Protein 5J67 (pdb70)

Organism: Homo sapiens (NCBI:txid9606)

Structure (mmCIF, N/CA/C/O backbone):
data_5J67
#
_entry.id   5J67
#
_cell.length_a   101.240
_cell.length_b   108.190
_cell.length_c   111.360
_cell.angle_alpha   87.18
_cell.angle_beta   84.50
_cell.angle_gamma   65.67
#
_symmetry.space_group_name_H-M   'P 1'
#
loop_
_entity.id
_entity.type
_entity.pdbx_description
1 polymer Astrotactin-2
2 branched alpha-D-mannopyranose-(1-2)-alpha-D-mannopyranose-(1-3)-[alpha-D-mannopyranose-(1-2)-alpha-D-mannopyranose-(1-6)]alpha-D-mannopyranose-(1-6)-[alpha-D-mannopyranose-(1-2)-alpha-D-mannopyranose-(1-3)]beta-D-mannopyranose-(1-4)-2-acetamido-2-deoxy-beta-D-glucopyranose-(1-4)-2-acetamido-2-deoxy-beta-D-glucopyranose
3 non-polymer 2-acetamido-2-deoxy-beta-D-glucopyranose
4 non-polymer D-MYO-INOSITOL-1,4,5-TRIPHOSPHATE
#
loop_
_atom_site.group_PDB
_atom_site.id
_atom_site.type_symbol
_atom_site.label_atom_id
_atom_site.label_alt_id
_atom_site.label_comp_id
_atom_site.label_asym_id
_atom_site.label_entity_id
_atom_site.label_seq_id
_atom_site.pdbx_PDB_ins_code
_atom_site.Cartn_x
_atom_site.Cartn_y
_atom_site.Cartn_z
_atom_site.occupancy
_atom_site.B_iso_or_equiv
_atom_site.auth_seq_id
_atom_site.auth_comp_id
_atom_site.auth_asym_id
_atom_site.auth_atom_id
_atom_site.pdbx_PDB_model_num
ATOM 1 N N . LYS A 1 1 ? 8.391 45.762 19.775 1.00 158.77 717 LYS A N 1
ATOM 2 C CA . LYS A 1 1 ? 7.903 47.168 19.975 1.00 156.93 717 LYS A CA 1
ATOM 3 C C . LYS A 1 1 ? 8.872 48.003 20.811 1.00 150.83 717 LYS A C 1
ATOM 4 O O . LYS A 1 1 ? 9.786 47.467 21.436 1.00 147.81 717 LYS A O 1
ATOM 10 N N . PHE A 1 2 ? 8.657 49.318 20.799 1.00 145.79 718 PHE A N 1
ATOM 11 C CA . PHE A 1 2 ? 9.477 50.282 21.548 1.00 140.04 718 PHE A CA 1
ATOM 12 C C . PHE A 1 2 ? 8.885 50.493 22.947 1.00 136.56 718 PHE A C 1
ATOM 13 O O . PHE A 1 2 ? 7.773 51.014 23.082 1.00 132.88 718 PHE A O 1
ATOM 21 N N . ASN A 1 3 ? 9.629 50.084 23.974 1.00 133.34 719 ASN A N 1
ATOM 22 C CA . ASN A 1 3 ? 9.231 50.288 25.372 1.00 131.43 719 ASN A CA 1
ATOM 23 C C . ASN A 1 3 ? 9.534 51.721 25.817 1.00 126.49 719 ASN A C 1
ATOM 24 O O . ASN A 1 3 ? 10.689 52.043 26.100 1.00 124.62 719 ASN A O 1
ATOM 29 N N . ASP A 1 4 ? 8.511 52.574 25.892 1.00 120.88 720 ASP A N 1
ATOM 30 C CA . ASP A 1 4 ? 8.708 53.966 26.314 1.00 117.24 720 ASP A CA 1
ATOM 31 C C . ASP A 1 4 ? 8.0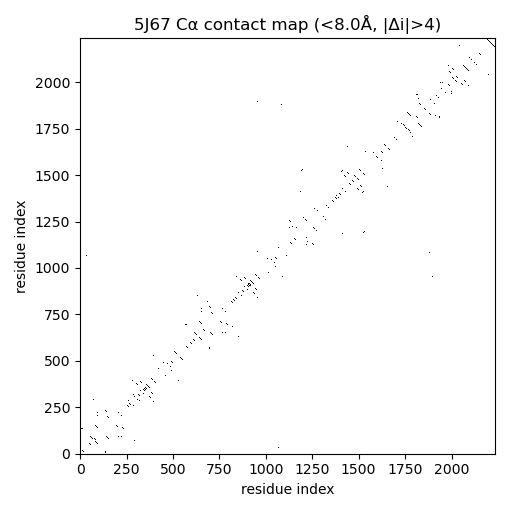53 54.231 27.677 1.00 112.92 720 ASP A C 1
ATOM 32 O O . ASP A 1 4 ? 6.942 53.774 27.942 1.00 115.38 720 ASP A O 1
ATOM 37 N N . THR A 1 5 ? 8.786 54.932 28.541 1.00 108.52 721 THR A N 1
ATOM 38 C CA . THR A 1 5 ? 8.308 55.351 29.859 1.00 105.74 721 THR A CA 1
ATOM 39 C C . THR A 1 5 ? 8.915 56.716 30.171 1.00 104.77 721 THR A C 1
ATOM 40 O O . THR A 1 5 ? 9.712 57.229 29.391 1.00 108.22 721 THR A O 1
ATOM 44 N N . LEU A 1 6 ? 8.525 57.309 31.294 1.00 102.68 722 LEU A N 1
ATOM 45 C CA . LEU A 1 6 ? 9.080 58.593 31.712 1.00 99.65 722 LEU A CA 1
ATOM 46 C C . LEU A 1 6 ? 10.444 58.363 32.358 1.00 101.57 722 LEU A C 1
ATOM 47 O O . LEU A 1 6 ? 10.598 57.428 33.152 1.00 108.22 722 LEU A O 1
ATOM 52 N N . PHE A 1 7 ? 11.421 59.201 32.000 1.00 99.59 723 PHE A N 1
ATOM 53 C CA . PHE A 1 7 ? 12.801 59.134 32.516 1.00 101.56 723 PHE A CA 1
ATOM 54 C C . PHE A 1 7 ? 13.609 57.836 32.271 1.00 106.25 723 PHE A C 1
ATOM 55 O O . PHE A 1 7 ? 14.505 57.553 33.068 1.00 116.05 723 PHE A O 1
ATOM 63 N N . GLY A 1 8 ? 13.393 57.026 31.236 1.00 107.28 724 GLY A N 1
ATOM 64 C CA . GLY A 1 8 ? 12.756 57.346 29.988 1.00 108.41 724 GLY A CA 1
ATOM 65 C C . GLY A 1 8 ? 13.835 57.015 28.977 1.00 111.58 724 GLY A C 1
ATOM 66 O O . GLY A 1 8 ? 13.867 55.923 28.396 1.00 110.88 724 GLY A O 1
ATOM 67 N N . GLU A 1 9 ? 14.744 57.969 28.823 1.00 113.76 725 GLU A N 1
ATOM 68 C CA . GLU A 1 9 ? 15.919 57.837 27.975 1.00 113.47 725 GLU A CA 1
ATOM 69 C C . GLU A 1 9 ? 17.086 57.221 28.748 1.00 112.32 725 GLU A C 1
ATOM 70 O O . GLU A 1 9 ? 18.094 56.845 28.142 1.00 117.10 725 GLU A O 1
ATOM 76 N N . MET A 1 10 ? 16.945 57.116 30.072 1.00 108.78 726 MET A N 1
ATOM 77 C CA . MET A 1 10 ? 18.023 56.658 30.951 1.00 109.56 726 MET A CA 1
ATOM 78 C C . MET A 1 10 ? 18.326 55.177 30.748 1.00 110.14 726 MET A C 1
ATOM 79 O O . MET A 1 10 ? 19.470 54.742 30.915 1.00 107.74 726 MET A O 1
ATOM 84 N N . LEU A 1 11 ? 17.296 54.417 30.382 1.00 110.86 727 LEU A N 1
ATOM 85 C CA . LEU A 1 11 ? 17.388 52.963 30.263 1.00 112.77 727 LEU A CA 1
ATOM 86 C C . LEU A 1 11 ? 17.743 52.482 28.858 1.00 112.88 727 LEU A C 1
ATOM 87 O O . LEU A 1 11 ? 17.903 51.275 28.656 1.00 111.27 727 LEU A O 1
ATOM 92 N N . HIS A 1 12 ? 17.887 53.402 27.900 1.00 114.48 728 HIS A N 1
ATOM 93 C CA . HIS A 1 12 ? 18.021 53.027 26.488 1.00 117.00 728 HIS A CA 1
ATOM 94 C C . HIS A 1 12 ? 19.417 53.105 25.870 1.00 115.25 728 HIS A C 1
ATOM 95 O O . HIS A 1 12 ? 19.716 52.335 24.960 1.00 120.40 728 HIS A O 1
ATOM 102 N N . GLY A 1 13 ? 20.262 54.013 26.340 1.00 111.24 729 GLY A N 1
ATOM 103 C CA . GLY A 1 13 ? 21.616 54.117 25.801 1.00 113.13 729 GLY A CA 1
ATOM 104 C C . GLY A 1 13 ? 21.736 55.224 24.773 1.00 114.70 729 GLY A C 1
ATOM 105 O O . GLY A 1 13 ? 20.792 55.527 24.040 1.00 111.76 729 GLY A O 1
ATOM 106 N N . TYR A 1 14 ? 22.936 55.796 24.718 1.00 115.82 730 TYR A N 1
ATOM 107 C CA . TYR A 1 14 ? 23.190 57.112 24.148 1.00 111.40 730 TYR A CA 1
ATOM 108 C C . TYR A 1 14 ? 24.427 57.046 23.266 1.00 112.90 730 TYR A C 1
ATOM 109 O O . TYR A 1 14 ? 25.426 56.428 23.640 1.00 114.24 730 TYR A O 1
ATOM 118 N N . ASN A 1 15 ? 24.358 57.679 22.098 1.00 114.23 731 ASN A N 1
ATOM 119 C CA . ASN A 1 15 ? 25.514 57.810 21.210 1.00 115.27 731 ASN A CA 1
ATOM 120 C C . ASN A 1 15 ? 26.199 59.152 21.453 1.00 113.50 731 ASN A C 1
ATOM 121 O O . ASN A 1 15 ? 25.533 60.176 21.582 1.00 111.79 731 ASN A O 1
ATOM 126 N N . ASN A 1 16 ? 27.530 59.135 21.500 1.00 113.79 732 ASN A N 1
ATOM 127 C CA . ASN A 1 16 ? 28.312 60.337 21.783 1.00 110.62 732 ASN A CA 1
ATOM 128 C C . ASN A 1 16 ? 28.476 61.183 20.532 1.00 109.06 732 ASN A C 1
ATOM 129 O O . ASN A 1 16 ? 28.307 62.395 20.575 1.00 103.34 732 ASN A O 1
ATOM 134 N N . ARG A 1 17 ? 28.814 60.530 19.425 1.00 112.59 733 ARG A N 1
ATOM 135 C CA . ARG A 1 17 ? 29.087 61.208 18.159 1.00 113.65 733 ARG A CA 1
ATOM 136 C C . ARG A 1 17 ? 27.822 61.857 17.604 1.00 110.76 733 ARG A C 1
ATOM 137 O O . ARG A 1 17 ? 27.753 63.080 17.491 1.00 110.02 733 ARG A O 1
ATOM 145 N N . THR A 1 18 ? 26.824 61.038 17.279 1.00 110.67 734 THR A N 1
ATOM 146 C CA . THR A 1 18 ? 25.581 61.537 16.683 1.00 111.31 734 THR A CA 1
ATOM 147 C C . THR A 1 18 ? 24.657 62.218 17.710 1.00 108.73 734 THR A C 1
ATOM 148 O O . THR A 1 18 ? 23.689 62.878 17.331 1.00 103.39 734 THR A O 1
ATOM 152 N N . GLN A 1 19 ? 24.946 62.030 19.000 1.00 109.43 735 GLN A N 1
ATOM 153 C CA . GLN A 1 19 ? 24.273 62.747 20.089 1.00 107.47 735 GLN A CA 1
ATOM 154 C C . GLN A 1 19 ? 22.789 62.345 20.271 1.00 108.31 735 GLN A C 1
ATOM 155 O O . GLN A 1 19 ? 22.012 63.089 20.858 1.00 106.05 735 GLN A O 1
ATOM 161 N N . HIS A 1 20 ? 22.429 61.140 19.816 1.00 111.57 736 HIS A N 1
ATOM 162 C CA . HIS A 1 20 ? 21.052 60.635 19.862 1.00 109.79 736 HIS A CA 1
ATOM 163 C C . HIS A 1 20 ? 20.795 59.770 21.096 1.00 110.40 736 HIS A C 1
ATOM 164 O O . HIS A 1 20 ? 21.580 58.871 21.404 1.00 110.66 736 HIS A O 1
ATOM 171 N N . VAL A 1 21 ? 19.684 60.049 21.783 1.00 109.96 737 VAL A N 1
ATOM 172 C CA . VAL A 1 21 ? 19.171 59.192 22.863 1.00 107.19 737 VAL A CA 1
ATOM 173 C C . VAL A 1 21 ? 18.277 58.095 22.274 1.00 106.74 737 VAL A C 1
ATOM 174 O O . VAL A 1 21 ? 18.047 58.067 21.064 1.00 106.37 737 VAL A O 1
ATOM 178 N N . ASN A 1 22 ? 17.787 57.200 23.133 1.00 107.37 738 ASN A N 1
ATOM 179 C CA . ASN A 1 22 ? 16.889 56.102 22.732 1.00 108.85 738 ASN A CA 1
ATOM 180 C C . ASN A 1 22 ? 17.504 55.146 21.691 1.00 112.63 738 ASN A C 1
ATOM 181 O O . ASN A 1 22 ? 16.833 54.709 20.756 1.00 108.32 738 ASN A O 1
ATOM 186 N N . GLN A 1 23 ? 18.782 54.828 21.882 1.00 122.31 739 GLN A N 1
ATOM 187 C CA . GLN A 1 23 ? 19.524 53.947 20.980 1.00 130.73 739 GLN A CA 1
ATOM 188 C C . GLN A 1 23 ? 19.515 52.527 21.539 1.00 135.99 739 GLN A C 1
ATOM 189 O O . GLN A 1 23 ? 20.377 52.172 22.339 1.00 146.41 739 GLN A O 1
ATOM 195 N N . GLY A 1 24 ? 18.546 51.717 21.115 1.00 132.72 740 GLY A N 1
ATOM 196 C CA . GLY A 1 24 ? 18.411 50.349 21.621 1.00 131.69 740 GLY A CA 1
ATOM 197 C C . GLY A 1 24 ? 17.920 50.386 23.052 1.00 129.38 740 GLY A C 1
ATOM 198 O O . GLY A 1 24 ? 17.482 51.439 23.511 1.00 136.43 740 GLY A O 1
ATOM 199 N N . GLN A 1 25 ? 17.963 49.249 23.748 1.00 123.00 741 GLN A N 1
ATOM 200 C CA . GLN A 1 25 ? 17.588 49.202 25.162 1.00 119.50 741 GLN A CA 1
ATOM 201 C C . GLN A 1 25 ? 18.642 48.469 25.974 1.00 119.58 741 GLN A C 1
ATOM 202 O O . GLN A 1 25 ? 18.799 47.256 25.856 1.00 119.14 741 GLN A O 1
ATOM 208 N N . VAL A 1 26 ? 19.351 49.225 26.805 1.00 120.10 742 VAL A N 1
ATOM 209 C CA . VAL A 1 26 ? 20.493 48.719 27.563 1.00 122.82 742 VAL A CA 1
ATOM 210 C C . VAL A 1 26 ? 20.049 48.012 28.840 1.00 125.35 742 VAL A C 1
ATOM 211 O O . VAL A 1 26 ? 20.454 46.876 29.090 1.00 131.19 742 VAL A O 1
ATOM 215 N N . PHE A 1 27 ? 19.240 48.694 29.647 1.00 124.92 743 PHE A N 1
ATOM 216 C CA . PHE A 1 27 ? 18.738 48.155 30.920 1.00 125.10 743 PHE A CA 1
ATOM 217 C C . PHE A 1 27 ? 17.259 47.783 30.818 1.00 125.34 743 PHE A C 1
ATOM 218 O O . PHE A 1 27 ? 16.527 48.363 30.012 1.00 124.80 743 PHE A O 1
ATOM 226 N N . GLN A 1 28 ? 16.825 46.821 31.634 1.00 127.17 744 GLN A N 1
ATOM 227 C CA . GLN A 1 28 ? 15.415 46.399 31.646 1.00 128.50 744 GLN A CA 1
ATOM 228 C C . GLN A 1 28 ? 14.565 47.370 32.454 1.00 126.12 744 GLN A C 1
ATOM 229 O O . GLN A 1 28 ? 15.018 47.895 33.476 1.00 124.13 744 GLN A O 1
ATOM 235 N N . MET A 1 29 ? 13.340 47.605 31.984 1.00 125.20 745 MET A 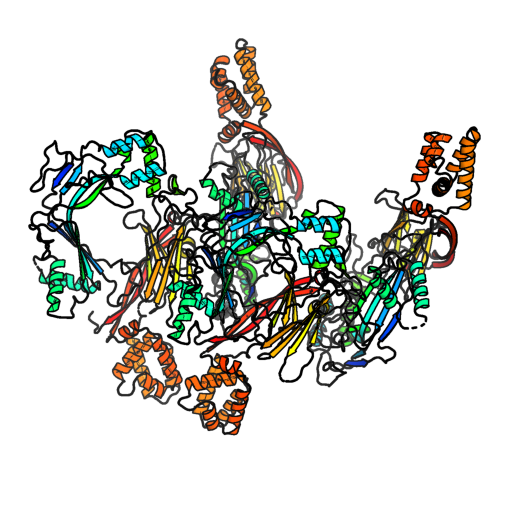N 1
ATOM 236 C CA . MET A 1 29 ? 12.355 48.374 32.743 1.00 125.64 745 MET A CA 1
ATOM 237 C C . MET A 1 29 ? 11.334 47.410 33.333 1.00 126.60 745 MET A C 1
ATOM 238 O O . MET A 1 29 ? 10.732 46.606 32.617 1.00 131.31 745 MET A O 1
ATOM 243 N N . THR A 1 30 ? 11.192 47.476 34.653 1.00 122.51 746 THR A N 1
ATOM 244 C CA . THR A 1 30 ? 10.269 46.643 35.407 1.00 120.19 746 THR A CA 1
ATOM 245 C C . THR A 1 30 ? 9.508 47.539 36.379 1.00 120.06 746 THR A C 1
ATOM 246 O O . THR A 1 30 ? 9.824 48.719 36.512 1.00 116.54 746 THR A O 1
ATOM 250 N N . PHE A 1 31 ? 8.496 46.978 37.035 1.00 123.67 747 PHE A N 1
ATOM 251 C CA . PHE A 1 31 ? 7.641 47.738 37.949 1.00 122.80 747 PHE A CA 1
ATOM 252 C C . PHE A 1 31 ? 7.322 46.953 39.222 1.00 126.33 747 PHE A C 1
ATOM 253 O O . PHE A 1 31 ? 6.188 46.963 39.708 1.00 127.95 747 PHE A O 1
ATOM 261 N N . ARG A 1 32 ? 8.332 46.262 39.752 1.00 131.13 748 ARG A N 1
ATOM 262 C CA . ARG A 1 32 ? 8.177 45.467 40.972 1.00 136.18 748 ARG A CA 1
ATOM 263 C C . ARG A 1 32 ? 8.267 46.375 42.190 1.00 133.36 748 ARG A C 1
ATOM 264 O O . ARG A 1 32 ? 7.351 46.400 43.014 1.00 136.37 748 ARG A O 1
ATOM 272 N N . GLU A 1 33 ? 9.367 47.113 42.295 1.00 131.84 749 GLU A N 1
ATOM 273 C CA . GLU A 1 33 ? 9.499 48.173 43.302 1.00 132.07 749 GLU A CA 1
ATOM 274 C C . GLU A 1 33 ? 8.548 49.303 42.940 1.00 128.32 749 GLU A C 1
ATOM 275 O O . GLU A 1 33 ? 8.283 49.536 41.756 1.00 136.05 749 GLU A O 1
ATOM 281 N N . ASN A 1 34 ? 8.053 50.011 43.949 1.00 121.86 750 ASN A N 1
ATOM 282 C CA . ASN A 1 34 ? 6.955 50.962 43.756 1.00 121.08 750 ASN A CA 1
ATOM 283 C C . ASN A 1 34 ? 7.386 52.427 43.839 1.00 125.13 750 ASN A C 1
ATOM 284 O O . ASN A 1 34 ? 7.235 53.058 44.881 1.00 129.29 750 ASN A O 1
ATOM 289 N N . ASN A 1 35 ? 7.920 52.958 42.736 1.00 124.93 751 ASN A N 1
ATOM 290 C CA . ASN A 1 35 ? 8.414 54.340 42.679 1.00 123.25 751 ASN A CA 1
ATOM 291 C C . ASN A 1 35 ? 7.386 55.279 42.060 1.00 119.94 751 ASN A C 1
ATOM 292 O O . ASN A 1 35 ? 7.073 55.166 40.876 1.00 116.40 751 ASN A O 1
ATOM 297 N N . PHE A 1 36 ? 6.876 56.206 42.867 1.00 121.08 752 PHE A N 1
ATOM 298 C CA . PHE A 1 36 ? 5.938 57.248 42.425 1.00 120.96 752 PHE A CA 1
ATOM 299 C C . PHE A 1 36 ? 6.553 58.624 42.703 1.00 120.20 752 PHE A C 1
ATOM 300 O O . PHE A 1 36 ? 7.562 58.728 43.408 1.00 118.26 752 PHE A O 1
ATOM 308 N N . ILE A 1 37 ? 5.933 59.670 42.157 1.00 122.44 753 ILE A N 1
ATOM 309 C CA . ILE A 1 37 ? 6.365 61.051 42.388 1.00 126.07 753 ILE A CA 1
ATOM 310 C C . ILE A 1 37 ? 5.184 61.919 42.833 1.00 129.80 753 ILE A C 1
ATOM 311 O O . ILE A 1 37 ? 5.018 62.163 44.039 1.00 138.09 753 ILE A O 1
ATOM 316 N N . LYS A 1 38 ? 4.358 62.357 41.884 1.00 128.64 754 LYS A N 1
ATOM 317 C CA . LYS A 1 38 ? 3.279 63.299 42.163 1.00 134.63 754 LYS A CA 1
ATOM 318 C C . LYS A 1 38 ? 2.034 62.860 41.393 1.00 136.39 754 LYS A C 1
ATOM 319 O O . LYS A 1 38 ? 1.290 62.011 41.879 1.00 142.91 754 LYS A O 1
ATOM 325 N N . ASP A 1 39 ? 1.808 63.428 40.208 1.00 139.59 755 ASP A N 1
ATOM 326 C CA . ASP A 1 39 ? 0.710 63.022 39.335 1.00 143.11 755 ASP A CA 1
ATOM 327 C C . ASP A 1 39 ? 1.196 62.055 38.260 1.00 137.47 755 ASP A C 1
ATOM 328 O O . ASP A 1 39 ? 0.380 61.532 37.496 1.00 142.74 755 ASP A O 1
ATOM 333 N N . PHE A 1 40 ? 2.507 61.811 38.196 1.00 128.51 756 PHE A N 1
ATOM 334 C CA . PHE A 1 40 ? 3.067 60.960 37.148 1.00 124.48 756 PHE A CA 1
ATOM 335 C C . PHE A 1 40 ? 2.762 59.506 37.490 1.00 121.90 756 PHE A C 1
ATOM 336 O O . PHE A 1 40 ? 2.570 59.182 38.669 1.00 120.19 756 PHE A O 1
ATOM 344 N N . PRO A 1 41 ? 2.715 58.624 36.471 1.00 117.11 757 PRO A N 1
ATOM 345 C CA . PRO A 1 41 ? 2.504 57.203 36.745 1.00 115.98 757 PRO A CA 1
ATOM 346 C C . PRO A 1 41 ? 3.649 56.544 37.519 1.00 113.98 757 PRO A C 1
ATOM 347 O O . PRO A 1 41 ? 4.537 57.226 38.043 1.00 114.34 757 PRO A O 1
ATOM 351 N N . GLN A 1 42 ? 3.601 55.220 37.610 1.00 111.54 758 GLN A N 1
ATOM 352 C CA . GLN A 1 42 ? 4.641 54.472 38.293 1.00 112.07 758 GLN A CA 1
ATOM 353 C C . GLN A 1 42 ? 5.929 54.557 37.491 1.00 107.78 758 GLN A C 1
ATOM 354 O O . GLN A 1 42 ? 5.925 54.291 36.293 1.00 110.06 758 GLN A O 1
ATOM 360 N N . LEU A 1 43 ? 7.020 54.925 38.158 1.00 103.42 759 LEU A N 1
ATOM 361 C CA . LEU A 1 43 ? 8.334 54.968 37.528 1.00 102.70 759 LEU A CA 1
ATOM 362 C C . LEU A 1 43 ? 8.889 53.568 37.377 1.00 106.41 759 LEU A C 1
ATOM 363 O O . LEU A 1 43 ? 8.494 52.645 38.096 1.00 113.97 759 LEU A O 1
ATOM 368 N N . ALA A 1 44 ? 9.821 53.420 36.444 1.00 107.47 760 ALA A N 1
ATOM 369 C CA . ALA A 1 44 ? 10.561 52.179 36.285 1.00 107.31 760 ALA A CA 1
ATOM 370 C C . ALA A 1 44 ? 11.503 52.000 37.470 1.00 108.56 760 ALA A C 1
ATOM 371 O O . ALA A 1 44 ? 11.806 52.951 38.193 1.00 104.50 760 ALA A O 1
ATOM 373 N N . ASP A 1 45 ? 11.945 50.765 37.668 1.00 114.86 761 ASP A N 1
ATOM 374 C CA . ASP A 1 45 ? 12.697 50.404 38.864 1.00 119.58 761 ASP A CA 1
ATOM 375 C C . ASP A 1 45 ? 14.130 50.907 38.796 1.00 120.40 761 ASP A C 1
ATOM 376 O O . ASP A 1 45 ? 14.712 51.023 37.718 1.00 114.70 761 ASP A O 1
ATOM 381 N N . GLY A 1 46 ? 14.678 51.219 39.968 1.00 126.22 762 GLY A N 1
ATOM 382 C CA . GLY A 1 46 ? 16.090 51.557 40.115 1.00 127.65 762 GLY A CA 1
ATOM 383 C C . GLY A 1 46 ? 16.539 52.917 39.614 1.00 125.38 762 GLY A C 1
ATOM 384 O O . GLY A 1 46 ? 17.745 53.159 39.539 1.00 127.54 762 GLY A O 1
ATOM 385 N N . LEU A 1 47 ? 15.597 53.804 39.274 1.00 121.92 763 LEU A N 1
ATOM 386 C CA . LEU A 1 47 ? 15.940 55.177 38.886 1.00 117.13 763 LEU A CA 1
ATOM 387 C C . LEU A 1 47 ? 15.424 56.157 39.936 1.00 113.80 763 LEU A C 1
ATOM 388 O O . LEU A 1 47 ? 14.265 56.081 40.363 1.00 109.90 763 LEU A O 1
ATOM 393 N N . LEU A 1 48 ? 16.316 57.059 40.350 1.00 112.21 764 LEU A N 1
ATOM 394 C CA . LEU A 1 48 ? 16.113 57.941 41.494 1.00 114.26 764 LEU A CA 1
ATOM 395 C C . LEU A 1 48 ? 15.851 59.375 41.027 1.00 115.29 764 LEU A C 1
ATOM 396 O O . LEU A 1 48 ? 16.765 60.059 40.549 1.00 119.56 764 LEU A O 1
ATOM 401 N N . VAL A 1 49 ? 14.602 59.817 41.176 1.00 113.25 765 VAL A N 1
ATOM 402 C CA . VAL A 1 49 ? 14.162 61.145 40.755 1.00 111.95 765 VAL A CA 1
ATOM 403 C C . VAL A 1 49 ? 14.123 62.068 41.977 1.00 115.00 765 VAL A C 1
ATOM 404 O O . VAL A 1 49 ? 13.370 61.825 42.919 1.00 119.42 765 VAL A O 1
ATOM 408 N N . ILE A 1 50 ? 14.923 63.131 41.936 1.00 116.36 766 ILE A N 1
ATOM 409 C CA . ILE A 1 50 ? 15.076 64.073 43.043 1.00 116.23 766 ILE A CA 1
ATOM 410 C C . ILE A 1 50 ? 14.729 65.473 42.519 1.00 111.92 766 ILE A C 1
ATOM 411 O O . ILE A 1 50 ? 15.510 66.032 41.745 1.00 112.79 766 ILE A O 1
ATOM 416 N N . PRO A 1 51 ? 13.562 66.038 42.914 1.00 106.18 767 PRO A N 1
ATOM 417 C CA . PRO A 1 51 ? 13.257 67.404 42.461 1.00 104.61 767 PRO A CA 1
ATOM 418 C C . PRO A 1 51 ? 14.247 68.424 43.004 1.00 106.32 767 PRO A C 1
ATOM 419 O O . PRO A 1 51 ? 14.595 68.364 44.187 1.00 116.31 767 PRO A O 1
ATOM 423 N N . LEU A 1 52 ? 14.703 69.335 42.146 1.00 101.84 768 LEU A N 1
ATOM 424 C CA . LEU A 1 52 ? 15.672 70.359 42.545 1.00 101.84 768 LEU A CA 1
ATOM 425 C C . LEU A 1 52 ? 15.048 71.329 43.551 1.00 103.65 768 LEU A C 1
ATOM 426 O O . LEU A 1 52 ? 13.820 71.440 43.621 1.00 104.16 768 LEU A O 1
ATOM 431 N N . PRO A 1 53 ? 15.889 72.012 44.356 1.00 104.93 769 PRO A N 1
ATOM 432 C CA . PRO A 1 53 ? 15.347 72.884 45.408 1.00 106.36 769 PRO A CA 1
ATOM 433 C C . PRO A 1 53 ? 14.579 74.098 44.874 1.00 103.26 769 PRO A C 1
ATOM 434 O O . PRO A 1 53 ? 14.822 74.539 43.759 1.00 97.20 769 PRO A O 1
ATOM 438 N N . VAL A 1 54 ? 13.688 74.634 45.707 1.00 106.28 770 VAL A N 1
ATOM 439 C CA . VAL A 1 54 ? 12.816 75.767 45.355 1.00 108.42 770 VAL A CA 1
ATOM 440 C C . VAL A 1 54 ? 13.556 77.018 44.827 1.00 108.09 770 VAL A C 1
ATOM 441 O O . VAL A 1 54 ? 12.968 77.834 44.119 1.00 103.81 770 VAL A O 1
ATOM 445 N N . GLU A 1 55 ? 14.831 77.166 45.180 1.00 113.05 771 GLU A N 1
ATOM 446 C CA . GLU A 1 55 ? 15.667 78.256 44.659 1.00 118.38 771 GLU A CA 1
ATOM 447 C C . GLU A 1 55 ? 15.891 78.107 43.148 1.00 115.62 771 GLU A C 1
ATOM 448 O O . GLU A 1 55 ? 15.888 79.099 42.422 1.00 116.31 771 GLU A O 1
ATOM 454 N N . GLU A 1 56 ? 16.093 76.870 42.697 1.00 111.96 772 GLU A N 1
ATOM 455 C CA . GLU A 1 56 ? 16.319 76.567 41.280 1.00 109.53 772 GLU A CA 1
ATOM 456 C C . GLU A 1 56 ? 15.040 76.532 40.425 1.00 105.79 772 GLU A C 1
ATOM 457 O O . GLU A 1 56 ? 15.112 76.728 39.213 1.00 106.64 772 GLU A O 1
ATOM 463 N N . GLN A 1 57 ? 13.887 76.281 41.043 1.00 103.35 773 GLN A N 1
ATOM 464 C CA . GLN A 1 57 ? 12.620 76.158 40.315 1.00 101.73 773 GLN A CA 1
ATOM 465 C C . GLN A 1 57 ? 12.073 77.531 39.955 1.00 102.95 773 GLN A C 1
ATOM 466 O O . GLN A 1 57 ? 11.993 78.415 40.806 1.00 106.56 773 GLN A O 1
ATOM 472 N N . CYS A 1 58 ? 11.705 77.691 38.687 1.00 105.28 774 CYS A N 1
ATOM 473 C CA . CYS A 1 58 ? 11.132 78.925 38.144 1.00 106.36 774 CYS A CA 1
ATOM 474 C C . CYS A 1 58 ? 12.050 80.131 38.387 1.00 105.24 774 CYS A C 1
ATOM 475 O O . CYS A 1 58 ? 11.625 81.162 38.913 1.00 109.13 774 CYS A O 1
ATOM 478 N N . ARG A 1 59 ? 13.317 79.969 38.014 1.00 101.16 775 ARG A N 1
ATOM 479 C CA . ARG A 1 59 ? 14.289 81.043 38.051 1.00 104.26 775 ARG A CA 1
ATOM 480 C C . ARG A 1 59 ? 14.678 81.358 36.620 1.00 99.20 775 ARG A C 1
ATOM 481 O O . ARG A 1 59 ? 14.885 80.448 35.819 1.00 96.49 775 ARG A O 1
ATOM 489 N N . GLY A 1 60 ? 14.759 82.648 36.300 1.00 95.47 776 GLY A N 1
ATOM 490 C CA . GLY A 1 60 ? 15.149 83.104 34.966 1.00 92.06 776 GLY A CA 1
ATOM 491 C C . GLY A 1 60 ? 16.509 83.771 34.994 1.00 88.35 776 GLY A C 1
ATOM 492 O O . GLY A 1 60 ? 16.839 84.429 35.976 1.00 95.20 776 GLY A O 1
ATOM 493 N N . VAL A 1 61 ? 17.297 83.609 33.930 1.00 82.43 777 VAL A N 1
ATOM 494 C CA . VAL A 1 61 ? 18.599 84.290 33.804 1.00 82.17 777 VAL A CA 1
ATOM 495 C C . VAL A 1 61 ? 18.723 85.035 32.479 1.00 81.05 777 VAL A C 1
ATOM 496 O O . VAL A 1 61 ? 18.515 84.457 31.409 1.00 82.64 777 VAL A O 1
ATOM 500 N N . LEU A 1 62 ? 19.028 86.329 32.561 1.00 79.39 778 LEU A N 1
ATOM 501 C CA . LEU A 1 62 ? 19.282 87.145 31.379 1.00 78.34 778 LEU A CA 1
ATOM 502 C C . LEU A 1 62 ? 20.788 87.228 31.165 1.00 80.97 778 LEU A C 1
ATOM 503 O O . LEU A 1 62 ? 21.507 87.727 32.021 1.00 83.60 778 LEU A O 1
ATOM 508 N N . SER A 1 63 ? 21.260 86.732 30.027 1.00 84.58 779 SER A N 1
ATOM 509 C CA . SER A 1 63 ? 22.676 86.793 29.678 1.00 88.00 779 SER A CA 1
ATOM 510 C C . SER A 1 63 ? 23.078 88.195 29.275 1.00 88.67 779 SER A C 1
ATOM 511 O O . SER A 1 63 ? 22.228 89.033 28.978 1.00 82.17 779 SER A O 1
ATOM 514 N N . GLU A 1 64 ? 24.388 88.433 29.257 1.00 92.30 780 GLU A N 1
ATOM 515 C CA . GLU A 1 64 ? 24.932 89.703 28.794 1.00 93.43 780 GLU A CA 1
ATOM 516 C C . GLU A 1 64 ? 24.812 89.763 27.278 1.00 87.65 780 GLU A C 1
ATOM 517 O O . GLU A 1 64 ? 24.897 88.737 26.616 1.00 89.71 780 GLU A O 1
ATOM 523 N N . PRO A 1 65 ? 24.592 90.961 26.725 1.00 82.99 781 PRO A N 1
ATOM 524 C CA . PRO A 1 65 ? 24.480 91.070 25.286 1.00 82.91 781 PRO A CA 1
ATOM 525 C C . PRO A 1 65 ? 25.799 90.858 24.560 1.00 87.49 781 PRO A C 1
ATOM 526 O O . PRO A 1 65 ? 26.848 91.314 25.026 1.00 93.80 781 PRO A O 1
ATOM 530 N N . LEU A 1 66 ? 25.726 90.192 23.416 1.00 86.68 782 LEU A N 1
ATOM 531 C CA . LEU A 1 66 ? 26.883 89.922 22.588 1.00 86.56 782 LEU A CA 1
ATOM 532 C C . LEU A 1 66 ? 26.473 90.064 21.139 1.00 82.23 782 LEU A C 1
ATOM 533 O O . LEU A 1 66 ? 25.298 89.973 20.818 1.00 78.47 782 LEU A O 1
ATOM 538 N N . PRO A 1 67 ? 27.443 90.275 20.249 1.00 81.69 783 PRO A N 1
ATOM 539 C CA . PRO A 1 67 ? 27.088 90.278 18.843 1.00 82.33 783 PRO A CA 1
ATOM 540 C C . PRO A 1 67 ? 26.556 88.923 18.375 1.00 84.00 783 PRO A C 1
ATOM 541 O O . PRO A 1 67 ? 26.947 87.872 18.900 1.00 88.26 783 PRO A O 1
ATOM 545 N N . ASP A 1 68 ? 25.663 88.970 17.393 1.00 86.47 784 ASP A N 1
ATOM 546 C CA . ASP A 1 68 ? 25.114 87.772 16.780 1.00 86.60 784 ASP A CA 1
ATOM 547 C C . ASP A 1 68 ? 26.201 87.113 15.924 1.00 88.97 784 ASP A C 1
ATOM 548 O O . ASP A 1 68 ? 26.514 87.580 14.826 1.00 92.40 784 ASP A O 1
ATOM 553 N N . LEU A 1 69 ? 26.770 86.020 16.430 1.00 92.20 785 LEU A N 1
ATOM 554 C CA . LEU A 1 69 ? 27.887 85.338 15.756 1.00 93.24 785 LEU A CA 1
ATOM 555 C C . LEU A 1 69 ? 27.472 84.729 14.428 1.00 94.56 785 LEU A C 1
ATOM 556 O O . LEU A 1 69 ? 28.298 84.644 13.502 1.00 97.98 785 LEU A O 1
ATOM 561 N N . GLN A 1 70 ? 26.200 84.327 14.339 1.00 94.92 786 GLN A N 1
ATOM 562 C CA . GLN A 1 70 ? 25.632 83.787 13.096 1.00 98.91 786 GLN A CA 1
ATOM 563 C C . GLN A 1 70 ? 25.743 84.782 11.950 1.00 93.91 786 GLN A C 1
ATOM 564 O O . GLN A 1 70 ? 25.960 84.386 10.803 1.00 94.64 786 GLN A O 1
ATOM 570 N N . LEU A 1 71 ? 25.598 86.069 12.271 1.00 89.29 787 LEU A N 1
ATOM 571 C CA . LEU A 1 71 ? 25.676 87.141 11.285 1.00 85.34 787 LEU A CA 1
ATOM 572 C C . LEU A 1 71 ? 27.081 87.724 11.099 1.00 84.73 787 LEU A C 1
ATOM 573 O O . LEU A 1 71 ? 27.205 88.823 10.592 1.00 81.71 787 LEU A O 1
ATOM 578 N N . LEU A 1 72 ? 28.129 86.997 11.487 1.00 85.88 788 LEU A N 1
ATOM 579 C CA . LEU A 1 72 ? 29.507 87.428 11.246 1.00 85.59 788 LEU A CA 1
ATOM 580 C C . LEU A 1 72 ? 30.304 86.409 10.415 1.00 87.39 788 LEU A C 1
ATOM 581 O O . LEU A 1 72 ? 31.535 86.510 10.342 1.00 86.57 788 LEU A O 1
ATOM 586 N N . THR A 1 73 ? 29.607 85.485 9.739 1.00 90.08 789 THR A N 1
ATOM 587 C CA . THR A 1 73 ? 30.253 84.332 9.077 1.00 95.58 789 THR A CA 1
ATOM 588 C C . THR A 1 73 ? 30.176 84.289 7.550 1.00 94.00 789 THR A C 1
ATOM 589 O O . THR A 1 73 ? 31.069 83.718 6.917 1.00 102.83 789 THR A O 1
ATOM 593 N N . GLY A 1 74 ? 29.123 84.825 6.952 1.00 87.56 790 GLY A N 1
ATOM 594 C CA . GLY A 1 74 ? 28.923 84.634 5.519 1.00 91.25 790 GLY A CA 1
ATOM 595 C C . GLY A 1 74 ? 29.158 85.902 4.730 1.00 93.44 790 GLY A C 1
ATOM 596 O O . GLY A 1 74 ? 30.240 86.473 4.774 1.00 92.36 790 GLY A O 1
ATOM 597 N N . ASP A 1 75 ? 28.135 86.316 3.983 1.00 95.57 791 ASP A N 1
ATOM 598 C CA . ASP A 1 75 ? 28.083 87.642 3.395 1.00 93.38 791 ASP A CA 1
ATOM 599 C C . ASP A 1 75 ? 27.627 88.573 4.506 1.00 88.82 791 ASP A C 1
ATOM 600 O O . ASP A 1 75 ? 26.479 88.509 4.942 1.00 89.86 791 ASP A O 1
ATOM 605 N N . ILE A 1 76 ? 28.539 89.419 4.974 1.00 86.90 792 ILE A N 1
ATOM 606 C CA . ILE A 1 76 ? 28.318 90.217 6.175 1.00 87.01 792 ILE A CA 1
ATOM 607 C C . ILE A 1 76 ? 27.776 91.571 5.773 1.00 87.95 792 ILE A C 1
ATOM 608 O O . ILE A 1 76 ? 28.526 92.417 5.285 1.00 91.82 792 ILE A O 1
ATOM 613 N N . ARG A 1 77 ? 26.473 91.764 5.962 1.00 88.31 793 ARG A N 1
ATOM 614 C CA . ARG A 1 77 ? 25.823 93.044 5.706 1.00 90.60 793 ARG A CA 1
ATOM 615 C C . ARG A 1 77 ? 25.228 93.581 7.002 1.00 88.56 793 ARG A C 1
ATOM 616 O O . ARG A 1 77 ? 24.508 92.882 7.702 1.00 94.05 793 ARG A O 1
ATOM 624 N N . TYR A 1 78 ? 25.585 94.809 7.340 1.00 87.90 794 TYR A N 1
ATOM 625 C CA . TYR A 1 78 ? 25.052 95.487 8.514 1.00 89.88 794 TYR A CA 1
ATOM 626 C C . TYR A 1 78 ? 25.263 96.985 8.314 1.00 95.85 794 TYR A C 1
ATOM 627 O O . TYR A 1 78 ? 26.227 97.377 7.638 1.00 102.85 794 TYR A O 1
ATOM 636 N N . ASP A 1 79 ? 24.388 97.813 8.890 1.00 95.73 795 ASP A N 1
ATOM 637 C CA . ASP A 1 79 ? 24.515 99.264 8.763 1.00 98.71 795 ASP A CA 1
ATOM 638 C C . ASP A 1 79 ? 25.737 99.743 9.558 1.00 100.57 795 ASP A C 1
ATOM 639 O O . ASP A 1 79 ? 25.840 99.506 10.759 1.00 104.52 795 ASP A O 1
ATOM 644 N N . GLU A 1 80 ? 26.657 100.417 8.875 1.00 98.59 796 GLU A N 1
ATOM 645 C CA . GLU A 1 80 ? 27.877 100.932 9.500 1.00 97.58 796 GLU A CA 1
ATOM 646 C C . GLU A 1 80 ? 27.599 101.849 10.696 1.00 100.19 796 GLU A C 1
ATOM 647 O O . GLU A 1 80 ? 28.340 101.830 11.694 1.00 101.02 796 GLU A O 1
ATOM 653 N N . ALA A 1 81 ? 26.550 102.664 10.579 1.00 104.79 797 ALA A N 1
ATOM 654 C CA . ALA A 1 81 ? 26.128 103.562 11.658 1.00 108.99 797 ALA A CA 1
ATOM 655 C C . ALA A 1 81 ? 25.633 102.783 12.874 1.00 112.10 797 ALA A C 1
ATOM 656 O O . ALA A 1 81 ? 25.913 103.167 14.010 1.00 117.43 797 ALA A O 1
ATOM 658 N N . MET A 1 82 ? 24.928 101.681 12.627 1.00 112.30 798 MET A N 1
ATOM 659 C CA . MET A 1 82 ? 24.402 100.833 13.698 1.00 113.83 798 MET A CA 1
ATOM 660 C C . MET A 1 82 ? 25.486 100.064 14.451 1.00 110.20 798 MET A C 1
ATOM 661 O O . MET A 1 82 ? 25.558 100.116 15.685 1.00 119.02 798 MET A O 1
ATOM 666 N N . GLY A 1 83 ? 26.320 99.354 13.707 1.00 102.75 799 GLY A N 1
ATOM 667 C CA . GLY A 1 83 ? 27.307 98.437 14.285 1.00 103.20 799 GLY A CA 1
ATOM 668 C C . GLY A 1 83 ? 26.847 97.004 14.113 1.00 102.25 799 GLY A C 1
ATOM 669 O O . GLY A 1 83 ? 25.944 96.738 13.309 1.00 100.54 799 GLY A O 1
ATOM 670 N N . TYR A 1 84 ? 27.450 96.083 14.872 1.00 98.85 800 TYR A N 1
ATOM 671 C CA . TYR A 1 84 ? 27.091 94.673 14.782 1.00 92.38 800 TYR A CA 1
ATOM 672 C C . TYR A 1 84 ? 25.701 94.503 15.354 1.00 89.61 800 TYR A C 1
ATOM 673 O O . TYR A 1 84 ? 25.372 95.135 16.373 1.00 88.96 800 TYR A O 1
ATOM 682 N N . PRO A 1 85 ? 24.886 93.648 14.719 1.00 88.86 801 PRO A N 1
ATOM 683 C CA . PRO A 1 85 ? 23.647 93.229 15.358 1.00 88.91 801 PRO A CA 1
ATOM 684 C C . PRO A 1 85 ? 23.934 92.427 16.619 1.00 89.73 801 PRO A C 1
ATOM 685 O O . PRO A 1 85 ? 24.848 91.588 16.630 1.00 93.19 801 PRO A O 1
ATOM 689 N N . MET A 1 86 ? 23.149 92.686 17.659 1.00 88.59 802 MET A N 1
ATOM 690 C CA . MET A 1 86 ? 23.355 92.088 18.971 1.00 87.26 802 MET A CA 1
ATOM 691 C C . MET A 1 86 ? 22.270 91.073 19.295 1.00 83.72 802 MET A C 1
ATOM 692 O O . MET A 1 86 ? 21.167 91.129 18.749 1.00 82.19 802 MET A O 1
ATOM 697 N N . VAL A 1 87 ? 22.616 90.143 20.177 1.00 79.06 803 VAL A N 1
ATOM 698 C CA . VAL A 1 87 ? 21.670 89.195 20.708 1.00 77.64 803 VAL A CA 1
ATOM 699 C C . VAL A 1 87 ? 21.840 89.095 22.211 1.00 78.83 803 VAL A C 1
ATOM 700 O O . VAL A 1 87 ? 22.935 89.291 22.735 1.00 83.56 803 VAL A O 1
ATOM 704 N N . GLN A 1 88 ? 20.754 88.756 22.892 1.00 75.35 804 GLN A N 1
ATOM 705 C CA . GLN A 1 88 ? 20.760 88.597 24.333 1.00 72.49 804 GLN A CA 1
ATOM 706 C C . GLN A 1 88 ? 19.815 87.488 24.686 1.00 72.79 804 GLN A C 1
ATOM 707 O O . GLN A 1 88 ? 18.684 87.475 24.202 1.00 74.39 804 GLN A O 1
ATOM 713 N N . GLN A 1 89 ? 20.286 86.542 25.495 1.00 73.11 805 GLN A N 1
ATOM 714 C CA . GLN A 1 89 ? 19.510 85.352 25.794 1.00 72.75 805 GLN A CA 1
ATOM 715 C C . GLN A 1 89 ? 18.774 85.466 27.121 1.00 73.98 805 GLN A C 1
ATOM 716 O O . GLN A 1 89 ? 19.352 85.863 28.118 1.00 75.45 805 GLN A O 1
ATOM 722 N N . TRP A 1 90 ? 17.507 85.061 27.110 1.00 76.11 806 TRP A N 1
ATOM 723 C CA . TRP A 1 90 ? 16.671 84.918 28.298 1.00 76.17 806 TRP A CA 1
ATOM 724 C C . TRP A 1 90 ? 16.312 83.431 28.430 1.00 79.36 806 TRP A C 1
ATOM 725 O O . TRP A 1 90 ? 15.931 82.795 27.443 1.00 79.86 806 TRP A O 1
ATOM 736 N N . ARG A 1 91 ? 16.456 82.875 29.632 1.00 81.68 807 ARG A N 1
ATOM 737 C CA . ARG A 1 91 ? 16.213 81.450 29.851 1.00 84.89 807 ARG A CA 1
ATOM 738 C C . ARG A 1 91 ? 15.581 81.201 31.201 1.00 86.60 807 ARG A C 1
ATOM 739 O O . ARG A 1 91 ? 16.100 81.671 32.207 1.00 94.39 807 ARG A O 1
ATOM 747 N N . VAL A 1 92 ? 14.492 80.429 31.217 1.00 85.16 808 VAL A N 1
ATOM 748 C CA . VAL A 1 92 ? 13.693 80.178 32.417 1.00 83.41 808 VAL A CA 1
ATOM 749 C C . VAL A 1 92 ? 13.446 78.681 32.563 1.00 83.87 808 VAL A C 1
ATOM 750 O O . VAL A 1 92 ? 12.879 78.062 31.680 1.00 85.42 808 VAL A O 1
ATOM 754 N N . ARG A 1 93 ? 13.866 78.112 33.684 1.00 86.07 809 ARG A N 1
ATOM 755 C CA . ARG A 1 93 ? 13.709 76.679 33.955 1.00 86.41 809 ARG A CA 1
ATOM 756 C C . ARG A 1 93 ? 12.726 76.480 35.095 1.00 91.49 809 ARG A C 1
ATOM 757 O O . ARG A 1 93 ? 12.783 77.205 36.083 1.00 93.00 809 ARG A O 1
ATOM 765 N N . SER A 1 94 ? 11.860 75.473 34.979 1.00 98.66 810 SER A N 1
ATOM 766 C CA . SER A 1 94 ? 10.604 75.463 35.743 1.00 102.83 810 SER A CA 1
ATOM 767 C C . SER A 1 94 ? 10.129 74.158 36.405 1.00 103.65 810 SER A C 1
ATOM 768 O O . SER A 1 94 ? 9.485 74.224 37.462 1.00 112.96 810 SER A O 1
ATOM 771 N N . ASN A 1 95 ? 10.433 72.998 35.835 1.00 96.19 811 ASN A N 1
ATOM 772 C CA . ASN A 1 95 ? 9.811 71.751 36.291 1.00 96.73 811 ASN A CA 1
ATOM 773 C C . ASN A 1 95 ? 10.898 70.723 36.573 1.00 93.50 811 ASN A C 1
ATOM 774 O O . ASN A 1 95 ? 10.790 69.557 36.210 1.00 90.52 811 ASN A O 1
ATOM 779 N N . LEU A 1 96 ? 11.943 71.171 37.257 1.00 91.70 812 LEU A N 1
ATOM 780 C CA . LEU A 1 96 ? 13.234 70.477 37.245 1.00 89.99 812 LEU A CA 1
ATOM 781 C C . LEU A 1 96 ? 13.305 69.255 38.143 1.00 88.65 812 LEU A C 1
ATOM 782 O O . LEU A 1 96 ? 12.845 69.287 39.279 1.00 92.45 812 LEU A O 1
ATOM 787 N N . TYR A 1 97 ? 13.870 68.178 37.609 1.00 88.52 813 TYR A N 1
ATOM 788 C CA . TYR A 1 97 ? 14.155 66.966 38.368 1.00 89.99 813 TYR A CA 1
ATOM 789 C C . TYR A 1 97 ? 15.517 66.444 37.938 1.00 92.25 813 TYR A C 1
ATOM 790 O O . TYR A 1 97 ? 15.803 66.364 36.739 1.00 88.49 813 TYR A O 1
ATOM 799 N N . ARG A 1 98 ? 16.349 66.090 38.914 1.00 97.89 814 ARG A N 1
ATOM 800 C CA . ARG A 1 98 ? 17.640 65.449 38.660 1.00 103.19 814 ARG A CA 1
ATOM 801 C C . ARG A 1 98 ? 17.414 63.944 38.715 1.00 103.97 814 ARG A C 1
ATOM 802 O O . ARG A 1 98 ? 16.894 63.434 39.705 1.00 106.27 814 ARG A O 1
ATOM 810 N N . VAL A 1 99 ? 17.817 63.248 37.656 1.00 104.71 815 VAL A N 1
ATOM 811 C CA . VAL A 1 99 ? 17.528 61.831 37.493 1.00 108.28 815 VAL A CA 1
ATOM 812 C C . VAL A 1 99 ? 18.831 61.050 37.373 1.00 112.32 815 VAL A C 1
ATOM 813 O O . VAL A 1 99 ? 19.598 61.262 36.431 1.00 109.97 815 VAL A O 1
ATOM 817 N N . LYS A 1 100 ? 19.071 60.163 38.339 1.00 117.37 816 LYS A N 1
ATOM 818 C CA . LYS A 1 100 ? 20.172 59.200 38.289 1.00 120.07 816 LYS A CA 1
ATOM 819 C C . LYS A 1 100 ? 19.577 57.809 38.304 1.00 122.74 816 LYS A C 1
ATOM 820 O O . LYS A 1 100 ? 18.456 57.614 38.784 1.00 125.09 816 LYS A O 1
ATOM 826 N N . LEU A 1 101 ? 20.328 56.841 37.786 1.00 125.01 817 LEU A N 1
ATOM 827 C CA . LEU A 1 101 ? 19.904 55.439 37.801 1.00 129.18 817 LEU A CA 1
ATOM 828 C C . LEU A 1 101 ? 20.903 54.601 38.598 1.00 134.94 817 LEU A C 1
ATOM 829 O O . LEU A 1 101 ? 22.091 54.574 38.284 1.00 137.50 817 LEU A O 1
ATOM 834 N N . SER A 1 102 ? 20.415 53.953 39.656 1.00 141.72 818 SER A N 1
ATOM 835 C CA . SER A 1 102 ? 21.219 53.034 40.462 1.00 147.45 818 SER A CA 1
ATOM 836 C C . SER A 1 102 ? 20.288 52.235 41.386 1.00 146.32 818 SER A C 1
ATOM 837 O O . SER A 1 102 ? 19.552 52.852 42.153 1.00 145.74 818 SER A O 1
ATOM 840 N N . THR A 1 103 ? 20.271 50.899 41.348 1.00 147.40 819 THR A N 1
ATOM 841 C CA . THR A 1 103 ? 21.077 50.033 40.474 1.00 145.70 819 THR A CA 1
ATOM 842 C C . THR A 1 103 ? 20.119 49.159 39.668 1.00 144.27 819 THR A C 1
ATOM 843 O O . THR A 1 103 ? 19.126 48.662 40.208 1.00 149.58 819 THR A O 1
ATOM 847 N N . ILE A 1 104 ? 20.413 48.984 38.380 1.00 139.77 820 ILE A N 1
ATOM 848 C CA . ILE A 1 104 ? 19.510 48.282 37.458 1.00 138.19 820 ILE A CA 1
ATOM 849 C C . ILE A 1 104 ? 20.238 47.131 36.762 1.00 134.40 820 ILE A C 1
ATOM 850 O O . ILE A 1 104 ? 21.379 47.277 36.318 1.00 134.09 820 ILE A O 1
ATOM 855 N N . THR A 1 105 ? 19.557 45.991 36.669 1.00 131.54 821 THR A N 1
ATOM 856 C CA . THR A 1 105 ? 20.061 44.825 35.946 1.00 128.52 821 THR A CA 1
ATOM 857 C C . THR A 1 105 ? 19.931 45.057 34.442 1.00 124.75 821 THR A C 1
ATOM 858 O O . THR A 1 105 ? 19.080 45.829 33.996 1.00 124.03 821 THR A O 1
ATOM 862 N N . LEU A 1 106 ? 20.765 44.375 33.668 1.00 122.24 822 LEU A N 1
ATOM 863 C CA . LEU A 1 106 ? 20.811 44.577 32.214 1.00 121.84 822 LEU A CA 1
ATOM 864 C C . LEU A 1 106 ? 19.568 44.024 31.517 1.00 120.71 822 LEU A C 1
ATOM 865 O O . LEU A 1 106 ? 18.855 43.188 32.068 1.00 123.19 822 LEU A O 1
ATOM 870 N N . ALA A 1 107 ? 19.319 44.504 30.304 1.00 122.37 823 ALA A N 1
ATOM 871 C CA . ALA A 1 107 ? 18.153 44.091 29.519 1.00 125.01 823 ALA A CA 1
ATOM 872 C C . ALA A 1 107 ? 18.325 42.683 28.990 1.00 129.53 823 ALA A C 1
ATOM 873 O O . ALA A 1 107 ? 19.446 42.179 28.882 1.00 132.06 823 ALA A O 1
ATOM 875 N N . ALA A 1 108 ? 17.199 42.056 28.663 1.00 133.56 824 ALA A N 1
ATOM 876 C CA . ALA A 1 108 ? 17.194 40.703 28.115 1.00 135.34 824 ALA A CA 1
ATOM 877 C C . ALA A 1 108 ? 17.866 40.692 26.746 1.00 134.27 824 ALA A C 1
ATOM 878 O O . ALA A 1 108 ? 18.867 40.000 26.548 1.00 133.29 824 ALA A O 1
ATOM 880 N N . GLY A 1 109 ? 17.316 41.482 25.823 1.00 133.42 825 GLY A N 1
ATOM 881 C CA . GLY A 1 109 ? 17.818 41.573 24.452 1.00 133.56 825 GLY A CA 1
ATOM 882 C C . GLY A 1 109 ? 19.244 42.084 24.331 1.00 133.65 825 GLY A C 1
ATOM 883 O O . GLY A 1 109 ? 19.960 41.696 23.405 1.00 132.44 825 GLY A O 1
ATOM 884 N N . PHE A 1 110 ? 19.650 42.955 25.258 1.00 134.43 826 PHE A N 1
ATOM 885 C CA . PHE A 1 110 ? 21.022 43.475 25.309 1.00 136.45 826 PHE A CA 1
ATOM 886 C C . PHE A 1 110 ? 22.016 42.365 25.636 1.00 139.06 826 PHE A C 1
ATOM 887 O O . PHE A 1 110 ? 23.020 42.221 24.945 1.00 141.64 826 PHE A O 1
ATOM 895 N N . THR A 1 111 ? 21.729 41.586 26.679 1.00 140.40 827 THR A N 1
ATOM 896 C CA . THR A 1 111 ? 22.622 40.501 27.107 1.00 141.26 827 THR A CA 1
ATOM 897 C C . THR A 1 111 ? 22.674 39.339 26.101 1.00 141.73 827 THR A C 1
ATOM 898 O O . THR A 1 111 ? 23.705 38.678 25.991 1.00 138.75 827 THR A O 1
ATOM 902 N N . ASN A 1 112 ? 21.577 39.103 25.375 1.00 144.54 828 ASN A N 1
ATOM 903 C CA . ASN A 1 112 ? 21.538 38.084 24.310 1.00 148.51 828 ASN A CA 1
ATOM 904 C C . ASN A 1 112 ? 22.557 38.362 23.209 1.00 150.05 828 ASN A C 1
ATOM 905 O O . ASN A 1 112 ? 23.357 37.489 22.873 1.00 154.69 828 ASN A O 1
ATOM 910 N N . VAL A 1 113 ? 22.506 39.567 22.643 1.00 149.71 829 VAL A N 1
ATOM 911 C CA . VAL A 1 113 ? 23.479 39.988 21.616 1.00 149.44 829 VAL A CA 1
ATOM 912 C C . VAL A 1 113 ? 24.887 40.211 22.187 1.00 145.14 829 VAL A C 1
ATOM 913 O O . VAL A 1 113 ? 25.868 40.090 21.462 1.00 143.75 829 VAL A O 1
ATOM 917 N N . LEU A 1 114 ? 24.971 40.559 23.470 1.00 144.86 830 LEU A N 1
ATOM 918 C CA . LEU A 1 114 ? 26.255 40.697 24.173 1.00 147.42 830 LEU A CA 1
ATOM 919 C C . LEU A 1 114 ? 26.923 39.341 24.440 1.00 149.28 830 LEU A C 1
ATOM 920 O O . LEU A 1 114 ? 28.149 39.259 24.499 1.00 146.98 830 LEU A O 1
ATOM 925 N N . LYS A 1 115 ? 26.117 38.293 24.622 1.00 154.81 831 LYS A N 1
ATOM 926 C CA . LYS A 1 115 ? 26.636 36.918 24.772 1.00 159.40 831 LYS A CA 1
ATOM 927 C C . LYS A 1 115 ? 27.217 36.345 23.472 1.00 160.31 831 LYS A C 1
ATOM 928 O O . LYS A 1 115 ? 28.225 35.648 23.517 1.00 160.68 831 LYS A O 1
ATOM 934 N N . ILE A 1 116 ? 26.571 36.608 22.332 1.00 161.64 832 ILE A N 1
ATOM 935 C CA . ILE A 1 116 ? 27.025 36.052 21.039 1.00 164.14 832 ILE A CA 1
ATOM 936 C C . ILE A 1 116 ? 28.234 36.801 20.457 1.00 166.74 832 ILE A C 1
ATOM 937 O O . ILE A 1 116 ? 29.141 36.175 19.906 1.00 170.25 832 ILE A O 1
ATOM 942 N N . LEU A 1 117 ? 28.248 38.127 20.590 1.00 169.00 833 LEU A N 1
ATOM 943 C CA . LEU A 1 117 ? 29.364 38.947 20.092 1.00 171.94 833 LEU A CA 1
ATOM 944 C C . LEU A 1 117 ? 30.662 38.790 20.902 1.00 176.70 833 LEU A C 1
ATOM 945 O O . LEU A 1 117 ? 31.743 39.019 20.355 1.00 176.74 833 LEU A O 1
ATOM 950 N N . THR A 1 118 ? 30.564 38.414 22.184 1.00 182.69 834 THR A N 1
ATOM 951 C CA . THR A 1 118 ? 31.738 38.387 23.082 1.00 188.10 834 THR A CA 1
ATOM 952 C C . THR A 1 118 ? 32.882 37.501 22.558 1.00 194.15 834 THR A C 1
ATOM 953 O O . THR A 1 118 ? 34.045 37.915 22.566 1.00 191.47 834 THR A O 1
ATOM 957 N N . LYS A 1 119 ? 32.536 36.313 22.065 1.00 200.13 835 LYS A N 1
ATOM 958 C CA . LYS A 1 119 ? 33.509 35.394 21.464 1.00 202.56 835 LYS A CA 1
ATOM 959 C C . LYS A 1 119 ? 33.876 35.866 20.052 1.00 203.46 835 LYS A C 1
ATOM 960 O O . LYS A 1 119 ? 35.052 35.875 19.679 1.00 205.69 835 LYS A O 1
ATOM 966 N N . GLU A 1 120 ? 32.857 36.262 19.285 1.00 200.44 836 GLU A N 1
ATOM 967 C CA . GLU A 1 120 ? 33.011 36.672 17.884 1.00 194.24 836 GLU A CA 1
ATOM 968 C C . GLU A 1 120 ? 33.710 38.037 17.753 1.00 183.02 836 GLU A C 1
ATOM 969 O O . GLU A 1 120 ? 33.061 39.071 17.569 1.00 169.65 836 GLU A O 1
ATOM 975 N N . SER A 1 121 ? 35.040 38.014 17.849 1.00 175.31 837 SER A N 1
ATOM 976 C CA . SER A 1 121 ? 35.862 39.210 17.661 1.00 168.29 837 SER A CA 1
ATOM 977 C C . SER A 1 121 ? 35.862 39.606 16.180 1.00 166.73 837 SER A C 1
ATOM 978 O O . SER A 1 121 ? 36.624 39.053 15.385 1.00 170.67 837 SER A O 1
ATOM 981 N N . SER A 1 122 ? 34.986 40.551 15.826 1.00 160.09 838 SER A N 1
ATOM 982 C CA . SER A 1 122 ? 34.805 41.021 14.444 1.00 157.66 838 SER A CA 1
ATOM 983 C C . SER A 1 122 ? 34.580 42.543 14.410 1.00 160.67 838 SER A C 1
ATOM 984 O O . SER A 1 122 ? 33.880 43.081 15.268 1.00 165.31 838 SER A O 1
ATOM 987 N N . ARG A 1 123 ? 35.156 43.227 13.418 1.00 160.96 839 ARG A N 1
ATOM 988 C CA . ARG A 1 123 ? 35.071 44.699 13.330 1.00 158.77 839 ARG A CA 1
ATOM 989 C C . ARG A 1 123 ? 33.724 45.174 12.774 1.00 157.11 839 ARG A C 1
ATOM 990 O O . ARG A 1 123 ? 33.032 45.958 13.423 1.00 155.80 839 ARG A O 1
ATOM 998 N N . GLU A 1 124 ? 33.364 44.697 11.583 1.00 157.26 840 GLU A N 1
ATOM 999 C CA . GLU A 1 124 ? 32.084 45.052 10.932 1.00 155.43 840 GLU A CA 1
ATOM 1000 C C . GLU A 1 124 ? 30.877 44.747 11.831 1.00 151.28 840 GLU A C 1
ATOM 1001 O O . GLU A 1 124 ? 29.868 45.450 11.796 1.00 143.09 840 GLU A O 1
ATOM 1007 N N . GLU A 1 125 ? 31.003 43.682 12.621 1.00 153.87 841 GLU A N 1
ATOM 1008 C CA . GLU A 1 125 ? 29.973 43.237 13.554 1.00 154.30 841 GLU A CA 1
ATOM 1009 C C . GLU A 1 125 ? 29.860 44.161 14.767 1.00 149.64 841 GLU A C 1
ATOM 1010 O O . GLU A 1 125 ? 28.755 44.551 15.147 1.00 151.46 841 GLU A O 1
ATOM 1016 N N . LEU A 1 126 ? 31.000 44.496 15.372 1.00 145.08 842 LEU A N 1
ATOM 1017 C CA . LEU A 1 126 ? 31.046 45.433 16.515 1.00 143.76 842 LEU A CA 1
ATOM 1018 C C . LEU A 1 126 ? 30.541 46.858 16.202 1.00 143.23 842 LEU A C 1
ATOM 1019 O O . LEU A 1 126 ? 30.084 47.560 17.107 1.00 139.47 842 LEU A O 1
ATOM 1024 N N . LEU A 1 127 ? 30.659 47.287 14.942 1.00 144.02 843 LEU A N 1
ATOM 1025 C CA . LEU A 1 127 ? 30.129 48.585 14.497 1.00 140.71 843 LEU A CA 1
ATOM 1026 C C . LEU A 1 127 ? 28.607 48.556 14.370 1.00 141.48 843 LEU A C 1
ATOM 1027 O O . LEU A 1 127 ? 27.945 49.527 14.737 1.00 147.47 843 LEU A O 1
ATOM 1032 N N . SER A 1 128 ? 28.064 47.457 13.841 1.00 141.62 844 SER A N 1
ATOM 1033 C CA . SER A 1 128 ? 26.605 47.249 13.780 1.00 141.05 844 SER A CA 1
ATOM 1034 C C . SER A 1 128 ? 25.948 47.253 15.161 1.00 135.97 844 SER A C 1
ATOM 1035 O O . SER A 1 128 ? 24.781 47.634 15.294 1.00 134.62 844 SER A O 1
ATOM 1038 N N . PHE A 1 129 ? 26.693 46.811 16.172 1.00 133.11 845 PHE A N 1
ATOM 1039 C CA . PHE A 1 129 ? 26.259 46.897 17.567 1.00 133.95 845 PHE A CA 1
ATOM 1040 C C . PHE A 1 129 ? 26.131 48.351 18.014 1.00 129.55 845 PHE A C 1
ATOM 1041 O O . PHE A 1 129 ? 25.117 48.737 18.596 1.00 129.13 845 PHE A O 1
ATOM 1049 N N . ILE A 1 130 ? 27.164 49.144 17.737 1.00 126.91 846 ILE A N 1
ATOM 1050 C CA . ILE A 1 130 ? 27.203 50.551 18.147 1.00 120.72 846 ILE A CA 1
ATOM 1051 C C . ILE A 1 130 ? 26.120 51.356 17.428 1.00 116.99 846 ILE A C 1
ATOM 1052 O O . ILE A 1 130 ? 25.490 52.213 18.045 1.00 115.84 846 ILE A O 1
ATOM 1057 N N . GLN A 1 131 ? 25.895 51.074 16.145 1.00 116.50 847 GLN A N 1
ATOM 1058 C CA . GLN A 1 131 ? 24.791 51.693 15.400 1.00 120.54 847 GLN A CA 1
ATOM 1059 C C . GLN A 1 131 ? 23.463 51.541 16.124 1.00 120.66 847 GLN A C 1
ATOM 1060 O O . GLN A 1 131 ? 22.699 52.505 16.248 1.00 121.48 847 GLN A O 1
ATOM 1066 N N . HIS A 1 132 ? 23.209 50.327 16.604 1.00 121.59 848 HIS A N 1
ATOM 1067 C CA . HIS A 1 132 ? 21.947 49.991 17.252 1.00 123.01 848 HIS A CA 1
ATOM 1068 C C . HIS A 1 132 ? 21.887 50.435 18.721 1.00 119.43 848 HIS A C 1
ATOM 1069 O O . HIS A 1 132 ? 20.915 51.079 19.128 1.00 118.07 848 HIS A O 1
ATOM 1076 N N . TYR A 1 133 ? 22.913 50.093 19.501 1.00 115.96 849 TYR A N 1
ATOM 1077 C CA . TYR A 1 133 ? 22.922 50.338 20.954 1.00 116.81 849 TYR A CA 1
ATOM 1078 C C . TYR A 1 133 ? 23.645 51.607 21.409 1.00 112.97 849 TYR A C 1
ATOM 1079 O O . TYR A 1 133 ? 23.618 51.941 22.594 1.00 110.83 849 TYR A O 1
ATOM 1088 N N . GLY A 1 134 ? 24.276 52.322 20.484 1.00 113.03 850 GLY A N 1
ATOM 1089 C CA . GLY A 1 134 ? 25.041 53.513 20.832 1.00 111.39 850 GLY A CA 1
ATOM 1090 C C . GLY A 1 134 ? 26.362 53.177 21.494 1.00 111.33 850 GLY A C 1
ATOM 1091 O O . GLY A 1 134 ? 26.866 52.061 21.382 1.00 111.26 850 GLY A O 1
ATOM 1092 N N . SER A 1 135 ? 26.909 54.167 22.192 1.00 113.71 851 SER A N 1
ATOM 1093 C CA . SER A 1 135 ? 28.258 54.111 22.764 1.00 113.25 851 SER A CA 1
ATOM 1094 C C . SER A 1 135 ? 28.295 54.139 24.288 1.00 109.66 851 SER A C 1
ATOM 1095 O O . SER A 1 135 ? 29.182 53.532 24.885 1.00 109.03 851 SER A O 1
ATOM 1098 N N . HIS A 1 136 ? 27.368 54.880 24.901 1.00 106.75 852 HIS A N 1
ATOM 1099 C CA . HIS A 1 136 ? 27.300 55.052 26.354 1.00 107.34 852 HIS A CA 1
ATOM 1100 C C . HIS A 1 136 ? 25.896 54.770 26.869 1.00 107.86 852 HIS A C 1
ATOM 1101 O O . HIS A 1 136 ? 24.972 54.523 26.086 1.00 107.38 852 HIS A O 1
ATOM 1108 N N . TYR A 1 137 ? 25.753 54.795 28.191 1.00 108.11 853 TYR A N 1
ATOM 1109 C CA . TYR A 1 137 ? 24.446 54.905 28.837 1.00 109.09 853 TYR A CA 1
ATOM 1110 C C . TYR A 1 137 ? 24.462 56.161 29.693 1.00 108.87 853 TYR A C 1
ATOM 1111 O O . TYR A 1 137 ? 25.517 56.565 30.188 1.00 108.27 853 TYR A O 1
ATOM 1120 N N . ILE A 1 138 ? 23.296 56.784 29.852 1.00 108.92 854 ILE A N 1
ATOM 1121 C CA . ILE A 1 138 ? 23.191 58.031 30.610 1.00 107.53 854 ILE A CA 1
ATOM 1122 C C . ILE A 1 138 ? 23.127 57.680 32.091 1.00 106.75 854 ILE A C 1
ATOM 1123 O O . ILE A 1 138 ? 22.290 56.881 32.498 1.00 109.82 854 ILE A O 1
ATOM 1128 N N . ALA A 1 139 ? 24.019 58.282 32.875 1.00 105.54 855 ALA A N 1
ATOM 1129 C CA . ALA A 1 139 ? 24.145 58.013 34.306 1.00 105.46 855 ALA A CA 1
ATOM 1130 C C . ALA A 1 139 ? 23.400 59.039 35.144 1.00 105.22 855 ALA A C 1
ATOM 1131 O O . ALA A 1 139 ? 22.675 58.675 36.058 1.00 106.92 855 ALA A O 1
ATOM 1133 N N . GLU A 1 140 ? 23.609 60.316 34.836 1.00 109.10 856 GLU A N 1
ATOM 1134 C CA . GLU A 1 140 ? 22.924 61.430 35.493 1.00 112.01 856 GLU A CA 1
ATOM 1135 C C . GLU A 1 140 ? 22.359 62.363 34.419 1.00 107.55 856 GLU A C 1
ATOM 1136 O O . GLU A 1 140 ? 23.007 62.599 33.401 1.00 107.39 856 GLU A O 1
ATOM 1142 N N . ALA A 1 141 ? 21.152 62.882 34.647 1.00 101.44 857 ALA A N 1
ATOM 1143 C CA . ALA A 1 141 ? 20.490 63.784 33.692 1.00 93.73 857 ALA A CA 1
ATOM 1144 C C . ALA A 1 141 ? 19.517 64.727 34.389 1.00 91.43 857 ALA A C 1
ATOM 1145 O O . ALA A 1 141 ? 18.950 64.387 35.434 1.00 92.26 857 ALA A O 1
ATOM 1147 N N . LEU A 1 142 ? 19.333 65.908 33.801 1.00 89.08 858 LEU A N 1
ATOM 1148 C CA . LEU A 1 142 ? 18.388 66.908 34.296 1.00 86.52 858 LEU A CA 1
ATOM 1149 C C . LEU A 1 142 ? 17.174 66.950 33.377 1.00 85.13 858 LEU A C 1
ATOM 1150 O O . LEU A 1 142 ? 17.316 67.102 32.167 1.00 82.97 858 LEU A O 1
ATOM 1155 N N . TYR A 1 143 ? 15.989 66.790 33.959 1.00 84.41 859 TYR A N 1
ATOM 1156 C CA . TYR A 1 143 ? 14.733 66.913 33.232 1.00 82.58 859 TYR A CA 1
ATOM 1157 C C . TYR A 1 143 ? 14.014 68.155 33.713 1.00 83.34 859 TYR A C 1
ATOM 1158 O O . TYR A 1 143 ? 14.327 68.688 34.773 1.00 83.94 859 TYR A O 1
ATOM 1167 N N . GLY A 1 144 ? 13.032 68.595 32.938 1.00 83.85 860 GLY A N 1
ATOM 1168 C CA . GLY A 1 144 ? 12.218 69.747 33.299 1.00 82.90 860 GLY A CA 1
ATOM 1169 C C . GLY A 1 144 ? 11.593 70.443 32.109 1.00 82.56 860 GLY A C 1
ATOM 1170 O O . GLY A 1 144 ? 11.348 69.822 31.075 1.00 79.12 860 GLY A O 1
ATOM 1171 N N . SER A 1 145 ? 11.328 71.736 32.279 1.00 84.05 861 SER A N 1
ATOM 1172 C CA . SER A 1 145 ? 10.732 72.570 31.254 1.00 85.89 861 SER A CA 1
ATOM 1173 C C . SER A 1 145 ? 11.565 73.830 31.158 1.00 87.64 861 SER A C 1
ATOM 1174 O O . SER A 1 145 ? 11.611 74.597 32.121 1.00 95.40 861 SER A O 1
ATOM 1177 N N . GLU A 1 146 ? 12.237 74.041 30.026 1.00 85.20 862 GLU A N 1
ATOM 1178 C CA . GLU A 1 146 ? 12.981 75.283 29.824 1.00 84.94 862 GLU A CA 1
ATOM 1179 C C . GLU A 1 146 ? 12.466 76.064 28.622 1.00 79.42 862 GLU A C 1
ATOM 1180 O O . GLU A 1 146 ? 12.182 75.491 27.584 1.00 76.95 862 GLU A O 1
ATOM 1186 N N . LEU A 1 147 ? 12.310 77.372 28.825 1.00 78.15 863 LEU A N 1
ATOM 1187 C CA . LEU A 1 147 ? 11.992 78.326 27.786 1.00 76.73 863 LEU A CA 1
ATOM 1188 C C . LEU A 1 147 ? 13.254 79.122 27.549 1.00 79.96 863 LEU A C 1
ATOM 1189 O O . LEU A 1 147 ? 13.755 79.748 28.473 1.00 84.93 863 LEU A O 1
ATOM 1194 N N . THR A 1 148 ? 13.784 79.059 26.330 1.00 80.23 864 THR A N 1
ATOM 1195 C CA . THR A 1 148 ? 14.971 79.802 25.948 1.00 76.48 864 THR A CA 1
ATOM 1196 C C . THR A 1 148 ? 14.533 80.778 24.891 1.00 76.72 864 THR A C 1
ATOM 1197 O O . THR A 1 148 ? 14.037 80.375 23.841 1.00 75.43 864 THR A O 1
ATOM 1201 N N . CYS A 1 149 ? 14.709 82.063 25.172 1.00 80.56 865 CYS A N 1
ATOM 1202 C CA . CYS A 1 149 ? 14.390 83.122 24.225 1.00 81.94 865 CYS A CA 1
ATOM 1203 C C . CYS A 1 149 ? 15.621 83.906 23.879 1.00 80.04 865 CYS A C 1
ATOM 1204 O O . CYS A 1 149 ? 16.593 83.930 24.634 1.00 83.77 865 CYS A O 1
ATOM 1207 N N . ILE A 1 150 ? 15.586 84.519 22.704 1.00 77.49 866 ILE A N 1
ATOM 1208 C CA . ILE A 1 150 ? 16.700 85.298 22.207 1.00 74.36 866 ILE A CA 1
ATOM 1209 C C . ILE A 1 150 ? 16.151 86.614 21.695 1.00 72.15 866 ILE A C 1
ATOM 1210 O O . ILE A 1 150 ? 15.332 86.637 20.788 1.00 73.15 866 ILE A O 1
ATOM 1215 N N . ILE A 1 151 ? 16.617 87.703 22.280 1.00 71.92 867 ILE A N 1
ATOM 1216 C CA . ILE A 1 151 ? 16.213 89.022 21.867 1.00 74.71 867 ILE A CA 1
ATOM 1217 C C . ILE A 1 151 ? 17.259 89.466 20.851 1.00 77.62 867 ILE A C 1
ATOM 1218 O O . ILE A 1 151 ? 18.449 89.450 21.145 1.00 77.33 867 ILE A O 1
ATOM 1223 N N . HIS A 1 152 ? 16.803 89.813 19.647 1.00 81.36 868 HIS A N 1
ATOM 1224 C CA . HIS A 1 152 ? 17.662 90.282 18.565 1.00 82.04 868 HIS A CA 1
ATOM 1225 C C . HIS A 1 152 ? 17.533 91.795 18.473 1.00 84.16 868 HIS A C 1
ATOM 1226 O O . HIS A 1 152 ? 16.498 92.304 18.059 1.00 84.77 868 HIS A O 1
ATOM 1233 N N . PHE A 1 153 ? 18.588 92.505 18.852 1.00 87.09 869 PHE A N 1
ATOM 1234 C CA . PHE A 1 153 ? 18.626 93.950 18.715 1.00 86.91 869 PHE A CA 1
ATOM 1235 C C . PHE A 1 153 ? 19.361 94.308 17.421 1.00 90.87 869 PHE A C 1
ATOM 1236 O O . PHE A 1 153 ? 20.285 93.586 17.018 1.00 91.42 869 PHE A O 1
ATOM 1244 N N . PRO A 1 154 ? 18.969 95.428 16.768 1.00 91.63 870 PRO A N 1
ATOM 1245 C CA . PRO A 1 154 ? 19.674 95.819 15.553 1.00 88.08 870 PRO A CA 1
ATOM 1246 C C . PRO A 1 154 ? 21.047 96.431 15.802 1.00 87.98 870 PRO A C 1
ATOM 1247 O O . PRO A 1 154 ? 21.851 96.475 14.867 1.00 90.24 870 PRO A O 1
ATOM 1251 N N . SER A 1 155 ? 21.316 96.894 17.028 1.00 88.95 871 SER A N 1
ATOM 1252 C CA . SER A 1 155 ? 22.608 97.501 17.360 1.00 89.66 871 SER A CA 1
ATOM 1253 C C . SER A 1 155 ? 22.918 97.502 18.853 1.00 90.00 871 SER A C 1
ATOM 1254 O O . SER A 1 155 ? 22.020 97.392 19.694 1.00 90.20 871 SER A O 1
ATOM 1257 N N . LYS A 1 156 ? 24.200 97.661 19.166 1.00 90.81 872 LYS A N 1
ATOM 1258 C CA . LYS A 1 156 ? 24.657 97.802 20.555 1.00 92.36 872 LYS A CA 1
ATOM 1259 C C . LYS A 1 156 ? 24.095 99.067 21.219 1.00 96.00 872 LYS A C 1
ATOM 1260 O O . LYS A 1 156 ? 23.827 99.073 22.423 1.00 97.54 872 LYS A O 1
ATOM 1266 N N . LYS A 1 157 ? 23.915 100.131 20.433 1.00 102.08 873 LYS A N 1
ATOM 1267 C CA . LYS A 1 157 ? 23.344 101.386 20.932 1.00 105.51 873 LYS A CA 1
ATOM 1268 C C . LYS A 1 157 ? 21.880 101.201 21.296 1.00 103.22 873 LYS A C 1
ATOM 1269 O O . LYS A 1 157 ? 21.468 101.555 22.405 1.00 100.25 873 LYS A O 1
ATOM 1275 N N . VAL A 1 158 ? 21.108 100.648 20.355 1.00 102.25 874 VAL A N 1
ATOM 1276 C CA . VAL A 1 158 ? 19.665 100.433 20.538 1.00 102.26 874 VAL A CA 1
ATOM 1277 C C . 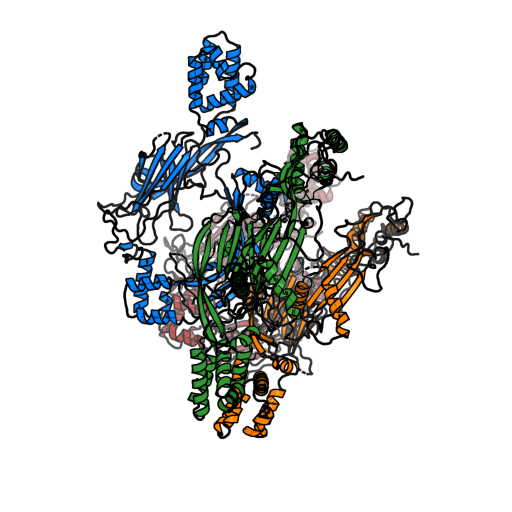VAL A 1 158 ? 19.368 99.640 21.808 1.00 102.86 874 VAL A C 1
ATOM 1278 O O . VAL A 1 158 ? 18.428 99.969 22.518 1.00 102.78 874 VAL A O 1
ATOM 1282 N N . GLN A 1 159 ? 20.152 98.604 22.092 1.00 103.59 875 GLN A N 1
ATOM 1283 C CA . GLN A 1 159 ? 19.988 97.885 23.353 1.00 106.02 875 GLN A CA 1
ATOM 1284 C C . GLN A 1 159 ? 20.227 98.773 24.556 1.00 107.41 875 GLN A C 1
ATOM 1285 O O . GLN A 1 159 ? 19.366 98.871 25.433 1.00 109.81 875 GLN A O 1
ATOM 1291 N N . GLN A 1 160 ? 21.419 99.367 24.614 1.00 107.30 876 GLN A N 1
ATOM 1292 C CA . GLN A 1 160 ? 21.832 100.159 25.771 1.00 107.22 876 GLN A CA 1
ATOM 1293 C C . GLN A 1 160 ? 20.769 101.198 26.125 1.00 108.80 876 GLN A C 1
ATOM 1294 O O . GLN A 1 160 ? 20.409 101.335 27.290 1.00 107.72 876 GLN A O 1
ATOM 1300 N N . GLN A 1 161 ? 20.231 101.875 25.111 1.00 107.33 877 GLN A N 1
ATOM 1301 C CA . GLN A 1 161 ? 19.133 102.812 25.313 1.00 107.04 877 GLN A CA 1
ATOM 1302 C C . GLN A 1 161 ? 17.899 102.127 25.912 1.00 102.82 877 GLN A C 1
ATOM 1303 O O . GLN A 1 161 ? 17.321 102.631 26.871 1.00 107.59 877 GLN A O 1
ATOM 1309 N N . LEU A 1 162 ? 17.507 100.986 25.352 1.00 98.85 878 LEU A N 1
ATOM 1310 C CA . LEU A 1 162 ? 16.343 100.229 25.848 1.00 96.06 878 LEU A CA 1
ATOM 1311 C C . LEU A 1 162 ? 16.546 99.634 27.233 1.00 96.13 878 LEU A C 1
ATOM 1312 O O . LEU A 1 162 ? 15.599 99.565 28.013 1.00 97.58 878 LEU A O 1
ATOM 1317 N N . TRP A 1 163 ? 17.762 99.184 27.525 1.00 96.41 879 TRP A N 1
ATOM 1318 C CA . TRP A 1 163 ? 18.089 98.667 28.850 1.00 98.83 879 TRP A CA 1
ATOM 1319 C C . TRP A 1 163 ? 18.023 99.772 29.901 1.00 102.77 879 TRP A C 1
ATOM 1320 O O . TRP A 1 163 ? 17.493 99.557 30.986 1.00 106.38 879 TRP A O 1
ATOM 1331 N N . LEU A 1 164 ? 18.564 100.944 29.566 1.00 106.31 880 LEU A N 1
ATOM 1332 C CA . LEU A 1 164 ? 18.526 102.106 30.460 1.00 107.82 880 LEU A CA 1
ATOM 1333 C C . LEU A 1 164 ? 17.112 102.692 30.565 1.00 105.00 880 LEU A C 1
ATOM 1334 O O . LEU A 1 164 ? 16.691 103.097 31.647 1.00 105.98 880 LEU A O 1
ATOM 1339 N N . GLN A 1 165 ? 16.383 102.708 29.452 1.00 103.60 881 GLN A N 1
ATOM 1340 C CA . GLN A 1 165 ? 14.963 103.092 29.436 1.00 104.97 881 GLN A CA 1
ATOM 1341 C C . GLN A 1 165 ? 14.108 102.153 30.296 1.00 106.12 881 GLN A C 1
ATOM 1342 O O . GLN A 1 165 ? 13.208 102.601 31.008 1.00 107.64 881 GLN A O 1
ATOM 1348 N N . TYR A 1 166 ? 14.382 100.853 30.194 1.00 107.97 882 TYR A N 1
ATOM 1349 C CA . TYR A 1 166 ? 13.751 99.816 31.036 1.00 105.94 882 TYR A CA 1
ATOM 1350 C C . TYR A 1 166 ? 14.073 99.989 32.513 1.00 108.04 882 TYR A C 1
ATOM 1351 O O . TYR A 1 166 ? 13.193 99.861 33.363 1.00 106.49 882 TYR A O 1
ATOM 1360 N N . GLN A 1 167 ? 15.342 100.264 32.800 1.00 113.04 883 GLN A N 1
ATOM 1361 C CA . GLN A 1 167 ? 15.831 100.376 34.171 1.00 118.28 883 GLN A CA 1
ATOM 1362 C C . GLN A 1 167 ? 15.306 101.636 34.869 1.00 123.77 883 GLN A C 1
ATOM 1363 O O . GLN A 1 167 ? 15.131 101.645 36.093 1.00 125.09 883 GLN A O 1
ATOM 1369 N N . LYS A 1 168 ? 15.054 102.688 34.089 1.00 131.41 884 LYS A N 1
ATOM 1370 C CA . LYS A 1 168 ? 14.437 103.917 34.596 1.00 139.21 884 LYS A CA 1
ATOM 1371 C C . LYS A 1 168 ? 12.976 103.656 34.970 1.00 138.09 884 LYS A C 1
ATOM 1372 O O . LYS A 1 168 ? 12.568 103.900 36.106 1.00 139.86 884 LYS A O 1
ATOM 1378 N N . GLU A 1 169 ? 12.211 103.133 34.013 1.00 137.72 885 GLU A N 1
ATOM 1379 C CA . GLU A 1 169 ? 10.763 102.925 34.177 1.00 139.42 885 GLU A CA 1
ATOM 1380 C C . GLU A 1 169 ? 10.362 101.728 35.056 1.00 139.59 885 GLU A C 1
ATOM 1381 O O . GLU A 1 169 ? 9.185 101.584 35.371 1.00 138.66 885 GLU A O 1
ATOM 1387 N N . THR A 1 170 ? 11.312 100.864 35.421 1.00 141.56 886 THR A N 1
ATOM 1388 C CA . THR A 1 170 ? 11.045 99.773 36.369 1.00 143.67 886 THR A CA 1
ATOM 1389 C C . THR A 1 170 ? 11.332 100.186 37.822 1.00 148.65 886 THR A C 1
ATOM 1390 O O . THR A 1 170 ? 10.612 99.770 38.732 1.00 155.90 886 THR A O 1
ATOM 1394 N N . THR A 1 171 ? 12.373 100.996 38.031 1.00 151.64 887 THR A N 1
ATOM 1395 C CA . THR A 1 171 ? 12.739 101.507 39.357 1.00 155.26 887 THR A CA 1
ATOM 1396 C C . THR A 1 171 ? 12.893 103.026 39.306 1.00 153.11 887 THR A C 1
ATOM 1397 O O . THR A 1 171 ? 11.982 103.763 39.680 1.00 150.51 887 THR A O 1
ATOM 1401 N N . SER A 1 181 ? 10.020 94.663 39.237 1.00 129.86 897 SER A N 1
ATOM 1402 C CA . SER A 1 181 ? 8.672 94.117 39.055 1.00 129.45 897 SER A CA 1
ATOM 1403 C C . SER A 1 181 ? 8.551 93.244 37.800 1.00 127.80 897 SER A C 1
ATOM 1404 O O . SER A 1 181 ? 7.986 92.146 37.844 1.00 131.54 897 SER A O 1
ATOM 1407 N N . MET A 1 182 ? 9.100 93.743 36.694 1.00 120.95 898 MET A N 1
ATOM 1408 C CA . MET A 1 182 ? 8.900 93.173 35.360 1.00 113.69 898 MET A CA 1
ATOM 1409 C C . MET A 1 182 ? 10.241 92.722 34.778 1.00 107.51 898 MET A C 1
ATOM 1410 O O . MET A 1 182 ? 11.202 93.476 34.829 1.00 105.25 898 MET A O 1
ATOM 1415 N N . PRO A 1 183 ? 10.319 91.490 34.239 1.00 102.92 899 PRO A N 1
ATOM 1416 C CA . PRO A 1 183 ? 11.510 91.085 33.484 1.00 102.03 899 PRO A CA 1
ATOM 1417 C C . PRO A 1 183 ? 11.777 91.952 32.246 1.00 101.33 899 PRO A C 1
ATOM 1418 O O . PRO A 1 183 ? 10.842 92.498 31.653 1.00 104.11 899 PRO A O 1
ATOM 1422 N N . PHE A 1 184 ? 13.040 92.026 31.835 1.00 97.12 900 PHE A N 1
ATOM 1423 C CA . PHE A 1 184 ? 13.436 92.846 30.682 1.00 92.33 900 PHE A CA 1
ATOM 1424 C C . PHE A 1 184 ? 12.727 92.424 29.395 1.00 88.98 900 PHE A C 1
ATOM 1425 O O . PHE A 1 184 ? 12.297 93.278 28.620 1.00 89.83 900 PHE A O 1
ATOM 1433 N N . ILE A 1 185 ? 12.627 91.117 29.172 1.00 87.30 901 ILE A N 1
ATOM 1434 C CA . ILE A 1 185 ? 12.008 90.591 27.962 1.00 87.86 901 ILE A CA 1
ATOM 1435 C C . ILE A 1 185 ? 10.520 90.948 27.864 1.00 88.93 901 ILE A C 1
ATOM 1436 O O . ILE A 1 185 ? 10.042 91.272 26.773 1.00 92.21 901 ILE A O 1
ATOM 1441 N N . THR A 1 186 ? 9.795 90.886 28.981 1.00 90.05 902 THR A N 1
ATOM 1442 C CA . THR A 1 186 ? 8.355 91.186 28.973 1.00 93.52 902 THR A CA 1
ATOM 1443 C C . THR A 1 186 ? 8.082 92.675 28.824 1.00 92.82 902 THR A C 1
ATOM 1444 O O . THR A 1 186 ? 7.061 93.057 28.250 1.00 96.88 902 THR A O 1
ATOM 1448 N N . TYR A 1 187 ? 8.991 93.506 29.323 1.00 92.90 903 TYR A N 1
ATOM 1449 C CA . TYR A 1 187 ? 8.940 94.956 29.063 1.00 94.91 903 TYR A CA 1
ATOM 1450 C C . TYR A 1 187 ? 9.100 95.260 27.562 1.00 94.55 903 TYR A C 1
ATOM 1451 O O . TYR A 1 187 ? 8.388 96.109 27.018 1.00 97.79 903 TYR A O 1
ATOM 1460 N N . LEU A 1 188 ? 10.035 94.566 26.913 1.00 91.82 904 LEU A N 1
ATOM 1461 C CA . LEU A 1 188 ? 10.254 94.705 25.476 1.00 90.30 904 LEU A CA 1
ATOM 1462 C C . LEU A 1 188 ? 9.083 94.148 24.676 1.00 93.13 904 LEU A C 1
ATOM 1463 O O . LEU A 1 188 ? 8.650 94.761 23.699 1.00 92.51 904 LEU A O 1
ATOM 1468 N N . SER A 1 189 ? 8.597 92.974 25.077 1.00 96.97 905 SER A N 1
ATOM 1469 C CA . SER A 1 189 ? 7.439 92.353 24.429 1.00 99.01 905 SER A CA 1
ATOM 1470 C C . SER A 1 189 ? 6.221 93.249 24.579 1.00 99.68 905 SER A C 1
ATOM 1471 O O . SER A 1 189 ? 5.434 93.376 23.647 1.00 104.66 905 SER A O 1
ATOM 1474 N N . GLY A 1 190 ? 6.089 93.870 25.746 1.00 101.32 906 GLY A N 1
ATOM 1475 C CA . GLY A 1 190 ? 5.066 94.883 25.984 1.00 108.98 906 GLY A CA 1
ATOM 1476 C C . GLY A 1 190 ? 5.092 96.024 24.976 1.00 111.87 906 GLY A C 1
ATOM 1477 O O . GLY A 1 190 ? 4.053 96.399 24.427 1.00 119.11 906 GLY A O 1
ATOM 1478 N N . LEU A 1 191 ? 6.276 96.576 24.733 1.00 111.78 907 LEU A N 1
ATOM 1479 C CA . LEU A 1 191 ? 6.425 97.657 23.758 1.00 110.80 907 LEU A CA 1
ATOM 1480 C C . LEU A 1 191 ? 6.379 97.174 22.310 1.00 107.94 907 LEU A C 1
ATOM 1481 O O . LEU A 1 191 ? 6.003 97.940 21.428 1.00 109.32 907 LEU A O 1
ATOM 1486 N N . LEU A 1 192 ? 6.752 95.921 22.065 1.00 107.80 908 LEU A N 1
ATOM 1487 C CA . LEU A 1 192 ? 6.642 95.329 20.720 1.00 108.97 908 LEU A CA 1
ATOM 1488 C C . LEU A 1 192 ? 5.191 95.150 20.276 1.00 109.10 908 LEU A C 1
ATOM 1489 O O . LEU A 1 192 ? 4.864 95.460 19.132 1.00 109.77 908 LEU A O 1
ATOM 1494 N N . THR A 1 193 ? 4.340 94.630 21.163 1.00 111.66 909 THR A N 1
ATOM 1495 C CA . THR A 1 193 ? 2.930 94.359 20.835 1.00 115.48 909 THR A CA 1
ATOM 1496 C C . THR A 1 193 ? 2.085 95.627 20.799 1.00 120.04 909 THR A C 1
ATOM 1497 O O . THR A 1 193 ? 1.179 95.743 19.972 1.00 123.50 909 THR A O 1
ATOM 1501 N N . ALA A 1 194 ? 2.390 96.572 21.684 1.00 124.81 910 ALA A N 1
ATOM 1502 C CA . ALA A 1 194 ? 1.734 97.882 21.677 1.00 133.33 910 ALA A CA 1
ATOM 1503 C C . ALA A 1 194 ? 2.060 98.748 20.447 1.00 142.81 910 ALA A C 1
ATOM 1504 O O . ALA A 1 194 ? 1.298 99.665 20.136 1.00 143.09 910 ALA A O 1
ATOM 1506 N N . GLN A 1 195 ? 3.166 98.454 19.750 1.00 159.71 911 GLN A N 1
ATOM 1507 C CA . GLN A 1 195 ? 3.598 99.218 18.552 1.00 171.36 911 GLN A CA 1
ATOM 1508 C C . GLN A 1 195 ? 2.631 99.161 17.350 1.00 179.57 911 GLN A C 1
ATOM 1509 O O . GLN A 1 195 ? 2.798 99.920 16.397 1.00 181.09 911 GLN A O 1
ATOM 1515 N N . MET A 1 196 ? 1.640 98.262 17.384 1.00 186.99 912 MET A N 1
ATOM 1516 C CA . MET A 1 196 ? 0.483 98.333 16.468 1.00 190.02 912 MET A CA 1
ATOM 1517 C C . MET A 1 196 ? -0.311 99.646 16.611 1.00 192.26 912 MET A C 1
ATOM 1518 O O . MET A 1 196 ? -1.004 100.054 15.676 1.00 188.48 912 MET A O 1
ATOM 1523 N N . LEU A 1 197 ? -0.220 100.283 17.781 1.00 193.57 913 LEU A N 1
ATOM 1524 C CA . LEU A 1 197 ? -0.782 101.618 18.005 1.00 194.03 913 LEU A CA 1
ATOM 1525 C C . LEU A 1 197 ? 0.057 102.719 17.337 1.00 193.43 913 LEU A C 1
ATOM 1526 O O . LEU A 1 197 ? -0.501 103.604 16.686 1.00 192.14 913 LEU A O 1
ATOM 1531 N N . SER A 1 198 ? 1.383 102.658 17.499 1.00 192.66 914 SER A N 1
ATOM 1532 C CA . SER A 1 198 ? 2.311 103.675 16.965 1.00 194.60 914 SER A CA 1
ATOM 1533 C C . SER A 1 198 ? 3.047 103.165 15.699 1.00 194.27 914 SER A C 1
ATOM 1534 O O . SER A 1 198 ? 2.506 102.320 14.982 1.00 191.39 914 SER A O 1
ATOM 1537 N N . ASP A 1 199 ? 4.236 103.705 15.397 1.00 193.96 915 ASP A N 1
ATOM 1538 C CA . ASP A 1 199 ? 5.064 103.229 14.270 1.00 191.64 915 ASP A CA 1
ATOM 1539 C C . ASP A 1 199 ? 6.575 103.263 14.641 1.00 187.27 915 ASP A C 1
ATOM 1540 O O . ASP A 1 199 ? 6.960 102.565 15.579 1.00 182.66 915 ASP A O 1
ATOM 1545 N N . ASP A 1 200 ? 7.415 104.053 13.956 1.00 186.09 916 ASP A N 1
ATOM 1546 C CA . ASP A 1 200 ? 8.879 104.018 14.169 1.00 182.72 916 ASP A CA 1
ATOM 1547 C C . ASP A 1 200 ? 9.322 104.660 15.483 1.00 182.30 916 ASP A C 1
ATOM 1548 O O . ASP A 1 200 ? 8.851 105.732 15.855 1.00 188.30 916 ASP A O 1
ATOM 1553 N N . GLN A 1 201 ? 10.246 103.989 16.165 1.00 176.18 917 GLN A N 1
ATOM 1554 C CA . GLN A 1 201 ? 10.756 104.424 17.463 1.00 168.98 917 GLN A CA 1
ATOM 1555 C C . GLN A 1 201 ? 12.077 103.692 17.723 1.00 161.15 917 GLN A C 1
ATOM 1556 O O . GLN A 1 201 ? 12.540 102.930 16.868 1.00 161.35 917 GLN A O 1
ATOM 1562 N N . LEU A 1 202 ? 12.690 103.943 18.880 1.00 150.79 918 LEU A N 1
ATOM 1563 C CA . LEU A 1 202 ? 13.840 103.164 19.384 1.00 140.44 918 LEU A CA 1
ATOM 1564 C C . LEU A 1 202 ? 13.708 101.630 19.282 1.00 137.18 918 LEU A C 1
ATOM 1565 O O . LEU A 1 202 ? 14.711 100.938 19.119 1.00 134.06 918 LEU A O 1
ATOM 1570 N N . ILE A 1 203 ? 12.479 101.119 19.366 1.00 135.04 919 ILE A N 1
ATOM 1571 C CA . ILE A 1 203 ? 12.200 99.675 19.317 1.00 131.75 919 ILE A CA 1
ATOM 1572 C C . ILE A 1 203 ? 11.986 99.116 17.898 1.00 126.56 919 ILE A C 1
ATOM 1573 O O . ILE A 1 203 ? 11.817 97.912 17.738 1.00 129.34 919 ILE A O 1
ATOM 1578 N N . SER A 1 204 ? 12.044 99.972 16.878 1.00 122.19 920 SER A N 1
ATOM 1579 C CA . SER A 1 204 ? 11.855 99.581 15.471 1.00 121.06 920 SER A CA 1
ATOM 1580 C C . SER A 1 204 ? 12.241 98.139 15.109 1.00 115.44 920 SER A C 1
ATOM 1581 O O . SER A 1 204 ? 11.366 97.326 14.797 1.00 117.85 920 SER A O 1
ATOM 1584 N N . GLY A 1 205 ? 13.533 97.822 15.167 1.00 107.76 921 GLY A N 1
ATOM 1585 C CA . GLY A 1 205 ? 14.036 96.541 14.643 1.00 104.59 921 GLY A CA 1
ATOM 1586 C C . GLY A 1 205 ? 14.228 95.380 15.613 1.00 101.44 921 GLY A C 1
ATOM 1587 O O . GLY A 1 205 ? 14.840 94.376 15.242 1.00 101.55 921 GLY A O 1
ATOM 1588 N N . VAL A 1 206 ? 13.695 95.488 16.832 1.00 98.03 922 VAL A N 1
ATOM 1589 C CA . VAL A 1 206 ? 13.873 94.453 17.857 1.00 95.08 922 VAL A CA 1
ATOM 1590 C C . VAL A 1 206 ? 12.955 93.270 17.561 1.00 95.64 922 VAL A C 1
ATOM 1591 O O . VAL A 1 206 ? 11.805 93.462 17.169 1.00 97.62 922 VAL A O 1
ATOM 1595 N N . GLU A 1 207 ? 13.481 92.057 17.728 1.00 97.13 923 GLU A N 1
ATOM 1596 C CA . GLU A 1 207 ? 12.723 90.822 17.514 1.00 99.41 923 GLU A CA 1
ATOM 1597 C C . GLU A 1 207 ? 13.044 89.808 18.600 1.00 92.15 923 GLU A C 1
ATOM 1598 O O . GLU A 1 207 ? 14.194 89.673 18.996 1.00 92.41 923 GLU A O 1
ATOM 1604 N N . ILE A 1 208 ? 12.031 89.077 19.048 1.00 85.52 924 ILE A N 1
ATOM 1605 C CA . ILE A 1 208 ? 12.200 88.047 20.060 1.00 80.63 924 ILE A CA 1
ATOM 1606 C C . ILE A 1 208 ? 11.865 86.704 19.426 1.00 85.44 924 ILE A C 1
ATOM 1607 O O . ILE A 1 208 ? 10.893 86.597 18.679 1.00 90.36 924 ILE A O 1
ATOM 1612 N N . ARG A 1 209 ? 12.680 85.687 19.711 1.00 88.56 925 ARG A N 1
ATOM 1613 C CA . ARG A 1 209 ? 12.493 84.340 19.173 1.00 90.09 925 ARG A CA 1
ATOM 1614 C C . ARG A 1 209 ? 12.678 83.316 20.268 1.00 89.16 925 ARG A C 1
ATOM 1615 O O . ARG A 1 209 ? 13.766 83.182 20.810 1.00 91.37 925 ARG A O 1
ATOM 1623 N N . CYS A 1 210 ? 11.622 82.568 20.568 1.00 89.90 926 CYS A N 1
ATOM 1624 C CA . CYS A 1 210 ? 11.627 81.637 21.690 1.00 89.73 926 CYS A CA 1
ATOM 1625 C C . CYS A 1 210 ? 11.544 80.194 21.230 1.00 85.93 926 CYS A C 1
ATOM 1626 O O . CYS A 1 210 ? 11.011 79.906 20.168 1.00 86.34 926 CYS A O 1
ATOM 1629 N N . GLU A 1 211 ? 12.120 79.300 22.023 1.00 87.62 927 GLU A N 1
ATOM 1630 C CA . GLU A 1 211 ? 12.052 77.862 21.775 1.00 89.74 927 GLU A CA 1
ATOM 1631 C C . GLU A 1 211 ? 11.905 77.160 23.104 1.00 88.16 927 GLU A C 1
ATOM 1632 O O . GLU A 1 211 ? 12.745 77.320 23.983 1.00 87.17 927 GLU A O 1
ATOM 1638 N N . GLU A 1 212 ? 10.842 76.377 23.238 1.00 87.49 928 GLU A N 1
ATOM 1639 C CA . GLU A 1 212 ? 10.509 75.722 24.490 1.00 88.87 928 GLU A CA 1
ATOM 1640 C C . GLU A 1 212 ? 10.866 74.220 24.416 1.00 85.74 928 GLU A C 1
ATOM 1641 O O . GLU A 1 212 ? 10.590 73.570 23.417 1.00 83.92 928 GLU A O 1
ATOM 1647 N N . LYS A 1 213 ? 11.536 73.707 25.449 1.00 83.52 929 LYS A N 1
ATOM 1648 C CA . LYS A 1 213 ? 11.708 72.270 25.674 1.00 83.46 929 LYS A CA 1
ATOM 1649 C C . LYS A 1 213 ? 10.879 71.942 26.892 1.00 83.76 929 LYS A C 1
ATOM 1650 O O . LYS A 1 213 ? 11.245 72.315 27.996 1.00 84.96 929 LYS A O 1
ATOM 1656 N N . GLY A 1 214 ? 9.753 71.271 26.691 1.00 86.15 930 GLY A N 1
ATOM 1657 C CA . GLY A 1 214 ? 8.806 70.998 27.773 1.00 88.50 930 GLY A CA 1
ATOM 1658 C C . GLY A 1 214 ? 7.969 72.226 28.091 1.00 89.17 930 GLY A C 1
ATOM 1659 O O . GLY A 1 214 ? 8.513 73.299 28.339 1.00 90.71 930 GLY A O 1
ATOM 1660 N N . ARG A 1 215 ? 6.646 72.067 28.092 1.00 91.87 931 ARG A N 1
ATOM 1661 C CA . ARG A 1 215 ? 5.719 73.201 28.231 1.00 94.33 931 ARG A CA 1
ATOM 1662 C C . ARG A 1 215 ? 5.782 73.837 29.616 1.00 93.69 931 ARG A C 1
ATOM 1663 O O . ARG A 1 215 ? 6.112 73.170 30.595 1.00 87.51 931 ARG A O 1
ATOM 1671 N N . CYS A 1 216 ? 5.485 75.136 29.672 1.00 96.01 932 CYS A N 1
ATOM 1672 C CA . CYS A 1 216 ? 5.624 75.923 30.895 1.00 97.47 932 CYS A CA 1
ATOM 1673 C C . CYS A 1 216 ? 4.511 75.565 31.867 1.00 96.64 932 CYS A C 1
ATOM 1674 O O . CYS A 1 216 ? 3.341 75.599 31.487 1.00 99.19 932 CYS A O 1
ATOM 1677 N N . PRO A 1 217 ? 4.865 75.226 33.123 1.00 97.16 933 PRO A N 1
ATOM 1678 C CA . PRO A 1 217 ? 3.827 74.912 34.100 1.00 97.86 933 PRO A CA 1
ATOM 1679 C C . PRO A 1 217 ? 2.978 76.114 34.491 1.00 102.19 933 PRO A C 1
ATOM 1680 O O . PRO A 1 217 ? 3.441 77.256 34.452 1.00 104.28 933 PRO A O 1
ATOM 1684 N N . SER A 1 218 ? 1.743 75.832 34.885 1.00 109.64 934 SER A N 1
ATOM 1685 C CA . SER A 1 218 ? 0.782 76.860 35.255 1.00 114.24 934 SER A CA 1
ATOM 1686 C C . SER A 1 218 ? 1.251 77.714 36.445 1.00 116.80 934 SER A C 1
ATOM 1687 O O . SER A 1 218 ? 1.006 78.922 36.478 1.00 119.52 934 SER A O 1
ATOM 1690 N N . THR A 1 219 ? 1.942 77.093 37.398 1.00 116.49 935 THR A N 1
ATOM 1691 C CA . THR A 1 219 ? 2.405 77.784 38.600 1.00 119.17 935 THR A CA 1
ATOM 1692 C C . THR A 1 219 ? 3.441 78.876 38.299 1.00 119.76 935 THR A C 1
ATOM 1693 O O . THR A 1 219 ? 3.343 79.988 38.823 1.00 123.26 935 THR A O 1
ATOM 1697 N N . CYS A 1 220 ? 4.420 78.557 37.451 1.00 118.31 936 CYS A N 1
ATOM 1698 C CA . CYS A 1 220 ? 5.522 79.480 37.119 1.00 115.36 936 CYS A CA 1
ATOM 1699 C C . CYS A 1 220 ? 5.065 80.621 36.203 1.00 114.08 936 CYS A C 1
ATOM 1700 O O . CYS A 1 220 ? 4.499 80.366 35.145 1.00 116.34 936 CYS A O 1
ATOM 1703 N N . HIS A 1 221 ? 5.307 81.865 36.623 1.00 113.30 937 HIS A N 1
ATOM 1704 C CA . HIS A 1 221 ? 4.869 83.049 35.878 1.00 118.51 937 HIS A CA 1
ATOM 1705 C C . HIS A 1 221 ? 5.945 83.654 34.963 1.00 115.26 937 HIS A C 1
ATOM 1706 O O . HIS A 1 221 ? 5.627 84.519 34.153 1.00 122.90 937 HIS A O 1
ATOM 1713 N N . LEU A 1 222 ? 7.200 83.218 35.078 1.00 107.77 938 LEU A N 1
ATOM 1714 C CA . LEU A 1 222 ? 8.282 83.755 34.231 1.00 101.41 938 LEU A CA 1
ATOM 1715 C C . LEU A 1 222 ? 8.301 83.173 32.819 1.00 100.68 938 LEU A C 1
ATOM 1716 O O . LEU A 1 222 ? 8.761 83.856 31.898 1.00 109.45 938 LEU A O 1
ATOM 1721 N N . CYS A 1 223 ? 7.848 81.926 32.644 1.00 95.38 939 CYS A N 1
ATOM 1722 C CA . CYS A 1 223 ? 7.779 81.291 31.315 1.00 92.87 939 CYS A CA 1
ATOM 1723 C C . CYS A 1 223 ? 6.390 81.347 30.656 1.00 89.36 939 CYS A C 1
ATOM 1724 O O . CYS A 1 223 ? 6.176 80.721 29.608 1.00 87.11 939 CYS A O 1
ATOM 1727 N N . ARG A 1 224 ? 5.449 82.083 31.248 1.00 90.40 940 ARG A N 1
ATOM 1728 C CA . ARG A 1 224 ? 4.083 82.102 30.730 1.00 95.35 940 ARG A CA 1
ATOM 1729 C C . ARG A 1 224 ? 4.016 82.837 29.405 1.00 94.91 940 ARG A C 1
ATOM 1730 O O . ARG A 1 224 ? 4.504 83.960 29.285 1.00 96.52 940 ARG A O 1
ATOM 1738 N N . ARG A 1 225 ? 3.419 82.179 28.416 1.00 95.41 941 ARG A N 1
ATOM 1739 C CA . ARG A 1 225 ? 3.159 82.766 27.110 1.00 94.74 941 ARG A CA 1
ATOM 1740 C C . ARG A 1 225 ? 1.670 82.569 26.847 1.00 96.16 941 ARG A C 1
ATOM 1741 O O . ARG A 1 225 ? 1.159 81.474 27.077 1.00 100.93 941 ARG A O 1
ATOM 1749 N N . PRO A 1 226 ? 0.968 83.615 26.367 1.00 97.81 942 PRO A N 1
ATOM 1750 C CA . PRO A 1 226 ? -0.493 83.662 26.290 1.00 101.69 942 PRO A CA 1
ATOM 1751 C C . PRO A 1 226 ? -1.261 82.318 26.203 1.00 106.09 942 PRO A C 1
ATOM 1752 O O . PRO A 1 226 ? -1.900 81.928 27.187 1.00 114.45 942 PRO A O 1
ATOM 1756 N N . GLY A 1 227 ? -1.170 81.600 25.087 1.00 104.57 943 GLY A N 1
ATOM 1757 C CA . GLY A 1 227 ? -1.964 80.385 24.907 1.00 109.62 943 GLY A CA 1
ATOM 1758 C C . GLY A 1 227 ? -1.398 79.128 25.552 1.00 116.45 943 GLY A C 1
ATOM 1759 O O . GLY A 1 227 ? -2.152 78.229 25.929 1.00 120.27 943 GLY A O 1
ATOM 1760 N N . LYS A 1 228 ? -0.077 79.085 25.724 1.00 121.67 944 LYS A N 1
ATOM 1761 C CA . LYS A 1 228 ? 0.661 77.823 25.885 1.00 125.22 944 LYS A CA 1
ATOM 1762 C C . LYS A 1 228 ? 0.827 77.274 27.312 1.00 122.98 944 LYS A C 1
ATOM 1763 O O . LYS A 1 228 ? 1.456 76.226 27.493 1.00 128.53 944 LYS A O 1
ATOM 1769 N N . GLU A 1 229 ? 0.274 77.961 28.310 1.00 121.23 945 GLU A N 1
ATOM 1770 C CA . GLU A 1 229 ? 0.285 77.487 29.712 1.00 122.03 945 GLU A CA 1
ATOM 1771 C C . GLU A 1 229 ? -0.348 76.093 29.882 1.00 115.32 945 GLU A C 1
ATOM 1772 O O . GLU A 1 229 ? -1.248 75.726 29.129 1.00 114.63 945 GLU A O 1
ATOM 1778 N N . GLN A 1 230 ? 0.117 75.336 30.878 1.00 110.75 946 GLN A N 1
ATOM 1779 C CA . GLN A 1 230 ? -0.378 73.973 31.127 1.00 108.43 946 GLN A CA 1
ATOM 1780 C C . GLN A 1 230 ? -0.245 73.548 32.597 1.00 108.93 946 GLN A C 1
ATOM 1781 O O . GLN A 1 230 ? 0.756 73.836 33.245 1.00 111.17 946 GLN A O 1
ATOM 1787 N N . LEU A 1 231 ? -1.257 72.851 33.109 1.00 111.03 947 LEU A N 1
ATOM 1788 C CA . LEU A 1 231 ? -1.231 72.328 34.485 1.00 115.73 947 LEU A CA 1
ATOM 1789 C C . LEU A 1 231 ? -0.390 71.060 34.548 1.00 116.49 947 LEU A C 1
ATOM 1790 O O . LEU A 1 231 ? -0.716 70.069 33.889 1.00 115.97 947 LEU A O 1
ATOM 1795 N N . SER A 1 232 ? 0.668 71.091 35.361 1.00 115.66 948 SER A N 1
ATOM 1796 C CA . SER A 1 232 ? 1.548 69.928 35.595 1.00 114.93 948 SER A CA 1
ATOM 1797 C C . SER A 1 232 ? 2.025 69.228 34.296 1.00 109.68 948 SER A C 1
ATOM 1798 O O . SER A 1 232 ? 1.591 68.118 33.994 1.00 107.17 948 SER A O 1
ATOM 1801 N N . PRO A 1 233 ? 2.930 69.883 33.536 1.00 104.75 949 PRO A N 1
ATOM 1802 C CA . PRO A 1 233 ? 3.469 69.293 32.314 1.00 101.54 949 PRO A CA 1
ATOM 1803 C C . PRO A 1 233 ? 4.501 68.197 32.594 1.00 100.28 949 PRO A C 1
ATOM 1804 O O . PRO A 1 233 ? 5.185 68.239 33.623 1.00 98.60 949 PRO A O 1
ATOM 1808 N N . THR A 1 234 ? 4.612 67.233 31.684 1.00 98.91 950 THR A N 1
ATOM 1809 C CA . THR A 1 234 ? 5.581 66.144 31.842 1.00 98.53 950 THR A CA 1
ATOM 1810 C C . THR A 1 234 ? 6.982 66.687 31.566 1.00 93.87 950 THR A C 1
ATOM 1811 O O . THR A 1 234 ? 7.163 67.436 30.615 1.00 89.26 950 THR A O 1
ATOM 1815 N N . PRO A 1 235 ? 7.966 66.334 32.414 1.00 94.98 951 PRO A N 1
ATOM 1816 C CA . PRO A 1 235 ? 9.300 66.892 32.221 1.00 92.21 951 PRO A CA 1
ATOM 1817 C C . PRO A 1 235 ? 10.029 66.264 31.051 1.00 89.90 951 PRO A C 1
ATOM 1818 O O . PRO A 1 235 ? 9.896 65.069 30.795 1.00 87.42 951 PRO A O 1
ATOM 1822 N N . VAL A 1 236 ? 10.792 67.097 30.360 1.00 91.55 952 VAL A N 1
ATOM 1823 C CA . VAL A 1 236 ? 11.540 66.727 29.167 1.00 89.71 952 VAL A CA 1
ATOM 1824 C C . VAL A 1 236 ? 13.026 66.761 29.516 1.00 86.94 952 VAL A C 1
ATOM 1825 O O . VAL A 1 236 ? 13.443 67.539 30.370 1.00 84.64 952 VAL A O 1
ATOM 1829 N N . LEU A 1 237 ? 13.805 65.903 28.859 1.00 86.61 953 LEU A N 1
ATOM 1830 C CA . LEU A 1 237 ? 15.262 65.878 29.013 1.00 83.48 953 LEU A CA 1
ATOM 1831 C C . LEU A 1 237 ? 15.867 67.214 28.589 1.00 82.93 953 LEU A C 1
ATOM 1832 O O . LEU A 1 237 ? 15.661 67.650 27.464 1.00 80.66 953 LEU A O 1
ATOM 1837 N N . LEU A 1 238 ? 16.619 67.840 29.497 1.00 85.93 954 LEU A N 1
ATOM 1838 C CA . LEU A 1 238 ? 17.290 69.119 29.248 1.00 86.02 954 LEU A CA 1
ATOM 1839 C C . LEU A 1 238 ? 18.790 68.904 29.073 1.00 88.49 954 LEU A C 1
ATOM 1840 O O . LEU A 1 238 ? 19.320 69.172 28.001 1.00 95.19 954 LEU A O 1
ATOM 1845 N N . GLU A 1 239 ? 19.454 68.405 30.115 1.00 89.94 955 GLU A N 1
ATOM 1846 C CA . GLU A 1 239 ? 20.897 68.171 30.113 1.00 91.99 955 GLU A CA 1
ATOM 1847 C C . GLU A 1 239 ? 21.216 66.703 30.376 1.00 92.53 955 GLU A C 1
ATOM 1848 O O . GLU A 1 239 ? 20.542 66.058 31.174 1.00 95.74 955 GLU A O 1
ATOM 1854 N N . ILE A 1 240 ? 22.252 66.190 29.713 1.00 91.94 956 ILE A N 1
ATOM 1855 C CA . ILE A 1 240 ? 22.877 64.915 30.071 1.00 90.87 956 ILE A CA 1
ATOM 1856 C C . ILE A 1 240 ? 24.132 65.270 30.867 1.00 97.15 956 ILE A C 1
ATOM 1857 O O . ILE A 1 240 ? 25.114 65.745 30.305 1.00 100.95 956 ILE A O 1
ATOM 1862 N N . ASN A 1 241 ? 24.090 65.036 32.176 1.00 104.34 957 ASN A N 1
ATOM 1863 C CA . ASN A 1 241 ? 25.157 65.454 33.091 1.00 107.47 957 ASN A CA 1
ATOM 1864 C C . ASN A 1 241 ? 26.337 64.474 33.119 1.00 111.43 957 ASN A C 1
ATOM 1865 O O . ASN A 1 241 ? 27.486 64.904 33.214 1.00 115.18 957 ASN A O 1
ATOM 1870 N N . ARG A 1 242 ? 26.053 63.170 33.075 1.00 113.62 958 ARG A N 1
ATOM 1871 C CA . ARG A 1 242 ? 27.092 62.131 33.088 1.00 114.97 958 ARG A CA 1
ATOM 1872 C C . ARG A 1 242 ? 26.762 60.981 32.144 1.00 112.35 958 ARG A C 1
ATOM 1873 O O . ARG A 1 242 ? 25.627 60.512 32.107 1.00 111.13 958 ARG A O 1
ATOM 1881 N N . VAL A 1 243 ? 27.773 60.525 31.410 1.00 111.72 959 VAL A N 1
ATOM 1882 C CA . VAL A 1 243 ? 27.667 59.337 30.563 1.00 114.86 959 VAL A CA 1
ATOM 1883 C C . VAL A 1 243 ? 28.743 58.334 30.965 1.00 119.45 959 VAL A C 1
ATOM 1884 O O . VAL A 1 243 ? 29.785 58.714 31.506 1.00 127.78 959 VAL A O 1
ATOM 1888 N N . VAL A 1 244 ? 28.465 57.056 30.726 1.00 117.93 960 VAL A N 1
ATOM 1889 C CA . VAL A 1 244 ? 29.381 55.968 31.060 1.00 116.74 960 VAL A CA 1
ATOM 1890 C C . VAL A 1 244 ? 29.441 55.038 29.850 1.00 116.39 960 VAL A C 1
ATOM 1891 O O . VAL A 1 244 ? 28.390 54.662 29.325 1.00 112.86 960 VAL A O 1
ATOM 1895 N N . PRO A 1 245 ? 30.663 54.671 29.395 1.00 116.79 961 PRO A N 1
ATOM 1896 C CA . PRO A 1 245 ? 30.755 53.845 28.183 1.00 116.68 961 PRO A CA 1
ATOM 1897 C C . PRO A 1 245 ? 30.177 52.434 28.351 1.00 120.52 961 PRO A C 1
ATOM 1898 O O . PRO A 1 245 ? 30.279 51.839 29.431 1.00 117.82 961 PRO A O 1
ATOM 1902 N N . LEU A 1 246 ? 29.602 51.905 27.273 1.00 122.76 962 LEU A N 1
ATOM 1903 C CA . LEU A 1 246 ? 28.989 50.574 27.290 1.00 123.50 962 LEU A CA 1
ATOM 1904 C C . LEU A 1 246 ? 29.983 49.410 27.448 1.00 130.13 962 LEU A C 1
ATOM 1905 O O . LEU A 1 246 ? 29.556 48.292 27.746 1.00 133.95 962 LEU A O 1
ATOM 1910 N N . TYR A 1 247 ? 31.285 49.646 27.263 1.00 135.97 963 TYR A N 1
ATOM 1911 C CA . TYR A 1 247 ? 32.286 48.613 27.595 1.00 141.48 963 TYR A CA 1
ATOM 1912 C C . TYR A 1 247 ? 32.438 48.331 29.106 1.00 141.08 963 TYR A C 1
ATOM 1913 O O . TYR A 1 247 ? 33.048 47.329 29.483 1.00 144.86 963 TYR A O 1
ATOM 1922 N N . THR A 1 248 ? 31.901 49.206 29.956 1.00 139.66 964 THR A N 1
ATOM 1923 C CA . THR A 1 248 ? 31.738 48.911 31.388 1.00 141.25 964 THR A CA 1
ATOM 1924 C C . THR A 1 248 ? 30.843 47.685 31.636 1.00 141.97 964 THR A C 1
ATOM 1925 O O . THR A 1 248 ? 31.091 46.916 32.562 1.00 143.60 964 THR A O 1
ATOM 1929 N N . LEU A 1 249 ? 29.823 47.509 30.795 1.00 144.13 965 LEU A N 1
ATOM 1930 C CA . LEU A 1 249 ? 28.807 46.449 30.961 1.00 148.46 965 LEU A CA 1
ATOM 1931 C C . LEU A 1 249 ? 29.204 45.030 30.493 1.00 154.45 965 LEU A C 1
ATOM 1932 O O . LEU A 1 249 ? 28.430 44.085 30.685 1.00 156.63 965 LEU A O 1
ATOM 1937 N N . ILE A 1 250 ? 30.385 44.871 29.897 1.00 158.41 966 ILE A N 1
ATOM 1938 C CA . ILE A 1 250 ? 30.779 43.594 29.279 1.00 163.71 966 ILE A CA 1
ATOM 1939 C C . ILE A 1 250 ? 31.162 42.522 30.320 1.00 171.78 966 ILE A C 1
ATOM 1940 O O . ILE A 1 250 ? 30.826 41.342 30.144 1.00 171.65 966 ILE A O 1
ATOM 1945 N N . GLN A 1 251 ? 31.856 42.937 31.385 1.00 174.89 967 GLN A N 1
ATOM 1946 C CA . GLN A 1 251 ? 32.246 42.063 32.523 1.00 175.96 967 GLN A CA 1
ATOM 1947 C C . GLN A 1 251 ? 33.419 41.094 32.261 1.00 168.75 967 GLN A C 1
ATOM 1948 O O . GLN A 1 251 ? 33.710 40.259 33.115 1.00 167.16 967 GLN A O 1
ATOM 1954 N N . ASP A 1 252 ? 34.092 41.206 31.113 1.00 164.58 968 ASP A N 1
ATOM 1955 C CA . ASP A 1 252 ? 35.294 40.406 30.824 1.00 164.79 968 ASP A CA 1
ATOM 1956 C C . ASP A 1 252 ? 36.349 41.244 30.091 1.00 163.84 968 ASP A C 1
ATOM 1957 O O . ASP A 1 252 ? 36.012 42.110 29.281 1.00 169.15 968 ASP A O 1
ATOM 1962 N N . ASN A 1 253 ? 37.620 40.961 30.363 1.00 161.16 969 ASN A N 1
ATOM 1963 C CA . ASN A 1 253 ? 38.730 41.779 29.862 1.00 158.99 969 ASN A CA 1
ATOM 1964 C C . ASN A 1 253 ? 39.020 41.582 28.364 1.00 160.04 969 ASN A C 1
ATOM 1965 O O . ASN A 1 253 ? 39.545 42.491 27.715 1.00 160.60 969 ASN A O 1
ATOM 1970 N N . GLY A 1 254 ? 38.689 40.407 27.824 1.00 161.81 970 GLY A N 1
ATOM 1971 C CA . GLY A 1 254 ? 38.993 40.068 26.432 1.00 160.60 970 GLY A CA 1
ATOM 1972 C C . GLY A 1 254 ? 38.178 40.841 25.413 1.00 158.77 970 GLY A C 1
ATOM 1973 O O . GLY A 1 254 ? 38.732 41.425 24.479 1.00 157.34 970 GLY A O 1
ATOM 1974 N N . THR A 1 255 ? 36.862 40.843 25.596 1.00 159.47 971 THR A N 1
ATOM 1975 C CA . THR A 1 255 ? 35.946 41.524 24.678 1.00 162.02 971 THR A CA 1
ATOM 1976 C C . THR A 1 255 ? 35.923 43.047 24.883 1.00 163.57 971 THR A C 1
ATOM 1977 O O . THR A 1 255 ? 35.861 43.792 23.901 1.00 161.46 971 THR A O 1
ATOM 1981 N N . LYS A 1 256 ? 35.975 43.505 26.137 1.00 163.78 972 LYS A N 1
ATOM 1982 C CA . LYS A 1 256 ? 35.862 44.946 26.435 1.00 160.14 972 LYS A CA 1
ATOM 1983 C C . LYS A 1 256 ? 37.073 45.784 26.013 1.00 163.13 972 LYS A C 1
ATOM 1984 O O . LYS A 1 256 ? 36.972 47.011 25.943 1.00 167.83 972 LYS A O 1
ATOM 1990 N N . GLU A 1 257 ? 38.203 45.134 25.743 1.00 164.68 973 GLU A N 1
ATOM 1991 C CA . GLU A 1 257 ? 39.320 45.787 25.068 1.00 165.35 973 GLU A CA 1
ATOM 1992 C C . GLU A 1 257 ? 39.076 45.836 23.551 1.00 162.56 973 GLU A C 1
ATOM 1993 O O . GLU A 1 257 ? 39.378 46.841 22.908 1.00 160.34 973 GLU A O 1
ATOM 1999 N N . ALA A 1 258 ? 38.541 44.750 22.991 1.00 162.52 974 ALA A N 1
ATOM 2000 C CA . ALA A 1 258 ? 38.240 44.658 21.551 1.00 161.16 974 ALA A CA 1
ATOM 2001 C C . ALA A 1 258 ? 37.061 45.535 21.118 1.00 158.34 974 ALA A C 1
ATOM 2002 O O . ALA A 1 258 ? 37.037 46.032 19.992 1.00 153.64 974 ALA A O 1
ATOM 2004 N N . PHE A 1 259 ? 36.077 45.686 22.001 1.00 162.64 975 PHE A N 1
ATOM 2005 C CA . PHE A 1 259 ? 34.944 46.594 21.783 1.00 164.85 975 PHE A CA 1
ATOM 2006 C C . PHE A 1 259 ? 35.403 48.054 21.795 1.00 156.57 975 PHE A C 1
ATOM 2007 O O . PHE A 1 259 ? 35.012 48.838 20.930 1.00 152.99 975 PHE A O 1
ATOM 2015 N N . LYS A 1 260 ? 36.209 48.403 22.800 1.00 151.13 976 LYS A N 1
ATOM 2016 C CA . LYS A 1 260 ? 36.733 49.762 22.987 1.00 144.75 976 LYS A CA 1
ATOM 2017 C C . LYS A 1 260 ? 37.444 50.279 21.742 1.00 141.91 976 LYS A C 1
ATOM 2018 O O . LYS A 1 260 ? 37.211 51.410 21.329 1.00 142.32 976 LYS A O 1
ATOM 2024 N N . SER A 1 261 ? 38.295 49.447 21.145 1.00 143.53 977 SER A N 1
ATOM 2025 C CA . SER A 1 261 ? 39.024 49.814 19.923 1.00 142.83 977 SER A CA 1
ATOM 2026 C C . SER A 1 261 ? 38.093 50.019 18.722 1.00 141.31 977 SER A C 1
ATOM 2027 O O . SER A 1 261 ? 38.360 50.870 17.872 1.00 144.42 977 SER A O 1
ATOM 2030 N N . ALA A 1 262 ? 37.016 49.236 18.657 1.00 138.44 978 ALA A N 1
ATOM 2031 C CA . ALA A 1 262 ? 35.983 49.400 17.626 1.00 136.85 978 ALA A CA 1
ATOM 2032 C C . ALA A 1 262 ? 35.160 50.673 17.820 1.00 133.65 978 ALA A C 1
ATOM 2033 O O . ALA A 1 262 ? 34.700 51.269 16.842 1.00 133.23 978 ALA A O 1
ATOM 2035 N N . LEU A 1 263 ? 34.964 51.074 19.078 1.00 132.59 979 LEU A N 1
ATOM 2036 C CA . LEU A 1 263 ? 34.279 52.333 19.402 1.00 128.89 979 LEU A CA 1
ATOM 2037 C C . LEU A 1 263 ? 35.105 53.517 18.931 1.00 124.09 979 LEU A C 1
ATOM 2038 O O . LEU A 1 263 ? 34.590 54.411 18.260 1.00 123.18 979 LEU A O 1
ATOM 2043 N N . MET A 1 264 ? 36.391 53.500 19.274 1.00 121.73 980 MET A N 1
ATOM 2044 C CA . MET A 1 264 ? 37.319 54.549 18.863 1.00 119.88 980 MET A CA 1
ATOM 2045 C C . MET A 1 264 ? 37.423 54.669 17.343 1.00 117.27 980 MET A C 1
ATOM 2046 O O . MET A 1 264 ? 37.642 55.762 16.836 1.00 118.99 980 MET A O 1
ATOM 2051 N N . SER A 1 265 ? 37.286 53.552 16.631 1.00 116.91 981 SER A N 1
ATOM 2052 C CA . SER A 1 265 ? 37.265 53.564 15.168 1.00 118.37 981 SER A CA 1
ATOM 2053 C C . SER A 1 265 ? 36.049 54.303 14.617 1.00 118.21 981 SER A C 1
ATOM 2054 O O . SER A 1 265 ? 36.175 55.054 13.648 1.00 118.78 981 SER A O 1
ATOM 2057 N N . SER A 1 266 ? 34.880 54.077 15.215 1.00 119.12 982 SER A N 1
ATOM 2058 C CA . SER A 1 266 ? 33.635 54.716 14.753 1.00 119.40 982 SER A CA 1
ATOM 2059 C C . SER A 1 266 ? 33.598 56.212 15.063 1.00 115.56 982 SER A C 1
ATOM 2060 O O . SER A 1 266 ? 33.062 56.995 14.271 1.00 112.53 982 SER A O 1
ATOM 2063 N N . TYR A 1 267 ? 34.168 56.599 16.207 1.00 113.50 983 TYR A N 1
ATOM 2064 C CA . TYR A 1 267 ? 34.164 57.995 16.645 1.00 111.91 983 TYR A CA 1
ATOM 2065 C C . TYR A 1 267 ? 35.214 58.840 15.916 1.00 109.86 983 TYR A C 1
ATOM 2066 O O . TYR A 1 267 ? 34.872 59.823 15.253 1.00 108.76 983 TYR A O 1
ATOM 2075 N N . TRP A 1 268 ? 36.479 58.433 16.026 1.00 106.19 984 TRP A N 1
ATOM 2076 C CA . TRP A 1 268 ? 37.612 59.218 15.538 1.00 103.08 984 TRP A CA 1
ATOM 2077 C C . TRP A 1 268 ? 37.998 58.985 14.078 1.00 104.41 984 TRP A C 1
ATOM 2078 O O . TRP A 1 268 ? 38.416 59.922 13.408 1.00 104.67 984 TRP A O 1
ATOM 2089 N N . CYS A 1 269 ? 37.892 57.747 13.599 1.00 108.63 985 CYS A N 1
ATOM 2090 C CA . CYS A 1 269 ? 38.373 57.378 12.260 1.00 113.14 985 CYS A CA 1
ATOM 2091 C C . CYS A 1 269 ? 37.238 57.020 11.289 1.00 113.30 985 CYS A C 1
ATOM 2092 O O . CYS A 1 269 ? 37.436 56.210 10.387 1.00 113.45 985 CYS A O 1
ATOM 2095 N N . SER A 1 270 ? 36.062 57.626 11.468 1.00 113.49 986 SER A N 1
ATOM 2096 C CA . SER A 1 270 ? 34.907 57.423 10.571 1.00 115.55 986 SER A CA 1
ATOM 2097 C C . SER A 1 270 ? 34.501 55.950 10.359 1.00 114.36 986 SER A C 1
ATOM 2098 O O . SER A 1 270 ? 33.881 55.605 9.344 1.00 110.89 986 SER A O 1
ATOM 2101 N N . GLY A 1 271 ? 34.840 55.096 11.323 1.00 114.13 987 GLY A N 1
ATOM 2102 C CA . GLY A 1 271 ? 34.633 53.656 11.204 1.00 116.10 987 GLY A CA 1
ATOM 2103 C C . GLY A 1 271 ? 35.464 52.912 10.164 1.00 116.77 987 GLY A C 1
ATOM 2104 O O . GLY A 1 271 ? 35.282 51.706 10.007 1.00 120.23 987 GLY A O 1
ATOM 2105 N N . LYS A 1 272 ? 36.375 53.606 9.471 1.00 115.39 988 LYS A N 1
ATOM 2106 C CA . LYS A 1 272 ? 37.176 53.034 8.386 1.00 114.56 988 LYS A CA 1
ATOM 2107 C C . LYS A 1 272 ? 38.662 53.125 8.726 1.00 113.66 988 LYS A C 1
ATOM 2108 O O . LYS A 1 272 ? 39.487 53.491 7.881 1.00 113.89 988 LYS A O 1
ATOM 2114 N N . GLY A 1 273 ? 39.011 52.775 9.958 1.00 113.33 989 GLY A N 1
ATOM 2115 C CA . GLY A 1 273 ? 40.410 52.797 10.379 1.00 114.57 989 GLY A CA 1
ATOM 2116 C C . GLY A 1 273 ? 40.578 52.555 11.860 1.00 116.67 989 GLY A C 1
ATOM 2117 O O . GLY A 1 273 ? 39.663 52.798 12.644 1.00 115.57 989 GLY A O 1
ATOM 2118 N N . ASP A 1 274 ? 41.756 52.071 12.235 1.00 121.00 990 ASP A N 1
ATOM 2119 C CA . ASP A 1 274 ? 42.085 51.818 13.635 1.00 126.02 990 ASP A CA 1
ATOM 2120 C C . ASP A 1 274 ? 42.884 52.981 14.192 1.00 122.07 990 ASP A C 1
ATOM 2121 O O . ASP A 1 274 ? 43.612 53.651 13.460 1.00 120.05 990 ASP A O 1
ATOM 2126 N N . VAL A 1 275 ? 42.759 53.191 15.496 1.00 120.59 991 VAL A N 1
ATOM 2127 C CA . VAL A 1 275 ? 43.407 54.313 16.166 1.00 121.97 991 VAL A CA 1
ATOM 2128 C C . VAL A 1 275 ? 44.641 53.825 16.911 1.00 124.05 991 VAL A C 1
ATOM 2129 O O . VAL A 1 275 ? 44.546 53.071 17.875 1.00 125.31 991 VAL A O 1
ATOM 2133 N N . ILE A 1 276 ? 45.802 54.264 16.441 1.00 127.72 992 ILE A N 1
ATOM 2134 C CA . ILE A 1 276 ? 47.038 54.189 17.213 1.00 130.50 992 ILE A CA 1
ATOM 2135 C C . ILE A 1 276 ? 46.994 55.433 18.107 1.00 132.08 992 ILE A C 1
ATOM 2136 O O . ILE A 1 276 ? 46.323 56.413 17.774 1.00 131.83 992 ILE A O 1
ATOM 2141 N N . ASP A 1 277 ? 47.663 55.391 19.253 1.00 135.45 993 ASP A N 1
ATOM 2142 C CA . ASP A 1 277 ? 47.731 56.570 20.134 1.00 138.14 993 ASP A CA 1
ATOM 2143 C C . ASP A 1 277 ? 47.955 57.851 19.316 1.00 134.70 993 ASP A C 1
ATOM 2144 O O . ASP A 1 277 ? 48.928 57.931 18.573 1.00 142.44 993 ASP A O 1
ATOM 2149 N N . ASP A 1 278 ? 47.007 58.795 19.389 1.00 130.48 994 ASP A N 1
ATOM 2150 C CA . ASP A 1 278 ? 47.103 60.143 18.758 1.00 125.41 994 ASP A CA 1
ATOM 2151 C C . ASP A 1 278 ? 46.617 60.275 17.300 1.00 117.92 994 ASP A C 1
ATOM 2152 O O . ASP A 1 278 ? 46.267 61.378 16.886 1.00 111.16 994 ASP A O 1
ATOM 2157 N N . TRP A 1 279 ? 46.584 59.183 16.530 1.00 116.97 995 TRP A N 1
ATOM 2158 C CA . TRP A 1 279 ? 46.284 59.258 15.088 1.00 118.50 995 TRP A CA 1
ATOM 2159 C C . TRP A 1 279 ? 45.583 58.009 14.553 1.00 117.77 995 TRP A C 1
ATOM 2160 O O . TRP A 1 279 ? 45.594 56.961 15.183 1.00 116.11 995 TRP A O 1
ATOM 2171 N N . CYS A 1 280 ? 44.967 58.138 13.382 1.00 121.09 996 CYS A N 1
ATOM 2172 C CA . CYS A 1 280 ? 44.236 57.034 12.755 1.00 124.68 996 CYS A CA 1
ATOM 2173 C C . CYS A 1 280 ? 45.058 56.376 11.660 1.00 127.02 996 CYS A C 1
ATOM 2174 O O . CYS A 1 280 ? 45.550 57.048 10.755 1.00 129.46 996 CYS A O 1
ATOM 2177 N N . ARG A 1 281 ? 45.188 55.059 11.753 1.00 130.00 997 ARG A N 1
ATOM 2178 C CA . ARG A 1 281 ? 45.784 54.238 10.706 1.00 131.61 997 ARG A CA 1
ATOM 2179 C C . ARG A 1 281 ? 44.656 53.819 9.770 1.00 127.77 997 ARG A C 1
ATOM 2180 O O . ARG A 1 281 ? 43.976 52.823 10.015 1.00 127.91 997 ARG A O 1
ATOM 2188 N N . CYS A 1 282 ? 44.449 54.598 8.710 1.00 127.18 998 CYS A N 1
ATOM 2189 C CA . CYS A 1 282 ? 43.315 54.386 7.810 1.00 131.63 998 CYS A CA 1
ATOM 2190 C C . CYS A 1 282 ? 43.541 53.153 6.956 1.00 131.16 998 CYS A C 1
ATOM 2191 O O . CYS A 1 282 ? 44.514 53.097 6.209 1.00 132.90 998 CYS A O 1
ATOM 2194 N N . ASP A 1 283 ? 42.649 52.171 7.077 1.00 132.25 999 ASP A N 1
ATOM 2195 C CA . ASP A 1 283 ? 42.698 50.987 6.216 1.00 135.85 999 ASP A CA 1
ATOM 2196 C C . ASP A 1 283 ? 42.327 51.363 4.776 1.00 135.84 999 ASP A C 1
ATOM 2197 O O . ASP A 1 283 ? 41.424 52.170 4.554 1.00 133.24 999 ASP A O 1
ATOM 2202 N N . LEU A 1 284 ? 43.057 50.803 3.811 1.00 140.34 1000 LEU A N 1
ATOM 2203 C CA . LEU A 1 284 ? 42.784 51.040 2.388 1.00 143.65 1000 LEU A CA 1
ATOM 2204 C C . LEU A 1 284 ? 41.451 50.390 1.984 1.00 149.92 1000 LEU A C 1
ATOM 2205 O O . LEU A 1 284 ? 41.105 49.338 2.529 1.00 156.97 1000 LEU A O 1
ATOM 2210 N N . SER A 1 285 ? 40.675 50.984 1.071 1.00 154.05 1001 SER A N 1
ATOM 2211 C CA . SER A 1 285 ? 40.935 52.279 0.440 1.00 155.47 1001 SER A CA 1
ATOM 2212 C C . SER A 1 285 ? 40.011 53.340 1.039 1.00 155.80 1001 SER A C 1
ATOM 2213 O O . SER A 1 285 ? 39.033 53.762 0.413 1.00 155.85 1001 SER A O 1
ATOM 2216 N N . ALA A 1 286 ? 40.308 53.735 2.276 1.00 155.57 1002 ALA A N 1
ATOM 2217 C CA . ALA A 1 286 ? 39.773 54.973 2.855 1.00 150.74 1002 ALA A CA 1
ATOM 2218 C C . ALA A 1 286 ? 40.319 56.170 2.077 1.00 144.17 1002 ALA A C 1
ATOM 2219 O O . ALA A 1 286 ? 39.597 57.120 1.811 1.00 142.39 1002 ALA A O 1
ATOM 2221 N N . PHE A 1 287 ? 41.599 56.077 1.716 1.00 141.27 1003 PHE A N 1
ATOM 2222 C CA . PHE A 1 287 ? 42.338 57.072 0.914 1.00 140.53 1003 PHE A CA 1
ATOM 2223 C C . PHE A 1 287 ? 41.509 57.764 -0.183 1.00 134.40 1003 PHE A C 1
ATOM 2224 O O . PHE A 1 287 ? 40.737 57.118 -0.887 1.00 129.59 1003 PHE A O 1
ATOM 2232 N N . ASP A 1 288 ? 41.697 59.078 -0.324 1.00 132.04 1004 ASP A N 1
ATOM 2233 C CA . ASP A 1 288 ? 40.869 59.926 -1.209 1.00 129.01 1004 ASP A CA 1
ATOM 2234 C C . ASP A 1 288 ? 41.268 59.821 -2.698 1.00 128.63 1004 ASP A C 1
ATOM 2235 O O . ASP A 1 288 ? 42.001 58.909 -3.075 1.00 129.16 1004 ASP A O 1
ATOM 2240 N N . ALA A 1 289 ? 40.789 60.750 -3.532 1.00 127.48 1005 ALA A N 1
ATOM 2241 C CA . ALA A 1 289 ? 41.129 60.787 -4.967 1.00 127.06 1005 ALA A CA 1
ATOM 2242 C C . ALA A 1 289 ? 42.629 60.928 -5.264 1.00 128.05 1005 ALA A C 1
ATOM 2243 O O . ALA A 1 289 ? 43.113 60.388 -6.259 1.00 127.01 1005 ALA A O 1
ATOM 2245 N N . ASN A 1 290 ? 43.348 61.659 -4.411 1.00 130.02 1006 ASN A N 1
ATOM 2246 C CA . ASN A 1 290 ? 44.803 61.838 -4.542 1.00 130.97 1006 ASN A CA 1
ATOM 2247 C C . ASN A 1 290 ? 45.635 60.851 -3.706 1.00 130.06 1006 ASN A C 1
ATOM 2248 O O . ASN A 1 290 ? 46.853 61.012 -3.594 1.00 131.98 1006 ASN A O 1
ATOM 2253 N N . GLY A 1 291 ? 44.989 59.839 -3.126 1.00 126.65 1007 GLY A N 1
ATOM 2254 C CA . GLY A 1 291 ? 45.676 58.805 -2.355 1.00 124.86 1007 GLY A CA 1
ATOM 2255 C C . GLY A 1 291 ? 46.221 59.271 -1.018 1.00 123.50 1007 GLY A C 1
ATOM 2256 O O . GLY A 1 291 ? 47.328 58.892 -0.640 1.00 123.90 1007 GLY A O 1
ATOM 2257 N N . LEU A 1 292 ? 45.438 60.082 -0.302 1.00 120.31 1008 LEU A N 1
ATOM 2258 C CA . LEU A 1 292 ? 45.820 60.618 1.010 1.00 115.81 1008 LEU A CA 1
ATOM 2259 C C . LEU A 1 292 ? 44.822 60.136 2.072 1.00 113.14 1008 LEU A C 1
ATOM 2260 O O . LEU A 1 292 ? 43.621 60.175 1.823 1.00 109.83 1008 LEU A O 1
ATOM 2265 N N . PRO A 1 293 ? 45.312 59.704 3.259 1.00 111.13 1009 PRO A N 1
ATOM 2266 C CA . PRO A 1 293 ? 44.437 59.140 4.293 1.00 110.99 1009 PRO A CA 1
ATOM 2267 C C . PRO A 1 293 ? 43.199 59.989 4.555 1.00 111.64 1009 PRO A C 1
ATOM 2268 O O . PRO A 1 293 ? 43.319 61.188 4.818 1.00 111.45 1009 PRO A O 1
ATOM 2272 N N . ASN A 1 294 ? 42.029 59.356 4.473 1.00 115.92 1010 ASN A N 1
ATOM 2273 C CA . ASN A 1 294 ? 40.737 60.051 4.482 1.00 114.41 1010 ASN A CA 1
ATOM 2274 C C . ASN A 1 294 ? 39.768 59.582 5.566 1.00 109.70 1010 ASN A C 1
ATOM 2275 O O . ASN A 1 294 ? 38.613 59.984 5.556 1.00 108.29 1010 ASN A O 1
ATOM 2280 N N . CYS A 1 295 ? 40.221 58.748 6.499 1.00 110.97 1011 CYS A N 1
ATOM 2281 C CA . CYS A 1 295 ? 39.322 58.161 7.488 1.00 112.40 1011 CYS A CA 1
ATOM 2282 C C . CYS A 1 295 ? 38.991 59.142 8.611 1.00 111.52 1011 CYS A C 1
ATOM 2283 O O . CYS A 1 295 ? 37.839 59.225 9.020 1.00 118.61 1011 CYS A O 1
ATOM 2286 N N . SER A 1 296 ? 39.974 59.897 9.096 1.00 106.25 1012 SER A N 1
ATOM 2287 C CA . SER A 1 296 ? 39.697 60.974 10.051 1.00 104.39 1012 SER A CA 1
ATOM 2288 C C . SER A 1 296 ? 39.272 62.222 9.273 1.00 103.42 1012 SER A C 1
ATOM 2289 O O . SER A 1 296 ? 39.972 62.625 8.352 1.00 101.93 1012 SER A O 1
ATOM 2292 N N . PRO A 1 297 ? 38.130 62.837 9.643 1.00 105.07 1013 PRO A N 1
ATOM 2293 C CA . PRO A 1 297 ? 37.631 63.977 8.886 1.00 105.04 1013 PRO A CA 1
ATOM 2294 C C . PRO A 1 297 ? 38.412 65.267 9.158 1.00 104.12 1013 PRO A C 1
ATOM 2295 O O . PRO A 1 297 ? 38.739 65.567 10.314 1.00 103.48 1013 PRO A O 1
ATOM 2299 N N . LEU A 1 298 ? 38.705 65.999 8.084 1.00 101.13 1014 LEU A N 1
ATOM 2300 C CA . LEU A 1 298 ? 39.306 67.322 8.156 1.00 98.49 1014 LEU A CA 1
ATOM 2301 C C . LEU A 1 298 ? 38.186 68.335 7.965 1.00 97.69 1014 LEU A C 1
ATOM 2302 O O . LEU A 1 298 ? 37.732 68.558 6.841 1.00 98.30 1014 LEU A O 1
ATOM 2307 N N . LEU A 1 299 ? 37.752 68.961 9.055 1.00 97.02 1015 LEU A N 1
ATOM 2308 C CA . LEU A 1 299 ? 36.554 69.804 9.027 1.00 97.01 1015 LEU A CA 1
ATOM 2309 C C . LEU A 1 299 ? 36.792 71.166 8.387 1.00 94.71 1015 LEU A C 1
ATOM 2310 O O . LEU A 1 299 ? 37.921 71.639 8.283 1.00 95.22 1015 LEU A O 1
ATOM 2315 N N . GLN A 1 300 ? 35.695 71.789 7.974 1.00 93.73 1016 GLN A N 1
ATOM 2316 C CA . GLN A 1 300 ? 35.714 73.119 7.406 1.00 93.68 1016 GLN A CA 1
ATOM 2317 C C . GLN A 1 300 ? 35.939 74.129 8.524 1.00 92.35 1016 GLN A C 1
ATOM 2318 O O . GLN A 1 300 ? 35.153 74.175 9.475 1.00 97.75 1016 GLN A O 1
ATOM 2324 N N . PRO A 1 301 ? 36.995 74.949 8.414 1.00 88.38 1017 PRO A N 1
ATOM 2325 C CA . PRO A 1 301 ? 37.155 76.018 9.380 1.00 87.18 1017 PRO A CA 1
ATOM 2326 C C . PRO A 1 301 ? 36.230 77.166 9.020 1.00 86.07 1017 PRO A C 1
ATOM 2327 O O . PRO A 1 301 ? 36.269 77.633 7.898 1.00 88.81 1017 PRO A O 1
ATOM 2331 N N . VAL A 1 302 ? 35.405 77.599 9.967 1.00 84.45 1018 VAL A N 1
ATOM 2332 C CA . VAL A 1 302 ? 34.452 78.689 9.761 1.00 79.21 1018 VAL A CA 1
ATOM 2333 C C . VAL A 1 302 ? 35.134 80.021 10.036 1.00 77.31 1018 VAL A C 1
ATOM 2334 O O . VAL A 1 302 ? 35.395 80.362 11.195 1.00 81.67 1018 VAL A O 1
ATOM 2338 N N . LEU A 1 303 ? 35.398 80.768 8.975 1.00 74.81 1019 LEU A N 1
ATOM 2339 C CA . LEU A 1 303 ? 35.979 82.098 9.080 1.00 76.44 1019 LEU A CA 1
ATOM 2340 C C . LEU A 1 303 ? 34.934 83.099 9.599 1.00 78.50 1019 LEU A C 1
ATOM 2341 O O . LEU A 1 303 ? 33.841 83.208 9.049 1.00 77.17 1019 LEU A O 1
ATOM 2346 N N . ARG A 1 304 ? 35.288 83.825 10.658 1.00 82.54 1020 ARG A N 1
ATOM 2347 C CA . ARG A 1 304 ? 34.405 84.794 11.315 1.00 86.23 1020 ARG A CA 1
ATOM 2348 C C . ARG A 1 304 ? 35.037 86.177 11.332 1.00 85.41 1020 ARG A C 1
ATOM 2349 O O . ARG A 1 304 ? 36.261 86.302 11.324 1.00 84.67 1020 ARG A O 1
ATOM 2357 N N . LEU A 1 305 ? 34.204 87.214 11.370 1.00 83.54 1021 LEU A N 1
ATOM 2358 C CA . LEU A 1 305 ? 34.668 88.530 11.797 1.00 82.98 1021 LEU A CA 1
ATOM 2359 C C . LEU A 1 305 ? 34.856 88.479 13.297 1.00 85.39 1021 LEU A C 1
ATOM 2360 O O . LEU A 1 305 ? 34.099 87.801 14.000 1.00 88.15 1021 LEU A O 1
ATOM 2365 N N . SER A 1 306 ? 35.837 89.228 13.786 1.00 86.80 1022 SER A N 1
ATOM 2366 C CA . SER A 1 306 ? 36.093 89.345 15.221 1.00 87.53 1022 SER A CA 1
ATOM 2367 C C . SER A 1 306 ? 34.888 89.983 15.916 1.00 85.48 1022 SER A C 1
ATOM 2368 O O . SER A 1 306 ? 34.438 91.045 15.494 1.00 84.61 1022 SER A O 1
ATOM 2371 N N . PRO A 1 307 ? 34.349 89.333 16.962 1.00 85.58 1023 PRO A N 1
ATOM 2372 C CA . PRO A 1 307 ? 33.223 89.921 17.696 1.00 86.97 1023 PRO A CA 1
ATOM 2373 C C . PRO A 1 307 ? 33.551 91.231 18.415 1.00 90.02 1023 PRO A C 1
ATOM 2374 O O . PRO A 1 307 ? 32.674 92.081 18.580 1.00 89.07 1023 PRO A O 1
ATOM 2378 N N . THR A 1 308 ? 34.805 91.382 18.824 1.00 92.38 1024 THR A N 1
ATOM 2379 C CA . THR A 1 308 ? 35.225 92.515 19.624 1.00 93.70 1024 THR A CA 1
ATOM 2380 C C . THR A 1 308 ? 35.738 93.699 18.817 1.00 95.64 1024 THR A C 1
ATOM 2381 O O . THR A 1 308 ? 35.886 94.786 19.376 1.00 101.04 1024 THR A O 1
ATOM 2385 N N . VAL A 1 309 ? 36.016 93.509 17.525 1.00 95.92 1025 VAL A N 1
ATOM 2386 C CA . VAL A 1 309 ? 36.567 94.578 16.684 1.00 98.56 1025 VAL A CA 1
ATOM 2387 C C . VAL A 1 309 ? 35.749 94.750 15.400 1.00 98.88 1025 VAL A C 1
ATOM 2388 O O . VAL A 1 309 ? 35.942 94.012 14.422 1.00 105.64 1025 VAL A O 1
ATOM 2392 N N . GLU A 1 310 ? 34.840 95.725 15.402 1.00 98.43 1026 GLU A N 1
ATOM 2393 C CA . GLU A 1 310 ? 34.060 96.053 14.199 1.00 98.77 1026 GLU A CA 1
ATOM 2394 C C . GLU A 1 310 ? 34.985 96.580 13.118 1.00 92.63 1026 GLU A C 1
ATOM 2395 O O . GLU A 1 310 ? 35.831 97.413 13.407 1.00 91.36 1026 GLU A O 1
ATOM 2401 N N . PRO A 1 311 ? 34.854 96.072 11.883 1.00 88.66 1027 PRO A N 1
ATOM 2402 C CA . PRO A 1 311 ? 35.753 96.574 10.862 1.00 89.22 1027 PRO A CA 1
ATOM 2403 C C . PRO A 1 311 ? 35.508 98.046 10.602 1.00 87.41 1027 PRO A C 1
ATOM 2404 O O . PRO A 1 311 ? 34.367 98.483 10.581 1.00 87.08 1027 PRO A O 1
ATOM 2408 N N . SER A 1 312 ? 36.587 98.798 10.451 1.00 88.34 1028 SER A N 1
ATOM 2409 C CA . SER A 1 312 ? 36.517 100.201 10.094 1.00 90.52 1028 SER A CA 1
ATOM 2410 C C . SER A 1 312 ? 36.830 100.291 8.620 1.00 91.63 1028 SER A C 1
ATOM 2411 O O . SER A 1 312 ? 36.901 99.273 7.939 1.00 97.08 1028 SER A O 1
ATOM 2414 N N . SER A 1 313 ? 37.004 101.504 8.112 1.00 94.09 1029 SER A N 1
ATOM 2415 C CA . SER A 1 313 ? 37.644 101.679 6.820 1.00 95.86 1029 SER A CA 1
ATOM 2416 C C . SER A 1 313 ? 39.099 101.335 7.038 1.00 98.20 1029 SER A C 1
ATOM 2417 O O . SER A 1 313 ? 39.664 101.679 8.074 1.00 105.29 1029 SER A O 1
ATOM 2420 N N . THR A 1 314 ? 39.695 100.622 6.095 1.00 98.83 1030 THR A N 1
ATOM 2421 C CA . THR A 1 314 ? 41.118 100.241 6.176 1.00 100.41 1030 THR A CA 1
ATOM 2422 C C . THR A 1 314 ? 41.529 99.176 7.224 1.00 98.59 1030 THR A C 1
ATOM 2423 O O . THR A 1 314 ? 42.695 98.773 7.231 1.00 103.18 1030 THR A O 1
ATOM 2427 N N . VAL A 1 315 ? 40.618 98.705 8.079 1.00 93.23 1031 VAL A N 1
ATOM 2428 C CA . VAL A 1 315 ? 40.998 97.762 9.150 1.00 92.43 1031 VAL A CA 1
ATOM 2429 C C . VAL A 1 315 ? 39.951 96.683 9.381 1.00 87.54 1031 VAL A C 1
ATOM 2430 O O . VAL A 1 315 ? 38.834 96.984 9.772 1.00 84.94 1031 VAL A O 1
ATOM 2434 N N . VAL A 1 316 ? 40.340 95.430 9.171 1.00 84.58 1032 VAL A N 1
ATOM 2435 C CA . VAL A 1 316 ? 39.453 94.275 9.325 1.00 83.46 1032 VAL A CA 1
ATOM 2436 C C . VAL A 1 316 ? 40.221 93.200 10.070 1.00 84.13 1032 VAL A C 1
ATOM 2437 O O . VAL A 1 316 ? 41.362 92.928 9.718 1.00 82.39 1032 VAL A O 1
ATOM 2441 N N . SER A 1 317 ? 39.611 92.589 11.084 1.00 85.73 1033 SER A N 1
ATOM 2442 C CA . SER A 1 317 ? 40.244 91.454 11.758 1.00 87.43 1033 SER A CA 1
ATOM 2443 C C . SER A 1 317 ? 39.308 90.261 11.788 1.00 82.95 1033 SER A C 1
ATOM 2444 O O . SER A 1 317 ? 38.120 90.402 12.068 1.00 83.49 1033 SER A O 1
ATOM 2447 N N . LEU A 1 318 ? 39.878 89.093 11.502 1.00 82.70 1034 LEU A N 1
ATOM 2448 C CA . LEU A 1 318 ? 39.145 87.844 11.297 1.00 84.12 1034 LEU A CA 1
ATOM 2449 C C . LEU A 1 318 ? 39.610 86.759 12.263 1.00 81.64 1034 LEU A C 1
ATOM 2450 O O . LEU A 1 318 ? 40.743 86.791 12.736 1.00 82.74 1034 LEU A O 1
ATOM 2455 N N . GLU A 1 319 ? 38.716 85.821 12.551 1.00 80.22 1035 GLU A N 1
ATOM 2456 C CA . GLU A 1 319 ? 38.962 84.750 13.512 1.00 83.47 1035 GLU A CA 1
ATOM 2457 C C . GLU A 1 319 ? 38.566 83.416 12.916 1.00 81.60 1035 GLU A C 1
ATOM 2458 O O . GLU A 1 319 ? 37.772 83.360 11.982 1.00 83.16 1035 GLU A O 1
ATOM 2464 N N . TRP A 1 320 ? 39.122 82.347 13.466 1.00 78.61 1036 TRP A N 1
ATOM 2465 C CA . TRP A 1 320 ? 38.558 81.016 13.294 1.00 77.59 1036 TRP A CA 1
ATOM 2466 C C . TRP A 1 320 ? 39.041 80.061 14.380 1.00 78.86 1036 TRP A C 1
ATOM 2467 O O . TRP A 1 320 ? 40.127 80.219 14.927 1.00 79.99 1036 TRP A O 1
ATOM 2478 N N . VAL A 1 321 ? 38.207 79.079 14.686 1.00 79.81 1037 VAL A N 1
ATOM 2479 C CA . VAL A 1 321 ? 38.514 78.100 15.716 1.00 82.40 1037 VAL A CA 1
ATOM 2480 C C . VAL A 1 321 ? 39.172 76.896 15.026 1.00 83.96 1037 VAL A C 1
ATOM 2481 O O . VAL A 1 321 ? 38.729 76.479 13.959 1.00 84.25 1037 VAL A O 1
ATOM 2485 N N . ASP A 1 322 ? 40.239 76.368 15.630 1.00 86.96 1038 ASP A N 1
ATOM 2486 C CA . ASP A 1 322 ? 41.031 75.284 15.042 1.00 90.75 1038 ASP A CA 1
ATOM 2487 C C . ASP A 1 322 ? 40.171 74.047 14.818 1.00 91.88 1038 ASP A C 1
ATOM 2488 O O . ASP A 1 322 ? 39.420 73.640 15.703 1.00 96.05 1038 ASP A O 1
ATOM 2493 N N . VAL A 1 323 ? 40.311 73.453 13.634 1.00 91.62 1039 VAL A N 1
ATOM 2494 C CA . VAL A 1 323 ? 39.538 72.266 13.229 1.00 91.40 1039 VAL A CA 1
ATOM 2495 C C . VAL A 1 323 ? 40.192 70.925 13.588 1.00 92.52 1039 VAL A C 1
ATOM 2496 O O . VAL A 1 323 ? 39.644 69.871 13.259 1.00 92.78 1039 VAL A O 1
ATOM 2500 N N . GLN A 1 324 ? 41.339 70.965 14.267 1.00 93.33 1040 GLN A N 1
ATOM 2501 C CA . GLN A 1 324 ? 42.097 69.767 14.600 1.00 94.06 1040 GLN A CA 1
ATOM 2502 C C . GLN A 1 324 ? 41.384 68.960 15.683 1.00 93.84 1040 GLN A C 1
ATOM 2503 O O . GLN A 1 324 ? 41.075 69.503 16.747 1.00 92.59 1040 GLN A O 1
ATOM 2509 N N . PRO A 1 325 ? 41.108 67.667 15.415 1.00 94.94 1041 PRO A N 1
ATOM 2510 C CA . PRO A 1 325 ? 40.580 66.821 16.486 1.00 96.47 1041 PRO A CA 1
ATOM 2511 C C . PRO A 1 325 ? 41.620 66.496 17.551 1.00 98.41 1041 PRO A C 1
ATOM 2512 O O . PRO A 1 325 ? 42.822 66.648 17.319 1.00 102.43 1041 PRO A O 1
ATOM 2516 N N . ALA A 1 326 ? 41.146 66.043 18.708 1.00 97.77 1042 ALA A N 1
ATOM 2517 C CA . ALA A 1 326 ? 42.030 65.533 19.759 1.00 99.69 1042 ALA A CA 1
ATOM 2518 C C . ALA A 1 326 ? 42.812 64.311 19.279 1.00 98.59 1042 ALA A C 1
ATOM 2519 O O . ALA A 1 326 ? 43.964 64.123 19.652 1.00 96.22 1042 ALA A O 1
ATOM 2521 N N . ILE A 1 327 ? 42.156 63.490 18.461 1.00 99.60 1043 ILE A N 1
ATOM 2522 C CA . ILE A 1 327 ? 42.731 62.281 17.892 1.00 101.78 1043 ILE A CA 1
ATOM 2523 C C . ILE A 1 327 ? 42.388 62.229 16.406 1.00 105.34 1043 ILE A C 1
ATOM 2524 O O . ILE A 1 327 ? 41.221 62.384 16.036 1.00 105.94 1043 ILE A O 1
ATOM 2529 N N . GLY A 1 328 ? 43.401 61.995 15.572 1.00 108.66 1044 GLY A N 1
ATOM 2530 C CA . GLY A 1 328 ? 43.210 61.737 14.146 1.00 110.76 1044 GLY A CA 1
ATOM 2531 C C . GLY A 1 328 ? 44.033 62.684 13.302 1.00 111.70 1044 GLY A C 1
ATOM 2532 O O . GLY A 1 328 ? 45.257 62.701 13.401 1.00 116.23 1044 GLY A O 1
ATOM 2533 N N . THR A 1 329 ? 43.353 63.475 12.474 1.00 110.59 1045 THR A N 1
ATOM 2534 C CA . THR A 1 329 ? 43.997 64.468 11.611 1.00 107.73 1045 THR A CA 1
ATOM 2535 C C . THR A 1 329 ? 44.762 65.505 12.432 1.00 104.45 1045 THR A C 1
ATOM 2536 O O . THR A 1 329 ? 44.364 65.838 13.555 1.00 104.70 1045 THR A O 1
ATOM 2540 N N . LYS A 1 330 ? 45.875 65.978 11.876 1.00 99.59 1046 LYS A N 1
ATOM 2541 C CA . LYS A 1 330 ? 46.580 67.145 12.395 1.00 96.22 1046 LYS A CA 1
ATOM 2542 C C . LYS A 1 330 ? 46.651 68.196 11.305 1.00 91.14 1046 LYS A C 1
ATOM 2543 O O . LYS A 1 330 ? 46.971 67.877 10.171 1.00 93.74 1046 LYS A O 1
ATOM 2549 N N . VAL A 1 331 ? 46.337 69.441 11.645 1.00 86.40 1047 VAL A N 1
ATOM 2550 C CA . VAL A 1 331 ? 46.392 70.542 10.691 1.00 82.44 1047 VAL A CA 1
ATOM 2551 C C . VAL A 1 331 ? 47.824 71.045 10.651 1.00 82.80 1047 VAL A C 1
ATOM 2552 O O . VAL A 1 331 ? 48.407 71.344 11.696 1.00 81.81 1047 VAL A O 1
ATOM 2556 N N . SER A 1 332 ? 48.372 71.129 9.438 1.00 83.68 1048 SER A N 1
ATOM 2557 C CA . SER A 1 332 ? 49.720 71.660 9.183 1.00 82.61 1048 SER A CA 1
ATOM 2558 C C . SER A 1 332 ? 49.726 73.125 8.766 1.00 82.08 1048 SER A C 1
ATOM 2559 O O . SER A 1 332 ? 50.747 73.792 8.909 1.00 83.49 1048 SER A O 1
ATOM 2562 N N . ASP A 1 333 ? 48.609 73.622 8.230 1.00 82.18 1049 ASP A N 1
ATOM 2563 C CA . ASP A 1 333 ? 48.546 74.999 7.760 1.00 82.18 1049 ASP A CA 1
ATOM 2564 C C . ASP A 1 333 ? 47.130 75.468 7.482 1.00 80.33 1049 ASP A C 1
ATOM 2565 O O . ASP A 1 333 ? 46.252 74.662 7.210 1.00 79.61 1049 ASP A O 1
ATOM 2570 N N . TYR A 1 334 ? 46.929 76.782 7.564 1.00 80.38 1050 TYR A N 1
ATOM 2571 C CA . TYR A 1 334 ? 45.701 77.429 7.130 1.00 81.57 1050 TYR A CA 1
ATOM 2572 C C . TYR A 1 334 ? 46.055 78.374 6.003 1.00 83.30 1050 TYR A C 1
ATOM 2573 O O . TYR A 1 334 ? 46.941 79.214 6.146 1.00 81.87 1050 TYR A O 1
ATOM 2582 N N . ILE A 1 335 ? 45.363 78.223 4.878 1.00 85.93 1051 ILE A N 1
ATOM 2583 C CA . ILE A 1 335 ? 45.569 79.066 3.712 1.00 86.39 1051 ILE A CA 1
ATOM 2584 C C . ILE A 1 335 ? 44.451 80.078 3.663 1.00 86.44 1051 ILE A C 1
ATOM 2585 O O . ILE A 1 335 ? 43.276 79.706 3.672 1.00 88.65 1051 ILE A O 1
ATOM 2590 N N . LEU A 1 336 ? 44.822 81.349 3.559 1.00 85.83 1052 LEU A N 1
ATOM 2591 C CA . LEU A 1 336 ? 43.863 82.434 3.615 1.00 87.06 1052 LEU A CA 1
ATOM 2592 C C . LEU A 1 336 ? 44.075 83.364 2.436 1.00 86.98 1052 LEU A C 1
ATOM 2593 O O . LEU A 1 336 ? 45.102 84.030 2.359 1.00 87.15 1052 LEU A O 1
ATOM 2598 N N . GLN A 1 337 ? 43.119 83.375 1.502 1.00 90.21 1053 GLN A N 1
ATOM 2599 C CA . GLN A 1 337 ? 43.167 84.244 0.312 1.00 91.19 1053 GLN A CA 1
ATOM 2600 C C . GLN A 1 337 ? 42.236 85.415 0.516 1.00 87.51 1053 GLN A C 1
ATOM 2601 O O . GLN A 1 337 ? 41.235 85.287 1.206 1.00 88.22 1053 GLN A O 1
ATOM 2607 N N . HIS A 1 338 ? 42.560 86.548 -0.090 1.00 87.16 1054 HIS A N 1
ATOM 2608 C CA . HIS A 1 338 ? 41.719 87.735 0.012 1.00 87.70 1054 HIS A CA 1
ATOM 2609 C C . HIS A 1 338 ? 41.815 88.612 -1.228 1.00 86.34 1054 HIS A C 1
ATOM 2610 O O . HIS A 1 338 ? 42.901 88.812 -1.760 1.00 86.53 1054 HIS A O 1
ATOM 2617 N N . LYS A 1 339 ? 40.675 89.127 -1.676 1.00 87.74 1055 LYS A N 1
ATOM 2618 C CA . LYS A 1 339 ? 40.625 90.067 -2.784 1.00 90.53 1055 LYS A CA 1
ATOM 2619 C C . LYS A 1 339 ? 39.586 91.137 -2.570 1.00 92.84 1055 LYS A C 1
ATOM 2620 O O . LYS A 1 339 ? 38.634 90.953 -1.810 1.00 95.57 1055 LYS A O 1
ATOM 2626 N N . LYS A 1 340 ? 39.773 92.244 -3.280 1.00 93.49 1056 LYS A N 1
ATOM 2627 C CA . LYS A 1 340 ? 38.782 93.296 -3.375 1.00 95.01 1056 LYS A CA 1
ATOM 2628 C C . LYS A 1 340 ? 37.971 93.083 -4.655 1.00 100.27 1056 LYS A C 1
ATOM 2629 O O . LYS A 1 340 ? 38.544 93.005 -5.731 1.00 106.11 1056 LYS A O 1
ATOM 2635 N N . VAL A 1 341 ? 36.645 93.022 -4.541 1.00 103.13 1057 VAL A N 1
ATOM 2636 C CA . VAL A 1 341 ? 35.777 92.793 -5.700 1.00 106.75 1057 VAL A CA 1
ATOM 2637 C C . VAL A 1 341 ? 35.206 94.103 -6.223 1.00 114.91 1057 VAL A C 1
ATOM 2638 O O . VAL A 1 341 ? 35.224 95.128 -5.542 1.00 112.32 1057 VAL A O 1
ATOM 2642 N N . ASP A 1 342 ? 34.650 94.031 -7.428 1.00 126.65 1058 ASP A N 1
ATOM 2643 C CA . ASP A 1 342 ? 33.861 95.134 -8.000 1.00 132.94 1058 ASP A CA 1
ATOM 2644 C C . ASP A 1 342 ? 33.020 94.680 -9.186 1.00 134.99 1058 ASP A C 1
ATOM 2645 O O . ASP A 1 342 ? 32.250 95.469 -9.736 1.00 144.39 1058 ASP A O 1
ATOM 2650 N N . THR A 1 347 ? 34.279 90.929 -11.718 1.00 180.31 1063 THR A N 1
ATOM 2651 C CA . THR A 1 347 ? 35.404 90.061 -11.367 1.00 184.09 1063 THR A CA 1
ATOM 2652 C C . THR A 1 347 ? 34.974 88.590 -11.331 1.00 189.06 1063 THR A C 1
ATOM 2653 O O . THR A 1 347 ? 34.927 87.950 -12.381 1.00 192.54 1063 THR A O 1
ATOM 2657 N N . ASP A 1 348 ? 34.641 88.082 -10.137 1.00 192.97 1064 ASP A N 1
ATOM 2658 C CA . ASP A 1 348 ? 34.205 86.693 -9.886 1.00 191.70 1064 ASP A CA 1
ATOM 2659 C C . ASP A 1 348 ? 35.203 85.610 -10.331 1.00 185.71 1064 ASP A C 1
ATOM 2660 O O . ASP A 1 348 ? 35.889 85.755 -11.343 1.00 176.25 1064 ASP A O 1
ATOM 2665 N N . LEU A 1 349 ? 35.290 84.554 -9.518 1.00 182.59 1065 LEU A N 1
ATOM 2666 C CA . LEU A 1 349 ? 36.072 83.327 -9.791 1.00 182.39 1065 LEU A CA 1
ATOM 2667 C C . LEU A 1 349 ? 37.603 83.533 -10.133 1.00 180.59 1065 LEU A C 1
ATOM 2668 O O . LEU A 1 349 ? 38.253 82.710 -10.802 1.00 175.49 1065 LEU A O 1
ATOM 2673 N N . TYR A 1 350 ? 38.164 84.621 -9.602 1.00 181.11 1066 TYR A N 1
ATOM 2674 C CA . TYR A 1 350 ? 39.562 85.049 -9.778 1.00 175.75 1066 TYR A CA 1
ATOM 2675 C C . TYR A 1 350 ? 40.255 84.828 -8.430 1.00 169.40 1066 TYR A C 1
ATOM 2676 O O . TYR A 1 350 ? 39.619 84.993 -7.392 1.00 168.05 1066 TYR A O 1
ATOM 2685 N N . THR A 1 351 ? 41.540 84.472 -8.443 1.00 161.14 1067 THR A N 1
ATOM 2686 C CA . THR A 1 351 ? 42.294 84.157 -7.208 1.00 155.85 1067 THR A CA 1
ATOM 2687 C C . THR A 1 351 ? 42.983 85.376 -6.562 1.00 153.21 1067 THR A C 1
ATOM 2688 O O . THR A 1 351 ? 43.713 86.100 -7.229 1.00 160.20 1067 THR A O 1
ATOM 2692 N N . GLY A 1 352 ? 42.756 85.577 -5.261 1.00 144.11 1068 GLY A N 1
ATOM 2693 C CA . GLY A 1 352 ? 43.371 86.669 -4.487 1.00 140.02 1068 GLY A CA 1
ATOM 2694 C C . GLY A 1 352 ? 44.791 86.400 -4.011 1.00 136.76 1068 GLY A C 1
ATOM 2695 O O . GLY A 1 352 ? 45.336 85.323 -4.233 1.00 142.90 1068 GLY A O 1
ATOM 2696 N N . GLU A 1 353 ? 45.383 87.367 -3.313 1.00 129.08 1069 GLU A N 1
ATOM 2697 C CA . GLU A 1 353 ? 46.725 87.185 -2.753 1.00 127.09 1069 GLU A CA 1
ATOM 2698 C C . GLU A 1 353 ? 46.716 86.040 -1.742 1.00 119.11 1069 GLU A C 1
ATOM 2699 O O . GLU A 1 353 ? 45.964 86.058 -0.784 1.00 119.69 1069 GLU A O 1
ATOM 2705 N N . PHE A 1 354 ? 47.583 85.063 -1.979 1.00 111.45 1070 PHE A N 1
ATOM 2706 C CA . PHE A 1 354 ? 47.640 83.805 -1.238 1.00 104.09 1070 PHE A CA 1
ATOM 2707 C C . PHE A 1 354 ? 48.498 84.007 0.019 1.00 98.28 1070 PHE A C 1
ATOM 2708 O O . PHE A 1 354 ? 49.606 84.522 -0.074 1.00 97.83 1070 PHE A O 1
ATOM 2716 N N . LEU A 1 355 ? 47.991 83.600 1.183 1.00 93.60 1071 LEU A N 1
ATOM 2717 C CA . LEU A 1 355 ? 48.752 83.656 2.445 1.00 89.28 1071 LEU A CA 1
ATOM 2718 C C . LEU A 1 355 ? 48.718 82.328 3.206 1.00 86.75 1071 LEU A C 1
ATOM 2719 O O . LEU A 1 355 ? 47.660 81.882 3.658 1.00 85.38 1071 LEU A O 1
ATOM 2724 N N . SER A 1 356 ? 49.884 81.702 3.329 1.00 83.74 1072 SER A N 1
ATOM 2725 C CA . SER A 1 356 ? 50.077 80.581 4.235 1.00 81.46 1072 SER A CA 1
ATOM 2726 C C . SER A 1 356 ? 50.205 81.159 5.626 1.00 80.24 1072 SER A C 1
ATOM 2727 O O . SER A 1 356 ? 50.999 82.058 5.846 1.00 77.94 1072 SER A O 1
ATOM 2730 N N . PHE A 1 357 ? 49.420 80.643 6.561 1.00 82.65 1073 PHE A N 1
ATOM 2731 C CA . PHE A 1 357 ? 49.506 81.073 7.954 1.00 84.54 1073 PHE A CA 1
ATOM 2732 C C . PHE A 1 357 ? 50.874 80.739 8.527 1.00 86.51 1073 PHE A C 1
ATOM 2733 O O . PHE A 1 357 ? 51.512 81.582 9.145 1.00 86.77 1073 PHE A O 1
ATOM 2741 N N . ALA A 1 358 ? 51.314 79.505 8.303 1.00 91.39 1074 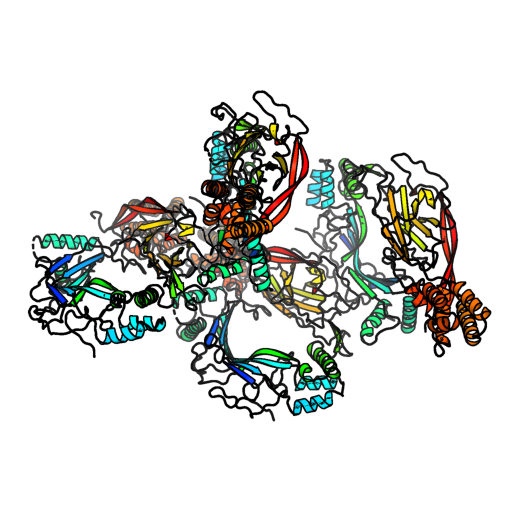ALA A N 1
ATOM 2742 C CA . ALA A 1 358 ? 52.620 79.033 8.762 1.00 95.58 1074 ALA A CA 1
ATOM 2743 C C . ALA A 1 358 ? 53.785 79.838 8.180 1.00 97.50 1074 ALA A C 1
ATOM 2744 O O . ALA A 1 358 ? 54.643 80.309 8.923 1.00 98.27 1074 ALA A O 1
ATOM 2746 N N . ASP A 1 359 ? 53.790 80.007 6.859 1.00 100.89 1075 ASP A N 1
ATOM 2747 C CA . ASP A 1 359 ? 54.953 80.533 6.129 1.00 103.40 1075 ASP A CA 1
ATOM 2748 C C . ASP A 1 359 ? 54.954 82.048 5.956 1.00 104.18 1075 ASP A C 1
ATOM 2749 O O . ASP A 1 359 ? 55.986 82.685 6.123 1.00 109.52 1075 ASP A O 1
ATOM 2754 N N . ASP A 1 360 ? 53.808 82.621 5.605 1.00 104.68 1076 ASP A N 1
ATOM 2755 C CA . ASP A 1 360 ? 53.729 84.048 5.280 1.00 104.96 1076 ASP A CA 1
ATOM 2756 C C . ASP A 1 360 ? 53.384 84.946 6.473 1.00 100.35 1076 ASP A C 1
ATOM 2757 O O . ASP A 1 360 ? 53.858 86.072 6.535 1.00 102.09 1076 ASP A O 1
ATOM 2762 N N . LEU A 1 361 ? 52.569 84.460 7.409 1.00 96.24 1077 LEU A N 1
ATOM 2763 C CA . LEU A 1 361 ? 52.071 85.292 8.510 1.00 93.66 1077 LEU A CA 1
ATOM 2764 C C . LEU A 1 361 ? 52.878 85.182 9.796 1.00 98.80 1077 LEU A C 1
ATOM 2765 O O . LEU A 1 361 ? 53.099 86.190 10.463 1.00 102.12 1077 LEU A O 1
ATOM 2770 N N . LEU A 1 362 ? 53.311 83.975 10.144 1.00 103.49 1078 LEU A N 1
ATOM 2771 C CA . LEU A 1 362 ? 54.178 83.782 11.306 1.00 108.22 1078 LEU A CA 1
ATOM 2772 C C . LEU A 1 362 ? 55.668 84.015 10.993 1.00 116.69 1078 LEU A C 1
ATOM 2773 O O . LEU A 1 362 ? 56.392 84.522 11.851 1.00 118.84 1078 LEU A O 1
ATOM 2778 N N . SER A 1 363 ? 56.120 83.666 9.782 1.00 125.31 1079 SER A N 1
ATOM 2779 C CA . SER A 1 363 ? 57.561 83.649 9.454 1.00 131.35 1079 SER A CA 1
ATOM 2780 C C . SER A 1 363 ? 58.081 84.857 8.662 1.00 137.46 1079 SER A C 1
ATOM 2781 O O . SER A 1 363 ? 59.147 85.378 8.995 1.00 144.71 1079 SER A O 1
ATOM 2784 N N . GLY A 1 364 ? 57.343 85.324 7.653 1.00 142.82 1080 GLY A N 1
ATOM 2785 C CA . GLY A 1 364 ? 57.841 86.374 6.735 1.00 149.88 1080 GLY A CA 1
ATOM 2786 C C . GLY A 1 364 ? 57.100 87.704 6.795 1.00 155.82 1080 GLY A C 1
ATOM 2787 O O . GLY A 1 364 ? 55.916 87.768 6.467 1.00 165.63 1080 GLY A O 1
ATOM 2788 N N . LEU A 1 365 ? 57.795 88.775 7.184 1.00 155.28 1081 LEU A N 1
ATOM 2789 C CA . LEU A 1 365 ? 57.181 90.111 7.261 1.00 157.61 1081 LEU A CA 1
ATOM 2790 C C . LEU A 1 365 ? 57.068 90.713 5.847 1.00 158.03 1081 LEU A C 1
ATOM 2791 O O . LEU A 1 365 ? 58.097 90.831 5.183 1.00 160.64 1081 LEU A O 1
ATOM 2796 N N . GLY A 1 366 ? 55.880 91.079 5.339 1.00 157.94 1082 GLY A N 1
ATOM 2797 C CA . GLY A 1 366 ? 54.551 90.887 5.949 1.00 157.40 1082 GLY A CA 1
ATOM 2798 C C . GLY A 1 366 ? 53.956 92.173 6.507 1.00 155.52 1082 GLY A C 1
ATOM 2799 O O . GLY A 1 366 ? 53.127 92.824 5.862 1.00 149.21 1082 GLY A O 1
ATOM 2800 N N . THR A 1 367 ? 54.401 92.537 7.709 1.00 155.43 1083 THR A N 1
ATOM 2801 C CA . THR A 1 367 ? 53.900 93.707 8.444 1.00 152.26 1083 THR A CA 1
ATOM 2802 C C . THR A 1 367 ? 54.287 94.996 7.694 1.00 149.16 1083 THR A C 1
ATOM 2803 O O . THR A 1 367 ? 55.121 94.935 6.794 1.00 151.76 1083 THR A O 1
ATOM 2807 N N . SER A 1 368 ? 53.702 96.157 8.004 1.00 146.03 1084 SER A N 1
ATOM 2808 C CA . SER A 1 368 ? 52.693 96.365 9.049 1.00 145.22 1084 SER A CA 1
ATOM 2809 C C . SER A 1 368 ? 51.273 96.320 8.499 1.00 139.76 1084 SER A C 1
ATOM 2810 O O . SER A 1 368 ? 50.404 97.032 9.001 1.00 142.74 1084 SER A O 1
ATOM 2813 N N . CYS A 1 369 ? 51.031 95.498 7.477 1.00 129.23 1085 CYS A N 1
ATOM 2814 C CA . CYS A 1 369 ? 49.720 95.433 6.846 1.00 121.18 1085 CYS A CA 1
ATOM 2815 C C . CYS A 1 369 ? 48.908 94.223 7.251 1.00 113.98 1085 CYS A C 1
ATOM 2816 O O . CYS A 1 369 ? 47.691 94.324 7.381 1.00 117.37 1085 CYS A O 1
ATOM 2819 N N . VAL A 1 370 ? 49.560 93.079 7.422 1.00 107.13 1086 VAL A N 1
ATOM 2820 C CA . VAL A 1 370 ? 48.896 91.897 7.943 1.00 100.43 1086 VAL A CA 1
ATOM 2821 C C . VAL A 1 370 ? 49.658 91.388 9.150 1.00 98.24 1086 VAL A C 1
ATOM 2822 O O . VAL A 1 370 ? 50.892 91.369 9.155 1.00 99.27 1086 VAL A O 1
ATOM 2826 N N . ALA A 1 371 ? 48.904 90.991 10.170 1.00 95.31 1087 ALA A N 1
ATOM 2827 C CA . ALA A 1 371 ? 49.448 90.399 11.387 1.00 94.72 1087 ALA A CA 1
ATOM 2828 C C . ALA A 1 371 ? 48.555 89.251 11.808 1.00 90.97 1087 ALA A C 1
ATOM 2829 O O . ALA A 1 371 ? 47.356 89.311 11.604 1.00 91.42 1087 ALA A O 1
ATOM 2831 N N . ALA A 1 372 ? 49.142 88.209 12.384 1.00 91.70 1088 ALA A N 1
ATOM 2832 C CA . ALA A 1 372 ? 48.397 87.007 12.770 1.00 91.80 1088 ALA A CA 1
ATOM 2833 C C . ALA A 1 372 ? 48.550 86.720 14.247 1.00 91.47 1088 ALA A C 1
ATOM 2834 O O . ALA A 1 372 ? 49.402 87.300 14.906 1.00 92.30 1088 ALA A O 1
ATOM 2836 N N . GLY A 1 373 ? 47.726 85.811 14.756 1.00 92.54 1089 GLY A N 1
ATOM 2837 C CA . GLY A 1 373 ? 47.791 85.422 16.159 1.00 95.33 1089 GLY A CA 1
ATOM 2838 C C . GLY A 1 373 ? 47.070 84.129 16.481 1.00 98.10 1089 GLY A C 1
ATOM 2839 O O . GLY A 1 373 ? 46.065 83.803 15.851 1.00 99.68 1089 GLY A O 1
ATOM 2840 N N . ARG A 1 374 ? 47.600 83.397 17.462 1.00 100.95 1090 ARG A N 1
ATOM 2841 C CA . ARG A 1 374 ? 46.972 82.189 17.992 1.00 103.92 1090 ARG A CA 1
ATOM 2842 C C . ARG A 1 374 ? 46.730 82.371 19.486 1.00 109.81 1090 ARG A C 1
ATOM 2843 O O . ARG A 1 374 ? 47.556 82.956 20.183 1.00 109.66 1090 ARG A O 1
ATOM 2851 N N . SER A 1 375 ? 45.604 81.849 19.972 1.00 115.87 1091 SER A N 1
ATOM 2852 C CA . SER A 1 375 ? 45.159 82.089 21.342 1.00 120.45 1091 SER A CA 1
ATOM 2853 C C . SER A 1 375 ? 44.316 80.929 21.875 1.00 128.62 1091 SER A C 1
ATOM 2854 O O . SER A 1 375 ? 43.702 80.198 21.099 1.00 132.13 1091 SER A O 1
ATOM 2857 N N . HIS A 1 376 ? 44.296 80.769 23.199 1.00 139.11 1092 HIS A N 1
ATOM 2858 C CA . HIS A 1 376 ? 43.492 79.724 23.854 1.00 142.77 1092 HIS A CA 1
ATOM 2859 C C . HIS A 1 376 ? 42.023 80.126 23.890 1.00 144.70 1092 HIS A C 1
ATOM 2860 O O . HIS A 1 376 ? 41.689 81.252 24.262 1.00 143.98 1092 HIS A O 1
ATOM 2867 N N . GLY A 1 377 ? 41.155 79.188 23.521 1.00 150.73 1093 GLY A N 1
ATOM 2868 C CA . GLY A 1 377 ? 39.753 79.482 23.248 1.00 158.48 1093 GLY A CA 1
ATOM 2869 C C . GLY A 1 377 ? 38.812 79.361 24.435 1.00 165.92 1093 GLY A C 1
ATOM 2870 O O . GLY A 1 377 ? 39.124 79.813 25.541 1.00 165.29 1093 GLY A O 1
ATOM 2871 N N . GLU A 1 378 ? 37.659 78.736 24.188 1.00 173.24 1094 GLU A N 1
ATOM 2872 C CA . GLU A 1 378 ? 36.547 78.697 25.143 1.00 173.74 1094 GLU A CA 1
ATOM 2873 C C . GLU A 1 378 ? 36.945 77.829 26.330 1.00 171.72 1094 GLU A C 1
ATOM 2874 O O . GLU A 1 378 ? 36.963 78.293 27.470 1.00 169.89 1094 GLU A O 1
ATOM 2880 N N . VAL A 1 379 ? 37.281 76.577 26.030 1.00 171.73 1095 VAL A N 1
ATOM 2881 C CA . VAL A 1 379 ? 37.834 75.634 26.993 1.00 173.66 1095 VAL A CA 1
ATOM 2882 C C . VAL A 1 379 ? 39.025 75.000 26.277 1.00 169.72 1095 VAL A C 1
ATOM 2883 O O . VAL A 1 379 ? 38.835 74.340 25.257 1.00 165.40 1095 VAL A O 1
ATOM 2887 N N . PRO A 1 380 ? 40.257 75.234 26.773 1.00 169.71 1096 PRO A N 1
ATOM 2888 C CA . PRO A 1 380 ? 41.410 74.557 26.177 1.00 170.65 1096 PRO A CA 1
ATOM 2889 C C . PRO A 1 380 ? 41.315 73.007 26.179 1.00 171.94 1096 PRO A C 1
ATOM 2890 O O . PRO A 1 380 ? 40.726 72.446 27.104 1.00 172.98 1096 PRO A O 1
ATOM 2894 N N . GLU A 1 381 ? 41.884 72.316 25.184 1.00 167.72 1097 GLU A N 1
ATOM 2895 C CA . GLU A 1 381 ? 42.701 72.918 24.124 1.00 164.26 1097 GLU A CA 1
ATOM 2896 C C . GLU A 1 381 ? 42.044 72.911 22.735 1.00 152.12 1097 GLU A C 1
ATOM 2897 O O . GLU A 1 381 ? 42.206 71.969 21.955 1.00 146.67 1097 GLU A O 1
ATOM 2903 N N . VAL A 1 382 ? 41.292 73.974 22.455 1.00 140.95 1098 VAL A N 1
ATOM 2904 C CA . VAL A 1 382 ? 40.981 74.382 21.087 1.00 132.98 1098 VAL A CA 1
ATOM 2905 C C . VAL A 1 382 ? 41.584 75.767 20.915 1.00 126.44 1098 VAL A C 1
ATOM 2906 O O . VAL A 1 382 ? 41.384 76.654 21.754 1.00 130.61 1098 VAL A O 1
ATOM 2910 N N . SER A 1 383 ? 42.341 75.939 19.837 1.00 115.47 1099 SER A N 1
ATOM 2911 C CA . SER A 1 383 ? 43.007 77.202 19.554 1.00 107.13 1099 SER A CA 1
ATOM 2912 C C . SER A 1 383 ? 42.075 78.123 18.772 1.00 98.70 1099 SER A C 1
ATOM 2913 O O . SER A 1 383 ? 41.178 77.661 18.069 1.00 94.24 1099 SER A O 1
ATOM 2916 N N . ILE A 1 384 ? 42.296 79.426 18.921 1.00 92.74 1100 ILE A N 1
ATOM 2917 C CA . ILE A 1 384 ? 41.576 80.450 18.180 1.00 89.98 1100 ILE A CA 1
ATOM 2918 C C . ILE A 1 384 ? 42.599 81.203 17.346 1.00 87.02 1100 ILE A C 1
ATOM 2919 O O . ILE A 1 384 ? 43.313 82.073 17.855 1.00 86.60 1100 ILE A O 1
ATOM 2924 N N . TYR A 1 385 ? 42.669 80.859 16.064 1.00 83.36 1101 TYR A N 1
ATOM 2925 C CA . TYR A 1 385 ? 43.523 81.569 15.118 1.00 81.96 1101 TYR A CA 1
ATOM 2926 C C . TYR A 1 385 ? 42.864 82.876 14.702 1.00 80.76 1101 TYR A C 1
ATOM 2927 O O . TYR A 1 385 ? 41.639 82.987 14.690 1.00 81.79 1101 TYR A O 1
ATOM 2936 N N . SER A 1 386 ? 43.684 83.871 14.398 1.00 80.06 1102 SER A N 1
ATOM 2937 C CA . SER A 1 386 ? 43.183 85.159 13.955 1.00 81.53 1102 SER A CA 1
ATOM 2938 C C . SER A 1 386 ? 44.204 85.895 13.087 1.00 83.88 1102 SER A C 1
ATOM 2939 O O . SER A 1 386 ? 45.403 85.699 13.235 1.00 85.76 1102 SER A O 1
ATOM 2942 N N . VAL A 1 387 ? 43.701 86.753 12.204 1.00 82.75 1103 VAL A N 1
ATOM 2943 C CA . VAL A 1 387 ? 44.529 87.564 11.321 1.00 80.80 1103 VAL A CA 1
ATOM 2944 C C . VAL A 1 387 ? 43.880 88.938 11.174 1.00 78.37 1103 VAL A C 1
ATOM 2945 O O . VAL A 1 387 ? 42.664 89.030 11.159 1.00 78.62 1103 VAL A O 1
ATOM 2949 N N . ILE A 1 388 ? 44.694 89.992 11.094 1.00 78.56 1104 ILE A N 1
ATOM 2950 C CA . ILE A 1 388 ? 44.208 91.379 11.011 1.00 78.80 1104 ILE A CA 1
ATOM 2951 C C . ILE A 1 388 ? 44.821 92.071 9.798 1.00 80.49 1104 ILE A C 1
ATOM 2952 O O . ILE A 1 388 ? 46.020 92.000 9.585 1.00 82.03 1104 ILE A O 1
ATOM 2957 N N . PHE A 1 389 ? 43.967 92.699 8.994 1.00 81.53 1105 PHE A N 1
ATOM 2958 C CA . PHE A 1 389 ? 44.369 93.458 7.822 1.00 80.65 1105 PHE A CA 1
ATOM 2959 C C . PHE A 1 389 ? 44.244 94.926 8.196 1.00 83.78 1105 PHE A C 1
ATOM 2960 O O . PHE A 1 389 ? 43.184 95.358 8.640 1.00 85.03 1105 PHE A O 1
ATOM 2968 N N . LYS A 1 390 ? 45.318 95.686 8.014 1.00 87.33 1106 LYS A N 1
ATOM 2969 C CA . LYS A 1 390 ? 45.384 97.068 8.493 1.00 89.27 1106 LYS A CA 1
ATOM 2970 C C . LYS A 1 390 ? 45.654 98.121 7.419 1.00 91.76 1106 LYS A C 1
ATOM 2971 O O . LYS A 1 390 ? 45.729 99.304 7.744 1.00 92.73 1106 LYS A O 1
ATOM 2977 N N . CYS A 1 391 ? 45.794 97.711 6.156 1.00 95.51 1107 CYS A N 1
ATOM 2978 C CA . CYS A 1 391 ? 46.033 98.642 5.051 1.00 99.39 1107 CYS A CA 1
ATOM 2979 C C . CYS A 1 391 ? 45.025 98.425 3.928 1.00 98.50 1107 CYS A C 1
ATOM 2980 O O . CYS A 1 391 ? 45.372 98.568 2.757 1.00 105.09 1107 CYS A O 1
ATOM 2983 N N . LEU A 1 392 ? 43.783 98.076 4.264 1.00 95.01 1108 LEU A N 1
ATOM 2984 C CA . LEU A 1 392 ? 42.735 97.909 3.248 1.00 91.69 1108 LEU A CA 1
ATOM 2985 C C . LEU A 1 392 ? 42.263 99.280 2.794 1.00 93.76 1108 LEU A C 1
ATOM 2986 O O . LEU A 1 392 ? 42.707 100.300 3.330 1.00 98.44 1108 LEU A O 1
ATOM 2991 N N . GLU A 1 393 ? 41.398 99.306 1.787 1.00 95.42 1109 GLU A N 1
ATOM 2992 C CA . GLU A 1 393 ? 40.939 100.550 1.192 1.00 99.51 1109 GLU A CA 1
ATOM 2993 C C . GLU A 1 393 ? 39.510 100.830 1.644 1.00 96.99 1109 GLU A C 1
ATOM 2994 O O . GLU A 1 393 ? 38.695 99.902 1.668 1.00 98.50 1109 GLU A O 1
ATOM 3000 N N . PRO A 1 394 ? 39.195 102.099 1.999 1.00 94.39 1110 PRO A N 1
ATOM 3001 C CA . PRO A 1 394 ? 37.840 102.452 2.449 1.00 93.70 1110 PRO A CA 1
ATOM 3002 C C . PRO A 1 394 ? 36.744 102.250 1.391 1.00 92.96 1110 PRO A C 1
ATOM 3003 O O . PRO A 1 394 ? 37.011 102.362 0.204 1.00 91.95 1110 PRO A O 1
ATOM 3007 N N . ASP A 1 395 ? 35.525 101.971 1.851 1.00 93.97 1111 ASP A N 1
ATOM 3008 C CA . ASP A 1 395 ? 34.349 101.744 0.992 1.00 95.18 1111 ASP A CA 1
ATOM 3009 C C . ASP A 1 395 ? 34.644 100.732 -0.099 1.00 91.00 1111 ASP A C 1
ATOM 3010 O O . ASP A 1 395 ? 34.342 100.952 -1.273 1.00 99.54 1111 ASP A O 1
ATOM 3015 N N . GLY A 1 396 ? 35.246 99.622 0.302 1.00 87.71 1112 GLY A N 1
ATOM 3016 C CA . GLY A 1 396 ? 35.606 98.556 -0.620 1.00 88.12 1112 GLY A CA 1
ATOM 3017 C C . GLY A 1 396 ? 34.933 97.278 -0.189 1.00 86.54 1112 GLY A C 1
ATOM 3018 O O . GLY A 1 396 ? 34.828 97.019 1.007 1.00 89.76 1112 GLY A O 1
ATOM 3019 N N . LEU A 1 397 ? 34.471 96.493 -1.157 1.00 84.35 1113 LEU A N 1
ATOM 3020 C CA . LEU A 1 397 ? 33.905 95.182 -0.893 1.00 84.47 1113 LEU A CA 1
ATOM 3021 C C . LEU A 1 397 ? 35.033 94.175 -1.031 1.00 84.38 1113 LEU A C 1
ATOM 3022 O O . LEU A 1 397 ? 35.677 94.116 -2.073 1.00 88.26 1113 LEU A O 1
ATOM 3027 N N . TYR A 1 398 ? 35.274 93.395 0.022 1.00 83.03 1114 TYR A N 1
ATOM 3028 C CA . TYR A 1 398 ? 36.356 92.407 0.053 1.00 81.32 1114 TYR A CA 1
ATOM 3029 C C . TYR A 1 398 ? 35.815 91.003 0.253 1.00 81.01 1114 TYR A C 1
ATOM 3030 O O . TYR A 1 398 ? 34.781 90.822 0.892 1.00 85.33 1114 TYR A O 1
ATOM 3039 N N . LYS A 1 399 ? 36.505 90.023 -0.319 1.00 80.82 1115 LYS A N 1
ATOM 3040 C CA . LYS A 1 399 ? 36.179 88.621 -0.137 1.00 82.32 1115 LYS A CA 1
ATOM 3041 C C . LYS A 1 399 ? 37.381 87.926 0.472 1.00 83.23 1115 LYS A C 1
ATOM 3042 O O . LYS A 1 399 ? 38.473 87.976 -0.086 1.00 83.36 1115 LYS A O 1
ATOM 3048 N N . PHE A 1 400 ? 37.176 87.295 1.628 1.00 81.99 1116 PHE A N 1
ATOM 3049 C CA . PHE A 1 400 ? 38.202 86.498 2.300 1.00 78.52 1116 PHE A CA 1
ATOM 3050 C C . PHE A 1 400 ? 37.779 85.037 2.282 1.00 77.94 1116 PHE A C 1
ATOM 3051 O O . PHE A 1 400 ? 36.638 84.731 2.623 1.00 79.04 1116 PHE A O 1
ATOM 3059 N N . THR A 1 401 ? 38.687 84.145 1.896 1.00 79.94 1117 THR A N 1
ATOM 3060 C CA . THR A 1 401 ? 38.439 82.701 1.962 1.00 83.49 1117 THR A CA 1
ATOM 3061 C C . THR A 1 401 ? 39.529 81.971 2.738 1.00 82.02 1117 THR A C 1
ATOM 3062 O O . THR A 1 401 ? 40.693 82.369 2.725 1.00 85.44 1117 THR A O 1
ATOM 3066 N N . LEU A 1 402 ? 39.131 80.884 3.390 1.00 78.34 1118 LEU A N 1
ATOM 3067 C CA . LEU A 1 402 ? 39.985 80.147 4.309 1.00 75.67 1118 LEU A CA 1
ATOM 3068 C C . LEU A 1 402 ? 39.822 78.662 4.083 1.00 74.51 1118 LEU A C 1
ATOM 3069 O O . LEU A 1 402 ? 38.706 78.181 3.900 1.00 73.62 1118 LEU A O 1
ATOM 3074 N N . TYR A 1 403 ? 40.934 77.935 4.107 1.00 76.88 1119 TYR A N 1
ATOM 3075 C CA . TYR A 1 403 ? 40.894 76.469 4.207 1.00 77.79 1119 TYR A CA 1
ATOM 3076 C C . TYR A 1 403 ? 42.090 75.904 4.958 1.00 78.54 1119 TYR A C 1
ATOM 3077 O O . TYR A 1 403 ? 43.163 76.505 4.974 1.00 82.08 1119 TYR A O 1
ATOM 3086 N N . ALA A 1 404 ? 41.865 74.760 5.595 1.00 77.51 1120 ALA A N 1
ATOM 3087 C CA . ALA A 1 404 ? 42.884 74.061 6.364 1.00 76.53 1120 ALA A CA 1
ATOM 3088 C C . ALA A 1 404 ? 43.613 73.074 5.476 1.00 76.34 1120 ALA A C 1
ATOM 3089 O O . ALA A 1 404 ? 43.088 72.651 4.455 1.00 75.78 1120 ALA A O 1
ATOM 3091 N N . VAL A 1 405 ? 44.836 72.736 5.868 1.00 77.91 1121 VAL A N 1
ATOM 3092 C CA . VAL A 1 405 ? 45.669 71.770 5.155 1.00 79.19 1121 VAL A CA 1
ATOM 3093 C C . VAL A 1 405 ? 46.262 70.826 6.183 1.00 81.11 1121 VAL A C 1
ATOM 3094 O O . VAL A 1 405 ? 46.993 71.273 7.067 1.00 81.61 1121 VAL A O 1
ATOM 3098 N N . ASP A 1 406 ? 45.955 69.535 6.082 1.00 83.58 1122 ASP A N 1
ATOM 3099 C CA . ASP A 1 406 ? 46.447 68.577 7.073 1.00 87.95 1122 ASP A CA 1
ATOM 3100 C C . ASP A 1 406 ? 47.916 68.185 6.847 1.00 90.93 1122 ASP A C 1
ATOM 3101 O O . ASP A 1 406 ? 48.552 68.620 5.887 1.00 89.20 1122 ASP A O 1
ATOM 3106 N N . THR A 1 407 ? 48.432 67.370 7.762 1.00 96.02 1123 THR A N 1
ATOM 3107 C CA . THR A 1 407 ? 49.821 66.899 7.760 1.00 99.11 1123 THR A CA 1
ATOM 3108 C C . THR A 1 407 ? 50.242 66.187 6.470 1.00 101.15 1123 THR A C 1
ATOM 3109 O O . THR A 1 407 ? 51.394 66.298 6.066 1.00 104.27 1123 THR A O 1
ATOM 3113 N N . ARG A 1 408 ? 49.321 65.468 5.833 1.00 102.65 1124 ARG A N 1
ATOM 3114 C CA . ARG A 1 408 ? 49.621 64.715 4.607 1.00 103.74 1124 ARG A CA 1
ATOM 3115 C C . ARG A 1 408 ? 49.259 65.450 3.311 1.00 99.32 1124 ARG A C 1
ATOM 3116 O O . ARG A 1 408 ? 49.555 64.942 2.228 1.00 100.36 1124 ARG A O 1
ATOM 3124 N N . GLY A 1 409 ? 48.621 66.621 3.414 1.00 93.59 1125 GLY A N 1
ATOM 3125 C CA . GLY A 1 409 ? 48.366 67.496 2.259 1.00 91.37 1125 GLY A CA 1
ATOM 3126 C C . GLY A 1 409 ? 46.931 67.638 1.765 1.00 90.20 1125 GLY A C 1
ATOM 3127 O O . GLY A 1 409 ? 46.693 68.332 0.771 1.00 90.26 1125 GLY A O 1
ATOM 3128 N N . ARG A 1 410 ? 45.967 67.000 2.432 1.00 90.15 1126 ARG A N 1
ATOM 3129 C CA . ARG A 1 410 ? 44.549 67.219 2.113 1.00 88.53 1126 ARG A CA 1
ATOM 3130 C C . ARG A 1 410 ? 44.159 68.652 2.387 1.00 86.29 1126 ARG A C 1
ATOM 3131 O O . ARG A 1 410 ? 44.629 69.241 3.359 1.00 83.05 1126 ARG A O 1
ATOM 3139 N N . HIS A 1 411 ? 43.291 69.194 1.535 1.00 85.52 1127 HIS A N 1
ATOM 3140 C CA . HIS A 1 411 ? 42.627 70.464 1.803 1.00 83.67 1127 HIS A CA 1
ATOM 3141 C C . HIS A 1 411 ? 41.284 70.202 2.447 1.00 82.99 1127 HIS A C 1
ATOM 3142 O O . HIS A 1 411 ? 40.637 69.203 2.159 1.00 82.99 1127 HIS A O 1
ATOM 3149 N N . SER A 1 412 ? 40.874 71.108 3.322 1.00 84.91 1128 SER A N 1
ATOM 3150 C CA . SER A 1 412 ? 39.531 71.104 3.869 1.00 86.96 1128 SER A CA 1
ATOM 3151 C C . SER A 1 412 ? 38.572 71.734 2.876 1.00 88.77 1128 SER A C 1
ATOM 3152 O O . SER A 1 412 ? 38.980 72.296 1.857 1.00 86.79 1128 SER A O 1
ATOM 3155 N N . GLU A 1 413 ? 37.289 71.650 3.204 1.00 94.35 1129 GLU A N 1
ATOM 3156 C CA . GLU A 1 413 ? 36.270 72.397 2.494 1.00 100.19 1129 GLU A CA 1
ATOM 3157 C C . GLU A 1 413 ? 36.551 73.877 2.750 1.00 95.94 1129 GLU A C 1
ATOM 3158 O O . GLU A 1 413 ? 36.958 74.264 3.844 1.00 96.32 1129 GLU A O 1
ATOM 3164 N N . LEU A 1 414 ? 36.375 74.689 1.722 1.00 94.07 1130 LEU A N 1
ATOM 3165 C CA . LEU A 1 414 ? 36.681 76.113 1.797 1.00 91.79 1130 LEU A CA 1
ATOM 3166 C C . LEU A 1 414 ? 35.597 76.846 2.581 1.00 88.89 1130 LEU A C 1
ATOM 3167 O O . LEU A 1 414 ? 34.472 76.377 2.681 1.00 91.86 1130 LEU A O 1
ATOM 3172 N N . SER A 1 415 ? 35.955 77.986 3.155 1.00 86.74 1131 SER A N 1
ATOM 3173 C CA . SER A 1 415 ? 35.020 78.845 3.868 1.00 85.38 1131 SER A CA 1
ATOM 3174 C C . SER A 1 415 ? 35.259 80.301 3.490 1.00 86.86 1131 SER A C 1
ATOM 3175 O O . SER A 1 415 ? 36.402 80.718 3.333 1.00 89.42 1131 SER A O 1
ATOM 3178 N N . THR A 1 416 ? 34.181 81.080 3.407 1.00 87.14 1132 THR A N 1
ATOM 3179 C CA . THR A 1 416 ? 34.216 82.417 2.819 1.00 83.56 1132 THR A CA 1
ATOM 3180 C C . THR A 1 416 ? 33.589 83.480 3.720 1.00 80.18 1132 THR A C 1
ATOM 3181 O O . THR A 1 416 ? 32.670 83.202 4.491 1.00 84.65 1132 THR A O 1
ATOM 3185 N N . VAL A 1 417 ? 34.099 84.698 3.607 1.00 77.37 1133 VAL A N 1
ATOM 3186 C CA . VAL A 1 417 ? 33.494 85.879 4.211 1.00 79.33 1133 VAL A CA 1
ATOM 3187 C C . VAL A 1 417 ? 33.585 87.015 3.192 1.00 82.64 1133 VAL A C 1
ATOM 3188 O O . VAL A 1 417 ? 34.664 87.264 2.649 1.00 86.59 1133 VAL A O 1
ATOM 3192 N N . THR A 1 418 ? 32.474 87.701 2.932 1.00 83.11 1134 THR A N 1
ATOM 3193 C CA . THR A 1 418 ? 32.511 88.936 2.142 1.00 86.66 1134 THR A CA 1
ATOM 3194 C C . THR A 1 418 ? 31.954 90.083 2.971 1.00 83.15 1134 THR A C 1
ATOM 3195 O O . THR A 1 418 ? 30.970 89.909 3.685 1.00 83.08 1134 THR A O 1
ATOM 3199 N N . LEU A 1 419 ? 32.584 91.250 2.875 1.00 83.19 1135 LEU A N 1
ATOM 3200 C CA . LEU A 1 419 ? 32.161 92.421 3.641 1.00 85.61 1135 LEU A CA 1
ATOM 3201 C C . LEU A 1 419 ? 32.698 93.703 3.049 1.00 83.95 1135 LEU A C 1
ATOM 3202 O O . LEU A 1 419 ? 33.732 93.691 2.387 1.00 83.34 1135 LEU A O 1
ATOM 3207 N N . ARG A 1 420 ? 32.001 94.804 3.316 1.00 84.87 1136 ARG A N 1
ATOM 3208 C CA . ARG A 1 420 ? 32.461 96.129 2.924 1.00 88.01 1136 ARG A CA 1
ATOM 3209 C C . ARG A 1 420 ? 33.204 96.801 4.068 1.00 83.61 1136 ARG A C 1
ATOM 3210 O O . ARG A 1 420 ? 32.757 96.745 5.204 1.00 82.69 1136 ARG A O 1
ATOM 3218 N N . THR A 1 421 ? 34.326 97.446 3.767 1.00 80.38 1137 THR A N 1
ATOM 3219 C CA . THR A 1 421 ? 34.986 98.310 4.740 1.00 81.67 1137 THR A CA 1
ATOM 3220 C C . THR A 1 421 ? 34.152 99.588 4.862 1.00 82.06 1137 THR A C 1
ATOM 3221 O O . THR A 1 421 ? 33.375 99.892 3.966 1.00 82.57 1137 THR A O 1
ATOM 3225 N N . ALA A 1 422 ? 34.309 100.327 5.957 1.00 82.63 1138 ALA A N 1
ATOM 3226 C CA . ALA A 1 422 ? 33.448 101.479 6.244 1.00 82.87 1138 ALA A CA 1
ATOM 3227 C C . ALA A 1 422 ? 33.681 102.663 5.319 1.00 88.20 1138 ALA A C 1
ATOM 3228 O O . ALA A 1 422 ? 34.615 102.653 4.525 1.00 90.54 1138 ALA A O 1
ATOM 3230 N N . CYS A 1 423 ? 32.877 103.720 5.443 1.00 95.62 1139 CYS A N 1
ATOM 3231 C CA . CYS A 1 423 ? 33.115 104.888 4.616 1.00 99.88 1139 CYS A CA 1
ATOM 3232 C C . CYS A 1 423 ? 34.365 105.617 5.085 1.00 97.12 1139 CYS A C 1
ATOM 3233 O O . CYS A 1 423 ? 34.763 105.496 6.254 1.00 96.25 1139 CYS A O 1
ATOM 3236 N N . PRO A 1 424 ? 34.996 106.378 4.181 1.00 96.43 1140 PRO A N 1
ATOM 3237 C CA . PRO A 1 424 ? 36.156 107.152 4.608 1.00 94.43 1140 PRO A CA 1
ATOM 3238 C C . PRO A 1 424 ? 35.730 108.268 5.529 1.00 93.53 1140 PRO A C 1
ATOM 3239 O O . PRO A 1 424 ? 34.568 108.685 5.509 1.00 94.32 1140 PRO A O 1
ATOM 3243 N N . LEU A 1 425 ? 36.666 108.740 6.338 1.00 94.12 1141 LEU A N 1
ATOM 3244 C CA . LEU A 1 425 ? 36.371 109.793 7.299 1.00 97.43 1141 LEU A CA 1
ATOM 3245 C C . LEU A 1 425 ? 36.136 111.113 6.601 1.00 98.59 1141 LEU A C 1
ATOM 3246 O O . LEU A 1 425 ? 36.717 111.384 5.543 1.00 103.84 1141 LEU A O 1
ATOM 3251 N N . VAL A 1 426 ? 35.256 111.911 7.193 1.00 96.72 1142 VAL A N 1
ATOM 3252 C CA . VAL A 1 426 ? 34.802 113.139 6.596 1.00 97.41 1142 VAL A CA 1
ATOM 3253 C C . VAL A 1 426 ? 34.823 114.209 7.666 1.00 96.79 1142 VAL A C 1
ATOM 3254 O O . VAL A 1 426 ? 34.088 114.107 8.644 1.00 100.78 1142 VAL A O 1
ATOM 3258 N N . ASP A 1 427 ? 35.666 115.222 7.490 1.00 94.83 1143 ASP A N 1
ATOM 3259 C CA . ASP A 1 427 ? 35.610 116.394 8.347 1.00 96.21 1143 ASP A CA 1
ATOM 3260 C C . ASP A 1 427 ? 34.407 117.207 7.892 1.00 93.38 1143 ASP A C 1
ATOM 3261 O O . ASP A 1 427 ? 34.457 117.910 6.884 1.00 95.23 1143 ASP A O 1
ATOM 3266 N N . ASP A 1 428 ? 33.333 117.112 8.664 1.00 90.73 1144 ASP A N 1
ATOM 3267 C CA . ASP A 1 428 ? 32.053 117.708 8.307 1.00 91.55 1144 ASP A CA 1
ATOM 3268 C C . ASP A 1 428 ? 32.056 119.246 8.433 1.00 96.13 1144 ASP A C 1
ATOM 3269 O O . ASP A 1 428 ? 31.340 119.927 7.695 1.00 95.38 1144 ASP A O 1
ATOM 3274 N N . ASN A 1 429 ? 32.852 119.778 9.368 1.00 99.52 1145 ASN A N 1
ATOM 3275 C CA . ASN A 1 429 ? 33.084 121.218 9.479 1.00 102.68 1145 ASN A CA 1
ATOM 3276 C C . ASN A 1 429 ? 33.750 121.747 8.223 1.00 101.52 1145 ASN A C 1
ATOM 3277 O O . ASN A 1 429 ? 33.318 122.748 7.656 1.00 107.04 1145 ASN A O 1
ATOM 3282 N N . LYS A 1 430 ? 34.826 121.081 7.822 1.00 98.80 1146 LYS A N 1
ATOM 3283 C CA . LYS A 1 430 ? 35.579 121.433 6.619 1.00 99.48 1146 LYS A CA 1
ATOM 3284 C C . LYS A 1 430 ? 34.695 121.375 5.387 1.00 95.90 1146 LYS A C 1
ATOM 3285 O O . LYS A 1 430 ? 34.810 122.220 4.504 1.00 97.11 1146 LYS A O 1
ATOM 3291 N N . ALA A 1 431 ? 33.815 120.380 5.329 1.00 93.27 1147 ALA A N 1
ATOM 3292 C CA . ALA A 1 431 ? 32.899 120.238 4.203 1.00 91.62 1147 ALA A CA 1
ATOM 3293 C C . ALA A 1 431 ? 31.943 121.423 4.109 1.00 91.93 1147 ALA A C 1
ATOM 3294 O O . ALA A 1 431 ? 31.818 122.019 3.047 1.00 90.41 1147 ALA A O 1
ATOM 3296 N N . GLU A 1 432 ? 31.300 121.776 5.222 1.00 94.35 1148 GLU A N 1
ATOM 3297 C CA . GLU A 1 432 ? 30.371 122.918 5.262 1.00 98.75 1148 GLU A CA 1
ATOM 3298 C C . GLU A 1 432 ? 31.076 124.260 5.006 1.00 100.46 1148 GLU A C 1
ATOM 3299 O O . GLU A 1 432 ? 30.474 125.193 4.474 1.00 100.82 1148 GLU A O 1
ATOM 3305 N N . GLU A 1 433 ? 32.349 124.333 5.385 1.00 101.26 1149 GLU A N 1
ATOM 3306 C CA . GLU A 1 433 ? 33.200 125.501 5.150 1.00 99.99 1149 GLU A CA 1
ATOM 3307 C C . GLU A 1 433 ? 33.500 125.677 3.665 1.00 94.05 1149 GLU A C 1
ATOM 3308 O O . GLU A 1 433 ? 33.323 126.761 3.119 1.00 94.96 1149 GLU A O 1
ATOM 3314 N N . ILE A 1 434 ? 33.936 124.598 3.023 1.00 88.95 1150 ILE A N 1
ATOM 3315 C CA . ILE A 1 434 ? 34.193 124.578 1.578 1.00 87.77 1150 ILE A CA 1
ATOM 3316 C C . ILE A 1 434 ? 32.945 124.975 0.786 1.00 87.04 1150 ILE A C 1
ATOM 3317 O O . ILE A 1 434 ? 33.028 125.788 -0.123 1.00 85.90 1150 ILE A O 1
ATOM 3322 N N . ALA A 1 435 ? 31.798 124.398 1.137 1.00 85.05 1151 ALA A N 1
ATOM 3323 C CA . ALA A 1 435 ? 30.535 124.714 0.472 1.00 83.61 1151 ALA A CA 1
ATOM 3324 C C . ALA A 1 435 ? 30.239 126.215 0.476 1.00 85.95 1151 ALA A C 1
ATOM 3325 O O . ALA A 1 435 ? 29.773 126.751 -0.527 1.00 86.35 1151 ALA A O 1
ATOM 3327 N N . ASP A 1 436 ? 30.516 126.882 1.598 1.00 86.34 1152 ASP A N 1
ATOM 3328 C CA . ASP A 1 436 ? 30.326 128.327 1.710 1.00 87.33 1152 ASP A CA 1
ATOM 3329 C C . ASP A 1 436 ? 31.370 129.086 0.892 1.00 87.77 1152 ASP A C 1
ATOM 3330 O O . ASP A 1 436 ? 31.044 130.061 0.215 1.00 85.37 1152 ASP A O 1
ATOM 3335 N N . LYS A 1 437 ? 32.621 128.642 0.964 1.00 88.89 1153 LYS A N 1
ATOM 3336 C CA . LYS A 1 437 ? 33.694 129.208 0.149 1.00 93.73 1153 LYS A CA 1
ATOM 3337 C C . LYS A 1 437 ? 33.311 129.166 -1.327 1.00 94.82 1153 LYS A C 1
ATOM 3338 O O . LYS A 1 437 ? 33.421 130.172 -2.018 1.00 101.21 1153 LYS A O 1
ATOM 3344 N N . ILE A 1 438 ? 32.831 128.010 -1.791 1.00 96.41 1154 ILE A N 1
ATOM 3345 C CA . ILE A 1 438 ? 32.432 127.804 -3.203 1.00 93.78 1154 ILE A CA 1
ATOM 3346 C C . ILE A 1 438 ? 31.260 128.693 -3.606 1.00 93.03 1154 ILE A C 1
ATOM 3347 O O . ILE A 1 438 ? 31.251 129.232 -4.704 1.00 91.60 1154 ILE A O 1
ATOM 3352 N N . TYR A 1 439 ? 30.284 128.839 -2.713 1.00 94.70 1155 TYR A N 1
ATOM 3353 C CA . TYR A 1 439 ? 29.121 129.691 -2.965 1.00 97.25 1155 TYR A CA 1
ATOM 3354 C C . TYR A 1 439 ? 29.486 131.170 -3.115 1.00 101.17 1155 TYR A C 1
ATOM 3355 O O . TYR A 1 439 ? 28.956 131.856 -3.987 1.00 101.08 1155 TYR A O 1
ATOM 3364 N N . ASN A 1 440 ? 30.381 131.650 -2.256 1.00 105.31 1156 ASN A N 1
ATOM 3365 C CA . ASN A 1 440 ? 30.839 133.041 -2.303 1.00 107.69 1156 ASN A CA 1
ATOM 3366 C C . ASN A 1 440 ? 31.732 133.336 -3.511 1.00 108.78 1156 ASN A C 1
ATOM 3367 O O . ASN A 1 440 ? 31.822 134.494 -3.935 1.00 118.32 1156 ASN A O 1
ATOM 3372 N N . LEU A 1 441 ? 32.395 132.314 -4.060 1.00 105.06 1157 LEU A N 1
ATOM 3373 C CA . LEU A 1 441 ? 33.095 132.456 -5.341 1.00 105.42 1157 LEU A CA 1
ATOM 3374 C C . LEU A 1 441 ? 32.108 132.521 -6.500 1.00 105.59 1157 LEU A C 1
ATOM 3375 O O . LEU A 1 441 ? 32.244 133.379 -7.372 1.00 111.24 1157 LEU A O 1
ATOM 3380 N N . TYR A 1 442 ? 31.110 131.640 -6.500 1.00 103.85 1158 TYR A N 1
ATOM 3381 C CA . TYR A 1 442 ? 30.053 131.650 -7.527 1.00 105.30 1158 TYR A CA 1
ATOM 3382 C C . TYR A 1 442 ? 29.189 132.924 -7.489 1.00 114.09 1158 TYR A C 1
ATOM 3383 O O . TYR A 1 442 ? 28.599 133.288 -8.508 1.00 118.34 1158 TYR A O 1
ATOM 3392 N N . ASN A 1 443 ? 29.115 133.586 -6.325 1.00 123.75 1159 ASN A N 1
ATOM 3393 C CA . ASN A 1 443 ? 28.528 134.944 -6.194 1.00 131.30 1159 ASN A CA 1
ATOM 3394 C C . ASN A 1 443 ? 29.517 136.073 -6.527 1.00 138.75 1159 ASN A C 1
ATOM 3395 O O . ASN A 1 443 ? 29.089 137.177 -6.874 1.00 145.61 1159 ASN A O 1
ATOM 3400 N N . GLY A 1 444 ? 30.819 135.815 -6.381 1.00 142.02 1160 GLY A N 1
ATOM 3401 C CA . GLY A 1 444 ? 31.858 136.664 -6.972 1.00 147.60 1160 GLY A CA 1
ATOM 3402 C C . GLY A 1 444 ? 31.836 136.693 -8.503 1.00 155.40 1160 GLY A C 1
ATOM 3403 O O . GLY A 1 444 ? 32.081 137.744 -9.105 1.00 153.75 1160 GLY A O 1
ATOM 3404 N N . TYR A 1 445 ? 31.548 135.540 -9.123 1.00 160.86 1161 TYR A N 1
ATOM 3405 C CA . TYR A 1 445 ? 31.484 135.355 -10.590 1.00 160.42 1161 TYR A CA 1
ATOM 3406 C C . TYR A 1 445 ? 32.813 135.609 -11.309 1.00 162.24 1161 TYR A C 1
ATOM 3407 O O . TYR A 1 445 ? 33.533 134.670 -11.654 1.00 155.34 1161 TYR A O 1
ATOM 3416 N N . THR A 1 446 ? 33.119 136.896 -11.500 1.00 170.36 1162 THR A N 1
ATOM 3417 C CA . THR A 1 446 ? 33.983 137.396 -12.588 1.00 174.61 1162 THR A CA 1
ATOM 3418 C C . THR A 1 446 ? 35.325 136.682 -12.755 1.00 176.65 1162 THR A C 1
ATOM 3419 O O . THR A 1 446 ? 35.682 136.292 -13.871 1.00 191.15 1162 THR A O 1
ATOM 3423 N N . SER A 1 447 ? 36.055 136.520 -11.655 1.00 165.11 1163 SER A N 1
ATOM 3424 C CA . SER A 1 447 ? 37.474 136.181 -11.732 1.00 154.14 1163 SER A CA 1
ATOM 3425 C C . SER A 1 447 ? 37.720 134.768 -12.267 1.00 143.14 1163 SER A C 1
ATOM 3426 O O . SER A 1 447 ? 36.984 133.841 -11.947 1.00 138.21 1163 SER A O 1
ATOM 3429 N N . GLY A 1 448 ? 38.733 134.646 -13.123 1.00 138.81 1164 GLY A N 1
ATOM 3430 C CA . GLY A 1 448 ? 39.238 133.362 -13.587 1.00 137.97 1164 GLY A CA 1
ATOM 3431 C C . GLY A 1 448 ? 40.096 132.674 -12.541 1.00 141.54 1164 GLY A C 1
ATOM 3432 O O . GLY A 1 448 ? 40.293 131.461 -12.608 1.00 143.35 1164 GLY A O 1
ATOM 3433 N N . LYS A 1 449 ? 40.617 133.444 -11.580 1.00 146.76 1165 LYS A N 1
ATOM 3434 C CA . LYS A 1 449 ? 41.279 132.885 -10.394 1.00 151.94 1165 LYS A CA 1
ATOM 3435 C C . LYS A 1 449 ? 40.255 132.194 -9.506 1.00 153.93 1165 LYS A C 1
ATOM 3436 O O . LYS A 1 449 ? 40.478 131.069 -9.055 1.00 159.16 1165 LYS A O 1
ATOM 3442 N N . GLU A 1 450 ? 39.152 132.897 -9.235 1.00 153.19 1166 GLU A N 1
ATOM 3443 C CA . GLU A 1 450 ? 38.007 132.340 -8.501 1.00 149.88 1166 GLU A CA 1
ATOM 3444 C C . GLU A 1 450 ? 37.535 131.024 -9.133 1.00 143.73 1166 GLU A C 1
ATOM 3445 O O . GLU A 1 450 ? 37.410 130.016 -8.440 1.00 142.20 1166 GLU A O 1
ATOM 3451 N N . GLN A 1 451 ? 37.308 131.044 -10.446 1.00 137.44 1167 GLN A N 1
ATOM 3452 C CA . GLN A 1 451 ? 36.900 129.849 -11.193 1.00 136.33 1167 GLN A CA 1
ATOM 3453 C C . GLN A 1 451 ? 37.883 128.690 -11.065 1.00 133.30 1167 GLN A C 1
ATOM 3454 O O . GLN A 1 451 ? 37.475 127.545 -10.875 1.00 130.99 1167 GLN A O 1
ATOM 3460 N N . GLN A 1 452 ? 39.171 128.993 -11.188 1.00 135.59 1168 GLN A N 1
ATOM 3461 C CA . GLN A 1 452 ? 40.221 127.974 -11.110 1.00 138.78 1168 GLN A CA 1
ATOM 3462 C C . GLN A 1 452 ? 40.356 127.439 -9.682 1.00 137.41 1168 GLN A C 1
ATOM 3463 O O . GLN A 1 452 ? 40.388 126.228 -9.475 1.00 136.47 1168 GLN A O 1
ATOM 3469 N N . MET A 1 453 ? 40.411 128.350 -8.711 1.00 138.00 1169 MET A N 1
ATOM 3470 C CA . MET A 1 453 ? 40.557 128.000 -7.289 1.00 136.50 1169 MET A CA 1
ATOM 3471 C C . MET A 1 453 ? 39.350 127.239 -6.744 1.00 130.47 1169 MET A C 1
ATOM 3472 O O . MET A 1 453 ? 39.502 126.385 -5.872 1.00 131.76 1169 MET A O 1
ATOM 3477 N N . ALA A 1 454 ? 38.158 127.573 -7.238 1.00 124.79 1170 ALA A N 1
ATOM 3478 C CA . ALA A 1 454 ? 36.947 126.804 -6.940 1.00 118.77 1170 ALA A CA 1
ATOM 3479 C C . ALA A 1 454 ? 37.080 125.373 -7.457 1.00 114.97 1170 ALA A C 1
ATOM 3480 O O . ALA A 1 454 ? 36.815 124.420 -6.730 1.00 112.49 1170 ALA A O 1
ATOM 3482 N N . TYR A 1 455 ? 37.485 125.235 -8.717 1.00 114.42 1171 TYR A N 1
ATOM 3483 C CA . TYR A 1 455 ? 37.700 123.922 -9.327 1.00 113.65 1171 TYR A CA 1
ATOM 3484 C C . TYR A 1 455 ? 38.815 123.130 -8.642 1.00 114.97 1171 TYR A C 1
ATOM 3485 O O . TYR A 1 455 ? 38.698 121.916 -8.492 1.00 112.98 1171 TYR A O 1
ATOM 3494 N N . ASN A 1 456 ? 39.888 123.811 -8.240 1.00 120.48 1172 ASN A N 1
ATOM 3495 C CA . ASN A 1 456 ? 41.031 123.141 -7.607 1.00 122.08 1172 ASN A CA 1
ATOM 3496 C C . ASN A 1 456 ? 40.669 122.584 -6.237 1.00 120.43 1172 ASN A C 1
ATOM 3497 O O . ASN A 1 456 ? 40.952 121.418 -5.959 1.00 121.39 1172 ASN A O 1
ATOM 3502 N N . THR A 1 457 ? 40.047 123.406 -5.390 1.00 120.26 1173 THR A N 1
ATOM 3503 C CA . THR A 1 457 ? 39.657 122.964 -4.043 1.00 122.26 1173 THR A CA 1
ATOM 3504 C C . THR A 1 457 ? 38.657 121.806 -4.085 1.00 118.07 1173 THR A C 1
ATOM 3505 O O . THR A 1 457 ? 38.763 120.886 -3.281 1.00 116.24 1173 THR A O 1
ATOM 3509 N N . LEU A 1 458 ? 37.714 121.845 -5.028 1.00 114.58 1174 LEU A N 1
ATOM 3510 C CA . LEU A 1 458 ? 36.746 120.754 -5.195 1.00 112.11 1174 LEU A CA 1
ATOM 3511 C C . LEU A 1 458 ? 37.383 119.440 -5.672 1.00 113.01 1174 LEU A C 1
ATOM 3512 O O . LEU A 1 458 ? 36.963 118.360 -5.254 1.00 113.21 1174 LEU A O 1
ATOM 3517 N N . MET A 1 459 ? 38.376 119.530 -6.553 1.00 114.69 1175 MET A N 1
ATOM 3518 C CA . MET A 1 459 ? 39.077 118.340 -7.043 1.00 113.90 1175 MET A CA 1
ATOM 3519 C C . MET A 1 459 ? 40.138 117.837 -6.061 1.00 114.22 1175 MET A C 1
ATOM 3520 O O . MET A 1 459 ? 40.365 116.634 -5.980 1.00 113.55 1175 MET A O 1
ATOM 3525 N N . GLU A 1 460 ? 40.775 118.745 -5.320 1.00 117.03 1176 GLU A N 1
ATOM 3526 C CA . GLU A 1 460 ? 41.844 118.374 -4.371 1.00 118.80 1176 GLU A CA 1
ATOM 3527 C C . GLU A 1 460 ? 41.398 117.496 -3.197 1.00 111.37 1176 GLU A C 1
ATOM 3528 O O . GLU A 1 460 ? 42.204 116.745 -2.656 1.00 112.95 1176 GLU A O 1
ATOM 3534 N N . VAL A 1 461 ? 40.131 117.595 -2.811 1.00 106.72 1177 VAL A N 1
ATOM 3535 C CA . VAL A 1 461 ? 39.584 116.834 -1.685 1.00 103.21 1177 VAL A CA 1
ATOM 3536 C C . VAL A 1 461 ? 38.922 115.530 -2.172 1.00 101.48 1177 VAL A C 1
ATOM 3537 O O . VAL A 1 461 ? 38.506 115.435 -3.334 1.00 103.52 1177 VAL A O 1
ATOM 3541 N N . SER A 1 462 ? 38.836 114.533 -1.287 1.00 98.17 1178 SER A N 1
ATOM 3542 C CA . SER A 1 462 ? 38.315 113.194 -1.641 1.00 95.41 1178 SER A CA 1
ATOM 3543 C C . SER A 1 462 ? 36.869 113.192 -2.116 1.00 95.62 1178 SER A C 1
ATOM 3544 O O . SER A 1 462 ? 36.116 114.126 -1.846 1.00 100.10 1178 SER A O 1
ATOM 3547 N N . ALA A 1 463 ? 36.494 112.121 -2.809 1.00 93.26 1179 ALA A N 1
ATOM 3548 C CA . ALA A 1 463 ? 35.162 111.994 -3.407 1.00 92.30 1179 ALA A CA 1
ATOM 3549 C C . ALA A 1 463 ? 34.045 112.043 -2.373 1.00 91.97 1179 ALA A C 1
ATOM 3550 O O . ALA A 1 463 ? 32.991 112.620 -2.627 1.00 94.44 1179 ALA A O 1
ATOM 3552 N N . SER A 1 464 ? 34.283 111.440 -1.213 1.00 90.70 1180 SER A N 1
ATOM 3553 C CA . SER A 1 464 ? 33.327 111.485 -0.112 1.00 90.04 1180 SER A CA 1
ATOM 3554 C C . SER A 1 464 ? 33.151 112.901 0.413 1.00 89.95 1180 SER A C 1
ATOM 3555 O O . SER A 1 464 ? 32.027 113.336 0.652 1.00 90.41 1180 SER A O 1
ATOM 3558 N N . MET A 1 465 ? 34.266 113.610 0.588 1.00 89.19 1181 MET A N 1
ATOM 3559 C CA . MET A 1 465 ? 34.233 115.026 0.971 1.00 89.14 1181 MET A CA 1
ATOM 3560 C C . MET A 1 465 ? 33.486 115.870 -0.056 1.00 87.90 1181 MET A C 1
ATOM 3561 O O . MET A 1 465 ? 32.705 116.743 0.316 1.00 88.89 1181 MET A O 1
ATOM 3566 N N . LEU A 1 466 ? 33.728 115.611 -1.338 1.00 85.83 1182 LEU A N 1
ATOM 3567 C CA . LEU A 1 466 ? 33.028 116.316 -2.405 1.00 84.97 1182 LEU A CA 1
ATOM 3568 C C . LEU A 1 466 ? 31.534 116.046 -2.312 1.00 83.84 1182 LEU A C 1
ATOM 3569 O O . LEU A 1 466 ? 30.720 116.950 -2.478 1.00 83.47 1182 LEU A O 1
ATOM 3574 N N . PHE A 1 467 ? 31.173 114.792 -2.065 1.00 83.82 1183 PHE A N 1
ATOM 3575 C CA . PHE A 1 467 ? 29.763 114.426 -1.901 1.00 83.75 1183 PHE A CA 1
ATOM 3576 C C . PHE A 1 467 ? 29.131 115.134 -0.713 1.00 83.40 1183 PHE A C 1
ATOM 3577 O O . PHE A 1 467 ? 27.952 115.501 -0.757 1.00 83.62 1183 PHE A O 1
ATOM 3585 N N . ARG A 1 468 ? 29.927 115.318 0.335 1.00 83.50 1184 ARG A N 1
ATOM 3586 C CA . ARG A 1 468 ? 29.500 116.059 1.507 1.00 85.04 1184 ARG A CA 1
ATOM 3587 C C . ARG A 1 468 ? 29.403 117.566 1.253 1.00 87.18 1184 ARG A C 1
ATOM 3588 O O . ARG A 1 468 ? 28.452 118.186 1.726 1.00 90.35 1184 ARG A O 1
ATOM 3596 N N . VAL A 1 469 ? 30.339 118.160 0.501 1.00 85.21 1185 VAL A N 1
ATOM 3597 C CA . VAL A 1 469 ? 30.226 119.594 0.214 1.00 84.55 1185 VAL A CA 1
ATOM 3598 C C . VAL A 1 469 ? 29.006 119.852 -0.655 1.00 82.92 1185 VAL A C 1
ATOM 3599 O O . VAL A 1 469 ? 28.421 120.936 -0.593 1.00 87.49 1185 VAL A O 1
ATOM 3603 N N . GLN A 1 470 ? 28.647 118.881 -1.490 1.00 80.01 1186 GLN A N 1
ATOM 3604 C CA . GLN A 1 470 ? 27.418 118.962 -2.282 1.00 81.11 1186 GLN A CA 1
ATOM 3605 C C . GLN A 1 470 ? 26.215 118.976 -1.352 1.00 80.75 1186 GLN A C 1
ATOM 3606 O O . GLN A 1 470 ? 25.308 119.795 -1.512 1.00 78.90 1186 GLN A O 1
ATOM 3612 N N . HIS A 1 471 ? 26.218 118.050 -0.396 1.00 81.23 1187 HIS A N 1
ATOM 3613 C CA . HIS A 1 471 ? 25.138 117.930 0.581 1.00 81.88 1187 HIS A CA 1
ATOM 3614 C C . HIS A 1 471 ? 24.892 119.234 1.311 1.00 81.41 1187 HIS A C 1
ATOM 3615 O O . HIS A 1 471 ? 23.750 119.651 1.456 1.00 82.96 1187 HIS A O 1
ATOM 3622 N N . HIS A 1 472 ? 25.968 119.867 1.756 1.00 81.31 1188 HIS A N 1
ATOM 3623 C CA . HIS A 1 472 ? 25.882 121.170 2.399 1.00 82.66 1188 HIS A CA 1
ATOM 3624 C C . HIS A 1 472 ? 25.477 122.271 1.420 1.00 84.00 1188 HIS A C 1
ATOM 3625 O O . HIS A 1 472 ? 24.582 123.049 1.726 1.00 83.75 1188 HIS A O 1
ATOM 3632 N N . TYR A 1 473 ? 26.120 122.330 0.251 1.00 84.54 1189 TYR A N 1
ATOM 3633 C CA . TYR A 1 473 ? 25.806 123.357 -0.747 1.00 84.67 1189 TYR A CA 1
ATOM 3634 C C . TYR A 1 473 ? 24.307 123.380 -1.072 1.00 88.13 1189 TYR A C 1
ATOM 3635 O O . TYR A 1 473 ? 23.711 124.455 -1.168 1.00 93.89 1189 TYR A O 1
ATOM 3644 N N . ASN A 1 474 ? 23.706 122.202 -1.224 1.00 87.91 1190 ASN A N 1
ATOM 3645 C CA . ASN A 1 474 ? 22.275 122.092 -1.518 1.00 88.65 1190 ASN A CA 1
ATOM 3646 C C . ASN A 1 474 ? 21.366 122.321 -0.307 1.00 88.58 1190 ASN A C 1
ATOM 3647 O O . ASN A 1 474 ? 20.215 122.732 -0.475 1.00 89.37 1190 ASN A O 1
ATOM 3652 N N . SER A 1 475 ? 21.855 122.043 0.897 1.00 87.95 1191 SER A N 1
ATOM 3653 C CA . SER A 1 475 ? 21.101 122.360 2.107 1.00 90.70 1191 SER A CA 1
ATOM 3654 C C . SER A 1 475 ? 20.809 123.842 2.227 1.00 93.17 1191 SER A C 1
ATOM 3655 O O . SER A 1 475 ? 19.734 124.230 2.672 1.00 95.95 1191 SER A O 1
ATOM 3658 N N . HIS A 1 476 ? 21.767 124.661 1.810 1.00 96.78 1192 HIS A N 1
ATOM 3659 C CA . HIS A 1 476 ? 21.692 126.102 1.973 1.00 101.31 1192 HIS A CA 1
ATOM 3660 C C . HIS A 1 476 ? 21.270 126.842 0.716 1.00 101.82 1192 HIS A C 1
ATOM 3661 O O . HIS A 1 476 ? 20.319 127.613 0.759 1.00 104.80 1192 HIS A O 1
ATOM 3668 N N . TYR A 1 477 ? 21.972 126.608 -0.391 1.00 101.61 1193 TYR A N 1
ATOM 3669 C CA . TYR A 1 477 ? 21.884 127.480 -1.567 1.00 105.08 1193 TYR A CA 1
ATOM 3670 C C . TYR A 1 477 ? 21.131 126.911 -2.781 1.00 107.67 1193 TYR A C 1
ATOM 3671 O O . TYR A 1 477 ? 21.315 127.395 -3.907 1.00 108.91 1193 TYR A O 1
ATOM 3680 N N . GLU A 1 478 ? 20.262 125.928 -2.556 1.00 110.57 1194 GLU A N 1
ATOM 3681 C CA . GLU A 1 478 ? 19.563 125.243 -3.654 1.00 113.76 1194 GLU A CA 1
ATOM 3682 C C . GLU A 1 478 ? 18.556 126.123 -4.398 1.00 115.85 1194 GLU A C 1
ATOM 3683 O O . GLU A 1 478 ? 18.283 125.881 -5.570 1.00 112.80 1194 GLU A O 1
ATOM 3689 N N . LYS A 1 479 ? 18.025 127.144 -3.724 1.00 121.66 1195 LYS A N 1
ATOM 3690 C CA . LYS A 1 479 ? 17.057 128.062 -4.341 1.00 127.30 1195 LYS A CA 1
ATOM 3691 C C . LYS A 1 479 ? 17.701 128.932 -5.428 1.00 124.76 1195 LYS A C 1
ATOM 3692 O O . LYS A 1 479 ? 17.025 129.331 -6.367 1.00 127.48 1195 LYS A O 1
ATOM 3698 N N . PHE A 1 480 ? 18.997 129.208 -5.297 1.00 122.30 1196 PHE A N 1
ATOM 3699 C CA . PHE A 1 480 ? 19.729 130.032 -6.254 1.00 123.84 1196 PHE A CA 1
ATOM 3700 C C . PHE A 1 480 ? 20.537 129.205 -7.256 1.00 119.84 1196 PHE A C 1
ATOM 3701 O O . PHE A 1 480 ? 21.403 129.750 -7.950 1.00 124.82 1196 PHE A O 1
ATOM 3709 N N . GLY A 1 481 ? 20.260 127.905 -7.345 1.00 114.57 1197 GLY A N 1
ATOM 3710 C CA . GLY A 1 481 ? 20.979 127.018 -8.250 1.00 111.28 1197 GLY A CA 1
ATOM 3711 C C . GLY A 1 481 ? 21.567 125.833 -7.514 1.00 109.20 1197 GLY A C 1
ATOM 3712 O O . GLY A 1 481 ? 22.347 125.999 -6.576 1.00 111.97 1197 GLY A O 1
ATOM 3713 N N . ASP A 1 482 ? 21.156 124.640 -7.936 1.00 107.28 1198 ASP A N 1
ATOM 3714 C CA . ASP A 1 482 ? 21.712 123.343 -7.504 1.00 104.91 1198 ASP A CA 1
ATOM 3715 C C . ASP A 1 482 ? 23.235 123.262 -7.707 1.00 99.09 1198 ASP A C 1
ATOM 3716 O O . ASP A 1 482 ? 23.765 123.909 -8.604 1.00 99.11 1198 ASP A O 1
ATOM 3721 N N . PHE A 1 483 ? 23.924 122.460 -6.890 1.00 96.47 1199 PHE A N 1
ATOM 3722 C CA . PHE A 1 483 ? 25.408 122.388 -6.892 1.00 95.16 1199 PHE A CA 1
ATOM 3723 C C . PHE A 1 483 ? 26.064 122.043 -8.226 1.00 94.11 1199 PHE A C 1
ATOM 3724 O O . PHE A 1 483 ? 27.036 122.677 -8.623 1.00 90.74 1199 PHE A O 1
ATOM 3732 N N . VAL A 1 484 ? 25.549 121.015 -8.889 1.00 95.53 1200 VAL A N 1
ATOM 3733 C CA . VAL A 1 484 ? 26.066 120.598 -10.195 1.00 95.75 1200 VAL A CA 1
ATOM 3734 C C . VAL A 1 484 ? 25.689 121.641 -11.243 1.00 95.50 1200 VAL A C 1
ATOM 3735 O O . VAL A 1 484 ? 26.537 122.101 -12.000 1.00 93.62 1200 VAL A O 1
ATOM 3739 N N . TRP A 1 485 ? 24.408 122.000 -11.270 1.00 95.84 1201 TRP A N 1
ATOM 3740 C CA . TRP A 1 485 ? 23.885 122.989 -12.213 1.00 98.49 1201 TRP A CA 1
ATOM 3741 C C . TRP A 1 485 ? 24.625 124.320 -12.131 1.00 95.90 1201 TRP A C 1
ATOM 3742 O O . TRP A 1 485 ? 24.959 124.903 -13.155 1.00 96.80 1201 TRP A O 1
ATOM 3753 N N . ARG A 1 486 ? 24.870 124.790 -10.914 1.00 95.70 1202 ARG A N 1
ATOM 3754 C CA . ARG A 1 486 ? 25.572 126.055 -10.692 1.00 98.42 1202 ARG A CA 1
ATOM 3755 C C . ARG A 1 486 ? 27.077 125.939 -10.958 1.00 100.47 1202 ARG A C 1
ATOM 3756 O O . ARG A 1 486 ? 27.695 126.908 -11.400 1.00 104.82 1202 ARG A O 1
ATOM 3764 N N . SER A 1 487 ? 27.660 124.769 -10.698 1.00 102.65 1203 SER A N 1
ATOM 3765 C CA . SER A 1 487 ? 29.059 124.496 -11.079 1.00 102.70 1203 SER A CA 1
ATOM 3766 C C . SER A 1 487 ? 29.250 124.548 -12.593 1.00 104.96 1203 SER A C 1
ATOM 3767 O O . SER A 1 487 ? 30.270 125.034 -13.069 1.00 106.38 1203 SER A O 1
ATOM 3770 N N . GLU A 1 488 ? 28.264 124.048 -13.338 1.00 108.23 1204 GLU A N 1
ATOM 3771 C CA . GLU A 1 488 ? 28.291 124.094 -14.804 1.00 112.37 1204 GLU A CA 1
ATOM 3772 C C . GLU A 1 488 ? 28.176 125.517 -15.337 1.00 113.08 1204 GLU A C 1
ATOM 3773 O O . GLU A 1 488 ? 28.866 125.868 -16.288 1.00 114.08 1204 GLU A O 1
ATOM 3779 N N . ASP A 1 489 ? 27.315 126.328 -14.723 1.00 115.12 1205 ASP A N 1
ATOM 3780 C CA . ASP A 1 489 ? 27.168 127.744 -15.090 1.00 118.11 1205 ASP A CA 1
ATOM 3781 C C . ASP A 1 489 ? 28.454 128.549 -14.920 1.00 116.88 1205 ASP A C 1
ATOM 3782 O O . ASP A 1 489 ? 28.801 129.340 -15.791 1.00 120.29 1205 ASP A O 1
ATOM 3787 N N . GLU A 1 490 ? 29.148 128.346 -13.804 1.00 114.72 1206 GLU A N 1
ATOM 3788 C CA . GLU A 1 490 ? 30.290 129.182 -13.428 1.00 115.97 1206 GLU A CA 1
ATOM 3789 C C . GLU A 1 490 ? 31.649 128.615 -13.865 1.00 111.97 1206 GLU A C 1
ATOM 3790 O O . GLU A 1 490 ? 32.592 129.385 -14.054 1.00 115.56 1206 GLU A O 1
ATOM 3796 N N . LEU A 1 491 ? 31.758 127.292 -14.000 1.00 107.76 1207 LEU A N 1
ATOM 3797 C CA . LEU A 1 491 ? 33.018 126.629 -14.406 1.00 106.27 1207 LEU A CA 1
ATOM 3798 C C . LEU A 1 491 ? 33.003 126.000 -15.808 1.00 106.86 1207 LEU A C 1
ATOM 3799 O O . LEU A 1 491 ? 34.066 125.691 -16.358 1.00 106.92 1207 LEU A O 1
ATOM 3804 N N . GLY A 1 492 ? 31.815 125.812 -16.382 1.00 106.85 1208 GLY A N 1
ATOM 3805 C CA . GLY A 1 492 ? 31.667 125.328 -17.753 1.00 106.68 1208 GLY A CA 1
ATOM 3806 C C . GLY A 1 492 ? 31.466 123.827 -17.834 1.00 104.95 1208 GLY A C 1
ATOM 3807 O O . GLY A 1 492 ? 31.749 123.129 -16.867 1.00 100.76 1208 GLY A O 1
ATOM 3808 N N . PRO A 1 493 ? 30.991 123.324 -19.001 1.00 104.79 1209 PRO A N 1
ATOM 3809 C CA . PRO A 1 493 ? 30.540 121.942 -19.186 1.00 101.95 1209 PRO A CA 1
ATOM 3810 C C . PRO A 1 493 ? 31.482 120.852 -18.694 1.00 101.63 1209 PRO A C 1
ATOM 3811 O O . PRO A 1 493 ? 31.027 119.934 -18.013 1.00 99.42 1209 PRO A O 1
ATOM 3815 N N . ARG A 1 494 ? 32.767 120.926 -19.035 1.00 104.43 1210 ARG A N 1
ATOM 3816 C CA . ARG A 1 494 ? 33.653 119.799 -18.725 1.00 104.38 1210 ARG A CA 1
ATOM 3817 C C . ARG A 1 494 ? 34.070 119.697 -17.270 1.00 103.58 1210 ARG A C 1
ATOM 3818 O O . ARG A 1 494 ? 34.126 118.594 -16.738 1.00 102.96 1210 ARG A O 1
ATOM 3826 N N . LYS A 1 495 ? 34.454 120.828 -16.673 1.00 105.29 1211 LYS A N 1
ATOM 3827 C CA . LYS A 1 495 ? 34.865 120.857 -15.265 1.00 103.23 1211 LYS A CA 1
ATOM 3828 C C . LYS A 1 495 ? 33.723 120.348 -14.389 1.00 99.60 1211 LYS A C 1
ATOM 3829 O O . LYS A 1 495 ? 33.956 119.616 -13.433 1.00 100.90 1211 LYS A O 1
ATOM 3835 N N . ALA A 1 496 ? 32.499 120.743 -14.731 1.00 96.73 1212 ALA A N 1
ATOM 3836 C CA . ALA A 1 496 ? 31.299 120.284 -14.039 1.00 94.62 1212 ALA A CA 1
ATOM 3837 C C . ALA A 1 496 ? 31.065 118.787 -14.186 1.00 92.53 1212 ALA A C 1
ATOM 3838 O O . ALA A 1 496 ? 30.582 118.152 -13.253 1.00 93.95 1212 ALA A O 1
ATOM 3840 N N . HIS A 1 497 ? 31.397 118.230 -15.347 1.00 94.05 1213 HIS A N 1
ATOM 3841 C CA . HIS A 1 497 ? 31.298 116.779 -15.573 1.00 96.81 1213 HIS A CA 1
ATOM 3842 C C . HIS A 1 497 ? 32.418 115.996 -14.895 1.00 95.16 1213 HIS A C 1
ATOM 3843 O O . HIS A 1 497 ? 32.203 114.860 -14.494 1.00 98.35 1213 HIS A O 1
ATOM 3850 N N . LEU A 1 498 ? 33.604 116.590 -14.781 1.00 94.70 1214 LEU A N 1
ATOM 3851 C CA . LEU A 1 498 ? 34.686 115.998 -13.987 1.00 94.60 1214 LEU A CA 1
ATOM 3852 C C . LEU A 1 498 ? 34.311 115.931 -12.506 1.00 94.33 1214 LEU A C 1
ATOM 3853 O O . LEU A 1 498 ? 34.596 114.937 -11.842 1.00 94.76 1214 LEU A O 1
ATOM 3858 N N . ILE A 1 499 ? 33.694 117.001 -12.001 1.00 94.17 1215 ILE A N 1
ATOM 3859 C CA . ILE A 1 499 ? 33.152 117.045 -10.639 1.00 93.48 1215 ILE A CA 1
ATOM 3860 C C . ILE A 1 499 ? 32.106 115.948 -10.465 1.00 93.34 1215 ILE A C 1
ATOM 3861 O O . ILE A 1 499 ? 32.239 115.117 -9.577 1.00 90.96 1215 ILE A O 1
ATOM 3866 N N . LEU A 1 500 ? 31.088 115.945 -11.326 1.00 98.04 1216 LEU A N 1
ATOM 3867 C CA . LEU A 1 500 ? 30.039 114.899 -11.329 1.00 104.33 1216 LEU A CA 1
ATOM 3868 C C . LEU A 1 500 ? 30.588 113.483 -11.267 1.00 106.53 1216 LEU A C 1
ATOM 3869 O O . LEU A 1 500 ? 30.137 112.678 -10.457 1.00 108.47 1216 LEU A O 1
ATOM 3874 N N . ARG A 1 501 ? 31.550 113.186 -12.133 1.00 107.97 1217 ARG A N 1
ATOM 3875 C CA . ARG A 1 501 ? 32.157 111.862 -12.156 1.00 109.45 1217 ARG A CA 1
ATOM 3876 C C . ARG A 1 501 ? 32.813 111.436 -10.872 1.00 105.81 1217 ARG A C 1
ATOM 3877 O O . ARG A 1 501 ? 32.762 110.262 -10.541 1.00 108.96 1217 ARG A O 1
ATOM 3885 N N . ARG A 1 502 ? 33.468 112.370 -10.189 1.00 100.95 1218 ARG A N 1
ATOM 3886 C CA . ARG A 1 502 ? 34.063 112.081 -8.894 1.00 97.57 1218 ARG A CA 1
ATOM 3887 C C . ARG A 1 502 ? 32.991 111.605 -7.916 1.00 94.37 1218 ARG A C 1
ATOM 3888 O O . ARG A 1 502 ? 33.202 110.631 -7.194 1.00 97.29 1218 ARG A O 1
ATOM 3896 N N . LEU A 1 503 ? 31.838 112.270 -7.927 1.00 91.22 1219 LEU A N 1
ATOM 3897 C CA . LEU A 1 503 ? 30.714 111.916 -7.060 1.00 91.01 1219 LEU A CA 1
ATOM 3898 C C . LEU A 1 503 ? 30.158 110.514 -7.342 1.00 97.03 1219 LEU A C 1
ATOM 3899 O O . LEU A 1 503 ? 29.636 109.860 -6.438 1.00 98.32 1219 LEU A O 1
ATOM 3904 N N . GLU A 1 504 ? 30.288 110.056 -8.587 1.00 103.86 1220 GLU A N 1
ATOM 3905 C CA . GLU A 1 504 ? 29.879 108.705 -8.982 1.00 109.33 1220 GLU A CA 1
ATOM 3906 C C . GLU A 1 504 ? 30.712 107.637 -8.275 1.00 108.62 1220 GLU A C 1
ATOM 3907 O O . GLU A 1 504 ? 30.223 106.529 -8.044 1.00 114.09 1220 GLU A O 1
ATOM 3913 N N . ARG A 1 505 ? 31.964 107.958 -7.953 1.00 108.78 1221 ARG A N 1
ATOM 3914 C CA . ARG A 1 505 ? 32.879 107.001 -7.319 1.00 112.61 1221 ARG A CA 1
ATOM 3915 C C . ARG A 1 505 ? 32.514 106.659 -5.866 1.00 105.91 1221 ARG A C 1
ATOM 3916 O O . ARG A 1 505 ? 33.057 105.700 -5.308 1.00 109.88 1221 ARG A O 1
ATOM 3924 N N . VAL A 1 506 ? 31.617 107.438 -5.262 1.00 99.04 1222 VAL A N 1
ATOM 3925 C CA . VAL A 1 506 ? 31.062 107.133 -3.939 1.00 96.73 1222 VAL A CA 1
ATOM 3926 C C . VAL A 1 506 ? 29.953 106.095 -4.101 1.00 93.03 1222 VAL A C 1
ATOM 3927 O O . VAL A 1 506 ? 29.142 106.201 -5.012 1.00 94.56 1222 VAL A O 1
ATOM 3931 N N . SER A 1 507 ? 29.913 105.107 -3.208 1.00 90.38 1223 SER A N 1
ATOM 3932 C CA . SER A 1 507 ? 28.956 104.001 -3.315 1.00 89.04 1223 SER A CA 1
ATOM 3933 C C . SER A 1 507 ? 27.531 104.406 -2.943 1.00 89.68 1223 SER A C 1
ATOM 3934 O O . SER A 1 507 ? 27.289 105.531 -2.543 1.00 92.48 1223 SER A O 1
ATOM 3937 N N . SER A 1 508 ? 26.594 103.475 -3.088 1.00 96.05 1224 SER A N 1
ATOM 3938 C CA . SER A 1 508 ? 25.206 103.666 -2.647 1.00 99.10 1224 SER A CA 1
ATOM 3939 C C . SER A 1 508 ? 25.093 103.749 -1.133 1.00 100.77 1224 SER A C 1
ATOM 3940 O O . SER A 1 508 ? 24.326 104.547 -0.614 1.00 99.10 1224 SER A O 1
ATOM 3943 N N . HIS A 1 509 ? 25.861 102.919 -0.430 1.00 106.98 1225 HIS A N 1
ATOM 3944 C CA . HIS A 1 509 ? 25.799 102.859 1.035 1.00 114.42 1225 HIS A CA 1
ATOM 3945 C C . HIS A 1 509 ? 26.362 104.131 1.612 1.00 111.16 1225 HIS A C 1
ATOM 3946 O O . HIS A 1 509 ? 25.755 104.714 2.497 1.00 113.06 1225 HIS A O 1
ATOM 3953 N N . CYS A 1 510 ? 27.523 104.544 1.113 1.00 106.22 1226 CYS A N 1
ATOM 3954 C CA . CYS A 1 510 ? 28.171 105.746 1.601 1.00 104.53 1226 CYS A CA 1
ATOM 3955 C C . CYS A 1 510 ? 27.396 107.005 1.254 1.00 100.28 1226 CYS A C 1
ATOM 3956 O O . CYS A 1 510 ? 27.255 107.880 2.098 1.00 101.33 1226 CYS A O 1
ATOM 3959 N N . SER A 1 511 ? 26.877 107.098 0.036 1.00 96.83 1227 SER A N 1
ATOM 3960 C CA . SER A 1 511 ? 26.089 108.271 -0.353 1.00 97.45 1227 SER A CA 1
ATOM 3961 C C . SER A 1 511 ? 24.853 108.442 0.537 1.00 97.35 1227 SER A C 1
ATOM 3962 O O . SER A 1 511 ? 24.474 109.561 0.859 1.00 98.76 1227 SER A O 1
ATOM 3965 N N . SER A 1 512 ? 24.243 107.333 0.951 1.00 98.80 1228 SER A N 1
ATOM 3966 C CA . SER A 1 512 ? 23.121 107.376 1.891 1.00 97.85 1228 SER A CA 1
ATOM 3967 C C . SER A 1 512 ? 23.566 107.930 3.243 1.00 94.86 1228 SER A C 1
ATOM 3968 O O . SER A 1 512 ? 22.992 108.898 3.733 1.00 93.29 1228 SER A O 1
ATOM 3971 N N . LEU A 1 513 ? 24.587 107.310 3.834 1.00 93.59 1229 LEU A N 1
ATOM 3972 C CA . LEU A 1 513 ? 25.154 107.757 5.118 1.00 92.42 1229 LEU A CA 1
ATOM 3973 C C . LEU A 1 513 ? 25.672 109.201 5.064 1.00 90.70 1229 LEU A C 1
ATOM 3974 O O . LEU A 1 513 ? 25.537 109.937 6.034 1.00 88.07 1229 LEU A O 1
ATOM 3979 N N . LEU A 1 514 ? 26.252 109.596 3.933 1.00 89.17 1230 LEU A N 1
ATOM 3980 C CA . LEU A 1 514 ? 26.812 110.944 3.778 1.00 89.01 1230 LEU A CA 1
ATOM 3981 C C . LEU A 1 514 ? 25.769 112.040 3.500 1.00 88.97 1230 LEU A C 1
ATOM 3982 O O . LEU A 1 514 ? 26.136 113.199 3.346 1.00 88.36 1230 LEU A O 1
ATOM 3987 N N . ARG A 1 515 ? 24.488 111.676 3.415 1.00 88.81 1231 ARG A N 1
ATOM 3988 C CA . ARG A 1 515 ? 23.392 112.650 3.445 1.00 86.70 1231 ARG A CA 1
ATOM 3989 C C . ARG A 1 515 ? 22.837 112.879 4.859 1.00 82.85 1231 ARG A C 1
ATOM 3990 O O . ARG A 1 515 ? 21.860 113.607 5.016 1.00 81.03 1231 ARG A O 1
ATOM 3998 N N . SER A 1 516 ? 23.441 112.267 5.881 1.00 82.00 1232 SER A N 1
ATOM 3999 C CA . SER A 1 516 ? 23.041 112.485 7.284 1.00 83.81 1232 SER A CA 1
ATOM 4000 C C . SER A 1 516 ? 23.066 113.954 7.697 1.00 84.52 1232 SER A C 1
ATOM 4001 O O . SER A 1 516 ? 23.726 114.773 7.071 1.00 86.28 1232 SER A O 1
ATOM 4004 N N . ALA A 1 517 ? 22.382 114.272 8.787 1.00 84.50 1233 ALA A N 1
ATOM 4005 C CA . ALA A 1 517 ? 22.404 115.627 9.329 1.00 83.71 1233 ALA A CA 1
ATOM 4006 C C . ALA A 1 517 ? 23.806 115.996 9.795 1.00 86.08 1233 ALA A C 1
ATOM 4007 O O . ALA A 1 517 ? 24.347 117.000 9.320 1.00 90.78 1233 ALA A O 1
ATOM 4009 N N . TYR A 1 518 ? 24.391 115.197 10.702 1.00 86.44 1234 TYR A N 1
ATOM 4010 C CA . TYR A 1 518 ? 25.736 115.439 11.217 1.00 85.83 1234 TYR A CA 1
ATOM 4011 C C . TYR A 1 518 ? 26.640 114.215 11.203 1.00 86.06 1234 TYR A C 1
ATOM 4012 O O . TYR A 1 518 ? 26.183 113.111 11.442 1.00 83.59 1234 TYR A O 1
ATOM 4021 N N . ILE A 1 519 ? 27.931 114.437 10.945 1.00 89.39 1235 ILE A N 1
ATOM 4022 C CA . ILE A 1 519 ? 28.935 113.378 10.943 1.00 88.14 1235 ILE A CA 1
ATOM 4023 C C . ILE A 1 519 ? 30.003 113.798 11.928 1.00 88.82 1235 ILE A C 1
ATOM 4024 O O . ILE A 1 519 ? 30.522 114.904 11.843 1.00 90.84 1235 ILE A O 1
ATOM 4029 N N . GLN A 1 520 ? 30.304 112.920 12.876 1.00 89.40 1236 GLN A N 1
ATOM 4030 C CA . GLN A 1 520 ? 31.326 113.168 13.882 1.00 91.96 1236 GLN A CA 1
ATOM 4031 C C . GLN A 1 520 ? 32.292 111.999 13.882 1.00 95.22 1236 GLN A C 1
ATOM 4032 O O . GLN A 1 520 ? 31.980 110.945 13.354 1.00 97.08 1236 GLN A O 1
ATOM 4038 N N . SER A 1 521 ? 33.479 112.201 14.443 1.00 101.64 1237 SER A N 1
ATOM 4039 C CA . SER A 1 521 ? 34.550 111.207 14.400 1.00 104.59 1237 SER A CA 1
ATOM 4040 C C . SER A 1 521 ? 34.968 110.807 15.795 1.00 106.41 1237 SER A C 1
ATOM 4041 O O . SER A 1 521 ? 35.554 111.615 16.511 1.00 111.64 1237 SER A O 1
ATOM 4044 N N . ARG A 1 522 ? 34.671 109.568 16.177 1.00 108.79 1238 ARG A N 1
ATOM 4045 C CA . ARG A 1 522 ? 35.279 108.963 17.369 1.00 112.60 1238 ARG A CA 1
ATOM 4046 C C . ARG A 1 522 ? 36.500 108.123 16.953 1.00 115.72 1238 ARG A C 1
ATOM 4047 O O . ARG A 1 522 ? 36.567 107.649 15.814 1.00 112.54 1238 ARG A O 1
ATOM 4055 N N . VAL A 1 523 ? 37.475 107.991 17.858 1.00 120.10 1239 VAL A N 1
ATOM 4056 C CA . VAL A 1 523 ? 38.659 107.146 17.632 1.00 125.02 1239 VAL A CA 1
ATOM 4057 C C . VAL A 1 523 ? 38.727 106.079 18.715 1.00 124.71 1239 VAL A C 1
ATOM 4058 O O . VAL A 1 523 ? 39.092 106.347 19.851 1.00 124.69 1239 VAL A O 1
ATOM 4062 N N . GLU A 1 524 ? 38.372 104.865 18.323 1.00 128.72 1240 GLU A N 1
ATOM 4063 C CA . GLU A 1 524 ? 38.508 103.689 19.156 1.00 128.72 1240 GLU A CA 1
ATOM 4064 C C . GLU A 1 524 ? 39.980 103.250 19.068 1.00 126.74 1240 GLU A C 1
ATOM 4065 O O . GLU A 1 524 ? 40.616 103.423 18.028 1.00 128.03 1240 GLU A O 1
ATOM 4071 N N . THR A 1 525 ? 40.522 102.704 20.153 1.00 123.56 1241 THR A N 1
ATOM 4072 C CA . THR A 1 525 ? 41.864 102.092 20.152 1.00 119.00 1241 THR A CA 1
ATOM 4073 C C . THR A 1 525 ? 41.732 100.716 20.766 1.00 118.59 1241 THR A C 1
ATOM 4074 O O . THR A 1 525 ? 41.296 100.596 21.910 1.00 120.81 1241 THR A O 1
ATOM 4078 N N . VAL A 1 526 ? 42.103 99.685 20.009 1.00 117.48 1242 VAL A N 1
ATOM 4079 C CA . VAL A 1 526 ? 41.839 98.302 20.412 1.00 118.68 1242 VAL A CA 1
ATOM 4080 C C . VAL A 1 526 ? 43.059 97.402 20.253 1.00 114.62 1242 VAL A C 1
ATOM 4081 O O . VAL A 1 526 ? 43.906 97.648 19.389 1.00 108.66 1242 VAL A O 1
ATOM 4085 N N . PRO A 1 527 ? 43.137 96.342 21.081 1.00 111.08 1243 PRO A N 1
ATOM 4086 C CA . PRO A 1 527 ? 44.285 95.462 21.041 1.00 110.68 1243 PRO A CA 1
ATOM 4087 C C . PRO A 1 527 ? 44.138 94.356 20.006 1.00 106.67 1243 PRO A C 1
ATOM 4088 O O . PRO A 1 527 ? 43.021 93.942 19.699 1.00 104.61 1243 PRO A O 1
ATOM 4092 N N . TYR A 1 528 ? 45.270 93.876 19.498 1.00 102.57 1244 TYR A N 1
ATOM 4093 C CA . TYR A 1 528 ? 45.311 92.656 18.698 1.00 100.46 1244 TYR A CA 1
ATOM 4094 C C . TYR A 1 528 ? 46.573 91.862 19.004 1.00 101.19 1244 TYR A C 1
ATOM 4095 O O . TYR A 1 528 ? 47.621 92.427 19.300 1.00 99.53 1244 TYR A O 1
ATOM 4104 N N . LEU A 1 529 ? 46.459 90.546 18.884 1.00 104.13 1245 LEU A N 1
ATOM 4105 C CA . LEU A 1 529 ? 47.546 89.635 19.178 1.00 103.98 1245 LEU A CA 1
ATOM 4106 C C . LEU A 1 529 ? 48.464 89.571 17.963 1.00 102.57 1245 LEU A C 1
ATOM 4107 O O . LEU A 1 529 ? 48.000 89.342 16.856 1.00 102.31 1245 LEU A O 1
ATOM 4112 N N . PHE A 1 530 ? 49.759 89.792 18.176 1.00 106.85 1246 PHE A N 1
ATOM 4113 C CA . PHE A 1 530 ? 50.771 89.763 17.112 1.00 109.21 1246 PHE A CA 1
ATOM 4114 C C . PHE A 1 530 ? 51.778 88.655 17.415 1.00 109.60 1246 PHE A C 1
ATOM 4115 O O . PHE A 1 530 ? 52.612 88.814 18.298 1.00 113.09 1246 PHE A O 1
ATOM 4123 N N . CYS A 1 531 ? 51.691 87.537 16.698 1.00 110.57 1247 CYS A N 1
ATOM 4124 C CA . CYS A 1 531 ? 52.530 86.368 16.975 1.00 112.26 1247 CYS A CA 1
ATOM 4125 C C . CYS A 1 531 ? 53.479 86.088 15.829 1.00 109.92 1247 CYS A C 1
ATOM 4126 O O . CYS A 1 531 ? 53.122 86.274 14.668 1.00 109.81 1247 CYS A O 1
ATOM 4129 N N . ARG A 1 532 ? 54.688 85.651 16.179 1.00 109.97 1248 ARG A N 1
ATOM 4130 C CA . ARG A 1 532 ? 55.718 85.260 15.223 1.00 109.36 1248 ARG A CA 1
ATOM 4131 C C . ARG A 1 532 ? 56.270 83.895 15.593 1.00 107.24 1248 ARG A C 1
ATOM 4132 O O . ARG A 1 532 ? 56.182 83.483 16.739 1.00 106.69 1248 ARG A O 1
ATOM 4140 N N . SER A 1 533 ? 56.828 83.200 14.609 1.00 108.26 1249 SER A N 1
ATOM 4141 C CA . SER A 1 533 ? 57.370 81.867 14.810 1.00 111.34 1249 SER A CA 1
ATOM 4142 C C . SER A 1 533 ? 58.806 81.964 15.279 1.00 114.83 1249 SER A C 1
ATOM 4143 O O . SER A 1 533 ? 59.648 82.537 14.591 1.00 111.04 1249 SER A O 1
ATOM 4146 N N . GLU A 1 534 ? 59.076 81.413 16.458 1.00 124.00 1250 GLU A N 1
ATOM 4147 C CA . GLU A 1 534 ? 60.446 81.249 16.948 1.00 133.76 1250 GLU A CA 1
ATOM 4148 C C . GLU A 1 534 ? 61.160 80.177 16.122 1.00 134.71 1250 GLU A C 1
ATOM 4149 O O . GLU A 1 534 ? 62.185 80.428 15.490 1.00 138.65 1250 GLU A O 1
ATOM 4155 N N . GLU A 1 535 ? 60.564 78.991 16.116 1.00 136.20 1251 GLU A N 1
ATOM 4156 C CA . GLU A 1 535 ? 61.176 77.764 15.615 1.00 139.96 1251 GLU A CA 1
ATOM 4157 C C . GLU A 1 535 ? 60.638 77.407 14.230 1.00 137.17 1251 GLU A C 1
ATOM 4158 O O . GLU A 1 535 ? 59.442 77.148 14.088 1.00 140.57 1251 GLU A O 1
ATOM 4164 N N . VAL A 1 536 ? 61.504 77.402 13.214 1.00 133.69 1252 VAL A N 1
ATOM 4165 C CA . VAL A 1 536 ? 61.136 76.841 11.901 1.00 131.29 1252 VAL A CA 1
ATOM 4166 C C . VAL A 1 536 ? 61.109 75.309 12.020 1.00 128.66 1252 VAL A C 1
ATOM 4167 O O . VAL A 1 536 ? 62.092 74.685 12.416 1.00 125.52 1252 VAL A O 1
ATOM 4171 N N . ARG A 1 537 ? 59.963 74.716 11.694 1.00 128.96 1253 ARG A N 1
ATOM 4172 C CA . ARG A 1 537 ? 59.694 73.300 11.987 1.00 128.85 1253 ARG A CA 1
ATOM 4173 C C . ARG A 1 537 ? 60.162 72.380 10.855 1.00 124.58 1253 ARG A C 1
ATOM 4174 O O . ARG A 1 537 ? 60.138 72.783 9.692 1.00 124.91 1253 ARG A O 1
ATOM 4182 N N . PRO A 1 538 ? 60.576 71.137 11.189 1.00 121.46 1254 PRO A N 1
ATOM 4183 C CA . PRO A 1 538 ? 61.031 70.205 10.163 1.00 120.08 1254 PRO A CA 1
ATOM 4184 C C . PRO A 1 538 ? 59.864 69.658 9.343 1.00 117.58 1254 PRO A C 1
ATOM 4185 O O . PRO A 1 538 ? 58.914 69.120 9.910 1.00 119.76 1254 PRO A O 1
ATOM 4189 N N . ALA A 1 539 ? 59.935 69.825 8.027 1.00 114.01 1255 ALA A N 1
ATOM 4190 C CA . ALA A 1 539 ? 58.927 69.305 7.105 1.00 111.54 1255 ALA A CA 1
ATOM 4191 C C . ALA A 1 539 ? 59.584 68.310 6.164 1.00 110.06 1255 ALA A C 1
ATOM 4192 O O . ALA A 1 539 ? 60.721 68.507 5.764 1.00 109.93 1255 ALA A O 1
ATOM 4194 N N . GLY A 1 540 ? 58.852 67.263 5.793 1.00 109.20 1256 GLY A N 1
ATOM 4195 C CA . GLY A 1 540 ? 59.302 66.313 4.777 1.00 110.58 1256 GLY A CA 1
ATOM 4196 C C . GLY A 1 540 ? 58.864 66.707 3.375 1.00 112.50 1256 GLY A C 1
ATOM 4197 O O . GLY A 1 540 ? 58.529 67.866 3.116 1.00 115.66 1256 GLY A O 1
ATOM 4198 N N . MET A 1 541 ? 58.885 65.739 2.465 1.00 112.80 1257 MET A N 1
ATOM 4199 C CA . MET A 1 541 ? 58.397 65.942 1.107 1.00 113.16 1257 MET A CA 1
ATOM 4200 C C . MET A 1 541 ? 56.900 65.682 1.048 1.00 113.75 1257 MET A C 1
ATOM 4201 O O . MET A 1 541 ? 56.143 66.502 0.542 1.00 114.74 1257 MET A O 1
ATOM 4206 N N . VAL A 1 542 ? 56.489 64.525 1.559 1.00 114.96 1258 VAL A N 1
ATOM 4207 C CA . VAL A 1 542 ? 55.096 64.065 1.500 1.00 113.40 1258 VAL A CA 1
ATOM 4208 C C . VAL A 1 542 ? 54.314 64.314 2.812 1.00 110.38 1258 VAL A C 1
ATOM 4209 O O . VAL A 1 542 ? 53.078 64.260 2.819 1.00 112.52 1258 VAL A O 1
ATOM 4213 N N . TRP A 1 543 ? 55.030 64.579 3.909 1.00 106.87 1259 TRP A N 1
ATOM 4214 C CA . TRP A 1 543 ? 54.427 64.898 5.216 1.00 104.04 1259 TRP A CA 1
ATOM 4215 C C . TRP A 1 543 ? 54.896 66.276 5.651 1.00 99.58 1259 TRP A C 1
ATOM 4216 O O . TRP A 1 543 ? 56.000 66.689 5.298 1.00 100.48 1259 TRP A O 1
ATOM 4227 N N . TYR A 1 544 ? 54.072 66.968 6.433 1.00 96.17 1260 TYR A N 1
ATOM 4228 C CA . TYR A 1 544 ? 54.398 68.307 6.928 1.00 95.48 1260 TYR A CA 1
ATOM 4229 C C . TYR A 1 544 ? 54.258 68.399 8.439 1.00 95.45 1260 TYR A C 1
ATOM 4230 O O . TYR A 1 544 ? 53.702 67.509 9.088 1.00 95.01 1260 TYR A O 1
ATOM 4239 N N . SER A 1 545 ? 54.766 69.495 8.986 1.00 95.55 1261 SER A N 1
ATOM 4240 C CA . SER A 1 545 ? 54.808 69.698 10.429 1.00 97.46 1261 SER A CA 1
ATOM 4241 C C . SER A 1 545 ? 53.467 70.171 10.959 1.00 94.94 1261 SER A C 1
ATOM 4242 O O . SER A 1 545 ? 52.734 70.871 10.268 1.00 93.42 1261 SER A O 1
ATOM 4245 N N . ILE A 1 546 ? 53.182 69.817 12.211 1.00 93.42 1262 ILE A N 1
ATOM 4246 C CA . ILE A 1 546 ? 51.920 70.156 12.869 1.00 88.64 1262 ILE A CA 1
ATOM 4247 C C . ILE A 1 546 ? 51.966 71.626 13.289 1.00 86.24 1262 ILE A C 1
ATOM 4248 O O . ILE A 1 546 ? 52.872 72.027 14.011 1.00 86.16 1262 ILE A O 1
ATOM 4253 N N . LEU A 1 547 ? 50.996 72.416 12.827 1.00 85.97 1263 LEU A N 1
ATOM 4254 C CA . LEU A 1 547 ? 50.981 73.873 13.058 1.00 87.24 1263 LEU A CA 1
ATOM 4255 C C . LEU A 1 547 ? 50.830 74.238 14.531 1.00 90.67 1263 LEU A C 1
ATOM 4256 O O . LEU A 1 547 ? 51.433 75.200 14.995 1.00 87.42 1263 LEU A O 1
ATOM 4261 N N . LYS A 1 548 ? 49.990 73.481 15.238 1.00 98.56 1264 LYS A N 1
ATOM 4262 C CA . LYS A 1 548 ? 49.694 73.719 16.656 1.00 102.23 1264 LYS A CA 1
ATOM 4263 C C . LYS A 1 548 ? 50.931 73.594 17.548 1.00 105.16 1264 LYS A C 1
ATOM 4264 O O . LYS A 1 548 ? 51.027 74.281 18.563 1.00 106.28 1264 LYS A O 1
ATOM 4270 N N . ASP A 1 549 ? 51.860 72.710 17.169 1.00 107.66 1265 ASP A N 1
ATOM 4271 C CA . ASP A 1 549 ? 53.107 72.486 17.917 1.00 108.54 1265 ASP A CA 1
ATOM 4272 C C . ASP A 1 549 ? 54.186 73.553 17.680 1.00 105.71 1265 ASP A C 1
ATOM 4273 O O . ASP A 1 549 ? 55.094 73.679 18.495 1.00 107.49 1265 ASP A O 1
ATOM 4278 N N . THR A 1 550 ? 54.097 74.292 16.574 1.00 103.26 1266 THR A N 1
ATOM 4279 C CA . THR A 1 550 ? 55.002 75.408 16.285 1.00 103.74 1266 THR A CA 1
ATOM 4280 C C . THR A 1 550 ? 55.096 76.360 17.477 1.00 107.10 1266 THR A C 1
ATOM 4281 O O . THR A 1 550 ? 54.088 76.920 17.901 1.00 108.77 1266 THR A O 1
ATOM 4285 N N . LYS A 1 551 ? 56.302 76.520 18.021 1.00 112.56 1267 LYS A N 1
ATOM 4286 C CA . LYS A 1 551 ? 56.528 77.422 19.150 1.00 115.96 1267 LYS A CA 1
ATOM 4287 C C . LYS A 1 551 ? 56.458 78.848 18.627 1.00 115.09 1267 LYS A C 1
ATOM 4288 O O . LYS A 1 551 ? 57.151 79.191 17.665 1.00 112.73 1267 LYS A O 1
ATOM 4294 N N . ILE A 1 552 ? 55.633 79.672 19.270 1.00 115.71 1268 ILE A N 1
ATOM 4295 C CA . ILE A 1 552 ? 55.419 81.057 18.844 1.00 114.83 1268 ILE A CA 1
ATOM 4296 C C . ILE A 1 552 ? 55.543 82.035 20.007 1.00 113.19 1268 ILE A C 1
ATOM 4297 O O . ILE A 1 552 ? 55.303 81.679 21.160 1.00 111.40 1268 ILE A O 1
ATOM 4302 N N . THR A 1 553 ? 55.892 83.273 19.671 1.00 113.75 1269 THR A N 1
ATOM 4303 C CA . THR A 1 553 ? 56.110 84.340 20.645 1.00 116.05 1269 THR A CA 1
ATOM 4304 C C . THR A 1 553 ? 55.053 85.434 20.426 1.00 114.22 1269 THR A C 1
ATOM 4305 O O . THR A 1 553 ? 55.143 86.207 19.479 1.00 111.14 1269 THR A O 1
ATOM 4309 N N . CYS A 1 554 ? 54.057 85.491 21.312 1.00 118.05 1270 CYS A N 1
ATOM 4310 C CA . CYS A 1 554 ? 52.907 86.384 21.145 1.00 124.29 1270 CYS A CA 1
ATOM 4311 C C . CYS A 1 554 ? 52.986 87.657 21.987 1.00 125.33 1270 CYS A C 1
ATOM 4312 O O . CYS A 1 554 ? 53.181 87.605 23.199 1.00 130.68 1270 CYS A O 1
ATOM 4315 N N . GLU A 1 555 ? 52.809 88.790 21.311 1.00 128.34 1271 GLU A N 1
ATOM 4316 C CA . GLU A 1 555 ? 52.875 90.129 21.889 1.00 129.25 1271 GLU A CA 1
ATOM 4317 C C . GLU A 1 555 ? 51.552 90.839 21.611 1.00 124.12 1271 GLU A C 1
ATOM 4318 O O . GLU A 1 555 ? 50.988 90.683 20.532 1.00 129.76 1271 GLU A O 1
ATOM 4324 N N . GLU A 1 556 ? 51.059 91.611 22.573 1.00 120.27 1272 GLU A N 1
ATOM 4325 C CA . GLU A 1 556 ? 49.859 92.424 22.370 1.00 119.39 1272 GLU A CA 1
ATOM 4326 C C . GLU A 1 556 ? 50.253 93.808 21.855 1.00 116.11 1272 GLU A C 1
ATOM 4327 O O . GLU A 1 556 ? 51.160 94.436 22.396 1.00 118.69 1272 GLU A O 1
ATOM 4333 N N . LYS A 1 557 ? 49.576 94.258 20.799 1.00 112.64 1273 LYS A N 1
ATOM 4334 C CA . LYS A 1 557 ? 49.783 95.582 20.198 1.00 111.12 1273 LYS A CA 1
ATOM 4335 C C . LYS A 1 557 ? 48.441 96.302 20.138 1.00 109.92 1273 LYS A C 1
ATOM 4336 O O . LYS A 1 557 ? 47.434 95.734 20.540 1.00 105.51 1273 LYS A O 1
ATOM 4342 N N . MET A 1 558 ? 48.435 97.549 19.660 1.00 113.26 1274 MET A N 1
ATOM 4343 C CA . MET A 1 558 ? 47.216 98.362 19.579 1.00 116.79 1274 MET A CA 1
ATOM 4344 C C . MET A 1 558 ? 47.029 98.967 18.184 1.00 120.07 1274 MET A C 1
ATOM 4345 O O . MET A 1 558 ? 47.988 99.467 17.591 1.00 123.55 1274 MET A O 1
ATOM 4350 N N . VAL A 1 559 ? 45.800 98.893 17.657 1.00 121.20 1275 VAL A N 1
ATOM 4351 C CA . VAL A 1 559 ? 45.403 99.637 16.452 1.00 118.32 1275 VAL A CA 1
ATOM 4352 C C . VAL A 1 559 ? 44.489 100.776 16.878 1.00 115.75 1275 VAL A C 1
ATOM 4353 O O . VAL A 1 559 ? 43.595 100.568 17.697 1.00 116.00 1275 VAL A O 1
ATOM 4357 N N . SER A 1 560 ? 44.689 101.957 16.297 1.00 112.68 1276 SER A N 1
ATOM 4358 C CA . SER A 1 560 ? 43.727 103.058 16.414 1.00 111.83 1276 SER A CA 1
ATOM 4359 C C . SER A 1 560 ? 42.798 102.987 15.204 1.00 106.84 1276 SER A C 1
ATOM 4360 O O . SER A 1 560 ? 43.263 102.849 14.064 1.00 103.02 1276 SER A O 1
ATOM 4363 N N . MET A 1 561 ? 41.493 103.070 15.464 1.00 104.72 1277 MET A N 1
ATOM 4364 C CA . MET A 1 561 ? 40.478 102.925 14.436 1.00 104.66 1277 MET A CA 1
ATOM 4365 C C . MET A 1 561 ? 39.540 104.119 14.417 1.00 102.49 1277 MET A C 1
ATOM 4366 O O . MET A 1 561 ? 38.585 104.195 15.197 1.00 100.93 1277 MET A O 1
ATOM 4371 N N . ALA A 1 562 ? 39.800 105.031 13.487 1.00 100.64 1278 ALA A N 1
ATOM 4372 C CA . ALA A 1 562 ? 38.957 106.198 13.301 1.00 98.08 1278 ALA A CA 1
ATOM 4373 C C . ALA A 1 562 ? 37.663 105.790 12.589 1.00 96.58 1278 ALA A C 1
ATOM 4374 O O . ALA A 1 562 ? 37.702 105.102 11.561 1.00 96.16 1278 ALA A O 1
ATOM 4376 N N . ARG A 1 563 ? 36.526 106.195 13.156 1.00 94.48 1279 ARG A N 1
ATOM 4377 C CA . ARG A 1 563 ? 35.211 105.909 12.586 1.00 92.24 1279 ARG A CA 1
ATOM 4378 C C . ARG A 1 563 ? 34.397 107.169 12.475 1.00 90.54 1279 ARG A C 1
ATOM 4379 O O . ARG A 1 563 ? 34.515 108.062 13.305 1.00 87.10 1279 ARG A O 1
ATOM 4387 N N . ASN A 1 564 ? 33.530 107.208 11.472 1.00 91.16 1280 ASN A N 1
ATOM 4388 C CA . ASN A 1 564 ? 32.498 108.230 11.398 1.00 91.34 1280 ASN A CA 1
ATOM 4389 C C . ASN A 1 564 ? 31.335 107.830 12.287 1.00 93.36 1280 ASN A C 1
ATOM 4390 O O . ASN A 1 564 ? 31.106 106.649 12.537 1.00 97.76 1280 ASN A O 1
ATOM 4395 N N . THR A 1 565 ? 30.612 108.834 12.755 1.00 95.29 1281 THR A N 1
ATOM 4396 C CA . THR A 1 565 ? 29.460 108.660 13.614 1.00 95.17 1281 THR A CA 1
ATOM 4397 C C . THR A 1 565 ? 28.337 109.480 12.984 1.00 93.40 1281 THR A C 1
ATOM 4398 O O . THR A 1 565 ? 28.410 110.699 12.964 1.00 97.66 1281 THR A O 1
ATOM 4402 N N . TYR A 1 566 ? 27.298 108.813 12.498 1.00 89.08 1282 TYR A N 1
ATOM 4403 C CA . TYR A 1 566 ? 26.242 109.455 11.712 1.00 85.76 1282 TYR A CA 1
ATOM 4404 C C . TYR A 1 566 ? 24.995 109.644 12.544 1.00 83.73 1282 TYR A C 1
ATOM 4405 O O . TYR A 1 566 ? 24.662 108.793 13.356 1.00 87.91 1282 TYR A O 1
ATOM 4414 N N . GLY A 1 567 ? 24.308 110.757 12.352 1.00 83.62 1283 GLY A N 1
ATOM 4415 C CA . GLY A 1 567 ? 23.106 111.036 13.117 1.00 85.49 1283 GLY A CA 1
ATOM 4416 C C . GLY A 1 567 ? 22.268 112.174 12.577 1.00 88.12 1283 GLY A C 1
ATOM 4417 O O . GLY A 1 567 ? 22.759 112.998 11.824 1.00 86.45 1283 GLY A O 1
ATOM 4418 N N . GLU A 1 568 ? 20.997 112.202 12.971 1.00 94.27 1284 GLU A N 1
ATOM 4419 C CA . GLU A 1 568 ? 20.114 113.347 12.735 1.00 102.48 1284 GLU A CA 1
ATOM 4420 C C . GLU A 1 568 ? 20.252 114.461 13.787 1.00 103.50 1284 GLU A C 1
ATOM 4421 O O . GLU A 1 568 ? 19.660 115.528 13.632 1.00 108.08 1284 GLU A O 1
ATOM 4427 N N . SER A 1 569 ? 21.023 114.214 14.845 1.00 104.04 1285 SER A N 1
ATOM 4428 C CA . SER A 1 569 ? 21.393 115.249 15.822 1.00 107.11 1285 SER A CA 1
ATOM 4429 C C . SER A 1 569 ? 22.604 114.815 16.652 1.00 109.57 1285 SER A C 1
ATOM 4430 O O . SER A 1 569 ? 22.953 113.635 16.671 1.00 116.27 1285 SER A O 1
ATOM 4433 N N . LYS A 1 570 ? 23.236 115.766 17.332 1.00 110.47 1286 LYS A N 1
ATOM 4434 C CA . LYS A 1 570 ? 24.511 115.519 18.011 1.00 113.84 1286 LYS A CA 1
ATOM 4435 C C . LYS A 1 570 ? 24.411 114.813 19.379 1.00 120.22 1286 LYS A C 1
ATOM 4436 O O . LYS A 1 570 ? 25.430 114.331 19.883 1.00 119.48 1286 LYS A O 1
ATOM 4442 N N . GLY A 1 571 ? 23.212 114.739 19.967 1.00 127.24 1287 GLY A N 1
ATOM 4443 C CA . GLY A 1 571 ? 22.984 113.952 21.198 1.00 131.07 1287 GLY A CA 1
ATOM 4444 C C . GLY A 1 571 ? 22.882 112.455 20.926 1.00 136.45 1287 GLY A C 1
ATOM 4445 O O . GLY A 1 571 ? 21.785 111.889 20.966 1.00 134.21 1287 GLY A O 1
ATOM 4446 N N . ARG A 1 572 ? 24.045 111.832 20.684 1.00 143.14 1288 ARG A N 1
ATOM 4447 C CA . ARG A 1 572 ? 24.199 110.489 20.051 1.00 140.60 1288 ARG A CA 1
ATOM 4448 C C . ARG A 1 572 ? 23.564 110.406 18.657 1.00 136.41 1288 ARG A C 1
ATOM 4449 O O . ARG A 1 572 ? 24.269 110.335 17.645 1.00 126.38 1288 ARG A O 1
ATOM 4457 N N . LYS B 1 1 ? -23.440 111.612 75.334 1.00 202.34 717 LYS B N 1
ATOM 4458 C CA . LYS B 1 1 ? -23.972 110.554 74.415 1.00 199.92 717 LYS B CA 1
ATOM 4459 C C . LYS B 1 1 ? -22.981 110.204 73.305 1.00 197.41 717 LYS B C 1
ATOM 4460 O O . LYS B 1 1 ? -22.001 110.919 73.086 1.00 196.30 717 LYS B O 1
ATOM 4466 N N . PHE B 1 2 ? -23.261 109.101 72.612 1.00 196.46 718 PHE B N 1
ATOM 4467 C CA . PHE B 1 2 ? -22.455 108.627 71.480 1.00 193.98 718 PHE B CA 1
ATOM 4468 C C . PHE B 1 2 ? -22.999 109.191 70.160 1.00 195.57 718 PHE B C 1
ATOM 4469 O O . PHE B 1 2 ? -24.116 108.863 69.756 1.00 196.96 718 PHE B O 1
ATOM 4477 N N . ASN B 1 3 ? -22.210 110.048 69.507 1.00 195.50 719 ASN B N 1
ATOM 4478 C CA . ASN B 1 3 ? -22.568 110.614 68.196 1.00 196.60 719 ASN B CA 1
ATOM 4479 C C . ASN B 1 3 ? -22.294 109.600 67.087 1.00 195.32 719 ASN B C 1
ATOM 4480 O O . ASN B 1 3 ? -21.139 109.420 66.696 1.00 193.93 719 ASN B O 1
ATOM 4485 N N . ASP B 1 4 ? -23.338 108.947 66.571 1.00 196.26 720 ASP B N 1
ATOM 4486 C CA . ASP B 1 4 ? -23.165 107.961 65.495 1.00 194.31 720 ASP B CA 1
ATOM 4487 C C . ASP B 1 4 ? -23.780 108.465 64.180 1.00 197.84 720 ASP B C 1
ATOM 4488 O O . ASP B 1 4 ? -24.870 109.035 64.166 1.00 200.31 720 ASP B O 1
ATOM 4493 N N . THR B 1 5 ? -23.040 108.272 63.090 1.00 199.46 721 THR B N 1
ATOM 4494 C CA . THR B 1 5 ? -23.487 108.597 61.733 1.00 202.55 721 THR B CA 1
ATOM 4495 C C . THR B 1 5 ? -22.917 107.552 60.778 1.00 199.94 721 THR B C 1
ATOM 4496 O O . THR B 1 5 ? -22.148 106.687 61.195 1.00 198.38 721 THR B O 1
ATOM 4500 N N . LEU B 1 6 ? -23.283 107.635 59.505 1.00 200.64 722 LEU B N 1
ATOM 4501 C CA . LEU B 1 6 ? -22.741 106.726 58.497 1.00 199.98 722 LEU B CA 1
ATOM 4502 C C . LEU B 1 6 ? -21.347 107.204 58.076 1.00 200.77 722 LEU B C 1
ATOM 4503 O O . LEU B 1 6 ? -21.138 108.400 57.872 1.00 205.99 722 LEU B O 1
ATOM 4508 N N . PHE B 1 7 ? -20.405 106.264 57.969 1.00 197.08 723 PHE B N 1
ATOM 4509 C CA . PHE B 1 7 ? -19.005 106.536 57.581 1.00 196.36 723 PHE B CA 1
ATOM 4510 C C . PHE B 1 7 ? -18.175 107.505 58.464 1.00 197.64 723 PHE B C 1
ATOM 4511 O O . PHE B 1 7 ? -17.237 108.095 57.941 1.00 198.01 723 PHE B O 1
ATOM 4519 N N . GLY B 1 8 ? -18.404 107.676 59.766 1.00 198.53 724 GLY B N 1
ATOM 4520 C CA . GLY B 1 8 ? -19.086 106.773 60.674 1.00 196.96 724 GLY B CA 1
ATOM 4521 C C . GLY B 1 8 ? -18.046 106.485 61.735 1.00 195.93 724 GLY B C 1
ATOM 4522 O O . GLY B 1 8 ? -17.993 107.138 62.785 1.00 195.32 724 GLY B O 1
ATOM 4523 N N . GLU B 1 9 ? -17.166 105.550 61.395 1.00 194.62 725 GLU B N 1
ATOM 4524 C CA . GLU B 1 9 ? -16.011 105.189 62.206 1.00 193.64 725 GLU B CA 1
ATOM 4525 C C . GLU B 1 9 ? -14.794 106.063 61.868 1.00 197.64 725 GLU B C 1
ATOM 4526 O O . GLU B 1 9 ? -13.797 106.044 62.596 1.00 197.93 725 GLU B O 1
ATOM 4532 N N . MET B 1 10 ? -14.884 106.832 60.778 1.00 202.64 726 MET B N 1
ATOM 4533 C CA . MET B 1 10 ? -13.766 107.638 60.272 1.00 205.40 726 MET B CA 1
ATOM 4534 C C . MET B 1 10 ? -13.430 108.797 61.205 1.00 208.25 726 MET B C 1
ATOM 4535 O O . MET B 1 10 ? -12.269 109.205 61.304 1.00 207.53 726 MET B O 1
ATOM 4540 N N . LEU B 1 11 ? -14.452 109.309 61.889 1.00 211.37 727 LEU B N 1
ATOM 4541 C CA . LEU B 1 11 ? -14.325 110.488 62.740 1.00 215.23 727 LEU B CA 1
ATOM 4542 C C . LEU B 1 11 ? -13.998 110.167 64.203 1.00 213.36 727 LEU B C 1
ATOM 4543 O O . LEU B 1 11 ? -13.815 111.091 64.998 1.00 215.54 727 LEU B O 1
ATOM 4548 N N . HIS B 1 12 ? -13.913 108.881 64.561 1.00 208.94 728 HIS B N 1
ATOM 4549 C CA . HIS B 1 12 ? -13.824 108.476 65.971 1.00 206.25 728 HIS B CA 1
ATOM 4550 C C . HIS B 1 12 ? -12.452 108.031 66.478 1.00 204.41 728 HIS B C 1
ATOM 4551 O O . HIS B 1 12 ? -12.163 108.212 67.658 1.00 207.51 728 HIS B O 1
ATOM 4558 N N . GLY B 1 13 ? -11.615 107.454 65.620 1.00 199.96 729 GLY B N 1
ATOM 4559 C CA . GLY B 1 13 ? -10.282 107.028 66.042 1.00 196.40 729 GLY B CA 1
ATOM 4560 C C . GLY B 1 13 ? -10.231 105.548 66.352 1.00 193.05 729 GLY B C 1
ATOM 4561 O O . GLY B 1 13 ? -11.208 104.956 66.829 1.00 191.39 729 GLY B O 1
ATOM 4562 N N . TYR B 1 14 ? -9.049 104.984 66.131 1.00 191.47 730 TYR B N 1
ATOM 4563 C CA . TYR B 1 14 ? -8.851 103.551 65.959 1.00 189.61 730 TYR B CA 1
ATOM 4564 C C . TYR B 1 14 ? -7.645 103.093 66.764 1.00 188.85 730 TYR B C 1
ATOM 4565 O O . TYR B 1 14 ? -6.617 103.772 66.779 1.00 195.26 730 TYR B O 1
ATOM 4574 N N . ASN B 1 15 ? -7.775 101.951 67.437 1.00 184.39 731 ASN B N 1
ATOM 4575 C CA . ASN B 1 15 ? -6.657 101.335 68.150 1.00 179.87 731 ASN B CA 1
ATOM 4576 C C . ASN B 1 15 ? -6.004 100.282 67.262 1.00 174.89 731 ASN B C 1
ATOM 4577 O O . ASN B 1 15 ? -6.695 99.494 66.626 1.00 173.23 731 ASN B O 1
ATOM 4582 N N . ASN B 1 16 ? -4.673 100.263 67.250 1.00 171.97 732 ASN B N 1
ATOM 4583 C CA . ASN B 1 16 ? -3.915 99.337 66.407 1.00 167.86 732 ASN B CA 1
ATOM 4584 C C . ASN B 1 16 ? -3.819 97.962 67.050 1.00 164.70 732 ASN B C 1
ATOM 4585 O O . ASN B 1 16 ? -4.029 96.952 66.383 1.00 163.10 732 ASN B O 1
ATOM 4590 N N . ARG B 1 17 ? -3.496 97.935 68.341 1.00 164.25 733 ARG B N 1
ATOM 4591 C CA . ARG B 1 17 ? -3.300 96.689 69.082 1.00 162.54 733 ARG B CA 1
ATOM 4592 C C . ARG B 1 17 ? -4.607 95.905 69.205 1.00 162.76 733 ARG B C 1
ATOM 4593 O O . ARG B 1 17 ? -4.721 94.804 68.663 1.00 161.75 733 ARG B O 1
ATOM 4601 N N . THR B 1 18 ? -5.593 96.487 69.889 1.00 163.92 734 THR B N 1
ATOM 4602 C CA . THR B 1 18 ? -6.874 95.811 70.124 1.00 164.18 734 THR B CA 1
ATOM 4603 C C . THR B 1 18 ? -7.781 95.807 68.885 1.00 162.33 734 THR B C 1
ATOM 4604 O O . THR B 1 18 ? -8.776 95.080 68.851 1.00 160.44 734 THR B O 1
ATOM 4608 N N . GLN B 1 19 ? -7.440 96.622 67.883 1.00 161.90 735 GLN B N 1
ATOM 4609 C CA . GLN B 1 19 ? -8.086 96.590 66.566 1.00 162.69 735 GLN B CA 1
ATOM 4610 C C . GLN B 1 19 ? -9.545 97.095 66.589 1.00 165.59 735 GLN B C 1
ATOM 4611 O O . GLN B 1 19 ? -10.326 96.782 65.694 1.00 164.31 735 GLN B O 1
ATOM 4617 N N . HIS B 1 20 ? -9.884 97.905 67.595 1.00 170.91 736 HIS B N 1
ATOM 4618 C CA . HIS B 1 20 ? -11.246 98.415 67.797 1.00 174.66 736 HIS B CA 1
ATOM 4619 C C . HIS B 1 20 ? -11.433 99.801 67.178 1.00 178.30 736 HIS B C 1
ATOM 4620 O O . HIS B 1 20 ? -10.612 100.698 67.392 1.00 180.98 736 HIS B O 1
ATOM 4627 N N . VAL B 1 21 ? -12.525 99.965 66.432 1.00 179.32 737 VAL B N 1
ATOM 4628 C CA . VAL B 1 21 ? -12.973 101.280 65.944 1.00 180.28 737 VAL B CA 1
ATOM 4629 C C . VAL B 1 21 ? -13.859 101.955 66.999 1.00 183.58 737 VAL B C 1
ATOM 4630 O O . VAL B 1 21 ? -14.132 101.367 68.048 1.00 181.23 737 VAL B O 1
ATOM 4634 N N . ASN B 1 22 ? -14.295 103.183 66.714 1.00 188.28 738 ASN B N 1
ATOM 4635 C CA . ASN B 1 22 ? -15.176 103.959 67.606 1.00 193.54 738 ASN B CA 1
ATOM 4636 C C . ASN B 1 22 ? -14.568 104.212 68.994 1.00 195.48 738 ASN B C 1
ATOM 4637 O O . ASN B 1 22 ? -15.258 104.143 70.012 1.00 195.32 738 ASN B O 1
ATOM 4642 N N . GLN B 1 23 ? -13.274 104.526 69.012 1.00 197.94 739 GLN B N 1
ATOM 4643 C CA . GLN B 1 23 ? -12.540 104.791 70.251 1.00 200.86 739 GLN B CA 1
ATOM 4644 C C . GLN B 1 23 ? -12.487 106.298 70.501 1.00 205.58 739 GLN B C 1
ATOM 4645 O O . GLN B 1 23 ? -11.593 106.978 70.001 1.00 209.89 739 GLN B O 1
ATOM 4651 N N . GLY B 1 24 ? -13.448 106.817 71.266 1.00 206.44 740 GLY B N 1
ATOM 4652 C CA . GLY B 1 24 ? -13.536 108.259 71.528 1.00 208.03 740 GLY B CA 1
ATOM 4653 C C . GLY B 1 24 ? -13.993 108.983 70.277 1.00 208.37 740 GLY B C 1
ATOM 4654 O O . GLY B 1 24 ? -14.426 108.335 69.327 1.00 207.53 740 GLY B O 1
ATOM 4655 N N . GLN B 1 25 ? -13.893 110.313 70.265 1.00 208.38 741 GLN B N 1
ATOM 4656 C CA . GLN B 1 25 ? -14.206 111.097 69.063 1.00 207.87 741 GLN B CA 1
ATOM 4657 C C . GLN B 1 25 ? -13.091 112.093 68.755 1.00 208.95 741 GLN B C 1
ATOM 4658 O O . GLN B 1 25 ? -12.900 113.066 69.478 1.00 211.29 741 GLN B O 1
ATOM 4664 N N . VAL B 1 26 ? -12.373 111.839 67.662 1.00 209.14 742 VAL B N 1
ATOM 4665 C CA . VAL B 1 26 ? -11.188 112.612 67.285 1.00 210.77 742 VAL B CA 1
ATOM 4666 C C . VAL B 1 26 ? -11.571 113.892 66.543 1.00 212.92 742 VAL B C 1
ATOM 4667 O O . VAL B 1 26 ? -11.122 114.976 66.918 1.00 217.35 742 VAL B O 1
ATOM 4671 N N . PHE B 1 27 ? -12.374 113.754 65.488 1.00 211.39 743 PHE B N 1
ATOM 4672 C CA . PHE B 1 27 ? -12.814 114.888 64.662 1.00 214.00 743 PHE B CA 1
ATOM 4673 C C . PHE B 1 27 ? -14.285 115.214 64.918 1.00 217.64 743 PHE B C 1
ATOM 4674 O O . PHE B 1 27 ? -15.061 114.338 65.304 1.00 216.43 743 PHE B O 1
ATOM 4682 N N . GLN B 1 28 ? -14.663 116.475 64.707 1.00 222.88 744 GLN B N 1
ATOM 4683 C CA . GLN B 1 28 ? -16.057 116.901 64.891 1.00 227.04 744 GLN B CA 1
ATOM 4684 C C . GLN B 1 28 ? -16.907 116.514 63.686 1.00 229.47 744 GLN B C 1
ATOM 4685 O O . GLN B 1 28 ? -16.437 116.571 62.544 1.00 227.26 744 GLN B O 1
ATOM 4691 N N . MET B 1 29 ? -18.154 116.125 63.949 1.00 234.09 745 MET B N 1
ATOM 4692 C CA . MET B 1 29 ? -19.136 115.897 62.889 1.00 237.64 745 MET B CA 1
ATOM 4693 C C . MET B 1 29 ? -20.107 117.070 62.859 1.00 241.26 745 MET B C 1
ATOM 4694 O O . MET B 1 29 ? -20.711 117.419 63.874 1.00 241.56 745 MET B O 1
ATOM 4699 N N . THR B 1 30 ? -20.208 117.691 61.686 1.00 243.07 746 THR B N 1
ATOM 4700 C CA . THR B 1 30 ? -21.086 118.830 61.447 1.00 246.46 746 THR B CA 1
ATOM 4701 C C . THR B 1 30 ? -21.843 118.585 60.145 1.00 244.86 746 THR B C 1
ATOM 4702 O O . THR B 1 30 ? -21.552 117.624 59.425 1.00 243.71 746 THR B O 1
ATOM 4706 N N . PHE B 1 31 ? -22.819 119.442 59.853 1.00 244.63 747 PHE B N 1
ATOM 4707 C CA . PHE B 1 31 ? -23.661 119.294 58.662 1.00 242.12 747 PHE B CA 1
ATOM 4708 C C . PHE B 1 31 ? -23.917 120.640 57.974 1.00 243.66 747 PHE B C 1
ATOM 4709 O O . PHE B 1 31 ? -25.025 120.912 57.509 1.00 244.14 747 PHE B O 1
ATOM 4717 N N . ARG B 1 32 ? -22.872 121.465 57.887 1.00 243.41 748 ARG B N 1
ATOM 4718 C CA . ARG B 1 32 ? -22.959 122.772 57.230 1.00 247.05 748 ARG B CA 1
ATOM 4719 C C . ARG B 1 32 ? -22.844 122.604 55.716 1.00 246.85 748 ARG B C 1
ATOM 4720 O O . ARG B 1 32 ? -23.731 123.026 54.975 1.00 249.13 748 ARG B O 1
ATOM 4728 N N . GLU B 1 33 ? -21.757 121.977 55.268 1.00 243.62 749 GLU B N 1
ATOM 4729 C CA . GLU B 1 33 ? -21.615 121.568 53.864 1.00 243.21 749 GLU B CA 1
ATOM 4730 C C . GLU B 1 33 ? -22.601 120.437 53.576 1.00 243.38 749 GLU B C 1
ATOM 4731 O O . GLU B 1 33 ? -22.922 119.650 54.466 1.00 241.75 749 GLU B O 1
ATOM 4737 N N . ASN B 1 34 ? -23.073 120.359 52.335 1.00 246.54 750 ASN B N 1
ATOM 4738 C CA . ASN B 1 34 ? -24.202 119.491 51.983 1.00 247.85 750 ASN B CA 1
ATOM 4739 C C . ASN B 1 34 ? -23.795 118.261 51.166 1.00 245.63 750 ASN B C 1
ATOM 4740 O O . ASN B 1 34 ? -23.932 118.252 49.946 1.00 245.47 750 ASN B O 1
ATOM 4745 N N . ASN B 1 35 ? -23.324 117.219 51.856 1.00 244.25 751 ASN B N 1
ATOM 4746 C CA . ASN B 1 35 ? -22.877 115.969 51.214 1.00 242.38 751 ASN B CA 1
ATOM 4747 C C . ASN B 1 35 ? -23.961 114.886 51.247 1.00 242.33 751 ASN B C 1
ATOM 4748 O O . ASN B 1 35 ? -24.320 114.406 52.321 1.00 241.67 751 ASN B O 1
ATOM 4753 N N . PHE B 1 36 ? -24.472 114.520 50.068 1.00 243.85 752 PHE B N 1
ATOM 4754 C CA . PHE B 1 36 ? -25.460 113.440 49.899 1.00 243.04 752 PHE B CA 1
ATOM 4755 C C . PHE B 1 36 ? -24.886 112.372 48.963 1.00 241.14 752 PHE B C 1
ATOM 4756 O O . PHE B 1 36 ? -23.848 112.588 48.329 1.00 239.79 752 PHE B O 1
ATOM 4764 N N . ILE B 1 37 ? -25.560 111.223 48.887 1.00 241.88 753 ILE B N 1
ATOM 4765 C CA . ILE B 1 37 ? -25.159 110.121 47.998 1.00 241.46 753 ILE B CA 1
ATOM 4766 C C . ILE B 1 37 ? -26.347 109.642 47.153 1.00 241.54 753 ILE B C 1
ATOM 4767 O O . ILE B 1 37 ? -26.469 110.036 45.993 1.00 243.60 753 ILE B O 1
ATOM 4772 N N . LYS B 1 38 ? -27.216 108.812 47.733 1.00 238.88 754 LYS B N 1
ATOM 4773 C CA . LYS B 1 38 ? -28.310 108.168 46.999 1.00 236.99 754 LYS B CA 1
ATOM 4774 C C . LYS B 1 38 ? -29.574 108.188 47.863 1.00 236.26 754 LYS B C 1
ATOM 4775 O O . LYS B 1 38 ? -30.286 109.191 47.872 1.00 240.20 754 LYS B O 1
ATOM 4781 N N . ASP B 1 39 ? -29.839 107.103 48.596 1.00 231.15 755 ASP B N 1
ATOM 4782 C CA . ASP B 1 39 ? -30.950 107.036 49.541 1.00 230.61 755 ASP B CA 1
ATOM 4783 C C . ASP B 1 39 ? -30.478 107.323 50.965 1.00 228.64 755 ASP B C 1
ATOM 4784 O O . ASP B 1 39 ? -31.304 107.428 51.871 1.00 229.79 755 ASP B O 1
ATOM 4789 N N . PHE B 1 40 ? -29.165 107.466 51.166 1.00 225.72 756 PHE B N 1
ATOM 4790 C CA . PHE B 1 40 ? -28.616 107.666 52.508 1.00 224.72 756 PHE B CA 1
ATOM 4791 C C . PHE B 1 40 ? -28.870 109.109 52.944 1.00 224.61 756 PHE B C 1
ATOM 4792 O O . PHE B 1 40 ? -29.020 109.988 52.089 1.00 224.66 756 PHE B O 1
ATOM 4800 N N . PRO B 1 41 ? -28.925 109.361 54.270 1.00 223.17 757 PRO B N 1
ATOM 4801 C CA . PRO B 1 41 ? -29.092 110.738 54.751 1.00 227.25 757 PRO B CA 1
ATOM 4802 C C . PRO B 1 41 ? -27.908 111.659 54.430 1.00 229.30 757 PRO B C 1
ATOM 4803 O O . PRO B 1 41 ? -27.017 111.294 53.653 1.00 228.13 757 PRO B O 1
ATOM 4807 N N . GLN B 1 42 ? -27.914 112.848 55.025 1.00 233.61 758 GLN B N 1
ATOM 4808 C CA . GLN B 1 42 ? -26.825 113.801 54.849 1.00 235.09 758 GLN B CA 1
ATOM 4809 C C . GLN B 1 42 ? -25.567 113.275 55.525 1.00 230.79 758 GLN B C 1
ATOM 4810 O O . GLN B 1 42 ? -25.610 112.880 56.689 1.00 229.64 758 GLN B O 1
ATOM 4816 N N . LEU B 1 43 ? -24.462 113.252 54.783 1.00 229.20 759 LEU B N 1
ATOM 4817 C CA . LEU B 1 43 ? -23.175 112.829 55.324 1.00 226.35 759 LEU B CA 1
ATOM 4818 C C . LEU B 1 43 ? -22.591 113.934 56.183 1.00 228.84 759 LEU B C 1
ATOM 4819 O O . LEU B 1 43 ? -22.935 115.106 56.025 1.00 231.57 759 LEU B O 1
ATOM 4824 N N . ALA B 1 44 ? -21.691 113.547 57.082 1.00 227.97 760 ALA B N 1
ATOM 4825 C CA . ALA B 1 44 ? -20.921 114.505 57.865 1.00 229.50 760 ALA B CA 1
ATOM 4826 C C . ALA B 1 44 ? -19.940 115.229 56.949 1.00 232.14 760 ALA B C 1
ATOM 4827 O O . ALA B 1 44 ? -19.633 114.759 55.844 1.00 229.75 760 ALA B O 1
ATOM 4829 N N . ASP B 1 45 ? -19.458 116.376 57.415 1.00 237.47 761 ASP B N 1
ATOM 4830 C CA . ASP B 1 45 ? -18.648 117.266 56.586 1.00 241.27 761 ASP B CA 1
ATOM 4831 C C . ASP B 1 45 ? -17.228 116.743 56.410 1.00 240.11 761 ASP B C 1
ATOM 4832 O O . ASP B 1 45 ? -16.690 116.057 57.284 1.00 238.57 761 ASP B O 1
ATOM 4837 N N . GLY B 1 46 ? -16.650 117.047 55.251 1.00 242.20 762 GLY B N 1
ATOM 4838 C CA . GLY B 1 46 ? -15.249 116.767 54.974 1.00 241.34 762 GLY B CA 1
ATOM 4839 C C . GLY B 1 46 ? -14.856 115.323 54.709 1.00 238.82 762 GLY B C 1
ATOM 4840 O O . GLY B 1 46 ? -13.659 115.028 54.673 1.00 238.48 762 GLY B O 1
ATOM 4841 N N . LEU B 1 47 ? -15.831 114.426 54.527 1.00 237.21 763 LEU B N 1
ATOM 4842 C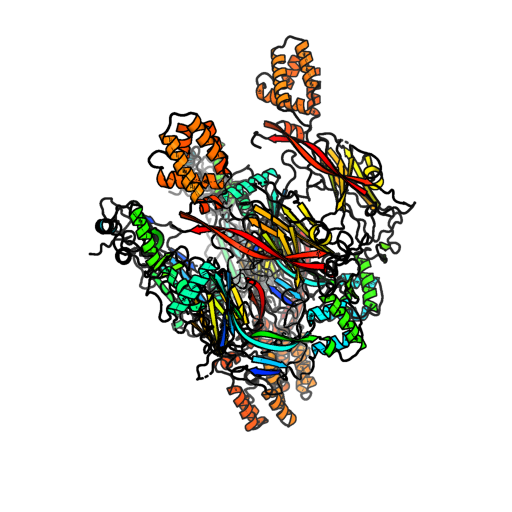 CA . LEU B 1 47 ? -15.542 113.032 54.163 1.00 232.01 763 LEU B CA 1
ATOM 4843 C C . LEU B 1 47 ? -16.048 112.739 52.749 1.00 233.20 763 LEU B C 1
ATOM 4844 O O . LEU B 1 47 ? -17.189 113.062 52.405 1.00 234.80 763 LEU B O 1
ATOM 4849 N N . LEU B 1 48 ? -15.170 112.137 51.945 1.00 232.72 764 LEU B N 1
ATOM 4850 C CA . LEU B 1 48 ? -15.365 111.955 50.506 1.00 234.83 764 LEU B CA 1
ATOM 4851 C C . LEU B 1 48 ? -15.681 110.491 50.178 1.00 232.00 764 LEU B C 1
ATOM 4852 O O . LEU B 1 48 ? -14.801 109.627 50.253 1.00 229.46 764 LEU B O 1
ATOM 4857 N N . VAL B 1 49 ? -16.935 110.234 49.806 1.00 232.27 765 VAL B N 1
ATOM 4858 C CA . VAL B 1 49 ? -17.425 108.890 49.485 1.00 228.86 765 VAL B CA 1
ATOM 4859 C C . VAL B 1 49 ? -17.454 108.707 47.964 1.00 228.71 765 VAL B C 1
ATOM 4860 O O . VAL B 1 49 ? -18.165 109.425 47.263 1.00 231.83 765 VAL B O 1
ATOM 4864 N N . ILE B 1 50 ? -16.686 107.735 47.474 1.00 225.96 766 ILE B N 1
ATOM 4865 C CA . ILE B 1 50 ? -16.519 107.474 46.043 1.00 225.13 766 ILE B CA 1
ATOM 4866 C C . ILE B 1 50 ? -16.919 106.012 45.783 1.00 221.13 766 ILE B C 1
ATOM 4867 O O . ILE B 1 50 ? -16.175 105.109 46.169 1.00 220.00 766 ILE B O 1
ATOM 4872 N N . PRO B 1 51 ? -18.091 105.767 45.146 1.00 218.47 767 PRO B N 1
ATOM 4873 C CA . PRO B 1 51 ? -18.441 104.371 44.830 1.00 213.21 767 PRO B CA 1
ATOM 4874 C C . PRO B 1 51 ? -17.461 103.726 43.854 1.00 209.86 767 PRO B C 1
ATOM 4875 O O . PRO B 1 51 ? -17.070 104.357 42.872 1.00 211.84 767 PRO B O 1
ATOM 4879 N N . LEU B 1 52 ? -17.062 102.488 44.138 1.00 204.65 768 LEU B N 1
ATOM 4880 C CA . LEU B 1 52 ? -16.108 101.765 43.287 1.00 201.78 768 LEU B CA 1
ATOM 4881 C C . LEU B 1 52 ? -16.728 101.460 41.916 1.00 201.02 768 LEU B C 1
ATOM 4882 O O . LEU B 1 52 ? -17.955 101.425 41.792 1.00 199.66 768 LEU B O 1
ATOM 4887 N N . PRO B 1 53 ? -15.884 101.244 40.883 1.00 200.38 769 PRO B N 1
ATOM 4888 C CA . PRO B 1 53 ? -16.407 101.001 39.529 1.00 199.85 769 PRO B CA 1
ATOM 4889 C C . PRO B 1 53 ? -17.213 99.705 39.379 1.00 194.39 769 PRO B C 1
ATOM 4890 O O . PRO B 1 53 ? -17.018 98.758 40.141 1.00 189.89 769 PRO B O 1
ATOM 4894 N N . VAL B 1 54 ? -18.087 99.678 38.373 1.00 193.61 770 VAL B N 1
ATOM 4895 C CA . VAL B 1 54 ? -18.998 98.547 38.102 1.00 191.48 770 VAL B CA 1
ATOM 4896 C C . VAL B 1 54 ? -18.303 97.176 37.944 1.00 190.40 770 VAL B C 1
ATOM 4897 O O . VAL B 1 54 ? -18.929 96.136 38.158 1.00 188.52 770 VAL B O 1
ATOM 4901 N N . GLU B 1 55 ? -17.020 97.178 37.582 1.00 192.68 771 GLU B N 1
ATOM 4902 C CA . GLU B 1 55 ? -16.222 95.945 37.510 1.00 192.76 771 GLU B CA 1
ATOM 4903 C C . GLU B 1 55 ? -16.041 95.313 38.895 1.00 191.64 771 GLU B C 1
ATOM 4904 O O . GLU B 1 55 ? -16.091 94.090 39.037 1.00 187.42 771 GLU B O 1
ATOM 4910 N N . GLU B 1 56 ? -15.826 96.156 39.906 1.00 193.89 772 GLU B N 1
ATOM 4911 C CA . GLU B 1 56 ? -15.638 95.704 41.293 1.00 191.29 772 GLU B CA 1
ATOM 4912 C C . GLU B 1 56 ? -16.941 95.352 42.033 1.00 187.14 772 GLU B C 1
ATOM 4913 O O . GLU B 1 56 ? -16.906 94.575 42.988 1.00 182.74 772 GLU B O 1
ATOM 4919 N N . GLN B 1 57 ? -18.070 95.921 41.605 1.00 185.05 773 GLN B N 1
ATOM 4920 C CA . GLN B 1 57 ? -19.357 95.708 42.280 1.00 182.55 773 GLN B CA 1
ATOM 4921 C C . GLN B 1 57 ? -19.945 94.351 41.907 1.00 181.20 773 GLN B C 1
ATOM 4922 O O . GLN B 1 57 ? -20.018 94.009 40.728 1.00 182.01 773 GLN B O 1
ATOM 4928 N N . CYS B 1 58 ? -20.345 93.590 42.925 1.00 179.79 774 CYS B N 1
ATOM 4929 C CA . CYS B 1 58 ? -20.961 92.265 42.774 1.00 178.04 774 CYS B CA 1
ATOM 4930 C C . CYS B 1 58 ? -20.068 91.310 41.974 1.00 172.50 774 CYS B C 1
ATOM 4931 O O . CYS B 1 58 ? -20.498 90.698 40.995 1.00 171.94 774 CYS B O 1
ATOM 4934 N N . ARG B 1 59 ? -18.810 91.219 42.399 1.00 168.47 775 ARG B N 1
ATOM 4935 C CA . ARG B 1 59 ? -17.853 90.273 41.844 1.00 165.51 775 ARG B CA 1
ATOM 4936 C C . ARG B 1 59 ? -17.508 89.273 42.937 1.00 157.84 775 ARG B C 1
ATOM 4937 O O . ARG B 1 59 ? -17.303 89.658 44.088 1.00 155.90 775 ARG B O 1
ATOM 4945 N N . GLY B 1 60 ? -17.466 87.993 42.577 1.00 152.01 776 GLY B N 1
ATOM 4946 C CA . GLY B 1 60 ? -17.126 86.922 43.513 1.00 147.89 776 GLY B CA 1
ATOM 4947 C C . GLY B 1 60 ? -15.784 86.305 43.169 1.00 144.06 776 GLY B C 1
ATOM 4948 O O . GLY B 1 60 ? -15.438 86.219 41.995 1.00 146.34 776 GLY B O 1
ATOM 4949 N N . VAL B 1 61 ? -15.024 85.884 44.183 1.00 139.46 777 VAL B N 1
ATOM 4950 C CA . VAL B 1 61 ? -13.739 85.190 43.969 1.00 135.05 777 VAL B CA 1
ATOM 4951 C C . VAL B 1 61 ? -13.667 83.877 44.753 1.00 129.36 777 VAL B C 1
ATOM 4952 O O . VAL B 1 61 ? -13.880 83.849 45.967 1.00 128.83 777 VAL B O 1
ATOM 4956 N N . LEU B 1 62 ? -13.387 82.789 44.039 1.00 124.08 778 LEU B N 1
ATOM 4957 C CA . LEU B 1 62 ? -13.178 81.484 44.651 1.00 119.15 778 LEU B CA 1
ATOM 4958 C C . LEU B 1 62 ? -11.678 81.254 44.807 1.00 117.70 778 LEU B C 1
ATOM 4959 O O . LEU B 1 62 ? -10.956 81.221 43.820 1.00 120.38 778 LEU B O 1
ATOM 4964 N N . SER B 1 63 ? -11.218 81.085 46.042 1.00 117.10 779 SER B N 1
ATOM 4965 C CA . SER B 1 63 ? -9.811 80.788 46.322 1.00 117.12 779 SER B CA 1
ATOM 4966 C C . SER B 1 63 ? -9.462 79.356 45.958 1.00 116.33 779 SER B C 1
ATOM 4967 O O . SER B 1 63 ? -10.345 78.518 45.777 1.00 114.09 779 SER B O 1
ATOM 4970 N N . GLU B 1 64 ? -8.163 79.087 45.856 1.00 117.57 780 GLU B N 1
ATOM 4971 C CA . GLU B 1 64 ? -7.674 77.735 45.607 1.00 118.37 780 GLU B CA 1
ATOM 4972 C C . GLU B 1 64 ? -7.824 76.906 46.873 1.00 113.55 780 GLU B C 1
ATOM 4973 O O . GLU B 1 64 ? -7.709 77.439 47.977 1.00 118.31 780 GLU B O 1
ATOM 4979 N N . PRO B 1 65 ? -8.074 75.598 46.727 1.00 106.79 781 PRO B N 1
ATOM 4980 C CA . PRO B 1 65 ? -8.220 74.757 47.907 1.00 105.30 781 PRO B CA 1
ATOM 4981 C C . PRO B 1 65 ? -6.915 74.484 48.633 1.00 104.36 781 PRO B C 1
ATOM 4982 O O . PRO B 1 65 ? -5.885 74.297 47.995 1.00 110.31 781 PRO B O 1
ATOM 4986 N N . LEU B 1 66 ? -6.974 74.457 49.957 1.00 101.56 782 LEU B N 1
ATOM 4987 C CA . LEU B 1 66 ? -5.813 74.181 50.807 1.00 99.82 782 LEU B CA 1
ATOM 4988 C C . LEU B 1 66 ? -6.259 73.330 51.973 1.00 99.70 782 LEU B C 1
ATOM 4989 O O . LEU B 1 66 ? -7.461 73.311 52.280 1.00 104.07 782 LEU B O 1
ATOM 4994 N N . PRO B 1 67 ? -5.314 72.637 52.643 1.00 97.85 783 PRO B N 1
ATOM 4995 C CA . PRO B 1 67 ? -5.725 71.902 53.831 1.00 100.79 783 PRO B CA 1
ATOM 4996 C C . PRO B 1 67 ? -6.233 72.839 54.924 1.00 103.97 783 PRO B C 1
ATOM 4997 O O . PRO B 1 67 ? -5.793 73.987 55.006 1.00 103.99 783 PRO B O 1
ATOM 5001 N N . ASP B 1 68 ? -7.174 72.344 55.724 1.00 106.63 784 ASP B N 1
ATOM 5002 C CA . ASP B 1 68 ? -7.718 73.088 56.848 1.00 109.65 784 ASP B CA 1
ATOM 5003 C C . ASP B 1 68 ? -6.649 73.146 57.930 1.00 111.93 784 ASP B C 1
ATOM 5004 O O . ASP B 1 68 ? -6.410 72.161 58.635 1.00 114.03 784 ASP B O 1
ATOM 5009 N N . LEU B 1 69 ? -6.013 74.309 58.054 1.00 113.22 785 LEU B N 1
ATOM 5010 C CA . LEU B 1 69 ? -4.911 74.489 58.992 1.00 113.52 785 LEU B CA 1
ATOM 5011 C C . LEU B 1 69 ? -5.384 74.365 60.429 1.00 114.14 785 LEU B C 1
ATOM 5012 O O . LEU B 1 69 ? -4.618 73.915 61.272 1.00 114.41 785 LEU B O 1
ATOM 5017 N N . GLN B 1 70 ? -6.640 74.743 60.691 1.00 115.31 786 GLN B N 1
ATOM 5018 C CA . GLN B 1 70 ? -7.255 74.610 62.023 1.00 117.96 786 GLN B CA 1
ATOM 5019 C C . GLN B 1 70 ? -7.241 73.168 62.510 1.00 112.22 786 GLN B C 1
ATOM 5020 O O . GLN B 1 70 ? -7.081 72.923 63.697 1.00 111.06 786 GLN B O 1
ATOM 5026 N N . LEU B 1 71 ? -7.403 72.227 61.585 1.00 108.42 787 LEU B N 1
ATOM 5027 C CA . LEU B 1 71 ? -7.417 70.801 61.901 1.00 106.40 787 LEU B CA 1
ATOM 5028 C C . LEU B 1 71 ? -6.053 70.127 61.775 1.00 104.42 787 LEU B C 1
ATOM 5029 O O . LEU B 1 71 ? -5.988 68.915 61.634 1.00 104.04 787 LEU B O 1
ATOM 5034 N N . LEU B 1 72 ? -4.967 70.891 61.828 1.00 104.66 788 LEU B N 1
ATOM 5035 C CA . LEU B 1 72 ? -3.626 70.317 61.860 1.00 106.11 788 LEU B CA 1
ATOM 5036 C C . LEU B 1 72 ? -2.846 70.741 63.117 1.00 108.44 788 LEU B C 1
ATOM 5037 O O . LEU B 1 72 ? -1.626 70.547 63.176 1.00 108.48 788 LEU B O 1
ATOM 5042 N N . THR B 1 73 ? -3.554 71.253 64.134 1.00 111.15 789 THR B N 1
ATOM 5043 C CA . THR B 1 73 ? -2.926 71.892 65.308 1.00 113.63 789 THR B CA 1
ATOM 5044 C C . THR B 1 73 ? -3.111 71.180 66.650 1.00 115.07 789 THR B C 1
ATOM 5045 O O . THR B 1 73 ? -2.249 71.310 67.514 1.00 123.03 789 THR B O 1
ATOM 5049 N N . GLY B 1 74 ? -4.218 70.472 66.857 1.00 110.03 790 GLY B N 1
ATOM 5050 C CA . GLY B 1 74 ? -4.512 69.932 68.179 1.00 109.70 790 GLY B CA 1
ATOM 5051 C C . GLY B 1 74 ? -4.363 68.434 68.234 1.00 110.93 790 GLY B C 1
ATOM 5052 O O . GLY B 1 74 ? -3.292 67.903 67.957 1.00 105.76 790 GLY B O 1
ATOM 5053 N N . ASP B 1 75 ? -5.450 67.761 68.614 1.00 116.27 791 ASP B N 1
ATOM 5054 C CA . ASP B 1 75 ? -5.576 66.319 68.459 1.00 118.90 791 ASP B CA 1
ATOM 5055 C C . ASP B 1 75 ? -5.982 66.073 67.012 1.00 117.69 791 ASP B C 1
ATOM 5056 O O . ASP B 1 75 ? -7.095 66.405 66.610 1.00 118.81 791 ASP B O 1
ATOM 5061 N N . ILE B 1 76 ? -5.060 65.519 66.230 1.00 117.49 792 ILE B N 1
ATOM 5062 C CA . ILE B 1 76 ? -5.210 65.443 64.783 1.00 117.43 792 ILE B CA 1
ATOM 5063 C C . ILE B 1 76 ? -5.803 64.096 64.428 1.00 118.53 792 ILE B C 1
ATOM 5064 O O . ILE B 1 76 ? -5.107 63.085 64.466 1.00 116.79 792 ILE B O 1
ATOM 5069 N N . ARG B 1 77 ? -7.092 64.088 64.100 1.00 120.00 793 ARG B N 1
ATOM 5070 C CA . ARG B 1 77 ? -7.774 62.884 63.649 1.00 120.16 793 ARG B CA 1
ATOM 5071 C C . ARG B 1 77 ? -8.278 63.109 62.229 1.00 117.51 793 ARG B C 1
ATOM 5072 O O . ARG B 1 77 ? -8.951 64.096 61.949 1.00 116.16 793 ARG B O 1
ATOM 5080 N N . TYR B 1 78 ? -7.920 62.197 61.336 1.00 115.70 794 TYR B N 1
ATOM 5081 C CA . TYR B 1 78 ? -8.390 62.222 59.953 1.00 114.45 794 TYR B CA 1
ATOM 5082 C C . TYR B 1 78 ? -8.209 60.823 59.369 1.00 116.74 794 TYR B C 1
ATOM 5083 O O . TYR B 1 78 ? -7.299 60.098 59.785 1.00 120.71 794 TYR B O 1
ATOM 5092 N N . ASP B 1 79 ? -9.063 60.444 58.421 1.00 118.14 795 ASP B N 1
ATOM 5093 C CA . ASP B 1 79 ? -8.974 59.130 57.783 1.00 120.64 795 ASP B CA 1
ATOM 5094 C C . ASP B 1 79 ? -7.727 59.077 56.899 1.00 119.06 795 ASP B C 1
ATOM 5095 O O . ASP B 1 79 ? -7.566 59.895 55.997 1.00 119.73 795 ASP B O 1
ATOM 5100 N N . GLU B 1 80 ? -6.862 58.099 57.162 1.00 118.32 796 GLU B N 1
ATOM 5101 C CA . GLU B 1 80 ? -5.617 57.893 56.409 1.00 116.57 796 GLU B CA 1
ATOM 5102 C C . GLU B 1 80 ? -5.845 57.756 54.898 1.00 115.31 796 GLU B C 1
ATOM 5103 O O . GLU B 1 80 ? -5.044 58.254 54.107 1.00 115.51 796 GLU B O 1
ATOM 5109 N N . ALA B 1 81 ? -6.928 57.083 54.512 1.00 115.16 797 ALA B N 1
ATOM 5110 C CA . ALA B 1 81 ? -7.311 56.941 53.103 1.00 114.40 797 ALA B CA 1
ATOM 5111 C C . ALA B 1 81 ? -7.714 58.273 52.469 1.00 113.85 797 ALA B C 1
ATOM 5112 O O . ALA B 1 81 ? -7.374 58.537 51.316 1.00 113.41 797 ALA B O 1
ATOM 5114 N N . MET B 1 82 ? -8.432 59.098 53.227 1.00 116.89 798 MET B N 1
ATOM 5115 C CA . MET B 1 82 ? -8.912 60.398 52.748 1.00 119.90 798 MET B CA 1
ATOM 5116 C C . MET B 1 82 ? -7.782 61.398 52.535 1.00 115.50 798 MET B C 1
ATOM 5117 O O . MET B 1 82 ? -7.677 62.019 51.467 1.00 116.08 798 MET B O 1
ATOM 5122 N N . GLY B 1 83 ? -6.944 61.541 53.558 1.00 111.31 799 GLY B N 1
ATOM 5123 C CA . GLY B 1 83 ? -5.897 62.553 53.568 1.00 108.94 799 GLY B CA 1
ATOM 5124 C C . GLY B 1 83 ? -6.329 63.717 54.430 1.00 108.76 799 GLY B C 1
ATOM 5125 O O . GLY B 1 83 ? -7.247 63.581 55.249 1.00 112.20 799 GLY B O 1
ATOM 5126 N N . TYR B 1 84 ? -5.677 64.865 54.258 1.00 105.84 800 TYR B N 1
ATOM 5127 C CA . TYR B 1 84 ? -6.024 66.046 55.050 1.00 104.50 800 TYR B CA 1
ATOM 5128 C C . TYR B 1 84 ? -7.380 66.586 54.633 1.00 104.50 800 TYR B C 1
ATOM 5129 O O . TYR B 1 84 ? -7.703 66.573 53.435 1.00 104.29 800 TYR B O 1
ATOM 5138 N N . PRO B 1 85 ? -8.178 67.060 55.612 1.00 104.60 801 PRO B N 1
ATOM 5139 C CA . PRO B 1 85 ? -9.389 67.789 55.259 1.00 104.88 801 PRO B CA 1
ATOM 5140 C C . PRO B 1 85 ? -9.040 69.119 54.610 1.00 103.44 801 PRO B C 1
ATOM 5141 O O . PRO B 1 85 ? -8.094 69.772 55.038 1.00 102.19 801 PRO B O 1
ATOM 5145 N N . MET B 1 86 ? -9.809 69.497 53.594 1.00 102.29 802 MET B N 1
ATOM 5146 C CA . MET B 1 86 ? -9.538 70.677 52.787 1.00 100.05 802 MET B CA 1
ATOM 5147 C C . MET B 1 86 ? -10.567 71.765 53.028 1.00 99.59 802 MET B C 1
ATOM 5148 O O . MET B 1 86 ? -11.702 71.497 53.436 1.00 100.44 802 MET B O 1
ATOM 5153 N N . VAL B 1 87 ? -10.161 72.996 52.746 1.00 99.34 803 VAL B N 1
ATOM 5154 C CA . VAL B 1 87 ? -11.068 74.146 52.768 1.00 101.83 803 VAL B CA 1
ATOM 5155 C C . VAL B 1 87 ? -10.855 75.016 51.547 1.00 101.58 803 VAL B C 1
ATOM 5156 O O . VAL B 1 87 ? -9.758 75.040 50.988 1.00 102.41 803 VAL B O 1
ATOM 5160 N N . GLN B 1 88 ? -11.912 75.717 51.148 1.00 101.18 804 GLN B N 1
ATOM 5161 C CA . GLN B 1 88 ? -11.881 76.592 49.993 1.00 101.47 804 GLN B CA 1
ATOM 5162 C C . GLN B 1 88 ? -12.794 77.775 50.259 1.00 102.91 804 GLN B C 1
ATOM 5163 O O . GLN B 1 88 ? -13.940 77.582 50.650 1.00 103.05 804 GLN B O 1
ATOM 5169 N N . GLN B 1 89 ? -12.289 78.988 50.045 1.00 104.88 805 GLN B N 1
ATOM 5170 C CA . GLN B 1 89 ? -13.028 80.206 50.371 1.00 107.78 805 GLN B CA 1
ATOM 5171 C C . GLN B 1 89 ? -13.736 80.814 49.170 1.00 111.39 805 GLN B C 1
ATOM 5172 O O . GLN B 1 89 ? -13.147 80.939 48.104 1.00 112.61 805 GLN B O 1
ATOM 5178 N N . TRP B 1 90 ? -14.992 81.208 49.381 1.00 116.15 806 TRP B N 1
ATOM 5179 C CA . TRP B 1 90 ? -15.799 81.955 48.420 1.00 119.85 806 TRP B CA 1
ATOM 5180 C C . TRP B 1 90 ? -16.123 83.315 49.043 1.00 123.89 806 TRP B C 1
ATOM 5181 O O . TRP B 1 90 ? -16.510 83.384 50.210 1.00 123.15 806 TRP B O 1
ATOM 5192 N N . ARG B 1 91 ? -15.948 84.391 48.277 1.00 129.18 807 ARG B N 1
ATOM 5193 C CA . ARG B 1 91 ? -16.155 85.749 48.793 1.00 133.94 807 ARG B CA 1
ATOM 5194 C C . ARG B 1 91 ? -16.744 86.670 47.735 1.00 136.99 807 ARG B C 1
ATOM 5195 O O . ARG B 1 91 ? -16.214 86.748 46.632 1.00 137.40 807 ARG B O 1
ATOM 5203 N N . VAL B 1 92 ? -17.811 87.385 48.097 1.00 141.17 808 VAL B N 1
ATOM 5204 C CA . VAL B 1 92 ? -18.569 88.232 47.172 1.00 144.50 808 VAL B CA 1
ATOM 5205 C C . VAL B 1 92 ? -18.771 89.609 47.786 1.00 147.05 808 VAL B C 1
ATOM 5206 O O . VAL B 1 92 ? -19.361 89.716 48.850 1.00 146.27 808 VAL B O 1
ATOM 5210 N N . ARG B 1 93 ? -18.317 90.651 47.091 1.00 151.00 809 ARG B N 1
ATOM 5211 C CA . ARG B 1 93 ? -18.447 92.035 47.554 1.00 156.11 809 ARG B CA 1
ATOM 5212 C C . ARG B 1 93 ? -19.396 92.808 46.654 1.00 162.52 809 ARG B C 1
ATOM 5213 O O . ARG B 1 93 ? -19.328 92.674 45.434 1.00 163.57 809 ARG B O 1
ATOM 5221 N N . SER B 1 94 ? -20.247 93.647 47.249 1.00 169.07 810 SER B N 1
ATOM 5222 C CA . SER B 1 94 ? -21.482 94.085 46.568 1.00 174.94 810 SER B CA 1
ATOM 5223 C C . SER B 1 94 ? -21.913 95.566 46.633 1.00 180.18 810 SER B C 1
ATOM 5224 O O . SER B 1 94 ? -22.520 96.055 45.678 1.00 187.12 810 SER B O 1
ATOM 5227 N N . ASN B 1 95 ? -21.606 96.281 47.710 1.00 179.78 811 ASN B N 1
ATOM 5228 C CA . ASN B 1 95 ? -22.183 97.612 47.931 1.00 182.66 811 ASN B CA 1
ATOM 5229 C C . ASN B 1 95 ? -21.057 98.600 48.220 1.00 184.37 811 ASN B C 1
ATOM 5230 O O . ASN B 1 95 ? -21.157 99.444 49.106 1.00 185.32 811 ASN B O 1
ATOM 5235 N N . LEU B 1 96 ? -20.003 98.516 47.416 1.00 185.85 812 LEU B N 1
ATOM 5236 C CA . LEU B 1 96 ? -18.705 99.074 47.782 1.00 189.06 812 LEU B CA 1
ATOM 5237 C C . LEU B 1 96 ? -18.588 100.590 47.622 1.00 196.11 812 LEU B C 1
ATOM 5238 O O . LEU B 1 96 ? -19.006 101.150 46.614 1.00 199.08 812 LEU B O 1
ATOM 5243 N N . TYR B 1 97 ? -18.017 101.237 48.639 1.00 199.79 813 TYR B N 1
ATOM 5244 C CA . TYR B 1 97 ? -17.666 102.658 48.597 1.00 204.25 813 TYR B CA 1
ATOM 5245 C C . TYR B 1 97 ? -16.298 102.840 49.247 1.00 204.91 813 TYR B C 1
ATOM 5246 O O . TYR B 1 97 ? -16.050 102.298 50.326 1.00 201.64 813 TYR B O 1
ATOM 5255 N N . ARG B 1 98 ? -15.423 103.602 48.590 1.00 208.23 814 ARG B N 1
ATOM 5256 C CA . ARG B 1 98 ? -14.127 103.983 49.149 1.00 208.20 814 ARG B CA 1
ATOM 5257 C C . ARG B 1 98 ? -14.314 105.318 49.864 1.00 211.33 814 ARG B C 1
ATOM 5258 O O . ARG B 1 98 ? -14.788 106.282 49.265 1.00 213.98 814 ARG B O 1
ATOM 5266 N N . VAL B 1 99 ? -13.933 105.367 51.140 1.00 211.02 815 VAL B N 1
ATOM 5267 C CA . VAL B 1 99 ? -14.187 106.522 52.000 1.00 213.35 815 VAL B CA 1
ATOM 5268 C C . VAL B 1 99 ? -12.866 107.087 52.517 1.00 215.93 815 VAL B C 1
ATOM 5269 O O . VAL B 1 99 ? -12.135 106.402 53.233 1.00 214.29 815 VAL B O 1
ATOM 5273 N N . LYS B 1 100 ? -12.571 108.332 52.137 1.00 220.72 816 LYS B N 1
ATOM 5274 C CA . LYS B 1 100 ? -11.447 109.099 52.684 1.00 221.03 816 LYS B CA 1
ATOM 5275 C C . LYS B 1 100 ? -12.002 110.336 53.374 1.00 223.29 816 LYS B C 1
ATOM 5276 O O . LYS B 1 100 ? -13.101 110.785 53.046 1.00 224.31 816 LYS B O 1
ATOM 5282 N N . LEU B 1 101 ? -11.244 110.875 54.329 1.00 223.34 817 LEU B N 1
ATOM 5283 C CA . LEU B 1 101 ? -11.627 112.103 55.030 1.00 225.74 817 LEU B CA 1
ATOM 5284 C C . LEU B 1 101 ? -10.578 113.193 54.794 1.00 223.47 817 LEU B C 1
ATOM 5285 O O . LEU B 1 101 ? -9.401 113.007 55.094 1.00 221.78 817 LEU B O 1
ATOM 5290 N N . SER B 1 102 ? -11.011 114.308 54.207 1.00 222.07 818 SER B N 1
ATOM 5291 C CA . SER B 1 102 ? -10.155 115.477 53.993 1.00 220.45 818 SER B CA 1
ATOM 5292 C C . SER B 1 102 ? -11.031 116.672 53.590 1.00 223.00 818 SER B C 1
ATOM 5293 O O . SER B 1 102 ? -11.761 116.557 52.609 1.00 221.92 818 SER B O 1
ATOM 5296 N N . THR B 1 103 ? -11.014 117.804 54.302 1.00 225.54 819 THR B N 1
ATOM 5297 C CA . THR B 1 103 ? -10.219 118.075 55.511 1.00 224.59 819 THR B CA 1
ATOM 5298 C C . THR B 1 103 ? -11.177 118.452 56.644 1.00 227.42 819 THR B C 1
ATOM 5299 O O . THR B 1 103 ? -12.141 119.186 56.421 1.00 230.49 819 THR B O 1
ATOM 5303 N N . ILE B 1 104 ? -10.920 117.931 57.847 1.00 226.86 820 ILE B N 1
ATOM 5304 C CA . ILE B 1 104 ? -11.831 118.089 58.991 1.00 227.31 820 ILE B CA 1
ATOM 5305 C C . ILE B 1 104 ? -11.091 118.685 60.193 1.00 226.67 820 ILE B C 1
ATOM 5306 O O . ILE B 1 104 ? -9.966 118.280 60.514 1.00 225.45 820 ILE B O 1
ATOM 5311 N N . THR B 1 105 ? -11.739 119.645 60.850 1.00 227.12 821 THR B N 1
ATOM 5312 C CA . THR B 1 105 ? -11.221 120.257 62.073 1.00 225.88 821 THR B CA 1
ATOM 5313 C C . THR B 1 105 ? -11.408 119.293 63.242 1.00 221.43 821 THR B C 1
ATOM 5314 O O . THR B 1 105 ? -12.296 118.437 63.216 1.00 221.60 821 THR B O 1
ATOM 5318 N N . LEU B 1 106 ? -10.579 119.448 64.271 1.00 218.32 822 LEU B N 1
ATOM 5319 C CA . LEU B 1 106 ? -10.584 118.530 65.419 1.00 215.15 822 LEU B CA 1
ATOM 5320 C C . LEU B 1 106 ? -11.837 118.703 66.285 1.00 215.32 822 LEU B C 1
ATOM 5321 O O . LEU B 1 106 ? -12.509 119.730 66.224 1.00 217.01 822 LEU B O 1
ATOM 5326 N N . ALA B 1 107 ? -12.143 117.678 67.076 1.00 212.73 823 ALA B N 1
ATOM 5327 C CA . ALA B 1 107 ? -13.322 117.684 67.943 1.00 213.16 823 ALA B CA 1
ATOM 5328 C C . ALA B 1 107 ? -13.126 118.622 69.122 1.00 214.68 823 ALA B C 1
ATOM 5329 O O . ALA B 1 107 ? -11.992 118.944 69.489 1.00 213.50 823 ALA B O 1
ATOM 5331 N N . ALA B 1 108 ? -14.241 119.045 69.710 1.00 217.95 824 ALA B N 1
ATOM 5332 C CA . ALA B 1 108 ? -14.226 119.922 70.878 1.00 222.18 824 ALA B CA 1
ATOM 5333 C C . ALA B 1 108 ? -13.608 119.201 72.072 1.00 223.74 824 ALA B C 1
ATOM 5334 O O . ALA B 1 108 ? -12.585 119.639 72.607 1.00 224.47 824 ALA B O 1
ATOM 5336 N N . GLY B 1 109 ? -14.215 118.076 72.450 1.00 225.81 825 GLY B N 1
ATOM 5337 C CA . GLY B 1 109 ? -13.758 117.265 73.583 1.00 226.59 825 GLY B CA 1
ATOM 5338 C C . GLY B 1 109 ? -12.353 116.696 73.445 1.00 225.66 825 GLY B C 1
ATOM 5339 O O . GLY B 1 109 ? -11.658 116.523 74.448 1.00 224.53 825 GLY B O 1
ATOM 5340 N N . PHE B 1 110 ? -11.941 116.404 72.208 1.00 226.66 826 PHE B N 1
ATOM 5341 C CA . PHE B 1 110 ? -10.583 115.926 71.916 1.00 225.16 826 PHE B CA 1
ATOM 5342 C C . PHE B 1 110 ? -9.543 117.000 72.221 1.00 228.30 826 PHE B C 1
ATOM 5343 O O . PHE B 1 110 ? -8.560 116.724 72.903 1.00 229.66 826 PHE B O 1
ATOM 5351 N N . THR B 1 111 ? -9.768 118.215 71.722 1.00 231.23 827 THR B N 1
ATOM 5352 C CA . THR B 1 111 ? -8.827 119.324 71.927 1.00 232.53 827 THR B CA 1
ATOM 5353 C C . THR B 1 111 ? -8.777 119.802 73.389 1.00 234.14 827 THR B C 1
ATOM 5354 O O . THR B 1 111 ? -7.729 120.267 73.840 1.00 234.97 827 THR B O 1
ATOM 5358 N N . ASN B 1 112 ? -9.894 119.682 74.117 1.00 233.49 828 ASN B N 1
ATOM 5359 C CA . ASN B 1 112 ? -9.940 120.013 75.554 1.00 233.00 828 ASN B CA 1
ATOM 5360 C C . ASN B 1 112 ? -8.971 119.164 76.374 1.00 231.23 828 ASN B C 1
ATOM 5361 O O . ASN B 1 112 ? -8.153 119.705 77.120 1.00 233.58 828 ASN B O 1
ATOM 5366 N N . VAL B 1 113 ? -9.081 117.843 76.241 1.00 228.12 829 VAL B N 1
ATOM 5367 C CA . VAL B 1 113 ? -8.158 116.911 76.916 1.00 225.06 829 VAL B CA 1
ATOM 5368 C C . VAL B 1 113 ? -6.736 116.945 76.330 1.00 222.77 829 VAL B C 1
ATOM 5369 O O . VAL B 1 113 ? -5.775 116.637 77.033 1.00 221.77 829 VAL B O 1
ATOM 5373 N N . LEU B 1 114 ? -6.615 117.301 75.049 1.00 222.08 830 LEU B N 1
ATOM 5374 C CA . LEU B 1 114 ? -5.309 117.490 74.395 1.00 220.47 830 LEU B CA 1
ATOM 5375 C C . LEU B 1 114 ? -4.591 118.762 74.876 1.00 222.53 830 LEU B C 1
ATOM 5376 O O . LEU B 1 114 ? -3.359 118.804 74.892 1.00 221.45 830 LEU B O 1
ATOM 5381 N N . LYS B 1 115 ? -5.357 119.791 75.250 1.00 224.72 831 LYS B N 1
ATOM 5382 C CA . LYS B 1 115 ? -4.792 121.021 75.837 1.00 225.45 831 LYS B CA 1
ATOM 5383 C C . LYS B 1 115 ? -4.240 120.821 77.257 1.00 223.47 831 LYS B C 1
ATOM 5384 O O . LYS B 1 115 ? -3.207 121.392 77.591 1.00 221.71 831 LYS B O 1
ATOM 5390 N N . ILE B 1 116 ? -4.935 120.042 78.090 1.00 222.86 832 ILE B N 1
ATOM 5391 C CA . ILE B 1 116 ? -4.509 119.836 79.491 1.00 222.61 832 ILE B CA 1
ATOM 5392 C C . ILE B 1 116 ? -3.344 118.840 79.621 1.00 218.70 832 ILE B C 1
ATOM 5393 O O . ILE B 1 116 ? -2.443 119.049 80.433 1.00 216.84 832 ILE B O 1
ATOM 5398 N N . LEU B 1 117 ? -3.368 117.769 78.827 1.00 217.62 833 LEU B N 1
ATOM 5399 C CA . LEU B 1 117 ? -2.298 116.756 78.850 1.00 215.18 833 LEU B CA 1
ATOM 5400 C C . LEU B 1 117 ? -0.967 117.243 78.253 1.00 215.49 833 LEU B C 1
ATOM 5401 O O . LEU B 1 117 ? 0.085 116.720 78.628 1.00 213.21 833 LEU B O 1
ATOM 5406 N N . THR B 1 118 ? -1.007 118.228 77.347 1.00 218.33 834 THR B N 1
ATOM 5407 C CA . THR B 1 118 ? 0.201 118.662 76.613 1.00 218.85 834 THR B CA 1
ATOM 5408 C C . THR B 1 118 ? 1.352 119.102 77.538 1.00 221.34 834 THR B C 1
ATOM 5409 O O . THR B 1 118 ? 2.502 118.696 77.337 1.00 219.81 834 THR B O 1
ATOM 5413 N N . LYS B 1 119 ? 1.026 119.884 78.567 1.00 224.88 835 LYS B N 1
ATOM 5414 C CA . LYS B 1 119 ? 2.004 120.320 79.571 1.00 224.83 835 LYS B CA 1
ATOM 5415 C C . LYS B 1 119 ? 2.302 119.176 80.546 1.00 224.54 835 LYS B C 1
ATOM 5416 O O . LYS B 1 119 ? 3.463 118.920 80.877 1.00 224.62 835 LYS B O 1
ATOM 5422 N N . GLU B 1 120 ? 1.243 118.488 80.982 1.00 224.66 836 GLU B N 1
ATOM 5423 C CA . GLU B 1 120 ? 1.333 117.409 81.975 1.00 220.46 836 GLU B CA 1
ATOM 5424 C C . GLU B 1 120 ? 1.983 116.139 81.398 1.00 212.34 836 GLU B C 1
ATOM 5425 O O . GLU B 1 120 ? 1.297 115.188 81.012 1.00 206.46 836 GLU B O 1
ATOM 5431 N N . SER B 1 121 ? 3.315 116.145 81.347 1.00 208.33 837 SER B N 1
ATOM 5432 C CA . SER B 1 121 ? 4.090 114.985 80.904 1.00 203.88 837 SER B CA 1
ATOM 5433 C C . SER B 1 121 ? 4.027 113.886 81.970 1.00 203.44 837 SER B C 1
ATOM 5434 O O . SER B 1 121 ? 4.777 113.919 82.948 1.00 204.49 837 SER B O 1
ATOM 5437 N N . SER B 1 122 ? 3.110 112.935 81.774 1.00 202.05 838 SER B N 1
ATOM 5438 C CA . SER B 1 122 ? 2.864 111.832 82.716 1.00 200.15 838 SER B CA 1
ATOM 5439 C C . SER B 1 122 ? 2.590 110.519 81.959 1.00 200.12 838 SER B C 1
ATOM 5440 O O . SER B 1 122 ? 1.907 110.532 80.937 1.00 202.55 838 SER B O 1
ATOM 5443 N N . ARG B 1 123 ? 3.109 109.398 82.467 1.00 199.19 839 ARG B N 1
ATOM 5444 C CA . ARG B 1 123 ? 2.975 108.093 81.787 1.00 196.20 839 ARG B CA 1
ATOM 5445 C C . ARG B 1 123 ? 1.592 107.467 81.999 1.00 195.93 839 ARG B C 1
ATOM 5446 O O . ARG B 1 123 ? 0.900 107.159 81.029 1.00 191.78 839 ARG B O 1
ATOM 5454 N N . GLU B 1 124 ? 1.201 107.286 83.263 1.00 198.17 840 GLU B N 1
ATOM 5455 C CA . GLU B 1 124 ? -0.114 106.708 83.624 1.00 199.00 840 GLU B CA 1
ATOM 5456 C C . GLU B 1 124 ? -1.278 107.485 82.996 1.00 199.92 840 GLU B C 1
ATOM 5457 O O . GLU B 1 124 ? -2.305 106.908 82.638 1.00 198.46 840 GLU B O 1
ATOM 5463 N N . GLU B 1 125 ? -1.089 108.795 82.866 1.00 203.01 841 GLU B N 1
ATOM 5464 C CA . GLU B 1 125 ? -2.066 109.700 82.268 1.00 205.74 841 GLU B CA 1
ATOM 5465 C C . GLU B 1 125 ? -2.160 109.532 80.747 1.00 203.49 841 GLU B C 1
ATOM 5466 O O . GLU B 1 125 ? -3.262 109.445 80.204 1.00 205.04 841 GLU B O 1
ATOM 5472 N N . LEU B 1 126 ? -1.009 109.499 80.072 1.00 200.23 842 LEU B N 1
ATOM 5473 C CA . LEU B 1 126 ? -0.947 109.281 78.611 1.00 199.03 842 LEU B CA 1
ATOM 5474 C C . LEU B 1 126 ? -1.500 107.924 78.140 1.00 200.81 842 LEU B C 1
ATOM 5475 O O . LEU B 1 126 ? -1.952 107.808 76.998 1.00 198.82 842 LEU B O 1
ATOM 5480 N N . LEU B 1 127 ? -1.442 106.906 79.004 1.00 203.55 843 LEU B N 1
ATOM 5481 C CA . LEU B 1 127 ? -2.034 105.591 78.712 1.00 202.65 843 LEU B CA 1
ATOM 5482 C C . LEU B 1 127 ? -3.562 105.617 78.814 1.00 205.16 843 LEU B C 1
ATOM 5483 O O . LEU B 1 127 ? -4.241 105.006 77.986 1.00 208.86 843 LEU B O 1
ATOM 5488 N N . SER B 1 128 ? -4.093 106.311 79.826 1.00 205.83 844 SER B N 1
ATOM 5489 C CA . SER B 1 128 ? -5.548 106.528 79.962 1.00 205.49 844 SER B CA 1
ATOM 5490 C C . SER B 1 128 ? -6.155 107.271 78.767 1.00 204.60 844 SER B C 1
ATOM 5491 O O . SER B 1 128 ? -7.320 107.057 78.434 1.00 203.66 844 SER B O 1
ATOM 5494 N N . PHE B 1 129 ? -5.361 108.139 78.138 1.00 203.31 845 PHE B N 1
ATOM 5495 C CA . PHE B 1 129 ? -5.739 108.798 76.886 1.00 202.09 845 PHE B CA 1
ATOM 5496 C C . PHE B 1 129 ? -5.889 107.783 75.752 1.00 197.88 845 PHE B C 1
ATOM 5497 O O . PHE B 1 129 ? -6.894 107.791 75.041 1.00 200.89 845 PHE B O 1
ATOM 5505 N N . ILE B 1 130 ? -4.889 106.916 75.595 1.00 191.30 846 ILE B N 1
ATOM 5506 C CA . ILE B 1 130 ? -4.879 105.914 74.523 1.00 185.12 846 ILE B CA 1
ATOM 5507 C C . ILE B 1 130 ? -6.013 104.900 74.711 1.00 181.76 846 ILE B C 1
ATOM 5508 O O . ILE B 1 130 ? -6.644 104.511 73.733 1.00 180.54 846 ILE B O 1
ATOM 5513 N N . GLN B 1 131 ? -6.276 104.488 75.953 1.00 179.60 847 GLN B N 1
ATOM 5514 C CA . GLN B 1 131 ? -7.427 103.624 76.259 1.00 179.99 847 GLN B CA 1
ATOM 5515 C C . GLN B 1 131 ? -8.725 104.188 75.697 1.00 183.29 847 GLN B C 1
ATOM 5516 O O . GLN B 1 131 ? -9.508 103.465 75.083 1.00 182.98 847 GLN B O 1
ATOM 5522 N N . HIS B 1 132 ? -8.927 105.486 75.906 1.00 188.27 848 HIS B N 1
ATOM 5523 C CA . HIS B 1 132 ? -10.151 106.165 75.502 1.00 191.10 848 HIS B CA 1
ATOM 5524 C C . HIS B 1 132 ? -10.171 106.542 74.014 1.00 190.90 848 HIS B C 1
ATOM 5525 O O . HIS B 1 132 ? -11.141 106.245 73.321 1.00 190.05 848 HIS B O 1
ATOM 5532 N N . TYR B 1 133 ? -9.106 107.192 73.536 1.00 190.86 849 TYR B N 1
ATOM 5533 C CA . TYR B 1 133 ? -9.050 107.731 72.162 1.00 191.55 849 TYR B CA 1
ATOM 5534 C C . TYR B 1 133 ? -8.347 106.839 71.131 1.00 189.26 849 TYR B C 1
ATOM 5535 O O . TYR B 1 133 ? -8.339 107.164 69.944 1.00 188.15 849 TYR B O 1
ATOM 5544 N N . GLY B 1 134 ? -7.771 105.723 71.568 1.00 187.86 850 GLY B N 1
ATOM 5545 C CA . GLY B 1 134 ? -7.027 104.846 70.670 1.00 186.00 850 GLY B CA 1
ATOM 5546 C C . GLY B 1 134 ? -5.668 105.408 70.296 1.00 186.02 850 GLY B C 1
ATOM 5547 O O . GLY B 1 134 ? -5.139 106.294 70.970 1.00 187.27 850 GLY B O 1
ATOM 5548 N N . SER B 1 135 ? -5.122 104.887 69.201 1.00 185.38 851 SER B N 1
ATOM 5549 C CA . SER B 1 135 ? -3.754 105.171 68.755 1.00 185.78 851 SER B CA 1
ATOM 5550 C C . SER B 1 135 ? -3.663 105.932 67.431 1.00 185.50 851 SER B C 1
ATOM 5551 O O . SER B 1 135 ? -2.739 106.726 67.247 1.00 186.52 851 SER B O 1
ATOM 5554 N N . HIS B 1 136 ? -4.590 105.658 66.511 1.00 184.43 852 HIS B N 1
ATOM 5555 C CA . HIS B 1 136 ? -4.612 106.265 65.181 1.00 184.61 852 HIS B CA 1
ATOM 5556 C C . HIS B 1 136 ? -5.990 106.833 64.866 1.00 187.23 852 HIS B C 1
ATOM 5557 O O . HIS B 1 136 ? -6.933 106.681 65.647 1.00 186.51 852 HIS B O 1
ATOM 5564 N N . TYR B 1 137 ? -6.088 107.502 63.720 1.00 190.66 853 TYR B N 1
ATOM 5565 C CA . TYR B 1 137 ? -7.373 107.790 63.085 1.00 194.84 853 TYR B CA 1
ATOM 5566 C C . TYR B 1 137 ? -7.363 107.151 61.706 1.00 193.25 853 TYR B C 1
ATOM 5567 O O . TYR B 1 137 ? -6.302 107.016 61.086 1.00 192.25 853 TYR B O 1
ATOM 5576 N N . ILE B 1 138 ? -8.540 106.750 61.233 1.00 192.05 854 ILE B N 1
ATOM 5577 C CA . ILE B 1 138 ? -8.654 106.077 59.944 1.00 189.95 854 ILE B CA 1
ATOM 5578 C C . ILE B 1 138 ? -8.654 107.138 58.852 1.00 191.63 854 ILE B C 1
ATOM 5579 O O . ILE B 1 138 ? -9.457 108.064 58.892 1.00 189.69 854 ILE B O 1
ATOM 5584 N N . ALA B 1 139 ? -7.750 106.981 57.886 1.00 194.03 855 ALA B N 1
ATOM 5585 C CA . ALA B 1 139 ? -7.569 107.937 56.792 1.00 199.19 855 ALA B CA 1
ATOM 5586 C C . ALA B 1 139 ? -8.318 107.510 55.533 1.00 199.67 855 ALA B C 1
ATOM 5587 O O . ALA B 1 139 ? -9.003 108.320 54.918 1.00 202.15 855 ALA B O 1
ATOM 5589 N N . GLU B 1 140 ? -8.153 106.246 55.148 1.00 196.70 856 GLU B N 1
ATOM 5590 C CA . GLU B 1 140 ? -8.846 105.654 54.002 1.00 196.64 856 GLU B CA 1
ATOM 5591 C C . GLU B 1 140 ? -9.474 104.331 54.445 1.00 191.53 856 GLU B C 1
ATOM 5592 O O . GLU B 1 140 ? -8.863 103.582 55.208 1.00 192.80 856 GLU B O 1
ATOM 5598 N N . ALA B 1 141 ? -10.688 104.051 53.969 1.00 186.13 857 ALA B N 1
ATOM 5599 C CA . ALA B 1 141 ? -11.401 102.819 54.322 1.00 179.81 857 ALA B CA 1
ATOM 5600 C C . ALA B 1 141 ? -12.377 102.396 53.233 1.00 177.74 857 ALA B C 1
ATOM 5601 O O . ALA B 1 141 ? -12.897 103.232 52.492 1.00 181.32 857 ALA B O 1
ATOM 5603 N N . LEU B 1 142 ? -12.609 101.087 53.144 1.00 171.91 858 LEU B N 1
ATOM 5604 C CA . LEU B 1 142 ? -13.561 100.510 52.200 1.00 167.95 858 LEU B CA 1
ATOM 5605 C C . LEU B 1 142 ? -14.804 100.066 52.959 1.00 164.92 858 LEU B C 1
ATOM 5606 O O . LEU B 1 142 ? -14.702 99.305 53.918 1.00 161.99 858 LEU B O 1
ATOM 5611 N N . TYR B 1 143 ? -15.966 100.546 52.520 1.00 163.88 859 TYR B N 1
ATOM 5612 C CA . TYR B 1 143 ? -17.252 100.118 53.061 1.00 161.28 859 TYR B CA 1
ATOM 5613 C C . TYR B 1 143 ? -17.992 99.312 52.014 1.00 158.85 859 TYR B C 1
ATOM 5614 O O . TYR B 1 143 ? -17.646 99.356 50.835 1.00 157.80 859 TYR B O 1
ATOM 5623 N N . GLY B 1 144 ? -19.003 98.573 52.454 1.00 156.99 860 GLY B N 1
ATOM 5624 C CA . GLY B 1 144 ? -19.828 97.776 51.552 1.00 156.68 860 GLY B CA 1
ATOM 5625 C C . GLY B 1 144 ? -20.503 96.599 52.224 1.00 155.65 860 GLY B C 1
ATOM 5626 O O . GLY B 1 144 ? -20.760 96.624 53.427 1.00 155.60 860 GLY B O 1
ATOM 5627 N N . SER B 1 145 ? -20.785 95.570 51.428 1.00 154.25 861 SER B N 1
ATOM 5628 C CA . SER B 1 145 ? -21.429 94.347 51.893 1.00 152.57 861 SER B CA 1
ATOM 5629 C C . SER B 1 145 ? -20.635 93.169 51.361 1.00 149.32 861 SER B C 1
ATOM 5630 O O . SER B 1 145 ? -20.560 92.992 50.148 1.00 149.52 861 SER B O 1
ATOM 5633 N N . GLU B 1 146 ? -20.003 92.397 52.246 1.00 146.12 862 GLU B N 1
ATOM 5634 C CA . GLU B 1 146 ? -19.277 91.200 51.815 1.00 143.00 862 GLU B CA 1
ATOM 5635 C C . GLU B 1 146 ? -19.835 89.947 52.468 1.00 139.87 862 GLU B C 1
ATOM 5636 O O . GLU B 1 146 ? -20.124 89.932 53.661 1.00 138.09 862 GLU B O 1
ATOM 5642 N N . LEU B 1 147 ? -20.001 88.916 51.646 1.00 137.18 863 LEU B N 1
ATOM 5643 C CA . LEU B 1 147 ? -20.356 87.580 52.087 1.00 133.76 863 LEU B CA 1
ATOM 5644 C C . LEU B 1 147 ? -19.110 86.739 51.918 1.00 130.92 863 LEU B C 1
ATOM 5645 O O . LEU B 1 147 ? -18.607 86.619 50.807 1.00 131.90 863 LEU B O 1
ATOM 5650 N N . THR B 1 148 ? -18.612 86.174 53.014 1.00 128.68 864 THR B N 1
ATOM 5651 C CA . THR B 1 148 ? -17.457 85.286 52.992 1.00 125.43 864 THR B CA 1
ATOM 5652 C C . THR B 1 148 ? -17.921 83.910 53.424 1.00 123.32 864 THR B C 1
ATOM 5653 O O . THR B 1 148 ? -18.438 83.757 54.524 1.00 123.37 864 THR B O 1
ATOM 5657 N N . CYS B 1 149 ? -17.750 82.923 52.549 1.00 121.71 865 CYS B N 1
ATOM 5658 C CA . CYS B 1 149 ? -18.108 81.537 52.839 1.00 120.08 865 CYS B CA 1
ATOM 5659 C C . CYS B 1 149 ? -16.900 80.628 52.744 1.00 114.56 865 CYS B C 1
ATOM 5660 O O . CYS B 1 149 ? -15.926 80.947 52.075 1.00 113.06 865 CYS B O 1
ATOM 5663 N N . ILE B 1 150 ? -16.977 79.496 53.430 1.00 110.76 866 ILE B N 1
ATOM 5664 C CA . ILE B 1 150 ? -15.899 78.522 53.457 1.00 107.02 866 ILE B CA 1
ATOM 5665 C C . ILE B 1 150 ? -16.489 77.146 53.237 1.00 105.70 866 ILE B C 1
ATOM 5666 O O . ILE B 1 150 ? -17.330 76.698 54.005 1.00 105.62 866 ILE B O 1
ATOM 5671 N N . ILE B 1 151 ? -16.037 76.482 52.187 1.00 104.68 867 ILE B N 1
ATOM 5672 C CA . ILE B 1 151 ? -16.502 75.149 51.870 1.00 104.91 867 ILE B CA 1
ATOM 5673 C C . ILE B 1 151 ? -15.502 74.205 52.512 1.00 104.71 867 ILE B C 1
ATOM 5674 O O . ILE B 1 151 ? -14.299 74.316 52.261 1.00 104.24 867 ILE B O 1
ATOM 5679 N N . HIS B 1 152 ? -15.999 73.307 53.361 1.00 105.23 868 HIS B N 1
ATOM 5680 C CA . HIS B 1 152 ? -15.177 72.308 54.047 1.00 104.99 868 HIS B CA 1
ATOM 5681 C C . HIS B 1 152 ? -15.348 70.959 53.368 1.00 104.29 868 HIS B C 1
ATOM 5682 O O . HIS B 1 152 ? -16.415 70.356 53.460 1.00 107.47 868 HIS B O 1
ATOM 5689 N N . PHE B 1 153 ? -14.310 70.493 52.681 1.00 102.78 869 PHE B N 1
ATOM 5690 C CA . PHE B 1 153 ? -14.334 69.175 52.051 1.00 103.17 869 PHE B CA 1
ATOM 5691 C C . PHE B 1 153 ? -13.642 68.162 52.960 1.00 106.91 869 PHE B C 1
ATOM 5692 O O . PHE B 1 153 ? -12.704 68.528 53.669 1.00 108.08 869 PHE B O 1
ATOM 5700 N N . PRO B 1 154 ? -14.088 66.887 52.938 1.00 111.37 870 PRO B N 1
ATOM 5701 C CA . PRO B 1 154 ? -13.426 65.888 53.780 1.00 113.42 870 PRO B CA 1
ATOM 5702 C C . PRO B 1 154 ? -12.076 65.427 53.247 1.00 114.54 870 PRO B C 1
ATOM 5703 O O . PRO B 1 154 ? -11.313 64.843 54.008 1.00 115.92 870 PRO B O 1
ATOM 5707 N N . SER B 1 155 ? -11.796 65.652 51.960 1.00 117.26 871 SER B N 1
ATOM 5708 C CA . SER B 1 155 ? -10.527 65.234 51.358 1.00 119.17 871 SER B CA 1
ATOM 5709 C C . SER B 1 155 ? -10.183 65.990 50.079 1.00 118.44 871 SER B C 1
ATOM 5710 O O . SER B 1 155 ? -11.057 66.563 49.422 1.00 116.85 871 SER B O 1
ATOM 5713 N N . LYS B 1 156 ? -8.901 65.947 49.724 1.00 119.34 872 LYS B N 1
ATOM 5714 C CA . LYS B 1 156 ? -8.414 66.525 48.469 1.00 121.47 872 LYS B CA 1
ATOM 5715 C C . LYS B 1 156 ? -9.007 65.817 47.245 1.00 122.14 872 LYS B C 1
ATOM 5716 O O . LYS B 1 156 ? -9.256 66.457 46.217 1.00 116.12 872 LYS B O 1
ATOM 5722 N N . LYS B 1 157 ? -9.242 64.508 47.371 1.00 125.70 873 LYS B N 1
ATOM 5723 C CA . LYS B 1 157 ? -9.854 63.720 46.300 1.00 128.47 873 LYS B CA 1
ATOM 5724 C C . LYS B 1 157 ? -11.308 64.130 46.089 1.00 126.83 873 LYS B C 1
ATOM 5725 O O . LYS B 1 157 ? -11.707 64.425 44.959 1.00 124.19 873 LYS B O 1
ATOM 5731 N N . VAL B 1 158 ? -12.079 64.152 47.182 1.00 124.33 874 VAL B N 1
ATOM 5732 C CA . VAL B 1 158 ? -13.504 64.504 47.141 1.00 123.59 874 VAL B CA 1
ATOM 5733 C C . VAL B 1 158 ? -13.743 65.850 46.464 1.00 122.93 874 VAL B C 1
ATOM 5734 O O . VAL B 1 158 ? -14.682 65.974 45.686 1.00 124.90 874 VAL B O 1
ATOM 5738 N N . GLN B 1 159 ? -12.917 66.850 46.754 1.00 121.70 875 GLN B N 1
ATOM 5739 C CA . GLN B 1 159 ? -13.029 68.121 46.046 1.00 124.03 875 GLN B CA 1
ATOM 5740 C C . GLN B 1 159 ? -12.801 67.965 44.559 1.00 128.40 875 GLN B C 1
ATOM 5741 O O . GLN B 1 159 ? -13.643 68.374 43.760 1.00 132.23 875 GLN B O 1
ATOM 5747 N N . GLN B 1 160 ? -11.633 67.433 44.202 1.00 132.44 876 GLN B N 1
ATOM 5748 C CA . GLN B 1 160 ? -11.222 67.339 42.800 1.00 134.20 876 GLN B CA 1
ATOM 5749 C C . GLN B 1 160 ? -12.310 66.680 41.963 1.00 132.37 876 GLN B C 1
ATOM 5750 O O . GLN B 1 160 ? -12.651 67.176 40.900 1.00 130.16 876 GLN B O 1
ATOM 5756 N N . GLN B 1 161 ? -12.893 65.600 42.482 1.00 131.95 877 GLN B N 1
ATOM 5757 C CA . GLN B 1 161 ? -14.027 64.942 41.826 1.00 132.56 877 GLN B CA 1
ATOM 5758 C C . GLN B 1 161 ? -15.226 65.884 41.672 1.00 128.76 877 GLN B C 1
ATOM 5759 O O . GLN B 1 161 ? -15.791 65.974 40.591 1.00 128.58 877 GLN B O 1
ATOM 5765 N N . LEU B 1 162 ? -15.588 66.590 42.742 1.00 126.56 878 LEU B N 1
ATOM 5766 C CA . LEU B 1 162 ? -16.705 67.547 42.709 1.00 127.55 878 LEU B CA 1
ATOM 5767 C C . LEU B 1 162 ? -16.451 68.758 41.828 1.00 128.38 878 LEU B C 1
ATOM 5768 O O . LEU B 1 162 ? -17.381 69.254 41.193 1.00 131.62 878 LEU B O 1
ATOM 5773 N N . TRP B 1 163 ? -15.212 69.242 41.806 1.00 128.37 879 TRP B N 1
ATOM 5774 C CA . TRP B 1 163 ? -14.836 70.356 40.937 1.00 129.94 879 TRP B CA 1
ATOM 5775 C C . TRP B 1 163 ? -14.925 69.950 39.470 1.00 133.49 879 TRP B C 1
ATOM 5776 O O . TRP B 1 163 ? -15.427 70.712 38.644 1.00 136.15 879 TRP B O 1
ATOM 5787 N N . LEU B 1 164 ? -14.434 68.754 39.156 1.00 137.07 880 LEU B N 1
ATOM 5788 C CA . LEU B 1 164 ? -14.490 68.222 37.789 1.00 139.91 880 LEU B CA 1
ATOM 5789 C C . LEU B 1 164 ? -15.924 67.827 37.397 1.00 138.96 880 LEU B C 1
ATOM 5790 O O . LEU B 1 164 ? -16.336 68.045 36.256 1.00 141.59 880 LEU B O 1
ATOM 5795 N N . GLN B 1 165 ? -16.679 67.270 38.346 1.00 135.86 881 GLN B N 1
ATOM 5796 C CA . GLN B 1 165 ? -18.114 66.983 38.164 1.00 133.39 881 GLN B CA 1
ATOM 5797 C C . GLN B 1 165 ? -18.922 68.264 37.909 1.00 132.65 881 GLN B C 1
ATOM 5798 O O . GLN B 1 165 ? -19.815 68.282 37.062 1.00 132.12 881 GLN B O 1
ATOM 5804 N N . TYR B 1 166 ? -18.603 69.314 38.662 1.00 132.06 882 TYR B N 1
ATOM 5805 C CA . TYR B 1 166 ? -19.175 70.657 38.470 1.00 133.56 882 TYR B CA 1
ATOM 5806 C C . TYR B 1 166 ? -18.830 71.253 37.112 1.00 140.45 882 TYR B C 1
ATOM 5807 O O . TYR B 1 166 ? -19.688 71.835 36.447 1.00 143.10 882 TYR B O 1
ATOM 5816 N N . GLN B 1 167 ? -17.566 71.116 36.724 1.00 147.67 883 GLN B N 1
ATOM 5817 C CA . GLN B 1 167 ? -17.054 71.706 35.485 1.00 153.67 883 GLN B CA 1
ATOM 5818 C C . GLN B 1 167 ? -17.608 71.001 34.237 1.00 158.61 883 GLN B C 1
ATOM 5819 O O . GLN B 1 167 ? -17.756 71.628 33.184 1.00 161.90 883 GLN B O 1
ATOM 5825 N N . LYS B 1 168 ? -17.914 69.706 34.367 1.00 159.92 884 LYS B N 1
ATOM 5826 C CA . LYS B 1 168 ? -18.565 68.934 33.303 1.00 161.37 884 LYS B CA 1
ATOM 5827 C C . LYS B 1 168 ? -20.009 69.406 33.116 1.00 160.55 884 LYS B C 1
ATOM 5828 O O . LYS B 1 168 ? -20.400 69.803 32.019 1.00 161.81 884 LYS B O 1
ATOM 5834 N N . GLU B 1 169 ? -20.773 69.397 34.206 1.00 160.11 885 GLU B N 1
ATOM 5835 C CA . GLU B 1 169 ? -22.207 69.719 34.176 1.00 161.37 885 GLU B CA 1
ATOM 5836 C C . GLU B 1 169 ? -22.546 71.209 34.036 1.00 160.44 885 GLU B C 1
ATOM 5837 O O . GLU B 1 169 ? -23.714 71.543 33.842 1.00 160.65 885 GLU B O 1
ATOM 5843 N N . THR B 1 170 ? -21.557 72.096 34.160 1.00 160.85 886 THR B N 1
ATOM 5844 C CA . THR B 1 170 ? -21.767 73.530 33.904 1.00 164.94 886 THR B CA 1
ATOM 5845 C C . THR B 1 170 ? -21.465 73.910 32.445 1.00 169.79 886 THR B C 1
ATOM 5846 O O . THR B 1 170 ? -22.155 74.761 31.879 1.00 172.97 886 THR B O 1
ATOM 5850 N N . THR B 1 171 ? -20.443 73.285 31.851 1.00 172.01 887 THR B N 1
ATOM 5851 C CA . THR B 1 171 ? -20.061 73.516 30.447 1.00 173.50 887 THR B CA 1
ATOM 5852 C C . THR B 1 171 ? -19.936 72.189 29.704 1.00 171.29 887 THR B C 1
ATOM 5853 O O . THR B 1 171 ? -20.862 71.770 29.008 1.00 171.54 887 THR B O 1
ATOM 5857 N N . SER B 1 181 ? -22.629 79.402 34.045 1.00 141.88 897 SER B N 1
ATOM 5858 C CA . SER B 1 181 ? -23.967 79.800 34.486 1.00 145.32 897 SER B CA 1
ATOM 5859 C C . SER B 1 181 ? -24.078 79.917 36.013 1.00 148.13 897 SER B C 1
ATOM 5860 O O . SER B 1 181 ? -24.621 80.898 36.535 1.00 152.23 897 SER B O 1
ATOM 5863 N N . MET B 1 182 ? -23.548 78.909 36.708 1.00 146.24 898 MET B N 1
ATOM 5864 C CA . MET B 1 182 ? -23.734 78.718 38.147 1.00 141.35 898 MET B CA 1
ATOM 5865 C C . MET B 1 182 ? -22.385 78.754 38.871 1.00 136.42 898 MET B C 1
ATOM 5866 O O . MET B 1 182 ? -21.446 78.092 38.435 1.00 134.76 898 MET B O 1
ATOM 5871 N N . PRO B 1 183 ? -22.276 79.522 39.973 1.00 133.55 899 PRO B N 1
ATOM 5872 C CA . PRO B 1 183 ? -21.074 79.455 40.823 1.00 129.74 899 PRO B CA 1
ATOM 5873 C C . PRO B 1 183 ? -20.860 78.084 41.468 1.00 125.78 899 PRO B C 1
ATOM 5874 O O . PRO B 1 183 ? -21.823 77.345 41.679 1.00 125.22 899 PRO B O 1
ATOM 5878 N N . PHE B 1 184 ? -19.605 77.766 41.785 1.00 121.86 900 PHE B N 1
ATOM 5879 C CA . PHE B 1 184 ? -19.247 76.458 42.346 1.00 117.64 900 PHE B CA 1
ATOM 5880 C C . PHE B 1 184 ? -19.955 76.186 43.664 1.00 119.06 900 PHE B C 1
ATOM 5881 O O . PHE B 1 184 ? -20.445 75.081 43.892 1.00 116.48 900 PHE B O 1
ATOM 5889 N N . ILE B 1 185 ? -20.016 77.203 44.520 1.00 122.65 901 ILE B N 1
ATOM 5890 C CA . ILE B 1 185 ? -20.651 77.068 45.834 1.00 123.95 901 ILE B CA 1
ATOM 5891 C C . ILE B 1 185 ? -22.159 76.778 45.745 1.00 125.54 901 ILE B C 1
ATOM 5892 O O . ILE B 1 185 ? -22.663 75.956 46.510 1.00 125.76 901 ILE B O 1
ATOM 5897 N N . THR B 1 186 ? -22.866 77.436 44.823 1.00 126.90 902 THR B N 1
ATOM 5898 C CA . THR B 1 186 ? -24.314 77.229 44.678 1.00 129.42 902 THR B CA 1
ATOM 5899 C C . THR B 1 186 ? -24.633 75.870 44.054 1.00 127.74 902 THR B C 1
ATOM 5900 O O . THR B 1 186 ? -25.681 75.297 44.341 1.00 130.98 902 THR B O 1
ATOM 5904 N N . TYR B 1 187 ? -23.743 75.367 43.199 1.00 125.00 903 TYR B N 1
ATOM 5905 C CA . TYR B 1 187 ? -23.854 73.997 42.674 1.00 123.09 903 TYR B CA 1
ATOM 5906 C C . TYR B 1 187 ? -23.732 72.971 43.802 1.00 121.10 903 TYR B C 1
ATOM 5907 O O . TYR B 1 187 ? -24.484 71.997 43.839 1.00 118.20 903 TYR B O 1
ATOM 5916 N N . LEU B 1 188 ? -22.783 73.204 44.711 1.00 120.93 904 LEU B N 1
ATOM 5917 C CA . LEU B 1 188 ? -22.594 72.343 45.881 1.00 120.28 904 LEU B CA 1
ATOM 5918 C C . LEU B 1 188 ? -23.753 72.463 46.865 1.00 123.25 904 LEU B C 1
ATOM 5919 O O . LEU B 1 188 ? -24.237 71.452 47.375 1.00 124.22 904 LEU B O 1
ATOM 5924 N N . SER B 1 189 ? -24.187 73.697 47.128 1.00 123.99 905 SER B N 1
ATOM 5925 C CA . SER B 1 189 ? -25.342 73.942 47.993 1.00 124.80 905 SER B CA 1
ATOM 5926 C C . SER B 1 189 ? -26.588 73.294 47.404 1.00 126.55 905 SER B C 1
ATOM 5927 O O . SER B 1 189 ? -27.400 72.744 48.138 1.00 128.86 905 SER B O 1
ATOM 5930 N N . GLY B 1 190 ? -26.727 73.362 46.080 1.00 128.45 906 GLY B N 1
ATOM 5931 C CA . GLY B 1 190 ? -27.786 72.660 45.356 1.00 132.08 906 GLY B CA 1
ATOM 5932 C C . GLY B 1 190 ? -27.818 71.164 45.629 1.00 134.10 906 GLY B C 1
ATOM 5933 O O . GLY B 1 190 ? -28.876 70.605 45.918 1.00 139.12 906 GLY B O 1
ATOM 5934 N N . LEU B 1 191 ? -26.660 70.519 45.557 1.00 135.32 907 LEU B N 1
ATOM 5935 C CA . LEU B 1 191 ? -26.568 69.085 45.841 1.00 136.87 907 LEU B CA 1
ATOM 5936 C C . LEU B 1 191 ? -26.616 68.758 47.334 1.00 136.88 907 LEU B C 1
ATOM 5937 O O . LEU B 1 191 ? -27.038 67.669 47.698 1.00 137.73 907 LEU B O 1
ATOM 5942 N N . LEU B 1 192 ? -26.199 69.694 48.188 1.00 138.10 908 LEU B N 1
ATOM 5943 C CA . LEU B 1 192 ? -26.316 69.523 49.648 1.00 139.61 908 LEU B CA 1
ATOM 5944 C C . LEU B 1 192 ? -27.767 69.509 50.130 1.00 141.48 908 LEU B C 1
ATOM 5945 O O . LEU B 1 192 ? -28.129 68.665 50.944 1.00 141.87 908 LEU B O 1
ATOM 5950 N N . THR B 1 193 ? -28.580 70.446 49.640 1.00 143.47 909 THR B N 1
ATOM 5951 C CA . THR B 1 193 ? -29.986 70.561 50.055 1.00 147.00 909 THR B CA 1
ATOM 5952 C C . THR B 1 193 ? -30.870 69.481 49.439 1.00 152.13 909 THR B C 1
ATOM 5953 O O . THR B 1 193 ? -31.805 69.004 50.086 1.00 158.65 909 THR B O 1
ATOM 5957 N N . ALA B 1 194 ? -30.586 69.114 48.191 1.00 155.00 910 ALA B N 1
ATOM 5958 C CA . ALA B 1 194 ? -31.295 68.023 47.520 1.00 161.55 910 ALA B CA 1
ATOM 5959 C C . ALA B 1 194 ? -31.026 66.638 48.128 1.00 166.97 910 ALA B C 1
ATOM 5960 O O . ALA B 1 194 ? -31.830 65.724 47.925 1.00 168.99 910 ALA B O 1
ATOM 5962 N N . GLN B 1 195 ? -29.925 66.488 48.877 1.00 173.10 911 GLN B N 1
ATOM 5963 C CA . GLN B 1 195 ? -29.547 65.201 49.509 1.00 179.57 911 GLN B CA 1
ATOM 5964 C C . GLN B 1 195 ? -30.535 64.671 50.570 1.00 185.88 911 GLN B C 1
ATOM 5965 O O . GLN B 1 195 ? -30.415 63.523 50.996 1.00 186.29 911 GLN B O 1
ATOM 5971 N N . MET B 1 196 ? -31.491 65.498 51.004 1.00 193.13 912 MET B N 1
ATOM 5972 C CA . MET B 1 196 ? -32.669 65.014 51.756 1.00 197.98 912 MET B CA 1
ATOM 5973 C C . MET B 1 196 ? -33.512 64.000 50.959 1.00 199.67 912 MET B C 1
ATOM 5974 O O . MET B 1 196 ? -34.233 63.196 51.552 1.00 198.09 912 MET B O 1
ATOM 5979 N N . LEU B 1 197 ? -33.422 64.053 49.628 1.00 201.74 913 LEU B N 1
ATOM 5980 C CA . LEU B 1 197 ? -34.026 63.048 48.749 1.00 205.36 913 LEU B CA 1
ATOM 5981 C C . LEU B 1 197 ? -33.240 61.724 48.751 1.00 207.11 913 LEU B C 1
ATOM 5982 O O . LEU B 1 197 ? -33.843 60.653 48.857 1.00 208.36 913 LEU B O 1
ATOM 5987 N N . SER B 1 198 ? -31.909 61.801 48.643 1.00 206.54 914 SER B N 1
ATOM 5988 C CA . SER B 1 198 ? -31.030 60.615 48.578 1.00 207.26 914 SER B CA 1
ATOM 5989 C C . SER B 1 198 ? -30.302 60.367 49.923 1.00 208.80 914 SER B C 1
ATOM 5990 O O . SER B 1 198 ? -30.824 60.749 50.974 1.00 212.79 914 SER B O 1
ATOM 5993 N N . ASP B 1 199 ? -29.139 59.701 49.901 1.00 207.58 915 ASP B N 1
ATOM 5994 C CA . ASP B 1 199 ? -28.316 59.499 51.110 1.00 205.96 915 ASP B CA 1
ATOM 5995 C C . ASP B 1 199 ? -26.802 59.599 50.769 1.00 199.43 915 ASP B C 1
ATOM 5996 O O . ASP B 1 199 ? -26.371 60.665 50.329 1.00 195.77 915 ASP B O 1
ATOM 6001 N N . ASP B 1 200 ? -26.005 58.535 50.951 1.00 195.92 916 ASP B N 1
ATOM 6002 C CA . ASP B 1 200 ? -24.537 58.619 50.787 1.00 191.23 916 ASP B CA 1
ATOM 6003 C C . ASP B 1 200 ? -24.095 58.730 49.330 1.00 187.24 916 ASP B C 1
ATOM 6004 O O . ASP B 1 200 ? -24.597 58.019 48.460 1.00 190.84 916 ASP B O 1
ATOM 6009 N N . GLN B 1 201 ? -23.131 59.615 49.090 1.00 180.23 917 GLN B N 1
ATOM 6010 C CA . GLN B 1 201 ? -22.611 59.885 47.751 1.00 174.66 917 GLN B CA 1
ATOM 6011 C C . GLN B 1 201 ? -21.260 60.589 47.903 1.00 170.28 917 GLN B C 1
ATOM 6012 O O . GLN B 1 201 ? -20.787 60.784 49.027 1.00 172.79 917 GLN B O 1
ATOM 6018 N N . LEU B 1 202 ? -20.633 60.938 46.781 1.00 165.27 918 LEU B N 1
ATOM 6019 C CA . LEU B 1 202 ? -19.446 61.813 46.749 1.00 159.86 918 LEU B CA 1
ATOM 6020 C C . LEU B 1 202 ? -19.526 63.080 47.627 1.00 157.28 918 LEU B C 1
ATOM 6021 O O . LEU B 1 202 ? -18.500 63.554 48.115 1.00 155.48 918 LEU B O 1
ATOM 6026 N N . ILE B 1 203 ? -20.733 63.617 47.818 1.00 156.75 919 ILE B N 1
ATOM 6027 C CA . ILE B 1 203 ? -20.959 64.849 48.600 1.00 154.81 919 ILE B CA 1
ATOM 6028 C C . ILE B 1 203 ? -21.186 64.613 50.105 1.00 154.05 919 ILE B C 1
ATOM 6029 O O . ILE B 1 203 ? -21.307 65.569 50.863 1.00 155.26 919 ILE B O 1
ATOM 6034 N N . SER B 1 204 ? -21.180 63.350 50.539 1.00 153.07 920 SER B N 1
ATOM 6035 C CA . SER B 1 204 ? -21.373 62.965 51.951 1.00 152.23 920 SER B CA 1
ATOM 6036 C C . SER B 1 204 ? -20.943 64.001 53.006 1.00 147.84 920 SER B C 1
ATOM 6037 O O . SER B 1 204 ? -21.798 64.576 53.688 1.00 154.68 920 SER B O 1
ATOM 6040 N N . GLY B 1 205 ? -19.640 64.256 53.118 1.00 136.11 921 GLY B N 1
ATOM 6041 C CA . GLY B 1 205 ? -19.102 65.069 54.218 1.00 130.84 921 GLY B CA 1
ATOM 6042 C C . GLY B 1 205 ? -18.841 66.554 53.978 1.00 124.50 921 GLY B C 1
ATOM 6043 O O . GLY B 1 205 ? -18.208 67.204 54.814 1.00 123.98 921 GLY B O 1
ATOM 6044 N N . VAL B 1 206 ? -19.350 67.107 52.878 1.00 118.36 922 VAL B N 1
ATOM 6045 C CA . VAL B 1 206 ? -19.113 68.513 52.540 1.00 113.90 922 VAL B CA 1
ATOM 6046 C C . VAL B 1 206 ? -19.989 69.414 53.414 1.00 114.86 922 VAL B C 1
ATOM 6047 O O . VAL B 1 206 ? -21.159 69.109 53.642 1.00 117.19 922 VAL B O 1
ATOM 6051 N N . GLU B 1 207 ? -19.417 70.520 53.891 1.00 114.32 923 GLU B N 1
ATOM 6052 C CA . GLU B 1 207 ? -20.137 71.514 54.698 1.00 116.25 923 GLU B CA 1
ATOM 6053 C C . GLU B 1 207 ? -19.766 72.929 54.283 1.00 112.46 923 GLU B C 1
ATOM 6054 O O . GLU B 1 207 ? -18.603 73.206 53.998 1.00 111.40 923 GLU B O 1
ATOM 6060 N N . ILE B 1 208 ? -20.747 73.826 54.276 1.00 110.61 924 ILE B N 1
ATOM 6061 C CA . ILE B 1 208 ? -20.523 75.229 53.927 1.00 109.37 924 ILE B CA 1
ATOM 6062 C C . ILE B 1 208 ? -20.825 76.088 55.148 1.00 111.95 924 ILE B C 1
ATOM 6063 O O . ILE B 1 208 ? -21.801 75.838 55.841 1.00 114.42 924 ILE B O 1
ATOM 6068 N N . ARG B 1 209 ? -19.979 77.087 55.407 1.00 114.92 925 ARG B N 1
ATOM 6069 C CA . ARG B 1 209 ? -20.129 77.994 56.557 1.00 119.10 925 ARG B CA 1
ATOM 6070 C C . ARG B 1 209 ? -19.892 79.437 56.140 1.00 119.20 925 ARG B C 1
ATOM 6071 O O . ARG B 1 209 ? -18.789 79.775 55.730 1.00 116.77 925 ARG B O 1
ATOM 6079 N N . CYS B 1 210 ? -20.923 80.277 56.258 1.00 122.80 926 CYS B N 1
ATOM 6080 C CA . CYS B 1 210 ? -20.894 81.653 55.748 1.00 124.81 926 CYS B CA 1
ATOM 6081 C C . CYS B 1 210 ? -20.950 82.683 56.863 1.00 123.60 926 CYS B C 1
ATOM 6082 O O . CYS B 1 210 ? -21.487 82.417 57.924 1.00 122.93 926 CYS B O 1
ATOM 6085 N N . GLU B 1 211 ? -20.367 83.852 56.608 1.00 124.38 927 GLU B N 1
ATOM 6086 C CA . GLU B 1 211 ? -20.426 84.989 57.525 1.00 128.51 927 GLU B CA 1
ATOM 6087 C C . GLU B 1 211 ? -20.536 86.267 56.718 1.00 130.88 927 GLU B C 1
ATOM 6088 O O . GLU B 1 211 ? -19.681 86.536 55.881 1.00 130.24 927 GLU B O 1
ATOM 6094 N N . GLU B 1 212 ? -21.576 87.052 56.986 1.00 135.75 928 GLU B N 1
ATOM 6095 C CA . GLU B 1 212 ? -21.874 88.257 56.220 1.00 140.08 928 GLU B CA 1
ATOM 6096 C C . GLU B 1 212 ? -21.505 89.508 57.026 1.00 141.68 928 GLU B C 1
ATOM 6097 O O . GLU B 1 212 ? -21.801 89.591 58.215 1.00 142.43 928 GLU B O 1
ATOM 6103 N N . LYS B 1 213 ? -20.804 90.441 56.384 1.00 142.82 929 LYS B N 1
ATOM 6104 C CA . LYS B 1 213 ? -20.602 91.793 56.905 1.00 144.95 929 LYS B CA 1
ATOM 6105 C C . LYS B 1 213 ? -21.395 92.708 55.996 1.00 149.19 929 LYS B C 1
ATOM 6106 O O . LYS B 1 213 ? -20.995 92.927 54.855 1.00 149.48 929 LYS B O 1
ATOM 6112 N N . GLY B 1 214 ? -22.511 93.232 56.492 1.00 153.36 930 GLY B N 1
ATOM 6113 C CA . GLY B 1 214 ? -23.411 94.042 55.677 1.00 159.01 930 GLY B CA 1
ATOM 6114 C C . GLY B 1 214 ? -24.265 93.162 54.780 1.00 161.01 930 GLY B C 1
ATOM 6115 O O . GLY B 1 214 ? -23.737 92.340 54.028 1.00 161.27 930 GLY B O 1
ATOM 6116 N N . ARG B 1 215 ? -25.582 93.350 54.843 1.00 164.31 931 ARG B N 1
ATOM 6117 C CA . ARG B 1 215 ? -26.527 92.473 54.148 1.00 165.93 931 ARG B CA 1
ATOM 6118 C C . ARG B 1 215 ? -26.439 92.608 52.631 1.00 164.79 931 ARG B C 1
ATOM 6119 O O . ARG B 1 215 ? -26.072 93.668 52.111 1.00 164.11 931 ARG B O 1
ATOM 6127 N N . CYS B 1 216 ? -26.763 91.518 51.938 1.00 163.72 932 CYS B N 1
ATOM 6128 C CA . CYS B 1 216 ? -26.605 91.438 50.487 1.00 164.36 932 CYS B CA 1
ATOM 6129 C C . CYS B 1 216 ? -27.684 92.268 49.799 1.00 165.33 932 CYS B C 1
ATOM 6130 O O . CYS B 1 216 ? -28.862 92.092 50.097 1.00 162.75 932 CYS B O 1
ATOM 6133 N N . PRO B 1 217 ? -27.286 93.172 48.876 1.00 167.88 933 PRO B N 1
ATOM 6134 C CA . PRO B 1 217 ? -28.287 93.969 48.170 1.00 171.59 933 PRO B CA 1
ATOM 6135 C C . PRO B 1 217 ? -29.149 93.141 47.220 1.00 172.02 933 PRO B C 1
ATOM 6136 O O . PRO B 1 217 ? -28.710 92.114 46.704 1.00 168.14 933 PRO B O 1
ATOM 6140 N N . SER B 1 218 ? -30.366 93.619 46.995 1.00 176.63 934 SER B N 1
ATOM 6141 C CA . SER B 1 218 ? -31.337 92.935 46.158 1.00 178.16 934 SER B CA 1
ATOM 6142 C C . SER B 1 218 ? -30.849 92.758 44.715 1.00 177.61 934 SER B C 1
ATOM 6143 O O . SER B 1 218 ? -31.121 91.736 44.087 1.00 176.68 934 SER B O 1
ATOM 6146 N N . THR B 1 219 ? -30.118 93.746 44.204 1.00 179.62 935 THR B N 1
ATOM 6147 C CA . THR B 1 219 ? -29.639 93.727 42.819 1.00 181.34 935 THR B CA 1
ATOM 6148 C C . THR B 1 219 ? -28.638 92.598 42.557 1.00 178.83 935 THR B C 1
ATOM 6149 O O . THR B 1 219 ? -28.748 91.892 41.554 1.00 176.97 935 THR B O 1
ATOM 6153 N N . CYS B 1 220 ? -27.679 92.432 43.466 1.00 179.24 936 CYS B N 1
ATOM 6154 C CA . CYS B 1 220 ? -26.609 91.439 43.313 1.00 179.35 936 CYS B CA 1
ATOM 6155 C C . CYS B 1 220 ? -27.120 90.010 43.543 1.00 177.24 936 CYS B C 1
ATOM 6156 O O . CYS B 1 220 ? -27.699 89.721 44.588 1.00 176.55 936 CYS B O 1
ATOM 6159 N N . HIS B 1 221 ? -26.893 89.128 42.566 1.00 175.38 937 HIS B N 1
ATOM 6160 C CA . HIS B 1 221 ? -27.370 87.738 42.623 1.00 172.03 937 HIS B CA 1
ATOM 6161 C C . HIS B 1 221 ? -26.332 86.732 43.141 1.00 165.51 937 HIS B C 1
ATOM 6162 O O . HIS B 1 221 ? -26.688 85.590 43.413 1.00 164.18 937 HIS B O 1
ATOM 6169 N N . LEU B 1 222 ? -25.068 87.139 43.279 1.00 160.70 938 LEU B N 1
ATOM 6170 C CA . LEU B 1 222 ? -24.015 86.227 43.760 1.00 155.51 938 LEU B CA 1
ATOM 6171 C C . LEU B 1 222 ? -24.026 86.015 45.275 1.00 153.17 938 LEU B C 1
ATOM 6172 O O . LEU B 1 222 ? -23.601 84.955 45.735 1.00 150.85 938 LEU B O 1
ATOM 6177 N N . CYS B 1 223 ? -24.461 87.020 46.040 1.00 154.17 939 CYS B N 1
ATOM 6178 C CA . CYS B 1 223 ? -24.545 86.911 47.510 1.00 153.99 939 CYS B CA 1
ATOM 6179 C C . CYS B 1 223 ? -25.951 86.586 48.036 1.00 151.32 939 CYS B C 1
ATOM 6180 O O . CYS B 1 223 ? -26.175 86.614 49.253 1.00 148.72 939 CYS B O 1
ATOM 6183 N N . ARG B 1 224 ? -26.893 86.274 47.144 1.00 149.33 940 ARG B N 1
ATOM 6184 C CA . ARG B 1 224 ? -28.270 86.037 47.567 1.00 149.45 940 ARG B CA 1
ATOM 6185 C C . ARG B 1 224 ? -28.383 84.743 48.359 1.00 144.82 940 ARG B C 1
ATOM 6186 O O . ARG B 1 224 ? -27.933 83.694 47.911 1.00 141.25 940 ARG B O 1
ATOM 6194 N N . ARG B 1 225 ? -28.991 84.846 49.537 1.00 144.03 941 ARG B N 1
ATOM 6195 C CA . ARG B 1 225 ? -29.307 83.703 50.385 1.00 141.33 941 ARG B CA 1
ATOM 6196 C C . ARG B 1 225 ? -30.800 83.791 50.699 1.00 143.72 941 ARG B C 1
ATOM 6197 O O . ARG B 1 225 ? -31.283 84.877 51.016 1.00 147.14 941 ARG B O 1
ATOM 6205 N N . PRO B 1 226 ? -31.534 82.663 50.615 1.00 143.03 942 PRO B N 1
ATOM 6206 C CA . PRO B 1 226 ? -33.000 82.631 50.626 1.00 147.16 942 PRO B CA 1
ATOM 6207 C C . PRO B 1 226 ? -33.741 83.790 51.338 1.00 151.61 942 PRO B C 1
ATOM 6208 O O . PRO B 1 226 ? -34.345 84.628 50.657 1.00 154.58 942 PRO B O 1
ATOM 6212 N N . GLY B 1 227 ? -33.667 83.868 52.663 1.00 152.33 943 GLY B N 1
ATOM 6213 C CA . GLY B 1 227 ? -34.442 84.860 53.403 1.00 156.66 943 GLY B CA 1
ATOM 6214 C C . GLY B 1 227 ? -33.829 86.248 53.460 1.00 159.90 943 GLY B C 1
ATOM 6215 O O . GLY B 1 227 ? -34.554 87.240 53.562 1.00 163.88 943 GLY B O 1
ATOM 6216 N N . LYS B 1 228 ? -32.504 86.325 53.355 1.00 160.80 944 LYS B N 1
ATOM 6217 C CA . LYS B 1 228 ? -31.742 87.481 53.846 1.00 164.90 944 LYS B CA 1
ATOM 6218 C C . LYS B 1 228 ? -31.540 88.661 52.877 1.00 168.40 944 LYS B C 1
ATOM 6219 O O . LYS B 1 228 ? -30.881 89.641 53.240 1.00 171.46 944 LYS B O 1
ATOM 6225 N N . GLU B 1 229 ? -32.082 88.574 51.661 1.00 171.06 945 GLU B N 1
ATOM 6226 C CA . GLU B 1 229 ? -32.016 89.675 50.671 1.00 173.78 945 GLU B CA 1
ATOM 6227 C C . GLU B 1 229 ? -32.621 90.993 51.189 1.00 175.41 945 GLU B C 1
ATOM 6228 O O . GLU B 1 229 ? -33.523 90.970 52.018 1.00 173.85 945 GLU B O 1
ATOM 6234 N N . GLN B 1 230 ? -32.114 92.126 50.698 1.00 176.70 946 GLN B N 1
ATOM 6235 C CA . GLN B 1 230 ? -32.568 93.451 51.146 1.00 178.69 946 GLN B CA 1
ATOM 6236 C C . GLN B 1 230 ? -32.384 94.537 50.076 1.00 180.32 946 GLN B C 1
ATOM 6237 O O . GLN B 1 230 ? -31.359 94.580 49.399 1.00 181.55 946 GLN B O 1
ATOM 6243 N N . LEU B 1 231 ? -33.365 95.431 49.960 1.00 182.99 947 LEU B N 1
ATOM 6244 C CA . LEU B 1 231 ? -33.284 96.570 49.030 1.00 185.95 947 LEU B CA 1
ATOM 6245 C C . LEU B 1 231 ? -32.416 97.686 49.611 1.00 187.22 947 LEU B C 1
ATOM 6246 O O . LEU B 1 231 ? -32.735 98.225 50.672 1.00 187.70 947 LEU B O 1
ATOM 6251 N N . SER B 1 232 ? -31.333 98.027 48.909 1.00 187.55 948 SER B N 1
ATOM 6252 C CA . SER B 1 232 ? -30.420 99.122 49.291 1.00 189.18 948 SER B CA 1
ATOM 6253 C C . SER B 1 232 ? -29.955 99.079 50.770 1.00 189.09 948 SER B C 1
ATOM 6254 O O . SER B 1 232 ? -30.380 99.905 51.581 1.00 190.58 948 SER B O 1
ATOM 6257 N N . PRO B 1 233 ? -29.080 98.111 51.118 1.00 186.77 949 PRO B N 1
ATOM 6258 C CA . PRO B 1 233 ? -28.575 97.992 52.491 1.00 183.98 949 PRO B CA 1
ATOM 6259 C C . PRO B 1 233 ? -27.525 99.051 52.810 1.00 181.72 949 PRO B C 1
ATOM 6260 O O . PRO B 1 233 ? -26.804 99.496 51.911 1.00 180.19 949 PRO B O 1
ATOM 6264 N N . THR B 1 234 ? -27.431 99.435 54.081 1.00 180.68 950 THR B N 1
ATOM 6265 C CA . THR B 1 234 ? -26.433 100.415 54.507 1.00 180.56 950 THR B CA 1
ATOM 6266 C C . THR B 1 234 ? -25.050 99.756 54.496 1.00 175.85 950 THR B C 1
ATOM 6267 O O . THR B 1 234 ? -24.908 98.621 54.958 1.00 171.29 950 THR B O 1
ATOM 6271 N N . PRO B 1 235 ? -24.032 100.448 53.942 1.00 176.07 951 PRO B N 1
ATOM 6272 C CA . PRO B 1 235 ? -22.716 99.819 53.862 1.00 173.10 951 PRO B CA 1
ATOM 6273 C C . PRO B 1 235 ? -22.013 99.732 55.210 1.00 169.84 951 PRO B C 1
ATOM 6274 O O . PRO B 1 235 ? -22.114 100.651 56.026 1.00 171.54 951 PRO B O 1
ATOM 6278 N N . VAL B 1 236 ? -21.293 98.631 55.402 1.00 164.34 952 VAL B N 1
ATOM 6279 C CA . VAL B 1 236 ? -20.571 98.332 56.627 1.00 161.05 952 VAL B CA 1
ATOM 6280 C C . VAL B 1 236 ? -19.075 98.431 56.327 1.00 157.87 952 VAL B C 1
ATOM 6281 O O . VAL B 1 236 ? -18.643 98.170 55.202 1.00 156.29 952 VAL B O 1
ATOM 6285 N N . LEU B 1 237 ? -18.293 98.816 57.336 1.00 155.56 953 LEU B N 1
ATOM 6286 C CA . LEU B 1 237 ? -16.831 98.859 57.231 1.00 151.93 953 LEU B CA 1
ATOM 6287 C C . LEU B 1 237 ? -16.261 97.472 56.936 1.00 146.99 953 LEU B C 1
ATOM 6288 O O . LEU B 1 237 ? -16.517 96.531 57.687 1.00 144.36 953 LEU B O 1
ATOM 6293 N N . LEU B 1 238 ? -15.494 97.364 55.849 1.00 144.74 954 LEU B N 1
ATOM 6294 C CA . LEU B 1 238 ? -14.862 96.112 55.438 1.00 141.68 954 LEU B CA 1
ATOM 6295 C C . LEU B 1 238 ? -13.364 96.150 55.717 1.00 142.26 954 LEU B C 1
ATOM 6296 O O . LEU B 1 238 ? -12.868 95.354 56.509 1.00 140.75 954 LEU B O 1
ATOM 6301 N N . GLU B 1 239 ? -12.658 97.075 55.066 1.00 146.08 955 GLU B N 1
ATOM 6302 C CA . GLU B 1 239 ? -11.206 97.213 55.194 1.00 148.11 955 GLU B CA 1
ATOM 6303 C C . GLU B 1 239 ? -10.848 98.594 55.709 1.00 151.30 955 GLU B C 1
ATOM 6304 O O . GLU B 1 239 ? -11.485 99.581 55.338 1.00 154.02 955 GLU B O 1
ATOM 6310 N N . ILE B 1 240 ? -9.817 98.653 56.551 1.00 151.33 956 ILE B N 1
ATOM 6311 C CA . ILE B 1 240 ? -9.155 99.904 56.897 1.00 151.94 956 ILE B CA 1
ATOM 6312 C C . ILE B 1 240 ? -7.880 99.959 56.049 1.00 153.32 956 ILE B C 1
ATOM 6313 O O . ILE B 1 240 ? -6.925 99.223 56.306 1.00 151.62 956 ILE B O 1
ATOM 6318 N N . ASN B 1 241 ? -7.877 100.832 55.041 1.00 157.31 957 ASN B N 1
ATOM 6319 C CA . ASN B 1 241 ? -6.796 100.894 54.047 1.00 159.39 957 ASN B CA 1
ATOM 6320 C C . ASN B 1 241 ? -5.587 101.703 54.529 1.00 165.32 957 ASN B C 1
ATOM 6321 O O . ASN B 1 241 ? -4.447 101.329 54.251 1.00 164.56 957 ASN B O 1
ATOM 6326 N N . ARG B 1 242 ? -5.839 102.811 55.229 1.00 173.49 958 ARG B N 1
ATOM 6327 C CA . ARG B 1 242 ? -4.775 103.666 55.763 1.00 178.42 958 ARG B CA 1
ATOM 6328 C C . ARG B 1 242 ? -5.108 104.184 57.157 1.00 181.80 958 ARG B C 1
ATOM 6329 O O . ARG B 1 242 ? -6.234 104.608 57.420 1.00 184.41 958 ARG B O 1
ATOM 6337 N N . VAL B 1 243 ? -4.111 104.157 58.035 1.00 184.00 959 VAL B N 1
ATOM 6338 C CA . VAL B 1 243 ? -4.218 104.744 59.369 1.00 189.04 959 VAL B CA 1
ATOM 6339 C C . VAL B 1 243 ? -3.105 105.766 59.543 1.00 191.98 959 VAL B C 1
ATOM 6340 O O . VAL B 1 243 ? -2.053 105.662 58.912 1.00 191.57 959 VAL B O 1
ATOM 6344 N N . VAL B 1 244 ? -3.354 106.751 60.400 1.00 195.39 960 VAL B N 1
ATOM 6345 C CA . VAL B 1 244 ? -2.393 107.809 60.692 1.00 197.09 960 VAL B CA 1
ATOM 6346 C C . VAL B 1 244 ? -2.345 107.979 62.213 1.00 198.55 960 VAL B C 1
ATOM 6347 O O . VAL B 1 244 ? -3.404 108.076 62.845 1.00 198.65 960 VAL B O 1
ATOM 6351 N N . PRO B 1 245 ? -1.129 108.008 62.808 1.00 199.18 961 PRO B N 1
ATOM 6352 C CA . PRO B 1 245 ? -1.056 108.086 64.276 1.00 200.48 961 PRO B CA 1
ATOM 6353 C C . PRO B 1 245 ? -1.586 109.403 64.853 1.00 203.65 961 PRO B C 1
ATOM 6354 O O . PRO B 1 245 ? -1.433 110.461 64.233 1.00 205.15 961 PRO B O 1
ATOM 6358 N N . LEU B 1 246 ? -2.186 109.328 66.041 1.00 204.14 962 LEU B N 1
ATOM 6359 C CA . LEU B 1 246 ? -2.763 110.505 66.700 1.00 207.65 962 LEU B CA 1
ATOM 6360 C C . LEU B 1 246 ? -1.729 111.541 67.177 1.00 209.93 962 LEU B C 1
ATOM 6361 O O . LEU B 1 246 ? -2.113 112.669 67.490 1.00 212.11 962 LEU B O 1
ATOM 6366 N N . TYR B 1 247 ? -0.442 111.183 67.236 1.00 209.44 963 TYR B N 1
ATOM 6367 C CA . TYR B 1 247 ? 0.609 112.187 67.500 1.00 211.46 963 TYR B CA 1
ATOM 6368 C C . TYR B 1 247 ? 0.824 113.195 66.354 1.00 213.90 963 TYR B C 1
ATOM 6369 O O . TYR B 1 247 ? 1.476 114.218 66.555 1.00 218.31 963 TYR B O 1
ATOM 6378 N N . THR B 1 248 ? 0.287 112.909 65.167 1.00 212.42 964 THR B N 1
ATOM 6379 C CA . THR B 1 248 ? 0.185 113.904 64.088 1.00 214.02 964 THR B CA 1
ATOM 6380 C C . THR B 1 248 ? -0.662 115.123 64.493 1.00 218.08 964 THR B C 1
ATOM 6381 O O . THR B 1 248 ? -0.354 116.246 64.099 1.00 220.39 964 THR B O 1
ATOM 6385 N N . LEU B 1 249 ? -1.709 114.889 65.287 1.00 218.63 965 LEU B N 1
ATOM 6386 C CA . LEU B 1 249 ? -2.686 115.929 65.671 1.00 221.60 965 LEU B CA 1
ATOM 6387 C C . LEU B 1 249 ? -2.262 116.891 66.803 1.00 222.58 965 LEU B C 1
ATOM 6388 O O . LEU B 1 249 ? -2.998 117.834 67.109 1.00 222.92 965 LEU B O 1
ATOM 6393 N N . ILE B 1 250 ? -1.098 116.666 67.414 1.00 221.24 966 ILE B N 1
ATOM 6394 C CA . ILE B 1 250 ? -0.685 117.424 68.608 1.00 223.23 966 ILE B CA 1
ATOM 6395 C C . ILE B 1 250 ? -0.230 118.856 68.269 1.00 226.05 966 ILE B C 1
ATOM 6396 O O . ILE B 1 250 ? -0.529 119.788 69.024 1.00 230.88 966 ILE B O 1
ATOM 6401 N N . GLN B 1 251 ? 0.491 119.015 67.154 1.00 223.01 967 GLN B N 1
ATOM 6402 C CA . GLN B 1 251 ? 0.956 120.326 66.636 1.00 222.78 967 GLN B CA 1
ATOM 6403 C C . GLN B 1 251 ? 2.148 120.968 67.384 1.00 221.46 967 GLN B C 1
ATOM 6404 O O . GLN B 1 251 ? 2.496 122.113 67.091 1.00 222.54 967 GLN B O 1
ATOM 6410 N N . ASP B 1 252 ? 2.775 120.250 68.323 1.00 218.34 968 ASP B N 1
ATOM 6411 C CA . ASP B 1 252 ? 3.993 120.733 69.007 1.00 216.60 968 ASP B CA 1
ATOM 6412 C C . ASP B 1 252 ? 4.993 119.589 69.228 1.00 214.65 968 ASP B C 1
ATOM 6413 O O . ASP B 1 252 ? 4.596 118.446 69.461 1.00 214.00 968 ASP B O 1
ATOM 6418 N N . ASN B 1 253 ? 6.282 119.914 69.164 1.00 214.43 969 ASN B N 1
ATOM 6419 C CA . ASN B 1 253 ? 7.347 118.902 69.185 1.00 211.71 969 ASN B CA 1
ATOM 6420 C C . ASN B 1 253 ? 7.590 118.290 70.573 1.00 211.71 969 ASN B C 1
ATOM 6421 O O . ASN B 1 253 ? 8.054 117.150 70.669 1.00 209.60 969 ASN B O 1
ATOM 6426 N N . GLY B 1 254 ? 7.275 119.036 71.635 1.00 213.86 970 GLY B N 1
ATOM 6427 C CA . GLY B 1 254 ? 7.531 118.596 73.009 1.00 212.44 970 GLY B CA 1
ATOM 6428 C C . GLY B 1 254 ? 6.653 117.449 73.470 1.00 210.65 970 GLY B C 1
ATOM 6429 O O . GLY B 1 254 ? 7.152 116.441 73.975 1.00 208.93 970 GLY B O 1
ATOM 6430 N N . THR B 1 255 ? 5.344 117.601 73.288 1.00 211.69 971 THR B N 1
ATOM 6431 C CA . THR B 1 255 ? 4.371 116.587 73.707 1.00 210.38 971 THR B CA 1
ATOM 6432 C C . THR B 1 255 ? 4.310 115.391 72.748 1.00 208.39 971 THR B C 1
ATOM 6433 O O . THR B 1 255 ? 4.188 114.251 73.205 1.00 206.87 971 THR B O 1
ATOM 6437 N N . LYS B 1 256 ? 4.396 115.640 71.439 1.00 208.19 972 LYS B N 1
ATOM 6438 C CA . LYS B 1 256 ? 4.249 114.562 70.440 1.00 205.48 972 LYS B CA 1
ATOM 6439 C C . LYS B 1 256 ? 5.416 113.567 70.390 1.00 204.16 972 LYS B C 1
ATOM 6440 O O . LYS B 1 256 ? 5.275 112.485 69.816 1.00 204.99 972 LYS B O 1
ATOM 6446 N N . GLU B 1 257 ? 6.556 113.933 70.975 1.00 204.80 973 GLU B N 1
ATOM 6447 C CA . GLU B 1 257 ? 7.629 112.975 71.237 1.00 202.63 973 GLU B CA 1
ATOM 6448 C C . GLU B 1 257 ? 7.332 112.167 72.510 1.00 202.15 973 GLU B C 1
ATOM 6449 O O . GLU B 1 257 ? 7.570 110.960 72.546 1.00 200.55 973 GLU B O 1
ATOM 6455 N N . ALA B 1 258 ? 6.810 112.836 73.540 1.00 204.42 974 ALA B N 1
ATOM 6456 C CA . ALA B 1 258 ? 6.453 112.192 74.816 1.00 203.96 974 ALA B CA 1
ATOM 6457 C C . ALA B 1 258 ? 5.230 111.274 74.716 1.00 203.61 974 ALA B C 1
ATOM 6458 O O . ALA B 1 258 ? 5.150 110.266 75.421 1.00 199.59 974 ALA B O 1
ATOM 6460 N N . PHE B 1 259 ? 4.275 111.644 73.864 1.00 208.01 975 PHE B N 1
ATOM 6461 C CA . PHE B 1 259 ? 3.109 110.804 73.561 1.00 210.74 975 PHE B CA 1
ATOM 6462 C C . PHE B 1 259 ? 3.522 109.536 72.802 1.00 208.44 975 PHE B C 1
ATOM 6463 O O . PHE B 1 259 ? 3.080 108.434 73.138 1.00 209.42 975 PHE B O 1
ATOM 6471 N N . LYS B 1 260 ? 4.352 109.714 71.774 1.00 205.56 976 LYS B N 1
ATOM 6472 C CA . LYS B 1 260 ? 4.842 108.615 70.928 1.00 199.73 976 LYS B CA 1
ATOM 6473 C C . LYS B 1 260 ? 5.496 107.494 71.743 1.00 198.97 976 LYS B C 1
ATOM 6474 O O . LYS B 1 260 ? 5.217 106.318 71.512 1.00 196.77 976 LYS B O 1
ATOM 6480 N N . SER B 1 261 ? 6.351 107.865 72.697 1.00 201.53 977 SER B N 1
ATOM 6481 C CA . SER B 1 261 ? 7.021 106.890 73.570 1.00 201.31 977 SER B CA 1
ATOM 6482 C C . SER B 1 261 ? 6.040 106.144 74.484 1.00 204.27 977 SER B C 1
ATOM 6483 O O . SER B 1 261 ? 6.245 104.962 74.776 1.00 206.20 977 SER B O 1
ATOM 6486 N N . ALA B 1 262 ? 4.988 106.836 74.927 1.00 206.73 978 ALA B N 1
ATOM 6487 C CA . ALA B 1 262 ? 3.907 106.217 75.707 1.00 206.61 978 ALA B CA 1
ATOM 6488 C C . ALA B 1 262 ? 3.053 105.260 74.867 1.00 202.73 978 ALA B C 1
ATOM 6489 O O . ALA B 1 262 ? 2.534 104.271 75.393 1.00 203.03 978 ALA B O 1
ATOM 6491 N N . LEU B 1 263 ? 2.897 105.567 73.577 1.00 198.32 979 LEU B N 1
ATOM 6492 C CA . LEU B 1 263 ? 2.189 104.686 72.643 1.00 194.55 979 LEU B CA 1
ATOM 6493 C C . LEU B 1 263 ? 2.958 103.387 72.452 1.00 187.29 979 LEU B C 1
ATOM 6494 O O . LEU B 1 263 ? 2.386 102.300 72.562 1.00 184.45 979 LEU B O 1
ATOM 6499 N N . MET B 1 264 ? 4.257 103.513 72.187 1.00 181.77 980 MET B N 1
ATOM 6500 C CA . MET B 1 264 ? 5.131 102.355 72.019 1.00 178.83 980 MET B CA 1
ATOM 6501 C C . MET B 1 264 ? 5.176 101.472 73.267 1.00 179.97 980 MET B C 1
ATOM 6502 O O . MET B 1 264 ? 5.332 100.257 73.152 1.00 182.08 980 MET B O 1
ATOM 6507 N N . SER B 1 265 ? 5.048 102.078 74.448 1.00 182.21 981 SER B N 1
ATOM 6508 C CA . SER B 1 265 ? 4.956 101.322 75.704 1.00 183.21 981 SER B CA 1
ATOM 6509 C C . SER B 1 265 ? 3.691 100.463 75.783 1.00 181.65 981 SER B C 1
ATOM 6510 O O . SER B 1 265 ? 3.755 99.315 76.224 1.00 179.21 981 SER B O 1
ATOM 6513 N N . SER B 1 266 ? 2.553 101.021 75.365 1.00 181.08 982 SER B N 1
ATOM 6514 C CA . SER B 1 266 ? 1.273 100.299 75.402 1.00 177.92 982 SER B CA 1
ATOM 6515 C C . SER B 1 266 ? 1.208 99.170 74.369 1.00 173.36 982 SER B C 1
ATOM 6516 O O . SER B 1 266 ? 0.620 98.121 74.637 1.00 171.31 982 SER B O 1
ATOM 6519 N N . TYR B 1 267 ? 1.815 99.391 73.202 1.00 168.88 983 TYR B N 1
ATOM 6520 C CA . TYR B 1 267 ? 1.788 98.414 72.118 1.00 164.62 983 TYR B CA 1
ATOM 6521 C C . TYR B 1 267 ? 2.775 97.265 72.344 1.00 158.25 983 TYR B C 1
ATOM 6522 O O . TYR B 1 267 ? 2.378 96.097 72.390 1.00 155.93 983 TYR B O 1
ATOM 6531 N N . TRP B 1 268 ? 4.054 97.605 72.484 1.00 153.40 984 TRP B N 1
ATOM 6532 C CA . TRP B 1 268 ? 5.137 96.613 72.513 1.00 148.75 984 TRP B CA 1
ATOM 6533 C C . TRP B 1 268 ? 5.467 96.050 73.894 1.00 147.18 984 TRP B C 1
ATOM 6534 O O . TRP B 1 268 ? 5.829 94.878 74.001 1.00 144.40 984 TRP B O 1
ATOM 6545 N N . CYS B 1 269 ? 5.381 96.882 74.932 1.00 148.59 985 CYS B N 1
ATOM 6546 C CA . CYS B 1 269 ? 5.813 96.495 76.282 1.00 150.26 985 CYS B CA 1
ATOM 6547 C C . CYS B 1 269 ? 4.649 96.363 77.273 1.00 150.46 985 CYS B C 1
ATOM 6548 O O . CYS B 1 269 ? 4.827 96.600 78.463 1.00 151.03 985 CYS B O 1
ATOM 6551 N N . SER B 1 270 ? 3.463 95.993 76.783 1.00 151.01 986 SER B N 1
ATOM 6552 C CA . SER B 1 270 ? 2.269 95.770 77.626 1.00 151.34 986 SER B CA 1
ATOM 6553 C C . SER B 1 270 ? 1.893 96.947 78.543 1.00 153.89 986 SER B C 1
ATOM 6554 O O . SER B 1 270 ? 1.245 96.756 79.577 1.00 154.36 986 SER B O 1
ATOM 6557 N N . GLY B 1 271 ? 2.302 98.157 78.162 1.00 156.12 987 GLY B N 1
ATOM 6558 C CA . GLY B 1 271 ? 2.138 99.346 78.998 1.00 159.20 987 GLY B CA 1
ATOM 6559 C C . GLY B 1 271 ? 2.944 99.417 80.289 1.00 160.56 987 GLY B C 1
ATOM 6560 O O . GLY B 1 271 ? 2.805 100.382 81.033 1.00 160.31 987 GLY B O 1
ATOM 6561 N N . LYS B 1 272 ? 3.797 98.424 80.551 1.00 160.85 988 LYS B N 1
ATOM 6562 C CA . LYS B 1 272 ? 4.561 98.335 81.797 1.00 161.89 988 LYS B CA 1
ATOM 6563 C C . LYS B 1 272 ? 6.064 98.372 81.501 1.00 160.84 988 LYS B C 1
ATOM 6564 O O . LYS B 1 272 ? 6.833 97.590 82.053 1.00 160.87 988 LYS B O 1
ATOM 6570 N N . GLY B 1 273 ? 6.482 99.278 80.626 1.00 160.46 989 GLY B N 1
ATOM 6571 C CA . GLY B 1 273 ? 7.898 99.406 80.277 1.00 159.61 989 GLY B CA 1
ATOM 6572 C C . GLY B 1 273 ? 8.144 100.355 79.126 1.00 159.06 989 GLY B C 1
ATOM 6573 O O . GLY B 1 273 ? 7.262 100.579 78.304 1.00 160.52 989 GLY B O 1
ATOM 6574 N N . ASP B 1 274 ? 9.348 100.913 79.076 1.00 159.79 990 ASP B N 1
ATOM 6575 C CA . ASP B 1 274 ? 9.748 101.821 78.005 1.00 162.11 990 ASP B CA 1
ATOM 6576 C C . ASP B 1 274 ? 10.533 101.060 76.952 1.00 161.59 990 ASP B C 1
ATOM 6577 O O . ASP B 1 274 ? 11.206 100.070 77.257 1.00 160.58 990 ASP B O 1
ATOM 6582 N N . VAL B 1 275 ? 10.456 101.543 75.716 1.00 162.54 991 VAL B N 1
ATOM 6583 C CA . VAL B 1 275 ? 11.097 100.880 74.578 1.00 162.75 991 VAL B CA 1
ATOM 6584 C C . VAL B 1 275 ? 12.378 101.612 74.201 1.00 163.10 991 VAL B C 1
ATOM 6585 O O . VAL B 1 275 ? 12.350 102.756 73.759 1.00 162.45 991 VAL B O 1
ATOM 6589 N N . ILE B 1 276 ? 13.502 100.937 74.411 1.00 164.94 992 ILE B N 1
ATOM 6590 C CA . ILE B 1 276 ? 14.773 101.333 73.819 1.00 166.87 992 ILE B CA 1
ATOM 6591 C C . ILE B 1 276 ? 14.725 100.718 72.420 1.00 167.22 992 ILE B C 1
ATOM 6592 O O . ILE B 1 276 ? 14.013 99.738 72.199 1.00 164.36 992 ILE B O 1
ATOM 6597 N N . ASP B 1 277 ? 15.442 101.304 71.467 1.00 172.11 993 ASP B N 1
ATOM 6598 C CA . ASP B 1 277 ? 15.515 100.732 70.114 1.00 175.76 993 ASP B CA 1
ATOM 6599 C C . ASP B 1 277 ? 15.667 99.200 70.176 1.00 177.56 993 ASP B C 1
ATOM 6600 O O . ASP B 1 277 ? 16.605 98.710 70.799 1.00 189.08 993 ASP B O 1
ATOM 6605 N N . ASP B 1 278 ? 14.696 98.466 69.613 1.00 171.67 994 ASP B N 1
ATOM 6606 C CA . ASP B 1 278 ? 14.728 96.983 69.480 1.00 165.01 994 ASP B CA 1
ATOM 6607 C C . ASP B 1 278 ? 14.170 96.159 70.660 1.00 157.92 994 ASP B C 1
ATOM 6608 O O . ASP B 1 278 ? 13.778 95.012 70.452 1.00 153.87 994 ASP B O 1
ATOM 6613 N N . TRP B 1 279 ? 14.133 96.713 71.874 1.00 155.01 995 TRP B N 1
ATOM 6614 C CA . TRP B 1 279 ? 13.770 95.933 73.073 1.00 153.80 995 TRP B CA 1
ATOM 6615 C C . TRP B 1 279 ? 13.079 96.767 74.148 1.00 153.78 995 TRP B C 1
ATOM 6616 O O . TRP B 1 279 ? 13.155 97.992 74.138 1.00 157.31 995 TRP B O 1
ATOM 6627 N N . CYS B 1 280 ? 12.412 96.092 75.079 1.00 151.92 996 CYS B N 1
ATOM 6628 C CA . CYS B 1 280 ? 11.693 96.764 76.163 1.00 154.04 996 CYS B CA 1
ATOM 6629 C C . CYS B 1 280 ? 12.486 96.743 77.464 1.00 155.86 996 CYS B C 1
ATOM 6630 O O . CYS B 1 280 ? 12.917 95.685 77.918 1.00 155.64 996 CYS B O 1
ATOM 6633 N N . ARG B 1 281 ? 12.658 97.922 78.054 1.00 158.69 997 ARG B N 1
ATOM 6634 C CA . ARG B 1 281 ? 13.230 98.075 79.387 1.00 161.71 997 ARG B CA 1
ATOM 6635 C C . ARG B 1 281 ? 12.072 98.019 80.379 1.00 160.43 997 ARG B C 1
ATOM 6636 O O . ARG B 1 281 ? 11.438 99.034 80.659 1.00 159.54 997 ARG B O 1
ATOM 6644 N N . CYS B 1 282 ? 11.790 96.825 80.896 1.00 161.32 998 CYS B N 1
ATOM 6645 C CA . CYS B 1 282 ? 10.624 96.611 81.756 1.00 164.78 998 CYS B CA 1
ATOM 6646 C C . CYS B 1 282 ? 10.842 97.236 83.128 1.00 165.80 998 CYS B C 1
ATOM 6647 O O . CYS B 1 282 ? 11.780 96.865 83.829 1.00 163.47 998 CYS B O 1
ATOM 6650 N N . ASP B 1 283 ? 9.983 98.187 83.498 1.00 169.54 999 ASP B N 1
ATOM 6651 C CA . ASP B 1 283 ? 10.020 98.774 84.844 1.00 174.38 999 ASP B CA 1
ATOM 6652 C C . ASP B 1 283 ? 9.566 97.751 85.889 1.00 177.87 999 ASP B C 1
ATOM 6653 O O . ASP B 1 283 ? 8.639 96.975 85.642 1.00 177.22 999 ASP B O 1
ATOM 6658 N N . LEU B 1 284 ? 10.262 97.718 87.027 1.00 182.18 1000 LEU B N 1
ATOM 6659 C CA . LEU B 1 284 ? 9.912 96.809 88.126 1.00 185.17 1000 LEU B CA 1
ATOM 6660 C C . LEU B 1 284 ? 8.572 97.227 88.761 1.00 187.50 1000 LEU B C 1
ATOM 6661 O O . LEU B 1 284 ? 8.283 98.421 88.810 1.00 186.73 1000 LEU B O 1
ATOM 6666 N N . SER B 1 285 ? 7.736 96.291 89.228 1.00 189.61 1001 SER B N 1
ATOM 6667 C CA . SER B 1 285 ? 7.934 94.840 89.130 1.00 189.46 1001 SER B CA 1
ATOM 6668 C C . SER B 1 285 ? 7.020 94.262 88.046 1.00 188.72 1001 SER B C 1
ATOM 6669 O O . SER B 1 285 ? 6.003 93.628 88.345 1.00 189.28 1001 SER B O 1
ATOM 6672 N N . ALA B 1 286 ? 7.373 94.527 86.787 1.00 186.30 1002 ALA B N 1
ATOM 6673 C CA . ALA B 1 286 ? 6.841 93.774 85.645 1.00 181.02 1002 ALA B CA 1
ATOM 6674 C C . ALA B 1 286 ? 7.316 92.328 85.725 1.00 175.18 1002 ALA B C 1
ATOM 6675 O O . ALA B 1 286 ? 6.554 91.405 85.457 1.00 174.73 1002 ALA B O 1
ATOM 6677 N N . PHE B 1 287 ? 8.578 92.172 86.121 1.00 170.25 1003 PHE B N 1
ATOM 6678 C CA . PHE B 1 287 ? 9.252 90.880 86.333 1.00 169.56 1003 PHE B CA 1
ATOM 6679 C C . PHE B 1 287 ? 8.353 89.767 86.903 1.00 166.09 1003 PHE B C 1
ATOM 6680 O O . PHE B 1 287 ? 7.564 90.003 87.820 1.00 168.17 1003 PHE B O 1
ATOM 6688 N N . ASP B 1 288 ? 8.505 88.555 86.368 1.00 161.58 1004 ASP B N 1
ATOM 6689 C CA . ASP B 1 288 ? 7.622 87.413 86.684 1.00 159.99 1004 ASP B CA 1
ATOM 6690 C C . ASP B 1 288 ? 7.953 86.733 88.032 1.00 159.34 1004 ASP B C 1
ATOM 6691 O O . ASP B 1 288 ? 8.685 87.303 88.842 1.00 162.18 1004 ASP B O 1
ATOM 6696 N N . ALA B 1 289 ? 7.416 85.531 88.269 1.00 157.02 1005 ALA B N 1
ATOM 6697 C CA . ALA B 1 289 ? 7.683 84.763 89.498 1.00 156.53 1005 ALA B CA 1
ATOM 6698 C C . ALA B 1 289 ? 9.163 84.428 89.729 1.00 155.72 1005 ALA B C 1
ATOM 6699 O O . ALA B 1 289 ? 9.612 84.378 90.876 1.00 157.90 1005 ALA B O 1
ATOM 6701 N N . ASN B 1 290 ? 9.907 84.197 88.647 1.00 152.86 1006 ASN B N 1
ATOM 6702 C CA . ASN B 1 290 ? 11.352 83.920 88.713 1.00 151.33 1006 ASN B CA 1
ATOM 6703 C C . ASN B 1 290 ? 12.244 85.158 88.508 1.00 149.94 1006 ASN B C 1
ATOM 6704 O O . ASN B 1 290 ? 13.463 85.027 88.374 1.00 149.03 1006 ASN B O 1
ATOM 6709 N N . GLY B 1 291 ? 11.647 86.349 88.497 1.00 148.92 1007 GLY B N 1
ATOM 6710 C CA . GLY B 1 291 ? 12.391 87.601 88.378 1.00 147.31 1007 GLY B CA 1
ATOM 6711 C C . GLY B 1 291 ? 12.989 87.850 87.006 1.00 144.07 1007 GLY B C 1
ATOM 6712 O O . GLY B 1 291 ? 14.120 88.328 86.908 1.00 145.26 1007 GLY B O 1
ATOM 6713 N N . LEU B 1 292 ? 12.224 87.540 85.956 1.00 140.75 1008 LEU B N 1
ATOM 6714 C CA . LEU B 1 292 ? 12.656 87.726 84.566 1.00 137.85 1008 LEU B CA 1
ATOM 6715 C C . LEU B 1 292 ? 11.720 88.705 83.854 1.00 138.83 1008 LEU B C 1
ATOM 6716 O O . LEU B 1 292 ? 10.505 88.608 84.022 1.00 139.55 1008 LEU B O 1
ATOM 6721 N N . PRO B 1 293 ? 12.274 89.649 83.056 1.00 141.12 1009 PRO B N 1
ATOM 6722 C CA . PRO B 1 293 ? 11.458 90.705 82.428 1.00 142.17 1009 PRO B CA 1
ATOM 6723 C C . PRO B 1 293 ? 10.212 90.163 81.733 1.00 142.35 1009 PRO B C 1
ATOM 6724 O O . PRO B 1 293 ? 10.314 89.255 80.911 1.00 137.14 1009 PRO B O 1
ATOM 6728 N N . ASN B 1 294 ? 9.054 90.718 82.089 1.00 147.02 1010 ASN B N 1
ATOM 6729 C CA . ASN B 1 294 ? 7.752 90.173 81.700 1.00 147.55 1010 ASN B CA 1
ATOM 6730 C C . ASN B 1 294 ? 6.843 91.167 80.976 1.00 146.75 1010 ASN B C 1
ATOM 6731 O O . ASN B 1 294 ? 5.677 90.862 80.746 1.00 145.25 1010 ASN B O 1
ATOM 6736 N N . CYS B 1 295 ? 7.360 92.336 80.607 1.00 148.00 1011 CYS B N 1
ATOM 6737 C CA . CYS B 1 295 ? 6.523 93.377 80.020 1.00 150.08 1011 CYS B CA 1
ATOM 6738 C C . CYS B 1 295 ? 6.216 93.110 78.540 1.00 147.78 1011 CYS B C 1
ATOM 6739 O O . CYS B 1 295 ? 5.085 93.292 78.117 1.00 150.12 1011 CYS B O 1
ATOM 6742 N N . SER B 1 296 ? 7.198 92.656 77.762 1.00 144.60 1012 SER B N 1
ATOM 6743 C CA . SER B 1 296 ? 6.935 92.215 76.382 1.00 141.14 1012 SER B CA 1
ATOM 6744 C C . SER B 1 296 ? 6.449 90.765 76.403 1.00 139.16 1012 SER B C 1
ATOM 6745 O O . SER B 1 296 ? 7.092 89.925 77.030 1.00 138.07 1012 SER B O 1
ATOM 6748 N N . PRO B 1 297 ? 5.325 90.464 75.718 1.00 138.49 1013 PRO B N 1
ATOM 6749 C CA . PRO B 1 297 ? 4.756 89.117 75.793 1.00 136.97 1013 PRO B CA 1
ATOM 6750 C C . PRO B 1 297 ? 5.521 88.107 74.941 1.00 133.10 1013 PRO B C 1
ATOM 6751 O O . PRO B 1 297 ? 5.901 88.409 73.806 1.00 131.65 1013 PRO B O 1
ATOM 6755 N N . LEU B 1 298 ? 5.749 86.928 75.513 1.00 130.24 1014 LEU B N 1
ATOM 6756 C CA . LEU B 1 298 ? 6.333 85.799 74.801 1.00 127.86 1014 LEU B CA 1
ATOM 6757 C C . LEU B 1 298 ? 5.194 84.874 74.405 1.00 126.85 1014 LEU B C 1
ATOM 6758 O O . LEU B 1 298 ? 4.672 84.148 75.252 1.00 130.06 1014 LEU B O 1
ATOM 6763 N N . LEU B 1 299 ? 4.819 84.890 73.126 1.00 123.92 1015 LEU B N 1
ATOM 6764 C CA . LEU B 1 299 ? 3.607 84.201 72.679 1.00 124.18 1015 LEU B CA 1
ATOM 6765 C C . LEU B 1 299 ? 3.776 82.692 72.570 1.00 122.96 1015 LEU B C 1
ATOM 6766 O O . LEU B 1 299 ? 4.889 82.174 72.483 1.00 120.88 1015 LEU B O 1
ATOM 6771 N N . GLN B 1 300 ? 2.641 81.999 72.579 1.00 122.68 1016 GLN B N 1
ATOM 6772 C CA . GLN B 1 300 ? 2.604 80.554 72.422 1.00 120.19 1016 GLN B CA 1
ATOM 6773 C C . GLN B 1 300 ? 2.876 80.213 70.964 1.00 115.22 1016 GLN B C 1
ATOM 6774 O O . GLN B 1 300 ? 2.153 80.677 70.091 1.00 111.23 1016 GLN B O 1
ATOM 6780 N N . PRO B 1 301 ? 3.915 79.404 70.698 1.00 114.16 1017 PRO B N 1
ATOM 6781 C CA . PRO B 1 301 ? 4.124 78.936 69.338 1.00 113.53 1017 PRO B CA 1
ATOM 6782 C C . PRO B 1 301 ? 3.165 77.805 69.052 1.00 112.74 1017 PRO B C 1
ATOM 6783 O O . PRO B 1 301 ? 3.112 76.844 69.819 1.00 116.20 1017 PRO B O 1
ATOM 6787 N N . VAL B 1 302 ? 2.401 77.935 67.973 1.00 109.63 1018 VAL B N 1
ATOM 6788 C CA . VAL B 1 302 ? 1.414 76.935 67.594 1.00 106.35 1018 VAL B CA 1
ATOM 6789 C C . VAL B 1 302 ? 2.071 75.863 66.741 1.00 102.60 1018 VAL B C 1
ATOM 6790 O O . VAL B 1 302 ? 2.412 76.117 65.590 1.00 102.23 1018 VAL B O 1
ATOM 6794 N N . LEU B 1 303 ? 2.245 74.675 67.314 1.00 100.77 1019 LEU B N 1
ATOM 6795 C CA . LEU B 1 303 ? 2.813 73.531 66.602 1.00 99.88 1019 LEU B CA 1
ATOM 6796 C C . LEU B 1 303 ? 1.790 72.957 65.622 1.00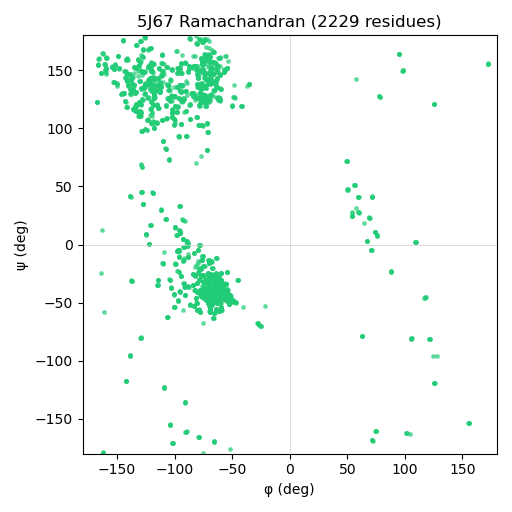 99.99 1019 LEU B C 1
ATOM 6797 O O . LEU B 1 303 ? 0.662 72.659 66.003 1.00 99.14 1019 LEU B O 1
ATOM 6802 N N . ARG B 1 304 ? 2.199 72.821 64.363 1.00 101.64 1020 ARG B N 1
ATOM 6803 C CA . ARG B 1 304 ? 1.337 72.352 63.280 1.00 104.34 1020 ARG B CA 1
ATOM 6804 C C . ARG B 1 304 ? 1.932 71.130 62.606 1.00 100.67 1020 ARG B C 1
ATOM 6805 O O . ARG B 1 304 ? 3.146 70.956 62.601 1.00 98.66 1020 ARG B O 1
ATOM 6813 N N . LEU B 1 305 ? 1.075 70.292 62.031 1.00 97.53 1021 LEU B N 1
ATOM 6814 C CA . LEU B 1 305 ? 1.523 69.336 61.025 1.00 95.88 1021 LEU B CA 1
ATOM 6815 C C . LEU B 1 305 ? 1.793 70.102 59.751 1.00 96.93 1021 LEU B C 1
ATOM 6816 O O . LEU B 1 305 ? 1.111 71.093 59.454 1.00 99.15 1021 LEU B O 1
ATOM 6821 N N . SER B 1 306 ? 2.780 69.636 58.995 1.00 98.17 1022 SER B N 1
ATOM 6822 C CA . SER B 1 306 ? 3.124 70.243 57.716 1.00 99.82 1022 SER B CA 1
ATOM 6823 C C . SER B 1 306 ? 1.932 70.111 56.753 1.00 99.42 1022 SER B C 1
ATOM 6824 O O . SER B 1 306 ? 1.445 69.006 56.561 1.00 100.55 1022 SER B O 1
ATOM 6827 N N . PRO B 1 307 ? 1.450 71.234 56.166 1.00 98.54 1023 PRO B N 1
ATOM 6828 C CA . PRO B 1 307 ? 0.370 71.167 55.177 1.00 97.07 1023 PRO B CA 1
ATOM 6829 C C . PRO B 1 307 ? 0.709 70.368 53.930 1.00 97.66 1023 PRO B C 1
ATOM 6830 O O . PRO B 1 307 ? -0.184 69.797 53.319 1.00 99.14 1023 PRO B O 1
ATOM 6834 N N . THR B 1 308 ? 1.986 70.345 53.553 1.00 98.68 1024 THR B N 1
ATOM 6835 C CA . THR B 1 308 ? 2.434 69.726 52.312 1.00 98.18 1024 THR B CA 1
ATOM 6836 C C . THR B 1 308 ? 2.871 68.261 52.432 1.00 98.75 1024 THR B C 1
ATOM 6837 O O . THR B 1 308 ? 3.036 67.600 51.413 1.00 101.21 1024 THR B O 1
ATOM 6841 N N . VAL B 1 309 ? 3.085 67.764 53.651 1.00 100.48 1025 VAL B N 1
ATOM 6842 C CA . VAL B 1 309 ? 3.584 66.397 53.866 1.00 102.14 1025 VAL B CA 1
ATOM 6843 C C . VAL B 1 309 ? 2.694 65.658 54.861 1.00 104.23 1025 VAL B C 1
ATOM 6844 O O . VAL B 1 309 ? 2.842 65.806 56.081 1.00 106.54 1025 VAL B O 1
ATOM 6848 N N . GLU B 1 310 ? 1.769 64.858 54.335 1.00 105.38 1026 GLU B N 1
ATOM 6849 C CA . GLU B 1 310 ? 0.904 64.039 55.187 1.00 105.77 1026 GLU B CA 1
ATOM 6850 C C . GLU B 1 310 ? 1.747 62.982 55.903 1.00 101.87 1026 GLU B C 1
ATOM 6851 O O . GLU B 1 310 ? 2.584 62.342 55.271 1.00 101.33 1026 GLU B O 1
ATOM 6857 N N . PRO B 1 311 ? 1.551 62.810 57.223 1.00 99.23 1027 PRO B N 1
ATOM 6858 C CA . PRO B 1 311 ? 2.369 61.819 57.914 1.00 97.89 1027 PRO B CA 1
ATOM 6859 C C . PRO B 1 311 ? 2.073 60.422 57.415 1.00 96.47 1027 PRO B C 1
ATOM 6860 O O . PRO B 1 311 ? 0.921 60.104 57.134 1.00 97.02 1027 PRO B O 1
ATOM 6864 N N . SER B 1 312 ? 3.122 59.632 57.242 1.00 97.70 1028 SER B N 1
ATOM 6865 C CA . SER B 1 312 ? 3.004 58.231 56.854 1.00 101.56 1028 SER B CA 1
ATOM 6866 C C . SER B 1 312 ? 3.213 57.410 58.098 1.00 105.15 1028 SER B C 1
ATOM 6867 O O . SER B 1 312 ? 3.243 57.962 59.190 1.00 108.36 1028 SER B O 1
ATOM 6870 N N . SER B 1 313 ? 3.334 56.094 57.950 1.00 109.24 1029 SER B N 1
ATOM 6871 C CA . SER B 1 313 ? 3.872 55.269 59.025 1.00 113.20 1029 SER B CA 1
ATOM 6872 C C . SER B 1 313 ? 5.351 55.603 59.087 1.00 115.10 1029 SER B C 1
ATOM 6873 O O . SER B 1 313 ? 5.983 55.782 58.047 1.00 117.08 1029 SER B O 1
ATOM 6876 N N . THR B 1 314 ? 5.893 55.734 60.291 1.00 113.86 1030 THR B N 1
ATOM 6877 C CA . THR B 1 314 ? 7.326 56.033 60.488 1.00 113.89 1030 THR B CA 1
ATOM 6878 C C . THR B 1 314 ? 7.832 57.451 60.132 1.00 109.74 1030 THR B C 1
ATOM 6879 O O . THR B 1 314 ? 9.006 57.742 60.377 1.00 110.25 1030 THR B O 1
ATOM 6883 N N . VAL B 1 315 ? 6.991 58.329 59.577 1.00 105.72 1031 VAL B N 1
ATOM 6884 C CA . VAL B 1 315 ? 7.467 59.646 59.128 1.00 104.30 1031 VAL B CA 1
ATOM 6885 C C . VAL B 1 315 ? 6.460 60.754 59.393 1.00 100.13 1031 VAL B C 1
ATOM 6886 O O . VAL B 1 315 ? 5.362 60.751 58.828 1.00 103.98 1031 VAL B O 1
ATOM 6890 N N . VAL B 1 316 ? 6.863 61.725 60.203 1.00 96.22 1032 VAL B N 1
ATOM 6891 C CA . VAL B 1 316 ? 6.012 62.856 60.578 1.00 95.47 1032 VAL B CA 1
ATOM 6892 C C . VAL B 1 316 ? 6.850 64.118 60.492 1.00 95.66 1032 VAL B C 1
ATOM 6893 O O . VAL B 1 316 ? 7.968 64.124 60.989 1.00 95.88 1032 VAL B O 1
ATOM 6897 N N . SER B 1 317 ? 6.324 65.179 59.873 1.00 95.55 1033 SER B N 1
ATOM 6898 C CA . SER B 1 317 ? 7.025 66.466 59.865 1.00 95.74 1033 SER B CA 1
ATOM 6899 C C . SER B 1 317 ? 6.115 67.574 60.384 1.00 93.83 1033 SER B C 1
ATOM 6900 O O . SER B 1 317 ? 4.946 67.651 60.016 1.00 92.74 1033 SER B O 1
ATOM 6903 N N . LEU B 1 318 ? 6.690 68.423 61.234 1.00 94.08 1034 LEU B N 1
ATOM 6904 C CA . LEU B 1 318 ? 5.976 69.442 61.982 1.00 94.43 1034 LEU B CA 1
ATOM 6905 C C . LEU B 1 318 ? 6.527 70.830 61.674 1.00 94.06 1034 LEU B C 1
ATOM 6906 O O . LEU B 1 318 ? 7.688 70.976 61.315 1.00 93.60 1034 LEU B O 1
ATOM 6911 N N . GLU B 1 319 ? 5.682 71.841 61.851 1.00 95.57 1035 GLU B N 1
ATOM 6912 C CA . GLU B 1 319 ? 6.017 73.237 61.565 1.00 96.23 1035 GLU B CA 1
ATOM 6913 C C . GLU B 1 319 ? 5.617 74.126 62.726 1.00 94.85 1035 GLU B C 1
ATOM 6914 O O . GLU B 1 319 ? 4.764 73.759 63.534 1.00 95.56 1035 GLU B O 1
ATOM 6920 N N . TRP B 1 320 ? 6.222 75.304 62.786 1.00 93.19 1036 TRP B N 1
ATOM 6921 C CA . TRP B 1 320 ? 5.668 76.412 63.556 1.00 92.73 1036 TRP B CA 1
ATOM 6922 C C . TRP B 1 320 ? 6.233 77.745 63.087 1.00 93.90 1036 TRP B C 1
ATOM 6923 O O . TRP B 1 320 ? 7.352 77.821 62.587 1.00 94.32 1036 TRP B O 1
ATOM 6934 N N . VAL B 1 321 ? 5.440 78.790 63.256 1.00 96.54 1037 VAL B N 1
ATOM 6935 C CA . VAL B 1 321 ? 5.837 80.131 62.848 1.00 100.73 1037 VAL B CA 1
ATOM 6936 C C . VAL B 1 321 ? 6.470 80.817 64.068 1.00 105.41 1037 VAL B C 1
ATOM 6937 O O . VAL B 1 321 ? 5.965 80.688 65.188 1.00 110.67 1037 VAL B O 1
ATOM 6941 N N . ASP B 1 322 ? 7.579 81.525 63.847 1.00 108.08 1038 ASP B N 1
ATOM 6942 C CA . ASP B 1 322 ? 8.340 82.160 64.926 1.00 110.88 1038 ASP B CA 1
ATOM 6943 C C . ASP B 1 322 ? 7.480 83.170 65.686 1.00 111.93 1038 ASP B C 1
ATOM 6944 O O . ASP B 1 322 ? 6.792 83.980 65.076 1.00 110.07 1038 ASP B O 1
ATOM 6949 N N . VAL B 1 323 ? 7.544 83.106 67.018 1.00 114.61 1039 VAL B N 1
ATOM 6950 C CA . VAL B 1 323 ? 6.759 83.974 67.920 1.00 117.46 1039 VAL B CA 1
ATOM 6951 C C . VAL B 1 323 ? 7.442 85.295 68.291 1.00 119.46 1039 VAL B C 1
ATOM 6952 O O . VAL B 1 323 ? 6.904 86.071 69.089 1.00 121.48 1039 VAL B O 1
ATOM 6956 N N . GLN B 1 324 ? 8.618 85.552 67.727 1.00 120.61 1040 GLN B N 1
ATOM 6957 C CA . GLN B 1 324 ? 9.390 86.739 68.078 1.00 123.39 1040 GLN B CA 1
ATOM 6958 C C . GLN B 1 324 ? 8.729 88.016 67.523 1.00 124.06 1040 GLN B C 1
ATOM 6959 O O . GLN B 1 324 ? 8.474 88.084 66.326 1.00 121.23 1040 GLN B O 1
ATOM 6965 N N . PRO B 1 325 ? 8.429 89.017 68.392 1.00 126.84 1041 PRO B N 1
ATOM 6966 C CA . PRO B 1 325 ? 7.970 90.317 67.881 1.00 128.48 1041 PRO B CA 1
ATOM 6967 C C . PRO B 1 325 ? 9.056 91.090 67.154 1.00 130.47 1041 PRO B C 1
ATOM 6968 O O . PRO B 1 325 ? 10.253 90.793 67.323 1.00 134.72 1041 PRO B O 1
ATOM 6972 N N . ALA B 1 326 ? 8.637 92.099 66.390 1.00 130.18 1042 ALA B N 1
ATOM 6973 C CA . ALA B 1 326 ? 9.570 93.048 65.775 1.00 129.95 1042 ALA B CA 1
ATOM 6974 C C . ALA B 1 326 ? 10.355 93.830 66.831 1.00 128.60 1042 ALA B C 1
ATOM 6975 O O . ALA B 1 326 ? 11.528 94.129 66.636 1.00 127.26 1042 ALA B O 1
ATOM 6977 N N . ILE B 1 327 ? 9.685 94.161 67.934 1.00 126.91 1043 ILE B N 1
ATOM 6978 C CA . ILE B 1 327 ? 10.269 94.899 69.046 1.00 127.00 1043 ILE B CA 1
ATOM 6979 C C . ILE B 1 327 ? 9.864 94.205 70.340 1.00 127.39 1043 ILE B C 1
ATOM 6980 O O . ILE B 1 327 ? 8.678 93.934 70.554 1.00 130.69 1043 ILE B O 1
ATOM 6985 N N . GLY B 1 328 ? 10.844 93.945 71.201 1.00 127.34 1044 GLY B N 1
ATOM 6986 C CA . GLY B 1 328 ? 10.595 93.456 72.555 1.00 127.13 1044 GLY B CA 1
ATOM 6987 C C . GLY B 1 328 ? 11.355 92.174 72.818 1.00 125.51 1044 GLY B C 1
ATOM 6988 O O . GLY B 1 328 ? 12.584 92.161 72.768 1.00 129.62 1044 GLY B O 1
ATOM 6989 N N . THR B 1 329 ? 10.623 91.102 73.111 1.00 121.69 1045 THR B N 1
ATOM 6990 C CA . THR B 1 329 ? 11.213 89.792 73.383 1.00 119.09 1045 THR B CA 1
ATOM 6991 C C . THR B 1 329 ? 12.003 89.276 72.181 1.00 117.59 1045 THR B C 1
ATOM 6992 O O . THR B 1 329 ? 11.649 89.553 71.034 1.00 117.26 1045 THR B O 1
ATOM 6996 N N . LYS B 1 330 ? 13.081 88.547 72.462 1.00 115.85 1046 LYS B N 1
ATOM 6997 C CA . LYS B 1 330 ? 13.784 87.762 71.455 1.00 115.26 1046 LYS B CA 1
ATOM 6998 C C . LYS B 1 330 ? 13.785 86.299 71.880 1.00 113.21 1046 LYS B C 1
ATOM 6999 O O . LYS B 1 330 ? 14.065 85.995 73.034 1.00 115.32 1046 LYS B O 1
ATOM 7005 N N . VAL B 1 331 ? 13.477 85.398 70.954 1.00 110.41 1047 VAL B N 1
ATOM 7006 C CA . VAL B 1 331 ? 13.479 83.962 71.245 1.00 109.30 1047 VAL B CA 1
ATOM 7007 C C . VAL B 1 331 ? 14.897 83.444 71.090 1.00 107.24 1047 VAL B C 1
ATOM 7008 O O . VAL B 1 331 ? 15.521 83.680 70.056 1.00 106.56 1047 VAL B O 1
ATOM 7012 N N . SER B 1 332 ? 15.374 82.731 72.113 1.00 105.88 1048 SER B N 1
ATOM 7013 C CA . SER B 1 332 ? 16.685 82.075 72.110 1.00 105.54 1048 SER B CA 1
ATOM 7014 C C . SER B 1 332 ? 16.641 80.589 71.748 1.00 103.68 1048 SER B C 1
ATOM 7015 O O . SER B 1 332 ? 17.660 80.025 71.353 1.00 104.67 1048 SER B O 1
ATOM 7018 N N . ASP B 1 333 ? 15.496 79.941 71.936 1.00 102.63 1049 ASP B N 1
ATOM 7019 C CA . ASP B 1 333 ? 15.393 78.507 71.689 1.00 103.62 1049 ASP B CA 1
ATOM 7020 C C . ASP B 1 333 ? 13.955 78.027 71.646 1.00 102.41 1049 ASP B C 1
ATOM 7021 O O . ASP B 1 333 ? 13.077 78.641 72.239 1.00 103.50 1049 ASP B O 1
ATOM 7026 N N . TYR B 1 334 ? 13.738 76.918 70.944 1.00 101.61 1050 TYR B N 1
ATOM 7027 C CA . TYR B 1 334 ? 12.474 76.196 70.966 1.00 102.92 1050 TYR B CA 1
ATOM 7028 C C . TYR B 1 334 ? 12.734 74.802 71.508 1.00 105.11 1050 TYR B C 1
ATOM 7029 O O . TYR B 1 334 ? 13.613 74.098 71.017 1.00 103.21 1050 TYR B O 1
ATOM 7038 N N . ILE B 1 335 ? 11.971 74.421 72.528 1.00 107.82 1051 ILE B N 1
ATOM 7039 C CA . ILE B 1 335 ? 12.092 73.118 73.144 1.00 111.07 1051 ILE B CA 1
ATOM 7040 C C . ILE B 1 335 ? 10.951 72.260 72.665 1.00 110.92 1051 ILE B C 1
ATOM 7041 O O . ILE B 1 335 ? 9.790 72.639 72.787 1.00 110.17 1051 ILE B O 1
ATOM 7046 N N . LEU B 1 336 ? 11.290 71.077 72.172 1.00 113.00 1052 LEU B N 1
ATOM 7047 C CA . LEU B 1 336 ? 10.320 70.202 71.560 1.00 116.63 1052 LEU B CA 1
ATOM 7048 C C . LEU B 1 336 ? 10.446 68.813 72.162 1.00 119.53 1052 LEU B C 1
ATOM 7049 O O . LEU B 1 336 ? 11.442 68.141 71.932 1.00 118.69 1052 LEU B O 1
ATOM 7054 N N . GLN B 1 337 ? 9.432 68.391 72.922 1.00 123.44 1053 GLN B N 1
ATOM 7055 C CA . GLN B 1 337 ? 9.387 67.047 73.518 1.00 127.21 1053 GLN B CA 1
ATOM 7056 C C . GLN B 1 337 ? 8.441 66.157 72.723 1.00 125.37 1053 GLN B C 1
ATOM 7057 O O . GLN B 1 337 ? 7.481 66.651 72.134 1.00 124.44 1053 GLN B O 1
ATOM 7063 N N . HIS B 1 338 ? 8.696 64.851 72.719 1.00 126.00 1054 HIS B N 1
ATOM 7064 C CA . HIS B 1 338 ? 7.823 63.910 72.014 1.00 129.55 1054 HIS B CA 1
ATOM 7065 C C . HIS B 1 338 ? 7.802 62.530 72.664 1.00 131.97 1054 HIS B C 1
ATOM 7066 O O . HIS B 1 338 ? 8.847 62.027 73.066 1.00 133.56 1054 HIS B O 1
ATOM 7073 N N . LYS B 1 339 ? 6.616 61.920 72.739 1.00 133.23 1055 LYS B N 1
ATOM 7074 C CA . LYS B 1 339 ? 6.463 60.555 73.232 1.00 136.12 1055 LYS B CA 1
ATOM 7075 C C . LYS B 1 339 ? 5.415 59.781 72.470 1.00 135.43 1055 LYS B C 1
ATOM 7076 O O . LYS B 1 339 ? 4.523 60.360 71.856 1.00 136.01 1055 LYS B O 1
ATOM 7082 N N . LYS B 1 340 ? 5.520 58.462 72.559 1.00 136.56 1056 LYS B N 1
ATOM 7083 C CA . LYS B 1 340 ? 4.496 57.552 72.083 1.00 138.54 1056 LYS B CA 1
ATOM 7084 C C . LYS B 1 340 ? 3.607 57.153 73.258 1.00 141.44 1056 LYS B C 1
ATOM 7085 O O . LYS B 1 340 ? 4.104 56.663 74.260 1.00 144.78 1056 LYS B O 1
ATOM 7091 N N . VAL B 1 341 ? 2.295 57.329 73.118 1.00 142.85 1057 VAL B N 1
ATOM 7092 C CA . VAL B 1 341 ? 1.350 57.011 74.198 1.00 145.63 1057 VAL B CA 1
ATOM 7093 C C . VAL B 1 341 ? 0.718 55.644 73.981 1.00 150.51 1057 VAL B C 1
ATOM 7094 O O . VAL B 1 341 ? 0.756 55.087 72.885 1.00 150.02 1057 VAL B O 1
ATOM 7098 N N . ASP B 1 342 ? 0.072 55.154 75.029 1.00 157.17 1058 ASP B N 1
ATOM 7099 C CA . ASP B 1 342 ? -0.774 53.955 74.930 1.00 162.44 1058 ASP B CA 1
ATOM 7100 C C . ASP B 1 342 ? -1.715 53.817 76.117 1.00 164.74 1058 ASP B C 1
ATOM 7101 O O . ASP B 1 342 ? -2.522 52.887 76.173 1.00 166.11 1058 ASP B O 1
ATOM 7106 N N . THR B 1 347 ? -3.632 56.334 80.171 1.00 202.67 1063 THR B N 1
ATOM 7107 C CA . THR B 1 347 ? -2.814 55.415 80.963 1.00 205.87 1063 THR B CA 1
ATOM 7108 C C . THR B 1 347 ? -1.871 56.170 81.901 1.00 208.88 1063 THR B C 1
ATOM 7109 O O . THR B 1 347 ? -2.281 56.575 82.992 1.00 209.73 1063 THR B O 1
ATOM 7113 N N . ASP B 1 348 ? -0.624 56.372 81.473 1.00 211.14 1064 ASP B N 1
ATOM 7114 C CA . ASP B 1 348 ? 0.402 56.979 82.321 1.00 213.59 1064 ASP B CA 1
ATOM 7115 C C . ASP B 1 348 ? 1.240 58.076 81.632 1.00 212.88 1064 ASP B C 1
ATOM 7116 O O . ASP B 1 348 ? 1.944 57.815 80.661 1.00 212.35 1064 ASP B O 1
ATOM 7121 N N . LEU B 1 349 ? 1.169 59.289 82.189 1.00 213.77 1065 LEU B N 1
ATOM 7122 C CA . LEU B 1 349 ? 1.854 60.489 81.668 1.00 212.35 1065 LEU B CA 1
ATOM 7123 C C . LEU B 1 349 ? 3.323 60.420 81.933 1.00 213.67 1065 LEU B C 1
ATOM 7124 O O . LEU B 1 349 ? 3.680 60.363 83.066 1.00 214.29 1065 LEU B O 1
ATOM 7129 N N . TYR B 1 350 ? 4.136 60.430 80.871 1.00 213.68 1066 TYR B N 1
ATOM 7130 C CA . TYR B 1 350 ? 5.594 60.319 80.892 1.00 212.18 1066 TYR B CA 1
ATOM 7131 C C . TYR B 1 350 ? 6.205 61.476 80.086 1.00 209.15 1066 TYR B C 1
ATOM 7132 O O . TYR B 1 350 ? 5.628 61.907 79.086 1.00 210.11 1066 TYR B O 1
ATOM 7141 N N . THR B 1 351 ? 7.368 61.968 80.511 1.00 205.38 1067 THR B N 1
ATOM 7142 C CA . THR B 1 351 ? 8.048 63.075 79.821 1.00 200.54 1067 THR B CA 1
ATOM 7143 C C . THR B 1 351 ? 8.869 62.551 78.646 1.00 196.61 1067 THR B C 1
ATOM 7144 O O . THR B 1 351 ? 9.703 61.650 78.797 1.00 198.00 1067 THR B O 1
ATOM 7148 N N . GLY B 1 352 ? 8.634 63.128 77.471 1.00 191.13 1068 GLY B N 1
ATOM 7149 C CA . GLY B 1 352 ? 9.268 62.658 76.249 1.00 188.90 1068 GLY B CA 1
ATOM 7150 C C . GLY B 1 352 ? 10.747 63.019 76.183 1.00 185.18 1068 GLY B C 1
ATOM 7151 O O . GLY B 1 352 ? 11.229 63.787 77.021 1.00 186.06 1068 GLY B O 1
ATOM 7152 N N . GLU B 1 353 ? 11.472 62.464 75.205 1.00 179.85 1069 GLU B N 1
ATOM 7153 C CA . GLU B 1 353 ? 12.862 62.867 74.977 1.00 175.99 1069 GLU B CA 1
ATOM 7154 C C . GLU B 1 353 ? 12.870 64.359 74.624 1.00 169.03 1069 GLU B C 1
ATOM 7155 O O . GLU B 1 353 ? 12.120 64.818 73.746 1.00 169.46 1069 GLU B O 1
ATOM 7161 N N . PHE B 1 354 ? 13.687 65.092 75.374 1.00 161.75 1070 PHE B N 1
ATOM 7162 C CA . PHE B 1 354 ? 13.784 66.549 75.338 1.00 153.89 1070 PHE B CA 1
ATOM 7163 C C . PHE B 1 354 ? 14.708 66.929 74.177 1.00 143.00 1070 PHE B C 1
ATOM 7164 O O . PHE B 1 354 ? 15.778 66.345 74.036 1.00 141.81 1070 PHE B O 1
ATOM 7172 N N . LEU B 1 355 ? 14.270 67.852 73.318 1.00 131.86 1071 LEU B N 1
ATOM 7173 C CA . LEU B 1 355 ? 15.097 68.354 72.213 1.00 124.91 1071 LEU B CA 1
ATOM 7174 C C . LEU B 1 355 ? 15.134 69.874 72.188 1.00 119.61 1071 LEU B C 1
ATOM 7175 O O . LEU B 1 355 ? 14.123 70.528 71.936 1.00 118.84 1071 LEU B O 1
ATOM 7180 N N . SER B 1 356 ? 16.315 70.423 72.436 1.00 117.52 1072 SER B N 1
ATOM 7181 C CA . SER B 1 356 ? 16.598 71.830 72.177 1.00 115.40 1072 SER B CA 1
ATOM 7182 C C . SER B 1 356 ? 16.799 71.993 70.685 1.00 113.71 1072 SER B C 1
ATOM 7183 O O . SER B 1 356 ? 17.589 71.269 70.093 1.00 112.79 1072 SER B O 1
ATOM 7186 N N . PHE B 1 357 ? 16.087 72.938 70.082 1.00 112.35 1073 PHE B N 1
ATOM 7187 C CA . PHE B 1 357 ? 16.248 73.227 68.660 1.00 110.50 1073 PHE B CA 1
ATOM 7188 C C . PHE B 1 357 ? 17.657 73.728 68.376 1.00 111.28 1073 PHE B C 1
ATOM 7189 O O . PHE B 1 357 ? 18.314 73.246 67.460 1.00 110.49 1073 PHE B O 1
ATOM 7197 N N . ALA B 1 358 ? 18.108 74.684 69.184 1.00 113.75 1074 ALA B N 1
ATOM 7198 C CA . ALA B 1 358 ? 19.454 75.250 69.071 1.00 116.42 1074 ALA B CA 1
ATOM 7199 C C . ALA B 1 358 ? 20.568 74.208 69.249 1.00 118.58 1074 ALA B C 1
ATOM 7200 O O . ALA B 1 358 ? 21.457 74.101 68.405 1.00 118.90 1074 ALA B O 1
ATOM 7202 N N . ASP B 1 359 ? 20.487 73.424 70.325 1.00 120.06 1075 ASP B N 1
ATOM 7203 C CA . ASP B 1 359 ? 21.586 72.551 70.751 1.00 121.19 1075 ASP B CA 1
ATOM 7204 C C . ASP B 1 359 ? 21.538 71.143 70.166 1.00 121.76 1075 ASP B C 1
ATOM 7205 O O . ASP B 1 359 ? 22.563 70.607 69.768 1.00 123.56 1075 ASP B O 1
ATOM 7210 N N . ASP B 1 360 ? 20.361 70.531 70.146 1.00 123.10 1076 ASP B N 1
ATOM 7211 C CA . ASP B 1 360 ? 20.231 69.125 69.750 1.00 125.30 1076 ASP B CA 1
ATOM 7212 C C . ASP B 1 360 ? 19.943 68.926 68.261 1.00 123.57 1076 ASP B C 1
ATOM 7213 O O . ASP B 1 360 ? 20.387 67.941 67.686 1.00 122.26 1076 ASP B O 1
ATOM 7218 N N . LEU B 1 361 ? 19.196 69.840 67.644 1.00 122.03 1077 LEU B N 1
ATOM 7219 C CA . LEU B 1 361 ? 18.749 69.658 66.259 1.00 120.02 1077 LEU B CA 1
ATOM 7220 C C . LEU B 1 361 ? 19.648 70.325 65.230 1.00 122.50 1077 LEU B C 1
ATOM 7221 O O . LEU B 1 361 ? 19.876 69.760 64.161 1.00 123.24 1077 LEU B O 1
ATOM 7226 N N . LEU B 1 362 ? 20.127 71.531 65.526 1.00 125.08 1078 LEU B N 1
ATOM 7227 C CA . LEU B 1 362 ? 21.063 72.222 64.633 1.00 127.24 1078 LEU B CA 1
ATOM 7228 C C . LEU B 1 362 ? 22.523 71.788 64.850 1.00 135.65 1078 LEU B C 1
ATOM 7229 O O . LEU B 1 362 ? 23.283 71.720 63.884 1.00 136.44 1078 LEU B O 1
ATOM 7234 N N . SER B 1 363 ? 22.905 71.486 66.096 1.00 143.84 1079 SER B N 1
ATOM 7235 C CA . SER B 1 363 ? 24.319 71.263 66.447 1.00 149.94 1079 SER B CA 1
ATOM 7236 C C . SER B 1 363 ? 24.751 69.791 66.571 1.00 157.43 1079 SER B C 1
ATOM 7237 O O . SER B 1 363 ? 25.820 69.440 66.082 1.00 162.90 1079 SER B O 1
ATOM 7240 N N . GLY B 1 364 ? 23.946 68.945 67.215 1.00 163.47 1080 GLY B N 1
ATOM 7241 C CA . GLY B 1 364 ? 24.361 67.566 67.553 1.00 169.02 1080 GLY B CA 1
ATOM 7242 C C . GLY B 1 364 ? 23.593 66.464 66.834 1.00 173.36 1080 GLY B C 1
ATOM 7243 O O . GLY B 1 364 ? 22.392 66.310 67.040 1.00 176.09 1080 GLY B O 1
ATOM 7244 N N . LEU B 1 365 ? 24.284 65.669 66.017 1.00 175.94 1081 LEU B N 1
ATOM 7245 C CA . LEU B 1 365 ? 23.643 64.564 65.287 1.00 176.19 1081 LEU B CA 1
ATOM 7246 C C . LEU B 1 365 ? 23.418 63.369 66.239 1.00 176.20 1081 LEU B C 1
ATOM 7247 O O . LEU B 1 365 ? 24.398 62.890 66.812 1.00 179.63 1081 LEU B O 1
ATOM 7252 N N . GLY B 1 366 ? 22.188 62.871 66.453 1.00 172.40 1082 GLY B N 1
ATOM 7253 C CA . GLY B 1 366 ? 20.912 63.400 65.943 1.00 169.98 1082 GLY B CA 1
ATOM 7254 C C . GLY B 1 366 ? 20.322 62.575 64.808 1.00 168.05 1082 GLY B C 1
ATOM 7255 O O . GLY B 1 366 ? 19.437 61.737 65.019 1.00 162.34 1082 GLY B O 1
ATOM 7256 N N . THR B 1 367 ? 20.840 62.807 63.603 1.00 169.32 1083 THR B N 1
ATOM 7257 C CA . THR B 1 367 ? 20.366 62.154 62.373 1.00 167.64 1083 THR B CA 1
ATOM 7258 C C . THR B 1 367 ? 20.669 60.641 62.432 1.00 165.90 1083 THR B C 1
ATOM 7259 O O . THR B 1 367 ? 21.443 60.220 63.289 1.00 170.96 1083 THR B O 1
ATOM 7263 N N . SER B 1 368 ? 20.081 59.802 61.574 1.00 159.62 1084 SER B N 1
ATOM 7264 C CA . SER B 1 368 ? 19.147 60.172 60.508 1.00 155.49 1084 SER B CA 1
ATOM 7265 C C . SER B 1 368 ? 17.697 60.020 60.941 1.00 148.27 1084 SER B C 1
ATOM 7266 O O . SER B 1 368 ? 16.847 59.696 60.110 1.00 148.56 1084 SER B O 1
ATOM 7269 N N . CYS B 1 369 ? 17.404 60.263 62.222 1.00 138.87 1085 CYS B N 1
ATOM 7270 C CA . CYS B 1 369 ? 16.048 60.095 62.746 1.00 131.28 1085 CYS B CA 1
ATOM 7271 C C . CYS B 1 369 ? 15.291 61.393 62.944 1.00 122.43 1085 CYS B C 1
ATOM 7272 O O . CYS B 1 369 ? 14.087 61.436 62.696 1.00 124.06 1085 CYS B O 1
ATOM 7275 N N . VAL B 1 370 ? 15.983 62.443 63.370 1.00 115.43 1086 VAL B N 1
ATOM 7276 C CA . VAL B 1 370 ? 15.387 63.769 63.440 1.00 110.43 1086 VAL B CA 1
ATOM 7277 C C . VAL B 1 370 ? 16.248 64.762 62.672 1.00 108.34 1086 VAL B C 1
ATOM 7278 O O . VAL B 1 370 ? 17.473 64.705 62.724 1.00 111.45 1086 VAL B O 1
ATOM 7282 N N . ALA B 1 371 ? 15.580 65.649 61.940 1.00 105.04 1087 ALA B N 1
ATOM 7283 C CA . ALA B 1 371 ? 16.221 66.724 61.192 1.00 103.38 1087 ALA B CA 1
ATOM 7284 C C . ALA B 1 371 ? 15.377 67.978 61.347 1.00 100.78 1087 ALA B C 1
ATOM 7285 O O . ALA B 1 371 ? 14.161 67.884 61.409 1.00 100.09 1087 ALA B O 1
ATOM 7287 N N . ALA B 1 372 ? 16.016 69.143 61.364 1.00 100.16 1088 ALA B N 1
ATOM 7288 C CA . ALA B 1 372 ? 15.321 70.417 61.557 1.00 99.96 1088 ALA B CA 1
ATOM 7289 C C . ALA B 1 372 ? 15.585 71.382 60.415 1.00 101.05 1088 ALA B C 1
ATOM 7290 O O . ALA B 1 372 ? 16.456 71.145 59.585 1.00 102.55 1088 ALA B O 1
ATOM 7292 N N . GLY B 1 373 ? 14.820 72.470 60.375 1.00 102.13 1089 GLY B N 1
ATOM 7293 C CA . GLY B 1 373 ? 14.986 73.484 59.342 1.00 104.68 1089 GLY B CA 1
ATOM 7294 C C . GLY B 1 373 ? 14.312 74.806 59.655 1.00 107.98 1089 GLY B C 1
ATOM 7295 O O . GLY B 1 373 ? 13.265 74.836 60.303 1.00 106.63 1089 GLY B O 1
ATOM 7296 N N . ARG B 1 374 ? 14.917 75.894 59.174 1.00 113.26 1090 ARG B N 1
ATOM 7297 C CA . ARG B 1 374 ? 14.344 77.241 59.259 1.00 117.16 1090 ARG B CA 1
ATOM 7298 C C . ARG B 1 374 ? 14.197 77.821 57.858 1.00 120.03 1090 ARG B C 1
ATOM 7299 O O . ARG B 1 374 ? 15.054 77.607 57.007 1.00 117.79 1090 ARG B O 1
ATOM 7307 N N . SER B 1 375 ? 13.120 78.572 57.637 1.00 125.81 1091 SER B N 1
ATOM 7308 C CA . SER B 1 375 ? 12.758 79.050 56.304 1.00 130.42 1091 SER B CA 1
ATOM 7309 C C . SER B 1 375 ? 11.974 80.361 56.364 1.00 135.11 1091 SER B C 1
ATOM 7310 O O . SER B 1 375 ? 11.323 80.655 57.370 1.00 136.30 1091 SER B O 1
ATOM 7313 N N . HIS B 1 376 ? 12.041 81.140 55.287 1.00 144.07 1092 HIS B N 1
ATOM 7314 C CA . HIS B 1 376 ? 11.301 82.408 55.185 1.00 152.94 1092 HIS B CA 1
ATOM 7315 C C . HIS B 1 376 ? 9.829 82.146 54.887 1.00 156.64 1092 HIS B C 1
ATOM 7316 O O . HIS B 1 376 ? 9.497 81.357 54.002 1.00 152.64 1092 HIS B O 1
ATOM 7323 N N . GLY B 1 377 ? 8.956 82.832 55.621 1.00 165.06 1093 GLY B N 1
ATOM 7324 C CA . GLY B 1 377 ? 7.534 82.507 55.652 1.00 171.50 1093 GLY B CA 1
ATOM 7325 C C . GLY B 1 377 ? 6.677 83.231 54.631 1.00 177.96 1093 GLY B C 1
ATOM 7326 O O . GLY B 1 377 ? 7.053 83.357 53.461 1.00 177.28 1093 GLY B O 1
ATOM 7327 N N . GLU B 1 378 ? 5.524 83.717 55.096 1.00 184.44 1094 GLU B N 1
ATOM 7328 C CA . GLU B 1 378 ? 4.478 84.267 54.229 1.00 186.99 1094 GLU B CA 1
ATOM 7329 C C . GLU B 1 378 ? 4.970 85.580 53.630 1.00 187.20 1094 GLU B C 1
ATOM 7330 O O . GLU B 1 378 ? 5.052 85.723 52.410 1.00 186.56 1094 GLU B O 1
ATOM 7336 N N . VAL B 1 379 ? 5.308 86.515 54.513 1.00 187.15 1095 VAL B N 1
ATOM 7337 C CA . VAL B 1 379 ? 5.941 87.777 54.154 1.00 188.54 1095 VAL B CA 1
ATOM 7338 C C . VAL B 1 379 ? 7.097 87.930 55.141 1.00 187.14 1095 VAL B C 1
ATOM 7339 O O . VAL B 1 379 ? 6.853 88.020 56.348 1.00 189.67 1095 VAL B O 1
ATOM 7343 N N . PRO B 1 380 ? 8.355 87.904 54.651 1.00 183.29 1096 PRO B N 1
ATOM 7344 C CA . PRO B 1 380 ? 9.480 88.149 55.557 1.00 183.55 1096 PRO B CA 1
ATOM 7345 C C . PRO B 1 380 ? 9.417 89.511 56.303 1.00 186.95 1096 PRO B C 1
ATOM 7346 O O . PRO B 1 380 ? 8.897 90.477 55.741 1.00 191.42 1096 PRO B O 1
ATOM 7350 N N . GLU B 1 381 ? 9.932 89.607 57.535 1.00 184.45 1097 GLU B N 1
ATOM 7351 C CA . GLU B 1 381 ? 10.664 88.530 58.209 1.00 181.54 1097 GLU B CA 1
ATOM 7352 C C . GLU B 1 381 ? 9.916 87.898 59.394 1.00 172.35 1097 GLU B C 1
ATOM 7353 O O . GLU B 1 381 ? 10.044 88.337 60.542 1.00 174.16 1097 GLU B O 1
ATOM 7359 N N . VAL B 1 382 ? 9.128 86.867 59.087 1.00 160.44 1098 VAL B N 1
ATOM 7360 C CA . VAL B 1 382 ? 8.718 85.858 60.069 1.00 150.57 1098 VAL B CA 1
ATOM 7361 C C . VAL B 1 382 ? 9.279 84.531 59.577 1.00 140.54 1098 VAL B C 1
ATOM 7362 O O . VAL B 1 382 ? 9.123 84.179 58.408 1.00 136.96 1098 VAL B O 1
ATOM 7366 N N . SER B 1 383 ? 9.957 83.821 60.471 1.00 131.48 1099 SER B N 1
ATOM 7367 C CA . SER B 1 383 ? 10.582 82.553 60.139 1.00 124.45 1099 SER B CA 1
ATOM 7368 C C . SER B 1 383 ? 9.589 81.419 60.329 1.00 117.27 1099 SER B C 1
ATOM 7369 O O . SER B 1 383 ? 8.656 81.528 61.131 1.00 119.40 1099 SER B O 1
ATOM 7372 N N . ILE B 1 384 ? 9.797 80.339 59.580 1.00 109.78 1100 ILE B N 1
ATOM 7373 C CA . ILE B 1 384 ? 9.012 79.118 59.695 1.00 105.69 1100 ILE B CA 1
ATOM 7374 C C . ILE B 1 384 ? 9.953 78.003 60.100 1.00 102.28 1100 ILE B C 1
ATOM 7375 O O . ILE B 1 384 ? 10.686 77.463 59.273 1.00 101.72 1100 ILE B O 1
ATOM 7380 N N . TYR B 1 385 ? 9.945 77.682 61.387 1.00 101.27 1101 TYR B N 1
ATOM 7381 C CA . TYR B 1 385 ? 10.726 76.565 61.904 1.00 100.70 1101 TYR B CA 1
ATOM 7382 C C . TYR B 1 385 ? 10.018 75.259 61.596 1.00 98.39 1101 TYR B C 1
ATOM 7383 O O . TYR B 1 385 ? 8.795 75.215 61.509 1.00 99.72 1101 TYR B O 1
ATOM 7392 N N . SER B 1 386 ? 10.793 74.197 61.425 1.00 97.75 1102 SER B N 1
ATOM 7393 C CA . SER B 1 386 ? 10.238 72.874 61.168 1.00 97.91 1102 SER B CA 1
ATOM 7394 C C . SER B 1 386 ? 11.177 71.759 61.614 1.00 97.58 1102 SER B C 1
ATOM 7395 O O . SER B 1 386 ? 12.391 71.940 61.634 1.00 99.67 1102 SER B O 1
ATOM 7398 N N . VAL B 1 387 ? 10.597 70.607 61.942 1.00 95.36 1103 VAL B N 1
ATOM 7399 C CA . VAL B 1 387 ? 11.350 69.424 62.359 1.00 94.29 1103 VAL B CA 1
ATOM 7400 C C . VAL B 1 387 ? 10.666 68.184 61.791 1.00 91.19 1103 VAL B C 1
ATOM 7401 O O . VAL B 1 387 ? 9.453 68.158 61.699 1.00 89.97 1103 VAL B O 1
ATOM 7405 N N . ILE B 1 388 ? 11.451 67.183 61.396 1.00 91.14 1104 ILE B N 1
ATOM 7406 C CA . ILE B 1 388 ? 10.930 65.957 60.779 1.00 92.36 1104 ILE B CA 1
ATOM 7407 C C . ILE B 1 388 ? 11.439 64.739 61.544 1.00 93.95 1104 ILE B C 1
ATOM 7408 O O . ILE B 1 388 ? 12.626 64.626 61.803 1.00 94.69 1104 ILE B O 1
ATOM 7413 N N . PHE B 1 389 ? 10.518 63.840 61.889 1.00 95.92 1105 PHE B N 1
ATOM 7414 C CA . PHE B 1 389 ? 10.817 62.575 62.559 1.00 97.07 1105 PHE B CA 1
ATOM 7415 C C . PHE B 1 389 ? 10.688 61.473 61.522 1.00 100.22 1105 PHE B C 1
ATOM 7416 O O . PHE B 1 389 ? 9.660 61.383 60.849 1.00 103.12 1105 PHE B O 1
ATOM 7424 N N . LYS B 1 390 ? 11.733 60.668 61.369 1.00 103.84 1106 LYS B N 1
ATOM 7425 C CA . LYS B 1 390 ? 11.815 59.699 60.275 1.00 107.13 1106 LYS B CA 1
ATOM 7426 C C . LYS B 1 390 ? 11.995 58.247 60.706 1.00 110.73 1106 LYS B C 1
ATOM 7427 O O . LYS B 1 390 ? 12.064 57.367 59.846 1.00 112.09 1106 LYS B O 1
ATOM 7433 N N . CYS B 1 391 ? 12.048 57.989 62.013 1.00 115.69 1107 CYS B N 1
ATOM 7434 C CA . CYS B 1 391 ? 12.185 56.630 62.540 1.00 120.11 1107 CYS B CA 1
ATOM 7435 C C . CYS B 1 391 ? 11.098 56.331 63.569 1.00 118.15 1107 CYS B C 1
ATOM 7436 O O . CYS B 1 391 ? 11.348 55.601 64.523 1.00 120.37 1107 CYS B O 1
ATOM 7439 N N . LEU B 1 392 ? 9.891 56.863 63.371 1.00 114.34 1108 LEU B N 1
ATOM 7440 C CA . LEU B 1 392 ? 8.772 56.557 64.265 1.00 112.37 1108 LEU B CA 1
ATOM 7441 C C . LEU B 1 392 ? 8.247 55.159 63.956 1.00 113.31 1108 LEU B C 1
ATOM 7442 O O . LEU B 1 392 ? 8.706 54.511 63.015 1.00 109.67 1108 LEU B O 1
ATOM 7447 N N . GLU B 1 393 ? 7.308 54.689 64.771 1.00 117.27 1109 GLU B N 1
ATOM 7448 C CA . GLU B 1 393 ? 6.783 53.336 64.656 1.00 121.11 1109 GLU B CA 1
ATOM 7449 C C . GLU B 1 393 ? 5.379 53.385 64.056 1.00 119.76 1109 GLU B C 1
ATOM 7450 O O . GLU B 1 393 ? 4.592 54.254 64.434 1.00 116.62 1109 GLU B O 1
ATOM 7456 N N . PRO B 1 394 ? 5.064 52.465 63.113 1.00 120.59 1110 PRO B N 1
ATOM 7457 C CA . PRO B 1 394 ? 3.748 52.455 62.458 1.00 120.04 1110 PRO B CA 1
ATOM 7458 C C . PRO B 1 394 ? 2.580 52.169 63.406 1.00 121.40 1110 PRO B C 1
ATOM 7459 O O . PRO B 1 394 ? 2.761 51.485 64.410 1.00 123.75 1110 PRO B O 1
ATOM 7463 N N . ASP B 1 395 ? 1.404 52.697 63.065 1.00 122.43 1111 ASP B N 1
ATOM 7464 C CA . ASP B 1 395 ? 0.174 52.543 63.847 1.00 127.04 1111 ASP B CA 1
ATOM 7465 C C . ASP B 1 395 ? 0.396 52.887 65.320 1.00 126.79 1111 ASP B C 1
ATOM 7466 O O . ASP B 1 395 ? 0.002 52.143 66.212 1.00 131.39 1111 ASP B O 1
ATOM 7471 N N . GLY B 1 396 ? 1.055 54.011 65.561 1.00 125.52 1112 GLY B N 1
ATOM 7472 C CA . GLY B 1 396 ? 1.380 54.460 66.915 1.00 126.74 1112 GLY B CA 1
ATOM 7473 C C . GLY B 1 396 ? 0.776 55.824 67.138 1.00 124.83 1112 GLY B C 1
ATOM 7474 O O . GLY B 1 396 ? 0.766 56.644 66.223 1.00 124.40 1112 GLY B O 1
ATOM 7475 N N . LEU B 1 397 ? 0.272 56.062 68.348 1.00 124.14 1113 LEU B N 1
ATOM 7476 C CA . LEU B 1 397 ? -0.238 57.369 68.740 1.00 121.53 1113 LEU B CA 1
ATOM 7477 C C . LEU B 1 397 ? 0.898 58.124 69.418 1.00 118.63 1113 LEU B C 1
ATOM 7478 O O . LEU B 1 397 ? 1.473 57.632 70.381 1.00 121.69 1113 LEU B O 1
ATOM 7483 N N . TYR B 1 398 ? 1.225 59.303 68.900 1.00 112.72 1114 TYR B N 1
ATOM 7484 C CA . TYR B 1 398 ? 2.324 60.110 69.413 1.00 109.73 1114 TYR B CA 1
ATOM 7485 C C . TYR B 1 398 ? 1.826 61.457 69.908 1.00 109.61 1114 TYR B C 1
ATOM 7486 O O . TYR B 1 398 ? 0.858 61.991 69.379 1.00 108.35 1114 TYR B O 1
ATOM 7495 N N . LYS B 1 399 ? 2.509 62.000 70.915 1.00 111.18 1115 LYS B N 1
ATOM 7496 C CA . LYS B 1 399 ? 2.251 63.338 71.425 1.00 111.94 1115 LYS B CA 1
ATOM 7497 C C . LYS B 1 399 ? 3.520 64.183 71.296 1.00 108.27 1115 LYS B C 1
ATOM 7498 O O . LYS B 1 399 ? 4.565 63.811 71.810 1.00 105.76 1115 LYS B O 1
ATOM 7504 N N . PHE B 1 400 ? 3.409 65.307 70.595 1.00 106.07 1116 PHE B N 1
ATOM 7505 C CA . PHE B 1 400 ? 4.492 66.275 70.447 1.00 103.52 1116 PHE B CA 1
ATOM 7506 C C . PHE B 1 400 ? 4.103 67.565 71.150 1.00 104.57 1116 PHE B C 1
ATOM 7507 O O . PHE B 1 400 ? 2.991 68.053 70.958 1.00 103.10 1116 PHE B O 1
ATOM 7515 N N . THR B 1 401 ? 5.008 68.112 71.960 1.00 108.35 1117 THR B N 1
ATOM 7516 C CA . THR B 1 401 ? 4.796 69.412 72.605 1.00 111.01 1117 THR B CA 1
ATOM 7517 C C . THR B 1 401 ? 5.950 70.375 72.332 1.00 109.81 1117 THR B C 1
ATOM 7518 O O . THR B 1 401 ? 7.102 69.969 72.209 1.00 107.51 1117 THR B O 1
ATOM 7522 N N . LEU B 1 402 ? 5.616 71.659 72.277 1.00 109.31 1118 LEU B N 1
ATOM 7523 C CA . LEU B 1 402 ? 6.543 72.710 71.876 1.00 107.83 1118 LEU B CA 1
ATOM 7524 C C . LEU B 1 402 ? 6.398 73.909 72.799 1.00 107.67 1118 LEU B C 1
ATOM 7525 O O . LEU B 1 402 ? 5.280 74.296 73.136 1.00 107.92 1118 LEU B O 1
ATOM 7530 N N . TYR B 1 403 ? 7.525 74.507 73.181 1.00 106.47 1119 TYR B N 1
ATOM 7531 C CA . TYR B 1 403 ? 7.517 75.835 73.800 1.00 104.55 1119 TYR B CA 1
ATOM 7532 C C . TYR B 1 403 ? 8.773 76.640 73.470 1.00 102.69 1119 TYR B C 1
ATOM 7533 O O . TYR B 1 403 ? 9.830 76.075 73.193 1.00 99.50 1119 TYR B O 1
ATOM 7542 N N . ALA B 1 404 ? 8.612 77.961 73.463 1.00 101.47 1120 ALA B N 1
ATOM 7543 C CA . ALA B 1 404 ? 9.685 78.899 73.159 1.00 101.77 1120 ALA B CA 1
ATOM 7544 C C . ALA B 1 404 ? 10.383 79.287 74.438 1.00 104.08 1120 ALA B C 1
ATOM 7545 O O . ALA B 1 404 ? 9.808 79.181 75.518 1.00 108.40 1120 ALA B O 1
ATOM 7547 N N . VAL B 1 405 ? 11.631 79.725 74.306 1.00 105.41 1121 VAL B N 1
ATOM 7548 C CA . VAL B 1 405 ? 12.443 80.178 75.428 1.00 105.98 1121 VAL B CA 1
ATOM 7549 C C . VAL B 1 405 ? 13.105 81.479 75.010 1.00 106.79 1121 VAL B C 1
ATOM 7550 O O . VAL B 1 405 ? 13.873 81.494 74.054 1.00 106.40 1121 VAL B O 1
ATOM 7554 N N . ASP B 1 406 ? 12.821 82.566 75.721 1.00 109.54 1122 ASP B N 1
ATOM 7555 C CA . ASP B 1 406 ? 13.382 83.870 75.353 1.00 111.43 1122 ASP B CA 1
ATOM 7556 C C . ASP B 1 406 ? 14.846 84.034 75.786 1.00 111.90 1122 ASP B C 1
ATOM 7557 O O . ASP B 1 406 ? 15.424 83.154 76.434 1.00 110.61 1122 ASP B O 1
ATOM 7562 N N . THR B 1 407 ? 15.419 85.173 75.410 1.00 113.62 1123 THR B N 1
ATOM 7563 C CA . THR B 1 407 ? 16.813 85.526 75.690 1.00 116.26 1123 THR B CA 1
ATOM 7564 C C . THR B 1 407 ? 17.189 85.488 77.175 1.00 118.54 1123 THR B C 1
ATOM 7565 O O . THR B 1 407 ? 18.322 85.140 77.504 1.00 119.87 1123 THR B O 1
ATOM 7569 N N . ARG B 1 408 ? 16.252 85.833 78.057 1.00 119.54 1124 ARG B N 1
ATOM 7570 C CA . ARG B 1 408 ? 16.509 85.854 79.503 1.00 121.28 1124 ARG B CA 1
ATOM 7571 C C . ARG B 1 408 ? 16.080 84.581 80.251 1.00 120.80 1124 ARG B C 1
ATOM 7572 O O . ARG B 1 408 ? 16.342 84.467 81.449 1.00 123.22 1124 ARG B O 1
ATOM 7580 N N . GLY B 1 409 ? 15.434 83.642 79.559 1.00 119.79 1125 GLY B N 1
ATOM 7581 C CA . GLY B 1 409 ? 15.102 82.327 80.122 1.00 122.40 1125 GLY B CA 1
ATOM 7582 C C . GLY B 1 409 ? 13.637 82.017 80.436 1.00 125.04 1125 GLY B C 1
ATOM 7583 O O . GLY B 1 409 ? 13.339 80.932 80.947 1.00 126.72 1125 GLY B O 1
ATOM 7584 N N . ARG B 1 410 ? 12.718 82.944 80.148 1.00 125.15 1126 ARG B N 1
ATOM 7585 C CA . ARG B 1 410 ? 11.288 82.661 80.278 1.00 125.30 1126 ARG B CA 1
ATOM 7586 C C . ARG B 1 410 ? 10.873 81.577 79.322 1.00 125.25 1126 ARG B C 1
ATOM 7587 O O . ARG B 1 410 ? 11.366 81.531 78.195 1.00 125.42 1126 ARG B O 1
ATOM 7595 N N . HIS B 1 411 ? 9.946 80.732 79.770 1.00 125.41 1127 HIS B N 1
ATOM 7596 C CA . HIS B 1 411 ? 9.261 79.800 78.889 1.00 123.44 1127 HIS B CA 1
ATOM 7597 C C . HIS B 1 411 ? 7.957 80.408 78.405 1.00 124.18 1127 HIS B C 1
ATOM 7598 O O . HIS B 1 411 ? 7.316 81.168 79.126 1.00 127.05 1127 HIS B O 1
ATOM 7605 N N . SER B 1 412 ? 7.569 80.062 77.182 1.00 123.95 1128 SER B N 1
ATOM 7606 C CA . SER B 1 412 ? 6.257 80.402 76.656 1.00 124.25 1128 SER B CA 1
ATOM 7607 C C . SER B 1 412 ? 5.228 79.422 77.181 1.00 126.25 1128 SER B C 1
ATOM 7608 O O . SER B 1 412 ? 5.566 78.411 77.808 1.00 125.27 1128 SER B O 1
ATOM 7611 N N . GLU B 1 413 ? 3.969 79.718 76.884 1.00 128.98 1129 GLU B N 1
ATOM 7612 C CA . GLU B 1 413 ? 2.894 78.767 77.092 1.00 132.10 1129 GLU B CA 1
ATOM 7613 C C . GLU B 1 413 ? 3.161 77.587 76.157 1.00 124.77 1129 GLU B C 1
ATOM 7614 O O . GLU B 1 413 ? 3.618 77.765 75.026 1.00 122.18 1129 GLU B O 1
ATOM 7620 N N . LEU B 1 414 ? 2.912 76.384 76.652 1.00 119.83 1130 LEU B N 1
ATOM 7621 C CA . LEU B 1 414 ? 3.183 75.166 75.900 1.00 115.63 1130 LEU B CA 1
ATOM 7622 C C . LEU B 1 414 ? 2.130 74.961 74.806 1.00 110.68 1130 LEU B C 1
ATOM 7623 O O . LEU B 1 414 ? 1.023 75.473 74.901 1.00 108.33 1130 LEU B O 1
ATOM 7628 N N . SER B 1 415 ? 2.501 74.227 73.764 1.00 107.66 1131 SER B N 1
ATOM 7629 C CA . SER B 1 415 ? 1.595 73.872 72.677 1.00 106.26 1131 SER B CA 1
ATOM 7630 C C . SER B 1 415 ? 1.780 72.410 72.302 1.00 106.91 1131 SER B C 1
ATOM 7631 O O . SER B 1 415 ? 2.897 71.912 72.293 1.00 104.39 1131 SER B O 1
ATOM 7634 N N . THR B 1 416 ? 0.680 71.748 71.951 1.00 109.81 1132 THR B N 1
ATOM 7635 C CA . THR B 1 416 ? 0.646 70.291 71.818 1.00 112.46 1132 THR B CA 1
ATOM 7636 C C . THR B 1 416 ? 0.053 69.830 70.483 1.00 111.87 1132 THR B C 1
ATOM 7637 O O . THR B 1 416 ? -0.807 70.494 69.912 1.00 112.50 1132 THR B O 1
ATOM 7641 N N . VAL B 1 417 ? 0.530 68.684 70.001 1.00 110.19 1133 VAL B N 1
ATOM 7642 C CA . VAL B 1 417 ? -0.064 67.977 68.869 1.00 109.45 1133 VAL B CA 1
ATOM 7643 C C . VAL B 1 417 ? -0.076 66.489 69.204 1.00 111.17 1133 VAL B C 1
ATOM 7644 O O . VAL B 1 417 ? 0.960 65.956 69.602 1.00 113.01 1133 VAL B O 1
ATOM 7648 N N . THR B 1 418 ? -1.224 65.824 69.049 1.00 111.00 1134 THR B N 1
ATOM 7649 C CA . THR B 1 418 ? -1.272 64.361 69.123 1.00 112.47 1134 THR B CA 1
ATOM 7650 C C . THR B 1 418 ? -1.800 63.794 67.809 1.00 111.27 1134 THR B C 1
ATOM 7651 O O . THR B 1 418 ? -2.727 64.347 67.222 1.00 112.57 1134 THR B O 1
ATOM 7655 N N . LEU B 1 419 ? -1.200 62.701 67.340 1.00 110.28 1135 LEU B N 1
ATOM 7656 C CA . LEU B 1 419 ? -1.597 62.083 66.070 1.00 110.25 1135 LEU B CA 1
ATOM 7657 C C . LEU B 1 419 ? -1.130 60.649 65.973 1.00 110.56 1135 LEU B C 1
ATOM 7658 O O . LEU B 1 419 ? -0.149 60.277 66.611 1.00 109.96 1135 LEU B O 1
ATOM 7663 N N . ARG B 1 420 ? -1.830 59.859 65.162 1.00 111.89 1136 ARG B N 1
ATOM 7664 C CA . ARG B 1 420 ? -1.429 58.485 64.874 1.00 114.92 1136 ARG B CA 1
ATOM 7665 C C . ARG B 1 420 ? -0.632 58.423 63.585 1.00 112.59 1136 ARG B C 1
ATOM 7666 O O . ARG B 1 420 ? -1.004 59.053 62.607 1.00 112.82 1136 ARG B O 1
ATOM 7674 N N . THR B 1 421 ? 0.445 57.647 63.576 1.00 111.50 1137 THR B N 1
ATOM 7675 C CA . THR B 1 421 ? 1.139 57.331 62.323 1.00 110.20 1137 THR B CA 1
ATOM 7676 C C . THR B 1 421 ? 0.277 56.321 61.540 1.00 109.98 1137 THR B C 1
ATOM 7677 O O . THR B 1 421 ? -0.552 55.665 62.136 1.00 114.50 1137 THR B O 1
ATOM 7681 N N . ALA B 1 422 ? 0.478 56.181 60.233 1.00 109.02 1138 ALA B N 1
ATOM 7682 C CA . ALA B 1 422 ? -0.386 55.316 59.361 1.00 111.49 1138 ALA B CA 1
ATOM 7683 C C . ALA B 1 422 ? -0.262 53.777 59.640 1.00 115.75 1138 ALA B C 1
ATOM 7684 O O . ALA B 1 422 ? 0.675 53.437 60.354 1.00 117.19 1138 ALA B O 1
ATOM 7686 N N . CYS B 1 423 ? -1.172 52.896 59.109 1.00 120.58 1139 CYS B N 1
ATOM 7687 C CA . CYS B 1 423 ? -1.208 51.375 59.298 1.00 126.35 1139 CYS B CA 1
ATOM 7688 C C . CYS B 1 423 ? 0.076 50.799 58.760 1.00 122.56 1139 CYS B C 1
ATOM 7689 O O . CYS B 1 423 ? 0.725 51.465 57.969 1.00 120.89 1139 CYS B O 1
ATOM 7692 N N . PRO B 1 424 ? 0.433 49.555 59.148 1.00 121.23 1140 PRO B N 1
ATOM 7693 C CA . PRO B 1 424 ? 1.619 48.964 58.527 1.00 120.83 1140 PRO B CA 1
ATOM 7694 C C . PRO B 1 424 ? 1.395 48.641 57.062 1.00 118.82 1140 PRO B C 1
ATOM 7695 O O . PRO B 1 424 ? 0.261 48.441 56.628 1.00 116.56 1140 PRO B O 1
ATOM 7699 N N . LEU B 1 425 ? 2.487 48.555 56.320 1.00 119.90 1141 LEU B N 1
ATOM 7700 C CA . LEU B 1 425 ? 2.407 48.272 54.898 1.00 121.98 1141 LEU B CA 1
ATOM 7701 C C . LEU B 1 425 ? 1.994 46.835 54.645 1.00 122.02 1141 LEU B C 1
ATOM 7702 O O . LEU B 1 425 ? 2.318 45.939 55.422 1.00 122.91 1141 LEU B O 1
ATOM 7707 N N . VAL B 1 426 ? 1.264 46.639 53.555 1.00 120.53 1142 VAL B N 1
ATOM 7708 C CA . VAL B 1 426 ? 0.670 45.363 53.236 1.00 122.50 1142 VAL B CA 1
ATOM 7709 C C . VAL B 1 426 ? 0.920 45.096 51.767 1.00 123.01 1142 VAL B C 1
ATOM 7710 O O . VAL B 1 426 ? 0.431 45.837 50.920 1.00 123.03 1142 VAL B O 1
ATOM 7714 N N . ASP B 1 427 ? 1.683 44.047 51.467 1.00 126.24 1143 ASP B N 1
ATOM 7715 C CA . ASP B 1 427 ? 1.816 43.576 50.093 1.00 127.30 1143 ASP B CA 1
ATOM 7716 C C . ASP B 1 427 ? 0.536 42.826 49.751 1.00 127.16 1143 ASP B C 1
ATOM 7717 O O . ASP B 1 427 ? 0.332 41.688 50.168 1.00 131.60 1143 ASP B O 1
ATOM 7722 N N . ASP B 1 428 ? -0.328 43.492 48.998 1.00 125.96 1144 ASP B N 1
ATOM 7723 C CA . ASP B 1 428 ? -1.669 42.997 48.716 1.00 126.75 1144 ASP B CA 1
ATOM 7724 C C . ASP B 1 428 ? -1.659 41.830 47.725 1.00 127.78 1144 ASP B C 1
ATOM 7725 O O . ASP B 1 428 ? -2.534 40.970 47.783 1.00 128.22 1144 ASP B O 1
ATOM 7730 N N . ASN B 1 429 ? -0.676 41.812 46.822 1.00 129.69 1145 ASN B N 1
ATOM 7731 C CA . ASN B 1 429 ? -0.436 40.667 45.928 1.00 132.22 1145 ASN B CA 1
ATOM 7732 C C . ASN B 1 429 ? -0.081 39.423 46.725 1.00 133.58 1145 ASN B C 1
ATOM 7733 O O . ASN B 1 429 ? -0.655 38.361 46.522 1.00 133.13 1145 ASN B O 1
ATOM 7738 N N . LYS B 1 430 ? 0.883 39.579 47.628 1.00 133.85 1146 LYS B N 1
ATOM 7739 C CA . LYS B 1 430 ? 1.321 38.506 48.520 1.00 135.47 1146 LYS B CA 1
ATOM 7740 C C . LYS B 1 430 ? 0.163 37.988 49.370 1.00 132.94 1146 LYS B C 1
ATOM 7741 O O . LYS B 1 430 ? 0.057 36.788 49.599 1.00 135.75 1146 LYS B O 1
ATOM 7747 N N . ALA B 1 431 ? -0.693 38.894 49.839 1.00 127.48 1147 ALA B N 1
ATOM 7748 C CA . ALA B 1 431 ? -1.846 38.513 50.644 1.00 125.20 1147 ALA B CA 1
ATOM 7749 C C . ALA B 1 431 ? -2.810 37.640 49.853 1.00 125.21 1147 ALA B C 1
ATOM 7750 O O . ALA B 1 431 ? -3.190 36.576 50.319 1.00 126.81 1147 ALA B O 1
ATOM 7752 N N . GLU B 1 432 ? -3.177 38.079 48.649 1.00 125.31 1148 GLU B N 1
ATOM 7753 C CA . GLU B 1 432 ? -4.084 37.311 47.778 1.00 125.97 1148 GLU B CA 1
ATOM 7754 C C . GLU B 1 432 ? -3.473 35.974 47.328 1.00 127.11 1148 GLU B C 1
ATOM 7755 O O . GLU B 1 432 ? -4.194 35.006 47.085 1.00 127.29 1148 GLU B O 1
ATOM 7761 N N . GLU B 1 433 ? -2.148 35.943 47.217 1.00 127.71 1149 GLU B N 1
ATOM 7762 C CA . GLU B 1 433 ? -1.397 34.740 46.873 1.00 130.81 1149 GLU B CA 1
ATOM 7763 C C . GLU B 1 433 ? -1.463 33.711 47.999 1.00 131.31 1149 GLU B C 1
ATOM 7764 O O . GLU B 1 433 ? -1.768 32.541 47.765 1.00 134.34 1149 GLU B O 1
ATOM 7770 N N . ILE B 1 434 ? -1.178 34.160 49.220 1.00 128.79 1150 ILE B N 1
ATOM 7771 C CA . ILE B 1 434 ? -1.267 33.319 50.426 1.00 128.10 1150 ILE B CA 1
ATOM 7772 C C . ILE B 1 434 ? -2.670 32.733 50.583 1.00 129.07 1150 ILE B C 1
ATOM 7773 O O . ILE B 1 434 ? -2.815 31.543 50.838 1.00 133.38 1150 ILE B O 1
ATOM 7778 N N . ALA B 1 435 ? -3.693 33.569 50.426 1.00 127.05 1151 ALA B N 1
ATOM 7779 C CA . ALA B 1 435 ? -5.083 33.125 50.528 1.00 127.46 1151 ALA B CA 1
ATOM 7780 C C . ALA B 1 435 ? -5.385 31.954 49.593 1.00 129.76 1151 ALA B C 1
ATOM 7781 O O . ALA B 1 435 ? -6.083 31.019 49.983 1.00 131.66 1151 ALA B O 1
ATOM 7783 N N . ASP B 1 436 ? -4.846 32.004 48.376 1.00 131.38 1152 ASP B N 1
ATOM 7784 C CA . ASP B 1 436 ? -5.018 30.921 47.399 1.00 135.44 1152 ASP B CA 1
ATOM 7785 C C . ASP B 1 436 ? -4.208 29.688 47.790 1.00 137.09 1152 ASP B C 1
ATOM 7786 O O . ASP B 1 436 ? -4.707 28.564 47.702 1.00 140.05 1152 ASP B O 1
ATOM 7791 N N . LYS B 1 437 ? -2.968 29.901 48.223 1.00 136.56 1153 LYS B N 1
ATOM 7792 C CA . LYS B 1 437 ? -2.130 28.821 48.751 1.00 140.79 1153 LYS B CA 1
ATOM 7793 C C . LYS B 1 437 ? -2.854 28.072 49.882 1.00 142.43 1153 LYS B C 1
ATOM 7794 O O . LYS B 1 437 ? -2.941 26.850 49.851 1.00 142.25 1153 LYS B O 1
ATOM 7800 N N . ILE B 1 438 ? -3.416 28.822 50.831 1.00 142.37 1154 ILE B N 1
ATOM 7801 C CA . ILE B 1 438 ? -4.148 28.255 51.979 1.00 145.20 1154 ILE B CA 1
ATOM 7802 C C . ILE B 1 438 ? -5.395 27.480 51.550 1.00 148.52 1154 ILE B C 1
ATOM 7803 O O . ILE B 1 438 ? -5.685 26.424 52.109 1.00 152.07 1154 ILE B O 1
ATOM 7808 N N . TYR B 1 439 ? -6.132 28.012 50.577 1.00 148.90 1155 TYR B N 1
ATOM 7809 C CA . TYR B 1 439 ? -7.338 27.354 50.066 1.00 151.17 1155 TYR B CA 1
ATOM 7810 C C . TYR B 1 439 ? -7.035 26.017 49.391 1.00 154.31 1155 TYR B C 1
ATOM 7811 O O . TYR B 1 439 ? -7.770 25.045 49.576 1.00 158.02 1155 TYR B O 1
ATOM 7820 N N . ASN B 1 440 ? -5.962 25.980 48.605 1.00 155.01 1156 ASN B N 1
ATOM 7821 C CA . ASN B 1 440 ? -5.546 24.755 47.912 1.00 157.66 1156 ASN B CA 1
ATOM 7822 C C . ASN B 1 440 ? -4.972 23.692 48.858 1.00 160.21 1156 ASN B C 1
ATOM 7823 O O . ASN B 1 440 ? -5.010 22.501 48.534 1.00 165.11 1156 ASN B O 1
ATOM 7828 N N . LEU B 1 441 ? -4.450 24.112 50.012 1.00 158.68 1157 LEU B N 1
ATOM 7829 C CA . LEU B 1 441 ? -4.087 23.164 51.071 1.00 160.90 1157 LEU B CA 1
ATOM 7830 C C . LEU B 1 441 ? -5.331 22.608 51.763 1.00 162.21 1157 LEU B C 1
ATOM 7831 O O . LEU B 1 441 ? -5.423 21.400 51.978 1.00 165.67 1157 LEU B O 1
ATOM 7836 N N . TYR B 1 442 ? -6.289 23.479 52.088 1.00 159.49 1158 TYR B N 1
ATOM 7837 C CA . TYR B 1 442 ? -7.565 23.053 52.692 1.00 160.99 1158 TYR B CA 1
ATOM 7838 C C . TYR B 1 442 ? -8.408 22.166 51.754 1.00 163.48 1158 TYR B C 1
ATOM 7839 O O . TYR B 1 442 ? -9.232 21.387 52.237 1.00 168.89 1158 TYR B O 1
ATOM 7848 N N . ASN B 1 443 ? -8.204 22.294 50.437 1.00 162.64 1159 ASN B N 1
ATOM 7849 C CA . ASN B 1 443 ? -8.760 21.355 49.431 1.00 163.98 1159 ASN B CA 1
ATOM 7850 C C . ASN B 1 443 ? -7.899 20.100 49.224 1.00 168.65 1159 ASN B C 1
ATOM 7851 O O . ASN B 1 443 ? -8.409 19.075 48.767 1.00 168.94 1159 ASN B O 1
ATOM 7856 N N . GLY B 1 444 ? -6.600 20.196 49.511 1.00 172.41 1160 GLY B N 1
ATOM 7857 C CA . GLY B 1 444 ? -5.745 19.016 49.674 1.00 180.25 1160 GLY B CA 1
ATOM 7858 C C . GLY B 1 444 ? -6.130 18.134 50.863 1.00 188.73 1160 GLY B C 1
ATOM 7859 O O . GLY B 1 444 ? -6.056 16.903 50.768 1.00 191.94 1160 GLY B O 1
ATOM 7860 N N . TYR B 1 445 ? -6.541 18.765 51.972 1.00 191.41 1161 TYR B N 1
ATOM 7861 C CA . TYR B 1 445 ? -6.962 18.095 53.222 1.00 195.97 1161 TYR B CA 1
ATOM 7862 C C . TYR B 1 445 ? -5.857 17.278 53.895 1.00 198.44 1161 TYR B C 1
ATOM 7863 O O . TYR B 1 445 ? -5.228 17.740 54.849 1.00 195.03 1161 TYR B O 1
ATOM 7872 N N . THR B 1 446 ? -5.627 16.077 53.354 1.00 203.01 1162 THR B N 1
ATOM 7873 C CA . THR B 1 446 ? -5.060 14.930 54.086 1.00 207.23 1162 THR B CA 1
ATOM 7874 C C . THR B 1 446 ? -3.783 15.205 54.881 1.00 211.37 1162 THR B C 1
ATOM 7875 O O . THR B 1 446 ? -3.698 14.849 56.060 1.00 219.37 1162 THR B O 1
ATOM 7879 N N . SER B 1 447 ? -2.807 15.842 54.241 1.00 208.28 1163 SER B N 1
ATOM 7880 C CA . SER B 1 447 ? -1.443 15.861 54.764 1.00 208.14 1163 SER B CA 1
ATOM 7881 C C . SER B 1 447 ? -1.314 16.671 56.058 1.00 209.26 1163 SER B C 1
ATOM 7882 O O . SER B 1 447 ? -1.937 17.724 56.209 1.00 209.79 1163 SER B O 1
ATOM 7885 N N . GLY B 1 448 ? -0.532 16.136 56.994 1.00 212.38 1164 GLY B N 1
ATOM 7886 C CA . GLY B 1 448 ? -0.139 16.847 58.206 1.00 212.38 1164 GLY B CA 1
ATOM 7887 C C . GLY B 1 448 ? 0.953 17.871 57.941 1.00 210.24 1164 GLY B C 1
ATOM 7888 O O . GLY B 1 448 ? 1.143 18.784 58.743 1.00 209.56 1164 GLY B O 1
ATOM 7889 N N . LYS B 1 449 ? 1.683 17.708 56.833 1.00 210.32 1165 LYS B N 1
ATOM 7890 C CA . LYS B 1 449 ? 2.619 18.733 56.349 1.00 208.83 1165 LYS B CA 1
ATOM 7891 C C . LYS B 1 449 ? 1.848 19.950 55.860 1.00 204.55 1165 LYS B C 1
ATOM 7892 O O . LYS B 1 449 ? 2.186 21.079 56.205 1.00 201.39 1165 LYS B O 1
ATOM 7898 N N . GLU B 1 450 ? 0.833 19.700 55.030 1.00 202.74 1166 GLU B N 1
ATOM 7899 C CA . GLU B 1 450 ? -0.091 20.736 54.562 1.00 197.75 1166 GLU B CA 1
ATOM 7900 C C . GLU B 1 450 ? -0.682 21.516 55.741 1.00 195.86 1166 GLU B C 1
ATOM 7901 O O . GLU B 1 450 ? -0.627 22.745 55.758 1.00 193.38 1166 GLU B O 1
ATOM 7907 N N . GLN B 1 451 ? -1.223 20.792 56.722 1.00 196.39 1167 GLN B N 1
ATOM 7908 C CA . GLN B 1 451 ? -1.792 21.402 57.936 1.00 196.24 1167 GLN B CA 1
ATOM 7909 C C . GLN B 1 451 ? -0.792 22.263 58.701 1.00 195.34 1167 GLN B C 1
ATOM 7910 O O . GLN B 1 451 ? -1.124 23.363 59.135 1.00 191.82 1167 GLN B O 1
ATOM 7916 N N . GLN B 1 452 ? 0.426 21.750 58.863 1.00 197.91 1168 GLN B N 1
ATOM 7917 C CA . GLN B 1 452 ? 1.480 22.460 59.589 1.00 196.96 1168 GLN B CA 1
ATOM 7918 C C . GLN B 1 452 ? 1.964 23.682 58.797 1.00 194.82 1168 GLN B C 1
ATOM 7919 O O . GLN B 1 452 ? 2.061 24.779 59.348 1.00 194.05 1168 GLN B O 1
ATOM 7925 N N . MET B 1 453 ? 2.243 23.482 57.509 1.00 194.65 1169 MET B N 1
ATOM 7926 C CA . MET B 1 453 ? 2.733 24.548 56.620 1.00 192.69 1169 MET B CA 1
ATOM 7927 C C . MET B 1 453 ? 1.701 25.659 56.409 1.00 188.28 1169 MET B C 1
ATOM 7928 O O . MET B 1 453 ? 2.070 26.823 56.247 1.00 183.48 1169 MET B O 1
ATOM 7933 N N . ALA B 1 454 ? 0.419 25.291 56.386 1.00 188.64 1170 ALA B N 1
ATOM 7934 C CA . ALA B 1 454 ? -0.677 26.265 56.371 1.00 186.35 1170 ALA B CA 1
ATOM 7935 C C . ALA B 1 454 ? -0.661 27.112 57.638 1.00 185.17 1170 ALA B C 1
ATOM 7936 O O . ALA B 1 454 ? -0.719 28.340 57.567 1.00 183.11 1170 ALA B O 1
ATOM 7938 N N . TYR B 1 455 ? -0.571 26.447 58.788 1.00 187.66 1171 TYR B N 1
ATOM 7939 C CA . TYR B 1 455 ? -0.483 27.133 60.081 1.00 188.99 1171 TYR B CA 1
ATOM 7940 C C . TYR B 1 455 ? 0.783 27.991 60.216 1.00 185.96 1171 TYR B C 1
ATOM 7941 O O . TYR B 1 455 ? 0.720 29.086 60.776 1.00 183.11 1171 TYR B O 1
ATOM 7950 N N . ASN B 1 456 ? 1.914 27.504 59.700 1.00 184.57 1172 ASN B N 1
ATOM 7951 C CA . ASN B 1 456 ? 3.187 28.236 59.796 1.00 180.67 1172 ASN B CA 1
ATOM 7952 C C . ASN B 1 456 ? 3.178 29.521 58.968 1.00 175.87 1172 ASN B C 1
ATOM 7953 O O . ASN B 1 456 ? 3.527 30.582 59.485 1.00 175.26 1172 ASN B O 1
ATOM 7958 N N . THR B 1 457 ? 2.767 29.431 57.702 1.00 172.48 1173 THR B N 1
ATOM 7959 C CA . THR B 1 457 ? 2.711 30.609 56.827 1.00 166.98 1173 THR B CA 1
ATOM 7960 C C . THR B 1 457 ? 1.745 31.674 57.351 1.00 163.54 1173 THR B C 1
ATOM 7961 O O . THR B 1 457 ? 2.053 32.863 57.272 1.00 163.78 1173 THR B O 1
ATOM 7965 N N . LEU B 1 458 ? 0.601 31.253 57.896 1.00 161.90 1174 LEU B N 1
ATOM 7966 C CA . LEU B 1 458 ? -0.369 32.191 58.487 1.00 161.03 1174 LEU B CA 1
ATOM 7967 C C . LEU B 1 458 ? 0.146 32.886 59.751 1.00 162.44 1174 LEU B C 1
ATOM 7968 O O . LEU B 1 458 ? -0.131 34.068 59.966 1.00 162.06 1174 LEU B O 1
ATOM 7973 N N . MET B 1 459 ? 0.902 32.164 60.574 1.00 167.55 1175 MET B N 1
ATOM 7974 C CA . MET B 1 459 ? 1.491 32.745 61.785 1.00 168.84 1175 MET B CA 1
ATOM 7975 C C . MET B 1 459 ? 2.768 33.548 61.502 1.00 166.75 1175 MET B C 1
ATOM 7976 O O . MET B 1 459 ? 3.022 34.539 62.182 1.00 166.84 1175 MET B O 1
ATOM 7981 N N . GLU B 1 460 ? 3.555 33.133 60.507 1.00 164.98 1176 GLU B N 1
ATOM 7982 C CA . GLU B 1 460 ? 4.822 33.810 60.172 1.00 162.42 1176 GLU B CA 1
ATOM 7983 C C . GLU B 1 460 ? 4.679 35.256 59.671 1.00 157.12 1176 GLU B C 1
ATOM 7984 O O . GLU B 1 460 ? 5.604 36.051 59.835 1.00 159.54 1176 GLU B O 1
ATOM 7990 N N . VAL B 1 461 ? 3.538 35.587 59.066 1.00 150.85 1177 VAL B N 1
ATOM 7991 C CA . VAL B 1 461 ? 3.293 36.927 58.512 1.00 144.01 1177 VAL B CA 1
ATOM 7992 C C . VAL B 1 461 ? 2.548 37.813 59.532 1.00 139.47 1177 VAL B C 1
ATOM 7993 O O . VAL B 1 461 ? 1.876 37.296 60.441 1.00 138.80 1177 VAL B O 1
ATOM 7997 N N . SER B 1 462 ? 2.693 39.137 59.391 1.00 131.25 1178 SER B N 1
ATOM 7998 C CA . SER B 1 462 ? 2.132 40.103 60.355 1.00 128.08 1178 SER B CA 1
ATOM 7999 C C . SER B 1 462 ? 0.617 40.062 60.466 1.00 123.86 1178 SER B C 1
ATOM 8000 O O . SER B 1 462 ? -0.063 39.572 59.582 1.00 122.44 1178 SER B O 1
ATOM 8003 N N . ALA B 1 463 ? 0.110 40.599 61.568 1.00 123.28 1179 ALA B N 1
ATOM 8004 C CA . ALA B 1 463 ? -1.321 40.564 61.878 1.00 123.86 1179 ALA B CA 1
ATOM 8005 C C . ALA B 1 463 ? -2.152 41.282 60.834 1.00 121.16 1179 ALA B C 1
ATOM 8006 O O . ALA B 1 463 ? -3.248 40.831 60.508 1.00 121.98 1179 ALA B O 1
ATOM 8008 N N . SER B 1 464 ? -1.628 42.391 60.314 1.00 119.84 1180 SER B N 1
ATOM 8009 C CA . SER B 1 464 ? -2.293 43.133 59.236 1.00 118.87 1180 SER B CA 1
ATOM 8010 C C . SER B 1 464 ? -2.372 42.305 57.959 1.00 117.04 1180 SER B C 1
ATOM 8011 O O . SER B 1 464 ? -3.416 42.252 57.324 1.00 115.00 1180 SER B O 1
ATOM 8014 N N . MET B 1 465 ? -1.264 41.656 57.606 1.00 117.00 1181 MET B N 1
ATOM 8015 C CA . MET B 1 465 ? -1.232 40.717 56.481 1.00 116.19 1181 MET B CA 1
ATOM 8016 C C . MET B 1 465 ? -2.211 39.561 56.665 1.00 117.12 1181 MET B C 1
ATOM 8017 O O . MET B 1 465 ? -2.900 39.183 55.723 1.00 116.31 1181 MET B O 1
ATOM 8022 N N . LEU B 1 466 ? -2.276 39.010 57.875 1.00 119.40 1182 LEU B N 1
ATOM 8023 C CA . LEU B 1 466 ? -3.230 37.942 58.178 1.00 121.29 1182 LEU B CA 1
ATOM 8024 C C . LEU B 1 466 ? -4.659 38.438 58.000 1.00 119.62 1182 LEU B C 1
ATOM 8025 O O . LEU B 1 466 ? -5.500 37.735 57.443 1.00 121.35 1182 LEU B O 1
ATOM 8030 N N . PHE B 1 467 ? -4.931 39.648 58.474 1.00 117.11 1183 PHE B N 1
ATOM 8031 C CA . PHE B 1 467 ? -6.248 40.248 58.298 1.00 116.61 1183 PHE B CA 1
ATOM 8032 C C . PHE B 1 467 ? -6.589 40.433 56.831 1.00 113.87 1183 PHE B C 1
ATOM 8033 O O . PHE B 1 467 ? -7.747 40.304 56.428 1.00 113.40 1183 PHE B O 1
ATOM 8041 N N . ARG B 1 468 ? -5.571 40.744 56.042 1.00 112.99 1184 ARG B N 1
ATOM 8042 C CA . ARG B 1 468 ? -5.725 40.874 54.604 1.00 112.14 1184 ARG B CA 1
ATOM 8043 C C . ARG B 1 468 ? -5.905 39.523 53.907 1.00 112.41 1184 ARG B C 1
ATOM 8044 O O . ARG B 1 468 ? -6.719 39.437 52.989 1.00 112.06 1184 ARG B O 1
ATOM 8052 N N . VAL B 1 469 ? -5.179 38.478 54.320 1.00 113.00 1185 VAL B N 1
ATOM 8053 C CA . VAL B 1 469 ? -5.373 37.161 53.680 1.00 114.92 1185 VAL B CA 1
ATOM 8054 C C . VAL B 1 469 ? -6.769 36.625 53.995 1.00 116.89 1185 VAL B C 1
ATOM 8055 O O . VAL B 1 469 ? -7.342 35.896 53.195 1.00 116.80 1185 VAL B O 1
ATOM 8059 N N . GLN B 1 470 ? -7.307 37.000 55.153 1.00 119.25 1186 GLN B N 1
ATOM 8060 C CA . GLN B 1 470 ? -8.695 36.697 55.495 1.00 122.70 1186 GLN B CA 1
ATOM 8061 C C . GLN B 1 470 ? -9.641 37.395 54.533 1.00 120.27 1186 GLN B C 1
ATOM 8062 O O . GLN B 1 470 ? -10.569 36.780 54.001 1.00 119.57 1186 GLN B O 1
ATOM 8068 N N . HIS B 1 471 ? -9.398 38.686 54.330 1.00 118.91 1187 HIS B N 1
ATOM 8069 C CA . HIS B 1 471 ? -10.210 39.492 53.431 1.00 118.87 1187 HIS B CA 1
ATOM 8070 C C . HIS B 1 471 ? -10.293 38.885 52.033 1.00 116.32 1187 HIS B C 1
ATOM 8071 O O . HIS B 1 471 ? -11.377 38.808 51.453 1.00 116.10 1187 HIS B O 1
ATOM 8078 N N . HIS B 1 472 ? -9.147 38.455 51.510 1.00 113.71 1188 HIS B N 1
ATOM 8079 C CA . HIS B 1 472 ? -9.091 37.773 50.216 1.00 111.29 1188 HIS B CA 1
ATOM 8080 C C . HIS B 1 472 ? -9.724 36.395 50.260 1.00 113.53 1188 HIS B C 1
ATOM 8081 O O . HIS B 1 472 ? -10.538 36.073 49.402 1.00 113.66 1188 HIS B O 1
ATOM 8088 N N . TYR B 1 473 ? -9.384 35.596 51.269 1.00 116.52 1189 TYR B N 1
ATOM 8089 C CA . TYR B 1 473 ? -9.952 34.249 51.393 1.00 119.04 1189 TYR B CA 1
ATOM 8090 C C . TYR B 1 473 ? -11.488 34.266 51.352 1.00 121.57 1189 TYR B C 1
ATOM 8091 O O . TYR B 1 473 ? -12.096 33.430 50.690 1.00 122.99 1189 TYR B O 1
ATOM 8100 N N . ASN B 1 474 ? -12.096 35.220 52.054 1.00 124.37 1190 ASN B N 1
ATOM 8101 C CA . ASN B 1 474 ? -13.559 35.357 52.083 1.00 126.82 1190 ASN B CA 1
ATOM 8102 C C . ASN B 1 474 ? -14.148 35.990 50.822 1.00 127.24 1190 ASN B C 1
ATOM 8103 O O . ASN B 1 474 ? -15.299 35.740 50.491 1.00 126.77 1190 ASN B O 1
ATOM 8108 N N . SER B 1 475 ? -13.379 36.825 50.128 1.00 129.43 1191 SER B N 1
ATOM 8109 C CA . SER B 1 475 ? -13.819 37.363 48.833 1.00 130.94 1191 SER B CA 1
ATOM 8110 C C . SER B 1 475 ? -14.089 36.263 47.813 1.00 131.67 1191 SER B C 1
ATOM 8111 O O . SER B 1 475 ? -15.030 36.363 47.035 1.00 131.62 1191 SER B O 1
ATOM 8114 N N . HIS B 1 476 ? -13.263 35.219 47.841 1.00 132.78 1192 HIS B N 1
ATOM 8115 C CA . HIS B 1 476 ? -13.296 34.152 46.848 1.00 132.41 1192 HIS B CA 1
ATOM 8116 C C . HIS B 1 476 ? -14.020 32.907 47.326 1.00 136.12 1192 HIS B C 1
ATOM 8117 O O . HIS B 1 476 ? -14.948 32.453 46.668 1.00 139.43 1192 HIS B O 1
ATOM 8124 N N . TYR B 1 477 ? -13.616 32.371 48.475 1.00 138.83 1193 TYR B N 1
ATOM 8125 C CA . TYR B 1 477 ? -14.001 31.006 48.878 1.00 142.53 1193 TYR B CA 1
ATOM 8126 C C . TYR B 1 477 ? -15.027 30.900 50.019 1.00 147.83 1193 TYR B C 1
ATOM 8127 O O . TYR B 1 477 ? -15.117 29.853 50.673 1.00 150.53 1193 TYR B O 1
ATOM 8136 N N . GLU B 1 478 ? -15.806 31.958 50.247 1.00 151.01 1194 GLU B N 1
ATOM 8137 C CA . GLU B 1 478 ? -16.737 32.007 51.384 1.00 158.13 1194 GLU B CA 1
ATOM 8138 C C . GLU B 1 478 ? -17.905 31.028 51.265 1.00 162.65 1194 GLU B C 1
ATOM 8139 O O . GLU B 1 478 ? -18.449 30.602 52.286 1.00 168.89 1194 GLU B O 1
ATOM 8145 N N . LYS B 1 479 ? -18.266 30.656 50.036 1.00 162.13 1195 LYS B N 1
ATOM 8146 C CA . LYS B 1 479 ? -19.364 29.709 49.800 1.00 163.77 1195 LYS B CA 1
ATOM 8147 C C . LYS B 1 479 ? -19.011 28.292 50.267 1.00 164.45 1195 LYS B C 1
ATOM 8148 O O . LYS B 1 479 ? -19.897 27.540 50.655 1.00 170.41 1195 LYS B O 1
ATOM 8154 N N . PHE B 1 480 ? -17.722 27.945 50.255 1.00 161.14 1196 PHE B N 1
ATOM 8155 C CA . PHE B 1 480 ? -17.248 26.620 50.682 1.00 161.08 1196 PHE B CA 1
ATOM 8156 C C . PHE B 1 480 ? -16.694 26.613 52.113 1.00 160.32 1196 PHE B C 1
ATOM 8157 O O . PHE B 1 480 ? -16.030 25.656 52.511 1.00 160.40 1196 PHE B O 1
ATOM 8165 N N . GLY B 1 481 ? -16.971 27.666 52.885 1.00 158.29 1197 GLY B N 1
ATOM 8166 C CA . GLY B 1 481 ? -16.482 27.779 54.252 1.00 159.72 1197 GLY B CA 1
ATOM 8167 C C . GLY B 1 481 ? -15.726 29.076 54.471 1.00 157.44 1197 GLY B C 1
ATOM 8168 O O . GLY B 1 481 ? -14.741 29.344 53.789 1.00 152.56 1197 GLY B O 1
ATOM 8169 N N . ASP B 1 482 ? -16.216 29.869 55.425 1.00 158.11 1198 ASP B N 1
ATOM 8170 C CA . ASP B 1 482 ? -15.557 31.074 55.959 1.00 154.89 1198 ASP B CA 1
ATOM 8171 C C . ASP B 1 482 ? -14.122 30.793 56.465 1.00 152.16 1198 ASP B C 1
ATOM 8172 O O . ASP B 1 482 ? -13.830 29.681 56.886 1.00 154.81 1198 ASP B O 1
ATOM 8177 N N . PHE B 1 483 ? -13.245 31.805 56.427 1.00 147.40 1199 PHE B N 1
ATOM 8178 C CA . PHE B 1 483 ? -11.802 31.642 56.745 1.00 144.45 1199 PHE B CA 1
ATOM 8179 C C . PHE B 1 483 ? -11.494 31.060 58.122 1.00 149.13 1199 PHE B C 1
ATOM 8180 O O . PHE B 1 483 ? -10.648 30.174 58.245 1.00 148.66 1199 PHE B O 1
ATOM 8188 N N . VAL B 1 484 ? -12.148 31.595 59.147 1.00 152.88 1200 VAL B N 1
ATOM 8189 C CA . VAL B 1 484 ? -11.953 31.126 60.517 1.00 158.02 1200 VAL B CA 1
ATOM 8190 C C . VAL B 1 484 ? -12.586 29.746 60.662 1.00 161.95 1200 VAL B C 1
ATOM 8191 O O . VAL B 1 484 ? -11.940 28.814 61.150 1.00 165.23 1200 VAL B O 1
ATOM 8195 N N . TRP B 1 485 ? -13.842 29.634 60.232 1.00 163.20 1201 TRP B N 1
ATOM 8196 C CA . TRP B 1 485 ? -14.595 28.377 60.295 1.00 168.06 1201 TRP B CA 1
ATOM 8197 C C . TRP B 1 485 ? -13.874 27.227 59.589 1.00 169.11 1201 TRP B C 1
ATOM 8198 O O . TRP B 1 485 ? -13.787 26.127 60.125 1.00 172.92 1201 TRP B O 1
ATOM 8209 N N . ARG B 1 486 ? -13.346 27.495 58.399 1.00 166.82 1202 ARG B N 1
ATOM 8210 C CA . ARG B 1 486 ? -12.618 26.487 57.625 1.00 168.01 1202 ARG B CA 1
ATOM 8211 C C . ARG B 1 486 ? -11.219 26.200 58.195 1.00 168.75 1202 ARG B C 1
ATOM 8212 O O . ARG B 1 486 ? -10.733 25.072 58.084 1.00 168.88 1202 ARG B O 1
ATOM 8220 N N . SER B 1 487 ? -10.572 27.213 58.778 1.00 167.71 1203 SER B N 1
ATOM 8221 C CA . SER B 1 487 ? -9.303 27.010 59.494 1.00 169.89 1203 SER B CA 1
ATOM 8222 C C . SER B 1 487 ? -9.481 26.085 60.700 1.00 175.08 1203 SER B C 1
ATOM 8223 O O . SER B 1 487 ? -8.612 25.259 60.980 1.00 174.34 1203 SER B O 1
ATOM 8226 N N . GLU B 1 488 ? -10.612 26.222 61.393 1.00 179.55 1204 GLU B N 1
ATOM 8227 C CA . GLU B 1 488 ? -10.944 25.352 62.524 1.00 187.20 1204 GLU B CA 1
ATOM 8228 C C . GLU B 1 488 ? -11.206 23.909 62.090 1.00 189.45 1204 GLU B C 1
ATOM 8229 O O . GLU B 1 488 ? -10.767 22.979 62.766 1.00 192.87 1204 GLU B O 1
ATOM 8235 N N . ASP B 1 489 ? -11.903 23.730 60.968 1.00 187.24 1205 ASP B N 1
ATOM 8236 C CA . ASP B 1 489 ? -12.152 22.396 60.404 1.00 189.96 1205 ASP B CA 1
ATOM 8237 C C . ASP B 1 489 ? -10.874 21.639 60.036 1.00 187.05 1205 ASP B C 1
ATOM 8238 O O . ASP B 1 489 ? -10.757 20.452 60.330 1.00 191.59 1205 ASP B O 1
ATOM 8243 N N . GLU B 1 490 ? -9.929 22.327 59.402 1.00 180.86 1206 GLU B N 1
ATOM 8244 C CA . GLU B 1 490 ? -8.737 21.686 58.831 1.00 179.35 1206 GLU B CA 1
ATOM 8245 C C . GLU B 1 490 ? -7.514 21.689 59.765 1.00 179.36 1206 GLU B C 1
ATOM 8246 O O . GLU B 1 490 ? -6.656 20.816 59.643 1.00 180.32 1206 GLU B O 1
ATOM 8252 N N . LEU B 1 491 ? -7.425 22.669 60.669 1.00 177.39 1207 LEU B N 1
ATOM 8253 C CA . LEU B 1 491 ? -6.296 22.779 61.614 1.00 177.73 1207 LEU B CA 1
ATOM 8254 C C . LEU B 1 491 ? -6.642 22.481 63.086 1.00 180.53 1207 LEU B C 1
ATOM 8255 O O . LEU B 1 491 ? -5.736 22.278 63.900 1.00 179.54 1207 LEU B O 1
ATOM 8260 N N . GLY B 1 492 ? -7.930 22.490 63.426 1.00 181.68 1208 GLY B N 1
ATOM 8261 C CA . GLY B 1 492 ? -8.397 22.143 64.763 1.00 186.87 1208 GLY B CA 1
ATOM 8262 C C . GLY B 1 492 ? -8.597 23.350 65.663 1.00 188.90 1208 GLY B C 1
ATOM 8263 O O . GLY B 1 492 ? -8.071 24.427 65.365 1.00 187.11 1208 GLY B O 1
ATOM 8264 N N . PRO B 1 493 ? -9.334 23.172 66.787 1.00 195.75 1209 PRO B N 1
ATOM 8265 C CA . PRO B 1 493 ? -9.783 24.264 67.669 1.00 197.31 1209 PRO B CA 1
ATOM 8266 C C . PRO B 1 493 ? -8.731 25.288 68.111 1.00 198.04 1209 PRO B C 1
ATOM 8267 O O . PRO B 1 493 ? -8.994 26.486 68.004 1.00 197.08 1209 PRO B O 1
ATOM 8271 N N . ARG B 1 494 ? -7.567 24.834 68.593 1.00 201.37 1210 ARG B N 1
ATOM 8272 C CA . ARG B 1 494 ? -6.581 25.756 69.195 1.00 200.66 1210 ARG B CA 1
ATOM 8273 C C . ARG B 1 494 ? -5.802 26.597 68.171 1.00 195.83 1210 ARG B C 1
ATOM 8274 O O . ARG B 1 494 ? -5.658 27.815 68.362 1.00 195.35 1210 ARG B O 1
ATOM 8282 N N . LYS B 1 495 ? -5.328 25.968 67.091 1.00 192.63 1211 LYS B N 1
ATOM 8283 C CA . LYS B 1 495 ? -4.618 26.690 66.019 1.00 187.28 1211 LYS B CA 1
ATOM 8284 C C . LYS B 1 495 ? -5.507 27.775 65.403 1.00 184.41 1211 LYS B C 1
ATOM 8285 O O . LYS B 1 495 ? -5.041 28.881 65.123 1.00 182.46 1211 LYS B O 1
ATOM 8291 N N . ALA B 1 496 ? -6.785 27.450 65.214 1.00 185.75 1212 ALA B N 1
ATOM 8292 C CA . ALA B 1 496 ? -7.780 28.405 64.713 1.00 183.94 1212 ALA B CA 1
ATOM 8293 C C . ALA B 1 496 ? -8.024 29.577 65.660 1.00 184.34 1212 ALA B C 1
ATOM 8294 O O . ALA B 1 496 ? -8.249 30.693 65.205 1.00 184.08 1212 ALA B O 1
ATOM 8296 N N . HIS B 1 497 ? -7.977 29.323 66.966 1.00 189.94 1213 HIS B N 1
ATOM 8297 C CA . HIS B 1 497 ? -8.101 30.387 67.973 1.00 191.95 1213 HIS B CA 1
ATOM 8298 C C . HIS B 1 497 ? -6.836 31.232 68.097 1.00 185.68 1213 HIS B C 1
ATOM 8299 O O . HIS B 1 497 ? -6.924 32.415 68.414 1.00 181.04 1213 HIS B O 1
ATOM 8306 N N . LEU B 1 498 ? -5.667 30.627 67.879 1.00 185.34 1214 LEU B N 1
ATOM 8307 C CA . LEU B 1 498 ? -4.404 31.386 67.803 1.00 184.64 1214 LEU B CA 1
ATOM 8308 C C . LEU B 1 498 ? -4.395 32.339 66.606 1.00 179.57 1214 LEU B C 1
ATOM 8309 O O . LEU B 1 498 ? -3.956 33.482 66.725 1.00 178.22 1214 LEU B O 1
ATOM 8314 N N . ILE B 1 499 ? -4.892 31.856 65.467 1.00 178.00 1215 ILE B N 1
ATOM 8315 C CA . ILE B 1 499 ? -5.099 32.678 64.270 1.00 171.28 1215 ILE B CA 1
ATOM 8316 C C . ILE B 1 499 ? -6.061 33.830 64.575 1.00 168.84 1215 ILE B C 1
ATOM 8317 O O . ILE B 1 499 ? -5.701 34.986 64.394 1.00 166.52 1215 ILE B O 1
ATOM 8322 N N . LEU B 1 500 ? -7.260 33.504 65.056 1.00 172.70 1216 LEU B N 1
ATOM 8323 C CA . LEU B 1 500 ? -8.255 34.513 65.478 1.00 175.11 1216 LEU B CA 1
ATOM 8324 C C . LEU B 1 500 ? -7.675 35.611 66.365 1.00 173.97 1216 LEU B C 1
ATOM 8325 O O . LEU B 1 500 ? -7.913 36.791 66.126 1.00 169.69 1216 LEU B O 1
ATOM 8330 N N . ARG B 1 501 ? -6.951 35.201 67.407 1.00 176.98 1217 ARG B N 1
ATOM 8331 C CA . ARG B 1 501 ? -6.321 36.133 68.353 1.00 175.29 1217 ARG B CA 1
ATOM 8332 C C . ARG B 1 501 ? -5.376 37.140 67.692 1.00 167.62 1217 ARG B C 1
ATOM 8333 O O . ARG B 1 501 ? -5.339 38.310 68.084 1.00 166.53 1217 ARG B O 1
ATOM 8341 N N . ARG B 1 502 ? -4.602 36.677 66.714 1.00 161.38 1218 ARG B N 1
ATOM 8342 C CA . ARG B 1 502 ? -3.709 37.555 65.968 1.00 157.62 1218 ARG B CA 1
ATOM 8343 C C . ARG B 1 502 ? -4.502 38.668 65.280 1.00 154.21 1218 ARG B C 1
ATOM 8344 O O . ARG B 1 502 ? -4.104 39.830 65.316 1.00 149.84 1218 ARG B O 1
ATOM 8352 N N . LEU B 1 503 ? -5.636 38.301 64.688 1.00 153.98 1219 LEU B N 1
ATOM 8353 C CA . LEU B 1 503 ? -6.512 39.255 64.003 1.00 150.44 1219 LEU B CA 1
ATOM 8354 C C . LEU B 1 503 ? -7.086 40.322 64.947 1.00 149.96 1219 LEU B C 1
ATOM 8355 O O . LEU B 1 503 ? -7.363 41.442 64.520 1.00 145.85 1219 LEU B O 1
ATOM 8360 N N . GLU B 1 504 ? -7.248 39.968 66.223 1.00 154.98 1220 GLU B N 1
ATOM 8361 C CA . GLU B 1 504 ? -7.713 40.908 67.256 1.00 158.23 1220 GLU B CA 1
ATOM 8362 C C . GLU B 1 504 ? -6.710 42.044 67.487 1.00 154.57 1220 GLU B C 1
ATOM 8363 O O . GLU B 1 504 ? -7.107 43.147 67.850 1.00 152.02 1220 GLU B O 1
ATOM 8369 N N . ARG B 1 505 ? -5.421 41.771 67.271 1.00 152.88 1221 ARG B N 1
ATOM 8370 C CA . ARG B 1 505 ? -4.355 42.760 67.494 1.00 150.14 1221 ARG B CA 1
ATOM 8371 C C . ARG B 1 505 ? -4.334 43.911 66.470 1.00 143.82 1221 ARG B C 1
ATOM 8372 O O . ARG B 1 505 ? -3.668 44.917 66.693 1.00 139.74 1221 ARG B O 1
ATOM 8380 N N . VAL B 1 506 ? -5.068 43.767 65.366 1.00 141.29 1222 VAL B N 1
ATOM 8381 C CA . VAL B 1 506 ? -5.282 44.856 64.405 1.00 136.14 1222 VAL B CA 1
ATOM 8382 C C . VAL B 1 506 ? -6.369 45.785 64.951 1.00 135.86 1222 VAL B C 1
ATOM 8383 O O . VAL B 1 506 ? -7.393 45.310 65.457 1.00 140.66 1222 VAL B O 1
ATOM 8387 N N . SER B 1 507 ? -6.167 47.094 64.816 1.00 132.93 1223 SER B N 1
ATOM 8388 C CA . SER B 1 507 ? -7.093 48.095 65.371 1.00 135.58 1223 SER B CA 1
ATOM 8389 C C . SER B 1 507 ? -8.407 48.207 64.591 1.00 137.43 1223 SER B C 1
ATOM 8390 O O . SER B 1 507 ? -8.590 47.542 63.574 1.00 137.69 1223 SER B O 1
ATOM 8393 N N . SER B 1 508 ? -9.317 49.044 65.090 1.00 140.09 1224 SER B N 1
ATOM 8394 C CA . SER B 1 508 ? -10.572 49.348 64.398 1.00 142.80 1224 SER B CA 1
ATOM 8395 C C . SER B 1 508 ? -10.345 50.134 63.119 1.00 144.43 1224 SER B C 1
ATOM 8396 O O . SER B 1 508 ? -10.997 49.878 62.103 1.00 146.19 1224 SER B O 1
ATOM 8399 N N . HIS B 1 509 ? -9.419 51.088 63.173 1.00 147.58 1225 HIS B N 1
ATOM 8400 C CA . HIS B 1 509 ? -9.161 51.965 62.042 1.00 148.07 1225 HIS B CA 1
ATOM 8401 C C . HIS B 1 509 ? -8.503 51.151 60.932 1.00 144.01 1225 HIS B C 1
ATOM 8402 O O . HIS B 1 509 ? -8.906 51.240 59.768 1.00 146.17 1225 HIS B O 1
ATOM 8409 N N . CYS B 1 510 ? -7.494 50.359 61.291 1.00 140.63 1226 CYS B N 1
ATOM 8410 C CA . CYS B 1 510 ? -6.780 49.539 60.311 1.00 140.34 1226 CYS B CA 1
ATOM 8411 C C . CYS B 1 510 ? -7.642 48.425 59.723 1.00 140.02 1226 CYS B C 1
ATOM 8412 O O . CYS B 1 510 ? -7.616 48.205 58.515 1.00 135.72 1226 CYS B O 1
ATOM 8415 N N . SER B 1 511 ? -8.429 47.746 60.553 1.00 140.90 1227 SER B N 1
ATOM 8416 C CA . SER B 1 511 ? -9.318 46.694 60.044 1.00 141.20 1227 SER B CA 1
ATOM 8417 C C . SER B 1 511 ? -10.321 47.238 59.018 1.00 138.26 1227 SER B C 1
ATOM 8418 O O . SER B 1 511 ? -10.642 46.557 58.042 1.00 139.26 1227 SER B O 1
ATOM 8421 N N . SER B 1 512 ? -10.795 48.466 59.227 1.00 134.72 1228 SER B N 1
ATOM 8422 C CA . SER B 1 512 ? -11.672 49.123 58.256 1.00 132.47 1228 SER B CA 1
ATOM 8423 C C . SER B 1 512 ? -10.950 49.353 56.931 1.00 127.94 1228 SER B C 1
ATOM 8424 O O . SER B 1 512 ? -11.423 48.917 55.883 1.00 127.27 1228 SER B O 1
ATOM 8427 N N . LEU B 1 513 ? -9.805 50.032 56.993 1.00 125.92 1229 LEU B N 1
ATOM 8428 C CA . LEU B 1 513 ? -8.975 50.294 55.807 1.00 122.74 1229 LEU B CA 1
ATOM 8429 C C . LEU B 1 513 ? -8.519 49.017 55.106 1.00 123.31 1229 LEU B C 1
ATOM 8430 O O . LEU B 1 513 ? -8.451 48.978 53.876 1.00 120.97 1229 LEU B O 1
ATOM 8435 N N . LEU B 1 514 ? -8.216 47.978 55.886 1.00 125.32 1230 LEU B N 1
ATOM 8436 C CA . LEU B 1 514 ? -7.733 46.711 55.332 1.00 126.93 1230 LEU B CA 1
ATOM 8437 C C . LEU B 1 514 ? -8.834 45.811 54.743 1.00 128.09 1230 LEU B C 1
ATOM 8438 O O . LEU B 1 514 ? -8.526 44.735 54.228 1.00 127.47 1230 LEU B O 1
ATOM 8443 N N . ARG B 1 515 ? -10.095 46.248 54.800 1.00 128.51 1231 ARG B N 1
ATOM 8444 C CA . ARG B 1 515 ? -11.178 45.638 54.008 1.00 128.88 1231 ARG B CA 1
ATOM 8445 C C . ARG B 1 515 ? -11.412 46.330 52.654 1.00 125.02 1231 ARG B C 1
ATOM 8446 O O . ARG B 1 515 ? -12.327 45.963 51.924 1.00 124.08 1231 ARG B O 1
ATOM 8454 N N . SER B 1 516 ? -10.588 47.315 52.301 1.00 122.30 1232 SER B N 1
ATOM 8455 C CA . SER B 1 516 ? -10.693 47.963 50.995 1.00 120.76 1232 SER B CA 1
ATOM 8456 C C . SER B 1 516 ? -10.776 46.901 49.891 1.00 120.52 1232 SER B C 1
ATOM 8457 O O . SER B 1 516 ? -10.056 45.901 49.929 1.00 117.79 1232 SER B O 1
ATOM 8460 N N . ALA B 1 517 ? -11.666 47.134 48.924 1.00 121.67 1233 ALA B N 1
ATOM 8461 C CA . ALA B 1 517 ? -12.140 46.116 47.959 1.00 125.47 1233 ALA B CA 1
ATOM 8462 C C . ALA B 1 517 ? -11.249 44.876 47.734 1.00 126.77 1233 ALA B C 1
ATOM 8463 O O . ALA B 1 517 ? -10.231 44.941 47.034 1.00 122.79 1233 ALA B O 1
ATOM 8465 N N . TYR B 1 518 ? -9.199 47.131 47.253 1.00 133.29 1234 TYR B N 1
ATOM 8466 C CA . TYR B 1 518 ? -7.828 46.861 46.798 1.00 136.72 1234 TYR B CA 1
ATOM 8467 C C . TYR B 1 518 ? -6.923 47.763 47.570 1.00 130.32 1234 TYR B C 1
ATOM 8468 O O . TYR B 1 518 ? -7.286 48.899 47.837 1.00 127.43 1234 TYR B O 1
ATOM 8477 N N . ILE B 1 519 ? -5.758 47.240 47.927 1.00 126.82 1235 ILE B N 1
ATOM 8478 C CA . ILE B 1 519 ? -4.741 47.993 48.636 1.00 124.96 1235 ILE B CA 1
ATOM 8479 C C . ILE B 1 519 ? -3.496 47.914 47.786 1.00 125.59 1235 ILE B C 1
ATOM 8480 O O . ILE B 1 519 ? -3.073 46.827 47.403 1.00 127.85 1235 ILE B O 1
ATOM 8485 N N . GLN B 1 520 ? -2.934 49.071 47.468 1.00 126.45 1236 GLN B N 1
ATOM 8486 C CA . GLN B 1 520 ? -1.713 49.154 46.680 1.00 127.58 1236 GLN B CA 1
ATOM 8487 C C . GLN B 1 520 ? -0.728 50.013 47.433 1.00 123.62 1236 GLN B C 1
ATOM 8488 O O . GLN B 1 520 ? -1.117 50.744 48.336 1.00 120.40 1236 GLN B O 1
ATOM 8494 N N . SER B 1 521 ? 0.547 49.893 47.083 1.00 123.17 1237 SER B N 1
ATOM 8495 C CA . SER B 1 521 ? 1.608 50.599 47.782 1.00 125.03 1237 SER B CA 1
ATOM 8496 C C . SER B 1 521 ? 2.334 51.507 46.830 1.00 124.87 1237 SER B C 1
ATOM 8497 O O . SER B 1 521 ? 3.028 51.028 45.933 1.00 126.64 1237 SER B O 1
ATOM 8500 N N . ARG B 1 522 ? 2.162 52.811 47.017 1.00 126.63 1238 ARG B N 1
ATOM 8501 C CA . ARG B 1 522 ? 2.997 53.793 46.343 1.00 131.34 1238 ARG B CA 1
ATOM 8502 C C . ARG B 1 522 ? 4.120 54.229 47.293 1.00 130.31 1238 ARG B C 1
ATOM 8503 O O . ARG B 1 522 ? 3.966 54.165 48.511 1.00 125.76 1238 ARG B O 1
ATOM 8511 N N . VAL B 1 523 ? 5.252 54.639 46.716 1.00 132.56 1239 VAL B N 1
ATOM 8512 C CA . VAL B 1 523 ? 6.368 55.218 47.476 1.00 131.71 1239 VAL B CA 1
ATOM 8513 C C . VAL B 1 523 ? 6.624 56.637 46.975 1.00 137.75 1239 VAL B C 1
ATOM 8514 O O . VAL B 1 523 ? 7.161 56.847 45.886 1.00 137.22 1239 VAL B O 1
ATOM 8518 N N . GLU B 1 524 ? 6.182 57.601 47.777 1.00 146.38 1240 GLU B N 1
ATOM 8519 C CA . GLU B 1 524 ? 6.425 59.012 47.540 1.00 147.54 1240 GLU B CA 1
ATOM 8520 C C . GLU B 1 524 ? 7.856 59.263 48.015 1.00 142.17 1240 GLU B C 1
ATOM 8521 O O . GLU B 1 524 ? 8.313 58.628 48.968 1.00 138.15 1240 GLU B O 1
ATOM 8527 N N . THR B 1 525 ? 8.559 60.169 47.342 1.00 137.35 1241 THR B N 1
ATOM 8528 C CA . THR B 1 525 ? 9.881 60.629 47.779 1.00 129.40 1241 THR B CA 1
ATOM 8529 C C . THR B 1 525 ? 9.839 62.147 47.791 1.00 125.12 1241 THR B C 1
ATOM 8530 O O . THR B 1 525 ? 9.574 62.770 46.759 1.00 128.87 1241 THR B O 1
ATOM 8534 N N . VAL B 1 526 ? 10.071 62.735 48.960 1.00 119.30 1242 VAL B N 1
ATOM 8535 C CA . VAL B 1 526 ? 9.859 64.169 49.150 1.00 116.48 1242 VAL B CA 1
ATOM 8536 C C . VAL B 1 526 ? 11.050 64.834 49.812 1.00 114.62 1242 VAL B C 1
ATOM 8537 O O . VAL B 1 526 ? 11.753 64.194 50.593 1.00 111.63 1242 VAL B O 1
ATOM 8541 N N . PRO B 1 527 ? 11.256 66.129 49.511 1.00 113.12 1243 PRO B N 1
ATOM 8542 C CA . PRO B 1 527 ? 12.361 66.843 50.082 1.00 112.58 1243 PRO B CA 1
ATOM 8543 C C . PRO B 1 527 ? 12.068 67.402 51.473 1.00 112.22 1243 PRO B C 1
ATOM 8544 O O . PRO B 1 527 ? 10.919 67.727 51.793 1.00 115.63 1243 PRO B O 1
ATOM 8548 N N . TYR B 1 528 ? 13.111 67.538 52.280 1.00 109.77 1244 TYR B N 1
ATOM 8549 C CA . TYR B 1 528 ? 13.025 68.282 53.535 1.00 109.03 1244 TYR B CA 1
ATOM 8550 C C . TYR B 1 528 ? 14.300 69.059 53.763 1.00 110.16 1244 TYR B C 1
ATOM 8551 O O . TYR B 1 528 ? 15.383 68.640 53.358 1.00 111.26 1244 TYR B O 1
ATOM 8560 N N . LEU B 1 529 ? 14.151 70.194 54.428 1.00 112.31 1245 LEU B N 1
ATOM 8561 C CA . LEU B 1 529 ? 15.250 71.096 54.674 1.00 115.85 1245 LEU B CA 1
ATOM 8562 C C . LEU B 1 529 ? 16.031 70.590 55.887 1.00 117.44 1245 LEU B C 1
ATOM 8563 O O . LEU B 1 529 ? 15.438 70.342 56.933 1.00 118.89 1245 LEU B O 1
ATOM 8568 N N . PHE B 1 530 ? 17.346 70.430 55.737 1.00 118.45 1246 PHE B N 1
ATOM 8569 C CA . PHE B 1 530 ? 18.222 69.950 56.807 1.00 121.87 1246 PHE B CA 1
ATOM 8570 C C . PHE B 1 530 ? 19.245 71.039 57.110 1.00 123.60 1246 PHE B C 1
ATOM 8571 O O . PHE B 1 530 ? 20.173 71.241 56.343 1.00 127.31 1246 PHE B O 1
ATOM 8579 N N . CYS B 1 531 ? 19.094 71.724 58.235 1.00 125.97 1247 CYS B N 1
ATOM 8580 C CA . CYS B 1 531 ? 19.965 72.855 58.560 1.00 130.07 1247 CYS B CA 1
ATOM 8581 C C . CYS B 1 531 ? 20.838 72.565 59.770 1.00 131.19 1247 CYS B C 1
ATOM 8582 O O . CYS B 1 531 ? 20.401 71.888 60.696 1.00 129.46 1247 CYS B O 1
ATOM 8585 N N . ARG B 1 532 ? 22.076 73.066 59.731 1.00 135.39 1248 ARG B N 1
ATOM 8586 C CA . ARG B 1 532 ? 23.033 72.959 60.834 1.00 138.94 1248 ARG B CA 1
ATOM 8587 C C . ARG B 1 532 ? 23.606 74.334 61.136 1.00 136.03 1248 ARG B C 1
ATOM 8588 O O . ARG B 1 532 ? 23.612 75.217 60.283 1.00 131.82 1248 ARG B O 1
ATOM 8596 N N . SER B 1 533 ? 24.116 74.495 62.351 1.00 137.59 1249 SER B N 1
ATOM 8597 C CA . SER B 1 533 ? 24.678 75.763 62.787 1.00 141.07 1249 SER B CA 1
ATOM 8598 C C . SER B 1 533 ? 26.145 75.855 62.393 1.00 145.65 1249 SER B C 1
ATOM 8599 O O . SER B 1 533 ? 26.950 75.020 62.800 1.00 145.86 1249 SER B O 1
ATOM 8602 N N . GLU B 1 534 ? 26.480 76.871 61.599 1.00 150.23 1250 GLU B N 1
ATOM 8603 C CA . GLU B 1 534 ? 27.873 77.214 61.310 1.00 155.37 1250 GLU B CA 1
ATOM 8604 C C . GLU B 1 534 ? 28.535 77.781 62.562 1.00 158.25 1250 GLU B C 1
ATOM 8605 O O . GLU B 1 534 ? 29.530 77.252 63.061 1.00 160.01 1250 GLU B O 1
ATOM 8611 N N . GLU B 1 535 ? 27.934 78.851 63.068 1.00 160.44 1251 GLU B N 1
ATOM 8612 C CA . GLU B 1 535 ? 28.512 79.705 64.097 1.00 163.78 1251 GLU B CA 1
ATOM 8613 C C . GLU B 1 535 ? 27.899 79.384 65.459 1.00 162.61 1251 GLU B C 1
ATOM 8614 O O . GLU B 1 535 ? 26.698 79.582 65.644 1.00 162.33 1251 GLU B O 1
ATOM 8620 N N . VAL B 1 536 ? 28.712 78.898 66.403 1.00 162.35 1252 VAL B N 1
ATOM 8621 C CA . VAL B 1 536 ? 28.283 78.802 67.808 1.00 160.23 1252 VAL B CA 1
ATOM 8622 C C . VAL B 1 536 ? 28.253 80.225 68.396 1.00 161.91 1252 VAL B C 1
ATOM 8623 O O . VAL B 1 536 ? 29.254 80.946 68.375 1.00 163.44 1252 VAL B O 1
ATOM 8627 N N . ARG B 1 537 ? 27.086 80.627 68.892 1.00 164.22 1253 ARG B N 1
ATOM 8628 C CA . ARG B 1 537 ? 26.827 82.027 69.260 1.00 165.28 1253 ARG B CA 1
ATOM 8629 C C . ARG B 1 537 ? 27.244 82.318 70.704 1.00 161.93 1253 ARG B C 1
ATOM 8630 O O . ARG B 1 537 ? 27.179 81.421 71.551 1.00 165.67 1253 ARG B O 1
ATOM 8638 N N . PRO B 1 538 ? 27.666 83.571 70.994 1.00 154.54 1254 PRO B N 1
ATOM 8639 C CA . PRO B 1 538 ? 28.081 83.913 72.351 1.00 150.54 1254 PRO B CA 1
ATOM 8640 C C . PRO B 1 538 ? 26.878 84.023 73.281 1.00 146.86 1254 PRO B C 1
ATOM 8641 O O . PRO B 1 538 ? 25.947 84.776 72.997 1.00 145.32 1254 PRO B O 1
ATOM 8645 N N . ALA B 1 539 ? 26.897 83.251 74.365 1.00 144.55 1255 ALA B N 1
ATOM 8646 C CA . ALA B 1 539 ? 25.850 83.281 75.384 1.00 141.58 1255 ALA B CA 1
ATOM 8647 C C . ALA B 1 539 ? 26.458 83.709 76.709 1.00 140.26 1255 ALA B C 1
ATOM 8648 O O . ALA B 1 539 ? 27.590 83.344 77.012 1.00 144.19 1255 ALA B O 1
ATOM 8650 N N . GLY B 1 540 ? 25.710 84.479 77.492 1.00 137.99 1256 GLY B N 1
ATOM 8651 C CA . GLY B 1 540 ? 26.124 84.847 78.843 1.00 138.05 1256 GLY B CA 1
ATOM 8652 C C . GLY B 1 540 ? 25.649 83.844 79.876 1.00 138.09 1256 GLY B C 1
ATOM 8653 O O . GLY B 1 540 ? 25.307 82.704 79.553 1.00 139.85 1256 GLY B O 1
ATOM 8654 N N . MET B 1 541 ? 25.625 84.275 81.129 1.00 137.28 1257 MET B N 1
ATOM 8655 C CA . MET B 1 541 ? 25.085 83.464 82.209 1.00 136.71 1257 MET B CA 1
ATOM 8656 C C . MET B 1 541 ? 23.580 83.688 82.329 1.00 134.66 1257 MET B C 1
ATOM 8657 O O . MET B 1 541 ? 22.808 82.737 82.372 1.00 133.95 1257 MET B O 1
ATOM 8662 N N . VAL B 1 542 ? 23.185 84.954 82.412 1.00 133.08 1258 VAL B N 1
ATOM 8663 C CA . VAL B 1 542 ? 21.793 85.350 82.642 1.00 130.77 1258 VAL B CA 1
ATOM 8664 C C . VAL B 1 542 ? 21.054 85.754 81.342 1.00 128.35 1258 VAL B C 1
ATOM 8665 O O . VAL B 1 542 ? 19.823 85.821 81.327 1.00 126.83 1258 VAL B O 1
ATOM 8669 N N . TRP B 1 543 ? 21.804 86.023 80.269 1.00 127.32 1259 TRP B N 1
ATOM 8670 C CA . TRP B 1 543 ? 21.248 86.352 78.943 1.00 124.45 1259 TRP B CA 1
ATOM 8671 C C . TRP B 1 543 ? 21.752 85.333 77.929 1.00 122.28 1259 TRP B C 1
ATOM 8672 O O . TRP B 1 543 ? 22.841 84.787 78.092 1.00 119.83 1259 TRP B O 1
ATOM 8683 N N . TYR B 1 544 ? 20.961 85.091 76.885 1.00 120.94 1260 TYR B N 1
ATOM 8684 C CA . TYR B 1 544 ? 21.315 84.135 75.833 1.00 120.70 1260 TYR B CA 1
ATOM 8685 C C . TYR B 1 544 ? 21.227 84.764 74.447 1.00 120.57 1260 TYR B C 1
ATOM 8686 O O . TYR B 1 544 ? 20.690 85.864 74.269 1.00 120.11 1260 TYR B O 1
ATOM 8695 N N . SER B 1 545 ? 21.767 84.046 73.466 1.00 119.70 1261 SER B N 1
ATOM 8696 C CA . SER B 1 545 ? 21.873 84.546 72.095 1.00 118.55 1261 SER B CA 1
ATOM 8697 C C . SER B 1 545 ? 20.559 84.394 71.351 1.00 114.84 1261 SER B C 1
ATOM 8698 O O . SER B 1 545 ? 19.801 83.465 71.614 1.00 111.59 1261 SER B O 1
ATOM 8701 N N . ILE B 1 546 ? 20.326 85.299 70.403 1.00 113.21 1262 ILE B N 1
ATOM 8702 C CA . ILE B 1 546 ? 19.099 85.325 69.612 1.00 110.77 1262 ILE B CA 1
ATOM 8703 C C . ILE B 1 546 ? 19.171 84.214 68.561 1.00 112.39 1262 ILE B C 1
ATOM 8704 O O . ILE B 1 546 ? 20.108 84.183 67.767 1.00 115.30 1262 ILE B O 1
ATOM 8709 N N . LEU B 1 547 ? 18.182 83.318 68.562 1.00 114.22 1263 LEU B N 1
ATOM 8710 C CA . LEU B 1 547 ? 18.170 82.138 67.679 1.00 115.61 1263 LEU B CA 1
ATOM 8711 C C . LEU B 1 547 ? 18.076 82.494 66.199 1.00 118.41 1263 LEU B C 1
ATOM 8712 O O . LEU B 1 547 ? 18.717 81.853 65.369 1.00 120.35 1263 LEU B O 1
ATOM 8717 N N . LYS B 1 548 ? 17.270 83.506 65.887 1.00 120.61 1264 LYS B N 1
ATOM 8718 C CA . LYS B 1 548 ? 17.051 83.960 64.510 1.00 120.86 1264 LYS B CA 1
ATOM 8719 C C . LYS B 1 548 ? 18.326 84.470 63.824 1.00 119.71 1264 LYS B C 1
ATOM 8720 O O . LYS B 1 548 ? 18.473 84.322 62.614 1.00 117.52 1264 LYS B O 1
ATOM 8726 N N . ASP B 1 549 ? 19.234 85.062 64.603 1.00 121.04 1265 ASP B N 1
ATOM 8727 C CA . ASP B 1 549 ? 20.513 85.583 64.090 1.00 123.03 1265 ASP B CA 1
ATOM 8728 C C . ASP B 1 549 ? 21.585 84.514 63.845 1.00 122.03 1265 ASP B C 1
ATOM 8729 O O . ASP B 1 549 ? 22.542 84.764 63.104 1.00 122.48 1265 ASP B O 1
ATOM 8734 N N . THR B 1 550 ? 21.445 83.350 64.482 1.00 121.17 1266 THR B N 1
ATOM 8735 C CA . THR B 1 550 ? 22.346 82.212 64.270 1.00 121.85 1266 THR B CA 1
ATOM 8736 C C . THR B 1 550 ? 22.516 81.916 62.776 1.00 123.87 1266 THR B C 1
ATOM 8737 O O . THR B 1 550 ? 21.538 81.635 62.091 1.00 120.43 1266 THR B O 1
ATOM 8741 N N . LYS B 1 551 ? 23.755 82.000 62.283 1.00 131.12 1267 LYS B N 1
ATOM 8742 C CA . LYS B 1 551 ? 24.059 81.705 60.877 1.00 134.22 1267 LYS B CA 1
ATOM 8743 C C . LYS B 1 551 ? 23.978 80.198 60.682 1.00 131.21 1267 LYS B C 1
ATOM 8744 O O . LYS B 1 551 ? 24.611 79.444 61.425 1.00 132.03 1267 LYS B O 1
ATOM 8750 N N . ILE B 1 552 ? 23.200 79.768 59.692 1.00 127.36 1268 ILE B N 1
ATOM 8751 C CA . ILE B 1 552 ? 22.970 78.342 59.441 1.00 125.77 1268 ILE B CA 1
ATOM 8752 C C . ILE B 1 552 ? 23.182 77.982 57.977 1.00 124.07 1268 ILE B C 1
ATOM 8753 O O . ILE B 1 552 ? 23.026 78.824 57.098 1.00 122.77 1268 ILE B O 1
ATOM 8758 N N . THR B 1 553 ? 23.523 76.716 57.742 1.00 124.80 1269 THR B N 1
ATOM 8759 C CA . THR B 1 553 ? 23.827 76.191 56.408 1.00 125.79 1269 THR B CA 1
ATOM 8760 C C . THR B 1 553 ? 22.773 75.141 56.052 1.00 124.20 1269 THR B C 1
ATOM 8761 O O . THR B 1 553 ? 22.782 74.027 56.572 1.00 121.10 1269 THR B O 1
ATOM 8765 N N . CYS B 1 554 ? 21.860 75.509 55.160 1.00 126.72 1270 CYS B N 1
ATOM 8766 C CA . CYS B 1 554 ? 20.713 74.659 54.845 1.00 129.30 1270 CYS B CA 1
ATOM 8767 C C . CYS B 1 554 ? 20.902 73.860 53.557 1.00 127.39 1270 CYS B C 1
ATOM 8768 O O . CYS B 1 554 ? 21.237 74.409 52.516 1.00 127.55 1270 CYS B O 1
ATOM 8771 N N . GLU B 1 555 ? 20.697 72.552 53.671 1.00 126.86 1271 GLU B N 1
ATOM 8772 C CA . GLU B 1 555 ? 20.877 71.591 52.602 1.00 127.72 1271 GLU B CA 1
ATOM 8773 C C . GLU B 1 555 ? 19.541 70.892 52.409 1.00 125.79 1271 GLU B C 1
ATOM 8774 O O . GLU B 1 555 ? 18.847 70.594 53.381 1.00 127.93 1271 GLU B O 1
ATOM 8780 N N . GLU B 1 556 ? 19.181 70.626 51.161 1.00 124.93 1272 GLU B N 1
ATOM 8781 C CA . GLU B 1 556 ? 17.978 69.855 50.863 1.00 121.11 1272 GLU B CA 1
ATOM 8782 C C . GLU B 1 556 ? 18.323 68.365 50.770 1.00 120.32 1272 GLU B C 1
ATOM 8783 O O . GLU B 1 556 ? 19.300 67.986 50.124 1.00 121.23 1272 GLU B O 1
ATOM 8789 N N . LYS B 1 557 ? 17.531 67.536 51.445 1.00 120.78 1273 LYS B N 1
ATOM 8790 C CA . LYS B 1 557 ? 17.676 66.071 51.440 1.00 122.41 1273 LYS B CA 1
ATOM 8791 C C . LYS B 1 557 ? 16.344 65.462 51.041 1.00 122.69 1273 LYS B C 1
ATOM 8792 O O . LYS B 1 557 ? 15.395 66.204 50.802 1.00 125.33 1273 LYS B O 1
ATOM 8798 N N . MET B 1 558 ? 16.279 64.131 50.946 1.00 123.98 1274 MET B N 1
ATOM 8799 C CA . MET B 1 558 ? 15.059 63.424 50.529 1.00 125.74 1274 MET B CA 1
ATOM 8800 C C . MET B 1 558 ? 14.673 62.293 51.501 1.00 123.23 1274 MET B C 1
ATOM 8801 O O . MET B 1 558 ? 15.539 61.531 51.929 1.00 122.93 1274 MET B O 1
ATOM 8806 N N . VAL B 1 559 ? 13.385 62.215 51.865 1.00 120.80 1275 VAL B N 1
ATOM 8807 C CA . VAL B 1 559 ? 12.819 61.061 52.596 1.00 119.70 1275 VAL B CA 1
ATOM 8808 C C . VAL B 1 559 ? 11.963 60.268 51.639 1.00 119.33 1275 VAL B C 1
ATOM 8809 O O . VAL B 1 559 ? 11.209 60.865 50.857 1.00 122.15 1275 VAL B O 1
ATOM 8813 N N . SER B 1 560 ? 12.063 58.940 51.705 1.00 117.47 1276 SER B N 1
ATOM 8814 C CA . SER B 1 560 ? 11.125 58.062 51.002 1.00 117.43 1276 SER B CA 1
ATOM 8815 C C . SER B 1 560 ? 10.012 57.687 51.981 1.00 114.91 1276 SER B C 1
ATOM 8816 O O . SER B 1 560 ? 10.294 57.295 53.113 1.00 115.66 1276 SER B O 1
ATOM 8819 N N . MET B 1 561 ? 8.760 57.818 51.534 1.00 111.60 1277 MET B N 1
ATOM 8820 C CA . MET B 1 561 ? 7.587 57.592 52.370 1.00 109.06 1277 MET B CA 1
ATOM 8821 C C . MET B 1 561 ? 6.629 56.573 51.761 1.00 107.53 1277 MET B C 1
ATOM 8822 O O . MET B 1 561 ? 5.832 56.892 50.872 1.00 107.05 1277 MET B O 1
ATOM 8827 N N . ALA B 1 562 ? 6.713 55.344 52.251 1.00 106.36 1278 ALA B N 1
ATOM 8828 C CA . ALA B 1 562 ? 5.860 54.257 51.779 1.00 105.59 1278 ALA B CA 1
ATOM 8829 C C . ALA B 1 562 ? 4.451 54.395 52.371 1.00 105.28 1278 ALA B C 1
ATOM 8830 O O . ALA B 1 562 ? 4.307 54.591 53.579 1.00 104.84 1278 ALA B O 1
ATOM 8832 N N . ARG B 1 563 ? 3.433 54.337 51.506 1.00 104.50 1279 ARG B N 1
ATOM 8833 C CA . ARG B 1 563 ? 2.032 54.461 51.903 1.00 103.23 1279 ARG B CA 1
ATOM 8834 C C . ARG B 1 563 ? 1.186 53.362 51.288 1.00 105.38 1279 ARG B C 1
ATOM 8835 O O . ARG B 1 563 ? 1.458 52.914 50.184 1.00 106.01 1279 ARG B O 1
ATOM 8843 N N . ASN B 1 564 ? 0.130 52.967 51.988 1.00 109.22 1280 ASN B N 1
ATOM 8844 C CA . ASN B 1 564 ? -0.931 52.154 51.398 1.00 110.78 1280 ASN B CA 1
ATOM 8845 C C . ASN B 1 564 ? -1.860 53.078 50.630 1.00 110.92 1280 ASN B C 1
ATOM 8846 O O . ASN B 1 564 ? -1.994 54.247 50.960 1.00 109.14 1280 ASN B O 1
ATOM 8851 N N . THR B 1 565 ? -2.500 52.529 49.607 1.00 113.73 1281 THR B N 1
ATOM 8852 C CA . THR B 1 565 ? -3.428 53.255 48.755 1.00 113.13 1281 THR B CA 1
ATOM 8853 C C . THR B 1 565 ? -4.678 52.427 48.687 1.00 114.82 1281 THR B C 1
ATOM 8854 O O . THR B 1 565 ? -4.654 51.333 48.135 1.00 117.21 1281 THR B O 1
ATOM 8858 N N . TYR B 1 566 ? -5.763 52.952 49.242 1.00 117.24 1282 TYR B N 1
ATOM 8859 C CA . TYR B 1 566 ? -6.992 52.195 49.419 1.00 121.79 1282 TYR B CA 1
ATOM 8860 C C . TYR B 1 566 ? -8.015 52.623 48.389 1.00 128.64 1282 TYR B C 1
ATOM 8861 O O . TYR B 1 566 ? -8.139 53.800 48.090 1.00 130.82 1282 TYR B O 1
ATOM 8870 N N . GLY B 1 567 ? -8.765 51.669 47.856 1.00 138.71 1283 GLY B N 1
ATOM 8871 C CA . GLY B 1 567 ? -9.759 51.979 46.837 1.00 146.79 1283 GLY B CA 1
ATOM 8872 C C . GLY B 1 567 ? -10.758 50.876 46.576 1.00 155.09 1283 GLY B C 1
ATOM 8873 O O . GLY B 1 567 ? -10.505 49.724 46.904 1.00 157.84 1283 GLY B O 1
ATOM 8874 N N . GLU B 1 568 ? -11.892 51.241 45.982 1.00 163.80 1284 GLU B N 1
ATOM 8875 C CA . GLU B 1 568 ? -12.859 50.270 45.457 1.00 173.74 1284 GLU B CA 1
ATOM 8876 C C . GLU B 1 568 ? -12.512 49.758 44.044 1.00 178.88 1284 GLU B C 1
ATOM 8877 O O . GLU B 1 568 ? -13.171 48.850 43.538 1.00 178.56 1284 GLU B O 1
ATOM 8883 N N . SER B 1 569 ? -11.493 50.344 43.413 1.00 187.98 1285 SER B N 1
ATOM 8884 C CA . SER B 1 569 ? -10.944 49.842 42.144 1.00 195.46 1285 SER B CA 1
ATOM 8885 C C . SER B 1 569 ? -9.550 50.425 41.888 1.00 198.20 1285 SER B C 1
ATOM 8886 O O . SER B 1 569 ? -9.158 51.405 42.516 1.00 201.53 1285 SER B O 1
ATOM 8889 N N . LYS B 1 570 ? -8.813 49.822 40.959 1.00 198.80 1286 LYS B N 1
ATOM 8890 C CA . LYS B 1 570 ? -7.399 50.157 40.741 1.00 198.17 1286 LYS B CA 1
ATOM 8891 C C . LYS B 1 570 ? -7.129 51.403 39.886 1.00 200.36 1286 LYS B C 1
ATOM 8892 O O . LYS B 1 570 ? -6.013 51.928 39.918 1.00 200.28 1286 LYS B O 1
ATOM 8898 N N . GLY B 1 571 ? -8.124 51.861 39.124 1.00 202.51 1287 GLY B N 1
ATOM 8899 C CA . GLY B 1 571 ? -7.944 52.969 38.178 1.00 202.12 1287 GLY B CA 1
ATOM 8900 C C . GLY B 1 571 ? -7.721 54.332 38.812 1.00 200.99 1287 GLY B C 1
ATOM 8901 O O . GLY B 1 571 ? -7.904 54.514 40.016 1.00 199.94 1287 GLY B O 1
ATOM 8902 N N . LYS C 1 1 ? -43.785 104.375 6.220 1.00 145.43 717 LYS C N 1
ATOM 8903 C CA . LYS C 1 1 ? -44.204 102.965 5.924 1.00 144.52 717 LYS C CA 1
ATOM 8904 C C . LYS C 1 1 ? -43.206 102.248 5.014 1.00 139.54 717 LYS C C 1
ATOM 8905 O O . LYS C 1 1 ? -42.338 102.879 4.412 1.00 137.83 717 LYS C O 1
ATOM 8911 N N . PHE C 1 2 ? -43.352 100.928 4.930 1.00 134.83 718 PHE C N 1
ATOM 8912 C CA . PHE C 1 2 ? -42.492 100.073 4.107 1.00 128.78 718 PHE C CA 1
ATOM 8913 C C . PHE C 1 2 ? -43.083 99.927 2.700 1.00 130.24 718 PHE C C 1
ATOM 8914 O O . PHE C 1 2 ? -44.173 99.367 2.538 1.00 134.35 718 PHE C O 1
ATOM 8922 N N . ASN C 1 3 ? -42.371 100.440 1.695 1.00 128.14 719 ASN C N 1
ATOM 8923 C CA . ASN C 1 3 ? -42.776 100.305 0.289 1.00 127.09 719 ASN C CA 1
ATOM 8924 C C . ASN C 1 3 ? -42.418 98.921 -0.248 1.00 123.47 719 ASN C C 1
ATOM 8925 O O . ASN C 1 3 ? -41.249 98.675 -0.564 1.00 125.60 719 ASN C O 1
ATOM 8930 N N . ASP C 1 4 ? -43.401 98.026 -0.368 1.00 119.71 720 ASP C N 1
ATOM 8931 C CA . ASP C 1 4 ? -43.139 96.674 -0.882 1.00 120.47 720 ASP C CA 1
ATOM 8932 C C . ASP C 1 4 ? -43.796 96.460 -2.257 1.00 119.89 720 ASP C C 1
ATOM 8933 O O . ASP C 1 4 ? -44.932 96.876 -2.486 1.00 123.51 720 ASP C O 1
ATOM 8938 N N . THR C 1 5 ? -43.038 95.851 -3.170 1.00 115.21 721 THR C N 1
ATOM 8939 C CA . THR C 1 5 ? -43.509 95.488 -4.506 1.00 111.43 721 THR C CA 1
ATOM 8940 C C . THR C 1 5 ? -42.838 94.178 -4.905 1.00 106.36 721 THR C C 1
ATOM 8941 O O . THR C 1 5 ? -42.008 93.662 -4.168 1.00 104.28 721 THR C O 1
ATOM 8945 N N . LEU C 1 6 ? -43.211 93.639 -6.061 1.00 104.08 722 LEU C N 1
ATOM 8946 C CA . LEU C 1 6 ? -42.603 92.417 -6.565 1.00 101.30 722 LEU C CA 1
ATOM 8947 C C . LEU C 1 6 ? -41.258 92.752 -7.215 1.00 101.26 722 LEU C C 1
ATOM 8948 O O . LEU C 1 6 ? -41.157 93.732 -7.945 1.00 101.92 722 LEU C O 1
ATOM 8953 N N . PHE C 1 7 ? -40.239 91.943 -6.920 1.00 102.03 723 PHE C N 1
ATOM 8954 C CA . PHE C 1 7 ? -38.872 92.104 -7.437 1.00 102.45 723 PHE C CA 1
ATOM 8955 C C . PHE C 1 7 ? -38.120 93.422 -7.117 1.00 107.62 723 PHE C C 1
ATOM 8956 O O . PHE C 1 7 ? -37.247 93.789 -7.902 1.00 119.46 723 PHE C O 1
ATOM 8964 N N . GLY C 1 8 ? -38.361 94.159 -6.033 1.00 107.97 724 GLY C N 1
ATOM 8965 C CA . GLY C 1 8 ? -38.971 93.736 -4.799 1.00 109.26 724 GLY C CA 1
ATOM 8966 C C . GLY C 1 8 ? -37.902 94.061 -3.777 1.00 110.42 724 GLY C C 1
ATOM 8967 O O . GLY C 1 8 ? -37.916 95.114 -3.136 1.00 107.47 724 GLY C O 1
ATOM 8968 N N . GLU C 1 9 ? -36.944 93.146 -3.687 1.00 110.55 725 GLU C N 1
ATOM 8969 C CA . GLU C 1 9 ? -35.769 93.284 -2.840 1.00 106.39 725 GLU C CA 1
ATOM 8970 C C . GLU C 1 9 ? -34.640 94.003 -3.583 1.00 105.88 725 GLU C C 1
ATOM 8971 O O . GLU C 1 9 ? -33.642 94.378 -2.969 1.00 108.99 725 GLU C O 1
ATOM 8977 N N . MET C 1 10 ? -34.797 94.177 -4.898 1.00 106.30 726 MET C N 1
ATOM 8978 C CA . MET C 1 10 ? -33.749 94.730 -5.762 1.00 105.61 726 MET C CA 1
ATOM 8979 C C . MET C 1 10 ? -33.517 96.203 -5.478 1.00 105.75 726 MET C C 1
ATOM 8980 O O . MET C 1 10 ? -32.396 96.696 -5.622 1.00 105.63 726 MET C O 1
ATOM 8985 N N . LEU C 1 11 ? -34.578 96.889 -5.058 1.00 107.00 727 LEU C N 1
ATOM 8986 C CA . LEU C 1 11 ? -34.553 98.334 -4.845 1.00 110.13 727 LEU C CA 1
ATOM 8987 C C . LEU C 1 11 ? -34.201 98.746 -3.413 1.00 110.38 727 LEU C C 1
ATOM 8988 O O . LEU C 1 11 ? -34.099 99.943 -3.136 1.00 109.21 727 LEU C O 1
ATOM 8993 N N . HIS C 1 12 ? -34.002 97.777 -2.513 1.00 111.51 728 HIS C N 1
ATOM 8994 C CA . HIS C 1 12 ? -33.881 98.071 -1.078 1.00 110.80 728 HIS C CA 1
ATOM 8995 C C . HIS C 1 12 ? -32.479 98.014 -0.477 1.00 109.66 728 HIS C C 1
ATOM 8996 O O . HIS C 1 12 ? -32.205 98.741 0.478 1.00 111.34 728 HIS C O 1
ATOM 9003 N N . GLY C 1 13 ? -31.597 97.177 -1.011 1.00 105.90 729 GLY C N 1
ATOM 9004 C CA . GLY C 1 13 ? -30.231 97.103 -0.481 1.00 103.62 729 GLY C CA 1
ATOM 9005 C C . GLY C 1 13 ? -30.049 95.953 0.489 1.00 100.58 729 GLY C C 1
ATOM 9006 O O . GLY C 1 13 ? -30.977 95.554 1.192 1.00 100.38 729 GLY C O 1
ATOM 9007 N N . TYR C 1 14 ? -28.828 95.433 0.501 1.00 97.61 730 TYR C N 1
ATOM 9008 C CA . TYR C 1 14 ? -28.517 94.095 0.979 1.00 94.60 730 TYR C CA 1
ATOM 9009 C C . TYR C 1 14 ? -27.285 94.157 1.857 1.00 96.61 730 TYR C C 1
ATOM 9010 O O . TYR C 1 14 ? -26.311 94.831 1.505 1.00 102.26 730 TYR C O 1
ATOM 9019 N N . ASN C 1 15 ? -27.317 93.443 2.979 1.00 96.13 731 ASN C N 1
ATOM 9020 C CA . ASN C 1 15 ? -26.149 93.295 3.839 1.00 96.27 731 ASN C CA 1
ATOM 9021 C C . ASN C 1 15 ? -25.408 92.002 3.504 1.00 96.96 731 ASN C C 1
ATOM 9022 O O . ASN C 1 15 ? -26.026 90.965 3.321 1.00 96.48 731 ASN C O 1
ATOM 9027 N N . ASN C 1 16 ? -24.079 92.078 3.447 1.00 100.82 732 ASN C N 1
ATOM 9028 C CA . ASN C 1 16 ? -23.242 90.933 3.085 1.00 99.83 732 ASN C CA 1
ATOM 9029 C C . ASN C 1 16 ? -23.035 90.018 4.275 1.00 101.67 732 ASN C C 1
ATOM 9030 O O . ASN C 1 16 ? -23.160 88.802 4.153 1.00 105.84 732 ASN C O 1
ATOM 9035 N N . ARG C 1 17 ? -22.718 90.608 5.426 1.00 102.27 733 ARG C N 1
ATOM 9036 C CA . ARG C 1 17 ? -22.420 89.855 6.643 1.00 99.35 733 ARG C CA 1
ATOM 9037 C C . ARG C 1 17 ? -23.655 89.120 7.151 1.00 98.32 733 ARG C C 1
ATOM 9038 O O . ARG C 1 17 ? -23.668 87.886 7.188 1.00 99.25 733 ARG C O 1
ATOM 9046 N N . THR C 1 18 ? -24.688 89.874 7.532 1.00 97.11 734 THR C N 1
ATOM 9047 C CA . THR C 1 18 ? -25.897 89.288 8.109 1.00 97.98 734 THR C CA 1
ATOM 9048 C C . THR C 1 18 ? -26.798 88.647 7.051 1.00 95.26 734 THR C C 1
ATOM 9049 O O . THR C 1 18 ? -27.728 87.914 7.390 1.00 95.30 734 THR C O 1
ATOM 9053 N N . GLN C 1 19 ? -26.523 88.929 5.779 1.00 94.41 735 GLN C N 1
ATOM 9054 C CA . GLN C 1 19 ? -27.167 88.250 4.648 1.00 93.83 735 GLN C CA 1
ATOM 9055 C C . GLN C 1 19 ? -28.661 88.603 4.493 1.00 92.32 735 GLN C C 1
ATOM 9056 O O . GLN C 1 19 ? -29.406 87.861 3.869 1.00 90.65 735 GLN C O 1
ATOM 9062 N N . HIS C 1 20 ? -29.067 89.756 5.030 1.00 95.40 736 HIS C N 1
ATOM 9063 C CA . HIS C 1 20 ? -30.463 90.203 5.028 1.00 98.93 736 HIS C CA 1
ATOM 9064 C C . HIS C 1 20 ? -30.767 91.136 3.856 1.00 98.65 736 HIS C C 1
ATOM 9065 O O . HIS C 1 20 ? -30.028 92.087 3.607 1.00 98.97 736 HIS C O 1
ATOM 9072 N N . VAL C 1 21 ? -31.865 90.856 3.158 1.00 97.55 737 VAL C N 1
ATOM 9073 C CA . VAL C 1 21 ? -32.419 91.759 2.144 1.00 97.81 737 VAL C CA 1
ATOM 9074 C C . VAL C 1 21 ? -33.366 92.764 2.805 1.00 99.91 737 VAL C C 1
ATOM 9075 O O . VAL C 1 21 ? -33.586 92.708 4.020 1.00 101.59 737 VAL C O 1
ATOM 9079 N N . ASN C 1 22 ? -33.908 93.686 2.008 1.00 99.50 738 ASN C N 1
ATOM 9080 C CA . ASN C 1 22 ? -34.848 94.717 2.487 1.00 100.74 738 ASN C CA 1
ATOM 9081 C C . ASN C 1 22 ? -34.271 95.632 3.581 1.00 100.67 738 ASN C C 1
ATOM 9082 O O . ASN C 1 22 ? -34.949 95.983 4.542 1.00 97.41 738 ASN C O 1
ATOM 9087 N N . GLN C 1 23 ? -33.013 96.020 3.402 1.00 104.99 739 GLN C N 1
ATOM 9088 C CA . GLN C 1 23 ? -32.311 96.871 4.350 1.00 110.08 739 GLN C CA 1
ATOM 9089 C C . GLN C 1 23 ? -32.393 98.316 3.868 1.00 114.89 739 GLN C C 1
ATOM 9090 O O . GLN C 1 23 ? -31.539 98.766 3.100 1.00 126.00 739 GLN C O 1
ATOM 9096 N N . GLY C 1 24 ? -33.392 99.054 4.345 1.00 114.07 740 GLY C N 1
ATOM 9097 C CA . GLY C 1 24 ? -33.580 100.451 3.939 1.00 115.24 740 GLY C CA 1
ATOM 9098 C C . GLY C 1 24 ? -34.077 100.485 2.516 1.00 115.43 740 GLY C C 1
ATOM 9099 O O . GLY C 1 24 ? -34.465 99.442 1.992 1.00 121.92 740 GLY C O 1
ATOM 9100 N N . GLN C 1 25 ? -34.095 101.666 1.895 1.00 111.55 741 GLN C N 1
ATOM 9101 C CA . GLN C 1 25 ? -34.481 101.783 0.488 1.00 108.06 741 GLN C CA 1
ATOM 9102 C C . GLN C 1 25 ? -33.461 102.606 -0.283 1.00 106.55 741 GLN C C 1
ATOM 9103 O O . GLN C 1 25 ? -33.356 103.814 -0.092 1.00 107.40 741 GLN C O 1
ATOM 9109 N N . VAL C 1 26 ? -32.725 101.937 -1.164 1.00 105.24 742 VAL C N 1
ATOM 9110 C CA . VAL C 1 26 ? -31.615 102.541 -1.898 1.00 107.00 742 VAL C CA 1
ATOM 9111 C C . VAL C 1 26 ? -32.103 103.306 -3.127 1.00 109.48 742 VAL C C 1
ATOM 9112 O O . VAL C 1 26 ? -31.749 104.467 -3.309 1.00 110.31 742 VAL C O 1
ATOM 9116 N N . PHE C 1 27 ? -32.887 102.638 -3.972 1.00 112.85 743 PHE C N 1
ATOM 9117 C CA . PHE C 1 27 ? -33.426 103.228 -5.207 1.00 115.47 743 PHE C CA 1
ATOM 9118 C C . PHE C 1 27 ? -34.921 103.518 -5.071 1.00 119.73 743 PHE C C 1
ATOM 9119 O O . PHE C 1 27 ? -35.619 102.862 -4.296 1.00 120.35 743 PHE C O 1
ATOM 9127 N N . GLN C 1 28 ? -35.408 104.506 -5.822 1.00 125.28 744 GLN C N 1
ATOM 9128 C CA . GLN C 1 28 ? -36.836 104.860 -5.796 1.00 128.44 744 GLN C CA 1
ATOM 9129 C C . GLN C 1 28 ? -37.651 103.901 -6.655 1.00 126.55 744 GLN C C 1
ATOM 9130 O O . GLN C 1 28 ? -37.187 103.465 -7.713 1.00 123.03 744 GLN C O 1
ATOM 9136 N N . MET C 1 29 ? -38.858 103.580 -6.191 1.00 127.95 745 MET C N 1
ATOM 9137 C CA . MET C 1 29 ? -39.815 102.816 -6.987 1.00 131.81 745 MET C CA 1
ATOM 9138 C C . MET C 1 29 ? -40.887 103.765 -7.506 1.00 137.13 745 MET C C 1
ATOM 9139 O O . MET C 1 29 ? -41.518 104.496 -6.736 1.00 139.98 745 MET C O 1
ATOM 9144 N N . THR C 1 30 ? -41.047 103.768 -8.828 1.00 138.79 746 THR C N 1
ATOM 9145 C CA . THR C 1 30 ? -42.021 104.603 -9.521 1.00 138.37 746 THR C CA 1
ATOM 9146 C C . THR C 1 30 ? -42.750 103.733 -10.536 1.00 138.72 746 THR C C 1
ATOM 9147 O O . THR C 1 30 ? -42.378 102.575 -10.749 1.00 137.57 746 THR C O 1
ATOM 9151 N N . PHE C 1 31 ? -43.796 104.284 -11.145 1.00 141.10 747 PHE C N 1
ATOM 9152 C CA . PHE C 1 31 ? -44.622 103.544 -12.102 1.00 143.34 747 PHE C CA 1
ATOM 9153 C C . PHE C 1 31 ? -44.997 104.407 -13.314 1.00 146.34 747 PHE C C 1
ATOM 9154 O O . PHE C 1 31 ? -46.125 104.341 -13.811 1.00 147.53 747 PHE C O 1
ATOM 9162 N N . ARG C 1 32 ? -44.030 105.182 -13.807 1.00 146.68 748 ARG C N 1
ATOM 9163 C CA . ARG C 1 32 ? -44.232 106.026 -14.984 1.00 149.31 748 ARG C CA 1
ATOM 9164 C C . ARG C 1 32 ? -44.102 105.194 -16.260 1.00 149.95 748 ARG C C 1
ATOM 9165 O O . ARG C 1 32 ? -45.022 105.156 -17.076 1.00 152.48 748 ARG C O 1
ATOM 9173 N N . GLU C 1 33 ? -42.964 104.524 -16.421 1.00 150.99 749 GLU C N 1
ATOM 9174 C CA . GLU C 1 33 ? -42.788 103.535 -17.491 1.00 154.03 749 GLU C CA 1
ATOM 9175 C C . GLU C 1 33 ? -43.676 102.326 -17.198 1.00 155.10 749 GLU C C 1
ATOM 9176 O O . GLU C 1 33 ? -43.917 102.000 -16.031 1.00 160.82 749 GLU C O 1
ATOM 9182 N N . ASN C 1 34 ? -44.133 101.650 -18.248 1.00 153.08 750 ASN C N 1
ATOM 9183 C CA . ASN C 1 34 ? -45.171 100.625 -18.119 1.00 153.37 750 ASN C CA 1
ATOM 9184 C C . ASN C 1 34 ? -44.651 99.194 -18.299 1.00 152.91 750 ASN C C 1
ATOM 9185 O O . ASN C 1 34 ? -44.784 98.616 -19.374 1.00 155.64 750 ASN C O 1
ATOM 9190 N N . ASN C 1 35 ? -44.093 98.621 -17.228 1.00 150.64 751 ASN C N 1
ATOM 9191 C CA . ASN C 1 35 ? -43.543 97.254 -17.248 1.00 148.17 751 ASN C CA 1
ATOM 9192 C C . ASN C 1 35 ? -44.527 96.226 -16.689 1.00 145.78 751 ASN C C 1
ATOM 9193 O O . ASN C 1 35 ? -44.846 96.259 -15.499 1.00 145.75 751 ASN C O 1
ATOM 9198 N N . PHE C 1 36 ? -44.997 95.321 -17.552 1.00 143.85 752 PHE C N 1
ATOM 9199 C CA . PHE C 1 36 ? -45.883 94.211 -17.171 1.00 144.31 752 PHE C CA 1
ATOM 9200 C C . PHE C 1 36 ? -45.221 92.873 -17.532 1.00 142.00 752 PHE C C 1
ATOM 9201 O O . PHE C 1 36 ? -44.211 92.850 -18.235 1.00 136.91 752 PHE C O 1
ATOM 9209 N N . ILE C 1 37 ? -45.801 91.769 -17.053 1.00 143.53 753 ILE C N 1
ATOM 9210 C CA . ILE C 1 37 ? -45.316 90.416 -17.354 1.00 146.72 753 ILE C CA 1
ATOM 9211 C C . ILE C 1 37 ? -46.466 89.517 -17.837 1.00 148.38 753 ILE C C 1
ATOM 9212 O O . ILE C 1 37 ? -46.614 89.308 -19.037 1.00 145.17 753 ILE C O 1
ATOM 9217 N N . LYS C 1 38 ? -47.258 88.980 -16.907 1.00 153.53 754 LYS C N 1
ATOM 9218 C CA . LYS C 1 38 ? -48.286 87.984 -17.217 1.00 160.02 754 LYS C CA 1
ATOM 9219 C C . LYS C 1 38 ? -49.542 88.300 -16.410 1.00 161.79 754 LYS C C 1
ATOM 9220 O O . LYS C 1 38 ? -50.340 89.133 -16.835 1.00 166.28 754 LYS C O 1
ATOM 9226 N N . ASP C 1 39 ? -49.708 87.659 -15.250 1.00 162.09 755 ASP C N 1
ATOM 9227 C CA . ASP C 1 39 ? -50.809 87.950 -14.338 1.00 165.90 755 ASP C CA 1
ATOM 9228 C C . ASP C 1 39 ? -50.364 88.899 -13.227 1.00 157.42 755 ASP C C 1
ATOM 9229 O O . ASP C 1 39 ? -51.201 89.344 -12.436 1.00 161.36 755 ASP C O 1
ATOM 9234 N N . PHE C 1 40 ? -49.068 89.216 -13.169 1.00 146.49 756 PHE C N 1
ATOM 9235 C CA . PHE C 1 40 ? -48.538 90.048 -12.093 1.00 140.85 756 PHE C CA 1
ATOM 9236 C C . PHE C 1 40 ? -48.912 91.504 -12.361 1.00 135.98 756 PHE C C 1
ATOM 9237 O O . PHE C 1 40 ? -49.145 91.876 -13.508 1.00 130.90 756 PHE C O 1
ATOM 9245 N N . PRO C 1 41 ? -48.985 92.331 -11.301 1.00 134.61 757 PRO C N 1
ATOM 9246 C CA . PRO C 1 41 ? -49.283 93.753 -11.500 1.00 133.37 757 PRO C CA 1
ATOM 9247 C C . PRO C 1 41 ? -48.189 94.509 -12.250 1.00 127.87 757 PRO C C 1
ATOM 9248 O O . PRO C 1 41 ? -47.269 93.902 -12.800 1.00 124.31 757 PRO C O 1
ATOM 9252 N N . GLN C 1 42 ? -48.298 95.833 -12.259 1.00 125.08 758 GLN C N 1
ATOM 9253 C CA . GLN C 1 42 ? -47.293 96.677 -12.882 1.00 122.94 758 GLN C CA 1
ATOM 9254 C C . GLN C 1 42 ? -45.996 96.612 -12.084 1.00 117.44 758 GLN C C 1
ATOM 9255 O O . GLN C 1 42 ? -46.009 96.803 -10.872 1.00 116.42 758 GLN C O 1
ATOM 9261 N N . LEU C 1 43 ? -44.892 96.339 -12.772 1.00 113.52 759 LEU C N 1
ATOM 9262 C CA . LEU C 1 43 ? -43.578 96.321 -12.147 1.00 111.04 759 LEU C CA 1
ATOM 9263 C C . LEU C 1 43 ? -43.093 97.737 -11.918 1.00 112.17 759 LEU C C 1
ATOM 9264 O O . LEU C 1 43 ? -43.535 98.677 -12.573 1.00 115.56 759 LEU C O 1
ATOM 9269 N N . ALA C 1 44 ? -42.164 97.878 -10.985 1.00 115.63 760 ALA C N 1
ATOM 9270 C CA . ALA C 1 44 ? -41.486 99.148 -10.754 1.00 117.19 760 ALA C CA 1
ATOM 9271 C C . ALA C 1 44 ? -40.573 99.446 -11.933 1.00 118.51 760 ALA C C 1
ATOM 9272 O O . ALA C 1 44 ? -40.218 98.545 -12.707 1.00 116.31 760 ALA C O 1
ATOM 9274 N N . ASP C 1 45 ? -40.188 100.711 -12.052 1.00 122.00 761 ASP C N 1
ATOM 9275 C CA . ASP C 1 45 ? -39.457 101.181 -13.221 1.00 126.55 761 ASP C CA 1
ATOM 9276 C C . ASP C 1 45 ? -37.999 100.739 -13.195 1.00 124.93 761 ASP C C 1
ATOM 9277 O O . ASP C 1 45 ? -37.400 100.579 -12.135 1.00 121.05 761 ASP C O 1
ATOM 9282 N N . GLY C 1 46 ? -37.452 100.525 -14.388 1.00 127.49 762 GLY C N 1
ATOM 9283 C CA . GLY C 1 46 ? -36.032 100.257 -14.566 1.00 126.65 762 GLY C CA 1
ATOM 9284 C C . GLY C 1 46 ? -35.518 98.890 -14.153 1.00 123.32 762 GLY C C 1
ATOM 9285 O O . GLY C 1 46 ? -34.295 98.702 -14.114 1.00 125.38 762 GLY C O 1
ATOM 9286 N N . LEU C 1 47 ? -36.412 97.937 -13.867 1.00 119.26 763 LEU C N 1
ATOM 9287 C CA . LEU C 1 47 ? -36.003 96.558 -13.577 1.00 119.26 763 LEU C CA 1
ATOM 9288 C C . LEU C 1 47 ? -36.479 95.606 -14.676 1.00 118.94 763 LEU C C 1
ATOM 9289 O O . LEU C 1 47 ? -37.636 95.650 -15.090 1.00 119.92 763 LEU C O 1
ATOM 9294 N N . LEU C 1 48 ? -35.553 94.769 -15.148 1.00 119.97 764 LEU C N 1
ATOM 9295 C CA . LEU C 1 48 ? -35.731 93.935 -16.335 1.00 123.57 764 LEU C CA 1
ATOM 9296 C C . LEU C 1 48 ? -35.917 92.465 -15.940 1.00 120.81 764 LEU C C 1
ATOM 9297 O O . LEU C 1 48 ? -34.960 91.799 -15.531 1.00 119.92 764 LEU C O 1
ATOM 9302 N N . VAL C 1 49 ? -37.144 91.970 -16.102 1.00 118.11 765 VAL C N 1
ATOM 9303 C CA . VAL C 1 49 ? -37.510 90.596 -15.764 1.00 115.17 765 VAL C CA 1
ATOM 9304 C C . VAL C 1 49 ? -37.524 89.731 -17.029 1.00 117.46 765 VAL C C 1
ATOM 9305 O O . VAL C 1 49 ? -38.294 89.986 -17.955 1.00 122.53 765 VAL C O 1
ATOM 9309 N N . ILE C 1 50 ? -36.680 88.704 -17.051 1.00 118.18 766 ILE C N 1
ATOM 9310 C CA . ILE C 1 50 ? -36.498 87.825 -18.211 1.00 120.18 766 ILE C CA 1
ATOM 9311 C C . ILE C 1 50 ? -36.762 86.380 -17.761 1.00 115.25 766 ILE C C 1
ATOM 9312 O O . ILE C 1 50 ? -35.937 85.812 -17.034 1.00 116.63 766 ILE C O 1
ATOM 9317 N N . PRO C 1 51 ? -37.903 85.780 -18.167 1.00 110.97 767 PRO C N 1
ATOM 9318 C CA . PRO C 1 51 ? -38.125 84.373 -17.791 1.00 109.58 767 PRO C CA 1
ATOM 9319 C C . PRO C 1 51 ? -37.093 83.429 -18.399 1.00 110.03 767 PRO C C 1
ATOM 9320 O O . PRO C 1 51 ? -36.764 83.559 -19.577 1.00 113.72 767 PRO C O 1
ATOM 9324 N N . LEU C 1 52 ? -36.586 82.497 -17.595 1.00 109.50 768 LEU C N 1
ATOM 9325 C CA . LEU C 1 52 ? -35.582 81.535 -18.059 1.00 111.72 768 LEU C CA 1
ATOM 9326 C C . LEU C 1 52 ? -36.180 80.590 -19.115 1.00 118.15 768 LEU C C 1
ATOM 9327 O O . LEU C 1 52 ? -37.399 80.398 -19.150 1.00 119.43 768 LEU C O 1
ATOM 9332 N N . PRO C 1 53 ? -35.326 79.994 -19.975 1.00 123.82 769 PRO C N 1
ATOM 9333 C CA . PRO C 1 53 ? -35.830 79.099 -21.029 1.00 126.10 769 PRO C CA 1
ATOM 9334 C C . PRO C 1 53 ? -36.524 77.819 -20.528 1.00 124.78 769 PRO C C 1
ATOM 9335 O O . PRO C 1 53 ? -36.242 77.344 -19.427 1.00 123.37 769 PRO C O 1
ATOM 9339 N N . VAL C 1 54 ? -37.397 77.266 -21.369 1.00 125.57 770 VAL C N 1
ATOM 9340 C CA . VAL C 1 54 ? -38.204 76.075 -21.051 1.00 127.61 770 VAL C CA 1
ATOM 9341 C C . VAL C 1 54 ? -37.394 74.842 -20.589 1.00 127.31 770 VAL C C 1
ATOM 9342 O O . VAL C 1 54 ? -37.929 73.970 -19.900 1.00 127.42 770 VAL C O 1
ATOM 9346 N N . GLU C 1 55 ? -36.119 74.774 -20.962 1.00 129.80 771 GLU C N 1
ATOM 9347 C CA . GLU C 1 55 ? -35.222 73.708 -20.497 1.00 133.63 771 GLU C CA 1
ATOM 9348 C C . GLU C 1 55 ? -34.978 73.800 -18.987 1.00 130.76 771 GLU C C 1
ATOM 9349 O O . GLU C 1 55 ? -34.922 72.776 -18.298 1.00 130.02 771 GLU C O 1
ATOM 9355 N N . GLU C 1 56 ? -34.832 75.027 -18.487 1.00 130.01 772 GLU C N 1
ATOM 9356 C CA . GLU C 1 56 ? -34.604 75.281 -17.057 1.00 129.69 772 GLU C CA 1
ATOM 9357 C C . GLU C 1 56 ? -35.864 75.221 -16.181 1.00 123.57 772 GLU C C 1
ATOM 9358 O O . GLU C 1 56 ? -35.762 74.964 -14.979 1.00 121.61 772 GLU C O 1
ATOM 9364 N N . GLN C 1 57 ? -37.037 75.441 -16.773 1.00 119.76 773 GLN C N 1
ATOM 9365 C CA . GLN C 1 57 ? -38.295 75.457 -16.023 1.00 117.31 773 GLN C CA 1
ATOM 9366 C C . GLN C 1 57 ? -38.762 74.035 -15.705 1.00 118.89 773 GLN C C 1
ATOM 9367 O O . GLN C 1 57 ? -38.823 73.187 -16.590 1.00 122.20 773 GLN C O 1
ATOM 9373 N N . CYS C 1 58 ? -39.095 73.801 -14.438 1.00 121.53 774 CYS C N 1
ATOM 9374 C CA . CYS C 1 58 ? -39.605 72.518 -13.934 1.00 124.16 774 CYS C CA 1
ATOM 9375 C C . CYS C 1 58 ? -38.644 71.371 -14.240 1.00 121.49 774 CYS C C 1
ATOM 9376 O O . CYS C 1 58 ? -39.028 70.342 -14.799 1.00 122.44 774 CYS C O 1
ATOM 9379 N N . ARG C 1 59 ? -37.383 71.582 -13.876 1.00 119.76 775 ARG C N 1
ATOM 9380 C CA . ARG C 1 59 ? -36.358 70.557 -13.968 1.00 121.19 775 ARG C CA 1
ATOM 9381 C C . ARG C 1 59 ? -35.924 70.201 -12.552 1.00 112.88 775 ARG C C 1
ATOM 9382 O O . ARG C 1 59 ? -35.751 71.084 -11.715 1.00 108.90 775 ARG C O 1
ATOM 9390 N N . GLY C 1 60 ? -35.784 68.906 -12.286 1.00 107.90 776 GLY C N 1
ATOM 9391 C CA . GLY C 1 60 ? -35.362 68.411 -10.975 1.00 104.54 776 GLY C CA 1
ATOM 9392 C C . GLY C 1 60 ? -33.981 67.800 -11.055 1.00 102.26 776 GLY C C 1
ATOM 9393 O O . GLY C 1 60 ? -33.642 67.206 -12.077 1.00 106.34 776 GLY C O 1
ATOM 9394 N N . VAL C 1 61 ? -33.184 67.944 -9.993 1.00 99.14 777 VAL C N 1
ATOM 9395 C CA . VAL C 1 61 ? -31.858 67.312 -9.914 1.00 98.06 777 VAL C CA 1
ATOM 9396 C C . VAL C 1 61 ? -31.692 66.509 -8.621 1.00 96.64 777 VAL C C 1
ATOM 9397 O O . VAL C 1 61 ? -31.886 67.030 -7.529 1.00 93.49 777 VAL C O 1
ATOM 9401 N N . LEU C 1 62 ? -31.361 65.227 -8.771 1.00 99.02 778 LEU C N 1
ATOM 9402 C CA . LEU C 1 62 ? -31.062 64.348 -7.648 1.00 98.93 778 LEU C CA 1
ATOM 9403 C C . LEU C 1 62 ? -29.552 64.288 -7.490 1.00 102.49 778 LEU C C 1
ATOM 9404 O O . LEU C 1 62 ? -28.844 63.842 -8.395 1.00 107.47 778 LEU C O 1
ATOM 9409 N N . SER C 1 63 ? -29.062 64.735 -6.341 1.00 106.08 779 SER C N 1
ATOM 9410 C CA . SER C 1 63 ? -27.636 64.695 -6.036 1.00 107.75 779 SER C CA 1
ATOM 9411 C C . SER C 1 63 ? -27.195 63.279 -5.727 1.00 107.46 779 SER C C 1
ATOM 9412 O O . SER C 1 63 ? -28.019 62.401 -5.465 1.00 104.61 779 SER C O 1
ATOM 9415 N N . GLU C 1 64 ? -25.884 63.063 -5.791 1.00 109.76 780 GLU C N 1
ATOM 9416 C CA . GLU C 1 64 ? -25.302 61.770 -5.445 1.00 110.19 780 GLU C CA 1
ATOM 9417 C C . GLU C 1 64 ? -25.346 61.609 -3.937 1.00 107.27 780 GLU C C 1
ATOM 9418 O O . GLU C 1 64 ? -25.260 62.600 -3.211 1.00 110.65 780 GLU C O 1
ATOM 9424 N N . PRO C 1 65 ? -25.496 60.369 -3.457 1.00 104.01 781 PRO C N 1
ATOM 9425 C CA . PRO C 1 65 ? -25.562 60.164 -2.020 1.00 104.65 781 PRO C CA 1
ATOM 9426 C C . PRO C 1 65 ? -24.223 60.338 -1.328 1.00 105.71 781 PRO C C 1
ATOM 9427 O O . PRO C 1 65 ? -23.198 59.954 -1.870 1.00 112.00 781 PRO C O 1
ATOM 9431 N N . LEU C 1 66 ? -24.255 60.932 -0.144 1.00 106.76 782 LEU C N 1
ATOM 9432 C CA . LEU C 1 66 ? -23.065 61.179 0.653 1.00 106.00 782 LEU C CA 1
ATOM 9433 C C . LEU C 1 66 ? -23.414 60.930 2.097 1.00 104.59 782 LEU C C 1
ATOM 9434 O O . LEU C 1 66 ? -24.596 60.974 2.463 1.00 107.38 782 LEU C O 1
ATOM 9439 N N . PRO C 1 67 ? -22.399 60.690 2.940 1.00 102.22 783 PRO C N 1
ATOM 9440 C CA . PRO C 1 67 ? -22.709 60.562 4.362 1.00 101.82 783 PRO C CA 1
ATOM 9441 C C . PRO C 1 67 ? -23.276 61.854 4.958 1.00 99.77 783 PRO C C 1
ATOM 9442 O O . PRO C 1 67 ? -22.954 62.949 4.481 1.00 98.82 783 PRO C O 1
ATOM 9446 N N . ASP C 1 68 ? -24.145 61.700 5.956 1.00 97.70 784 ASP C N 1
ATOM 9447 C CA . ASP C 1 68 ? -24.741 62.824 6.670 1.00 97.38 784 ASP C CA 1
ATOM 9448 C C . ASP C 1 68 ? -23.671 63.444 7.544 1.00 95.53 784 ASP C C 1
ATOM 9449 O O . ASP C 1 68 ? -23.319 62.899 8.588 1.00 96.82 784 ASP C O 1
ATOM 9454 N N . LEU C 1 69 ? -23.169 64.593 7.106 1.00 94.89 785 LEU C N 1
ATOM 9455 C CA . LEU C 1 69 ? -22.079 65.269 7.787 1.00 94.89 785 LEU C CA 1
ATOM 9456 C C . LEU C 1 69 ? -22.504 65.751 9.163 1.00 96.00 785 LEU C C 1
ATOM 9457 O O . LEU C 1 69 ? -21.683 65.784 10.062 1.00 93.43 785 LEU C O 1
ATOM 9462 N N . GLN C 1 70 ? -23.785 66.096 9.320 1.00 98.63 786 GLN C N 1
ATOM 9463 C CA . GLN C 1 70 ? -24.347 66.512 10.616 1.00 101.43 786 GLN C CA 1
ATOM 9464 C C . GLN C 1 70 ? -24.163 65.438 11.681 1.00 97.73 786 GLN C C 1
ATOM 9465 O O . GLN C 1 70 ? -23.953 65.759 12.845 1.00 100.35 786 GLN C O 1
ATOM 9471 N N . LEU C 1 71 ? -24.240 64.174 11.277 1.00 92.75 787 LEU C N 1
ATOM 9472 C CA . LEU C 1 71 ? -24.093 63.047 12.186 1.00 90.49 787 LEU C CA 1
ATOM 9473 C C . LEU C 1 71 ? -22.667 62.496 12.264 1.00 91.38 787 LEU C C 1
ATOM 9474 O O . LEU C 1 71 ? -22.469 61.349 12.667 1.00 95.48 787 LEU C O 1
ATOM 9479 N N . LEU C 1 72 ? -21.670 63.293 11.898 1.00 91.83 788 LEU C N 1
ATOM 9480 C CA . LEU C 1 72 ? -20.273 62.910 12.080 1.00 92.22 788 LEU C CA 1
ATOM 9481 C C . LEU C 1 72 ? -19.518 63.906 12.974 1.00 94.03 788 LEU C C 1
ATOM 9482 O O . LEU C 1 72 ? -18.285 63.879 13.011 1.00 93.08 788 LEU C O 1
ATOM 9487 N N . THR C 1 73 ? -20.254 64.739 13.728 1.00 95.91 789 THR C N 1
ATOM 9488 C CA . THR C 1 73 ? -19.672 65.882 14.455 1.00 96.62 789 THR C CA 1
ATOM 9489 C C . THR C 1 73 ? -19.730 65.803 15.971 1.00 95.99 789 THR C C 1
ATOM 9490 O O . THR C 1 73 ? -18.881 66.396 16.629 1.00 102.84 789 THR C O 1
ATOM 9494 N N . GLY C 1 74 ? -20.737 65.151 16.542 1.00 91.16 790 GLY C N 1
ATOM 9495 C CA . GLY C 1 74 ? -20.940 65.227 17.990 1.00 91.83 790 GLY C CA 1
ATOM 9496 C C . GLY C 1 74 ? -20.611 63.929 18.677 1.00 92.18 790 GLY C C 1
ATOM 9497 O O . GLY C 1 74 ? -19.494 63.441 18.581 1.00 89.88 790 GLY C O 1
ATOM 9498 N N . ASP C 1 75 ? -21.592 63.395 19.405 1.00 97.40 791 ASP C N 1
ATOM 9499 C CA . ASP C 1 75 ? -21.546 62.025 19.906 1.00 98.01 791 ASP C CA 1
ATOM 9500 C C . ASP C 1 75 ? -21.962 61.133 18.745 1.00 95.71 791 ASP C C 1
ATOM 9501 O O . ASP C 1 75 ? -23.115 61.154 18.332 1.00 92.70 791 ASP C O 1
ATOM 9506 N N . ILE C 1 76 ? -21.002 60.386 18.202 1.00 96.14 792 ILE C N 1
ATOM 9507 C CA . ILE C 1 76 ? -21.186 59.671 16.945 1.00 96.83 792 ILE C CA 1
ATOM 9508 C C . ILE C 1 76 ? -21.619 58.260 17.265 1.00 99.97 792 ILE C C 1
ATOM 9509 O O . ILE C 1 76 ? -20.805 57.441 17.681 1.00 104.06 792 ILE C O 1
ATOM 9514 N N . ARG C 1 77 ? -22.904 57.989 17.088 1.00 105.07 793 ARG C N 1
ATOM 9515 C CA . ARG C 1 77 ? -23.453 56.657 17.264 1.00 110.68 793 ARG C CA 1
ATOM 9516 C C . ARG C 1 77 ? -24.023 56.196 15.933 1.00 115.85 793 ARG C C 1
ATOM 9517 O O . ARG C 1 77 ? -24.825 56.893 15.311 1.00 120.50 793 ARG C O 1
ATOM 9525 N N . TYR C 1 78 ? -23.574 55.031 15.489 1.00 120.07 794 TYR C N 1
ATOM 9526 C CA . TYR C 1 78 ? -24.084 54.404 14.278 1.00 123.43 794 TYR C CA 1
ATOM 9527 C C . TYR C 1 78 ? -23.728 52.924 14.362 1.00 126.06 794 TYR C C 1
ATOM 9528 O O . TYR C 1 78 ? -22.708 52.554 14.960 1.00 131.51 794 TYR C O 1
ATOM 9537 N N . ASP C 1 79 ? -24.573 52.081 13.782 1.00 125.50 795 ASP C N 1
ATOM 9538 C CA . ASP C 1 79 ? -24.348 50.637 13.781 1.00 124.57 795 ASP C CA 1
ATOM 9539 C C . ASP C 1 79 ? -23.155 50.308 12.878 1.00 122.18 795 ASP C C 1
ATOM 9540 O O . ASP C 1 79 ? -23.152 50.662 11.698 1.00 119.64 795 ASP C O 1
ATOM 9545 N N . GLU C 1 80 ? -22.159 49.628 13.443 1.00 121.83 796 GLU C N 1
ATOM 9546 C CA . GLU C 1 80 ? -20.945 49.219 12.716 1.00 124.27 796 GLU C CA 1
ATOM 9547 C C . GLU C 1 80 ? -21.244 48.409 11.450 1.00 126.93 796 GLU C C 1
ATOM 9548 O O . GLU C 1 80 ? -20.576 48.573 10.434 1.00 124.76 796 GLU C O 1
ATOM 9554 N N . ALA C 1 81 ? -22.251 47.540 11.522 1.00 130.62 797 ALA C N 1
ATOM 9555 C CA . ALA C 1 81 ? -22.709 46.767 10.362 1.00 129.70 797 ALA C CA 1
ATOM 9556 C C . ALA C 1 81 ? -23.312 47.650 9.258 1.00 126.98 797 ALA C C 1
ATOM 9557 O O . ALA C 1 81 ? -23.090 47.401 8.077 1.00 118.73 797 ALA C O 1
ATOM 9559 N N . MET C 1 82 ? -24.082 48.662 9.657 1.00 129.52 798 MET C N 1
ATOM 9560 C CA . MET C 1 82 ? -24.735 49.579 8.721 1.00 131.21 798 MET C CA 1
ATOM 9561 C C . MET C 1 82 ? -23.723 50.456 7.988 1.00 122.12 798 MET C C 1
ATOM 9562 O O . MET C 1 82 ? -23.759 50.563 6.767 1.00 114.05 798 MET C O 1
ATOM 9567 N N . GLY C 1 83 ? -22.845 51.100 8.752 1.00 116.65 799 GLY C N 1
ATOM 9568 C CA . GLY C 1 83 ? -21.917 52.103 8.216 1.00 115.98 799 GLY C CA 1
ATOM 9569 C C . GLY C 1 83 ? -22.436 53.495 8.516 1.00 113.57 799 GLY C C 1
ATOM 9570 O O . GLY C 1 83 ? -23.296 53.665 9.398 1.00 119.09 799 GLY C O 1
ATOM 9571 N N . TYR C 1 84 ? -21.920 54.497 7.806 1.00 105.16 800 TYR C N 1
ATOM 9572 C CA . TYR C 1 84 ? -22.364 55.875 8.033 1.00 100.71 800 TYR C CA 1
ATOM 9573 C C . TYR C 1 84 ? -23.797 56.062 7.545 1.00 101.74 800 TYR C C 1
ATOM 9574 O O . TYR C 1 84 ? -24.169 55.489 6.521 1.00 102.75 800 TYR C O 1
ATOM 9583 N N . PRO C 1 85 ? -24.604 56.861 8.276 1.00 101.07 801 PRO C N 1
ATOM 9584 C CA . PRO C 1 85 ? -25.892 57.262 7.730 1.00 102.13 801 PRO C CA 1
ATOM 9585 C C . PRO C 1 85 ? -25.702 58.183 6.532 1.00 101.81 801 PRO C C 1
ATOM 9586 O O . PRO C 1 85 ? -24.820 59.031 6.555 1.00 98.78 801 PRO C O 1
ATOM 9590 N N . MET C 1 86 ? -26.541 58.015 5.515 1.00 104.87 802 MET C N 1
ATOM 9591 C CA . MET C 1 86 ? -26.415 58.720 4.241 1.00 104.98 802 MET C CA 1
ATOM 9592 C C . MET C 1 86 ? -27.531 59.732 4.024 1.00 101.89 802 MET C C 1
ATOM 9593 O O . MET C 1 86 ? -28.623 59.619 4.599 1.00 100.62 802 MET C O 1
ATOM 9598 N N . VAL C 1 87 ? -27.239 60.722 3.186 1.00 97.64 803 VAL C N 1
ATOM 9599 C CA . VAL C 1 87 ? -28.233 61.705 2.752 1.00 99.61 803 VAL C CA 1
ATOM 9600 C C . VAL C 1 87 ? -28.120 61.928 1.262 1.00 99.51 803 VAL C C 1
ATOM 9601 O O . VAL C 1 87 ? -27.050 61.757 0.689 1.00 102.22 803 VAL C O 1
ATOM 9605 N N . GLN C 1 88 ? -29.237 62.309 0.651 1.00 98.20 804 GLN C N 1
ATOM 9606 C CA . GLN C 1 88 ? -29.298 62.555 -0.773 1.00 94.43 804 GLN C CA 1
ATOM 9607 C C . GLN C 1 88 ? -30.283 63.676 -1.013 1.00 91.87 804 GLN C C 1
ATOM 9608 O O . GLN C 1 88 ? -31.401 63.622 -0.513 1.00 91.50 804 GLN C O 1
ATOM 9614 N N . GLN C 1 89 ? -29.872 64.685 -1.776 1.00 92.15 805 GLN C N 1
ATOM 9615 C CA . GLN C 1 89 ? -30.694 65.871 -2.008 1.00 94.20 805 GLN C CA 1
ATOM 9616 C C . GLN C 1 89 ? -31.474 65.810 -3.314 1.00 93.33 805 GLN C C 1
ATOM 9617 O O . GLN C 1 89 ? -30.929 65.456 -4.344 1.00 94.62 805 GLN C O 1
ATOM 9623 N N . TRP C 1 90 ? -32.747 66.190 -3.242 1.00 93.78 806 TRP C N 1
ATOM 9624 C CA . TRP C 1 90 ? -33.624 66.363 -4.394 1.00 94.67 806 TRP C CA 1
ATOM 9625 C C . TRP C 1 90 ? -34.030 67.845 -4.454 1.00 93.19 806 TRP C C 1
ATOM 9626 O O . TRP C 1 90 ? -34.414 68.414 -3.432 1.00 89.87 806 TRP C O 1
ATOM 9637 N N . ARG C 1 91 ? -33.941 68.460 -5.636 1.00 92.23 807 ARG C N 1
ATOM 9638 C CA . ARG C 1 91 ? -34.250 69.884 -5.797 1.00 91.64 807 ARG C CA 1
ATOM 9639 C C . ARG C 1 91 ? -34.921 70.173 -7.133 1.00 91.85 807 ARG C C 1
ATOM 9640 O O . ARG C 1 91 ? -34.415 69.765 -8.168 1.00 95.39 807 ARG C O 1
ATOM 9648 N N . VAL C 1 92 ? -36.038 70.898 -7.096 1.00 91.61 808 VAL C N 1
ATOM 9649 C CA . VAL C 1 92 ? -36.863 71.164 -8.270 1.00 92.65 808 VAL C CA 1
ATOM 9650 C C . VAL C 1 92 ? -37.172 72.647 -8.356 1.00 92.80 808 VAL C C 1
ATOM 9651 O O . VAL C 1 92 ? -37.771 73.192 -7.436 1.00 94.35 808 VAL C O 1
ATOM 9655 N N . ARG C 1 93 ? -36.814 73.279 -9.474 1.00 93.25 809 ARG C N 1
ATOM 9656 C CA . ARG C 1 93 ? -37.065 74.711 -9.704 1.00 94.17 809 ARG C CA 1
ATOM 9657 C C . ARG C 1 93 ? -38.072 74.921 -10.824 1.00 95.06 809 ARG C C 1
ATOM 9658 O O . ARG C 1 93 ? -38.005 74.232 -11.832 1.00 96.24 809 ARG C O 1
ATOM 9666 N N . SER C 1 94 ? -38.979 75.882 -10.660 1.00 96.46 810 SER C N 1
ATOM 9667 C CA . SER C 1 94 ? -40.242 75.858 -11.403 1.00 101.36 810 SER C CA 1
ATOM 9668 C C . SER C 1 94 ? -40.789 77.158 -12.010 1.00 103.33 810 SER C C 1
ATOM 9669 O O . SER C 1 94 ? -41.469 77.098 -13.041 1.00 112.29 810 SER C O 1
ATOM 9672 N N . ASN C 1 95 ? -40.545 78.308 -11.401 1.00 100.10 811 ASN C N 1
ATOM 9673 C CA . ASN C 1 95 ? -41.252 79.536 -11.793 1.00 101.62 811 ASN C CA 1
ATOM 9674 C C . ASN C 1 95 ? -40.227 80.631 -12.036 1.00 99.83 811 ASN C C 1
ATOM 9675 O O . ASN C 1 95 ? -40.397 81.777 -11.621 1.00 98.97 811 ASN C O 1
ATOM 9680 N N . LEU C 1 96 ? -39.168 80.267 -12.748 1.00 98.14 812 LEU C N 1
ATOM 9681 C CA . LEU C 1 96 ? -37.920 81.030 -12.731 1.00 95.19 812 LEU C CA 1
ATOM 9682 C C . LEU C 1 96 ? -37.932 82.301 -13.574 1.00 94.50 812 LEU C C 1
ATOM 9683 O O . LEU C 1 96 ? -38.409 82.299 -14.701 1.00 96.09 812 LEU C O 1
ATOM 9688 N N . TYR C 1 97 ? -37.421 83.383 -12.997 1.00 94.94 813 TYR C N 1
ATOM 9689 C CA . TYR C 1 97 ? -37.203 84.646 -13.698 1.00 97.69 813 TYR C CA 1
ATOM 9690 C C . TYR C 1 97 ? -35.859 85.215 -13.259 1.00 99.40 813 TYR C C 1
ATOM 9691 O O . TYR C 1 97 ? -35.561 85.246 -12.062 1.00 98.03 813 TYR C O 1
ATOM 9700 N N . ARG C 1 98 ? -35.056 85.658 -14.225 1.00 103.17 814 ARG C N 1
ATOM 9701 C CA . ARG C 1 98 ? -33.796 86.353 -13.955 1.00 104.72 814 ARG C CA 1
ATOM 9702 C C . ARG C 1 98 ? -34.091 87.847 -13.925 1.00 103.70 814 ARG C C 1
ATOM 9703 O O . ARG C 1 98 ? -34.655 88.383 -14.879 1.00 105.03 814 ARG C O 1
ATOM 9711 N N . VAL C 1 99 ? -33.710 88.506 -12.834 1.00 101.81 815 VAL C N 1
ATOM 9712 C CA . VAL C 1 99 ? -34.066 89.898 -12.589 1.00 105.58 815 VAL C CA 1
ATOM 9713 C C . VAL C 1 99 ? -32.805 90.737 -12.440 1.00 110.00 815 VAL C C 1
ATOM 9714 O O . VAL C 1 99 ? -32.020 90.520 -11.519 1.00 108.49 815 VAL C O 1
ATOM 9718 N N . LYS C 1 100 ? -32.627 91.692 -13.355 1.00 118.00 816 LYS C N 1
ATOM 9719 C CA . LYS C 1 100 ? -31.577 92.710 -13.265 1.00 122.77 816 LYS C CA 1
ATOM 9720 C C . LYS C 1 100 ? -32.235 94.078 -13.194 1.00 122.92 816 LYS C C 1
ATOM 9721 O O . LYS C 1 100 ? -33.367 94.241 -13.648 1.00 121.26 816 LYS C O 1
ATOM 9727 N N . LEU C 1 101 ? -31.525 95.052 -12.624 1.00 125.37 817 LEU C N 1
ATOM 9728 C CA . LEU C 1 101 ? -32.013 96.432 -12.545 1.00 130.19 817 LEU C CA 1
ATOM 9729 C C . LEU C 1 101 ? -31.065 97.366 -13.296 1.00 135.87 817 LEU C C 1
ATOM 9730 O O . LEU C 1 101 ? -29.875 97.432 -12.994 1.00 139.48 817 LEU C O 1
ATOM 9735 N N . SER C 1 102 ? -31.596 98.052 -14.306 1.00 141.82 818 SER C N 1
ATOM 9736 C CA . SER C 1 102 ? -30.846 99.056 -15.063 1.00 145.87 818 SER C CA 1
ATOM 9737 C C . SER C 1 102 ? -31.829 99.861 -15.925 1.00 148.25 818 SER C C 1
ATOM 9738 O O . SER C 1 102 ? -32.542 99.257 -16.722 1.00 149.91 818 SER C O 1
ATOM 9741 N N . THR C 1 103 ? -31.909 101.190 -15.807 1.00 150.24 819 THR C N 1
ATOM 9742 C CA . THR C 1 103 ? -31.132 102.040 -14.894 1.00 149.88 819 THR C CA 1
ATOM 9743 C C . THR C 1 103 ? -32.116 102.817 -14.020 1.00 147.02 819 THR C C 1
ATOM 9744 O O . THR C 1 103 ? -33.138 103.301 -14.518 1.00 147.62 819 THR C O 1
ATOM 9748 N N . ILE C 1 104 ? -31.808 102.928 -12.727 1.00 143.02 820 ILE C N 1
ATOM 9749 C CA . ILE C 1 104 ? -32.724 103.528 -11.747 1.00 142.69 820 ILE C CA 1
ATOM 9750 C C . ILE C 1 104 ? -32.036 104.665 -10.980 1.00 140.08 820 ILE C C 1
ATOM 9751 O O . ILE C 1 104 ? -30.884 104.541 -10.554 1.00 138.42 820 ILE C O 1
ATOM 9756 N N . THR C 1 105 ? -32.766 105.767 -10.809 1.00 138.60 821 THR C N 1
ATOM 9757 C CA . THR C 1 105 ? -32.305 106.906 -10.018 1.00 137.10 821 THR C CA 1
ATOM 9758 C C . THR C 1 105 ? -32.407 106.573 -8.533 1.00 132.14 821 THR C C 1
ATOM 9759 O O . THR C 1 105 ? -33.220 105.742 -8.133 1.00 128.96 821 THR C O 1
ATOM 9763 N N . LEU C 1 106 ? -31.593 107.245 -7.722 1.00 130.74 822 LEU C N 1
ATOM 9764 C CA . LEU C 1 106 ? -31.519 106.963 -6.279 1.00 127.54 822 LEU C CA 1
ATOM 9765 C C . LEU C 1 106 ? -32.780 107.420 -5.542 1.00 126.76 822 LEU C C 1
ATOM 9766 O O . LEU C 1 106 ? -33.542 108.249 -6.039 1.00 130.31 822 LEU C O 1
ATOM 9771 N N . ALA C 1 107 ? -32.997 106.852 -4.361 1.00 126.40 823 ALA C N 1
ATOM 9772 C CA . ALA C 1 107 ? -34.172 107.163 -3.549 1.00 128.24 823 ALA C CA 1
ATOM 9773 C C . ALA C 1 107 ? -34.054 108.549 -2.937 1.00 131.72 823 ALA C C 1
ATOM 9774 O O . ALA C 1 107 ? -32.954 109.092 -2.800 1.00 131.51 823 ALA C O 1
ATOM 9776 N N . ALA C 1 108 ? -35.202 109.107 -2.563 1.00 135.48 824 ALA C N 1
ATOM 9777 C CA . ALA C 1 108 ? -35.259 110.419 -1.924 1.00 136.49 824 ALA C CA 1
ATOM 9778 C C . ALA C 1 108 ? -34.577 110.372 -0.558 1.00 134.78 824 ALA C C 1
ATOM 9779 O O . ALA C 1 108 ? -33.600 111.090 -0.322 1.00 135.36 824 ALA C O 1
ATOM 9781 N N . GLY C 1 109 ? -35.086 109.506 0.317 1.00 132.36 825 GLY C N 1
ATOM 9782 C CA . GLY C 1 109 ? -34.564 109.347 1.677 1.00 130.53 825 GLY C CA 1
ATOM 9783 C C . GLY C 1 109 ? -33.116 108.890 1.757 1.00 127.68 825 GLY C C 1
ATOM 9784 O O . GLY C 1 109 ? -32.411 109.247 2.699 1.00 126.65 825 GLY C O 1
ATOM 9785 N N . PHE C 1 110 ? -32.682 108.098 0.775 1.00 126.30 826 PHE C N 1
ATOM 9786 C CA . PHE C 1 110 ? -31.289 107.642 0.681 1.00 123.78 826 PHE C CA 1
ATOM 9787 C C . PHE C 1 110 ? -30.346 108.810 0.423 1.00 125.68 826 PHE C C 1
ATOM 9788 O O . PHE C 1 110 ? -29.343 108.951 1.114 1.00 124.69 826 PHE C O 1
ATOM 9796 N N . THR C 1 111 ? -30.673 109.640 -0.567 1.00 130.25 827 THR C N 1
ATOM 9797 C CA . THR C 1 111 ? -29.827 110.788 -0.928 1.00 132.25 827 THR C CA 1
ATOM 9798 C C . THR C 1 111 ? -29.816 111.882 0.151 1.00 133.99 827 THR C C 1
ATOM 9799 O O . THR C 1 111 ? -28.815 112.580 0.298 1.00 129.48 827 THR C O 1
ATOM 9803 N N . ASN C 1 112 ? -30.918 112.023 0.896 1.00 138.75 828 ASN C N 1
ATOM 9804 C CA . ASN C 1 112 ? -30.991 112.970 2.022 1.00 143.63 828 ASN C CA 1
ATOM 9805 C C . ASN C 1 112 ? -29.954 112.668 3.098 1.00 143.85 828 ASN C C 1
ATOM 9806 O O . ASN C 1 112 ? -29.189 113.551 3.488 1.00 143.36 828 ASN C O 1
ATOM 9811 N N . VAL C 1 113 ? -29.954 111.429 3.586 1.00 146.97 829 VAL C N 1
ATOM 9812 C CA . VAL C 1 113 ? -28.955 110.982 4.579 1.00 148.52 829 VAL C CA 1
ATOM 9813 C C . VAL C 1 113 ? -27.538 110.848 3.990 1.00 145.17 829 VAL C C 1
ATOM 9814 O O . VAL C 1 113 ? -26.558 110.973 4.719 1.00 142.92 829 VAL C O 1
ATOM 9818 N N . LEU C 1 114 ? -27.447 110.588 2.685 1.00 144.20 830 LEU C N 1
ATOM 9819 C CA . LEU C 1 114 ? -26.166 110.553 1.969 1.00 145.08 830 LEU C CA 1
ATOM 9820 C C . LEU C 1 114 ? -25.560 111.954 1.790 1.00 151.98 830 LEU C C 1
ATOM 9821 O O . LEU C 1 114 ? -24.337 112.095 1.733 1.00 150.90 830 LEU C O 1
ATOM 9826 N N . LYS C 1 115 ? -26.411 112.978 1.680 1.00 161.09 831 LYS C N 1
ATOM 9827 C CA . LYS C 1 115 ? -25.952 114.381 1.619 1.00 164.05 831 LYS C CA 1
ATOM 9828 C C . LYS C 1 115 ? -25.384 114.894 2.953 1.00 161.03 831 LYS C C 1
ATOM 9829 O O . LYS C 1 115 ? -24.407 115.634 2.949 1.00 159.44 831 LYS C O 1
ATOM 9835 N N . ILE C 1 116 ? -26.009 114.531 4.077 1.00 158.41 832 ILE C N 1
ATOM 9836 C CA . ILE C 1 116 ? -25.568 115.021 5.396 1.00 158.82 832 ILE C CA 1
ATOM 9837 C C . ILE C 1 116 ? -24.326 114.290 5.921 1.00 159.11 832 ILE C C 1
ATOM 9838 O O . ILE C 1 116 ? -23.445 114.915 6.514 1.00 160.74 832 ILE C O 1
ATOM 9843 N N . LEU C 1 117 ? -24.257 112.976 5.702 1.00 161.74 833 LEU C N 1
ATOM 9844 C CA . LEU C 1 117 ? -23.103 112.172 6.146 1.00 163.64 833 LEU C CA 1
ATOM 9845 C C . LEU C 1 117 ? -21.821 112.433 5.344 1.00 167.51 833 LEU C C 1
ATOM 9846 O O . LEU C 1 117 ? -20.728 112.220 5.873 1.00 168.06 833 LEU C O 1
ATOM 9851 N N . THR C 1 118 ? -21.944 112.889 4.092 1.00 173.90 834 THR C N 1
ATOM 9852 C CA . THR C 1 118 ? -20.779 113.027 3.196 1.00 181.11 834 THR C CA 1
ATOM 9853 C C . THR C 1 118 ? -19.670 113.924 3.773 1.00 187.38 834 THR C C 1
ATOM 9854 O O . THR C 1 118 ? -18.490 113.560 3.731 1.00 187.71 834 THR C O 1
ATOM 9858 N N . LYS C 1 119 ? -20.062 115.063 4.342 1.00 194.66 835 LYS C N 1
ATOM 9859 C CA . LYS C 1 119 ? -19.124 115.982 4.995 1.00 200.04 835 LYS C CA 1
ATOM 9860 C C . LYS C 1 119 ? -18.729 115.437 6.370 1.00 200.38 835 LYS C C 1
ATOM 9861 O O . LYS C 1 119 ? -17.552 115.453 6.738 1.00 202.20 835 LYS C O 1
ATOM 9867 N N . GLU C 1 120 ? -19.725 114.948 7.112 1.00 199.04 836 GLU C N 1
ATOM 9868 C CA . GLU C 1 120 ? -19.543 114.453 8.482 1.00 194.38 836 GLU C CA 1
ATOM 9869 C C . GLU C 1 120 ? -18.785 113.111 8.520 1.00 181.31 836 GLU C C 1
ATOM 9870 O O . GLU C 1 120 ? -19.388 112.040 8.644 1.00 173.88 836 GLU C O 1
ATOM 9876 N N . SER C 1 121 ? -17.459 113.195 8.419 1.00 168.94 837 SER C N 1
ATOM 9877 C CA . SER C 1 121 ? -16.588 112.026 8.528 1.00 161.20 837 SER C CA 1
ATOM 9878 C C . SER C 1 121 ? -16.557 111.536 9.983 1.00 158.12 837 SER C C 1
ATOM 9879 O O . SER C 1 121 ? -15.811 112.069 10.805 1.00 162.73 837 SER C O 1
ATOM 9882 N N . SER C 1 122 ? -17.385 110.531 10.283 1.00 151.06 838 SER C N 1
ATOM 9883 C CA . SER C 1 122 ? -17.533 109.963 11.635 1.00 145.74 838 SER C CA 1
ATOM 9884 C C . SER C 1 122 ? -17.697 108.433 11.574 1.00 144.37 838 SER C C 1
ATOM 9885 O O . SER C 1 122 ? -18.380 107.922 10.683 1.00 151.44 838 SER C O 1
ATOM 9888 N N . ARG C 1 123 ? -17.089 107.709 12.516 1.00 140.26 839 ARG C N 1
ATOM 9889 C CA . ARG C 1 123 ? -17.113 106.228 12.505 1.00 135.09 839 ARG C CA 1
ATOM 9890 C C . ARG C 1 123 ? -18.435 105.662 13.033 1.00 132.37 839 ARG C C 1
ATOM 9891 O O . ARG C 1 123 ? -19.098 104.895 12.339 1.00 124.92 839 ARG C O 1
ATOM 9899 N N . GLU C 1 124 ? -18.808 106.048 14.253 1.00 135.90 840 GLU C N 1
ATOM 9900 C CA . GLU C 1 124 ? -20.067 105.599 14.886 1.00 138.23 840 GLU C CA 1
ATOM 9901 C C . GLU C 1 124 ? -21.291 105.911 14.014 1.00 136.95 840 GLU C C 1
ATOM 9902 O O . GLU C 1 124 ? -22.269 105.168 14.008 1.00 128.91 840 GLU C O 1
ATOM 9908 N N . GLU C 1 125 ? -21.215 107.030 13.295 1.00 142.81 841 GLU C N 1
ATOM 9909 C CA . GLU C 1 125 ? -22.268 107.495 12.392 1.00 143.23 841 GLU C CA 1
ATOM 9910 C C . GLU C 1 125 ? -22.352 106.656 11.118 1.00 135.60 841 GLU C C 1
ATOM 9911 O O . GLU C 1 125 ? -23.438 106.240 10.725 1.00 135.12 841 GLU C O 1
ATOM 9917 N N . LEU C 1 126 ? -21.205 106.410 10.487 1.00 130.86 842 LEU C N 1
ATOM 9918 C CA . LEU C 1 126 ? -21.126 105.546 9.293 1.00 129.79 842 LEU C CA 1
ATOM 9919 C C . LEU C 1 126 ? -21.563 104.081 9.518 1.00 128.39 842 LEU C C 1
ATOM 9920 O O . LEU C 1 126 ? -22.001 103.423 8.571 1.00 127.50 842 LEU C O 1
ATOM 9925 N N . LEU C 1 127 ? -21.417 103.574 10.746 1.00 125.68 843 LEU C N 1
ATOM 9926 C CA . LEU C 1 127 ? -21.894 102.230 11.105 1.00 122.52 843 LEU C CA 1
ATOM 9927 C C . LEU C 1 127 ? -23.416 102.190 11.240 1.00 123.74 843 LEU C C 1
ATOM 9928 O O . LEU C 1 127 ? -24.045 101.221 10.816 1.00 125.41 843 LEU C O 1
ATOM 9933 N N . SER C 1 128 ? -24.000 103.229 11.843 1.00 126.09 844 SER C N 1
ATOM 9934 C CA . SER C 1 128 ? -25.469 103.376 11.923 1.00 126.22 844 SER C CA 1
ATOM 9935 C C . SER C 1 128 ? -26.136 103.435 10.548 1.00 120.64 844 SER C C 1
ATOM 9936 O O . SER C 1 128 ? -27.286 103.019 10.397 1.00 118.82 844 SER C O 1
ATOM 9939 N N . PHE C 1 129 ? -25.415 103.969 9.564 1.00 117.08 845 PHE C N 1
ATOM 9940 C CA . PHE C 1 129 ? -25.853 103.959 8.170 1.00 116.98 845 PHE C CA 1
ATOM 9941 C C . PHE C 1 129 ? -25.924 102.532 7.639 1.00 114.20 845 PHE C C 1
ATOM 9942 O O . PHE C 1 129 ? -26.925 102.146 7.030 1.00 117.51 845 PHE C O 1
ATOM 9950 N N . ILE C 1 130 ? -24.859 101.764 7.861 1.00 109.80 846 ILE C N 1
ATOM 9951 C CA . ILE C 1 130 ? -24.764 100.394 7.350 1.00 105.22 846 ILE C CA 1
ATOM 9952 C C . ILE C 1 130 ? -25.811 99.507 8.016 1.00 104.38 846 ILE C C 1
ATOM 9953 O O . ILE C 1 130 ? -26.404 98.663 7.353 1.00 102.83 846 ILE C O 1
ATOM 9958 N N . GLN C 1 131 ? -26.040 99.697 9.314 1.00 107.45 847 GLN C N 1
ATOM 9959 C CA . GLN C 1 131 ? -27.111 98.981 10.025 1.00 111.42 847 GLN C CA 1
ATOM 9960 C C . GLN C 1 131 ? -28.444 99.121 9.316 1.00 109.20 847 GLN C C 1
ATOM 9961 O O . GLN C 1 131 ? -29.167 98.140 9.140 1.00 109.61 847 GLN C O 1
ATOM 9967 N N . HIS C 1 132 ? -28.753 100.350 8.916 1.00 109.87 848 HIS C N 1
ATOM 9968 C CA . HIS C 1 132 ? -30.032 100.676 8.300 1.00 110.11 848 HIS C CA 1
ATOM 9969 C C . HIS C 1 132 ? -30.084 100.329 6.807 1.00 106.93 848 HIS C C 1
ATOM 9970 O O . HIS C 1 132 ? -31.027 99.673 6.368 1.00 105.41 848 HIS C O 1
ATOM 9977 N N . TYR C 1 133 ? -29.077 100.760 6.046 1.00 104.08 849 TYR C N 1
ATOM 9978 C CA . TYR C 1 133 ? -29.065 100.611 4.579 1.00 103.94 849 TYR C CA 1
ATOM 9979 C C . TYR C 1 133 ? -28.292 99.405 4.040 1.00 100.02 849 TYR C C 1
ATOM 9980 O O . TYR C 1 133 ? -28.312 99.152 2.839 1.00 101.49 849 TYR C O 1
ATOM 9989 N N . GLY C 1 134 ? -27.627 98.659 4.911 1.00 99.85 850 GLY C N 1
ATOM 9990 C CA . GLY C 1 134 ? -26.814 97.532 4.483 1.00 99.59 850 GLY C CA 1
ATOM 9991 C C . GLY C 1 134 ? -25.513 97.969 3.832 1.00 101.12 850 GLY C C 1
ATOM 9992 O O . GLY C 1 134 ? -25.054 99.093 4.024 1.00 101.45 850 GLY C O 1
ATOM 9993 N N . SER C 1 135 ? -24.923 97.049 3.075 1.00 103.72 851 SER C N 1
ATOM 9994 C CA . SER C 1 135 ? -23.580 97.194 2.505 1.00 105.17 851 SER C CA 1
ATOM 9995 C C . SER C 1 135 ? -23.544 97.258 0.986 1.00 106.08 851 SER C C 1
ATOM 9996 O O . SER C 1 135 ? -22.693 97.950 0.422 1.00 110.17 851 SER C O 1
ATOM 9999 N N . HIS C 1 136 ? -24.445 96.524 0.331 1.00 105.28 852 HIS C N 1
ATOM 10000 C CA . HIS C 1 136 ? -24.521 96.454 -1.131 1.00 105.92 852 HIS C CA 1
ATOM 10001 C C . HIS C 1 136 ? -25.939 96.704 -1.621 1.00 103.25 852 HIS C C 1
ATOM 10002 O O . HIS C 1 136 ? -26.867 96.862 -0.820 1.00 101.53 852 HIS C O 1
ATOM 10009 N N . TYR C 1 137 ? -26.090 96.764 -2.943 1.00 102.06 853 TYR C N 1
ATOM 10010 C CA . TYR C 1 137 ? -27.395 96.636 -3.588 1.00 103.47 853 TYR C CA 1
ATOM 10011 C C . TYR C 1 137 ? -27.332 95.439 -4.522 1.00 102.54 853 TYR C C 1
ATOM 10012 O O . TYR C 1 137 ? -26.264 95.115 -5.051 1.00 100.69 853 TYR C O 1
ATOM 10021 N N . ILE C 1 138 ? -28.471 94.780 -4.714 1.00 101.92 854 ILE C N 1
ATOM 10022 C CA . ILE C 1 138 ? -28.522 93.584 -5.545 1.00 102.21 854 ILE C CA 1
ATOM 10023 C C . ILE C 1 138 ? -28.612 94.025 -7.001 1.00 103.54 854 ILE C C 1
ATOM 10024 O O . ILE C 1 138 ? -29.496 94.797 -7.357 1.00 103.62 854 ILE C O 1
ATOM 10029 N N . ALA C 1 139 ? -27.702 93.513 -7.825 1.00 104.79 855 ALA C N 1
ATOM 10030 C CA . ALA C 1 139 ? -27.614 93.870 -9.240 1.00 107.66 855 ALA C CA 1
ATOM 10031 C C . ALA C 1 139 ? -28.325 92.857 -10.130 1.00 108.07 855 ALA C C 1
ATOM 10032 O O . ALA C 1 139 ? -29.068 93.237 -11.025 1.00 108.72 855 ALA C O 1
ATOM 10034 N N . GLU C 1 140 ? -28.051 91.574 -9.902 1.00 109.10 856 GLU C N 1
ATOM 10035 C CA . GLU C 1 140 ? -28.687 90.469 -10.624 1.00 110.52 856 GLU C CA 1
ATOM 10036 C C . GLU C 1 140 ? -29.191 89.451 -9.604 1.00 104.01 856 GLU C C 1
ATOM 10037 O O . GLU C 1 140 ? -28.514 89.185 -8.609 1.00 102.78 856 GLU C O 1
ATOM 10043 N N . ALA C 1 141 ? -30.372 88.888 -9.853 1.00 99.07 857 ALA C N 1
ATOM 10044 C CA . ALA C 1 141 ? -30.974 87.904 -8.951 1.00 94.67 857 ALA C CA 1
ATOM 10045 C C . ALA C 1 141 ? -31.905 86.950 -9.685 1.00 92.59 857 ALA C C 1
ATOM 10046 O O . ALA C 1 141 ? -32.501 87.314 -10.698 1.00 94.18 857 ALA C O 1
ATOM 10048 N N . LEU C 1 142 ? -32.023 85.734 -9.154 1.00 89.65 858 LEU C N 1
ATOM 10049 C CA . LEU C 1 142 ? -32.923 84.715 -9.685 1.00 88.59 858 LEU C CA 1
ATOM 10050 C C . LEU C 1 142 ? -34.118 84.574 -8.759 1.00 87.70 858 LEU C C 1
ATOM 10051 O O . LEU C 1 142 ? -33.952 84.357 -7.560 1.00 87.44 858 LEU C O 1
ATOM 10056 N N . TYR C 1 143 ? -35.316 84.709 -9.318 1.00 88.67 859 TYR C N 1
ATOM 10057 C CA . TYR C 1 143 ? -36.559 84.488 -8.584 1.00 89.43 859 TYR C CA 1
ATOM 10058 C C . TYR C 1 143 ? -37.225 83.236 -9.108 1.00 90.33 859 TYR C C 1
ATOM 10059 O O . TYR C 1 143 ? -36.890 82.760 -10.192 1.00 93.03 859 TYR C O 1
ATOM 10068 N N . GLY C 1 144 ? -38.165 82.706 -8.334 1.00 89.71 860 GLY C N 1
ATOM 10069 C CA . GLY C 1 144 ? -38.919 81.527 -8.735 1.00 90.40 860 GLY C CA 1
ATOM 10070 C C . GLY C 1 144 ? -39.477 80.743 -7.570 1.00 89.49 860 GLY C C 1
ATOM 10071 O O . GLY C 1 144 ? -39.747 81.304 -6.508 1.00 89.49 860 GLY C O 1
ATOM 10072 N N . SER C 1 145 ? -39.671 79.447 -7.793 1.00 89.41 861 SER C N 1
ATOM 10073 C CA . SER C 1 145 ? -40.206 78.540 -6.795 1.00 90.63 861 SER C CA 1
ATOM 10074 C C . SER C 1 145 ? -39.312 77.322 -6.757 1.00 92.07 861 SER C C 1
ATOM 10075 O O . SER C 1 145 ? -39.236 76.603 -7.749 1.00 96.36 861 SER C O 1
ATOM 10078 N N . GLU C 1 146 ? -38.618 77.095 -5.640 1.00 92.61 862 GLU C N 1
ATOM 10079 C CA . GLU C 1 146 ? -37.801 75.886 -5.496 1.00 94.71 862 GLU C CA 1
ATOM 10080 C C . GLU C 1 146 ? -38.247 75.035 -4.316 1.00 93.55 862 GLU C C 1
ATOM 10081 O O . GLU C 1 146 ? -38.529 75.552 -3.241 1.00 96.02 862 GLU C O 1
ATOM 10087 N N . LEU C 1 147 ? -38.327 73.732 -4.559 1.00 92.45 863 LEU C N 1
ATOM 10088 C CA . LEU C 1 147 ? -38.561 72.737 -3.539 1.00 92.54 863 LEU C CA 1
ATOM 10089 C C . LEU C 1 147 ? -37.245 72.013 -3.354 1.00 91.88 863 LEU C C 1
ATOM 10090 O O . LEU C 1 147 ? -36.750 71.420 -4.301 1.00 96.28 863 LEU C O 1
ATOM 10095 N N . THR C 1 148 ? -36.692 72.054 -2.145 1.00 91.28 864 THR C N 1
ATOM 10096 C CA . THR C 1 148 ? -35.474 71.328 -1.805 1.00 92.40 864 THR C CA 1
ATOM 10097 C C . THR C 1 148 ? -35.818 70.286 -0.757 1.00 94.53 864 THR C C 1
ATOM 10098 O O . THR C 1 148 ? -36.304 70.628 0.311 1.00 95.29 864 THR C O 1
ATOM 10102 N N . CYS C 1 149 ? -35.576 69.018 -1.076 1.00 97.88 865 CYS C N 1
ATOM 10103 C CA . CYS C 1 149 ? -35.814 67.906 -0.149 1.00 98.48 865 CYS C CA 1
ATOM 10104 C C . CYS C 1 149 ? -34.538 67.127 0.123 1.00 94.69 865 CYS C C 1
ATOM 10105 O O . CYS C 1 149 ? -33.607 67.151 -0.678 1.00 95.29 865 CYS C O 1
ATOM 10108 N N . ILE C 1 150 ? -34.511 66.437 1.254 1.00 90.62 866 ILE C N 1
ATOM 10109 C CA . ILE C 1 150 ? -33.365 65.644 1.662 1.00 89.71 866 ILE C CA 1
ATOM 10110 C C . ILE C 1 150 ? -33.849 64.288 2.130 1.00 91.18 866 ILE C C 1
ATOM 10111 O O . ILE C 1 150 ? -34.625 64.195 3.070 1.00 89.68 866 ILE C O 1
ATOM 10116 N N . ILE C 1 151 ? -33.368 63.240 1.477 1.00 92.52 867 ILE C N 1
ATOM 10117 C CA . ILE C 1 151 ? -33.728 61.891 1.840 1.00 94.71 867 ILE C CA 1
ATOM 10118 C C . ILE C 1 151 ? -32.637 61.415 2.789 1.00 96.59 867 ILE C C 1
ATOM 10119 O O . ILE C 1 151 ? -31.465 61.445 2.433 1.00 96.18 867 ILE C O 1
ATOM 10124 N N . HIS C 1 152 ? -33.034 60.981 3.987 1.00 97.82 868 HIS C N 1
ATOM 10125 C CA . HIS C 1 152 ? -32.119 60.448 5.002 1.00 96.44 868 HIS C CA 1
ATOM 10126 C C . HIS C 1 152 ? -32.186 58.926 5.035 1.00 97.48 868 HIS C C 1
ATOM 10127 O O . HIS C 1 152 ? -33.202 58.372 5.454 1.00 99.83 868 HIS C O 1
ATOM 10134 N N . PHE C 1 153 ? -31.129 58.250 4.575 1.00 96.61 869 PHE C N 1
ATOM 10135 C CA . PHE C 1 153 ? -31.056 56.780 4.618 1.00 95.30 869 PHE C CA 1
ATOM 10136 C C . PHE C 1 153 ? -30.249 56.329 5.839 1.00 97.49 869 PHE C C 1
ATOM 10137 O O . PHE C 1 153 ? -29.329 57.029 6.237 1.00 95.50 869 PHE C O 1
ATOM 10145 N N . PRO C 1 154 ? -30.591 55.167 6.440 1.00 102.17 870 PRO C N 1
ATOM 10146 C CA . PRO C 1 154 ? -29.814 54.682 7.585 1.00 103.95 870 PRO C CA 1
ATOM 10147 C C . PRO C 1 154 ? -28.445 54.104 7.219 1.00 107.51 870 PRO C C 1
ATOM 10148 O O . PRO C 1 154 ? -27.608 53.956 8.101 1.00 108.95 870 PRO C O 1
ATOM 10152 N N . SER C 1 155 ? -28.230 53.744 5.953 1.00 110.55 871 SER C N 1
ATOM 10153 C CA . SER C 1 155 ? -26.951 53.179 5.518 1.00 112.58 871 SER C CA 1
ATOM 10154 C C . SER C 1 155 ? -26.730 53.286 4.014 1.00 115.29 871 SER C C 1
ATOM 10155 O O . SER C 1 155 ? -27.674 53.445 3.239 1.00 116.56 871 SER C O 1
ATOM 10158 N N . LYS C 1 156 ? -25.467 53.168 3.621 1.00 118.72 872 LYS C N 1
ATOM 10159 C CA . LYS C 1 156 ? -25.076 53.132 2.214 1.00 122.60 872 LYS C CA 1
ATOM 10160 C C . LYS C 1 156 ? -25.650 51.900 1.504 1.00 122.17 872 LYS C C 1
ATOM 10161 O O . LYS C 1 156 ? -25.979 51.973 0.322 1.00 125.16 872 LYS C O 1
ATOM 10167 N N . LYS C 1 157 ? -25.770 50.785 2.225 1.00 120.40 873 LYS C N 1
ATOM 10168 C CA . LYS C 1 157 ? -26.353 49.555 1.689 1.00 124.62 873 LYS C CA 1
ATOM 10169 C C . LYS C 1 157 ? -27.841 49.734 1.419 1.00 122.61 873 LYS C C 1
ATOM 10170 O O . LYS C 1 157 ? -28.304 49.449 0.313 1.00 121.20 873 LYS C O 1
ATOM 10176 N N . VAL C 1 158 ? -28.570 50.215 2.429 1.00 120.54 874 VAL C N 1
ATOM 10177 C CA . VAL C 1 158 ? -30.024 50.431 2.335 1.00 119.58 874 VAL C CA 1
ATOM 10178 C C . VAL C 1 158 ? -30.398 51.301 1.138 1.00 120.77 874 VAL C C 1
ATOM 10179 O O . VAL C 1 158 ? -31.366 50.994 0.453 1.00 126.83 874 VAL C O 1
ATOM 10183 N N . GLN C 1 159 ? -29.645 52.368 0.880 1.00 117.81 875 GLN C N 1
ATOM 10184 C CA . GLN C 1 159 ? -29.880 53.155 -0.326 1.00 119.61 875 GLN C CA 1
ATOM 10185 C C . GLN C 1 159 ? -29.688 52.337 -1.587 1.00 123.65 875 GLN C C 1
ATOM 10186 O O . GLN C 1 159 ? -30.587 52.281 -2.427 1.00 125.83 875 GLN C O 1
ATOM 10192 N N . GLN C 1 160 ? -28.494 51.764 -1.737 1.00 125.65 876 GLN C N 1
ATOM 10193 C CA . GLN C 1 160 ? -28.126 51.049 -2.960 1.00 127.13 876 GLN C CA 1
ATOM 10194 C C . GLN C 1 160 ? -29.189 50.017 -3.321 1.00 126.92 876 GLN C C 1
ATOM 10195 O O . GLN C 1 160 ? -29.601 49.942 -4.473 1.00 128.53 876 GLN C O 1
ATOM 10201 N N . GLN C 1 161 ? -29.670 49.275 -2.325 1.00 124.82 877 GLN C N 1
ATOM 10202 C CA . GLN C 1 161 ? -30.768 48.329 -2.527 1.00 125.90 877 GLN C CA 1
ATOM 10203 C C . GLN C 1 161 ? -32.040 49.022 -3.014 1.00 120.56 877 GLN C C 1
ATOM 10204 O O . GLN C 1 161 ? -32.646 48.572 -3.981 1.00 121.03 877 GLN C O 1
ATOM 10210 N N . LEU C 1 162 ? -32.418 50.123 -2.367 1.00 116.02 878 LEU C N 1
ATOM 10211 C CA . LEU C 1 162 ? -33.607 50.898 -2.763 1.00 115.21 878 LEU C CA 1
ATOM 10212 C C . LEU C 1 162 ? -33.479 51.582 -4.116 1.00 116.35 878 LEU C C 1
ATOM 10213 O O . LEU C 1 162 ? -34.462 51.670 -4.851 1.00 118.87 878 LEU C O 1
ATOM 10218 N N . TRP C 1 163 ? -32.284 52.066 -4.442 1.00 116.08 879 TRP C N 1
ATOM 10219 C CA . TRP C 1 163 ? -32.025 52.659 -5.753 1.00 118.45 879 TRP C CA 1
ATOM 10220 C C . TRP C 1 163 ? -32.130 51.612 -6.861 1.00 123.04 879 TRP C C 1
ATOM 10221 O O . TRP C 1 163 ? -32.712 51.878 -7.908 1.00 125.86 879 TRP C O 1
ATOM 10232 N N . LEU C 1 164 ? -31.561 50.432 -6.624 1.00 127.62 880 LEU C N 1
ATOM 10233 C CA . LEU C 1 164 ? -31.624 49.324 -7.585 1.00 131.29 880 LEU C CA 1
ATOM 10234 C C . LEU C 1 164 ? -33.034 48.728 -7.654 1.00 129.42 880 LEU C C 1
ATOM 10235 O O . LEU C 1 164 ? -33.498 48.367 -8.735 1.00 130.04 880 LEU C O 1
ATOM 10240 N N . GLN C 1 165 ? -33.707 48.637 -6.508 1.00 127.47 881 GLN C N 1
ATOM 10241 C CA . GLN C 1 165 ? -35.117 48.224 -6.443 1.00 129.42 881 GLN C CA 1
ATOM 10242 C C . GLN C 1 165 ? -36.028 49.192 -7.205 1.00 128.69 881 GLN C C 1
ATOM 10243 O O . GLN C 1 165 ? -36.950 48.767 -7.903 1.00 131.46 881 GLN C O 1
ATOM 10249 N N . TYR C 1 166 ? -35.765 50.485 -7.042 1.00 126.45 882 TYR C N 1
ATOM 10250 C CA . TYR C 1 166 ? -36.446 51.553 -7.790 1.00 125.74 882 TYR C CA 1
ATOM 10251 C C . TYR C 1 166 ? -36.190 51.465 -9.291 1.00 131.91 882 TYR C C 1
ATOM 10252 O O . TYR C 1 166 ? -37.112 51.630 -10.093 1.00 136.24 882 TYR C O 1
ATOM 10261 N N . GLN C 1 167 ? -34.932 51.230 -9.654 1.00 135.87 883 GLN C N 1
ATOM 10262 C CA . GLN C 1 167 ? -34.507 51.205 -11.056 1.00 140.11 883 GLN C CA 1
ATOM 10263 C C . GLN C 1 167 ? -35.046 49.972 -11.802 1.00 145.18 883 GLN C C 1
ATOM 10264 O O . GLN C 1 167 ? -35.278 50.030 -13.011 1.00 145.81 883 GLN C O 1
ATOM 10270 N N . LYS C 1 168 ? -35.250 48.872 -11.070 1.00 147.00 884 LYS C N 1
ATOM 10271 C CA . LYS C 1 168 ? -35.876 47.662 -11.612 1.00 147.83 884 LYS C CA 1
ATOM 10272 C C . LYS C 1 168 ? -37.354 47.922 -11.900 1.00 147.68 884 LYS C C 1
ATOM 10273 O O . LYS C 1 168 ? -37.813 47.740 -13.029 1.00 149.09 884 LYS C O 1
ATOM 10279 N N . GLU C 1 169 ? -38.078 48.381 -10.880 1.00 148.53 885 GLU C N 1
ATOM 10280 C CA . GLU C 1 169 ? -39.534 48.580 -10.959 1.00 151.68 885 GLU C CA 1
ATOM 10281 C C . GLU C 1 169 ? -39.991 49.821 -11.741 1.00 149.79 885 GLU C C 1
ATOM 10282 O O . GLU C 1 169 ? -41.186 49.962 -11.999 1.00 151.05 885 GLU C O 1
ATOM 10288 N N . THR C 1 170 ? -39.069 50.713 -12.105 1.00 148.07 886 THR C N 1
ATOM 10289 C CA . THR C 1 170 ? -39.392 51.849 -12.985 1.00 149.56 886 THR C CA 1
ATOM 10290 C C . THR C 1 170 ? -39.172 51.520 -14.476 1.00 151.88 886 THR C C 1
ATOM 10291 O O . THR C 1 170 ? -39.941 51.975 -15.324 1.00 152.60 886 THR C O 1
ATOM 10295 N N . THR C 1 171 ? -38.129 50.740 -14.782 1.00 153.17 887 THR C N 1
ATOM 10296 C CA . THR C 1 171 ? -37.816 50.312 -16.157 1.00 152.00 887 THR C CA 1
ATOM 10297 C C . THR C 1 171 ? -37.625 48.799 -16.228 1.00 148.36 887 THR C C 1
ATOM 10298 O O . THR C 1 171 ? -38.550 48.066 -16.565 1.00 144.38 887 THR C O 1
ATOM 10302 N N . SER C 1 181 ? -40.671 57.053 -15.486 1.00 146.16 897 SER C N 1
ATOM 10303 C CA . SER C 1 181 ? -42.022 57.549 -15.221 1.00 146.85 897 SER C CA 1
ATOM 10304 C C . SER C 1 181 ? -42.096 58.352 -13.919 1.00 143.49 897 SER C C 1
ATOM 10305 O O . SER C 1 181 ? -42.697 59.429 -13.877 1.00 142.87 897 SER C O 1
ATOM 10308 N N . MET C 1 182 ? -41.467 57.809 -12.875 1.00 139.28 898 MET C N 1
ATOM 10309 C CA . MET C 1 182 ? -41.591 58.290 -11.504 1.00 134.04 898 MET C CA 1
ATOM 10310 C C . MET C 1 182 ? -40.224 58.716 -10.962 1.00 128.93 898 MET C C 1
ATOM 10311 O O . MET C 1 182 ? -39.255 57.973 -11.099 1.00 128.96 898 MET C O 1
ATOM 10316 N N . PRO C 1 183 ? -40.131 59.911 -10.348 1.00 125.40 899 PRO C N 1
ATOM 10317 C CA . PRO C 1 183 ? -38.900 60.307 -9.637 1.00 120.02 899 PRO C CA 1
ATOM 10318 C C . PRO C 1 183 ? -38.580 59.417 -8.445 1.00 114.55 899 PRO C C 1
ATOM 10319 O O . PRO C 1 183 ? -39.480 58.810 -7.862 1.00 113.33 899 PRO C O 1
ATOM 10323 N N . PHE C 1 184 ? -37.299 59.348 -8.098 1.00 111.59 900 PHE C N 1
ATOM 10324 C CA . PHE C 1 184 ? -36.831 58.475 -7.022 1.00 109.38 900 PHE C CA 1
ATOM 10325 C C . PHE C 1 184 ? -37.485 58.807 -5.686 1.00 110.32 900 PHE C C 1
ATOM 10326 O O . PHE C 1 184 ? -37.874 57.907 -4.945 1.00 112.35 900 PHE C O 1
ATOM 10334 N N . ILE C 1 185 ? -37.601 60.098 -5.393 1.00 110.73 901 ILE C N 1
ATOM 10335 C CA . ILE C 1 185 ? -38.179 60.554 -4.127 1.00 108.45 901 ILE C CA 1
ATOM 10336 C C . ILE C 1 185 ? -39.659 60.185 -3.978 1.00 110.04 901 ILE C C 1
ATOM 10337 O O . ILE C 1 185 ? -40.075 59.775 -2.897 1.00 109.25 901 ILE C O 1
ATOM 10342 N N . THR C 1 186 ? -40.439 60.301 -5.057 1.00 112.20 902 THR C N 1
ATOM 10343 C CA . THR C 1 186 ? -41.872 59.971 -5.004 1.00 114.26 902 THR C CA 1
ATOM 10344 C C . THR C 1 186 ? -42.105 58.462 -4.906 1.00 114.16 902 THR C C 1
ATOM 10345 O O . THR C 1 186 ? -43.099 58.028 -4.322 1.00 115.00 902 THR C O 1
ATOM 10349 N N . TYR C 1 187 ? -41.203 57.669 -5.483 1.00 115.30 903 TYR C N 1
ATOM 10350 C CA . TYR C 1 187 ? -41.227 56.210 -5.308 1.00 118.26 903 TYR C CA 1
ATOM 10351 C C . TYR C 1 187 ? -40.999 55.834 -3.842 1.00 117.18 903 TYR C C 1
ATOM 10352 O O . TYR C 1 187 ? -41.670 54.938 -3.317 1.00 118.93 903 TYR C O 1
ATOM 10361 N N . LEU C 1 188 ? -40.044 56.510 -3.204 1.00 114.93 904 LEU C N 1
ATOM 10362 C CA . LEU C 1 188 ? -39.748 56.295 -1.784 1.00 114.38 904 LEU C CA 1
ATOM 10363 C C . LEU C 1 188 ? -40.872 56.797 -0.892 1.00 114.43 904 LEU C C 1
ATOM 10364 O O . LEU C 1 188 ? -41.264 56.109 0.053 1.00 114.03 904 LEU C O 1
ATOM 10369 N N . SER C 1 189 ? -41.393 57.985 -1.202 1.00 115.68 905 SER C N 1
ATOM 10370 C CA . SER C 1 189 ? -42.542 58.541 -0.476 1.00 117.36 905 SER C CA 1
ATOM 10371 C C . SER C 1 189 ? -43.759 57.630 -0.619 1.00 120.98 905 SER C C 1
ATOM 10372 O O . SER C 1 189 ? -44.495 57.432 0.339 1.00 120.89 905 SER C O 1
ATOM 10375 N N . GLY C 1 190 ? -43.943 57.067 -1.815 1.00 125.50 906 GLY C N 1
ATOM 10376 C CA . GLY C 1 190 ? -44.963 56.046 -2.063 1.00 128.65 906 GLY C CA 1
ATOM 10377 C C . GLY C 1 190 ? -44.872 54.847 -1.131 1.00 128.54 906 GLY C C 1
ATOM 10378 O O . GLY C 1 190 ? -45.870 54.431 -0.544 1.00 129.60 906 GLY C O 1
ATOM 10379 N N . LEU C 1 191 ? -43.671 54.303 -0.978 1.00 128.32 907 LEU C N 1
ATOM 10380 C CA . LEU C 1 191 ? -43.455 53.179 -0.067 1.00 130.97 907 LEU C CA 1
ATOM 10381 C C . LEU C 1 191 ? -43.431 53.579 1.412 1.00 128.50 907 LEU C C 1
ATOM 10382 O O . LEU C 1 191 ? -43.748 52.756 2.265 1.00 130.43 907 LEU C O 1
ATOM 10387 N N . LEU C 1 192 ? -43.063 54.826 1.711 1.00 126.55 908 LEU C N 1
ATOM 10388 C CA . LEU C 1 192 ? -43.111 55.339 3.092 1.00 125.76 908 LEU C CA 1
ATOM 10389 C C . LEU C 1 192 ? -44.537 55.477 3.623 1.00 128.72 908 LEU C C 1
ATOM 10390 O O . LEU C 1 192 ? -44.807 55.078 4.755 1.00 128.59 908 LEU C O 1
ATOM 10395 N N . THR C 1 193 ? -45.437 56.036 2.811 1.00 132.41 909 THR C N 1
ATOM 10396 C CA . THR C 1 193 ? -46.834 56.249 3.221 1.00 138.28 909 THR C CA 1
ATOM 10397 C C . THR C 1 193 ? -47.651 54.955 3.231 1.00 146.62 909 THR C C 1
ATOM 10398 O O . THR C 1 193 ? -48.522 54.776 4.084 1.00 147.43 909 THR C O 1
ATOM 10402 N N . ALA C 1 194 ? -47.378 54.067 2.276 1.00 155.68 910 ALA C N 1
ATOM 10403 C CA . ALA C 1 194 ? -48.020 52.748 2.230 1.00 166.04 910 ALA C CA 1
ATOM 10404 C C . ALA C 1 194 ? -47.620 51.818 3.387 1.00 174.28 910 ALA C C 1
ATOM 10405 O O . ALA C 1 194 ? -48.352 50.869 3.679 1.00 180.21 910 ALA C O 1
ATOM 10407 N N . GLN C 1 195 ? -46.487 52.095 4.047 1.00 180.75 911 GLN C N 1
ATOM 10408 C CA . GLN C 1 195 ? -45.985 51.269 5.173 1.00 186.27 911 GLN C CA 1
ATOM 10409 C C . GLN C 1 195 ? -46.894 51.235 6.422 1.00 194.96 911 GLN C C 1
ATOM 10410 O O . GLN C 1 195 ? -46.669 50.422 7.320 1.00 194.77 911 GLN C O 1
ATOM 10416 N N . MET C 1 196 ? -47.901 52.112 6.489 1.00 203.17 912 MET C N 1
ATOM 10417 C CA . MET C 1 196 ? -49.011 51.963 7.455 1.00 208.51 912 MET C CA 1
ATOM 10418 C C . MET C 1 196 ? -49.792 50.649 7.271 1.00 208.07 912 MET C C 1
ATOM 10419 O O . MET C 1 196 ? -50.432 50.176 8.210 1.00 205.73 912 MET C O 1
ATOM 10424 N N . LEU C 1 197 ? -49.747 50.084 6.062 1.00 208.23 913 LEU C N 1
ATOM 10425 C CA . LEU C 1 197 ? -50.296 48.755 5.785 1.00 210.79 913 LEU C CA 1
ATOM 10426 C C . LEU C 1 197 ? -49.409 47.633 6.348 1.00 212.17 913 LEU C C 1
ATOM 10427 O O . LEU C 1 197 ? -49.921 46.701 6.970 1.00 215.39 913 LEU C O 1
ATOM 10432 N N . SER C 1 198 ? -48.094 47.727 6.127 1.00 211.39 914 SER C N 1
ATOM 10433 C CA . SER C 1 198 ? -47.126 46.695 6.556 1.00 211.65 914 SER C CA 1
ATOM 10434 C C . SER C 1 198 ? -46.340 47.138 7.816 1.00 210.12 914 SER C C 1
ATOM 10435 O O . SER C 1 198 ? -46.855 47.936 8.603 1.00 207.04 914 SER C O 1
ATOM 10438 N N . ASP C 1 199 ? -45.130 46.602 8.027 1.00 209.05 915 ASP C N 1
ATOM 10439 C CA . ASP C 1 199 ? -44.258 47.027 9.138 1.00 208.27 915 ASP C CA 1
ATOM 10440 C C . ASP C 1 199 ? -42.767 47.043 8.691 1.00 203.92 915 ASP C C 1
ATOM 10441 O O . ASP C 1 199 ? -42.437 47.811 7.783 1.00 203.62 915 ASP C O 1
ATOM 10446 N N . ASP C 1 200 ? -41.882 46.229 9.286 1.00 199.52 916 ASP C N 1
ATOM 10447 C CA . ASP C 1 200 ? -40.430 46.309 9.009 1.00 191.47 916 ASP C CA 1
ATOM 10448 C C . ASP C 1 200 ? -40.045 45.758 7.638 1.00 189.21 916 ASP C C 1
ATOM 10449 O O . ASP C 1 200 ? -40.522 44.701 7.223 1.00 194.52 916 ASP C O 1
ATOM 10454 N N . GLN C 1 201 ? -39.165 46.485 6.957 1.00 182.07 917 GLN C N 1
ATOM 10455 C CA . GLN C 1 201 ? -38.714 46.135 5.612 1.00 179.33 917 GLN C CA 1
ATOM 10456 C C . GLN C 1 201 ? -37.419 46.906 5.335 1.00 172.35 917 GLN C C 1
ATOM 10457 O O . GLN C 1 201 ? -36.927 47.622 6.208 1.00 167.36 917 GLN C O 1
ATOM 10463 N N . LEU C 1 202 ? -36.860 46.730 4.138 1.00 168.96 918 LEU C N 1
ATOM 10464 C CA . LEU C 1 202 ? -35.748 47.551 3.626 1.00 163.74 918 LEU C CA 1
ATOM 10465 C C . LEU C 1 202 ? -35.898 49.071 3.827 1.00 159.09 918 LEU C C 1
ATOM 10466 O O . LEU C 1 202 ? -34.897 49.771 3.973 1.00 158.17 918 LEU C O 1
ATOM 10471 N N . ILE C 1 203 ? -37.138 49.567 3.832 1.00 157.89 919 ILE C N 1
ATOM 10472 C CA . ILE C 1 203 ? -37.438 51.007 3.974 1.00 154.36 919 ILE C CA 1
ATOM 10473 C C . ILE C 1 203 ? -37.598 51.485 5.432 1.00 147.35 919 ILE C C 1
ATOM 10474 O O . ILE C 1 203 ? -37.767 52.673 5.667 1.00 143.00 919 ILE C O 1
ATOM 10479 N N . SER C 1 204 ? -37.478 50.571 6.397 1.00 144.01 920 SER C N 1
ATOM 10480 C CA . SER C 1 204 ? -37.596 50.875 7.833 1.00 140.70 920 SER C CA 1
ATOM 10481 C C . SER C 1 204 ? -37.213 52.301 8.259 1.00 135.62 920 SER C C 1
ATOM 10482 O O . SER C 1 204 ? -38.079 53.078 8.658 1.00 142.24 920 SER C O 1
ATOM 10485 N N . GLY C 1 205 ? -35.931 52.648 8.160 1.00 126.73 921 GLY C N 1
ATOM 10486 C CA . GLY C 1 205 ? -35.419 53.904 8.735 1.00 120.45 921 GLY C CA 1
ATOM 10487 C C . GLY C 1 205 ? -35.305 55.129 7.829 1.00 116.01 921 GLY C C 1
ATOM 10488 O O . GLY C 1 205 ? -34.684 56.117 8.219 1.00 113.36 921 GLY C O 1
ATOM 10489 N N . VAL C 1 206 ? -35.891 55.080 6.631 1.00 111.76 922 VAL C N 1
ATOM 10490 C CA . VAL C 1 206 ? -35.765 56.177 5.660 1.00 105.72 922 VAL C CA 1
ATOM 10491 C C . VAL C 1 206 ? -36.680 57.323 6.073 1.00 103.43 922 VAL C C 1
ATOM 10492 O O . VAL C 1 206 ? -37.816 57.087 6.484 1.00 107.83 922 VAL C O 1
ATOM 10496 N N . GLU C 1 207 ? -36.187 58.554 5.952 1.00 100.35 923 GLU C N 1
ATOM 10497 C CA . GLU C 1 207 ? -36.962 59.771 6.253 1.00 100.10 923 GLU C CA 1
ATOM 10498 C C . GLU C 1 207 ? -36.722 60.861 5.216 1.00 94.92 923 GLU C C 1
ATOM 10499 O O . GLU C 1 207 ? -35.601 61.026 4.751 1.00 94.60 923 GLU C O 1
ATOM 10505 N N . ILE C 1 208 ? -37.773 61.596 4.853 1.00 91.57 924 ILE C N 1
ATOM 10506 C CA . ILE C 1 208 ? -37.679 62.684 3.870 1.00 88.39 924 ILE C CA 1
ATOM 10507 C C . ILE C 1 208 ? -38.028 63.990 4.562 1.00 87.42 924 ILE C C 1
ATOM 10508 O O . ILE C 1 208 ? -38.965 64.029 5.348 1.00 87.65 924 ILE C O 1
ATOM 10513 N N . ARG C 1 209 ? -37.260 65.044 4.277 1.00 87.54 925 ARG C N 1
ATOM 10514 C CA . ARG C 1 209 ? -37.460 66.364 4.881 1.00 88.90 925 ARG C CA 1
ATOM 10515 C C . ARG C 1 209 ? -37.349 67.455 3.830 1.00 91.26 925 ARG C C 1
ATOM 10516 O O . ARG C 1 209 ? -36.288 67.630 3.255 1.00 91.90 925 ARG C O 1
ATOM 10524 N N . CYS C 1 210 ? -38.439 68.191 3.599 1.00 96.86 926 CYS C N 1
ATOM 10525 C CA . CYS C 1 210 ? -38.536 69.177 2.506 1.00 99.64 926 CYS C CA 1
ATOM 10526 C C . CYS C 1 210 ? -38.657 70.600 3.014 1.00 96.10 926 CYS C C 1
ATOM 10527 O O . CYS C 1 210 ? -39.169 70.823 4.098 1.00 95.53 926 CYS C O 1
ATOM 10530 N N . GLU C 1 211 ? -38.191 71.552 2.210 1.00 95.89 927 GLU C N 1
ATOM 10531 C CA . GLU C 1 211 ? -38.350 72.982 2.487 1.00 97.46 927 GLU C CA 1
ATOM 10532 C C . GLU C 1 211 ? -38.590 73.716 1.184 1.00 97.64 927 GLU C C 1
ATOM 10533 O O . GLU C 1 211 ? -37.774 73.622 0.273 1.00 100.07 927 GLU C O 1
ATOM 10539 N N . GLU C 1 212 ? -39.698 74.447 1.104 1.00 99.20 928 GLU C N 1
ATOM 10540 C CA . GLU C 1 212 ? -40.109 75.131 -0.117 1.00 101.96 928 GLU C CA 1
ATOM 10541 C C . GLU C 1 212 ? -39.845 76.637 0.004 1.00 96.95 928 GLU C C 1
ATOM 10542 O O . GLU C 1 212 ? -40.147 77.237 1.031 1.00 96.13 928 GLU C O 1
ATOM 10548 N N . LYS C 1 213 ? -39.236 77.218 -1.029 1.00 94.99 929 LYS C N 1
ATOM 10549 C CA . LYS C 1 213 ? -39.153 78.666 -1.207 1.00 95.45 929 LYS C CA 1
ATOM 10550 C C . LYS C 1 213 ? -40.018 78.995 -2.401 1.00 95.38 929 LYS C C 1
ATOM 10551 O O . LYS C 1 213 ? -39.651 78.683 -3.527 1.00 93.32 929 LYS C O 1
ATOM 10557 N N . GLY C 1 214 ? -41.174 79.601 -2.156 1.00 97.37 930 GLY C N 1
ATOM 10558 C CA . GLY C 1 214 ? -42.150 79.867 -3.209 1.00 100.58 930 GLY C CA 1
ATOM 10559 C C . GLY C 1 214 ? -42.930 78.618 -3.569 1.00 103.27 930 GLY C C 1
ATOM 10560 O O . GLY C 1 214 ? -42.336 77.579 -3.876 1.00 104.17 930 GLY C O 1
ATOM 10561 N N . ARG C 1 215 ? -44.258 78.723 -3.550 1.00 106.49 931 ARG C N 1
ATOM 10562 C CA . ARG C 1 215 ? -45.132 77.557 -3.718 1.00 108.36 931 ARG C CA 1
ATOM 10563 C C . ARG C 1 215 ? -45.054 76.982 -5.128 1.00 108.64 931 ARG C C 1
ATOM 10564 O O . ARG C 1 215 ? -44.782 77.701 -6.090 1.00 107.36 931 ARG C O 1
ATOM 10572 N N . CYS C 1 216 ? -45.282 75.674 -5.226 1.00 111.05 932 CYS C N 1
ATOM 10573 C CA . CYS C 1 216 ? -45.126 74.942 -6.481 1.00 111.53 932 CYS C CA 1
ATOM 10574 C C . CYS C 1 216 ? -46.275 75.267 -7.433 1.00 107.96 932 CYS C C 1
ATOM 10575 O O . CYS C 1 216 ? -47.435 75.173 -7.033 1.00 105.21 932 CYS C O 1
ATOM 10578 N N . PRO C 1 217 ? -45.959 75.654 -8.689 1.00 106.95 933 PRO C N 1
ATOM 10579 C CA . PRO C 1 217 ? -47.028 75.972 -9.641 1.00 108.69 933 PRO C CA 1
ATOM 10580 C C . PRO C 1 217 ? -47.818 74.745 -10.071 1.00 109.94 933 PRO C C 1
ATOM 10581 O O . PRO C 1 217 ? -47.301 73.632 -10.060 1.00 108.01 933 PRO C O 1
ATOM 10585 N N . SER C 1 218 ? -49.071 74.975 -10.441 1.00 114.53 934 SER C N 1
ATOM 10586 C CA . SER C 1 218 ? -49.987 73.910 -10.821 1.00 117.62 934 SER C CA 1
ATOM 10587 C C . SER C 1 218 ? -49.496 73.119 -12.038 1.00 119.33 934 SER C C 1
ATOM 10588 O O . SER C 1 218 ? -49.682 71.906 -12.106 1.00 119.72 934 SER C O 1
ATOM 10591 N N . THR C 1 219 ? -48.851 73.810 -12.979 1.00 121.24 935 THR C N 1
ATOM 10592 C CA . THR C 1 219 ? -48.375 73.191 -14.218 1.00 121.72 935 THR C CA 1
ATOM 10593 C C . THR C 1 219 ? -47.283 72.147 -13.967 1.00 124.70 935 THR C C 1
ATOM 10594 O O . THR C 1 219 ? -47.339 71.049 -14.519 1.00 129.43 935 THR C O 1
ATOM 10598 N N . CYS C 1 220 ? -46.313 72.491 -13.123 1.00 127.26 936 CYS C N 1
ATOM 10599 C CA . CYS C 1 220 ? -45.164 71.622 -12.841 1.00 130.21 936 CYS C CA 1
ATOM 10600 C C . CYS C 1 220 ? -45.552 70.433 -11.957 1.00 131.53 936 CYS C C 1
ATOM 10601 O O . CYS C 1 220 ? -46.103 70.621 -10.870 1.00 136.01 936 CYS C O 1
ATOM 10604 N N . HIS C 1 221 ? -45.253 69.220 -12.424 1.00 131.29 937 HIS C N 1
ATOM 10605 C CA . HIS C 1 221 ? -45.614 67.989 -11.710 1.00 131.48 937 HIS C CA 1
ATOM 10606 C C . HIS C 1 221 ? -44.499 67.422 -10.830 1.00 123.80 937 HIS C C 1
ATOM 10607 O O . HIS C 1 221 ? -44.757 66.516 -10.042 1.00 125.03 937 HIS C O 1
ATOM 10614 N N . LEU C 1 222 ? -43.278 67.942 -10.945 1.00 118.30 938 LEU C N 1
ATOM 10615 C CA . LEU C 1 222 ? -42.158 67.440 -10.135 1.00 116.51 938 LEU C CA 1
ATOM 10616 C C . LEU C 1 222 ? -42.136 67.949 -8.689 1.00 118.14 938 LEU C C 1
ATOM 10617 O O . LEU C 1 222 ? -41.632 67.253 -7.806 1.00 116.87 938 LEU C O 1
ATOM 10622 N N . CYS C 1 223 ? -42.641 69.163 -8.453 1.00 119.05 939 CYS C N 1
ATOM 10623 C CA . CYS C 1 223 ? -42.703 69.733 -7.100 1.00 116.54 939 CYS C CA 1
ATOM 10624 C C . CYS C 1 223 ? -44.074 69.583 -6.425 1.00 115.88 939 CYS C C 1
ATOM 10625 O O . CYS C 1 223 ? -44.296 70.155 -5.348 1.00 118.46 939 CYS C O 1
ATOM 10628 N N . ARG C 1 224 ? -44.994 68.829 -7.036 1.00 113.53 940 ARG C N 1
ATOM 10629 C CA . ARG C 1 224 ? -46.347 68.714 -6.497 1.00 112.94 940 ARG C CA 1
ATOM 10630 C C . ARG C 1 224 ? -46.344 67.925 -5.195 1.00 110.65 940 ARG C C 1
ATOM 10631 O O . ARG C 1 224 ? -45.799 66.825 -5.131 1.00 110.44 940 ARG C O 1
ATOM 10639 N N . ARG C 1 225 ? -46.954 68.514 -4.171 1.00 107.03 941 ARG C N 1
ATOM 10640 C CA . ARG C 1 225 ? -47.162 67.872 -2.885 1.00 103.50 941 ARG C CA 1
ATOM 10641 C C . ARG C 1 225 ? -48.653 67.984 -2.599 1.00 102.97 941 ARG C C 1
ATOM 10642 O O . ARG C 1 225 ? -49.223 69.057 -2.783 1.00 101.20 941 ARG C O 1
ATOM 10650 N N . PRO C 1 226 ? -49.285 66.889 -2.143 1.00 103.22 942 PRO C N 1
ATOM 10651 C CA . PRO C 1 226 ? -50.734 66.770 -2.051 1.00 107.10 942 PRO C CA 1
ATOM 10652 C C . PRO C 1 226 ? -51.554 68.075 -1.921 1.00 108.74 942 PRO C C 1
ATOM 10653 O O . PRO C 1 226 ? -52.250 68.449 -2.873 1.00 111.53 942 PRO C O 1
ATOM 10657 N N . GLY C 1 227 ? -51.485 68.756 -0.783 1.00 107.88 943 GLY C N 1
ATOM 10658 C CA . GLY C 1 227 ? -52.351 69.915 -0.549 1.00 110.72 943 GLY C CA 1
ATOM 10659 C C . GLY C 1 227 ? -51.868 71.216 -1.162 1.00 109.53 943 GLY C C 1
ATOM 10660 O O . GLY C 1 227 ? -52.675 72.085 -1.487 1.00 108.50 943 GLY C O 1
ATOM 10661 N N . LYS C 1 228 ? -50.555 71.329 -1.349 1.00 109.39 944 LYS C N 1
ATOM 10662 C CA . LYS C 1 228 ? -49.888 72.629 -1.471 1.00 110.09 944 LYS C CA 1
ATOM 10663 C C . LYS C 1 228 ? -49.775 73.233 -2.883 1.00 108.75 944 LYS C C 1
ATOM 10664 O O . LYS C 1 228 ? -49.220 74.317 -3.034 1.00 106.84 944 LYS C O 1
ATOM 10670 N N . GLU C 1 229 ? -50.304 72.552 -3.898 1.00 110.45 945 GLU C N 1
ATOM 10671 C CA . GLU C 1 229 ? -50.343 73.075 -5.283 1.00 110.29 945 GLU C CA 1
ATOM 10672 C C . GLU C 1 229 ? -51.041 74.439 -5.393 1.00 107.92 945 GLU C C 1
ATOM 10673 O O . GLU C 1 229 ? -51.963 74.732 -4.618 1.00 109.67 945 GLU C O 1
ATOM 10679 N N . GLN C 1 230 ? -50.632 75.247 -6.371 1.00 105.09 946 GLN C N 1
ATOM 10680 C CA . GLN C 1 230 ? -51.212 76.586 -6.578 1.00 106.02 946 GLN C CA 1
ATOM 10681 C C . GLN C 1 230 ? -51.130 77.067 -8.038 1.00 107.31 946 GLN C C 1
ATOM 10682 O O . GLN C 1 230 ? -50.131 76.862 -8.703 1.00 105.26 946 GLN C O 1
ATOM 10688 N N . LEU C 1 231 ? -52.188 77.721 -8.515 1.00 112.71 947 LEU C N 1
ATOM 10689 C CA . LEU C 1 231 ? -52.213 78.302 -9.870 1.00 115.58 947 LEU C CA 1
ATOM 10690 C C . LEU C 1 231 ? -51.438 79.617 -9.900 1.00 114.49 947 LEU C C 1
ATOM 10691 O O . LEU C 1 231 ? -51.810 80.565 -9.198 1.00 115.96 947 LEU C O 1
ATOM 10696 N N . SER C 1 232 ? -50.387 79.671 -10.720 1.00 112.35 948 SER C N 1
ATOM 10697 C CA . SER C 1 232 ? -49.573 80.883 -10.926 1.00 111.33 948 SER C CA 1
ATOM 10698 C C . SER C 1 232 ? -49.110 81.564 -9.619 1.00 106.95 948 SER C C 1
ATOM 10699 O O . SER C 1 232 ? -49.609 82.637 -9.260 1.00 105.06 948 SER C O 1
ATOM 10702 N N . PRO C 1 233 ? -48.158 80.935 -8.903 1.00 103.98 949 PRO C N 1
ATOM 10703 C CA . PRO C 1 233 ? -47.646 81.500 -7.651 1.00 102.77 949 PRO C CA 1
ATOM 10704 C C . PRO C 1 233 ? -46.692 82.657 -7.889 1.00 101.85 949 PRO C C 1
ATOM 10705 O O . PRO C 1 233 ? -46.019 82.695 -8.925 1.00 104.33 949 PRO C O 1
ATOM 10709 N N . THR C 1 234 ? -46.628 83.586 -6.937 1.00 100.77 950 THR C N 1
ATOM 10710 C CA . THR C 1 234 ? -45.721 84.727 -7.053 1.00 100.81 950 THR C CA 1
ATOM 10711 C C . THR C 1 234 ? -44.285 84.250 -6.812 1.00 98.17 950 THR C C 1
ATOM 10712 O O . THR C 1 234 ? -44.053 83.465 -5.896 1.00 97.11 950 THR C O 1
ATOM 10716 N N . PRO C 1 235 ? -43.328 84.689 -7.655 1.00 97.75 951 PRO C N 1
ATOM 10717 C CA . PRO C 1 235 ? -41.971 84.181 -7.506 1.00 95.68 951 PRO C CA 1
ATOM 10718 C C . PRO C 1 235 ? -41.268 84.784 -6.306 1.00 94.92 951 PRO C C 1
ATOM 10719 O O . PRO C 1 235 ? -41.450 85.962 -5.999 1.00 96.26 951 PRO C O 1
ATOM 10723 N N . VAL C 1 236 ? -40.457 83.957 -5.657 1.00 94.64 952 VAL C N 1
ATOM 10724 C CA . VAL C 1 236 ? -39.708 84.311 -4.465 1.00 92.11 952 VAL C CA 1
ATOM 10725 C C . VAL C 1 236 ? -38.225 84.368 -4.839 1.00 90.63 952 VAL C C 1
ATOM 10726 O O . VAL C 1 236 ? -37.775 83.647 -5.733 1.00 91.09 952 VAL C O 1
ATOM 10730 N N . LEU C 1 237 ? -37.476 85.232 -4.155 1.00 88.53 953 LEU C N 1
ATOM 10731 C CA . LEU C 1 237 ? -36.020 85.333 -4.325 1.00 85.81 953 LEU C CA 1
ATOM 10732 C C . LEU C 1 237 ? -35.325 84.017 -3.971 1.00 85.90 953 LEU C C 1
ATOM 10733 O O . LEU C 1 237 ? -35.512 83.507 -2.866 1.00 87.05 953 LEU C O 1
ATOM 10738 N N . LEU C 1 238 ? -34.550 83.477 -4.916 1.00 86.57 954 LEU C N 1
ATOM 10739 C CA . LEU C 1 238 ? -33.819 82.225 -4.734 1.00 88.43 954 LEU C CA 1
ATOM 10740 C C . LEU C 1 238 ? -32.335 82.487 -4.573 1.00 90.67 954 LEU C C 1
ATOM 10741 O O . LEU C 1 238 ? -31.773 82.198 -3.525 1.00 94.26 954 LEU C O 1
ATOM 10746 N N . GLU C 1 239 ? -31.713 83.057 -5.604 1.00 96.36 955 GLU C N 1
ATOM 10747 C CA . GLU C 1 239 ? -30.277 83.353 -5.615 1.00 99.77 955 GLU C CA 1
ATOM 10748 C C . GLU C 1 239 ? -30.042 84.842 -5.806 1.00 100.42 955 GLU C C 1
ATOM 10749 O O . GLU C 1 239 ? -30.770 85.500 -6.557 1.00 101.52 955 GLU C O 1
ATOM 10755 N N . ILE C 1 240 ? -29.024 85.363 -5.123 1.00 98.49 956 ILE C N 1
ATOM 10756 C CA . ILE C 1 240 ? -28.479 86.684 -5.416 1.00 96.60 956 ILE C CA 1
ATOM 10757 C C . ILE C 1 240 ? -27.215 86.442 -6.249 1.00 99.29 956 ILE C C 1
ATOM 10758 O O . ILE C 1 240 ? -26.202 85.982 -5.721 1.00 101.45 956 ILE C O 1
ATOM 10763 N N . ASN C 1 241 ? -27.288 86.750 -7.541 1.00 101.67 957 ASN C N 1
ATOM 10764 C CA . ASN C 1 241 ? -26.217 86.435 -8.489 1.00 105.77 957 ASN C CA 1
ATOM 10765 C C . ASN C 1 241 ? -25.088 87.465 -8.479 1.00 106.38 957 ASN C C 1
ATOM 10766 O O . ASN C 1 241 ? -23.918 87.097 -8.607 1.00 105.39 957 ASN C O 1
ATOM 10771 N N . ARG C 1 242 ? -25.438 88.746 -8.352 1.00 108.76 958 ARG C N 1
ATOM 10772 C CA . ARG C 1 242 ? -24.454 89.834 -8.311 1.00 110.11 958 ARG C CA 1
ATOM 10773 C C . ARG C 1 242 ? -24.830 90.907 -7.299 1.00 107.06 958 ARG C C 1
ATOM 10774 O O . ARG C 1 242 ? -25.986 91.314 -7.216 1.00 102.50 958 ARG C O 1
ATOM 10782 N N . VAL C 1 243 ? -23.835 91.356 -6.540 1.00 107.80 959 VAL C N 1
ATOM 10783 C CA . VAL C 1 243 ? -23.991 92.478 -5.616 1.00 108.63 959 VAL C CA 1
ATOM 10784 C C . VAL C 1 243 ? -22.968 93.544 -5.970 1.00 109.31 959 VAL C C 1
ATOM 10785 O O . VAL C 1 243 ? -21.916 93.246 -6.533 1.00 107.42 959 VAL C O 1
ATOM 10789 N N . VAL C 1 244 ? -23.302 94.787 -5.648 1.00 112.31 960 VAL C N 1
ATOM 10790 C CA . VAL C 1 244 ? -22.440 95.931 -5.913 1.00 114.30 960 VAL C CA 1
ATOM 10791 C C . VAL C 1 244 ? -22.406 96.785 -4.641 1.00 114.55 960 VAL C C 1
ATOM 10792 O O . VAL C 1 244 ? -23.471 97.081 -4.083 1.00 113.59 960 VAL C O 1
ATOM 10796 N N . PRO C 1 245 ? -21.198 97.180 -4.176 1.00 114.25 961 PRO C N 1
ATOM 10797 C CA . PRO C 1 245 ? -21.134 97.925 -2.907 1.00 113.73 961 PRO C CA 1
ATOM 10798 C C . PRO C 1 245 ? -21.774 99.313 -2.975 1.00 114.59 961 PRO C C 1
ATOM 10799 O O . PRO C 1 245 ? -21.711 99.977 -4.015 1.00 116.11 961 PRO C O 1
ATOM 10803 N N . LEU C 1 246 ? -22.368 99.742 -1.864 1.00 114.84 962 LEU C N 1
ATOM 10804 C CA . LEU C 1 246 ? -23.042 101.043 -1.792 1.00 117.25 962 LEU C CA 1
ATOM 10805 C C . LEU C 1 246 ? -22.101 102.256 -1.884 1.00 123.61 962 LEU C C 1
ATOM 10806 O O . LEU C 1 246 ? -22.579 103.370 -2.102 1.00 128.15 962 LEU C O 1
ATOM 10811 N N . TYR C 1 247 ? -20.788 102.065 -1.719 1.00 128.98 963 TYR C N 1
ATOM 10812 C CA . TYR C 1 247 ? -19.829 103.155 -1.982 1.00 131.15 963 TYR C CA 1
ATOM 10813 C C . TYR C 1 247 ? -19.700 103.540 -3.469 1.00 131.80 963 TYR C C 1
ATOM 10814 O O . TYR C 1 247 ? -19.136 104.586 -3.779 1.00 136.38 963 TYR C O 1
ATOM 10823 N N . THR C 1 248 ? -20.207 102.701 -4.374 1.00 129.62 964 THR C N 1
ATOM 10824 C CA . THR C 1 248 ? -20.392 103.083 -5.777 1.00 130.90 964 THR C CA 1
ATOM 10825 C C . THR C 1 248 ? -21.341 104.280 -5.939 1.00 132.58 964 THR C C 1
ATOM 10826 O O . THR C 1 248 ? -21.133 105.119 -6.815 1.00 136.08 964 THR C O 1
ATOM 10830 N N . LEU C 1 249 ? -22.364 104.355 -5.087 1.00 135.58 965 LEU C N 1
ATOM 10831 C CA . LEU C 1 249 ? -23.427 105.377 -5.180 1.00 142.34 965 LEU C CA 1
ATOM 10832 C C . LEU C 1 249 ? -23.089 106.777 -4.621 1.00 149.25 965 LEU C C 1
ATOM 10833 O O . LEU C 1 249 ? -23.901 107.703 -4.760 1.00 153.32 965 LEU C O 1
ATOM 10838 N N . ILE C 1 250 ? -21.911 106.947 -4.020 1.00 153.64 966 ILE C N 1
ATOM 10839 C CA . ILE C 1 250 ? -21.561 108.199 -3.326 1.00 158.98 966 ILE C CA 1
ATOM 10840 C C . ILE C 1 250 ? -21.227 109.351 -4.300 1.00 163.73 966 ILE C C 1
ATOM 10841 O O . ILE C 1 250 ? -21.609 110.499 -4.045 1.00 162.91 966 ILE C O 1
ATOM 10846 N N . GLN C 1 251 ? -20.521 109.036 -5.391 1.00 166.29 967 GLN C N 1
ATOM 10847 C CA . GLN C 1 251 ? -20.173 109.992 -6.471 1.00 169.48 967 GLN C CA 1
ATOM 10848 C C . GLN C 1 251 ? -19.042 110.992 -6.145 1.00 167.99 967 GLN C C 1
ATOM 10849 O O . GLN C 1 251 ? -18.793 111.898 -6.942 1.00 175.08 967 GLN C O 1
ATOM 10855 N N . ASP C 1 252 ? -18.359 110.837 -5.007 1.00 163.04 968 ASP C N 1
ATOM 10856 C CA . ASP C 1 252 ? -17.187 111.672 -4.667 1.00 161.89 968 ASP C CA 1
ATOM 10857 C C . ASP C 1 252 ? -16.092 110.838 -3.986 1.00 163.32 968 ASP C C 1
ATOM 10858 O O . ASP C 1 252 ? -16.389 109.897 -3.245 1.00 168.28 968 ASP C O 1
ATOM 10863 N N . ASN C 1 253 ? -14.835 111.192 -4.241 1.00 161.44 969 ASN C N 1
ATOM 10864 C CA . ASN C 1 253 ? -13.688 110.383 -3.808 1.00 158.68 969 ASN C CA 1
ATOM 10865 C C . ASN C 1 253 ? -13.393 110.491 -2.306 1.00 155.49 969 ASN C C 1
ATOM 10866 O O . ASN C 1 253 ? -12.831 109.561 -1.719 1.00 154.45 969 ASN C O 1
ATOM 10871 N N . GLY C 1 254 ? -13.772 111.612 -1.691 1.00 153.75 970 GLY C N 1
ATOM 10872 C CA . GLY C 1 254 ? -13.477 111.864 -0.280 1.00 151.98 970 GLY C CA 1
ATOM 10873 C C . GLY C 1 254 ? -14.252 110.986 0.685 1.00 146.76 970 GLY C C 1
ATOM 10874 O O . GLY C 1 254 ? -13.671 110.376 1.582 1.00 144.07 970 GLY C O 1
ATOM 10875 N N . THR C 1 255 ? -15.569 110.941 0.509 1.00 145.36 971 THR C N 1
ATOM 10876 C CA . THR C 1 255 ? -16.452 110.168 1.389 1.00 142.88 971 THR C CA 1
ATOM 10877 C C . THR C 1 255 ? -16.413 108.670 1.085 1.00 141.73 971 THR C C 1
ATOM 10878 O O . THR C 1 255 ? -16.437 107.862 2.014 1.00 138.47 971 THR C O 1
ATOM 10882 N N . LYS C 1 256 ? -16.349 108.298 -0.198 1.00 142.74 972 LYS C N 1
ATOM 10883 C CA . LYS C 1 256 ? -16.403 106.876 -0.591 1.00 140.29 972 LYS C CA 1
ATOM 10884 C C . LYS C 1 256 ? -15.154 106.064 -0.227 1.00 142.70 972 LYS C C 1
ATOM 10885 O O . LYS C 1 256 ? -15.204 104.833 -0.237 1.00 143.13 972 LYS C O 1
ATOM 10891 N N . GLU C 1 257 ? -14.051 106.743 0.084 1.00 145.47 973 GLU C N 1
ATOM 10892 C CA . GLU C 1 257 ? -12.901 106.096 0.712 1.00 147.20 973 GLU C CA 1
ATOM 10893 C C . GLU C 1 257 ? -13.131 105.937 2.223 1.00 144.24 973 GLU C C 1
ATOM 10894 O O . GLU C 1 257 ? -12.788 104.904 2.799 1.00 144.19 973 GLU C O 1
ATOM 10900 N N . ALA C 1 258 ? -13.709 106.960 2.854 1.00 143.44 974 ALA C N 1
ATOM 10901 C CA . ALA C 1 258 ? -14.006 106.943 4.297 1.00 142.03 974 ALA C CA 1
ATOM 10902 C C . ALA C 1 258 ? -15.147 105.994 4.680 1.00 139.03 974 ALA C C 1
ATOM 10903 O O . ALA C 1 258 ? -15.140 105.418 5.766 1.00 131.90 974 ALA C O 1
ATOM 10905 N N . PHE C 1 259 ? -16.132 105.862 3.794 1.00 143.65 975 PHE C N 1
ATOM 10906 C CA . PHE C 1 259 ? -17.223 104.892 3.951 1.00 144.25 975 PHE C CA 1
ATOM 10907 C C . PHE C 1 259 ? -16.704 103.452 3.839 1.00 139.04 975 PHE C C 1
ATOM 10908 O O . PHE C 1 259 ? -17.052 102.599 4.654 1.00 133.41 975 PHE C O 1
ATOM 10916 N N . LYS C 1 260 ? -15.891 103.202 2.811 1.00 136.54 976 LYS C N 1
ATOM 10917 C CA . LYS C 1 260 ? -15.312 101.882 2.537 1.00 133.90 976 LYS C CA 1
ATOM 10918 C C . LYS C 1 260 ? -14.573 101.312 3.746 1.00 131.73 976 LYS C C 1
ATOM 10919 O O . LYS C 1 260 ? -14.750 100.148 4.082 1.00 130.09 976 LYS C O 1
ATOM 10925 N N . SER C 1 261 ? -13.753 102.137 4.394 1.00 134.54 977 SER C N 1
ATOM 10926 C CA . SER C 1 261 ? -13.002 101.717 5.584 1.00 136.21 977 SER C CA 1
ATOM 10927 C C . SER C 1 261 ? -13.912 101.395 6.772 1.00 133.10 977 SER C C 1
ATOM 10928 O O . SER C 1 261 ? -13.605 100.501 7.565 1.00 137.60 977 SER C O 1
ATOM 10931 N N . ALA C 1 262 ? -15.017 102.129 6.893 1.00 130.84 978 ALA C N 1
ATOM 10932 C CA . ALA C 1 262 ? -16.034 101.857 7.916 1.00 129.09 978 ALA C CA 1
ATOM 10933 C C . ALA C 1 262 ? -16.804 100.565 7.642 1.00 124.93 978 ALA C C 1
ATOM 10934 O O . ALA C 1 262 ? -17.239 99.891 8.580 1.00 119.43 978 ALA C O 1
ATOM 10936 N N . LEU C 1 263 ? -16.987 100.242 6.361 1.00 123.64 979 LEU C N 1
ATOM 10937 C CA . LEU C 1 263 ? -17.623 98.984 5.958 1.00 120.84 979 LEU C CA 1
ATOM 10938 C C . LEU C 1 263 ? -16.749 97.805 6.346 1.00 112.85 979 LEU C C 1
ATOM 10939 O O . LEU C 1 263 ? -17.227 96.848 6.957 1.00 112.13 979 LEU C O 1
ATOM 10944 N N . MET C 1 264 ? -15.470 97.895 5.998 1.00 108.90 980 MET C N 1
ATOM 10945 C CA . MET C 1 264 ? -14.502 96.857 6.337 1.00 109.24 980 MET C CA 1
ATOM 10946 C C . MET C 1 264 ? -14.380 96.639 7.848 1.00 107.19 980 MET C C 1
ATOM 10947 O O . MET C 1 264 ? -14.123 95.516 8.286 1.00 110.00 980 MET C O 1
ATOM 10952 N N . SER C 1 265 ? -14.559 97.700 8.634 1.00 103.49 981 SER C N 1
ATOM 10953 C CA . SER C 1 265 ? -14.577 97.584 10.090 1.00 101.94 981 SER C CA 1
ATOM 10954 C C . SER C 1 265 ? -15.759 96.760 10.595 1.00 102.22 981 SER C C 1
ATOM 10955 O O . SER C 1 265 ? -15.600 95.949 11.517 1.00 100.98 981 SER C O 1
ATOM 10958 N N . SER C 1 266 ? -16.938 96.982 10.013 1.00 104.05 982 SER C N 1
ATOM 10959 C CA . SER C 1 266 ? -18.157 96.270 10.435 1.00 104.63 982 SER C CA 1
ATOM 10960 C C . SER C 1 266 ? -18.130 94.802 10.031 1.00 103.30 982 SER C C 1
ATOM 10961 O O . SER C 1 266 ? -18.624 93.947 10.775 1.00 104.72 982 SER C O 1
ATOM 10964 N N . TYR C 1 267 ? -17.550 94.516 8.866 1.00 102.36 983 TYR C N 1
ATOM 10965 C CA . TYR C 1 267 ? -17.498 93.156 8.344 1.00 104.08 983 TYR C CA 1
ATOM 10966 C C . TYR C 1 267 ? -16.416 92.300 9.018 1.00 104.25 983 TYR C C 1
ATOM 10967 O O . TYR C 1 267 ? -16.719 91.252 9.601 1.00 107.09 983 TYR C O 1
ATOM 10976 N N . TRP C 1 268 ? -15.169 92.756 8.935 1.00 100.79 984 TRP C N 1
ATOM 10977 C CA . TRP C 1 268 ? -14.010 91.966 9.362 1.00 97.49 984 TRP C CA 1
ATOM 10978 C C . TRP C 1 268 ? -13.632 92.107 10.834 1.00 97.03 984 TRP C C 1
ATOM 10979 O O . TRP C 1 268 ? -13.181 91.132 11.444 1.00 96.31 984 TRP C O 1
ATOM 10990 N N . CYS C 1 269 ? -13.786 93.310 11.392 1.00 99.61 985 CYS C N 1
ATOM 10991 C CA . CYS C 1 269 ? -13.314 93.610 12.751 1.00 101.60 985 CYS C CA 1
ATOM 10992 C C . CYS C 1 269 ? -14.451 93.858 13.740 1.00 98.23 985 CYS C C 1
ATOM 10993 O O . CYS C 1 269 ? -14.286 94.610 14.689 1.00 97.46 985 CYS C O 1
ATOM 10996 N N . SER C 1 270 ? -15.601 93.225 13.520 1.00 99.36 986 SER C N 1
ATOM 10997 C CA . SER C 1 270 ? -16.761 93.321 14.424 1.00 101.97 986 SER C CA 1
ATOM 10998 C C . SER C 1 270 ? -17.233 94.755 14.731 1.00 100.95 986 SER C C 1
ATOM 10999 O O . SER C 1 270 ? -17.860 95.004 15.767 1.00 99.01 986 SER C O 1
ATOM 11002 N N . GLY C 1 271 ? -16.934 95.690 13.828 1.00 101.27 987 GLY C N 1
ATOM 11003 C CA . GLY C 1 271 ? -17.198 97.119 14.042 1.00 101.28 987 GLY C CA 1
ATOM 11004 C C . GLY C 1 271 ? -16.390 97.825 15.126 1.00 102.22 987 GLY C C 1
ATOM 11005 O O . GLY C 1 271 ? -16.618 99.007 15.369 1.00 100.63 987 GLY C O 1
ATOM 11006 N N . LYS C 1 272 ? -15.454 97.116 15.773 1.00 104.63 988 LYS C N 1
ATOM 11007 C CA . LYS C 1 272 ? -14.673 97.639 16.895 1.00 104.77 988 LYS C CA 1
ATOM 11008 C C . LYS C 1 272 ? -13.187 97.634 16.543 1.00 103.53 988 LYS C C 1
ATOM 11009 O O . LYS C 1 272 ? -12.349 97.245 17.358 1.00 104.29 988 LYS C O 1
ATOM 11015 N N . GLY C 1 273 ? -12.857 98.080 15.336 1.00 103.12 989 GLY C N 1
ATOM 11016 C CA . GLY C 1 273 ? -11.463 98.141 14.912 1.00 105.22 989 GLY C CA 1
ATOM 11017 C C . GLY C 1 273 ? -11.306 98.490 13.450 1.00 108.63 989 GLY C C 1
ATOM 11018 O O . GLY C 1 273 ? -12.212 98.268 12.655 1.00 113.20 989 GLY C O 1
ATOM 11019 N N . ASP C 1 274 ? -10.152 99.050 13.105 1.00 112.50 990 ASP C N 1
ATOM 11020 C CA . ASP C 1 274 ? -9.841 99.407 11.727 1.00 116.93 990 ASP C CA 1
ATOM 11021 C C . ASP C 1 274 ? -9.008 98.309 11.094 1.00 113.41 990 ASP C C 1
ATOM 11022 O O . ASP C 1 274 ? -8.243 97.629 11.778 1.00 112.84 990 ASP C O 1
ATOM 11027 N N . VAL C 1 275 ? -9.135 98.175 9.779 1.00 110.94 991 VAL C N 1
ATOM 11028 C CA . VAL C 1 275 ? -8.439 97.131 9.032 1.00 109.81 991 VAL C CA 1
ATOM 11029 C C . VAL C 1 275 ? -7.227 97.718 8.314 1.00 110.25 991 VAL C C 1
ATOM 11030 O O . VAL C 1 275 ? -7.355 98.540 7.406 1.00 109.93 991 VAL C O 1
ATOM 11034 N N . ILE C 1 276 ? -6.050 97.297 8.750 1.00 112.31 992 ILE C N 1
ATOM 11035 C CA . ILE C 1 276 ? -4.824 97.480 7.983 1.00 116.63 992 ILE C CA 1
ATOM 11036 C C . ILE C 1 276 ? -4.820 96.301 7.012 1.00 118.00 992 ILE C C 1
ATOM 11037 O O . ILE C 1 276 ? -5.448 95.280 7.278 1.00 118.54 992 ILE C O 1
ATOM 11042 N N . ASP C 1 277 ? -4.165 96.451 5.867 1.00 122.99 993 ASP C N 1
ATOM 11043 C CA . ASP C 1 277 ? -4.061 95.343 4.904 1.00 124.84 993 ASP C CA 1
ATOM 11044 C C . ASP C 1 277 ? -3.783 94.024 5.632 1.00 121.25 993 ASP C C 1
ATOM 11045 O O . ASP C 1 277 ? -2.797 93.932 6.363 1.00 127.03 993 ASP C O 1
ATOM 11050 N N . ASP C 1 278 ? -4.694 93.051 5.496 1.00 114.68 994 ASP C N 1
ATOM 11051 C CA . ASP C 1 278 ? -4.539 91.670 6.036 1.00 110.62 994 ASP C CA 1
ATOM 11052 C C . ASP C 1 278 ? -5.013 91.420 7.485 1.00 106.11 994 ASP C C 1
ATOM 11053 O O . ASP C 1 278 ? -5.304 90.282 7.828 1.00 101.96 994 ASP C O 1
ATOM 11058 N N . TRP C 1 279 ? -5.086 92.453 8.325 1.00 105.93 995 TRP C N 1
ATOM 11059 C CA . TRP C 1 279 ? -5.371 92.272 9.757 1.00 107.30 995 TRP C CA 1
ATOM 11060 C C . TRP C 1 279 ? -6.121 93.443 10.381 1.00 106.55 995 TRP C C 1
ATOM 11061 O O . TRP C 1 279 ? -6.143 94.532 9.830 1.00 105.17 995 TRP C O 1
ATOM 11072 N N . CYS C 1 280 ? -6.718 93.207 11.547 1.00 108.49 996 CYS C N 1
ATOM 11073 C CA . CYS C 1 280 ? -7.483 94.232 12.255 1.00 110.91 996 CYS C CA 1
ATOM 11074 C C . CYS C 1 280 ? -6.678 94.856 13.389 1.00 111.28 996 CYS C C 1
ATOM 11075 O O . CYS C 1 280 ? -6.155 94.147 14.246 1.00 110.68 996 CYS C O 1
ATOM 11078 N N . ARG C 1 281 ? -6.601 96.183 13.381 1.00 111.34 997 ARG C N 1
ATOM 11079 C CA . ARG C 1 281 ? -6.035 96.961 14.476 1.00 113.52 997 ARG C CA 1
ATOM 11080 C C . ARG C 1 281 ? -7.178 97.272 15.443 1.00 112.35 997 ARG C C 1
ATOM 11081 O O . ARG C 1 281 ? -7.897 98.251 15.267 1.00 114.89 997 ARG C O 1
ATOM 11089 N N . CYS C 1 282 ? -7.354 96.420 16.450 1.00 114.34 998 CYS C N 1
ATOM 11090 C CA . CYS C 1 282 ? -8.494 96.522 17.364 1.00 117.24 998 CYS C CA 1
ATOM 11091 C C . CYS C 1 282 ? -8.320 97.703 18.295 1.00 117.10 998 CYS C C 1
ATOM 11092 O O . CYS C 1 282 ? -7.346 97.759 19.041 1.00 119.60 998 CYS C O 1
ATOM 11095 N N . ASP C 1 283 ? -9.255 98.647 18.242 1.00 118.97 999 ASP C N 1
ATOM 11096 C CA . ASP C 1 283 ? -9.251 99.774 19.176 1.00 125.61 999 ASP C CA 1
ATOM 11097 C C . ASP C 1 283 ? -9.601 99.292 20.589 1.00 128.50 999 ASP C C 1
ATOM 11098 O O . ASP C 1 283 ? -10.466 98.434 20.758 1.00 125.07 999 ASP C O 1
ATOM 11103 N N . LEU C 1 284 ? -8.895 99.824 21.588 1.00 135.63 1000 LEU C N 1
ATOM 11104 C CA . LEU C 1 284 ? -9.155 99.485 22.992 1.00 140.15 1000 LEU C CA 1
ATOM 11105 C C . LEU C 1 284 ? -10.520 100.041 23.436 1.00 145.47 1000 LEU C C 1
ATOM 11106 O O . LEU C 1 284 ? -10.915 101.111 22.963 1.00 151.10 1000 LEU C O 1
ATOM 11111 N N . SER C 1 285 ? -11.263 99.353 24.310 1.00 146.48 1001 SER C N 1
ATOM 11112 C CA . SER C 1 285 ? -10.935 98.038 24.854 1.00 148.72 1001 SER C CA 1
ATOM 11113 C C . SER C 1 285 ? -11.810 96.975 24.190 1.00 146.21 1001 SER C C 1
ATOM 11114 O O . SER C 1 285 ? -12.756 96.459 24.793 1.00 146.38 1001 SER C O 1
ATOM 11117 N N . ALA C 1 286 ? -11.501 96.675 22.931 1.00 143.76 1002 ALA C N 1
ATOM 11118 C CA . ALA C 1 286 ? -11.975 95.448 22.274 1.00 138.22 1002 ALA C CA 1
ATOM 11119 C C . ALA C 1 286 ? -11.362 94.231 22.970 1.00 134.59 1002 ALA C C 1
ATOM 11120 O O . ALA C 1 286 ? -12.035 93.227 23.181 1.00 138.67 1002 ALA C O 1
ATOM 11122 N N . PHE C 1 287 ? -10.086 94.364 23.330 1.00 129.36 1003 PHE C N 1
ATOM 11123 C CA . PHE C 1 287 ? -9.292 93.358 24.063 1.00 126.55 1003 PHE C CA 1
ATOM 11124 C C . PHE C 1 287 ? -10.074 92.552 25.116 1.00 120.36 1003 PHE C C 1
ATOM 11125 O O . PHE C 1 287 ? -10.872 93.112 25.867 1.00 118.95 1003 PHE C O 1
ATOM 11133 N N . ASP C 1 288 ? -9.814 91.243 25.169 1.00 115.69 1004 ASP C N 1
ATOM 11134 C CA . ASP C 1 288 ? -10.579 90.297 26.003 1.00 113.75 1004 ASP C CA 1
ATOM 11135 C C . ASP C 1 288 ? -10.163 90.319 27.493 1.00 113.66 1004 ASP C C 1
ATOM 11136 O O . ASP C 1 288 ? -9.486 91.250 27.928 1.00 112.19 1004 ASP C O 1
ATOM 11141 N N . ALA C 1 289 ? -10.582 89.314 28.268 1.00 113.29 1005 ALA C N 1
ATOM 11142 C CA . ALA C 1 289 ? -10.232 89.205 29.698 1.00 114.20 1005 ALA C CA 1
ATOM 11143 C C . ALA C 1 289 ? -8.725 89.122 29.976 1.00 113.49 1005 ALA C C 1
ATOM 11144 O O . ALA C 1 289 ? -8.260 89.625 31.000 1.00 116.76 1005 ALA C O 1
ATOM 11146 N N . ASN C 1 290 ? -7.978 88.492 29.072 1.00 110.75 1006 ASN C N 1
ATOM 11147 C CA . ASN C 1 290 ? -6.515 88.391 29.179 1.00 111.24 1006 ASN C CA 1
ATOM 11148 C C . ASN C 1 290 ? -5.746 89.473 28.400 1.00 109.45 1006 ASN C C 1
ATOM 11149 O O . ASN C 1 290 ? -4.523 89.391 28.272 1.00 112.12 1006 ASN C O 1
ATOM 11154 N N . GLY C 1 291 ? -6.453 90.479 27.888 1.00 107.27 1007 GLY C N 1
ATOM 11155 C CA . GLY C 1 291 ? -5.833 91.599 27.183 1.00 106.36 1007 GLY C CA 1
ATOM 11156 C C . GLY C 1 291 ? -5.283 91.260 25.812 1.00 103.23 1007 GLY C C 1
ATOM 11157 O O . GLY C 1 291 ? -4.199 91.721 25.458 1.00 106.59 1007 GLY C O 1
ATOM 11158 N N . LEU C 1 292 ? -6.027 90.459 25.050 1.00 98.77 1008 LEU C N 1
ATOM 11159 C CA . LEU C 1 292 ? -5.628 90.028 23.710 1.00 96.18 1008 LEU C CA 1
ATOM 11160 C C . LEU C 1 292 ? -6.661 90.504 22.692 1.00 94.86 1008 LEU C C 1
ATOM 11161 O O . LEU C 1 292 ? -7.854 90.391 22.947 1.00 91.49 1008 LEU C O 1
ATOM 11166 N N . PRO C 1 293 ? -6.210 91.030 21.532 1.00 96.41 1009 PRO C N 1
ATOM 11167 C CA . PRO C 1 293 ? -7.126 91.616 20.548 1.00 96.96 1009 PRO C CA 1
ATOM 11168 C C . PRO C 1 293 ? -8.322 90.720 20.247 1.00 98.93 1009 PRO C C 1
ATOM 11169 O O . PRO C 1 293 ? -8.140 89.551 19.901 1.00 102.08 1009 PRO C O 1
ATOM 11173 N N . ASN C 1 294 ? -9.522 91.284 20.373 1.00 101.41 1010 ASN C N 1
ATOM 11174 C CA . ASN C 1 294 ? -10.769 90.525 20.323 1.00 102.18 1010 ASN C CA 1
ATOM 11175 C C . ASN C 1 294 ? -11.775 91.013 19.275 1.00 100.65 1010 ASN C C 1
ATOM 11176 O O . ASN C 1 294 ? -12.905 90.553 19.264 1.00 99.93 1010 ASN C O 1
ATOM 11181 N N . CYS C 1 295 ? -11.380 91.933 18.401 1.00 103.42 1011 CYS C N 1
ATOM 11182 C CA . CYS C 1 295 ? -12.316 92.536 17.460 1.00 104.36 1011 CYS C CA 1
ATOM 11183 C C . CYS C 1 295 ? -12.615 91.599 16.286 1.00 104.55 1011 CYS C C 1
ATOM 11184 O O . CYS C 1 295 ? -13.753 91.514 15.858 1.00 107.91 1011 CYS C O 1
ATOM 11187 N N . SER C 1 296 ? -11.604 90.917 15.752 1.00 103.01 1012 SER C N 1
ATOM 11188 C CA . SER C 1 296 ? -11.840 89.899 14.724 1.00 100.30 1012 SER C CA 1
ATOM 11189 C C . SER C 1 296 ? -12.188 88.589 15.420 1.00 99.13 1012 SER C C 1
ATOM 11190 O O . SER C 1 296 ? -11.455 88.164 16.306 1.00 102.09 1012 SER C O 1
ATOM 11193 N N . PRO C 1 297 ? -13.296 87.935 15.021 1.00 98.07 1013 PRO C N 1
ATOM 11194 C CA . PRO C 1 297 ? -13.718 86.713 15.708 1.00 96.29 1013 PRO C CA 1
ATOM 11195 C C . PRO C 1 297 ? -12.875 85.481 15.354 1.00 94.77 1013 PRO C C 1
ATOM 11196 O O . PRO C 1 297 ? -12.542 85.265 14.179 1.00 91.97 1013 PRO C O 1
ATOM 11200 N N . LEU C 1 298 ? -12.532 84.701 16.383 1.00 94.44 1014 LEU C N 1
ATOM 11201 C CA . LEU C 1 298 ? -11.854 83.407 16.233 1.00 94.42 1014 LEU C CA 1
ATOM 11202 C C . LEU C 1 298 ? -12.901 82.307 16.384 1.00 93.98 1014 LEU C C 1
ATOM 11203 O O . LEU C 1 298 ? -13.308 81.979 17.501 1.00 92.82 1014 LEU C O 1
ATOM 11208 N N . LEU C 1 299 ? -13.313 81.720 15.264 1.00 94.54 1015 LEU C N 1
ATOM 11209 C CA . LEU C 1 299 ? -14.452 80.795 15.257 1.00 93.31 1015 LEU C CA 1
ATOM 11210 C C . LEU C 1 299 ? -14.121 79.406 15.803 1.00 92.50 1015 LEU C C 1
ATOM 11211 O O . LEU C 1 299 ? -12.955 79.002 15.863 1.00 92.23 1015 LEU C O 1
ATOM 11216 N N . GLN C 1 300 ? -15.169 78.684 16.189 1.00 91.81 1016 GLN C N 1
ATOM 11217 C CA . GLN C 1 300 ? -15.044 77.312 16.670 1.00 91.17 1016 GLN C CA 1
ATOM 11218 C C . GLN C 1 300 ? -14.777 76.388 15.494 1.00 85.63 1016 GLN C C 1
ATOM 11219 O O . GLN C 1 300 ? -15.566 76.362 14.557 1.00 83.43 1016 GLN C O 1
ATOM 11225 N N . PRO C 1 301 ? -13.669 75.631 15.536 1.00 82.17 1017 PRO C N 1
ATOM 11226 C CA . PRO C 1 301 ? -13.439 74.645 14.498 1.00 81.53 1017 PRO C CA 1
ATOM 11227 C C . PRO C 1 301 ? -14.264 73.418 14.802 1.00 82.30 1017 PRO C C 1
ATOM 11228 O O . PRO C 1 301 ? -14.177 72.886 15.900 1.00 87.07 1017 PRO C O 1
ATOM 11232 N N . VAL C 1 302 ? -15.068 72.986 13.840 1.00 80.91 1018 VAL C N 1
ATOM 11233 C CA . VAL C 1 302 ? -15.934 71.824 14.003 1.00 76.27 1018 VAL C CA 1
ATOM 11234 C C . VAL C 1 302 ? -15.179 70.560 13.640 1.00 74.12 1018 VAL C C 1
ATOM 11235 O O . VAL C 1 302 ? -14.896 70.319 12.470 1.00 74.38 1018 VAL C O 1
ATOM 11239 N N . LEU C 1 303 ? -14.845 69.764 14.648 1.00 73.86 1019 LEU C N 1
ATOM 11240 C CA . LEU C 1 303 ? -14.165 68.481 14.452 1.00 74.03 1019 LEU C CA 1
ATOM 11241 C C . LEU C 1 303 ? -15.136 67.445 13.895 1.00 74.73 1019 LEU C C 1
ATOM 11242 O O . LEU C 1 303 ? -16.201 67.229 14.462 1.00 75.21 1019 LEU C O 1
ATOM 11247 N N . ARG C 1 304 ? -14.755 66.816 12.787 1.00 78.48 1020 ARG C N 1
ATOM 11248 C CA . ARG C 1 304 ? -15.577 65.831 12.084 1.00 81.05 1020 ARG C CA 1
ATOM 11249 C C . ARG C 1 304 ? -14.855 64.501 11.961 1.00 79.96 1020 ARG C C 1
ATOM 11250 O O . ARG C 1 304 ? -13.627 64.461 11.938 1.00 82.01 1020 ARG C O 1
ATOM 11258 N N . LEU C 1 305 ? -15.613 63.415 11.873 1.00 78.25 1021 LEU C N 1
ATOM 11259 C CA . LEU C 1 305 ? -15.079 62.162 11.345 1.00 78.47 1021 LEU C CA 1
ATOM 11260 C C . LEU C 1 305 ? -14.932 62.320 9.850 1.00 81.16 1021 LEU C C 1
ATOM 11261 O O . LEU C 1 305 ? -15.734 63.004 9.212 1.00 82.13 1021 LEU C O 1
ATOM 11266 N N . SER C 1 306 ? -13.915 61.675 9.292 1.00 84.92 1022 SER C N 1
ATOM 11267 C CA . SER C 1 306 ? -13.678 61.682 7.851 1.00 86.69 1022 SER C CA 1
ATOM 11268 C C . SER C 1 306 ? -14.854 61.016 7.133 1.00 87.15 1022 SER C C 1
ATOM 11269 O O . SER C 1 306 ? -15.228 59.897 7.487 1.00 88.69 1022 SER C O 1
ATOM 11272 N N . PRO C 1 307 ? -15.467 61.709 6.153 1.00 88.66 1023 PRO C N 1
ATOM 11273 C CA . PRO C 1 307 ? -16.566 61.104 5.393 1.00 89.67 1023 PRO C CA 1
ATOM 11274 C C . PRO C 1 307 ? -16.171 59.867 4.588 1.00 89.65 1023 PRO C C 1
ATOM 11275 O O . PRO C 1 307 ? -17.007 58.990 4.369 1.00 92.79 1023 PRO C O 1
ATOM 11279 N N . THR C 1 308 ? -14.917 59.814 4.154 1.00 88.88 1024 THR C N 1
ATOM 11280 C CA . THR C 1 308 ? -14.430 58.761 3.271 1.00 90.98 1024 THR C CA 1
ATOM 11281 C C . THR C 1 308 ? -13.810 57.553 3.979 1.00 91.07 1024 THR C C 1
ATOM 11282 O O . THR C 1 308 ? -13.611 56.522 3.345 1.00 93.15 1024 THR C O 1
ATOM 11286 N N . VAL C 1 309 ? -13.513 57.669 5.274 1.00 90.47 1025 VAL C N 1
ATOM 11287 C CA . VAL C 1 309 ? -12.874 56.584 6.029 1.00 89.63 1025 VAL C CA 1
ATOM 11288 C C . VAL C 1 309 ? -13.660 56.275 7.309 1.00 88.61 1025 VAL C C 1
ATOM 11289 O O . VAL C 1 309 ? -13.501 56.960 8.329 1.00 91.30 1025 VAL C O 1
ATOM 11293 N N . GLU C 1 310 ? -14.506 55.248 7.254 1.00 87.80 1026 GLU C N 1
ATOM 11294 C CA . GLU C 1 310 ? -15.244 54.801 8.440 1.00 89.12 1026 GLU C CA 1
ATOM 11295 C C . GLU C 1 310 ? -14.259 54.252 9.469 1.00 85.39 1026 GLU C C 1
ATOM 11296 O O . GLU C 1 310 ? -13.371 53.483 9.111 1.00 83.65 1026 GLU C O 1
ATOM 11302 N N . PRO C 1 311 ? -14.386 54.670 10.742 1.00 82.60 1027 PRO C N 1
ATOM 11303 C CA . PRO C 1 311 ? -13.433 54.163 11.722 1.00 82.91 1027 PRO C CA 1
ATOM 11304 C C . PRO C 1 311 ? -13.571 52.664 11.897 1.00 83.19 1027 PRO C C 1
ATOM 11305 O O . PRO C 1 311 ? -14.680 52.145 11.888 1.00 85.19 1027 PRO C O 1
ATOM 11309 N N . SER C 1 312 ? -12.439 51.982 11.996 1.00 84.35 1028 SER C N 1
ATOM 11310 C CA . SER C 1 312 ? -12.389 50.551 12.268 1.00 84.17 1028 SER C CA 1
ATOM 11311 C C . SER C 1 312 ? -12.027 50.396 13.726 1.00 85.50 1028 SER C C 1
ATOM 11312 O O . SER C 1 312 ? -12.030 51.373 14.465 1.00 89.95 1028 SER C O 1
ATOM 11315 N N . SER C 1 313 ? -11.744 49.174 14.155 1.00 87.45 1029 SER C N 1
ATOM 11316 C CA . SER C 1 313 ? -11.064 48.968 15.427 1.00 89.38 1029 SER C CA 1
ATOM 11317 C C . SER C 1 313 ? -9.650 49.445 15.206 1.00 92.27 1029 SER C C 1
ATOM 11318 O O . SER C 1 313 ? -9.077 49.204 14.143 1.00 98.91 1029 SER C O 1
ATOM 11321 N N . THR C 1 314 ? -9.088 50.136 16.183 1.00 93.89 1030 THR C N 1
ATOM 11322 C CA . THR C 1 314 ? -7.700 50.624 16.104 1.00 97.56 1030 THR C CA 1
ATOM 11323 C C . THR C 1 314 ? -7.393 51.778 15.121 1.00 95.19 1030 THR C C 1
ATOM 11324 O O . THR C 1 314 ? -6.261 52.263 15.120 1.00 95.96 1030 THR C O 1
ATOM 11328 N N . VAL C 1 315 ? -8.354 52.225 14.307 1.00 93.28 1031 VAL C N 1
ATOM 11329 C CA . VAL C 1 315 ? -8.070 53.262 13.289 1.00 92.42 1031 VAL C CA 1
ATOM 11330 C C . VAL C 1 315 ? -9.204 54.271 13.127 1.00 87.45 1031 VAL C C 1
ATOM 11331 O O . VAL C 1 315 ? -10.307 53.911 12.744 1.00 82.44 1031 VAL C O 1
ATOM 11335 N N . VAL C 1 316 ? -8.903 55.534 13.410 1.00 85.97 1032 VAL C N 1
ATOM 11336 C CA . VAL C 1 316 ? -9.876 56.626 13.350 1.00 83.62 1032 VAL C CA 1
ATOM 11337 C C . VAL C 1 316 ? -9.198 57.797 12.673 1.00 82.52 1032 VAL C C 1
ATOM 11338 O O . VAL C 1 316 ? -8.070 58.126 13.024 1.00 81.54 1032 VAL C O 1
ATOM 11342 N N . SER C 1 317 ? -9.864 58.422 11.705 1.00 84.13 1033 SER C N 1
ATOM 11343 C CA . SER C 1 317 ? -9.322 59.644 11.092 1.00 85.32 1033 SER C CA 1
ATOM 11344 C C . SER C 1 317 ? -10.345 60.769 11.155 1.00 82.92 1033 SER C C 1
ATOM 11345 O O . SER C 1 317 ? -11.524 60.556 10.893 1.00 80.97 1033 SER C O 1
ATOM 11348 N N . LEU C 1 318 ? -9.854 61.953 11.517 1.00 83.18 1034 LEU C N 1
ATOM 11349 C CA . LEU C 1 318 ? -10.662 63.122 11.817 1.00 82.02 1034 LEU C CA 1
ATOM 11350 C C . LEU C 1 318 ? -10.284 64.289 10.916 1.00 81.01 1034 LEU C C 1
ATOM 11351 O O . LEU C 1 318 ? -9.163 64.368 10.418 1.00 77.53 1034 LEU C O 1
ATOM 11356 N N . GLU C 1 319 ? -11.243 65.185 10.709 1.00 81.74 1035 GLU C N 1
ATOM 11357 C CA . GLU C 1 319 ? -11.092 66.337 9.818 1.00 84.02 1035 GLU C CA 1
ATOM 11358 C C . GLU C 1 319 ? -11.556 67.595 10.512 1.00 80.28 1035 GLU C C 1
ATOM 11359 O O . GLU C 1 319 ? -12.337 67.540 11.448 1.00 79.26 1035 GLU C O 1
ATOM 11365 N N . TRP C 1 320 ? -11.094 68.731 10.015 1.00 79.72 1036 TRP C N 1
ATOM 11366 C CA . TRP C 1 320 ? -11.761 70.008 10.269 1.00 78.12 1036 TRP C CA 1
ATOM 11367 C C . TRP C 1 320 ? -11.376 71.052 9.222 1.00 79.65 1036 TRP C C 1
ATOM 11368 O O . TRP C 1 320 ? -10.286 71.014 8.656 1.00 81.39 1036 TRP C O 1
ATOM 11379 N N . VAL C 1 321 ? -12.283 71.987 8.987 1.00 81.40 1037 VAL C N 1
ATOM 11380 C CA . VAL C 1 321 ? -12.058 73.056 8.020 1.00 82.57 1037 VAL C CA 1
ATOM 11381 C C . VAL C 1 321 ? -11.467 74.256 8.784 1.00 83.19 1037 VAL C C 1
ATOM 11382 O O . VAL C 1 321 ? -11.917 74.583 9.883 1.00 80.22 1037 VAL C O 1
ATOM 11386 N N . ASP C 1 322 ? -10.451 74.891 8.198 1.00 86.27 1038 ASP C N 1
ATOM 11387 C CA . ASP C 1 322 ? -9.732 75.999 8.842 1.00 89.04 1038 ASP C CA 1
ATOM 11388 C C . ASP C 1 322 ? -10.681 77.156 9.161 1.00 84.75 1038 ASP C C 1
ATOM 11389 O O . ASP C 1 322 ? -11.467 77.566 8.311 1.00 84.61 1038 ASP C O 1
ATOM 11394 N N . VAL C 1 323 ? -10.565 77.681 10.377 1.00 81.62 1039 VAL C N 1
ATOM 11395 C CA . VAL C 1 323 ? -11.396 78.793 10.864 1.00 81.71 1039 VAL C CA 1
ATOM 11396 C C . VAL C 1 323 ? -10.829 80.209 10.581 1.00 82.61 1039 VAL C C 1
ATOM 11397 O O . VAL C 1 323 ? -11.433 81.209 10.989 1.00 81.48 1039 VAL C O 1
ATOM 11401 N N . GLN C 1 324 ? -9.696 80.287 9.880 1.00 81.23 1040 GLN C N 1
ATOM 11402 C CA . GLN C 1 324 ? -9.028 81.551 9.612 1.00 80.49 1040 GLN C CA 1
ATOM 11403 C C . GLN C 1 324 ? -9.816 82.381 8.589 1.00 80.68 1040 GLN C C 1
ATOM 11404 O O . GLN C 1 324 ? -10.100 81.892 7.500 1.00 80.74 1040 GLN C O 1
ATOM 11410 N N . PRO C 1 325 ? -10.165 83.637 8.925 1.00 81.62 1041 PRO C N 1
ATOM 11411 C CA . PRO C 1 325 ? -10.737 84.529 7.913 1.00 82.88 1041 PRO C CA 1
ATOM 11412 C C . PRO C 1 325 ? -9.727 84.981 6.868 1.00 85.74 1041 PRO C C 1
ATOM 11413 O O . PRO C 1 325 ? -8.512 84.878 7.082 1.00 86.75 1041 PRO C O 1
ATOM 11417 N N . ALA C 1 326 ? -10.237 85.504 5.755 1.00 86.85 1042 ALA C N 1
ATOM 11418 C CA . ALA C 1 326 ? -9.383 86.124 4.730 1.00 89.54 1042 ALA C CA 1
ATOM 11419 C C . ALA C 1 326 ? -8.654 87.344 5.277 1.00 89.73 1042 ALA C C 1
ATOM 11420 O O . ALA C 1 326 ? -7.509 87.603 4.904 1.00 90.73 1042 ALA C O 1
ATOM 11422 N N . ILE C 1 327 ? -9.335 88.079 6.154 1.00 88.84 1043 ILE C N 1
ATOM 11423 C CA . ILE C 1 327 ? -8.801 89.270 6.792 1.00 91.09 1043 ILE C CA 1
ATOM 11424 C C . ILE C 1 327 ? -9.136 89.199 8.274 1.00 91.96 1043 ILE C C 1
ATOM 11425 O O . ILE C 1 327 ? -10.288 88.975 8.644 1.00 90.37 1043 ILE C O 1
ATOM 11430 N N . GLY C 1 328 ? -8.130 89.428 9.116 1.00 94.75 1044 GLY C N 1
ATOM 11431 C CA . GLY C 1 328 ? -8.326 89.585 10.563 1.00 94.02 1044 GLY C CA 1
ATOM 11432 C C . GLY C 1 328 ? -7.452 88.632 11.340 1.00 93.34 1044 GLY C C 1
ATOM 11433 O O . GLY C 1 328 ? -6.227 88.685 11.224 1.00 97.60 1044 GLY C O 1
ATOM 11434 N N . THR C 1 329 ? -8.083 87.756 12.118 1.00 90.57 1045 THR C N 1
ATOM 11435 C CA . THR C 1 329 ? -7.380 86.747 12.908 1.00 88.04 1045 THR C CA 1
ATOM 11436 C C . THR C 1 329 ? -6.573 85.815 12.014 1.00 87.39 1045 THR C C 1
ATOM 11437 O O . THR C 1 329 ? -6.964 85.528 10.874 1.00 88.98 1045 THR C O 1
ATOM 11441 N N . LYS C 1 330 ? -5.429 85.378 12.524 1.00 85.91 1046 LYS C N 1
ATOM 11442 C CA . LYS C 1 330 ? -4.671 84.290 11.929 1.00 85.26 1046 LYS C CA 1
ATOM 11443 C C . LYS C 1 330 ? -4.538 83.182 12.955 1.00 82.40 1046 LYS C C 1
ATOM 11444 O O . LYS C 1 330 ? -4.195 83.446 14.095 1.00 83.56 1046 LYS C O 1
ATOM 11450 N N . VAL C 1 331 ? -4.780 81.947 12.538 1.00 81.02 1047 VAL C N 1
ATOM 11451 C CA . VAL C 1 331 ? -4.626 80.793 13.412 1.00 80.49 1047 VAL C CA 1
ATOM 11452 C C . VAL C 1 331 ? -3.162 80.384 13.401 1.00 80.39 1047 VAL C C 1
ATOM 11453 O O . VAL C 1 331 ? -2.578 80.180 12.326 1.00 82.48 1047 VAL C O 1
ATOM 11457 N N . SER C 1 332 ? -2.591 80.257 14.595 1.00 78.98 1048 SER C N 1
ATOM 11458 C CA . SER C 1 332 ? -1.220 79.802 14.780 1.00 80.86 1048 SER C CA 1
ATOM 11459 C C . SER C 1 332 ? -1.111 78.317 15.082 1.00 80.57 1048 SER C C 1
ATOM 11460 O O . SER C 1 332 ? -0.041 77.734 14.896 1.00 82.33 1048 SER C O 1
ATOM 11463 N N . ASP C 1 333 ? -2.177 77.717 15.606 1.00 79.95 1049 ASP C N 1
ATOM 11464 C CA . ASP C 1 333 ? -2.136 76.317 16.000 1.00 80.66 1049 ASP C CA 1
ATOM 11465 C C . ASP C 1 333 ? -3.505 75.741 16.272 1.00 79.18 1049 ASP C C 1
ATOM 11466 O O . ASP C 1 333 ? -4.430 76.465 16.614 1.00 77.08 1049 ASP C O 1
ATOM 11471 N N . TYR C 1 334 ? -3.612 74.427 16.111 1.00 80.32 1050 TYR C N 1
ATOM 11472 C CA . TYR C 1 334 ? -4.786 73.672 16.521 1.00 80.29 1050 TYR C CA 1
ATOM 11473 C C . TYR C 1 334 ? -4.348 72.679 17.581 1.00 81.16 1050 TYR C C 1
ATOM 11474 O O . TYR C 1 334 ? -3.400 71.925 17.380 1.00 81.95 1050 TYR C O 1
ATOM 11483 N N . ILE C 1 335 ? -5.024 72.712 18.723 1.00 83.19 1051 ILE C N 1
ATOM 11484 C CA . ILE C 1 335 ? -4.731 71.824 19.837 1.00 85.65 1051 ILE C CA 1
ATOM 11485 C C . ILE C 1 335 ? -5.777 70.738 19.851 1.00 86.29 1051 ILE C C 1
ATOM 11486 O O . ILE C 1 335 ? -6.970 71.029 19.878 1.00 83.91 1051 ILE C O 1
ATOM 11491 N N . LEU C 1 336 ? -5.315 69.495 19.878 1.00 89.58 1052 LEU C N 1
ATOM 11492 C CA . LEU C 1 336 ? -6.191 68.349 19.759 1.00 91.54 1052 LEU C CA 1
ATOM 11493 C C . LEU C 1 336 ? -5.886 67.365 20.869 1.00 91.48 1052 LEU C C 1
ATOM 11494 O O . LEU C 1 336 ? -4.814 66.776 20.881 1.00 91.07 1052 LEU C O 1
ATOM 11499 N N . GLN C 1 337 ? -6.818 67.230 21.818 1.00 93.76 1053 GLN C N 1
ATOM 11500 C CA . GLN C 1 337 ? -6.685 66.293 22.946 1.00 93.63 1053 GLN C CA 1
ATOM 11501 C C . GLN C 1 337 ? -7.535 65.076 22.682 1.00 89.75 1053 GLN C C 1
ATOM 11502 O O . GLN C 1 337 ? -8.555 65.176 22.015 1.00 85.22 1053 GLN C O 1
ATOM 11508 N N . HIS C 1 338 ? -7.116 63.931 23.209 1.00 91.35 1054 HIS C N 1
ATOM 11509 C CA . HIS C 1 338 ? -7.876 62.691 23.041 1.00 92.25 1054 HIS C CA 1
ATOM 11510 C C . HIS C 1 338 ? -7.694 61.744 24.214 1.00 91.00 1054 HIS C C 1
ATOM 11511 O O . HIS C 1 338 ? -6.582 61.581 24.710 1.00 90.70 1054 HIS C O 1
ATOM 11518 N N . LYS C 1 339 ? -8.789 61.128 24.646 1.00 93.35 1055 LYS C N 1
ATOM 11519 C CA . LYS C 1 339 ? -8.755 60.118 25.691 1.00 99.32 1055 LYS C CA 1
ATOM 11520 C C . LYS C 1 339 ? -9.727 58.999 25.440 1.00 100.86 1055 LYS C C 1
ATOM 11521 O O . LYS C 1 339 ? -10.701 59.159 24.708 1.00 99.29 1055 LYS C O 1
ATOM 11527 N N . LYS C 1 340 ? -9.446 57.869 26.082 1.00 104.13 1056 LYS C N 1
ATOM 11528 C CA . LYS C 1 340 ? -10.352 56.742 26.132 1.00 104.74 1056 LYS C CA 1
ATOM 11529 C C . LYS C 1 340 ? -11.140 56.806 27.435 1.00 105.68 1056 LYS C C 1
ATOM 11530 O O . LYS C 1 340 ? -10.554 56.864 28.501 1.00 105.50 1056 LYS C O 1
ATOM 11536 N N . VAL C 1 341 ? -12.463 56.779 27.347 1.00 110.35 1057 VAL C N 1
ATOM 11537 C CA . VAL C 1 341 ? -13.313 56.865 28.545 1.00 116.25 1057 VAL C CA 1
ATOM 11538 C C . VAL C 1 341 ? -13.574 55.443 29.057 1.00 127.53 1057 VAL C C 1
ATOM 11539 O O . VAL C 1 341 ? -13.720 54.527 28.234 1.00 131.38 1057 VAL C O 1
ATOM 11543 N N . ASP C 1 342 ? -13.562 55.279 30.393 1.00 141.66 1058 ASP C N 1
ATOM 11544 C CA . ASP C 1 342 ? -13.796 53.998 31.108 1.00 152.45 1058 ASP C CA 1
ATOM 11545 C C . ASP C 1 342 ? -15.254 53.789 31.535 1.00 159.96 1058 ASP C C 1
ATOM 11546 O O . ASP C 1 342 ? -16.045 54.735 31.601 1.00 156.07 1058 ASP C O 1
ATOM 11551 N N . GLU C 1 343 ? -15.577 52.536 31.858 1.00 171.17 1059 GLU C N 1
ATOM 11552 C CA . GLU C 1 343 ? -16.877 52.174 32.442 1.00 180.69 1059 GLU C CA 1
ATOM 11553 C C . GLU C 1 343 ? -16.918 52.250 33.992 1.00 191.41 1059 GLU C C 1
ATOM 11554 O O . GLU C 1 343 ? -17.986 52.067 34.586 1.00 195.79 1059 GLU C O 1
ATOM 11560 N N . TYR C 1 344 ? -15.763 52.457 34.638 1.00 198.63 1060 TYR C N 1
ATOM 11561 C CA . TYR C 1 344 ? -15.661 52.449 36.114 1.00 202.64 1060 TYR C CA 1
ATOM 11562 C C . TYR C 1 344 ? -15.838 53.819 36.785 1.00 205.08 1060 TYR C C 1
ATOM 11563 O O . TYR C 1 344 ? -15.992 53.876 38.007 1.00 209.00 1060 TYR C O 1
ATOM 11572 N N . THR C 1 345 ? -15.818 54.906 36.003 1.00 204.36 1061 THR C N 1
ATOM 11573 C CA . THR C 1 345 ? -15.840 56.277 36.529 1.00 205.78 1061 THR C CA 1
ATOM 11574 C C . THR C 1 345 ? -14.588 56.629 37.358 1.00 213.06 1061 THR C C 1
ATOM 11575 O O . THR C 1 345 ? -14.600 57.619 38.076 1.00 214.65 1061 THR C O 1
ATOM 11579 N N . ASP C 1 346 ? -13.503 55.857 37.206 1.00 218.85 1062 ASP C N 1
ATOM 11580 C CA . ASP C 1 346 ? -12.238 56.083 37.930 1.00 222.37 1062 ASP C CA 1
ATOM 11581 C C . ASP C 1 346 ? -11.347 57.156 37.287 1.00 221.57 1062 ASP C C 1
ATOM 11582 O O . ASP C 1 346 ? -10.456 57.705 37.942 1.00 221.21 1062 ASP C O 1
ATOM 11587 N N . THR C 1 347 ? -11.609 57.445 36.013 1.00 218.10 1063 THR C N 1
ATOM 11588 C CA . THR C 1 347 ? -10.771 58.303 35.179 1.00 212.02 1063 THR C CA 1
ATOM 11589 C C . THR C 1 347 ? -11.453 59.661 34.873 1.00 208.77 1063 THR C C 1
ATOM 11590 O O . THR C 1 347 ? -10.757 60.509 34.362 1.00 208.73 1063 THR C O 1
ATOM 11594 N N . ASP C 1 348 ? -12.736 59.895 35.248 1.00 204.88 1064 ASP C N 1
ATOM 11595 C CA . ASP C 1 348 ? -13.551 61.095 34.750 1.00 200.92 1064 ASP C CA 1
ATOM 11596 C C . ASP C 1 348 ? -12.792 62.418 34.576 1.00 198.62 1064 ASP C C 1
ATOM 11597 O O . ASP C 1 348 ? -12.077 62.847 35.471 1.00 194.95 1064 ASP C O 1
ATOM 11602 N N . LEU C 1 349 ? -13.053 63.102 33.461 1.00 198.35 1065 LEU C N 1
ATOM 11603 C CA . LEU C 1 349 ? -12.399 64.358 33.087 1.00 199.79 1065 LEU C CA 1
ATOM 11604 C C . LEU C 1 349 ? -10.859 64.329 32.978 1.00 198.73 1065 LEU C C 1
ATOM 11605 O O . LEU C 1 349 ? -10.160 65.354 33.192 1.00 198.18 1065 LEU C O 1
ATOM 11610 N N . TYR C 1 350 ? -10.326 63.182 32.598 1.00 196.74 1066 TYR C N 1
ATOM 11611 C CA . TYR C 1 350 ? -8.884 62.991 32.656 1.00 192.70 1066 TYR C CA 1
ATOM 11612 C C . TYR C 1 350 ? -8.399 63.747 31.434 1.00 184.20 1066 TYR C C 1
ATOM 11613 O O . TYR C 1 350 ? -8.963 63.574 30.360 1.00 181.60 1066 TYR C O 1
ATOM 11622 N N . THR C 1 351 ? -7.426 64.642 31.593 1.00 177.51 1067 THR C N 1
ATOM 11623 C CA . THR C 1 351 ? -6.986 65.427 30.444 1.00 173.77 1067 THR C CA 1
ATOM 11624 C C . THR C 1 351 ? -6.334 64.435 29.512 1.00 174.66 1067 THR C C 1
ATOM 11625 O O . THR C 1 351 ? -5.479 63.641 29.940 1.00 179.25 1067 THR C O 1
ATOM 11629 N N . GLY C 1 352 ? -6.776 64.447 28.255 1.00 170.12 1068 GLY C N 1
ATOM 11630 C CA . GLY C 1 352 ? -6.235 63.537 27.267 1.00 163.83 1068 GLY C CA 1
ATOM 11631 C C . GLY C 1 352 ? -4.813 63.916 26.908 1.00 156.33 1068 GLY C C 1
ATOM 11632 O O . GLY C 1 352 ? -4.354 65.001 27.307 1.00 156.11 1068 GLY C O 1
ATOM 11633 N N . GLU C 1 353 ? -4.109 63.036 26.187 1.00 146.88 1069 GLU C N 1
ATOM 11634 C CA . GLU C 1 353 ? -2.782 63.378 25.688 1.00 143.17 1069 GLU C CA 1
ATOM 11635 C C . GLU C 1 353 ? -2.922 64.597 24.762 1.00 133.36 1069 GLU C C 1
ATOM 11636 O O . GLU C 1 353 ? -3.736 64.616 23.846 1.00 130.24 1069 GLU C O 1
ATOM 11642 N N . PHE C 1 354 ? -2.148 65.627 25.071 1.00 125.13 1070 PHE C N 1
ATOM 11643 C CA . PHE C 1 354 ? -2.222 66.942 24.438 1.00 117.09 1070 PHE C CA 1
ATOM 11644 C C . PHE C 1 354 ? -1.384 66.893 23.161 1.00 108.79 1070 PHE C C 1
ATOM 11645 O O . PHE C 1 354 ? -0.236 66.453 23.203 1.00 110.37 1070 PHE C O 1
ATOM 11653 N N . LEU C 1 355 ? -1.946 67.334 22.033 1.00 100.48 1071 LEU C N 1
ATOM 11654 C CA . LEU C 1 355 ? -1.208 67.411 20.755 1.00 95.00 1071 LEU C CA 1
ATOM 11655 C C . LEU C 1 355 ? -1.344 68.772 20.081 1.00 90.73 1071 LEU C C 1
ATOM 11656 O O . LEU C 1 355 ? -2.438 69.170 19.685 1.00 87.93 1071 LEU C O 1
ATOM 11661 N N . SER C 1 356 ? -0.223 69.484 19.980 1.00 88.57 1072 SER C N 1
ATOM 11662 C CA . SER C 1 356 ? -0.126 70.671 19.150 1.00 85.66 1072 SER C CA 1
ATOM 11663 C C . SER C 1 356 ? 0.009 70.198 17.727 1.00 84.70 1072 SER C C 1
ATOM 11664 O O . SER C 1 356 ? 0.860 69.370 17.436 1.00 87.50 1072 SER C O 1
ATOM 11667 N N . PHE C 1 357 ? -0.827 70.716 16.840 1.00 85.52 1073 PHE C N 1
ATOM 11668 C CA . PHE C 1 357 ? -0.742 70.377 15.420 1.00 86.86 1073 PHE C CA 1
ATOM 11669 C C . PHE C 1 357 ? 0.589 70.844 14.847 1.00 89.94 1073 PHE C C 1
ATOM 11670 O O . PHE C 1 357 ? 1.277 70.087 14.165 1.00 92.01 1073 PHE C O 1
ATOM 11678 N N . ALA C 1 358 ? 0.946 72.088 15.145 1.00 92.00 1074 ALA C N 1
ATOM 11679 C CA . ALA C 1 358 ? 2.205 72.672 14.698 1.00 95.06 1074 ALA C CA 1
ATOM 11680 C C . ALA C 1 358 ? 3.434 71.916 15.209 1.00 97.99 1074 ALA C C 1
ATOM 11681 O O . ALA C 1 358 ? 4.311 71.559 14.420 1.00 102.17 1074 ALA C O 1
ATOM 11683 N N . ASP C 1 359 ? 3.480 71.669 16.517 1.00 99.08 1075 ASP C N 1
ATOM 11684 C CA . ASP C 1 359 ? 4.691 71.185 17.189 1.00 102.05 1075 ASP C CA 1
ATOM 11685 C C . ASP C 1 359 ? 4.800 69.668 17.260 1.00 102.95 1075 ASP C C 1
ATOM 11686 O O . ASP C 1 359 ? 5.874 69.118 17.039 1.00 108.65 1075 ASP C O 1
ATOM 11691 N N . ASP C 1 360 ? 3.705 68.992 17.587 1.00 102.26 1076 ASP C N 1
ATOM 11692 C CA . ASP C 1 360 ? 3.733 67.549 17.825 1.00 102.27 1076 ASP C CA 1
ATOM 11693 C C . ASP C 1 360 ? 3.429 66.709 16.585 1.00 100.71 1076 ASP C C 1
ATOM 11694 O O . ASP C 1 360 ? 3.980 65.623 16.442 1.00 103.58 1076 ASP C O 1
ATOM 11699 N N . LEU C 1 361 ? 2.568 67.195 15.695 1.00 99.32 1077 LEU C N 1
ATOM 11700 C CA . LEU C 1 361 ? 2.109 66.395 14.550 1.00 99.15 1077 LEU C CA 1
ATOM 11701 C C . LEU C 1 361 ? 2.881 66.637 13.266 1.00 102.41 1077 LEU C C 1
ATOM 11702 O O . LEU C 1 361 ? 3.151 65.692 12.528 1.00 101.81 1077 LEU C O 1
ATOM 11707 N N . LEU C 1 362 ? 3.220 67.894 12.988 1.00 106.98 1078 LEU C N 1
ATOM 11708 C CA . LEU C 1 362 ? 4.045 68.223 11.822 1.00 109.74 1078 LEU C CA 1
ATOM 11709 C C . LEU C 1 362 ? 5.550 68.072 12.092 1.00 117.65 1078 LEU C C 1
ATOM 11710 O O . LEU C 1 362 ? 6.287 67.667 11.191 1.00 119.60 1078 LEU C O 1
ATOM 11715 N N . SER C 1 363 ? 6.001 68.381 13.314 1.00 125.28 1079 SER C N 1
ATOM 11716 C CA . SER C 1 363 ? 7.442 68.478 13.618 1.00 133.52 1079 SER C CA 1
ATOM 11717 C C . SER C 1 363 ? 8.063 67.259 14.317 1.00 141.99 1079 SER C C 1
ATOM 11718 O O . SER C 1 363 ? 9.155 66.841 13.937 1.00 148.51 1079 SER C O 1
ATOM 11721 N N . GLY C 1 364 ? 7.385 66.682 15.311 1.00 150.26 1080 GLY C N 1
ATOM 11722 C CA . GLY C 1 364 ? 7.976 65.616 16.155 1.00 157.47 1080 GLY C CA 1
ATOM 11723 C C . GLY C 1 364 ? 7.327 64.243 16.022 1.00 162.29 1080 GLY C C 1
ATOM 11724 O O . GLY C 1 364 ? 6.157 64.079 16.362 1.00 164.68 1080 GLY C O 1
ATOM 11725 N N . LEU C 1 365 ? 8.086 63.251 15.554 1.00 165.54 1081 LEU C N 1
ATOM 11726 C CA . LEU C 1 365 ? 7.566 61.885 15.399 1.00 168.76 1081 LEU C CA 1
ATOM 11727 C C . LEU C 1 365 ? 7.526 61.193 16.774 1.00 170.45 1081 LEU C C 1
ATOM 11728 O O . LEU C 1 365 ? 8.577 61.106 17.412 1.00 175.64 1081 LEU C O 1
ATOM 11733 N N . GLY C 1 366 ? 6.377 60.716 17.278 1.00 167.43 1082 GLY C N 1
ATOM 11734 C CA . GLY C 1 366 ? 5.029 60.851 16.702 1.00 164.18 1082 GLY C CA 1
ATOM 11735 C C . GLY C 1 366 ? 4.515 59.566 16.073 1.00 161.05 1082 GLY C C 1
ATOM 11736 O O . GLY C 1 366 ? 3.750 58.818 16.690 1.00 158.41 1082 GLY C O 1
ATOM 11737 N N . THR C 1 367 ? 4.956 59.312 14.843 1.00 160.75 1083 THR C N 1
ATOM 11738 C CA . THR C 1 367 ? 4.521 58.158 14.044 1.00 160.75 1083 THR C CA 1
ATOM 11739 C C . THR C 1 367 ? 5.012 56.854 14.704 1.00 160.63 1083 THR C C 1
ATOM 11740 O O . THR C 1 367 ? 5.862 56.914 15.592 1.00 169.37 1083 THR C O 1
ATOM 11744 N N . SER C 1 368 ? 4.502 55.677 14.329 1.00 155.54 1084 SER C N 1
ATOM 11745 C CA . SER C 1 368 ? 3.491 55.465 13.290 1.00 150.19 1084 SER C CA 1
ATOM 11746 C C . SER C 1 368 ? 2.087 55.378 13.869 1.00 143.96 1084 SER C C 1
ATOM 11747 O O . SER C 1 368 ? 1.258 54.639 13.340 1.00 146.89 1084 SER C O 1
ATOM 11750 N N . CYS C 1 369 ? 1.811 56.120 14.945 1.00 134.08 1085 CYS C N 1
ATOM 11751 C CA . CYS C 1 369 ? 0.508 56.059 15.611 1.00 125.42 1085 CYS C CA 1
ATOM 11752 C C . CYS C 1 369 ? -0.398 57.230 15.303 1.00 116.86 1085 CYS C C 1
ATOM 11753 O O . CYS C 1 369 ? -1.604 57.046 15.174 1.00 115.36 1085 CYS C O 1
ATOM 11756 N N . VAL C 1 370 ? 0.171 58.422 15.191 1.00 110.64 1086 VAL C N 1
ATOM 11757 C CA . VAL C 1 370 ? -0.586 59.578 14.749 1.00 106.02 1086 VAL C CA 1
ATOM 11758 C C . VAL C 1 370 ? 0.118 60.217 13.561 1.00 103.68 1086 VAL C C 1
ATOM 11759 O O . VAL C 1 370 ? 1.346 60.323 13.535 1.00 104.35 1086 VAL C O 1
ATOM 11763 N N . ALA C 1 371 ? -0.682 60.620 12.577 1.00 99.25 1087 ALA C N 1
ATOM 11764 C CA . ALA C 1 371 ? -0.208 61.323 11.392 1.00 97.49 1087 ALA C CA 1
ATOM 11765 C C . ALA C 1 371 ? -1.192 62.426 11.058 1.00 94.21 1087 ALA C C 1
ATOM 11766 O O . ALA C 1 371 ? -2.380 62.269 11.279 1.00 92.33 1087 ALA C O 1
ATOM 11768 N N . ALA C 1 372 ? -0.695 63.540 10.533 1.00 94.09 1088 ALA C N 1
ATOM 11769 C CA . ALA C 1 372 ? -1.533 64.703 10.240 1.00 94.06 1088 ALA C CA 1
ATOM 11770 C C . ALA C 1 372 ? -1.437 65.083 8.783 1.00 95.68 1088 ALA C C 1
ATOM 11771 O O . ALA C 1 372 ? -0.563 64.607 8.075 1.00 100.66 1088 ALA C O 1
ATOM 11773 N N . GLY C 1 373 ? -2.326 65.963 8.344 1.00 98.90 1089 GLY C N 1
ATOM 11774 C CA . GLY C 1 373 ? -2.313 66.442 6.966 1.00 103.33 1089 GLY C CA 1
ATOM 11775 C C . GLY C 1 373 ? -3.129 67.699 6.736 1.00 107.47 1089 GLY C C 1
ATOM 11776 O O . GLY C 1 373 ? -4.136 67.921 7.408 1.00 106.24 1089 GLY C O 1
ATOM 11777 N N . ARG C 1 374 ? -2.666 68.526 5.798 1.00 113.52 1090 ARG C N 1
ATOM 11778 C CA . ARG C 1 374 ? -3.383 69.720 5.358 1.00 117.53 1090 ARG C CA 1
ATOM 11779 C C . ARG C 1 374 ? -3.640 69.620 3.863 1.00 120.18 1090 ARG C C 1
ATOM 11780 O O . ARG C 1 374 ? -2.788 69.140 3.117 1.00 120.43 1090 ARG C O 1
ATOM 11788 N N . SER C 1 375 ? -4.804 70.096 3.431 1.00 124.32 1091 SER C N 1
ATOM 11789 C CA . SER C 1 375 ? -5.256 69.914 2.055 1.00 132.63 1091 SER C CA 1
ATOM 11790 C C . SER C 1 375 ? -6.188 71.043 1.609 1.00 136.69 1091 SER C C 1
ATOM 11791 O O . SER C 1 375 ? -6.841 71.674 2.439 1.00 134.34 1091 SER C O 1
ATOM 11794 N N . HIS C 1 376 ? -6.249 71.280 0.297 1.00 145.38 1092 HIS C N 1
ATOM 11795 C CA . HIS C 1 376 ? -7.141 72.299 -0.279 1.00 149.87 1092 HIS C CA 1
ATOM 11796 C C . HIS C 1 376 ? -8.579 71.796 -0.321 1.00 148.57 1092 HIS C C 1
ATOM 11797 O O . HIS C 1 376 ? -8.839 70.671 -0.752 1.00 147.32 1092 HIS C O 1
ATOM 11804 N N . GLY C 1 377 ? -9.505 72.645 0.116 1.00 149.78 1093 GLY C N 1
ATOM 11805 C CA . GLY C 1 377 ? -10.875 72.229 0.397 1.00 152.32 1093 GLY C CA 1
ATOM 11806 C C . GLY C 1 377 ? -11.846 72.352 -0.762 1.00 153.18 1093 GLY C C 1
ATOM 11807 O O . GLY C 1 377 ? -11.523 71.996 -1.897 1.00 149.33 1093 GLY C O 1
ATOM 11808 N N . GLU C 1 378 ? -13.033 72.878 -0.458 1.00 156.55 1094 GLU C N 1
ATOM 11809 C CA . GLU C 1 378 ? -14.162 72.896 -1.389 1.00 156.82 1094 GLU C CA 1
ATOM 11810 C C . GLU C 1 378 ? -13.848 73.861 -2.524 1.00 159.87 1094 GLU C C 1
ATOM 11811 O O . GLU C 1 378 ? -13.823 73.473 -3.692 1.00 158.37 1094 GLU C O 1
ATOM 11817 N N . VAL C 1 379 ? -13.595 75.113 -2.152 1.00 164.69 1095 VAL C N 1
ATOM 11818 C CA . VAL C 1 379 ? -13.129 76.151 -3.064 1.00 168.96 1095 VAL C CA 1
ATOM 11819 C C . VAL C 1 379 ? -11.971 76.829 -2.332 1.00 168.50 1095 VAL C C 1
ATOM 11820 O O . VAL C 1 379 ? -12.188 77.408 -1.267 1.00 167.90 1095 VAL C O 1
ATOM 11824 N N . PRO C 1 380 ? -10.736 76.716 -2.861 1.00 169.23 1096 PRO C N 1
ATOM 11825 C CA . PRO C 1 380 ? -9.621 77.433 -2.240 1.00 169.90 1096 PRO C CA 1
ATOM 11826 C C . PRO C 1 380 ? -9.823 78.967 -2.147 1.00 171.40 1096 PRO C C 1
ATOM 11827 O O . PRO C 1 380 ? -10.472 79.542 -3.022 1.00 173.32 1096 PRO C O 1
ATOM 11831 N N . GLU C 1 381 ? -9.285 79.634 -1.118 1.00 169.67 1097 GLU C N 1
ATOM 11832 C CA . GLU C 1 381 ? -8.411 79.027 -0.107 1.00 167.84 1097 GLU C CA 1
ATOM 11833 C C . GLU C 1 381 ? -9.042 78.905 1.292 1.00 154.03 1097 GLU C C 1
ATOM 11834 O O . GLU C 1 381 ? -8.925 79.806 2.128 1.00 151.94 1097 GLU C O 1
ATOM 11840 N N . VAL C 1 382 ? -9.715 77.778 1.517 1.00 139.60 1098 VAL C N 1
ATOM 11841 C CA . VAL C 1 382 ? -9.968 77.262 2.862 1.00 128.15 1098 VAL C CA 1
ATOM 11842 C C . VAL C 1 382 ? -9.267 75.914 2.937 1.00 121.43 1098 VAL C C 1
ATOM 11843 O O . VAL C 1 382 ? -9.414 75.072 2.045 1.00 119.45 1098 VAL C O 1
ATOM 11847 N N . SER C 1 383 ? -8.478 75.731 3.988 1.00 113.77 1099 SER C N 1
ATOM 11848 C CA . SER C 1 383 ? -7.719 74.507 4.180 1.00 107.48 1099 SER C CA 1
ATOM 11849 C C . SER C 1 383 ? -8.571 73.474 4.913 1.00 99.41 1099 SER C C 1
ATOM 11850 O O . SER C 1 383 ? -9.477 73.830 5.663 1.00 92.25 1099 SER C O 1
ATOM 11853 N N . ILE C 1 384 ? -8.261 72.200 4.682 1.00 94.00 1100 ILE C N 1
ATOM 11854 C CA . ILE C 1 384 ? -8.888 71.084 5.371 1.00 89.71 1100 ILE C CA 1
ATOM 11855 C C . ILE C 1 384 ? -7.799 70.362 6.138 1.00 86.87 1100 ILE C C 1
ATOM 11856 O O . ILE C 1 384 ? -7.036 69.579 5.564 1.00 89.73 1100 ILE C O 1
ATOM 11861 N N . TYR C 1 385 ? -7.725 70.634 7.434 1.00 83.38 1101 TYR C N 1
ATOM 11862 C CA . TYR C 1 385 ? -6.810 69.926 8.316 1.00 83.65 1101 TYR C CA 1
ATOM 11863 C C . TYR C 1 385 ? -7.369 68.548 8.652 1.00 82.75 1101 TYR C C 1
ATOM 11864 O O . TYR C 1 385 ? -8.577 68.351 8.689 1.00 79.52 1101 TYR C O 1
ATOM 11873 N N . SER C 1 386 ? -6.476 67.593 8.885 1.00 84.95 1102 SER C N 1
ATOM 11874 C CA . SER C 1 386 ? -6.881 66.245 9.263 1.00 86.34 1102 SER C CA 1
ATOM 11875 C C . SER C 1 386 ? -5.804 65.535 10.064 1.00 85.62 1102 SER C C 1
ATOM 11876 O O . SER C 1 386 ? -4.615 65.827 9.914 1.00 87.93 1102 SER C O 1
ATOM 11879 N N . VAL C 1 387 ? -6.232 64.589 10.896 1.00 83.52 1103 VAL C N 1
ATOM 11880 C CA . VAL C 1 387 ? -5.324 63.783 11.717 1.00 82.71 1103 VAL C CA 1
ATOM 11881 C C . VAL C 1 387 ? -5.865 62.367 11.779 1.00 79.19 1103 VAL C C 1
ATOM 11882 O O . VAL C 1 387 ? -7.069 62.183 11.820 1.00 80.47 1103 VAL C O 1
ATOM 11886 N N . ILE C 1 388 ? -4.974 61.377 11.772 1.00 78.39 1104 ILE C N 1
ATOM 11887 C CA . ILE C 1 388 ? -5.362 59.950 11.780 1.00 77.69 1104 ILE C CA 1
ATOM 11888 C C . ILE C 1 388 ? -4.679 59.231 12.947 1.00 77.91 1104 ILE C C 1
ATOM 11889 O O . ILE C 1 388 ? -3.482 59.372 13.145 1.00 78.79 1104 ILE C O 1
ATOM 11894 N N . PHE C 1 389 ? -5.473 58.501 13.727 1.00 77.98 1105 PHE C N 1
ATOM 11895 C CA . PHE C 1 389 ? -4.999 57.704 14.841 1.00 78.92 1105 PHE C CA 1
ATOM 11896 C C . PHE C 1 389 ? -5.018 56.256 14.378 1.00 82.52 1105 PHE C C 1
ATOM 11897 O O . PHE C 1 389 ? -6.053 55.776 13.920 1.00 81.95 1105 PHE C O 1
ATOM 11905 N N . LYS C 1 390 ? -3.883 55.570 14.496 1.00 87.98 1106 LYS C N 1
ATOM 11906 C CA . LYS C 1 390 ? -3.723 54.230 13.930 1.00 93.84 1106 LYS C CA 1
ATOM 11907 C C . LYS C 1 390 ? -3.349 53.133 14.931 1.00 96.07 1106 LYS C C 1
ATOM 11908 O O . LYS C 1 390 ? -3.204 51.978 14.529 1.00 94.85 1106 LYS C O 1
ATOM 11914 N N . CYS C 1 391 ? -3.216 53.476 16.213 1.00 100.30 1107 CYS C N 1
ATOM 11915 C CA . CYS C 1 391 ? -2.893 52.505 17.254 1.00 105.35 1107 CYS C CA 1
ATOM 11916 C C . CYS C 1 391 ? -3.893 52.589 18.407 1.00 103.02 1107 CYS C C 1
ATOM 11917 O O . CYS C 1 391 ? -3.515 52.388 19.563 1.00 106.77 1107 CYS C O 1
ATOM 11920 N N . LEU C 1 392 ? -5.162 52.868 18.109 1.00 98.58 1108 LEU C N 1
ATOM 11921 C CA . LEU C 1 392 ? -6.193 52.884 19.151 1.00 96.84 1108 LEU C CA 1
ATOM 11922 C C . LEU C 1 392 ? -6.540 51.455 19.532 1.00 97.17 1108 LEU C C 1
ATOM 11923 O O . LEU C 1 392 ? -6.046 50.508 18.917 1.00 96.49 1108 LEU C O 1
ATOM 11928 N N . GLU C 1 393 ? -7.379 51.302 20.553 1.00 98.92 1109 GLU C N 1
ATOM 11929 C CA . GLU C 1 393 ? -7.734 49.996 21.080 1.00 99.99 1109 GLU C CA 1
ATOM 11930 C C . GLU C 1 393 ? -9.150 49.637 20.639 1.00 96.33 1109 GLU C C 1
ATOM 11931 O O . GLU C 1 393 ? -10.037 50.494 20.664 1.00 93.93 1109 GLU C O 1
ATOM 11937 N N . PRO C 1 394 ? -9.369 48.376 20.218 1.00 95.75 1110 PRO C N 1
ATOM 11938 C CA . PRO C 1 394 ? -10.696 47.953 19.744 1.00 96.00 1110 PRO C CA 1
ATOM 11939 C C . PRO C 1 394 ? -11.784 47.991 20.816 1.00 95.00 1110 PRO C C 1
ATOM 11940 O O . PRO C 1 394 ? -11.487 47.833 21.995 1.00 98.77 1110 PRO C O 1
ATOM 11944 N N . ASP C 1 395 ? -13.029 48.191 20.386 1.00 95.12 1111 ASP C N 1
ATOM 11945 C CA . ASP C 1 395 ? -14.202 48.274 21.271 1.00 96.81 1111 ASP C CA 1
ATOM 11946 C C . ASP C 1 395 ? -13.970 49.243 22.432 1.00 95.57 1111 ASP C C 1
ATOM 11947 O O . ASP C 1 395 ? -14.235 48.931 23.589 1.00 96.18 1111 ASP C O 1
ATOM 11952 N N . GLY C 1 396 ? -13.461 50.421 22.098 1.00 94.82 1112 GLY C N 1
ATOM 11953 C CA . GLY C 1 396 ? -13.169 51.451 23.083 1.00 94.04 1112 GLY C CA 1
ATOM 11954 C C . GLY C 1 396 ? -13.941 52.701 22.745 1.00 92.07 1112 GLY C C 1
ATOM 11955 O O . GLY C 1 396 ? -14.100 53.023 21.565 1.00 91.45 1112 GLY C O 1
ATOM 11956 N N . LEU C 1 397 ? -14.438 53.387 23.774 1.00 90.75 1113 LEU C N 1
ATOM 11957 C CA . LEU C 1 397 ? -15.110 54.671 23.607 1.00 88.74 1113 LEU C CA 1
ATOM 11958 C C . LEU C 1 397 ? -14.063 55.751 23.793 1.00 87.11 1113 LEU C C 1
ATOM 11959 O O . LEU C 1 397 ? -13.405 55.784 24.820 1.00 87.84 1113 LEU C O 1
ATOM 11964 N N . TYR C 1 398 ? -13.898 56.607 22.784 1.00 84.89 1114 TYR C N 1
ATOM 11965 C CA . TYR C 1 398 ? -12.898 57.662 22.802 1.00 83.61 1114 TYR C CA 1
ATOM 11966 C C . TYR C 1 398 ? -13.557 59.030 22.707 1.00 84.92 1114 TYR C C 1
ATOM 11967 O O . TYR C 1 398 ? -14.599 59.181 22.082 1.00 83.20 1114 TYR C O 1
ATOM 11976 N N . LYS C 1 399 ? -12.928 60.022 23.328 1.00 87.38 1115 LYS C N 1
ATOM 11977 C CA . LYS C 1 399 ? -13.343 61.408 23.229 1.00 89.04 1115 LYS C CA 1
ATOM 11978 C C . LYS C 1 399 ? -12.198 62.219 22.635 1.00 87.48 1115 LYS C C 1
ATOM 11979 O O . LYS C 1 399 ? -11.095 62.218 23.175 1.00 89.22 1115 LYS C O 1
ATOM 11985 N N . PHE C 1 400 ? -12.469 62.903 21.528 1.00 85.41 1116 PHE C N 1
ATOM 11986 C CA . PHE C 1 400 ? -11.523 63.818 20.897 1.00 84.47 1116 PHE C CA 1
ATOM 11987 C C . PHE C 1 400 ? -12.048 65.248 21.009 1.00 83.10 1116 PHE C C 1
ATOM 11988 O O . PHE C 1 400 ? -13.205 65.494 20.715 1.00 80.13 1116 PHE C O 1
ATOM 11996 N N . THR C 1 401 ? -11.197 66.180 21.432 1.00 84.44 1117 THR C N 1
ATOM 11997 C CA . THR C 1 401 ? -11.548 67.601 21.467 1.00 85.11 1117 THR C CA 1
ATOM 11998 C C . THR C 1 401 ? -10.528 68.450 20.715 1.00 83.16 1117 THR C C 1
ATOM 11999 O O . THR C 1 401 ? -9.333 68.142 20.699 1.00 84.24 1117 THR C O 1
ATOM 12003 N N . LEU C 1 402 ? -11.015 69.544 20.138 1.00 81.02 1118 LEU C N 1
ATOM 12004 C CA . LEU C 1 402 ? -10.235 70.401 19.255 1.00 79.12 1118 LEU C CA 1
ATOM 12005 C C . LEU C 1 402 ? -10.497 71.862 19.568 1.00 76.38 1118 LEU C C 1
ATOM 12006 O O . LEU C 1 402 ? -11.636 72.250 19.810 1.00 75.47 1118 LEU C O 1
ATOM 12011 N N . TYR C 1 403 ? -9.438 72.666 19.569 1.00 75.22 1119 TYR C N 1
ATOM 12012 C CA . TYR C 1 403 ? -9.585 74.115 19.565 1.00 73.40 1119 TYR C CA 1
ATOM 12013 C C . TYR C 1 403 ? -8.452 74.800 18.833 1.00 72.62 1119 TYR C C 1
ATOM 12014 O O . TYR C 1 403 ? -7.333 74.289 18.776 1.00 73.96 1119 TYR C O 1
ATOM 12023 N N . ALA C 1 404 ? -8.765 75.972 18.287 1.00 71.97 1120 ALA C N 1
ATOM 12024 C CA . ALA C 1 404 ? -7.812 76.791 17.553 1.00 71.56 1120 ALA C CA 1
ATOM 12025 C C . ALA C 1 404 ? -7.130 77.761 18.493 1.00 72.25 1120 ALA C C 1
ATOM 12026 O O . ALA C 1 404 ? -7.663 78.089 19.540 1.00 73.19 1120 ALA C O 1
ATOM 12028 N N . VAL C 1 405 ? -5.942 78.205 18.105 1.00 73.74 1121 VAL C N 1
ATOM 12029 C CA . VAL C 1 405 ? -5.167 79.177 18.861 1.00 74.57 1121 VAL C CA 1
ATOM 12030 C C . VAL C 1 405 ? -4.663 80.218 17.880 1.00 76.26 1121 VAL C C 1
ATOM 12031 O O . VAL C 1 405 ? -3.914 79.879 16.965 1.00 77.38 1121 VAL C O 1
ATOM 12035 N N . ASP C 1 406 ? -5.044 81.476 18.070 1.00 78.87 1122 ASP C N 1
ATOM 12036 C CA . ASP C 1 406 ? -4.627 82.527 17.141 1.00 81.37 1122 ASP C CA 1
ATOM 12037 C C . ASP C 1 406 ? -3.176 82.992 17.375 1.00 84.86 1122 ASP C C 1
ATOM 12038 O O . ASP C 1 406 ? -2.502 82.540 18.297 1.00 85.24 1122 ASP C O 1
ATOM 12043 N N . THR C 1 407 ? -2.720 83.892 16.509 1.00 89.04 1123 THR C N 1
ATOM 12044 C CA . THR C 1 407 ? -1.361 84.444 16.523 1.00 90.78 1123 THR C CA 1
ATOM 12045 C C . THR C 1 407 ? -0.964 85.099 17.847 1.00 90.92 1123 THR C C 1
ATOM 12046 O O . THR C 1 407 ? 0.197 85.027 18.233 1.00 91.90 1123 THR C O 1
ATOM 12050 N N . ARG C 1 408 ? -1.919 85.717 18.540 1.00 91.28 1124 ARG C N 1
ATOM 12051 C CA . ARG C 1 408 ? -1.648 86.396 19.813 1.00 93.79 1124 ARG C CA 1
ATOM 12052 C C . ARG C 1 408 ? -1.941 85.560 21.069 1.00 91.41 1124 ARG C C 1
ATOM 12053 O O . ARG C 1 408 ? -1.662 86.016 22.183 1.00 90.77 1124 ARG C O 1
ATOM 12061 N N . GLY C 1 409 ? -2.505 84.362 20.895 1.00 87.91 1125 GLY C N 1
ATOM 12062 C CA . GLY C 1 409 ? -2.699 83.409 21.991 1.00 87.91 1125 GLY C CA 1
ATOM 12063 C C . GLY C 1 409 ? -4.119 83.150 22.495 1.00 87.32 1125 GLY C C 1
ATOM 12064 O O . GLY C 1 409 ? -4.292 82.383 23.449 1.00 87.57 1125 GLY C O 1
ATOM 12065 N N . ARG C 1 410 ? -5.133 83.772 21.884 1.00 85.98 1126 ARG C N 1
ATOM 12066 C CA . ARG C 1 410 ? -6.530 83.448 22.200 1.00 85.42 1126 ARG C CA 1
ATOM 12067 C C . ARG C 1 410 ? -6.831 82.010 21.835 1.00 83.45 1126 ARG C C 1
ATOM 12068 O O . ARG C 1 410 ? -6.333 81.517 20.828 1.00 80.27 1126 ARG C O 1
ATOM 12076 N N . HIS C 1 411 ? -7.642 81.354 22.665 1.00 82.50 1127 HIS C N 1
ATOM 12077 C CA . HIS C 1 411 ? -8.219 80.064 22.331 1.00 79.86 1127 HIS C CA 1
ATOM 12078 C C . HIS C 1 411 ? -9.591 80.278 21.728 1.00 79.80 1127 HIS C C 1
ATOM 12079 O O . HIS C 1 411 ? -10.295 81.218 22.082 1.00 80.11 1127 HIS C O 1
ATOM 12086 N N . SER C 1 412 ? -9.959 79.402 20.808 1.00 81.39 1128 SER C N 1
ATOM 12087 C CA . SER C 1 412 ? -11.304 79.363 20.274 1.00 82.71 1128 SER C CA 1
ATOM 12088 C C . SER C 1 412 ? -12.191 78.606 21.236 1.00 87.37 1128 SER C C 1
ATOM 12089 O O . SER C 1 412 ? -11.729 78.006 22.211 1.00 86.70 1128 SER C O 1
ATOM 12092 N N . GLU C 1 413 ? -13.482 78.618 20.932 1.00 94.47 1129 GLU C N 1
ATOM 12093 C CA . GLU C 1 413 ? -14.431 77.753 21.614 1.00 98.13 1129 GLU C CA 1
ATOM 12094 C C . GLU C 1 413 ? -14.047 76.315 21.265 1.00 93.04 1129 GLU C C 1
ATOM 12095 O O . GLU C 1 413 ? -13.645 76.027 20.141 1.00 87.62 1129 GLU C O 1
ATOM 12101 N N . LEU C 1 414 ? -14.142 75.431 22.246 1.00 92.93 1130 LEU C N 1
ATOM 12102 C CA . LEU C 1 414 ? -13.748 74.031 22.078 1.00 90.52 1130 LEU C CA 1
ATOM 12103 C C . LEU C 1 414 ? -14.793 73.275 21.264 1.00 88.14 1130 LEU C C 1
ATOM 12104 O O . LEU C 1 414 ? -15.953 73.674 21.214 1.00 92.96 1130 LEU C O 1
ATOM 12109 N N . SER C 1 415 ? -14.368 72.200 20.615 1.00 85.20 1131 SER C N 1
ATOM 12110 C CA . SER C 1 415 ? -15.257 71.320 19.864 1.00 83.77 1131 SER C CA 1
ATOM 12111 C C . SER C 1 415 ? -14.907 69.862 20.139 1.00 86.14 1131 SER C C 1
ATOM 12112 O O . SER C 1 415 ? -13.738 69.521 20.262 1.00 88.29 1131 SER C O 1
ATOM 12115 N N . THR C 1 416 ? -15.924 69.005 20.193 1.00 88.68 1132 THR C N 1
ATOM 12116 C CA . THR C 1 416 ? -15.782 67.639 20.707 1.00 89.99 1132 THR C CA 1
ATOM 12117 C C . THR C 1 416 ? -16.346 66.590 19.757 1.00 88.03 1132 THR C C 1
ATOM 12118 O O . THR C 1 416 ? -17.291 66.850 19.027 1.00 87.45 1132 THR C O 1
ATOM 12122 N N . VAL C 1 417 ? -15.744 65.405 19.778 1.00 89.59 1133 VAL C N 1
ATOM 12123 C CA . VAL C 1 417 ? -16.275 64.213 19.110 1.00 91.39 1133 VAL C CA 1
ATOM 12124 C C . VAL C 1 417 ? -16.090 63.024 20.048 1.00 93.47 1133 VAL C C 1
ATOM 12125 O O . VAL C 1 417 ? -14.990 62.828 20.563 1.00 97.21 1133 VAL C O 1
ATOM 12129 N N . THR C 1 418 ? -17.152 62.251 20.292 1.00 93.82 1134 THR C N 1
ATOM 12130 C CA . THR C 1 418 ? -17.021 60.967 21.003 1.00 96.06 1134 THR C CA 1
ATOM 12131 C C . THR C 1 418 ? -17.517 59.834 20.112 1.00 94.89 1134 THR C C 1
ATOM 12132 O O . THR C 1 418 ? -18.514 59.994 19.415 1.00 96.15 1134 THR C O 1
ATOM 12136 N N . LEU C 1 419 ? -16.799 58.713 20.111 1.00 92.86 1135 LEU C N 1
ATOM 12137 C CA . LEU C 1 419 ? -17.150 57.573 19.269 1.00 91.49 1135 LEU C CA 1
ATOM 12138 C C . LEU C 1 419 ? -16.506 56.301 19.773 1.00 90.87 1135 LEU C C 1
ATOM 12139 O O . LEU C 1 419 ? -15.462 56.346 20.416 1.00 88.62 1135 LEU C O 1
ATOM 12144 N N . ARG C 1 420 ? -17.129 55.171 19.452 1.00 91.86 1136 ARG C N 1
ATOM 12145 C CA . ARG C 1 420 ? -16.598 53.857 19.783 1.00 92.36 1136 ARG C CA 1
ATOM 12146 C C . ARG C 1 420 ? -15.836 53.288 18.581 1.00 88.27 1136 ARG C C 1
ATOM 12147 O O . ARG C 1 420 ? -16.276 53.411 17.434 1.00 90.71 1136 ARG C O 1
ATOM 12155 N N . THR C 1 421 ? -14.644 52.742 18.821 1.00 85.77 1137 THR C N 1
ATOM 12156 C CA . THR C 1 421 ? -13.917 52.036 17.777 1.00 83.09 1137 THR C CA 1
ATOM 12157 C C . THR C 1 421 ? -14.652 50.774 17.551 1.00 83.15 1137 THR C C 1
ATOM 12158 O O . THR C 1 421 ? -15.382 50.238 18.432 1.00 84.22 1137 THR C O 1
ATOM 12162 N N . ALA C 1 422 ? -14.499 50.313 16.326 1.00 82.40 1138 ALA C N 1
ATOM 12163 C CA . ALA C 1 422 ? -15.165 49.125 15.963 1.00 82.67 1138 ALA C CA 1
ATOM 12164 C C . ALA C 1 422 ? -14.748 48.175 17.074 1.00 83.15 1138 ALA C C 1
ATOM 12165 O O . ALA C 1 422 ? -13.588 47.864 17.284 1.00 82.81 1138 ALA C O 1
ATOM 12167 N N . CYS C 1 423 ? -15.684 46.298 16.387 1.00 108.41 1139 CYS C N 1
ATOM 12168 C CA . CYS C 1 423 ? -15.146 45.312 17.343 1.00 109.95 1139 CYS C CA 1
ATOM 12169 C C . CYS C 1 423 ? -13.778 44.829 16.892 1.00 107.46 1139 CYS C C 1
ATOM 12170 O O . CYS C 1 423 ? -13.417 45.005 15.717 1.00 107.51 1139 CYS C O 1
ATOM 12173 N N . PRO C 1 424 ? -13.003 44.217 17.812 1.00 105.79 1140 PRO C N 1
ATOM 12174 C CA . PRO C 1 424 ? -11.719 43.655 17.389 1.00 103.27 1140 PRO C CA 1
ATOM 12175 C C . PRO C 1 424 ? -11.945 42.464 16.503 1.00 102.19 1140 PRO C C 1
ATOM 12176 O O . PRO C 1 424 ? -13.017 41.857 16.553 1.00 101.97 1140 PRO C O 1
ATOM 12180 N N . LEU C 1 425 ? -10.944 42.145 15.697 1.00 101.02 1141 LEU C N 1
ATOM 12181 C CA . LEU C 1 425 ? -11.059 41.039 14.762 1.00 102.19 1141 LEU C CA 1
ATOM 12182 C C . LEU C 1 425 ? -11.065 39.715 15.493 1.00 101.56 1141 LEU C C 1
ATOM 12183 O O . LEU C 1 425 ? -10.435 39.568 16.541 1.00 104.29 1141 LEU C O 1
ATOM 12188 N N . VAL C 1 426 ? -11.808 38.767 14.937 1.00 99.88 1142 VAL C N 1
ATOM 12189 C CA . VAL C 1 426 ? -12.046 37.489 15.573 1.00 100.94 1142 VAL C CA 1
ATOM 12190 C C . VAL C 1 426 ? -11.872 36.413 14.524 1.00 101.99 1142 VAL C C 1
ATOM 12191 O O . VAL C 1 426 ? -12.629 36.376 13.554 1.00 103.69 1142 VAL C O 1
ATOM 12195 N N . ASP C 1 427 ? -10.866 35.556 14.701 1.00 101.88 1143 ASP C N 1
ATOM 12196 C CA . ASP C 1 427 ? -10.732 34.365 13.868 1.00 102.22 1143 ASP C CA 1
ATOM 12197 C C . ASP C 1 427 ? -11.769 33.359 14.353 1.00 100.43 1143 ASP C C 1
ATOM 12198 O O . ASP C 1 427 ? -11.598 32.717 15.388 1.00 99.48 1143 ASP C O 1
ATOM 12203 N N . ASP C 1 428 ? -12.854 33.255 13.597 1.00 99.36 1144 ASP C N 1
ATOM 12204 C CA . ASP C 1 428 ? -14.018 32.478 13.999 1.00 99.88 1144 ASP C CA 1
ATOM 12205 C C . ASP C 1 428 ? -13.763 30.967 13.911 1.00 102.52 1144 ASP C C 1
ATOM 12206 O O . ASP C 1 428 ? -14.347 30.198 14.668 1.00 101.90 1144 ASP C O 1
ATOM 12211 N N . ASN C 1 429 ? -12.899 30.555 12.980 1.00 106.08 1145 ASN C N 1
ATOM 12212 C CA . ASN C 1 429 ? -12.428 29.166 12.887 1.00 108.09 1145 ASN C CA 1
ATOM 12213 C C . ASN C 1 429 ? -11.657 28.776 14.129 1.00 106.61 1145 ASN C C 1
ATOM 12214 O O . ASN C 1 429 ? -11.927 27.744 14.729 1.00 110.65 1145 ASN C O 1
ATOM 12219 N N . LYS C 1 430 ? -10.696 29.617 14.494 1.00 105.19 1146 LYS C N 1
ATOM 12220 C CA . LYS C 1 430 ? -9.890 29.430 15.697 1.00 107.07 1146 LYS C CA 1
ATOM 12221 C C . LYS C 1 430 ? -10.761 29.374 16.947 1.00 106.73 1146 LYS C C 1
ATOM 12222 O O . LYS C 1 430 ? -10.504 28.579 17.845 1.00 109.02 1146 LYS C O 1
ATOM 12228 N N . ALA C 1 431 ? -11.791 30.212 17.000 1.00 105.23 1147 ALA C N 1
ATOM 12229 C CA . ALA C 1 431 ? -12.705 30.220 18.135 1.00 105.22 1147 ALA C CA 1
ATOM 12230 C C . ALA C 1 431 ? -13.450 28.896 18.270 1.00 104.86 1147 ALA C C 1
ATOM 12231 O O . ALA C 1 431 ? -13.470 28.316 19.348 1.00 104.37 1147 ALA C O 1
ATOM 12233 N N . GLU C 1 432 ? -14.043 28.420 17.176 1.00 105.87 1148 GLU C N 1
ATOM 12234 C CA . GLU C 1 432 ? -14.776 27.141 17.178 1.00 109.28 1148 GLU C CA 1
ATOM 12235 C C . GLU C 1 432 ? -13.856 25.944 17.449 1.00 109.75 1148 GLU C C 1
ATOM 12236 O O . GLU C 1 432 ? -14.290 24.934 18.001 1.00 110.40 1148 GLU C O 1
ATOM 12242 N N . GLU C 1 433 ? -12.594 26.076 17.049 1.00 109.05 1149 GLU C N 1
ATOM 12243 C CA . GLU C 1 433 ? -11.569 25.071 17.289 1.00 112.21 1149 GLU C CA 1
ATOM 12244 C C . GLU C 1 433 ? -11.236 24.976 18.774 1.00 108.93 1149 GLU C C 1
ATOM 12245 O O . GLU C 1 433 ? -11.207 23.885 19.337 1.00 110.72 1149 GLU C O 1
ATOM 12251 N N . ILE C 1 434 ? -10.973 26.126 19.390 1.00 106.36 1150 ILE C N 1
ATOM 12252 C CA . ILE C 1 434 ? -10.692 26.220 20.831 1.00 103.66 1150 ILE C CA 1
ATOM 12253 C C . ILE C 1 434 ? -11.843 25.636 21.641 1.00 105.34 1150 ILE C C 1
ATOM 12254 O O . ILE C 1 434 ? -11.617 24.863 22.564 1.00 108.67 1150 ILE C O 1
ATOM 12259 N N . ALA C 1 435 ? -13.072 26.002 21.291 1.00 105.14 1151 ALA C N 1
ATOM 12260 C CA . ALA C 1 435 ? -14.259 25.493 21.979 1.00 105.47 1151 ALA C CA 1
ATOM 12261 C C . ALA C 1 435 ? -14.306 23.968 22.008 1.00 106.00 1151 ALA C C 1
ATOM 12262 O O . ALA C 1 435 ? -14.663 23.383 23.032 1.00 107.81 1151 ALA C O 1
ATOM 12264 N N . ASP C 1 436 ? -13.932 23.339 20.898 1.00 105.62 1152 ASP C N 1
ATOM 12265 C CA . ASP C 1 436 ? -13.882 21.879 20.817 1.00 108.75 1152 ASP C CA 1
ATOM 12266 C C . ASP C 1 436 ? -12.718 21.318 21.630 1.00 111.03 1152 ASP C C 1
ATOM 12267 O O . ASP C 1 436 ? -12.873 20.316 22.333 1.00 114.08 1152 ASP C O 1
ATOM 12272 N N . LYS C 1 437 ? -11.555 21.956 21.525 1.00 110.81 1153 LYS C N 1
ATOM 12273 C CA . LYS C 1 437 ? -10.395 21.597 22.342 1.00 113.17 1153 LYS C CA 1
ATOM 12274 C C . LYS C 1 437 ? -10.760 21.605 23.833 1.00 111.62 1153 LYS C C 1
ATOM 12275 O O . LYS C 1 437 ? -10.484 20.642 24.537 1.00 114.61 1153 LYS C O 1
ATOM 12281 N N . ILE C 1 438 ? -11.418 22.672 24.280 1.00 109.26 1154 ILE C N 1
ATOM 12282 C CA . ILE C 1 438 ? -11.829 22.836 25.684 1.00 109.15 1154 ILE C CA 1
ATOM 12283 C C . ILE C 1 438 ? -12.831 21.769 26.117 1.00 108.98 1154 ILE C C 1
ATOM 12284 O O . ILE C 1 438 ? -12.750 21.267 27.234 1.00 110.64 1154 ILE C O 1
ATOM 12289 N N . TYR C 1 439 ? -13.780 21.449 25.245 1.00 108.40 1155 TYR C N 1
ATOM 12290 C CA . TYR C 1 439 ? -14.788 20.433 25.539 1.00 110.33 1155 TYR C CA 1
ATOM 12291 C C . TYR C 1 439 ? -14.179 19.038 25.711 1.00 114.41 1155 TYR C C 1
ATOM 12292 O O . TYR C 1 439 ? -14.587 18.287 26.600 1.00 116.65 1155 TYR C O 1
ATOM 12301 N N . ASN C 1 440 ? -13.224 18.698 24.849 1.00 115.73 1156 ASN C N 1
ATOM 12302 C CA . ASN C 1 440 ? -12.547 17.404 24.910 1.00 118.45 1156 ASN C CA 1
ATOM 12303 C C . ASN C 1 440 ? -11.603 17.278 26.106 1.00 120.09 1156 ASN C C 1
ATOM 12304 O O . ASN C 1 440 ? -11.328 16.155 26.556 1.00 126.06 1156 ASN C O 1
ATOM 12309 N N . LEU C 1 441 ? -11.115 18.405 26.627 1.00 118.27 1157 LEU C N 1
ATOM 12310 C CA . LEU C 1 441 ? -10.391 18.404 27.906 1.00 118.98 1157 LEU C CA 1
ATOM 12311 C C . LEU C 1 441 ? -11.345 18.204 29.081 1.00 120.79 1157 LEU C C 1
ATOM 12312 O O . LEU C 1 441 ? -11.064 17.394 29.968 1.00 125.90 1157 LEU C O 1
ATOM 12317 N N . TYR C 1 442 ? -12.474 18.910 29.074 1.00 119.50 1158 TYR C N 1
ATOM 12318 C CA . TYR C 1 442 ? -13.506 18.746 30.113 1.00 121.79 1158 TYR C CA 1
ATOM 12319 C C . TYR C 1 442 ? -14.149 17.342 30.113 1.00 127.83 1158 TYR C C 1
ATOM 12320 O O . TYR C 1 442 ? -14.661 16.910 31.150 1.00 131.31 1158 TYR C O 1
ATOM 12329 N N . ASN C 1 443 ? -14.128 16.654 28.963 1.00 131.88 1159 ASN C N 1
ATOM 12330 C CA . ASN C 1 443 ? -14.484 15.218 28.868 1.00 137.58 1159 ASN C CA 1
ATOM 12331 C C . ASN C 1 443 ? -13.320 14.274 29.214 1.00 144.35 1159 ASN C C 1
ATOM 12332 O O . ASN C 1 443 ? -13.555 13.121 29.585 1.00 147.04 1159 ASN C O 1
ATOM 12337 N N . GLY C 1 444 ? -12.081 14.742 29.050 1.00 148.79 1160 GLY C N 1
ATOM 12338 C CA . GLY C 1 444 ? -10.912 14.084 29.641 1.00 156.70 1160 GLY C CA 1
ATOM 12339 C C . GLY C 1 444 ? -10.912 14.085 31.172 1.00 164.56 1160 GLY C C 1
ATOM 12340 O O . GLY C 1 444 ? -10.491 13.100 31.790 1.00 164.30 1160 GLY C O 1
ATOM 12341 N N . TYR C 1 445 ? -11.377 15.190 31.771 1.00 170.45 1161 TYR C N 1
ATOM 12342 C CA . TYR C 1 445 ? -11.458 15.392 33.235 1.00 175.91 1161 TYR C CA 1
ATOM 12343 C C . TYR C 1 445 ? -10.102 15.373 33.946 1.00 176.56 1161 TYR C C 1
ATOM 12344 O O . TYR C 1 445 ? -9.540 16.425 34.258 1.00 170.53 1161 TYR C O 1
ATOM 12353 N N . THR C 1 446 ? -9.589 14.158 34.160 1.00 183.01 1162 THR C N 1
ATOM 12354 C CA . THR C 1 446 ? -8.645 13.835 35.247 1.00 186.24 1162 THR C CA 1
ATOM 12355 C C . THR C 1 446 ? -7.432 14.756 35.377 1.00 189.28 1162 THR C C 1
ATOM 12356 O O . THR C 1 446 ? -7.129 15.231 36.477 1.00 200.84 1162 THR C O 1
ATOM 12360 N N . SER C 1 447 ? -6.749 15.006 34.263 1.00 182.54 1163 SER C N 1
ATOM 12361 C CA . SER C 1 447 ? -5.403 15.574 34.309 1.00 176.10 1163 SER C CA 1
ATOM 12362 C C . SER C 1 447 ? -5.385 17.020 34.809 1.00 168.28 1163 SER C C 1
ATOM 12363 O O . SER C 1 447 ? -6.263 17.809 34.481 1.00 164.19 1163 SER C O 1
ATOM 12366 N N . GLY C 1 448 ? -4.394 17.325 35.645 1.00 166.46 1164 GLY C N 1
ATOM 12367 C CA . GLY C 1 448 ? -4.101 18.686 36.075 1.00 162.92 1164 GLY C CA 1
ATOM 12368 C C . GLY C 1 448 ? -3.382 19.482 35.000 1.00 160.51 1164 GLY C C 1
ATOM 12369 O O . GLY C 1 448 ? -3.382 20.710 35.046 1.00 158.28 1164 GLY C O 1
ATOM 12370 N N . LYS C 1 449 ? -2.752 18.786 34.048 1.00 162.04 1165 LYS C N 1
ATOM 12371 C CA . LYS C 1 449 ? -2.202 19.421 32.844 1.00 163.25 1165 LYS C CA 1
ATOM 12372 C C . LYS C 1 449 ? -3.334 19.915 31.961 1.00 162.19 1165 LYS C C 1
ATOM 12373 O O . LYS C 1 449 ? -3.304 21.051 31.485 1.00 161.73 1165 LYS C O 1
ATOM 12379 N N . GLU C 1 450 ? -4.311 19.036 31.724 1.00 161.71 1166 GLU C N 1
ATOM 12380 C CA . GLU C 1 450 ? -5.537 19.383 30.997 1.00 160.03 1166 GLU C CA 1
ATOM 12381 C C . GLU C 1 450 ? -6.211 20.617 31.609 1.00 157.48 1166 GLU C C 1
ATOM 12382 O O . GLU C 1 450 ? -6.509 21.577 30.896 1.00 159.04 1166 GLU C O 1
ATOM 12388 N N . GLN C 1 451 ? -6.418 20.589 32.926 1.00 154.47 1167 GLN C N 1
ATOM 12389 C CA . GLN C 1 451 ? -7.011 21.718 33.659 1.00 150.96 1167 GLN C CA 1
ATOM 12390 C C . GLN C 1 451 ? -6.230 23.017 33.497 1.00 148.35 1167 GLN C C 1
ATOM 12391 O O . GLN C 1 451 ? -6.822 24.073 33.284 1.00 145.92 1167 GLN C O 1
ATOM 12397 N N . GLN C 1 452 ? -4.906 22.929 33.603 1.00 149.98 1168 GLN C N 1
ATOM 12398 C CA . GLN C 1 452 ? -4.034 24.101 33.486 1.00 152.44 1168 GLN C CA 1
ATOM 12399 C C . GLN C 1 452 ? -4.002 24.622 32.047 1.00 153.13 1168 GLN C C 1
ATOM 12400 O O . GLN C 1 452 ? -4.177 25.819 31.816 1.00 153.70 1168 GLN C O 1
ATOM 12406 N N . MET C 1 453 ? -3.809 23.712 31.091 1.00 155.38 1169 MET C N 1
ATOM 12407 C CA . MET C 1 453 ? -3.745 24.050 29.656 1.00 153.47 1169 MET C CA 1
ATOM 12408 C C . MET C 1 453 ? -5.070 24.587 29.109 1.00 147.62 1169 MET C C 1
ATOM 12409 O O . MET C 1 453 ? -5.069 25.446 28.229 1.00 146.15 1169 MET C O 1
ATOM 12414 N N . ALA C 1 454 ? -6.186 24.075 29.628 1.00 144.20 1170 ALA C N 1
ATOM 12415 C CA . ALA C 1 454 ? -7.510 24.634 29.345 1.00 141.35 1170 ALA C CA 1
ATOM 12416 C C . ALA C 1 454 ? -7.612 26.079 29.838 1.00 139.59 1170 ALA C C 1
ATOM 12417 O O . ALA C 1 454 ? -8.031 26.964 29.093 1.00 139.26 1170 ALA C O 1
ATOM 12419 N N . TYR C 1 455 ? -7.220 26.306 31.090 1.00 139.07 1171 TYR C N 1
ATOM 12420 C CA . TYR C 1 455 ? -7.209 27.650 31.675 1.00 137.28 1171 TYR C CA 1
ATOM 12421 C C . TYR C 1 455 ? -6.244 28.602 30.958 1.00 135.35 1171 TYR C C 1
ATOM 12422 O O . TYR C 1 455 ? -6.560 29.777 30.781 1.00 131.30 1171 TYR C O 1
ATOM 12431 N N . ASN C 1 456 ? -5.080 28.096 30.549 1.00 138.20 1172 ASN C N 1
ATOM 12432 C CA . ASN C 1 456 ? -4.070 28.930 29.883 1.00 139.89 1172 ASN C CA 1
ATOM 12433 C C . ASN C 1 456 ? -4.537 29.396 28.505 1.00 137.42 1172 ASN C C 1
ATOM 12434 O O . ASN C 1 456 ? -4.450 30.585 28.202 1.00 137.94 1172 ASN C O 1
ATOM 12439 N N . THR C 1 457 ? -5.027 28.467 27.679 1.00 134.62 1173 THR C N 1
ATOM 12440 C CA . THR C 1 457 ? -5.501 28.811 26.329 1.00 128.66 1173 THR C CA 1
ATOM 12441 C C . THR C 1 457 ? -6.675 29.789 26.367 1.00 122.89 1173 THR C C 1
ATOM 12442 O O . THR C 1 457 ? -6.730 30.699 25.548 1.00 125.44 1173 THR C O 1
ATOM 12446 N N . LEU C 1 458 ? -7.587 29.618 27.324 1.00 118.62 1174 LEU C N 1
ATOM 12447 C CA . LEU C 1 458 ? -8.719 30.544 27.490 1.00 115.46 1174 LEU C CA 1
ATOM 12448 C C . LEU C 1 458 ? -8.305 31.952 27.940 1.00 114.94 1174 LEU C C 1
ATOM 12449 O O . LEU C 1 458 ? -8.894 32.937 27.503 1.00 111.50 1174 LEU C O 1
ATOM 12454 N N . MET C 1 459 ? -7.299 32.042 28.803 1.00 119.71 1175 MET C N 1
ATOM 12455 C CA . MET C 1 459 ? -6.790 33.340 29.259 1.00 121.68 1175 MET C CA 1
ATOM 12456 C C . MET C 1 459 ? -5.839 33.987 28.252 1.00 121.02 1175 MET C C 1
ATOM 12457 O O . MET C 1 459 ? -5.811 35.208 28.142 1.00 120.00 1175 MET C O 1
ATOM 12462 N N . GLU C 1 460 ? -5.070 33.180 27.520 1.00 124.42 1176 GLU C N 1
ATOM 12463 C CA . GLU C 1 460 ? -4.089 33.700 26.544 1.00 126.46 1176 GLU C CA 1
ATOM 12464 C C . GLU C 1 460 ? -4.688 34.474 25.361 1.00 121.23 1176 GLU C C 1
ATOM 12465 O O . GLU C 1 460 ? -4.019 35.332 24.791 1.00 118.87 1176 GLU C O 1
ATOM 12471 N N . VAL C 1 461 ? -5.928 34.161 24.996 1.00 118.63 1177 VAL C N 1
ATOM 12472 C CA . VAL C 1 461 ? -6.601 34.798 23.864 1.00 116.46 1177 VAL C CA 1
ATOM 12473 C C . VAL C 1 461 ? -7.456 35.987 24.337 1.00 112.63 1177 VAL C C 1
ATOM 12474 O O . VAL C 1 461 ? -7.872 36.036 25.499 1.00 113.86 1177 VAL C O 1
ATOM 12478 N N . SER C 1 462 ? -7.711 36.936 23.435 1.00 109.31 1178 SER C N 1
ATOM 12479 C CA . SER C 1 462 ? -8.444 38.175 23.770 1.00 109.02 1178 SER C CA 1
ATOM 12480 C C . SER C 1 462 ? -9.864 37.947 24.274 1.00 108.27 1178 SER C C 1
ATOM 12481 O O . SER C 1 462 ? -10.466 36.906 24.021 1.00 111.03 1178 SER C O 1
ATOM 12484 N N . ALA C 1 463 ? -10.402 38.959 24.947 1.00 106.86 1179 ALA C N 1
ATOM 12485 C CA . ALA C 1 463 ? -11.734 38.884 25.557 1.00 106.69 1179 ALA C CA 1
ATOM 12486 C C . ALA C 1 463 ? -12.839 38.631 24.535 1.00 106.52 1179 ALA C C 1
ATOM 12487 O O . ALA C 1 463 ? -13.785 37.899 24.821 1.00 107.73 1179 ALA C O 1
ATOM 12489 N N . SER C 1 464 ? -12.715 39.236 23.353 1.00 104.81 1180 SER C N 1
ATOM 12490 C CA . SER C 1 464 ? -13.668 39.014 22.265 1.00 103.29 1180 SER C CA 1
ATOM 12491 C C . SER C 1 464 ? -13.618 37.584 21.767 1.00 102.60 1180 SER C C 1
ATOM 12492 O O . SER C 1 464 ? -14.662 36.964 21.570 1.00 103.74 1180 SER C O 1
ATOM 12495 N N . MET C 1 465 ? -12.404 37.063 21.590 1.00 101.42 1181 MET C N 1
ATOM 12496 C CA . MET C 1 465 ? -12.206 35.647 21.249 1.00 101.80 1181 MET C CA 1
ATOM 12497 C C . MET C 1 465 ? -12.787 34.710 22.307 1.00 100.91 1181 MET C C 1
ATOM 12498 O O . MET C 1 465 ? -13.430 33.722 21.963 1.00 103.78 1181 MET C O 1
ATOM 12503 N N . LEU C 1 466 ? -12.573 35.029 23.583 1.00 97.41 1182 LEU C N 1
ATOM 12504 C CA . LEU C 1 466 ? -13.145 34.246 24.681 1.00 94.86 1182 LEU C CA 1
ATOM 12505 C C . LEU C 1 466 ? -14.667 34.272 24.619 1.00 93.88 1182 LEU C C 1
ATOM 12506 O O . LEU C 1 466 ? -15.318 33.251 24.799 1.00 94.14 1182 LEU C O 1
ATOM 12511 N N . PHE C 1 467 ? -15.232 35.443 24.352 1.00 92.98 1183 PHE C N 1
ATOM 12512 C CA . PHE C 1 467 ? -16.679 35.568 24.195 1.00 93.70 1183 PHE C CA 1
ATOM 12513 C C . PHE C 1 467 ? -17.198 34.731 23.032 1.00 92.66 1183 PHE C C 1
ATOM 12514 O O . PHE C 1 467 ? -18.307 34.189 23.092 1.00 90.26 1183 PHE C O 1
ATOM 12522 N N . ARG C 1 468 ? -16.395 34.658 21.975 1.00 91.89 1184 ARG C N 1
ATOM 12523 C CA . ARG C 1 468 ? -16.716 33.842 20.821 1.00 93.53 1184 ARG C CA 1
ATOM 12524 C C . ARG C 1 468 ? -16.563 32.350 21.105 1.00 94.79 1184 ARG C C 1
ATOM 12525 O O . ARG C 1 468 ? -17.403 31.570 20.653 1.00 97.52 1184 ARG C O 1
ATOM 12533 N N . VAL C 1 469 ? -15.530 31.935 21.850 1.00 94.00 1185 VAL C N 1
ATOM 12534 C CA . VAL C 1 469 ? -15.398 30.499 22.171 1.00 95.78 1185 VAL C CA 1
ATOM 12535 C C . VAL C 1 469 ? -16.545 30.053 23.069 1.00 95.74 1185 VAL C C 1
ATOM 12536 O O . VAL C 1 469 ? -16.952 28.898 23.022 1.00 97.53 1185 VAL C O 1
ATOM 12540 N N . GLN C 1 470 ? -17.052 30.970 23.886 1.00 95.78 1186 GLN C N 1
ATOM 12541 C CA . GLN C 1 470 ? -18.246 30.714 24.687 1.00 98.38 1186 GLN C CA 1
ATOM 12542 C C . GLN C 1 470 ? -19.436 30.480 23.771 1.00 96.88 1186 GLN C C 1
ATOM 12543 O O . GLN C 1 470 ? -20.200 29.533 23.963 1.00 95.60 1186 GLN C O 1
ATOM 12549 N N . HIS C 1 471 ? -19.596 31.376 22.799 1.00 96.73 1187 HIS C N 1
ATOM 12550 C CA . HIS C 1 471 ? -20.698 31.302 21.836 1.00 97.28 1187 HIS C CA 1
ATOM 12551 C C . HIS C 1 471 ? -20.739 29.958 21.129 1.00 94.44 1187 HIS C C 1
ATOM 12552 O O . HIS C 1 471 ? -21.801 29.354 21.015 1.00 94.17 1187 HIS C O 1
ATOM 12559 N N . HIS C 1 472 ? -19.574 29.500 20.680 1.00 91.60 1188 HIS C N 1
ATOM 12560 C CA . HIS C 1 472 ? -19.450 28.183 20.064 1.00 90.88 1188 HIS C CA 1
ATOM 12561 C C . HIS C 1 472 ? -19.658 27.053 21.068 1.00 92.67 1188 HIS C C 1
ATOM 12562 O O . HIS C 1 472 ? -20.418 26.133 20.794 1.00 91.87 1188 HIS C O 1
ATOM 12569 N N . TYR C 1 473 ? -19.008 27.131 22.233 1.00 93.53 1189 TYR C N 1
ATOM 12570 C CA . TYR C 1 473 ? -19.139 26.089 23.252 1.00 94.55 1189 TYR C CA 1
ATOM 12571 C C . TYR C 1 473 ? -20.609 25.821 23.600 1.00 96.47 1189 TYR C C 1
ATOM 12572 O O . TYR C 1 473 ? -21.014 24.664 23.726 1.00 97.97 1189 TYR C O 1
ATOM 12581 N N . ASN C 1 474 ? -21.393 26.886 23.742 1.00 96.84 1190 ASN C N 1
ATOM 12582 C CA . ASN C 1 474 ? -22.822 26.764 24.060 1.00 99.34 1190 ASN C CA 1
ATOM 12583 C C . ASN C 1 474 ? -23.689 26.362 22.868 1.00 100.72 1190 ASN C C 1
ATOM 12584 O O . ASN C 1 474 ? -24.751 25.771 23.054 1.00 102.83 1190 ASN C O 1
ATOM 12589 N N . SER C 1 475 ? -23.264 26.691 21.651 1.00 100.77 1191 SER C N 1
ATOM 12590 C CA . SER C 1 475 ? -23.969 26.221 20.451 1.00 101.88 1191 SER C CA 1
ATOM 12591 C C . SER C 1 475 ? -24.018 24.702 20.369 1.00 102.98 1191 SER C C 1
ATOM 12592 O O . SER C 1 475 ? -25.018 24.139 19.945 1.00 103.84 1191 SER C O 1
ATOM 12595 N N . HIS C 1 476 ? -22.931 24.058 20.786 1.00 103.77 1192 HIS C N 1
ATOM 12596 C CA . HIS C 1 476 ? -22.757 22.624 20.639 1.00 104.79 1192 HIS C CA 1
ATOM 12597 C C . HIS C 1 476 ? -23.033 21.856 21.914 1.00 106.21 1192 HIS C C 1
ATOM 12598 O O . HIS C 1 476 ? -23.852 20.944 21.905 1.00 110.01 1192 HIS C O 1
ATOM 12605 N N . TYR C 1 477 ? -22.373 22.231 23.007 1.00 106.97 1193 TYR C N 1
ATOM 12606 C CA . TYR C 1 477 ? -22.306 21.380 24.209 1.00 110.51 1193 TYR C CA 1
ATOM 12607 C C . TYR C 1 477 ? -23.138 21.836 25.421 1.00 115.75 1193 TYR C C 1
ATOM 12608 O O . TYR C 1 477 ? -22.860 21.424 26.551 1.00 115.93 1193 TYR C O 1
ATOM 12617 N N . GLU C 1 478 ? -24.161 22.657 25.190 1.00 122.23 1194 GLU C N 1
ATOM 12618 C CA . GLU C 1 478 ? -24.948 23.245 26.280 1.00 128.66 1194 GLU C CA 1
ATOM 12619 C C . GLU C 1 478 ? -25.783 22.228 27.053 1.00 134.81 1194 GLU C C 1
ATOM 12620 O O . GLU C 1 478 ? -26.085 22.448 28.225 1.00 138.93 1194 GLU C O 1
ATOM 12626 N N . LYS C 1 479 ? -26.142 21.117 26.410 1.00 140.25 1195 LYS C N 1
ATOM 12627 C CA . LYS C 1 479 ? -26.943 20.065 27.058 1.00 144.82 1195 LYS C CA 1
ATOM 12628 C C . LYS C 1 479 ? -26.153 19.339 28.149 1.00 142.85 1195 LYS C C 1
ATOM 12629 O O . LYS C 1 479 ? -26.743 18.854 29.107 1.00 145.82 1195 LYS C O 1
ATOM 12635 N N . PHE C 1 480 ? -24.829 19.281 28.006 1.00 139.69 1196 PHE C N 1
ATOM 12636 C CA . PHE C 1 480 ? -23.956 18.608 28.973 1.00 139.73 1196 PHE C CA 1
ATOM 12637 C C . PHE C 1 480 ? -23.284 19.584 29.944 1.00 135.87 1196 PHE C C 1
ATOM 12638 O O . PHE C 1 480 ? -22.336 19.208 30.634 1.00 135.72 1196 PHE C O 1
ATOM 12646 N N . GLY C 1 481 ? -23.774 20.821 30.008 1.00 132.33 1197 GLY C N 1
ATOM 12647 C CA . GLY C 1 481 ? -23.204 21.840 30.881 1.00 131.26 1197 GLY C CA 1
ATOM 12648 C C . GLY C 1 481 ? -22.831 23.094 30.113 1.00 128.69 1197 GLY C C 1
ATOM 12649 O O . GLY C 1 481 ? -22.043 23.037 29.172 1.00 126.17 1197 GLY C O 1
ATOM 12650 N N . ASP C 1 482 ? -23.433 24.212 30.520 1.00 127.63 1198 ASP C N 1
ATOM 12651 C CA . ASP C 1 482 ? -23.103 25.573 30.064 1.00 124.52 1198 ASP C CA 1
ATOM 12652 C C . ASP C 1 482 ? -21.608 25.914 30.251 1.00 120.69 1198 ASP C C 1
ATOM 12653 O O . ASP C 1 482 ? -20.968 25.374 31.143 1.00 121.91 1198 ASP C O 1
ATOM 12658 N N . PHE C 1 483 ? -21.069 26.806 29.412 1.00 117.65 1199 PHE C N 1
ATOM 12659 C CA . PHE C 1 483 ? -19.619 27.119 29.383 1.00 116.09 1199 PHE C CA 1
ATOM 12660 C C . PHE C 1 483 ? -19.018 27.591 30.701 1.00 117.40 1199 PHE C C 1
ATOM 12661 O O . PHE C 1 483 ? -17.945 27.129 31.097 1.00 118.70 1199 PHE C O 1
ATOM 12669 N N . VAL C 1 484 ? -19.694 28.529 31.354 1.00 118.95 1200 VAL C N 1
ATOM 12670 C CA . VAL C 1 484 ? -19.238 29.052 32.645 1.00 120.84 1200 VAL C CA 1
ATOM 12671 C C . VAL C 1 484 ? -19.425 27.984 33.720 1.00 122.40 1200 VAL C C 1
ATOM 12672 O O . VAL C 1 484 ? -18.493 27.683 34.470 1.00 122.57 1200 VAL C O 1
ATOM 12676 N N . TRP C 1 485 ? -20.631 27.421 33.773 1.00 122.83 1201 TRP C N 1
ATOM 12677 C CA . TRP C 1 485 ? -20.977 26.375 34.738 1.00 125.54 1201 TRP C CA 1
ATOM 12678 C C . TRP C 1 485 ? -20.026 25.177 34.669 1.00 125.20 1201 TRP C C 1
ATOM 12679 O O . TRP C 1 485 ? -19.579 24.685 35.697 1.00 126.69 1201 TRP C O 1
ATOM 12690 N N . ARG C 1 486 ? -19.717 24.728 33.458 1.00 123.90 1202 ARG C N 1
ATOM 12691 C CA . ARG C 1 486 ? -18.815 23.598 33.255 1.00 125.56 1202 ARG C CA 1
ATOM 12692 C C . ARG C 1 486 ? -17.350 23.967 33.505 1.00 125.51 1202 ARG C C 1
ATOM 12693 O O . ARG C 1 486 ? -16.570 23.118 33.942 1.00 125.64 1202 ARG C O 1
ATOM 12701 N N . SER C 1 487 ? -16.970 25.210 33.209 1.00 127.08 1203 SER C N 1
ATOM 12702 C CA . SER C 1 487 ? -15.630 25.713 33.554 1.00 130.77 1203 SER C CA 1
ATOM 12703 C C . SER C 1 487 ? -15.412 25.725 35.067 1.00 136.48 1203 SER C C 1
ATOM 12704 O O . SER C 1 487 ? -14.317 25.419 35.537 1.00 139.32 1203 SER C O 1
ATOM 12707 N N . GLU C 1 488 ? -16.458 26.073 35.817 1.00 140.60 1204 GLU C N 1
ATOM 12708 C CA . GLU C 1 488 ? -16.406 26.061 37.281 1.00 144.19 1204 GLU C CA 1
ATOM 12709 C C . GLU C 1 488 ? -16.281 24.648 37.843 1.00 143.80 1204 GLU C C 1
ATOM 12710 O O . GLU C 1 488 ? -15.529 24.432 38.790 1.00 146.37 1204 GLU C O 1
ATOM 12716 N N . ASP C 1 489 ? -17.008 23.698 37.257 1.00 142.80 1205 ASP C N 1
ATOM 12717 C CA . ASP C 1 489 ? -16.917 22.287 37.653 1.00 144.90 1205 ASP C CA 1
ATOM 12718 C C . ASP C 1 489 ? -15.516 21.700 37.478 1.00 143.02 1205 ASP C C 1
ATOM 12719 O O . ASP C 1 489 ? -15.035 20.987 38.357 1.00 148.31 1205 ASP C O 1
ATOM 12724 N N . GLU C 1 490 ? -14.878 21.990 36.346 1.00 137.86 1206 GLU C N 1
ATOM 12725 C CA . GLU C 1 490 ? -13.617 21.339 35.967 1.00 135.56 1206 GLU C CA 1
ATOM 12726 C C . GLU C 1 490 ? -12.363 22.126 36.380 1.00 134.11 1206 GLU C C 1
ATOM 12727 O O . GLU C 1 490 ? -11.304 21.524 36.567 1.00 135.08 1206 GLU C O 1
ATOM 12733 N N . LEU C 1 491 ? -12.470 23.453 36.493 1.00 131.36 1207 LEU C N 1
ATOM 12734 C CA . LEU C 1 491 ? -11.330 24.313 36.867 1.00 130.70 1207 LEU C CA 1
ATOM 12735 C C . LEU C 1 491 ? -11.428 24.948 38.260 1.00 131.75 1207 LEU C C 1
ATOM 12736 O O . LEU C 1 491 ? -10.424 25.445 38.781 1.00 131.56 1207 LEU C O 1
ATOM 12741 N N . GLY C 1 492 ? -12.623 24.952 38.846 1.00 132.88 1208 GLY C N 1
ATOM 12742 C CA . GLY C 1 492 ? -12.831 25.439 40.207 1.00 135.39 1208 GLY C CA 1
ATOM 12743 C C . GLY C 1 492 ? -13.277 26.889 40.264 1.00 134.97 1208 GLY C C 1
ATOM 12744 O O . GLY C 1 492 ? -13.121 27.608 39.280 1.00 134.37 1208 GLY C O 1
ATOM 12745 N N . PRO C 1 493 ? -13.813 27.330 41.427 1.00 138.57 1209 PRO C N 1
ATOM 12746 C CA . PRO C 1 493 ? -14.478 28.628 41.594 1.00 139.44 1209 PRO C CA 1
ATOM 12747 C C . PRO C 1 493 ? -13.733 29.850 41.069 1.00 140.43 1209 PRO C C 1
ATOM 12748 O O . PRO C 1 493 ? -14.336 30.668 40.378 1.00 141.38 1209 PRO C O 1
ATOM 12752 N N . ARG C 1 494 ? -12.451 29.988 41.390 1.00 142.18 1210 ARG C N 1
ATOM 12753 C CA . ARG C 1 494 ? -11.747 31.227 41.075 1.00 144.13 1210 ARG C CA 1
ATOM 12754 C C . ARG C 1 494 ? -11.322 31.382 39.620 1.00 144.64 1210 ARG C C 1
ATOM 12755 O O . ARG C 1 494 ? -11.501 32.464 39.047 1.00 145.33 1210 ARG C O 1
ATOM 12763 N N . LYS C 1 495 ? -10.782 30.315 39.027 1.00 145.22 1211 LYS C N 1
ATOM 12764 C CA . LYS C 1 495 ? -10.421 30.320 37.598 1.00 143.09 1211 LYS C CA 1
ATOM 12765 C C . LYS C 1 495 ? -11.642 30.611 36.715 1.00 139.86 1211 LYS C C 1
ATOM 12766 O O . LYS C 1 495 ? -11.550 31.367 35.750 1.00 135.08 1211 LYS C O 1
ATOM 12772 N N . ALA C 1 496 ? -12.781 30.026 37.078 1.00 140.47 1212 ALA C N 1
ATOM 12773 C CA . ALA C 1 496 ? -14.050 30.282 36.401 1.00 140.50 1212 ALA C CA 1
ATOM 12774 C C . ALA C 1 496 ? -14.517 31.734 36.522 1.00 141.83 1212 ALA C C 1
ATOM 12775 O O . ALA C 1 496 ? -15.120 32.261 35.588 1.00 141.50 1212 ALA C O 1
ATOM 12777 N N . HIS C 1 497 ? -14.273 32.360 37.672 1.00 145.50 1213 HIS C N 1
ATOM 12778 C CA . HIS C 1 497 ? -14.610 33.775 37.875 1.00 148.25 1213 HIS C CA 1
ATOM 12779 C C . HIS C 1 497 ? -13.641 34.710 37.162 1.00 142.69 1213 HIS C C 1
ATOM 12780 O O . HIS C 1 497 ? -14.042 35.795 36.749 1.00 142.67 1213 HIS C O 1
ATOM 12787 N N . LEU C 1 498 ? -12.374 34.310 37.040 1.00 139.63 1214 LEU C N 1
ATOM 12788 C CA . LEU C 1 498 ? -11.402 35.056 36.222 1.00 138.50 1214 LEU C CA 1
ATOM 12789 C C . LEU C 1 498 ? -11.788 35.038 34.743 1.00 138.04 1214 LEU C C 1
ATOM 12790 O O . LEU C 1 498 ? -11.696 36.059 34.063 1.00 142.12 1214 LEU C O 1
ATOM 12795 N N . ILE C 1 499 ? -12.231 33.876 34.265 1.00 137.15 1215 ILE C N 1
ATOM 12796 C CA . ILE C 1 499 ? -12.787 33.727 32.916 1.00 130.60 1215 ILE C CA 1
ATOM 12797 C C . ILE C 1 499 ? -14.005 34.637 32.739 1.00 126.95 1215 ILE C C 1
ATOM 12798 O O . ILE C 1 499 ? -14.025 35.457 31.834 1.00 121.98 1215 ILE C O 1
ATOM 12803 N N . LEU C 1 500 ? -15.003 34.485 33.608 1.00 130.66 1216 LEU C N 1
ATOM 12804 C CA . LEU C 1 500 ? -16.204 35.348 33.604 1.00 134.18 1216 LEU C CA 1
ATOM 12805 C C . LEU C 1 500 ? -15.882 36.833 33.507 1.00 130.98 1216 LEU C C 1
ATOM 12806 O O . LEU C 1 500 ? -16.483 37.538 32.703 1.00 127.57 1216 LEU C O 1
ATOM 12811 N N . ARG C 1 501 ? -14.968 37.293 34.361 1.00 132.57 1217 ARG C N 1
ATOM 12812 C CA . ARG C 1 501 ? -14.552 38.698 34.404 1.00 133.91 1217 ARG C CA 1
ATOM 12813 C C . ARG C 1 501 ? -14.012 39.215 33.077 1.00 128.59 1217 ARG C C 1
ATOM 12814 O O . ARG C 1 501 ? -14.290 40.356 32.690 1.00 131.68 1217 ARG C O 1
ATOM 12822 N N . ARG C 1 502 ? -13.239 38.384 32.386 1.00 122.88 1218 ARG C N 1
ATOM 12823 C CA . ARG C 1 502 ? -12.728 38.737 31.068 1.00 118.63 1218 ARG C CA 1
ATOM 12824 C C . ARG C 1 502 ? -13.878 39.018 30.098 1.00 116.24 1218 ARG C C 1
ATOM 12825 O O . ARG C 1 502 ? -13.838 39.992 29.347 1.00 116.37 1218 ARG C O 1
ATOM 12833 N N . LEU C 1 503 ? -14.906 38.177 30.140 1.00 116.31 1219 LEU C N 1
ATOM 12834 C CA . LEU C 1 503 ? -16.082 38.325 29.279 1.00 116.45 1219 LEU C CA 1
ATOM 12835 C C . LEU C 1 503 ? -16.850 39.626 29.543 1.00 120.77 1219 LEU C C 1
ATOM 12836 O O . LEU C 1 503 ? -17.489 40.160 28.636 1.00 121.91 1219 LEU C O 1
ATOM 12841 N N . GLU C 1 504 ? -16.779 40.126 30.779 1.00 127.36 1220 GLU C N 1
ATOM 12842 C CA . GLU C 1 504 ? -17.402 41.407 31.160 1.00 130.30 1220 GLU C CA 1
ATOM 12843 C C . GLU C 1 504 ? -16.764 42.581 30.425 1.00 126.59 1220 GLU C C 1
ATOM 12844 O O . GLU C 1 504 ? -17.430 43.578 30.170 1.00 129.01 1220 GLU C O 1
ATOM 12850 N N . ARG C 1 505 ? -15.481 42.458 30.078 1.00 125.87 1221 ARG C N 1
ATOM 12851 C CA . ARG C 1 505 ? -14.740 43.534 29.399 1.00 125.31 1221 ARG C CA 1
ATOM 12852 C C . ARG C 1 505 ? -15.162 43.775 27.942 1.00 116.52 1221 ARG C C 1
ATOM 12853 O O . ARG C 1 505 ? -14.802 44.793 27.362 1.00 115.83 1221 ARG C O 1
ATOM 12861 N N . VAL C 1 506 ? -15.928 42.849 27.364 1.00 110.92 12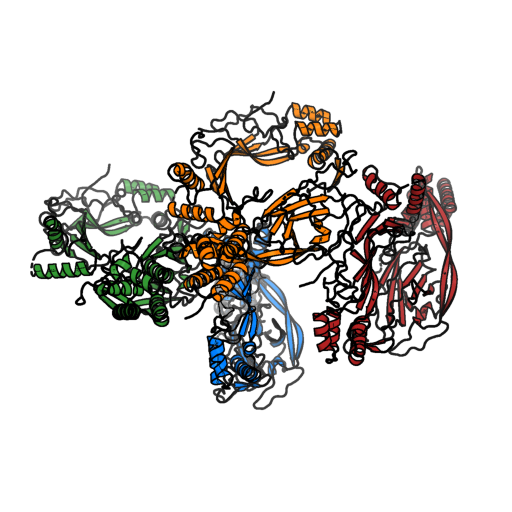22 VAL C N 1
ATOM 12862 C CA . VAL C 1 506 ? -16.552 43.039 26.052 1.00 105.65 1222 VAL C CA 1
ATOM 12863 C C . VAL C 1 506 ? -17.813 43.887 26.227 1.00 103.17 1222 VAL C C 1
ATOM 12864 O O . VAL C 1 506 ? -18.589 43.662 27.150 1.00 102.81 1222 VAL C O 1
ATOM 12868 N N . SER C 1 507 ? -18.032 44.837 25.323 1.00 101.70 1223 SER C N 1
ATOM 12869 C CA . SER C 1 507 ? -19.165 45.772 25.424 1.00 101.74 1223 SER C CA 1
ATOM 12870 C C . SER C 1 507 ? -20.511 45.130 25.087 1.00 104.63 1223 SER C C 1
ATOM 12871 O O . SER C 1 507 ? -20.574 43.966 24.706 1.00 107.93 1223 SER C O 1
ATOM 12874 N N . SER C 1 508 ? -21.582 45.906 25.223 1.00 110.87 1224 SER C N 1
ATOM 12875 C CA . SER C 1 508 ? -22.925 45.485 24.808 1.00 116.92 1224 SER C CA 1
ATOM 12876 C C . SER C 1 508 ? -23.047 45.340 23.294 1.00 120.20 1224 SER C C 1
ATOM 12877 O O . SER C 1 508 ? -23.688 44.411 22.813 1.00 122.95 1224 SER C O 1
ATOM 12880 N N . HIS C 1 509 ? -22.434 46.262 22.555 1.00 124.09 1225 HIS C N 1
ATOM 12881 C CA . HIS C 1 509 ? -22.537 46.284 21.087 1.00 126.59 1225 HIS C CA 1
ATOM 12882 C C . HIS C 1 509 ? -21.783 45.118 20.517 1.00 121.40 1225 HIS C C 1
ATOM 12883 O O . HIS C 1 509 ? -22.310 44.402 19.679 1.00 125.91 1225 HIS C O 1
ATOM 12890 N N . CYS C 1 510 ? -20.564 44.907 21.005 1.00 116.65 1226 CYS C N 1
ATOM 12891 C CA . CYS C 1 510 ? -19.741 43.797 20.540 1.00 114.64 1226 CYS C CA 1
ATOM 12892 C C . CYS C 1 510 ? -20.289 42.436 20.935 1.00 111.98 1226 CYS C C 1
ATOM 12893 O O . CYS C 1 510 ? -20.299 41.527 20.110 1.00 113.69 1226 CYS C O 1
ATOM 12896 N N . SER C 1 511 ? -20.761 42.289 22.169 1.00 107.27 1227 SER C N 1
ATOM 12897 C CA . SER C 1 511 ? -21.338 41.018 22.593 1.00 108.06 1227 SER C CA 1
ATOM 12898 C C . SER C 1 511 ? -22.546 40.625 21.730 1.00 106.29 1227 SER C C 1
ATOM 12899 O O . SER C 1 511 ? -22.740 39.444 21.443 1.00 109.30 1227 SER C O 1
ATOM 12902 N N . SER C 1 512 ? -23.339 41.606 21.308 1.00 103.97 1228 SER C N 1
ATOM 12903 C CA . SER C 1 512 ? -24.456 41.355 20.396 1.00 104.00 1228 SER C CA 1
ATOM 12904 C C . SER C 1 512 ? -23.957 40.852 19.043 1.00 102.60 1228 SER C C 1
ATOM 12905 O O . SER C 1 512 ? -24.366 39.784 18.590 1.00 109.01 1228 SER C O 1
ATOM 12908 N N . LEU C 1 513 ? -23.064 41.613 18.415 1.00 99.10 1229 LEU C N 1
ATOM 12909 C CA . LEU C 1 513 ? -22.456 41.226 17.132 1.00 97.55 1229 LEU C CA 1
ATOM 12910 C C . LEU C 1 513 ? -21.695 39.895 17.200 1.00 97.95 1229 LEU C C 1
ATOM 12911 O O . LEU C 1 513 ? -21.728 39.117 16.253 1.00 99.23 1229 LEU C O 1
ATOM 12916 N N . LEU C 1 514 ? -21.027 39.632 18.320 1.00 98.14 1230 LEU C N 1
ATOM 12917 C CA . LEU C 1 514 ? -20.252 38.396 18.492 1.00 98.45 1230 LEU C CA 1
ATOM 12918 C C . LEU C 1 514 ? -21.095 37.154 18.811 1.00 100.03 1230 LEU C C 1
ATOM 12919 O O . LEU C 1 514 ? -20.537 36.073 18.985 1.00 102.19 1230 LEU C O 1
ATOM 12924 N N . ARG C 1 515 ? -22.417 37.304 18.917 1.00 102.31 1231 ARG C N 1
ATOM 12925 C CA . ARG C 1 515 ? -23.341 36.164 18.933 1.00 104.97 1231 ARG C CA 1
ATOM 12926 C C . ARG C 1 515 ? -23.881 35.817 17.536 1.00 102.63 1231 ARG C C 1
ATOM 12927 O O . ARG C 1 515 ? -24.718 34.924 17.414 1.00 103.77 1231 ARG C O 1
ATOM 12935 N N . SER C 1 516 ? -23.403 36.494 16.490 1.00 100.04 1232 SER C N 1
ATOM 12936 C CA . SER C 1 516 ? -23.783 36.175 15.101 1.00 100.88 1232 SER C CA 1
ATOM 12937 C C . SER C 1 516 ? -23.564 34.714 14.736 1.00 101.62 1232 SER C C 1
ATOM 12938 O O . SER C 1 516 ? -22.719 34.032 15.340 1.00 104.25 1232 SER C O 1
ATOM 12941 N N . ALA C 1 517 ? -24.290 34.285 13.703 1.00 100.66 1233 ALA C N 1
ATOM 12942 C CA . ALA C 1 517 ? -24.489 32.865 13.363 1.00 102.70 1233 ALA C CA 1
ATOM 12943 C C . ALA C 1 517 ? -23.258 31.956 13.505 1.00 102.94 1233 ALA C C 1
ATOM 12944 O O . ALA C 1 517 ? -22.289 32.082 12.753 1.00 98.07 1233 ALA C O 1
ATOM 12946 N N . TYR C 1 518 ? -21.984 34.065 11.665 1.00 88.99 1234 TYR C N 1
ATOM 12947 C CA . TYR C 1 518 ? -20.644 33.880 11.083 1.00 90.31 1234 TYR C CA 1
ATOM 12948 C C . TYR C 1 518 ? -19.965 35.209 11.086 1.00 90.14 1234 TYR C C 1
ATOM 12949 O O . TYR C 1 518 ? -20.614 36.216 10.845 1.00 92.17 1234 TYR C O 1
ATOM 12958 N N . ILE C 1 519 ? -18.669 35.195 11.363 1.00 90.99 1235 ILE C N 1
ATOM 12959 C CA . ILE C 1 519 ? -17.859 36.388 11.361 1.00 93.29 1235 ILE C CA 1
ATOM 12960 C C . ILE C 1 519 ? -16.738 36.140 10.375 1.00 97.23 1235 ILE C C 1
ATOM 12961 O O . ILE C 1 519 ? -16.046 35.127 10.465 1.00 102.03 1235 ILE C O 1
ATOM 12966 N N . GLN C 1 520 ? -16.580 37.055 9.424 1.00 99.72 1236 GLN C N 1
ATOM 12967 C CA . GLN C 1 520 ? -15.532 36.973 8.418 1.00 102.92 1236 GLN C CA 1
ATOM 12968 C C . GLN C 1 520 ? -14.778 38.284 8.401 1.00 105.76 1236 GLN C C 1
ATOM 12969 O O . GLN C 1 520 ? -15.258 39.281 8.924 1.00 109.42 1236 GLN C O 1
ATOM 12975 N N . SER C 1 521 ? -13.585 38.272 7.822 1.00 111.21 1237 SER C N 1
ATOM 12976 C CA . SER C 1 521 ? -12.714 39.438 7.834 1.00 114.18 1237 SER C CA 1
ATOM 12977 C C . SER C 1 521 ? -12.424 39.905 6.424 1.00 115.56 1237 SER C C 1
ATOM 12978 O O . SER C 1 521 ? -11.785 39.184 5.675 1.00 118.31 1237 SER C O 1
ATOM 12981 N N . ARG C 1 522 ? -12.913 41.091 6.058 1.00 117.33 1238 ARG C N 1
ATOM 12982 C CA . ARG C 1 522 ? -12.443 41.785 4.854 1.00 116.44 1238 ARG C CA 1
ATOM 12983 C C . ARG C 1 522 ? -11.357 42.779 5.259 1.00 113.33 1238 ARG C C 1
ATOM 12984 O O . ARG C 1 522 ? -11.338 43.254 6.396 1.00 109.69 1238 ARG C O 1
ATOM 12992 N N . VAL C 1 523 ? -10.432 43.049 4.341 1.00 117.13 1239 VAL C N 1
ATOM 12993 C CA . VAL C 1 523 ? -9.372 44.036 4.563 1.00 120.68 1239 VAL C CA 1
ATOM 12994 C C . VAL C 1 523 ? -9.466 45.118 3.493 1.00 120.14 1239 VAL C C 1
ATOM 12995 O O . VAL C 1 523 ? -9.097 44.914 2.346 1.00 119.53 1239 VAL C O 1
ATOM 12999 N N . GLU C 1 524 ? -9.968 46.271 3.906 1.00 123.48 1240 GLU C N 1
ATOM 13000 C CA . GLU C 1 524 ? -10.001 47.470 3.088 1.00 124.27 1240 GLU C CA 1
ATOM 13001 C C . GLU C 1 524 ? -8.606 48.093 3.164 1.00 120.90 1240 GLU C C 1
ATOM 13002 O O . GLU C 1 524 ? -7.930 47.972 4.189 1.00 115.71 1240 GLU C O 1
ATOM 13008 N N . THR C 1 525 ? -8.165 48.721 2.078 1.00 121.80 1241 THR C N 1
ATOM 13009 C CA . THR C 1 525 ? -6.910 49.480 2.063 1.00 124.47 1241 THR C CA 1
ATOM 13010 C C . THR C 1 525 ? -7.214 50.852 1.490 1.00 124.77 1241 THR C C 1
ATOM 13011 O O . THR C 1 525 ? -7.679 50.949 0.357 1.00 128.13 1241 THR C O 1
ATOM 13015 N N . VAL C 1 526 ? -6.941 51.902 2.265 1.00 124.53 1242 VAL C N 1
ATOM 13016 C CA . VAL C 1 526 ? -7.349 53.263 1.906 1.00 125.91 1242 VAL C CA 1
ATOM 13017 C C . VAL C 1 526 ? -6.218 54.285 2.078 1.00 124.56 1242 VAL C C 1
ATOM 13018 O O . VAL C 1 526 ? -5.336 54.098 2.922 1.00 121.84 1242 VAL C O 1
ATOM 13022 N N . PRO C 1 527 ? -6.248 55.378 1.285 1.00 123.30 1243 PRO C N 1
ATOM 13023 C CA . PRO C 1 527 ? -5.193 56.382 1.347 1.00 122.32 1243 PRO C CA 1
ATOM 13024 C C . PRO C 1 527 ? -5.425 57.436 2.429 1.00 118.99 1243 PRO C C 1
ATOM 13025 O O . PRO C 1 527 ? -6.577 57.708 2.785 1.00 119.59 1243 PRO C O 1
ATOM 13029 N N . TYR C 1 528 ? -4.332 58.003 2.940 1.00 114.89 1244 TYR C N 1
ATOM 13030 C CA . TYR C 1 528 ? -4.380 59.183 3.807 1.00 111.85 1244 TYR C CA 1
ATOM 13031 C C . TYR C 1 528 ? -3.188 60.097 3.538 1.00 112.64 1244 TYR C C 1
ATOM 13032 O O . TYR C 1 528 ? -2.099 59.636 3.200 1.00 113.11 1244 TYR C O 1
ATOM 13041 N N . LEU C 1 529 ? -3.405 61.391 3.732 1.00 111.85 1245 LEU C N 1
ATOM 13042 C CA . LEU C 1 529 ? -2.396 62.403 3.481 1.00 111.35 1245 LEU C CA 1
ATOM 13043 C C . LEU C 1 529 ? -1.463 62.475 4.684 1.00 112.36 1245 LEU C C 1
ATOM 13044 O O . LEU C 1 529 ? -1.928 62.595 5.814 1.00 117.01 1245 LEU C O 1
ATOM 13049 N N . PHE C 1 530 ? -0.158 62.371 4.446 1.00 113.13 1246 PHE C N 1
ATOM 13050 C CA . PHE C 1 530 ? 0.861 62.418 5.501 1.00 115.49 1246 PHE C CA 1
ATOM 13051 C C . PHE C 1 530 ? 1.753 63.619 5.250 1.00 117.00 1246 PHE C C 1
ATOM 13052 O O . PHE C 1 530 ? 2.587 63.578 4.350 1.00 125.12 1246 PHE C O 1
ATOM 13060 N N . CYS C 1 531 ? 1.592 64.673 6.046 1.00 116.42 1247 CYS C N 1
ATOM 13061 C CA . CYS C 1 531 ? 2.336 65.910 5.848 1.00 117.54 1247 CYS C CA 1
ATOM 13062 C C . CYS C 1 531 ? 3.281 66.168 7.004 1.00 117.66 1247 CYS C C 1
ATOM 13063 O O . CYS C 1 531 ? 2.964 65.868 8.152 1.00 114.59 1247 CYS C O 1
ATOM 13066 N N . ARG C 1 532 ? 4.453 66.706 6.674 1.00 122.07 1248 ARG C N 1
ATOM 13067 C CA . ARG C 1 532 ? 5.466 67.088 7.650 1.00 124.06 1248 ARG C CA 1
ATOM 13068 C C . ARG C 1 532 ? 5.915 68.500 7.373 1.00 122.63 1248 ARG C C 1
ATOM 13069 O O . ARG C 1 532 ? 5.789 68.991 6.254 1.00 119.11 1248 ARG C O 1
ATOM 13077 N N . SER C 1 533 ? 6.446 69.143 8.403 1.00 126.36 1249 SER C N 1
ATOM 13078 C CA . SER C 1 533 ? 6.896 70.514 8.297 1.00 131.91 1249 SER C CA 1
ATOM 13079 C C . SER C 1 533 ? 8.336 70.545 7.812 1.00 143.83 1249 SER C C 1
ATOM 13080 O O . SER C 1 533 ? 9.224 69.984 8.458 1.00 148.35 1249 SER C O 1
ATOM 13083 N N . GLU C 1 534 ? 8.556 71.191 6.669 1.00 155.92 1250 GLU C N 1
ATOM 13084 C CA . GLU C 1 534 ? 9.907 71.474 6.178 1.00 165.52 1250 GLU C CA 1
ATOM 13085 C C . GLU C 1 534 ? 10.572 72.509 7.083 1.00 165.68 1250 GLU C C 1
ATOM 13086 O O . GLU C 1 534 ? 11.627 72.263 7.674 1.00 162.29 1250 GLU C O 1
ATOM 13092 N N . GLU C 1 535 ? 9.898 73.647 7.204 1.00 168.71 1251 GLU C N 1
ATOM 13093 C CA . GLU C 1 535 ? 10.432 74.853 7.817 1.00 172.33 1251 GLU C CA 1
ATOM 13094 C C . GLU C 1 535 ? 9.876 75.028 9.231 1.00 170.97 1251 GLU C C 1
ATOM 13095 O O . GLU C 1 535 ? 8.668 75.217 9.395 1.00 174.03 1251 GLU C O 1
ATOM 13101 N N . VAL C 1 536 ? 10.742 74.966 10.247 1.00 167.63 1252 VAL C N 1
ATOM 13102 C CA . VAL C 1 536 ? 10.351 75.367 11.612 1.00 164.23 1252 VAL C CA 1
ATOM 13103 C C . VAL C 1 536 ? 10.229 76.898 11.647 1.00 162.00 1252 VAL C C 1
ATOM 13104 O O . VAL C 1 536 ? 11.182 77.614 11.317 1.00 162.51 1252 VAL C O 1
ATOM 13108 N N . ARG C 1 537 ? 9.044 77.386 12.019 1.00 156.31 1253 ARG C N 1
ATOM 13109 C CA . ARG C 1 537 ? 8.702 78.799 11.867 1.00 154.61 1253 ARG C CA 1
ATOM 13110 C C . ARG C 1 537 ? 9.124 79.612 13.091 1.00 149.48 1253 ARG C C 1
ATOM 13111 O O . ARG C 1 537 ? 9.106 79.104 14.210 1.00 144.76 1253 ARG C O 1
ATOM 13119 N N . PRO C 1 538 ? 9.488 80.889 12.881 1.00 148.38 1254 PRO C N 1
ATOM 13120 C CA . PRO C 1 538 ? 9.908 81.718 14.004 1.00 146.02 1254 PRO C CA 1
ATOM 13121 C C . PRO C 1 538 ? 8.717 82.134 14.865 1.00 137.81 1254 PRO C C 1
ATOM 13122 O O . PRO C 1 538 ? 7.762 82.716 14.337 1.00 141.78 1254 PRO C O 1
ATOM 13126 N N . ALA C 1 539 ? 8.781 81.835 16.164 1.00 126.45 1255 ALA C N 1
ATOM 13127 C CA . ALA C 1 539 ? 7.760 82.246 17.130 1.00 118.84 1255 ALA C CA 1
ATOM 13128 C C . ALA C 1 539 ? 8.373 83.159 18.176 1.00 116.97 1255 ALA C C 1
ATOM 13129 O O . ALA C 1 539 ? 9.525 82.977 18.558 1.00 120.10 1255 ALA C O 1
ATOM 13131 N N . GLY C 1 540 ? 7.615 84.161 18.612 1.00 114.55 1256 GLY C N 1
ATOM 13132 C CA . GLY C 1 540 ? 8.045 85.058 19.687 1.00 115.04 1256 GLY C CA 1
ATOM 13133 C C . GLY C 1 540 ? 7.612 84.553 21.048 1.00 112.97 1256 GLY C C 1
ATOM 13134 O O . GLY C 1 540 ? 7.301 83.378 21.214 1.00 111.16 1256 GLY C O 1
ATOM 13135 N N . MET C 1 541 ? 7.602 85.458 22.021 1.00 113.61 1257 MET C N 1
ATOM 13136 C CA . MET C 1 541 ? 7.108 85.165 23.355 1.00 114.06 1257 MET C CA 1
ATOM 13137 C C . MET C 1 541 ? 5.604 85.395 23.412 1.00 112.33 1257 MET C C 1
ATOM 13138 O O . MET C 1 541 ? 4.866 84.527 23.860 1.00 115.91 1257 MET C O 1
ATOM 13143 N N . VAL C 1 542 ? 5.171 86.577 22.979 1.00 111.31 1258 VAL C N 1
ATOM 13144 C CA . VAL C 1 542 ? 3.772 87.014 23.062 1.00 109.48 1258 VAL C CA 1
ATOM 13145 C C . VAL C 1 542 ? 3.005 86.856 21.733 1.00 107.07 1258 VAL C C 1
ATOM 13146 O O . VAL C 1 542 ? 1.767 86.874 21.725 1.00 107.52 1258 VAL C O 1
ATOM 13150 N N . TRP C 1 543 ? 3.733 86.677 20.629 1.00 105.84 1259 TRP C N 1
ATOM 13151 C CA . TRP C 1 543 ? 3.145 86.425 19.304 1.00 105.49 1259 TRP C CA 1
ATOM 13152 C C . TRP C 1 543 ? 3.655 85.088 18.770 1.00 99.57 1259 TRP C C 1
ATOM 13153 O O . TRP C 1 543 ? 4.762 84.671 19.097 1.00 99.60 1259 TRP C O 1
ATOM 13164 N N . TYR C 1 544 ? 2.857 84.436 17.932 1.00 94.88 1260 TYR C N 1
ATOM 13165 C CA . TYR C 1 544 ? 3.221 83.147 17.337 1.00 93.83 1260 TYR C CA 1
ATOM 13166 C C . TYR C 1 544 ? 3.093 83.175 15.821 1.00 93.54 1260 TYR C C 1
ATOM 13167 O O . TYR C 1 544 ? 2.507 84.096 15.241 1.00 94.92 1260 TYR C O 1
ATOM 13176 N N . SER C 1 545 ? 3.638 82.145 15.186 1.00 92.38 1261 SER C N 1
ATOM 13177 C CA . SER C 1 545 ? 3.683 82.062 13.730 1.00 92.51 1261 SER C CA 1
ATOM 13178 C C . SER C 1 545 ? 2.351 81.580 13.163 1.00 87.76 1261 SER C C 1
ATOM 13179 O O . SER C 1 545 ? 1.655 80.800 13.789 1.00 84.33 1261 SER C O 1
ATOM 13182 N N . ILE C 1 546 ? 2.046 82.016 11.947 1.00 86.89 1262 ILE C N 1
ATOM 13183 C CA . ILE C 1 546 ? 0.806 81.662 11.267 1.00 85.54 1262 ILE C CA 1
ATOM 13184 C C . ILE C 1 546 ? 0.928 80.236 10.730 1.00 86.27 1262 ILE C C 1
ATOM 13185 O O . ILE C 1 546 ? 1.838 79.946 9.961 1.00 89.50 1262 ILE C O 1
ATOM 13190 N N . LEU C 1 547 ? -0.000 79.362 11.120 1.00 86.96 1263 LEU C N 1
ATOM 13191 C CA . LEU C 1 547 ? 0.042 77.935 10.757 1.00 88.68 1263 LEU C CA 1
ATOM 13192 C C . LEU C 1 547 ? -0.107 77.687 9.259 1.00 90.81 1263 LEU C C 1
ATOM 13193 O O . LEU C 1 547 ? 0.545 76.802 8.711 1.00 89.68 1263 LEU C O 1
ATOM 13198 N N . LYS C 1 548 ? -0.986 78.456 8.623 1.00 96.00 1264 LYS C N 1
ATOM 13199 C CA . LYS C 1 548 ? -1.276 78.327 7.189 1.00 99.43 1264 LYS C CA 1
ATOM 13200 C C . LYS C 1 548 ? -0.055 78.597 6.300 1.00 98.40 1264 LYS C C 1
ATOM 13201 O O . LYS C 1 548 ? 0.065 78.002 5.234 1.00 99.38 1264 LYS C O 1
ATOM 13207 N N . ASP C 1 549 ? 0.829 79.492 6.745 1.00 98.34 1265 ASP C N 1
ATOM 13208 C CA . ASP C 1 549 ? 2.053 79.840 6.015 1.00 100.66 1265 ASP C CA 1
ATOM 13209 C C . ASP C 1 549 ? 3.179 78.815 6.150 1.00 101.98 1265 ASP C C 1
ATOM 13210 O O . ASP C 1 549 ? 4.095 78.811 5.334 1.00 102.57 1265 ASP C O 1
ATOM 13215 N N . THR C 1 550 ? 3.133 77.981 7.187 1.00 103.58 1266 THR C N 1
ATOM 13216 C CA . THR C 1 550 ? 4.104 76.897 7.377 1.00 105.65 1266 THR C CA 1
ATOM 13217 C C . THR C 1 550 ? 4.246 76.065 6.097 1.00 108.70 1266 THR C C 1
ATOM 13218 O O . THR C 1 550 ? 3.269 75.477 5.637 1.00 108.32 1266 THR C O 1
ATOM 13222 N N . LYS C 1 551 ? 5.459 76.020 5.541 1.00 113.41 1267 LYS C N 1
ATOM 13223 C CA . LYS C 1 551 ? 5.732 75.227 4.342 1.00 117.91 1267 LYS C CA 1
ATOM 13224 C C . LYS C 1 551 ? 5.756 73.758 4.734 1.00 116.91 1267 LYS C C 1
ATOM 13225 O O . LYS C 1 551 ? 6.472 73.381 5.666 1.00 115.47 1267 LYS C O 1
ATOM 13231 N N . ILE C 1 552 ? 4.975 72.939 4.028 1.00 118.68 1268 ILE C N 1
ATOM 13232 C CA . ILE C 1 552 ? 4.846 71.515 4.343 1.00 122.30 1268 ILE C CA 1
ATOM 13233 C C . ILE C 1 552 ? 5.011 70.640 3.109 1.00 124.26 1268 ILE C C 1
ATOM 13234 O O . ILE C 1 552 ? 4.736 71.068 1.990 1.00 124.59 1268 ILE C O 1
ATOM 13239 N N . THR C 1 553 ? 5.444 69.404 3.344 1.00 128.32 1269 THR C N 1
ATOM 13240 C CA . THR C 1 553 ? 5.718 68.428 2.288 1.00 130.30 1269 THR C CA 1
ATOM 13241 C C . THR C 1 553 ? 4.742 67.248 2.434 1.00 127.78 1269 THR C C 1
ATOM 13242 O O . THR C 1 553 ? 4.895 66.422 3.328 1.00 127.14 1269 THR C O 1
ATOM 13246 N N . CYS C 1 554 ? 3.735 67.188 1.561 1.00 127.53 1270 CYS C N 1
ATOM 13247 C CA . CYS C 1 554 ? 2.652 66.205 1.681 1.00 128.70 1270 CYS C CA 1
ATOM 13248 C C . CYS C 1 554 ? 2.814 65.004 0.754 1.00 128.28 1270 CYS C C 1
ATOM 13249 O O . CYS C 1 554 ? 2.987 65.157 -0.456 1.00 130.34 1270 CYS C O 1
ATOM 13252 N N . GLU C 1 555 ? 2.734 63.816 1.354 1.00 127.86 1271 GLU C N 1
ATOM 13253 C CA . GLU C 1 555 ? 2.890 62.524 0.688 1.00 128.53 1271 GLU C CA 1
ATOM 13254 C C . GLU C 1 555 ? 1.634 61.681 0.938 1.00 123.88 1271 GLU C C 1
ATOM 13255 O O . GLU C 1 555 ? 1.085 61.721 2.029 1.00 124.29 1271 GLU C O 1
ATOM 13261 N N . GLU C 1 556 ? 1.181 60.930 -0.063 1.00 122.56 1272 GLU C N 1
ATOM 13262 C CA . GLU C 1 556 ? 0.059 60.001 0.108 1.00 121.66 1272 GLU C CA 1
ATOM 13263 C C . GLU C 1 556 ? 0.592 58.632 0.539 1.00 121.85 1272 GLU C C 1
ATOM 13264 O O . GLU C 1 556 ? 1.528 58.116 -0.060 1.00 122.34 1272 GLU C O 1
ATOM 13270 N N . LYS C 1 557 ? -0.017 58.062 1.579 1.00 121.67 1273 LYS C N 1
ATOM 13271 C CA . LYS C 1 557 ? 0.319 56.731 2.094 1.00 121.28 1273 LYS C CA 1
ATOM 13272 C C . LYS C 1 557 ? -0.952 55.891 2.147 1.00 120.56 1273 LYS C C 1
ATOM 13273 O O . LYS C 1 557 ? -2.024 56.386 1.790 1.00 117.70 1273 LYS C O 1
ATOM 13279 N N . MET C 1 558 ? -0.832 54.630 2.574 1.00 120.63 1274 MET C N 1
ATOM 13280 C CA . MET C 1 558 ? -1.971 53.707 2.648 1.00 120.20 1274 MET C CA 1
ATOM 13281 C C . MET C 1 558 ? -2.077 53.046 4.028 1.00 119.58 1274 MET C C 1
ATOM 13282 O O . MET C 1 558 ? -1.071 52.608 4.579 1.00 118.72 1274 MET C O 1
ATOM 13287 N N . VAL C 1 559 ? -3.291 53.007 4.590 1.00 120.01 1275 VAL C N 1
ATOM 13288 C CA . VAL C 1 559 ? -3.585 52.208 5.789 1.00 119.22 1275 VAL C CA 1
ATOM 13289 C C . VAL C 1 559 ? -4.379 50.997 5.349 1.00 118.06 1275 VAL C C 1
ATOM 13290 O O . VAL C 1 559 ? -5.299 51.127 4.536 1.00 116.05 1275 VAL C O 1
ATOM 13294 N N . SER C 1 560 ? -4.043 49.836 5.909 1.00 118.59 1276 SER C N 1
ATOM 13295 C CA . SER C 1 560 ? -4.873 48.648 5.766 1.00 118.59 1276 SER C CA 1
ATOM 13296 C C . SER C 1 560 ? -5.790 48.591 6.989 1.00 113.28 1276 SER C C 1
ATOM 13297 O O . SER C 1 560 ? -5.326 48.738 8.121 1.00 110.31 1276 SER C O 1
ATOM 13300 N N . MET C 1 561 ? -7.081 48.383 6.748 1.00 108.79 1277 MET C N 1
ATOM 13301 C CA . MET C 1 561 ? -8.089 48.399 7.796 1.00 106.94 1277 MET C CA 1
ATOM 13302 C C . MET C 1 561 ? -8.872 47.111 7.818 1.00 105.99 1277 MET C C 1
ATOM 13303 O O . MET C 1 561 ? -9.805 46.921 7.040 1.00 104.67 1277 MET C O 1
ATOM 13308 N N . ALA C 1 562 ? -8.478 46.229 8.728 1.00 106.97 1278 ALA C N 1
ATOM 13309 C CA . ALA C 1 562 ? -9.144 44.957 8.909 1.00 105.54 1278 ALA C CA 1
ATOM 13310 C C . ALA C 1 562 ? -10.464 45.193 9.646 1.00 103.07 1278 ALA C C 1
ATOM 13311 O O . ALA C 1 562 ? -10.500 45.863 10.685 1.00 101.72 1278 ALA C O 1
ATOM 13313 N N . ARG C 1 563 ? -11.544 44.657 9.085 1.00 100.51 1279 ARG C N 1
ATOM 13314 C CA . ARG C 1 563 ? -12.875 44.759 9.675 1.00 99.10 1279 ARG C CA 1
ATOM 13315 C C . ARG C 1 563 ? -13.500 43.395 9.774 1.00 95.24 1279 ARG C C 1
ATOM 13316 O O . ARG C 1 563 ? -13.241 42.535 8.946 1.00 93.47 1279 ARG C O 1
ATOM 13324 N N . ASN C 1 564 ? -14.334 43.216 10.786 1.00 93.49 1280 ASN C N 1
ATOM 13325 C CA . ASN C 1 564 ? -15.176 42.042 10.869 1.00 94.19 1280 ASN C CA 1
ATOM 13326 C C . ASN C 1 564 ? -16.387 42.252 9.989 1.00 94.58 1280 ASN C C 1
ATOM 13327 O O . ASN C 1 564 ? -16.797 43.386 9.744 1.00 97.36 1280 ASN C O 1
ATOM 13332 N N . THR C 1 565 ? -16.949 41.142 9.526 1.00 95.93 1281 THR C N 1
ATOM 13333 C CA . THR C 1 565 ? -18.116 41.122 8.667 1.00 96.18 1281 THR C CA 1
ATOM 13334 C C . THR C 1 565 ? -19.081 40.134 9.291 1.00 95.89 1281 THR C C 1
ATOM 13335 O O . THR C 1 565 ? -18.808 38.947 9.325 1.00 97.62 1281 THR C O 1
ATOM 13339 N N . TYR C 1 566 ? -20.212 40.630 9.775 1.00 96.83 1282 TYR C N 1
ATOM 13340 C CA . TYR C 1 566 ? -21.148 39.831 10.566 1.00 98.13 1282 TYR C CA 1
ATOM 13341 C C . TYR C 1 566 ? -22.340 39.437 9.714 1.00 100.17 1282 TYR C C 1
ATOM 13342 O O . TYR C 1 566 ? -22.818 40.235 8.920 1.00 101.93 1282 TYR C O 1
ATOM 13351 N N . GLY C 1 567 ? -22.829 38.217 9.883 1.00 101.68 1283 GLY C N 1
ATOM 13352 C CA . GLY C 1 567 ? -23.954 37.740 9.091 1.00 104.37 1283 GLY C CA 1
ATOM 13353 C C . GLY C 1 567 ? -24.605 36.486 9.622 1.00 107.71 1283 GLY C C 1
ATOM 13354 O O . GLY C 1 567 ? -24.006 35.762 10.406 1.00 110.90 1283 GLY C O 1
ATOM 13355 N N . GLU C 1 568 ? -25.845 36.248 9.207 1.00 112.58 1284 GLU C N 1
ATOM 13356 C CA . GLU C 1 568 ? -26.538 34.979 9.470 1.00 118.02 1284 GLU C CA 1
ATOM 13357 C C . GLU C 1 568 ? -26.189 33.877 8.460 1.00 115.68 1284 GLU C C 1
ATOM 13358 O O . GLU C 1 568 ? -26.614 32.734 8.628 1.00 115.92 1284 GLU C O 1
ATOM 13364 N N . SER C 1 569 ? -25.440 34.226 7.412 1.00 113.02 1285 SER C N 1
ATOM 13365 C CA . SER C 1 569 ? -24.898 33.253 6.462 1.00 112.58 1285 SER C CA 1
ATOM 13366 C C . SER C 1 569 ? -23.769 33.874 5.652 1.00 111.71 1285 SER C C 1
ATOM 13367 O O . SER C 1 569 ? -23.634 35.089 5.600 1.00 116.37 1285 SER C O 1
ATOM 13370 N N . LYS C 1 570 ? -22.987 33.039 4.989 1.00 115.62 1286 LYS C N 1
ATOM 13371 C CA . LYS C 1 570 ? -21.780 33.497 4.297 1.00 118.78 1286 LYS C CA 1
ATOM 13372 C C . LYS C 1 570 ? -21.997 34.158 2.922 1.00 125.87 1286 LYS C C 1
ATOM 13373 O O . LYS C 1 570 ? -21.077 34.794 2.405 1.00 126.39 1286 LYS C O 1
ATOM 13379 N N . GLY C 1 571 ? -23.176 33.990 2.317 1.00 135.21 1287 GLY C N 1
ATOM 13380 C CA . GLY C 1 571 ? -23.489 34.590 1.009 1.00 142.44 1287 GLY C CA 1
ATOM 13381 C C . GLY C 1 571 ? -23.915 36.043 1.116 1.00 148.93 1287 GLY C C 1
ATOM 13382 O O . GLY C 1 571 ? -25.087 36.373 0.898 1.00 153.41 1287 GLY C O 1
ATOM 13383 N N . ARG C 1 572 ? -22.950 36.902 1.448 1.00 155.30 1288 ARG C N 1
ATOM 13384 C CA . ARG C 1 572 ? -23.116 38.365 1.522 1.00 159.47 1288 ARG C CA 1
ATOM 13385 C C . ARG C 1 572 ? -24.037 38.780 2.674 1.00 160.14 1288 ARG C C 1
ATOM 13386 O O . ARG C 1 572 ? -23.894 39.874 3.236 1.00 159.75 1288 ARG C O 1
ATOM 13394 N N . LYS D 1 1 ? 25.395 53.174 57.856 1.00 194.33 717 LYS D N 1
ATOM 13395 C CA . LYS D 1 1 ? 24.951 54.224 58.829 1.00 192.73 717 LYS D CA 1
ATOM 13396 C C . LYS D 1 1 ? 25.948 54.403 59.975 1.00 194.71 717 LYS D C 1
ATOM 13397 O O . LYS D 1 1 ? 26.843 53.579 60.172 1.00 196.12 717 LYS D O 1
ATOM 13403 N N . PHE D 1 2 ? 25.776 55.491 60.721 1.00 196.90 718 PHE D N 1
ATOM 13404 C CA . PHE D 1 2 ? 26.634 55.833 61.863 1.00 196.80 718 PHE D CA 1
ATOM 13405 C C . PHE D 1 2 ? 26.065 55.221 63.149 1.00 198.88 718 PHE D C 1
ATOM 13406 O O . PHE D 1 2 ? 24.969 55.590 63.574 1.00 199.76 718 PHE D O 1
ATOM 13414 N N . ASN D 1 3 ? 26.809 54.288 63.751 1.00 198.31 719 ASN D N 1
ATOM 13415 C CA . ASN D 1 3 ? 26.428 53.673 65.033 1.00 197.65 719 ASN D CA 1
ATOM 13416 C C . ASN D 1 3 ? 26.766 54.608 66.194 1.00 196.58 719 ASN D C 1
ATOM 13417 O O . ASN D 1 3 ? 27.929 54.695 66.591 1.00 195.69 719 ASN D O 1
ATOM 13422 N N . ASP D 1 4 ? 25.763 55.286 66.753 1.00 197.03 720 ASP D N 1
ATOM 13423 C CA . ASP D 1 4 ? 25.997 56.195 67.883 1.00 196.55 720 ASP D CA 1
ATOM 13424 C C . ASP D 1 4 ? 25.360 55.654 69.172 1.00 196.81 720 ASP D C 1
ATOM 13425 O O . ASP D 1 4 ? 24.236 55.149 69.160 1.00 202.35 720 ASP D O 1
ATOM 13430 N N . THR D 1 5 ? 26.114 55.739 70.266 1.00 193.77 721 THR D N 1
ATOM 13431 C CA . THR D 1 5 ? 25.651 55.363 71.604 1.00 193.54 721 THR D CA 1
ATOM 13432 C C . THR D 1 5 ? 26.288 56.316 72.613 1.00 191.53 721 THR D C 1
ATOM 13433 O O . THR D 1 5 ? 27.095 57.166 72.239 1.00 191.05 721 THR D O 1
ATOM 13437 N N . LEU D 1 6 ? 25.921 56.180 73.883 1.00 191.18 722 LEU D N 1
ATOM 13438 C CA . LEU D 1 6 ? 26.509 57.001 74.937 1.00 189.17 722 LEU D CA 1
ATOM 13439 C C . LEU D 1 6 ? 27.872 56.426 75.325 1.00 188.26 722 LEU D C 1
ATOM 13440 O O . LEU D 1 6 ? 28.014 55.215 75.459 1.00 186.48 722 LEU D O 1
ATOM 13445 N N . PHE D 1 7 ? 28.863 57.306 75.478 1.00 188.23 723 PHE D N 1
ATOM 13446 C CA . PHE D 1 7 ? 30.246 56.940 75.843 1.00 189.15 723 PHE D CA 1
ATOM 13447 C C . PHE D 1 7 ? 31.018 55.978 74.904 1.00 191.68 723 PHE D C 1
ATOM 13448 O O . PHE D 1 7 ? 31.923 55.309 75.388 1.00 194.24 723 PHE D O 1
ATOM 13456 N N . GLY D 1 8 ? 30.778 55.893 73.596 1.00 192.32 724 GLY D N 1
ATOM 13457 C CA . GLY D 1 8 ? 30.146 56.881 72.742 1.00 191.47 724 GLY D CA 1
ATOM 13458 C C . GLY D 1 8 ? 31.198 57.170 71.692 1.00 190.38 724 GLY D C 1
ATOM 13459 O O . GLY D 1 8 ? 31.210 56.573 70.608 1.00 190.95 724 GLY D O 1
ATOM 13460 N N . GLU D 1 9 ? 32.129 58.035 72.078 1.00 188.79 725 GLU D N 1
ATOM 13461 C CA . GLU D 1 9 ? 33.301 58.375 71.283 1.00 187.08 725 GLU D CA 1
ATOM 13462 C C . GLU D 1 9 ? 34.470 57.418 71.568 1.00 190.59 725 GLU D C 1
ATOM 13463 O O . GLU D 1 9 ? 35.461 57.420 70.832 1.00 192.13 725 GLU D O 1
ATOM 13469 N N . MET D 1 10 ? 34.338 56.594 72.612 1.00 193.14 726 MET D N 1
ATOM 13470 C CA . MET D 1 10 ? 35.409 55.698 73.066 1.00 192.89 726 MET D CA 1
ATOM 13471 C C . MET D 1 10 ? 35.676 54.576 72.070 1.00 193.96 726 MET D C 1
ATOM 13472 O O . MET D 1 10 ? 36.809 54.112 71.940 1.00 194.25 726 MET D O 1
ATOM 13477 N N . LEU D 1 11 ? 34.626 54.162 71.363 1.00 196.74 727 LEU D N 1
ATOM 13478 C CA . LEU D 1 11 ? 34.686 53.027 70.446 1.00 203.16 727 LEU D CA 1
ATOM 13479 C C . LEU D 1 11 ? 35.025 53.408 69.002 1.00 203.27 727 LEU D C 1
ATOM 13480 O O . LEU D 1 11 ? 35.148 52.521 68.154 1.00 202.86 727 LEU D O 1
ATOM 13485 N N . HIS D 1 12 ? 35.181 54.704 68.715 1.00 204.40 728 HIS D N 1
ATOM 13486 C CA . HIS D 1 12 ? 35.286 55.180 67.326 1.00 205.80 728 HIS D CA 1
ATOM 13487 C C . HIS D 1 12 ? 36.679 55.563 66.835 1.00 203.35 728 HIS D C 1
ATOM 13488 O O . HIS D 1 12 ? 36.951 55.443 65.644 1.00 206.44 728 HIS D O 1
ATOM 13495 N N . GLY D 1 13 ? 37.548 56.045 67.719 1.00 198.77 729 GLY D N 1
ATOM 13496 C CA . GLY D 1 13 ? 38.900 56.425 67.311 1.00 194.37 729 GLY D CA 1
ATOM 13497 C C . GLY D 1 13 ? 39.034 57.916 67.081 1.00 189.17 729 GLY D C 1
ATOM 13498 O O . GLY D 1 13 ? 38.090 58.589 66.647 1.00 187.95 729 GLY D O 1
ATOM 13499 N N . TYR D 1 14 ? 40.247 58.402 67.327 1.00 183.92 730 TYR D N 1
ATOM 13500 C CA . TYR D 1 14 ? 40.527 59.809 67.580 1.00 177.42 730 TYR D CA 1
ATOM 13501 C C . TYR D 1 14 ? 41.753 60.239 66.793 1.00 174.63 730 TYR D C 1
ATOM 13502 O O . TYR D 1 14 ? 42.738 59.505 66.735 1.00 175.20 730 TYR D O 1
ATOM 13511 N N . ASN D 1 15 ? 41.684 61.420 66.184 1.00 172.14 731 ASN D N 1
ATOM 13512 C CA . ASN D 1 15 ? 42.832 62.010 65.500 1.00 169.49 731 ASN D CA 1
ATOM 13513 C C . ASN D 1 15 ? 43.546 62.975 66.442 1.00 165.90 731 ASN D C 1
ATOM 13514 O O . ASN D 1 15 ? 42.904 63.765 67.125 1.00 165.52 731 ASN D O 1
ATOM 13519 N N . ASN D 1 16 ? 44.875 62.917 66.447 1.00 164.66 732 ASN D N 1
ATOM 13520 C CA . ASN D 1 16 ? 45.685 63.751 67.337 1.00 162.95 732 ASN D CA 1
ATOM 13521 C C . ASN D 1 16 ? 45.860 65.153 66.773 1.00 158.88 732 ASN D C 1
ATOM 13522 O O . ASN D 1 16 ? 45.708 66.134 67.496 1.00 154.34 732 ASN D O 1
ATOM 13527 N N . ARG D 1 17 ? 46.182 65.230 65.483 1.00 158.42 733 ARG D N 1
ATOM 13528 C CA . ARG D 1 17 ? 46.448 66.499 64.808 1.00 156.90 733 ARG D CA 1
ATOM 13529 C C . ARG D 1 17 ? 45.186 67.361 64.738 1.00 160.35 733 ARG D C 1
ATOM 13530 O O . ARG D 1 17 ? 45.138 68.438 65.339 1.00 162.97 733 ARG D O 1
ATOM 13538 N N . THR D 1 18 ? 44.165 66.877 64.028 1.00 161.95 734 THR D N 1
ATOM 13539 C CA . THR D 1 18 ? 42.926 67.638 63.836 1.00 161.85 734 THR D CA 1
ATOM 13540 C C . THR D 1 18 ? 42.024 67.628 65.078 1.00 160.16 734 THR D C 1
ATOM 13541 O O . THR D 1 18 ? 41.073 68.408 65.157 1.00 160.16 734 THR D O 1
ATOM 13545 N N . GLN D 1 19 ? 42.321 66.744 66.033 1.00 158.83 735 GLN D N 1
ATOM 13546 C CA . GLN D 1 19 ? 41.679 66.741 67.352 1.00 158.97 735 GLN D CA 1
ATOM 13547 C C . GLN D 1 19 ? 40.192 66.324 67.305 1.00 160.62 735 GLN D C 1
ATOM 13548 O O . GLN D 1 19 ? 39.434 66.625 68.224 1.00 161.32 735 GLN D O 1
ATOM 13554 N N . HIS D 1 20 ? 39.807 65.587 66.258 1.00 160.83 736 HIS D N 1
ATOM 13555 C CA . HIS D 1 20 ? 38.422 65.164 66.040 1.00 162.09 736 HIS D CA 1
ATOM 13556 C C . HIS D 1 20 ? 38.159 63.759 66.586 1.00 164.93 736 HIS D C 1
ATOM 13557 O O . HIS D 1 20 ? 38.924 62.830 66.317 1.00 165.04 736 HIS D O 1
ATOM 13564 N N . VAL D 1 21 ? 37.060 63.616 67.328 1.00 166.14 737 VAL D N 1
ATOM 13565 C CA . VAL D 1 21 ? 36.538 62.303 67.747 1.00 166.65 737 VAL D CA 1
ATOM 13566 C C . VAL D 1 21 ? 35.613 61.740 66.663 1.00 169.80 737 VAL D C 1
ATOM 13567 O O . VAL D 1 21 ? 35.372 62.398 65.648 1.00 167.72 737 VAL D O 1
ATOM 13571 N N . ASN D 1 22 ? 35.112 60.524 66.882 1.00 176.03 738 ASN D N 1
ATOM 13572 C CA . ASN D 1 22 ? 34.187 59.848 65.953 1.00 182.13 738 ASN D CA 1
ATOM 13573 C C . ASN D 1 22 ? 34.772 59.631 64.547 1.00 182.56 738 ASN D C 1
ATOM 13574 O O . ASN D 1 22 ? 34.084 59.801 63.539 1.00 178.78 738 ASN D O 1
ATOM 13579 N N . GLN D 1 23 ? 36.045 59.247 64.502 1.00 186.88 739 GLN D N 1
ATOM 13580 C CA . GLN D 1 23 ? 36.758 59.013 63.244 1.00 191.55 739 GLN D CA 1
ATOM 13581 C C . GLN D 1 23 ? 36.727 57.527 62.910 1.00 195.95 739 GLN D C 1
ATOM 13582 O O . GLN D 1 23 ? 37.582 56.771 63.368 1.00 202.59 739 GLN D O 1
ATOM 13588 N N . GLY D 1 24 ? 35.737 57.106 62.124 1.00 195.71 740 GLY D N 1
ATOM 13589 C CA . GLY D 1 24 ? 35.568 55.689 61.785 1.00 197.49 740 GLY D CA 1
ATOM 13590 C C . GLY D 1 24 ? 35.083 54.925 63.000 1.00 198.97 740 GLY D C 1
ATOM 13591 O O . GLY D 1 24 ? 34.683 55.541 63.985 1.00 198.11 740 GLY D O 1
ATOM 13592 N N . GLN D 1 25 ? 35.110 53.593 62.938 1.00 201.12 741 GLN D N 1
ATOM 13593 C CA . GLN D 1 25 ? 34.752 52.764 64.095 1.00 203.52 741 GLN D CA 1
ATOM 13594 C C . GLN D 1 25 ? 35.808 51.690 64.338 1.00 203.23 741 GLN D C 1
ATOM 13595 O O . GLN D 1 25 ? 35.935 50.748 63.564 1.00 201.37 741 GLN D O 1
ATOM 13601 N N . VAL D 1 26 ? 36.541 51.842 65.438 1.00 204.19 742 VAL D N 1
ATOM 13602 C CA . VAL D 1 26 ? 37.678 50.982 65.766 1.00 206.55 742 VAL D CA 1
ATOM 13603 C C . VAL D 1 26 ? 37.225 49.687 66.439 1.00 209.78 742 VAL D C 1
ATOM 13604 O O . VAL D 1 26 ? 37.608 48.603 66.004 1.00 212.04 742 VAL D O 1
ATOM 13608 N N . PHE D 1 27 ? 36.436 49.813 67.506 1.00 210.55 743 PHE D N 1
ATOM 13609 C CA . PHE D 1 27 ? 35.933 48.662 68.272 1.00 213.89 743 PHE D CA 1
ATOM 13610 C C . PHE D 1 27 ? 34.445 48.432 68.005 1.00 218.32 743 PHE D C 1
ATOM 13611 O O . PHE D 1 27 ? 33.718 49.373 67.677 1.00 219.08 743 PHE D O 1
ATOM 13619 N N . GLN D 1 28 ? 33.996 47.184 68.149 1.00 222.59 744 GLN D N 1
ATOM 13620 C CA . GLN D 1 28 ? 32.579 46.847 67.953 1.00 225.15 744 GLN D CA 1
ATOM 13621 C C . GLN D 1 28 ? 31.754 47.211 69.184 1.00 226.71 744 GLN D C 1
ATOM 13622 O O . GLN D 1 28 ? 32.227 47.070 70.318 1.00 226.63 744 GLN D O 1
ATOM 13628 N N . MET D 1 29 ? 30.530 47.684 68.949 1.00 227.17 745 MET D N 1
ATOM 13629 C CA . MET D 1 29 ? 29.568 47.912 70.026 1.00 227.29 745 MET D CA 1
ATOM 13630 C C . MET D 1 29 ? 28.536 46.798 69.996 1.00 228.96 745 MET D C 1
ATOM 13631 O O . MET D 1 29 ? 27.908 46.543 68.967 1.00 230.81 745 MET D O 1
ATOM 13636 N N . THR D 1 30 ? 28.405 46.118 71.132 1.00 229.25 746 THR D N 1
ATOM 13637 C CA . THR D 1 30 ? 27.463 45.021 71.312 1.00 231.35 746 THR D CA 1
ATOM 13638 C C . THR D 1 30 ? 26.727 45.235 72.629 1.00 233.63 746 THR D C 1
ATOM 13639 O O . THR D 1 30 ? 27.071 46.137 73.399 1.00 232.61 746 THR D O 1
ATOM 13643 N N . PHE D 1 31 ? 25.705 44.420 72.877 1.00 238.12 747 PHE D N 1
ATOM 13644 C CA . PHE D 1 31 ? 24.874 44.548 74.079 1.00 240.75 747 PHE D CA 1
ATOM 13645 C C . PHE D 1 31 ? 24.542 43.180 74.692 1.00 242.70 747 PHE D C 1
ATOM 13646 O O . PHE D 1 31 ? 23.421 42.948 75.151 1.00 243.42 747 PHE D O 1
ATOM 13654 N N . ARG D 1 32 ? 25.539 42.293 74.726 1.00 240.87 748 ARG D N 1
ATOM 13655 C CA . ARG D 1 32 ? 25.381 40.959 75.313 1.00 241.24 748 ARG D CA 1
ATOM 13656 C C . ARG D 1 32 ? 25.512 41.032 76.834 1.00 239.74 748 ARG D C 1
ATOM 13657 O O . ARG D 1 32 ? 24.604 40.625 77.556 1.00 242.41 748 ARG D O 1
ATOM 13665 N N . GLU D 1 33 ? 26.634 41.570 77.309 1.00 235.14 749 GLU D N 1
ATOM 13666 C CA . GLU D 1 33 ? 26.802 41.894 78.731 1.00 233.73 749 GLU D CA 1
ATOM 13667 C C . GLU D 1 33 ? 25.883 43.060 79.086 1.00 231.56 749 GLU D C 1
ATOM 13668 O O . GLU D 1 33 ? 25.605 43.916 78.245 1.00 228.73 749 GLU D O 1
ATOM 13674 N N . ASN D 1 34 ? 25.425 43.096 80.333 1.00 233.41 750 ASN D N 1
ATOM 13675 C CA . ASN D 1 34 ? 24.355 44.004 80.738 1.00 235.60 750 ASN D CA 1
ATOM 13676 C C . ASN D 1 34 ? 24.840 45.160 81.620 1.00 235.33 750 ASN D C 1
ATOM 13677 O O . ASN D 1 34 ? 24.693 45.116 82.840 1.00 238.05 750 ASN D O 1
ATOM 13682 N N . ASN D 1 35 ? 25.358 46.215 80.987 1.00 233.38 751 ASN D N 1
ATOM 13683 C CA . ASN D 1 35 ? 25.867 47.404 81.696 1.00 233.29 751 ASN D CA 1
ATOM 13684 C C . ASN D 1 35 ? 24.847 48.549 81.730 1.00 232.38 751 ASN D C 1
ATOM 13685 O O . ASN D 1 35 ? 24.509 49.106 80.685 1.00 232.03 751 ASN D O 1
ATOM 13690 N N . PHE D 1 36 ? 24.359 48.880 82.929 1.00 232.91 752 PHE D N 1
ATOM 13691 C CA . PHE D 1 36 ? 23.432 50.001 83.161 1.00 231.34 752 PHE D CA 1
ATOM 13692 C C . PHE D 1 36 ? 24.066 50.978 84.152 1.00 226.88 752 PHE D C 1
ATOM 13693 O O . PHE D 1 36 ? 25.089 50.666 84.769 1.00 223.77 752 PHE D O 1
ATOM 13701 N N . ILE D 1 37 ? 23.457 52.155 84.297 1.00 226.33 753 ILE D N 1
ATOM 13702 C CA . ILE D 1 37 ? 23.920 53.179 85.244 1.00 227.49 753 ILE D CA 1
ATOM 13703 C C . ILE D 1 37 ? 22.764 53.678 86.119 1.00 227.27 753 ILE D C 1
ATOM 13704 O O . ILE D 1 37 ? 22.621 53.226 87.256 1.00 228.39 753 ILE D O 1
ATOM 13709 N N . LYS D 1 38 ? 21.943 54.586 85.589 1.00 225.92 754 LYS D N 1
ATOM 13710 C CA . LYS D 1 38 ? 20.887 55.246 86.361 1.00 228.00 754 LYS D CA 1
ATOM 13711 C C . LYS D 1 38 ? 19.621 55.336 85.502 1.00 231.38 754 LYS D C 1
ATOM 13712 O O . LYS D 1 38 ? 18.858 54.371 85.446 1.00 237.00 754 LYS D O 1
ATOM 13718 N N . ASP D 1 39 ? 19.409 56.470 84.830 1.00 229.61 755 ASP D N 1
ATOM 13719 C CA . ASP D 1 39 ? 18.300 56.642 83.894 1.00 229.64 755 ASP D CA 1
ATOM 13720 C C . ASP D 1 39 ? 18.758 56.417 82.454 1.00 227.84 755 ASP D C 1
ATOM 13721 O O . ASP D 1 39 ? 17.926 56.402 81.545 1.00 231.86 755 ASP D O 1
ATOM 13726 N N . PHE D 1 40 ? 20.064 56.219 82.242 1.00 223.24 756 PHE D N 1
ATOM 13727 C CA . PHE D 1 40 ? 20.600 56.065 80.888 1.00 219.32 756 PHE D CA 1
ATOM 13728 C C . PHE D 1 40 ? 20.271 54.665 80.372 1.00 218.71 756 PHE D C 1
ATOM 13729 O O . PHE D 1 40 ? 20.069 53.747 81.178 1.00 221.29 756 PHE D O 1
ATOM 13737 N N . PRO D 1 41 ? 20.207 54.491 79.032 1.00 213.66 757 PRO D N 1
ATOM 13738 C CA . PRO D 1 41 ? 19.954 53.157 78.476 1.00 213.05 757 PRO D CA 1
ATOM 13739 C C . PRO D 1 41 ? 21.083 52.159 78.740 1.00 210.89 757 PRO D C 1
ATOM 13740 O O . PRO D 1 41 ? 21.990 52.428 79.534 1.00 206.41 757 PRO D O 1
ATOM 13744 N N . GLN D 1 42 ? 21.008 51.009 78.079 1.00 213.13 758 GLN D N 1
ATOM 13745 C CA . GLN D 1 42 ? 22.038 49.989 78.202 1.00 215.06 758 GLN D CA 1
ATOM 13746 C C . GLN D 1 42 ? 23.321 50.479 77.551 1.00 212.21 758 GLN D C 1
ATOM 13747 O O . GLN D 1 42 ? 23.300 50.940 76.412 1.00 210.52 758 GLN D O 1
ATOM 13753 N N . LEU D 1 43 ? 24.426 50.397 78.290 1.00 212.44 759 LEU D N 1
ATOM 13754 C CA . LEU D 1 43 ? 25.735 50.776 77.769 1.00 208.44 759 LEU D CA 1
ATOM 13755 C C . LEU D 1 43 ? 26.252 49.690 76.847 1.00 209.79 759 LEU D C 1
ATOM 13756 O O . LEU D 1 43 ? 25.844 48.534 76.942 1.00 210.95 759 LEU D O 1
ATOM 13761 N N . ALA D 1 44 ? 27.168 50.075 75.967 1.00 209.51 760 ALA D N 1
ATOM 13762 C CA . ALA D 1 44 ? 27.880 49.120 75.128 1.00 210.36 760 ALA D CA 1
ATOM 13763 C C . ALA D 1 44 ? 28.820 48.292 75.999 1.00 212.48 760 ALA D C 1
ATOM 13764 O O . ALA D 1 44 ? 29.160 48.684 77.125 1.00 208.51 760 ALA D O 1
ATOM 13766 N N . ASP D 1 45 ? 29.237 47.149 75.465 1.00 216.75 761 ASP D N 1
ATOM 13767 C CA . ASP D 1 45 ? 30.000 46.172 76.236 1.00 219.90 761 ASP D CA 1
ATOM 13768 C C . ASP D 1 45 ? 31.447 46.604 76.434 1.00 216.58 761 ASP D C 1
ATOM 13769 O O . ASP D 1 45 ? 32.020 47.308 75.600 1.00 213.66 761 ASP D O 1
ATOM 13774 N N . GLY D 1 46 ? 32.009 46.205 77.571 1.00 217.35 762 GLY D N 1
ATOM 13775 C CA . GLY D 1 46 ? 33.424 46.392 77.857 1.00 215.62 762 GLY D CA 1
ATOM 13776 C C . GLY D 1 46 ? 33.899 47.793 78.200 1.00 212.07 762 GLY D C 1
ATOM 13777 O O . GLY D 1 46 ? 35.111 48.020 78.248 1.00 211.47 762 GLY D O 1
ATOM 13778 N N . LEU D 1 47 ? 32.977 48.731 78.439 1.00 210.77 763 LEU D N 1
ATOM 13779 C CA . LEU D 1 47 ? 33.347 50.083 78.881 1.00 207.93 763 LEU D CA 1
ATOM 13780 C C . LEU D 1 47 ? 32.863 50.327 80.314 1.00 205.05 763 LEU D C 1
ATOM 13781 O O . LEU D 1 47 ? 31.706 50.051 80.644 1.00 208.39 763 LEU D O 1
ATOM 13786 N N . LEU D 1 48 ? 33.775 50.837 81.145 1.00 199.64 764 LEU D N 1
ATOM 13787 C CA . LEU D 1 48 ? 33.594 50.953 82.594 1.00 199.02 764 LEU D CA 1
ATOM 13788 C C . LEU D 1 48 ? 33.360 52.410 83.006 1.00 193.62 764 LEU D C 1
ATOM 13789 O O . LEU D 1 48 ? 34.286 53.230 82.971 1.00 191.81 764 LEU D O 1
ATOM 13794 N N . VAL D 1 49 ? 32.123 52.714 83.400 1.00 190.77 765 VAL D N 1
ATOM 13795 C CA . VAL D 1 49 ? 31.710 54.063 83.797 1.00 186.91 765 VAL D CA 1
ATOM 13796 C C . VAL D 1 49 ? 31.696 54.164 85.324 1.00 185.74 765 VAL D C 1
ATOM 13797 O O . VAL D 1 49 ? 30.946 53.454 85.986 1.00 187.14 765 VAL D O 1
ATOM 13801 N N . ILE D 1 50 ? 32.515 55.066 85.862 1.00 184.34 766 ILE D N 1
ATOM 13802 C CA . ILE D 1 50 ? 32.698 55.243 87.303 1.00 186.77 766 ILE D CA 1
ATOM 13803 C C . ILE D 1 50 ? 32.384 56.708 87.646 1.00 185.17 766 ILE D C 1
ATOM 13804 O O . ILE D 1 50 ? 33.175 57.592 87.306 1.00 184.65 766 ILE D O 1
ATOM 13809 N N . PRO D 1 51 ? 31.232 56.979 88.304 1.00 187.01 767 PRO D N 1
ATOM 13810 C CA . PRO D 1 51 ? 30.961 58.374 88.694 1.00 184.40 767 PRO D CA 1
ATOM 13811 C C . PRO D 1 51 ? 31.978 58.910 89.699 1.00 182.65 767 PRO D C 1
ATOM 13812 O O . PRO D 1 51 ? 32.330 58.211 90.645 1.00 181.40 767 PRO D O 1
ATOM 13816 N N . LEU D 1 52 ? 32.441 60.139 89.482 1.00 182.15 768 LEU D N 1
ATOM 13817 C CA . LEU D 1 52 ? 33.430 60.766 90.369 1.00 182.93 768 LEU D CA 1
ATOM 13818 C C . LEU D 1 52 ? 32.828 61.025 91.760 1.00 184.61 768 LEU D C 1
ATOM 13819 O O . LEU D 1 52 ? 31.604 61.126 91.886 1.00 186.48 768 LEU D O 1
ATOM 13824 N N . PRO D 1 53 ? 33.682 61.139 92.801 1.00 184.90 769 PRO D N 1
ATOM 13825 C CA . PRO D 1 53 ? 33.177 61.347 94.166 1.00 187.44 769 PRO D CA 1
ATOM 13826 C C . PRO D 1 53 ? 32.442 62.676 94.389 1.00 188.90 769 PRO D C 1
ATOM 13827 O O . PRO D 1 53 ? 32.679 63.653 93.674 1.00 186.80 769 PRO D O 1
ATOM 13831 N N . VAL D 1 54 ? 31.569 62.694 95.398 1.00 193.78 770 VAL D N 1
ATOM 13832 C CA . VAL D 1 54 ? 30.714 63.856 95.732 1.00 193.71 770 VAL D CA 1
ATOM 13833 C C . VAL D 1 54 ? 31.479 65.181 95.959 1.00 193.41 770 VAL D C 1
ATOM 13834 O O . VAL D 1 54 ? 30.905 66.260 95.802 1.00 191.45 770 VAL D O 1
ATOM 13838 N N . GLU D 1 55 ? 32.761 65.094 96.313 1.00 196.68 771 GLU D N 1
ATOM 13839 C CA . GLU D 1 55 ? 33.622 66.279 96.449 1.00 198.06 771 GLU D CA 1
ATOM 13840 C C . GLU D 1 55 ? 33.836 66.975 95.101 1.00 197.22 771 GLU D C 1
ATOM 13841 O O . GLU D 1 55 ? 33.838 68.205 95.025 1.00 196.56 771 GLU D O 1
ATOM 13847 N N . GLU D 1 56 ? 34.008 66.178 94.046 1.00 198.51 772 GLU D N 1
ATOM 13848 C CA . GLU D 1 56 ? 34.213 66.693 92.683 1.00 194.89 772 GLU D CA 1
ATOM 13849 C C . GLU D 1 56 ? 32.928 67.152 91.967 1.00 193.19 772 GLU D C 1
ATOM 13850 O O . GLU D 1 56 ? 32.999 67.981 91.055 1.00 190.20 772 GLU D O 1
ATOM 13856 N N . GLN D 1 57 ? 31.771 66.619 92.368 1.00 191.49 773 GLN D N 1
ATOM 13857 C CA . GLN D 1 57 ? 30.498 66.937 91.712 1.00 187.05 773 GLN D CA 1
ATOM 13858 C C . GLN D 1 57 ? 29.980 68.302 92.162 1.00 185.40 773 GLN D C 1
ATOM 13859 O O . GLN D 1 57 ? 29.917 68.582 93.357 1.00 185.71 773 GLN D O 1
ATOM 13865 N N . CYS D 1 58 ? 29.617 69.136 91.189 1.00 184.00 774 CYS D N 1
ATOM 13866 C CA . CYS D 1 58 ? 29.062 70.479 91.414 1.00 183.82 774 CYS D CA 1
ATOM 13867 C C . CYS D 1 58 ? 29.996 71.344 92.266 1.00 179.27 774 CYS D C 1
ATOM 13868 O O . CYS D 1 58 ? 29.594 71.939 93.267 1.00 177.48 774 CYS D O 1
ATOM 13871 N N . ARG D 1 59 ? 31.255 71.392 91.843 1.00 176.19 775 ARG D N 1
ATOM 13872 C CA . ARG D 1 59 ? 32.251 72.266 92.443 1.00 175.25 775 ARG D CA 1
ATOM 13873 C C . ARG D 1 59 ? 32.645 73.311 91.402 1.00 168.44 775 ARG D C 1
ATOM 13874 O O . ARG D 1 59 ? 32.832 72.977 90.229 1.00 168.95 775 ARG D O 1
ATOM 13882 N N . GLY D 1 60 ? 32.741 74.568 91.830 1.00 161.33 776 GLY D N 1
ATOM 13883 C CA . GLY D 1 60 ? 33.128 75.674 90.951 1.00 155.51 776 GLY D CA 1
ATOM 13884 C C . GLY D 1 60 ? 34.494 76.204 91.331 1.00 151.12 776 GLY D C 1
ATOM 13885 O O . GLY D 1 60 ? 34.840 76.205 92.510 1.00 152.70 776 GLY D O 1
ATOM 13886 N N . VAL D 1 61 ? 35.275 76.640 90.341 1.00 145.54 777 VAL D N 1
ATOM 13887 C CA . VAL D 1 61 ? 36.584 77.261 90.597 1.00 142.08 777 VAL D CA 1
ATOM 13888 C C . VAL D 1 61 ? 36.708 78.613 89.889 1.00 137.22 777 VAL D C 1
ATOM 13889 O O . VAL D 1 61 ? 36.507 78.710 88.676 1.00 138.11 777 VAL D O 1
ATOM 13893 N N . LEU D 1 62 ? 37.015 79.652 90.664 1.00 132.43 778 LEU D N 1
ATOM 13894 C CA . LEU D 1 62 ? 37.276 80.982 90.132 1.00 128.45 778 LEU D CA 1
ATOM 13895 C C . LEU D 1 62 ? 38.784 81.155 90.015 1.00 128.90 778 LEU D C 1
ATOM 13896 O O . LEU D 1 62 ? 39.497 81.107 91.016 1.00 130.38 778 LEU D O 1
ATOM 13901 N N . SER D 1 63 ? 39.264 81.356 88.791 1.00 129.00 779 SER D N 1
ATOM 13902 C CA . SER D 1 63 ? 40.684 81.580 88.542 1.00 128.47 779 SER D CA 1
ATOM 13903 C C . SER D 1 63 ? 41.087 82.970 88.994 1.00 128.17 779 SER D C 1
ATOM 13904 O O . SER D 1 63 ? 40.242 83.843 89.198 1.00 125.85 779 SER D O 1
ATOM 13907 N N . GLU D 1 64 ? 42.392 83.162 89.145 1.00 129.64 780 GLU D N 1
ATOM 13908 C CA . GLU D 1 64 ? 42.940 84.469 89.477 1.00 128.37 780 GLU D CA 1
ATOM 13909 C C . GLU D 1 64 ? 42.856 85.362 88.248 1.00 122.51 780 GLU D C 1
ATOM 13910 O O . GLU D 1 64 ? 42.958 84.873 87.125 1.00 122.56 780 GLU D O 1
ATOM 13916 N N . PRO D 1 65 ? 42.663 86.672 88.451 1.00 118.18 781 PRO D N 1
ATOM 13917 C CA . PRO D 1 65 ? 42.581 87.574 87.308 1.00 116.77 781 PRO D CA 1
ATOM 13918 C C . PRO D 1 65 ? 43.914 87.797 86.616 1.00 116.44 781 PRO D C 1
ATOM 13919 O O . PRO D 1 65 ? 44.943 87.882 87.274 1.00 120.52 781 PRO D O 1
ATOM 13923 N N . LEU D 1 66 ? 43.876 87.874 85.292 1.00 114.99 782 LEU D N 1
ATOM 13924 C CA . LEU D 1 66 ? 45.059 88.085 84.478 1.00 112.66 782 LEU D CA 1
ATOM 13925 C C . LEU D 1 66 ? 44.685 89.021 83.360 1.00 114.94 782 LEU D C 1
ATOM 13926 O O . LEU D 1 66 ? 43.503 89.137 83.018 1.00 119.92 782 LEU D O 1
ATOM 13931 N N . PRO D 1 67 ? 45.680 89.682 82.760 1.00 115.30 783 PRO D N 1
ATOM 13932 C CA . PRO D 1 67 ? 45.357 90.486 81.592 1.00 115.59 783 PRO D CA 1
ATOM 13933 C C . PRO D 1 67 ? 44.810 89.647 80.432 1.00 116.83 783 PRO D C 1
ATOM 13934 O O . PRO D 1 67 ? 45.172 88.474 80.280 1.00 113.38 783 PRO D O 1
ATOM 13938 N N . ASP D 1 68 ? 43.927 90.260 79.645 1.00 121.90 784 ASP D N 1
ATOM 13939 C CA . ASP D 1 68 ? 43.357 89.635 78.453 1.00 124.33 784 ASP D CA 1
ATOM 13940 C C . ASP D 1 68 ? 44.443 89.563 77.384 1.00 123.28 784 ASP D C 1
ATOM 13941 O O . ASP D 1 68 ? 44.785 90.576 76.764 1.00 123.90 784 ASP D O 1
ATOM 13946 N N . LEU D 1 69 ? 44.982 88.361 77.186 1.00 120.57 785 LEU D N 1
ATOM 13947 C CA . LEU D 1 69 ? 46.092 88.155 76.261 1.00 119.83 785 LEU D CA 1
ATOM 13948 C C . LEU D 1 69 ? 45.676 88.422 74.824 1.00 120.62 785 LEU D C 1
ATOM 13949 O O . LEU D 1 69 ? 46.501 88.878 74.033 1.00 121.92 785 LEU D O 1
ATOM 13954 N N . GLN D 1 70 ? 44.402 88.171 74.509 1.00 120.69 786 GLN D N 1
ATOM 13955 C CA . GLN D 1 70 ? 43.842 88.458 73.181 1.00 124.44 786 GLN D CA 1
ATOM 13956 C C . GLN D 1 70 ? 43.989 89.929 72.802 1.00 120.36 786 GLN D C 1
ATOM 13957 O O . GLN D 1 70 ? 44.208 90.251 71.640 1.00 118.92 786 GLN D O 1
ATOM 13963 N N . LEU D 1 71 ? 43.880 90.810 73.791 1.00 117.18 787 LEU D N 1
ATOM 13964 C CA . LEU D 1 71 ? 43.998 92.251 73.582 1.00 113.38 787 LEU D CA 1
ATOM 13965 C C . LEU D 1 71 ? 45.414 92.805 73.790 1.00 110.35 787 LEU D C 1
ATOM 13966 O O . LEU D 1 71 ? 45.578 94.001 74.032 1.00 112.07 787 LEU D O 1
ATOM 13971 N N . LEU D 1 72 ? 46.434 91.956 73.709 1.00 108.45 788 LEU D N 1
ATOM 13972 C CA . LEU D 1 72 ? 47.823 92.411 73.761 1.00 110.65 788 LEU D CA 1
ATOM 13973 C C . LEU D 1 72 ? 48.602 92.028 72.489 1.00 114.10 788 LEU D C 1
ATOM 13974 O O . LEU D 1 72 ? 49.834 92.108 72.480 1.00 114.55 788 LEU D O 1
ATOM 13979 N N . THR D 1 73 ? 47.882 91.678 71.411 1.00 115.91 789 THR D N 1
ATOM 13980 C CA . THR D 1 73 ? 48.486 91.082 70.204 1.00 113.36 789 THR D CA 1
ATOM 13981 C C . THR D 1 73 ? 48.413 91.923 68.934 1.00 111.32 789 THR D C 1
ATOM 13982 O O . THR D 1 73 ? 49.278 91.776 68.079 1.00 117.95 789 THR D O 1
ATOM 13986 N N . GLY D 1 74 ? 47.386 92.746 68.768 1.00 104.97 790 GLY D N 1
ATOM 13987 C CA . GLY D 1 74 ? 47.178 93.417 67.490 1.00 107.93 790 GLY D CA 1
ATOM 13988 C C . GLY D 1 74 ? 47.467 94.896 67.565 1.00 110.49 790 GLY D C 1
ATOM 13989 O O . GLY D 1 74 ? 48.574 95.300 67.907 1.00 107.58 790 GLY D O 1
ATOM 13990 N N . ASP D 1 75 ? 46.469 95.702 67.203 1.00 117.11 791 ASP D N 1
ATOM 13991 C CA . ASP D 1 75 ? 46.480 97.136 67.473 1.00 120.52 791 ASP D CA 1
ATOM 13992 C C . ASP D 1 75 ? 46.049 97.297 68.923 1.00 119.89 791 ASP D C 1
ATOM 13993 O O . ASP D 1 75 ? 44.898 97.031 69.261 1.00 119.88 791 ASP D O 1
ATOM 13998 N N . ILE D 1 76 ? 46.992 97.690 69.778 1.00 119.58 792 ILE D N 1
ATOM 13999 C CA . ILE D 1 76 ? 46.799 97.654 71.225 1.00 118.69 792 ILE D CA 1
ATOM 14000 C C . ILE D 1 76 ? 46.325 99.015 71.676 1.00 118.53 792 ILE D C 1
ATOM 14001 O O . ILE D 1 76 ? 47.112 99.960 71.733 1.00 120.71 792 ILE D O 1
ATOM 14006 N N . ARG D 1 77 ? 45.032 99.118 71.959 1.00 119.81 793 ARG D N 1
ATOM 14007 C CA . ARG D 1 77 ? 44.440 100.346 72.472 1.00 121.48 793 ARG D CA 1
ATOM 14008 C C . ARG D 1 77 ? 43.874 100.061 73.841 1.00 119.72 793 ARG D C 1
ATOM 14009 O O . ARG D 1 77 ? 43.101 99.122 74.024 1.00 118.40 793 ARG D O 1
ATOM 14017 N N . TYR D 1 78 ? 44.296 100.867 74.805 1.00 120.91 794 TYR D N 1
ATOM 14018 C CA . TYR D 1 78 ? 43.792 100.798 76.160 1.00 122.81 794 TYR D CA 1
ATOM 14019 C C . TYR D 1 78 ? 44.118 102.139 76.827 1.00 125.18 794 TYR D C 1
ATOM 14020 O O . TYR D 1 78 ? 45.121 102.778 76.504 1.00 125.19 794 TYR D O 1
ATOM 14029 N N . ASP D 1 79 ? 43.260 102.557 77.744 1.00 127.71 795 ASP D N 1
ATOM 14030 C CA . ASP D 1 79 ? 43.449 103.804 78.473 1.00 129.84 795 ASP D CA 1
ATOM 14031 C C . ASP D 1 79 ? 44.637 103.665 79.424 1.00 125.18 795 ASP D C 1
ATOM 14032 O O . ASP D 1 79 ? 44.661 102.759 80.263 1.00 126.17 795 ASP D O 1
ATOM 14037 N N . GLU D 1 80 ? 45.602 104.577 79.286 1.00 123.49 796 GLU D N 1
ATOM 14038 C CA . GLU D 1 80 ? 46.819 104.613 80.119 1.00 121.73 796 GLU D CA 1
ATOM 14039 C C . GLU D 1 80 ? 46.503 104.634 81.612 1.00 121.37 796 GLU D C 1
ATOM 14040 O O . GLU D 1 80 ? 47.198 103.999 82.392 1.00 121.63 796 GLU D O 1
ATOM 14046 N N . ALA D 1 81 ? 45.468 105.381 81.993 1.00 121.62 797 ALA D N 1
ATOM 14047 C CA . ALA D 1 81 ? 45.011 105.445 83.380 1.00 119.86 797 ALA D CA 1
ATOM 14048 C C . ALA D 1 81 ? 44.443 104.110 83.878 1.00 121.25 797 ALA D C 1
ATOM 14049 O O . ALA D 1 81 ? 44.675 103.730 85.020 1.00 120.39 797 ALA D O 1
ATOM 14051 N N . MET D 1 82 ? 43.692 103.418 83.020 1.00 125.21 798 MET D N 1
ATOM 14052 C CA . MET D 1 82 ? 43.059 102.131 83.360 1.00 127.77 798 MET D CA 1
ATOM 14053 C C . MET D 1 82 ? 44.087 101.022 83.548 1.00 121.63 798 MET D C 1
ATOM 14054 O O . MET D 1 82 ? 44.061 100.317 84.551 1.00 119.76 798 MET D O 1
ATOM 14059 N N . GLY D 1 83 ? 44.981 100.877 82.574 1.00 117.41 799 GLY D N 1
ATOM 14060 C CA . GLY D 1 83 ? 45.940 99.767 82.539 1.00 116.64 799 GLY D CA 1
ATOM 14061 C C . GLY D 1 83 ? 45.448 98.709 81.569 1.00 115.90 799 GLY D C 1
ATOM 14062 O O . GLY D 1 83 ? 44.599 98.992 80.723 1.00 115.52 799 GLY D O 1
ATOM 14063 N N . TYR D 1 84 ? 45.985 97.494 81.670 1.00 114.25 800 TYR D N 1
ATOM 14064 C CA . TYR D 1 84 ? 45.563 96.407 80.775 1.00 111.89 800 TYR D CA 1
ATOM 14065 C C . TYR D 1 84 ? 44.132 95.973 81.099 1.00 113.60 800 TYR D C 1
ATOM 14066 O O . TYR D 1 84 ? 43.758 95.930 82.271 1.00 115.97 800 TYR D O 1
ATOM 14075 N N . PRO D 1 85 ? 43.332 95.637 80.066 1.00 113.78 801 PRO D N 1
ATOM 14076 C CA . PRO D 1 85 ? 42.054 94.970 80.327 1.00 113.51 801 PRO D CA 1
ATOM 14077 C C . PRO D 1 85 ? 42.273 93.567 80.895 1.00 115.22 801 PRO D C 1
ATOM 14078 O O . PRO D 1 85 ? 43.189 92.865 80.459 1.00 116.55 801 PRO D O 1
ATOM 14082 N N . MET D 1 86 ? 41.440 93.181 81.857 1.00 118.54 802 MET D N 1
ATOM 14083 C CA . MET D 1 86 ? 41.602 91.938 82.608 1.00 120.71 802 MET D CA 1
ATOM 14084 C C . MET D 1 86 ? 40.508 90.926 82.293 1.00 115.96 802 MET D C 1
ATOM 14085 O O . MET D 1 86 ? 39.409 91.284 81.863 1.00 113.59 802 MET D O 1
ATOM 14090 N N . VAL D 1 87 ? 40.831 89.659 82.523 1.00 112.56 803 VAL D N 1
ATOM 14091 C CA . VAL D 1 87 ? 39.867 88.571 82.415 1.00 113.24 803 VAL D CA 1
ATOM 14092 C C . VAL D 1 87 ? 40.006 87.640 83.600 1.00 112.94 803 VAL D C 1
ATOM 14093 O O . VAL D 1 87 ? 41.086 87.513 84.171 1.00 114.30 803 VAL D O 1
ATOM 14097 N N . GLN D 1 88 ? 38.908 86.981 83.948 1.00 112.87 804 GLN D N 1
ATOM 14098 C CA . GLN D 1 88 ? 38.881 86.047 85.057 1.00 114.32 804 GLN D CA 1
ATOM 14099 C C . GLN D 1 88 ? 37.925 84.925 84.714 1.00 117.54 804 GLN D C 1
ATOM 14100 O O . GLN D 1 88 ? 36.797 85.194 84.308 1.00 119.69 804 GLN D O 1
ATOM 14106 N N . GLN D 1 89 ? 38.370 83.681 84.875 1.00 121.40 805 GLN D N 1
ATOM 14107 C CA . GLN D 1 89 ? 37.577 82.520 84.478 1.00 127.07 805 GLN D CA 1
ATOM 14108 C C . GLN D 1 89 ? 36.820 81.896 85.641 1.00 129.83 805 GLN D C 1
ATOM 14109 O O . GLN D 1 89 ? 37.380 81.692 86.706 1.00 131.66 805 GLN D O 1
ATOM 14115 N N . TRP D 1 90 ? 35.553 81.572 85.394 1.00 133.23 806 TRP D N 1
ATOM 14116 C CA . TRP D 1 90 ? 34.703 80.817 86.308 1.00 137.83 806 TRP D CA 1
ATOM 14117 C C . TRP D 1 90 ? 34.333 79.499 85.615 1.00 140.29 806 TRP D C 1
ATOM 14118 O O . TRP D 1 90 ? 33.945 79.508 84.443 1.00 140.79 806 TRP D O 1
ATOM 14129 N N . ARG D 1 91 ? 34.457 78.378 86.325 1.00 142.79 807 ARG D N 1
ATOM 14130 C CA . ARG D 1 91 ? 34.189 77.061 85.742 1.00 146.85 807 ARG D CA 1
ATOM 14131 C C . ARG D 1 91 ? 33.546 76.119 86.752 1.00 150.05 807 ARG D C 1
ATOM 14132 O O . ARG D 1 91 ? 34.064 75.955 87.845 1.00 152.00 807 ARG D O 1
ATOM 14140 N N . VAL D 1 92 ? 32.445 75.477 86.354 1.00 151.47 808 VAL D N 1
ATOM 14141 C CA . VAL D 1 92 ? 31.643 74.620 87.232 1.00 151.12 808 VAL D CA 1
ATOM 14142 C C . VAL D 1 92 ? 31.380 73.283 86.548 1.00 152.47 808 VAL D C 1
ATOM 14143 O O . VAL D 1 92 ? 30.789 73.259 85.477 1.00 153.83 808 VAL D O 1
ATOM 14147 N N . ARG D 1 93 ? 31.785 72.185 87.183 1.00 155.03 809 ARG D N 1
ATOM 14148 C CA . ARG D 1 93 ? 31.589 70.830 86.648 1.00 158.80 809 ARG D CA 1
ATOM 14149 C C . ARG D 1 93 ? 30.602 70.054 87.508 1.00 163.32 809 ARG D C 1
ATOM 14150 O O . ARG D 1 93 ? 30.673 70.130 88.730 1.00 163.71 809 ARG D O 1
ATOM 14158 N N . SER D 1 94 ? 29.710 69.288 86.875 1.00 165.84 810 SER D N 1
ATOM 14159 C CA . SER D 1 94 ? 28.456 68.882 87.534 1.00 169.52 810 SER D CA 1
ATOM 14160 C C . SER D 1 94 ? 27.954 67.436 87.391 1.00 172.79 810 SER D C 1
ATOM 14161 O O . SER D 1 94 ? 27.318 66.927 88.316 1.00 179.19 810 SER D O 1
ATOM 14164 N N . ASN D 1 95 ? 28.226 66.765 86.277 1.00 171.51 811 ASN D N 1
ATOM 14165 C CA . ASN D 1 95 ? 27.580 65.477 85.984 1.00 173.58 811 ASN D CA 1
ATOM 14166 C C . ASN D 1 95 ? 28.651 64.448 85.635 1.00 174.66 811 ASN D C 1
ATOM 14167 O O . ASN D 1 95 ? 28.504 63.660 84.704 1.00 175.20 811 ASN D O 1
ATOM 14172 N N . LEU D 1 96 ? 29.709 64.433 86.437 1.00 175.56 812 LEU D N 1
ATOM 14173 C CA . LEU D 1 96 ? 30.975 63.829 86.035 1.00 176.62 812 LEU D CA 1
ATOM 14174 C C . LEU D 1 96 ? 31.012 62.305 86.113 1.00 179.34 812 LEU D C 1
ATOM 14175 O O . LEU D 1 96 ? 30.563 61.716 87.090 1.00 181.43 812 LEU D O 1
ATOM 14180 N N . TYR D 1 97 ? 31.544 61.684 85.061 1.00 180.68 813 TYR D N 1
ATOM 14181 C CA . TYR D 1 97 ? 31.817 60.247 85.025 1.00 184.99 813 TYR D CA 1
ATOM 14182 C C . TYR D 1 97 ? 33.173 60.031 84.362 1.00 185.50 813 TYR D C 1
ATOM 14183 O O . TYR D 1 97 ? 33.446 60.613 83.309 1.00 184.18 813 TYR D O 1
ATOM 14192 N N . ARG D 1 98 ? 34.007 59.189 84.972 1.00 188.02 814 ARG D N 1
ATOM 14193 C CA . ARG D 1 98 ? 35.278 58.764 84.383 1.00 188.13 814 ARG D CA 1
ATOM 14194 C C . ARG D 1 98 ? 35.022 57.479 83.597 1.00 188.82 814 ARG D C 1
ATOM 14195 O O . ARG D 1 98 ? 34.488 56.514 84.142 1.00 191.99 814 ARG D O 1
ATOM 14203 N N . VAL D 1 99 ? 35.398 57.478 82.319 1.00 187.84 815 VAL D N 1
ATOM 14204 C CA . VAL D 1 99 ? 35.076 56.387 81.397 1.00 190.61 815 VAL D CA 1
ATOM 14205 C C . VAL D 1 99 ? 36.360 55.780 80.842 1.00 191.12 815 VAL D C 1
ATOM 14206 O O . VAL D 1 99 ? 37.121 56.462 80.155 1.00 189.31 815 VAL D O 1
ATOM 14210 N N . LYS D 1 100 ? 36.584 54.501 81.150 1.00 193.67 816 LYS D N 1
ATOM 14211 C CA . LYS D 1 100 ? 37.658 53.702 80.553 1.00 193.03 816 LYS D CA 1
ATOM 14212 C C . LYS D 1 100 ? 37.036 52.533 79.801 1.00 193.43 816 LYS D C 1
ATOM 14213 O O . LYS D 1 100 ? 35.913 52.131 80.107 1.00 196.23 816 LYS D O 1
ATOM 14219 N N . LEU D 1 101 ? 37.759 52.006 78.813 1.00 193.10 817 LEU D N 1
ATOM 14220 C CA . LEU D 1 101 ? 37.305 50.842 78.044 1.00 195.94 817 LEU D CA 1
ATOM 14221 C C . LEU D 1 101 ? 38.291 49.685 78.211 1.00 198.00 817 LEU D C 1
ATOM 14222 O O . LEU D 1 101 ? 39.476 49.821 77.916 1.00 196.34 817 LEU D O 1
ATOM 14227 N N . SER D 1 102 ? 37.796 48.564 78.734 1.00 202.25 818 SER D N 1
ATOM 14228 C CA . SER D 1 102 ? 38.585 47.338 78.876 1.00 204.90 818 SER D CA 1
ATOM 14229 C C . SER D 1 102 ? 37.643 46.173 79.218 1.00 206.76 818 SER D C 1
ATOM 14230 O O . SER D 1 102 ? 36.926 46.274 80.212 1.00 208.46 818 SER D O 1
ATOM 14233 N N . THR D 1 103 ? 37.593 45.082 78.446 1.00 206.44 819 THR D N 1
ATOM 14234 C CA . THR D 1 103 ? 38.368 44.835 77.222 1.00 205.00 819 THR D CA 1
ATOM 14235 C C . THR D 1 103 ? 37.388 44.576 76.076 1.00 207.44 819 THR D C 1
ATOM 14236 O O . THR D 1 103 ? 36.384 43.885 76.263 1.00 209.51 819 THR D O 1
ATOM 14240 N N . ILE D 1 104 ? 37.674 45.147 74.903 1.00 207.89 820 ILE D N 1
ATOM 14241 C CA . ILE D 1 104 ? 36.754 45.106 73.755 1.00 208.81 820 ILE D CA 1
ATOM 14242 C C . ILE D 1 104 ? 37.456 44.539 72.514 1.00 206.91 820 ILE D C 1
ATOM 14243 O O . ILE D 1 104 ? 38.598 44.892 72.211 1.00 199.92 820 ILE D O 1
ATOM 14248 N N . THR D 1 105 ? 36.752 43.653 71.811 1.00 210.91 821 THR D N 1
ATOM 14249 C CA . THR D 1 105 ? 37.229 43.080 70.553 1.00 211.00 821 THR D CA 1
ATOM 14250 C C . THR D 1 105 ? 37.093 44.117 69.441 1.00 208.74 821 THR D C 1
ATOM 14251 O O . THR D 1 105 ? 36.252 45.016 69.520 1.00 207.86 821 THR D O 1
ATOM 14255 N N . LEU D 1 106 ? 37.905 43.972 68.399 1.00 209.00 822 LEU D N 1
ATOM 14256 C CA . LEU D 1 106 ? 37.947 44.950 67.302 1.00 207.18 822 LEU D CA 1
ATOM 14257 C C . LEU D 1 106 ? 36.685 44.897 66.437 1.00 206.08 822 LEU D C 1
ATOM 14258 O O . LEU D 1 106 ? 35.954 43.905 66.446 1.00 208.10 822 LEU D O 1
ATOM 14263 N N . ALA D 1 107 ? 36.435 45.979 65.705 1.00 202.66 823 ALA D N 1
ATOM 14264 C CA . ALA D 1 107 ? 35.256 46.088 64.847 1.00 203.25 823 ALA D CA 1
ATOM 14265 C C . ALA D 1 107 ? 35.395 45.209 63.614 1.00 205.59 823 ALA D C 1
ATOM 14266 O O . ALA D 1 107 ? 36.504 44.839 63.224 1.00 202.00 823 ALA D O 1
ATOM 14268 N N . ALA D 1 108 ? 34.254 44.882 63.011 1.00 210.67 824 ALA D N 1
ATOM 14269 C CA . ALA D 1 108 ? 34.213 44.069 61.796 1.00 214.18 824 ALA D CA 1
ATOM 14270 C C . ALA D 1 108 ? 34.867 44.818 60.639 1.00 215.17 824 ALA D C 1
ATOM 14271 O O . ALA D 1 108 ? 35.859 44.353 60.075 1.00 214.17 824 ALA D O 1
ATOM 14273 N N . GLY D 1 109 ? 34.325 45.995 60.328 1.00 218.11 825 GLY D N 1
ATOM 14274 C CA . GLY D 1 109 ? 34.821 46.839 59.240 1.00 220.11 825 GLY D CA 1
ATOM 14275 C C . GLY D 1 109 ? 36.256 47.316 59.401 1.00 223.19 825 GLY D C 1
ATOM 14276 O O . GLY D 1 109 ? 36.957 47.508 58.404 1.00 225.73 825 GLY D O 1
ATOM 14277 N N . PHE D 1 110 ? 36.688 47.515 60.649 1.00 226.00 826 PHE D N 1
ATOM 14278 C CA . PHE D 1 110 ? 38.073 47.900 60.958 1.00 226.49 826 PHE D CA 1
ATOM 14279 C C . PHE D 1 110 ? 39.049 46.786 60.585 1.00 226.10 826 PHE D C 1
ATOM 14280 O O . PHE D 1 110 ? 40.043 47.044 59.913 1.00 224.89 826 PHE D O 1
ATOM 14288 N N . THR D 1 111 ? 38.757 45.559 61.018 1.00 226.37 827 THR D N 1
ATOM 14289 C CA . THR D 1 111 ? 39.632 44.410 60.747 1.00 224.21 827 THR D CA 1
ATOM 14290 C C . THR D 1 111 ? 39.647 44.012 59.261 1.00 223.18 827 THR D C 1
ATOM 14291 O O . THR D 1 111 ? 40.664 43.517 58.778 1.00 223.27 827 THR D O 1
ATOM 14295 N N . ASN D 1 112 ? 38.538 44.237 58.548 1.00 221.87 828 ASN D N 1
ATOM 14296 C CA . ASN D 1 112 ? 38.468 43.992 57.094 1.00 221.62 828 ASN D CA 1
ATOM 14297 C C . ASN D 1 112 ? 39.481 44.829 56.315 1.00 221.07 828 ASN D C 1
ATOM 14298 O O . ASN D 1 112 ? 40.263 44.286 55.536 1.00 221.76 828 ASN D O 1
ATOM 14303 N N . VAL D 1 113 ? 39.447 46.145 56.521 1.00 220.95 829 VAL D N 1
ATOM 14304 C CA . VAL D 1 113 ? 40.421 47.060 55.891 1.00 218.99 829 VAL D CA 1
ATOM 14305 C C . VAL D 1 113 ? 41.841 46.910 56.464 1.00 219.27 829 VAL D C 1
ATOM 14306 O O . VAL D 1 113 ? 42.815 47.203 55.775 1.00 217.41 829 VAL D O 1
ATOM 14310 N N . LEU D 1 114 ? 41.946 46.477 57.723 1.00 222.53 830 LEU D N 1
ATOM 14311 C CA . LEU D 1 114 ? 43.240 46.178 58.359 1.00 222.76 830 LEU D CA 1
ATOM 14312 C C . LEU D 1 114 ? 43.881 44.897 57.803 1.00 224.89 830 LEU D C 1
ATOM 14313 O O . LEU D 1 114 ? 45.107 44.785 57.779 1.00 222.66 830 LEU D O 1
ATOM 14318 N N . LYS D 1 115 ? 43.056 43.936 57.379 1.00 227.81 831 LYS D N 1
ATOM 14319 C CA . LYS D 1 115 ? 43.546 42.712 56.723 1.00 231.29 831 LYS D CA 1
ATOM 14320 C C . LYS D 1 115 ? 44.103 42.960 55.314 1.00 232.93 831 LYS D C 1
ATOM 14321 O O . LYS D 1 115 ? 45.099 42.348 54.940 1.00 232.09 831 LYS D O 1
ATOM 14327 N N . ILE D 1 116 ? 43.452 43.822 54.529 1.00 235.15 832 ILE D N 1
ATOM 14328 C CA . ILE D 1 116 ? 43.884 44.080 53.138 1.00 236.68 832 ILE D CA 1
ATOM 14329 C C . ILE D 1 116 ? 45.102 45.012 53.055 1.00 238.90 832 ILE D C 1
ATOM 14330 O O . ILE D 1 116 ? 45.990 44.797 52.227 1.00 240.29 832 ILE D O 1
ATOM 14335 N N . LEU D 1 117 ? 45.143 46.038 53.908 1.00 241.63 833 LEU D N 1
ATOM 14336 C CA . LEU D 1 117 ? 46.272 46.988 53.934 1.00 240.85 833 LEU D CA 1
ATOM 14337 C C . LEU D 1 117 ? 47.574 46.392 54.495 1.00 242.15 833 LEU D C 1
ATOM 14338 O O . LEU D 1 117 ? 48.653 46.872 54.141 1.00 243.87 833 LEU D O 1
ATOM 14343 N N . THR D 1 118 ? 47.480 45.363 55.346 1.00 243.58 834 THR D N 1
ATOM 14344 C CA . THR D 1 118 ? 48.663 44.820 56.046 1.00 242.49 834 THR D CA 1
ATOM 14345 C C . THR D 1 118 ? 49.783 44.364 55.090 1.00 238.91 834 THR D C 1
ATOM 14346 O O . THR D 1 118 ? 50.955 44.691 55.307 1.00 236.33 834 THR D O 1
ATOM 14350 N N . LYS D 1 119 ? 49.408 43.661 54.021 1.00 234.79 835 LYS D N 1
ATOM 14351 C CA . LYS D 1 119 ? 50.355 43.227 52.989 1.00 230.67 835 LYS D CA 1
ATOM 14352 C C . LYS D 1 119 ? 50.716 44.401 52.074 1.00 227.68 835 LYS D C 1
ATOM 14353 O O . LYS D 1 119 ? 51.891 44.610 51.753 1.00 228.46 835 LYS D O 1
ATOM 14359 N N . GLU D 1 120 ? 49.698 45.170 51.682 1.00 223.50 836 GLU D N 1
ATOM 14360 C CA . GLU D 1 120 ? 49.849 46.296 50.751 1.00 217.19 836 GLU D CA 1
ATOM 14361 C C . GLU D 1 120 ? 50.576 47.494 51.393 1.00 210.12 836 GLU D C 1
ATOM 14362 O O . GLU D 1 120 ? 49.948 48.463 51.836 1.00 207.91 836 GLU D O 1
ATOM 14368 N N . SER D 1 121 ? 51.906 47.409 51.435 1.00 203.72 837 SER D N 1
ATOM 14369 C CA . SER D 1 121 ? 52.751 48.498 51.936 1.00 197.53 837 SER D CA 1
ATOM 14370 C C . SER D 1 121 ? 52.750 49.662 50.934 1.00 195.95 837 SER D C 1
ATOM 14371 O O . SER D 1 121 ? 53.491 49.637 49.951 1.00 196.24 837 SER D O 1
ATOM 14374 N N . SER D 1 122 ? 51.893 50.655 51.188 1.00 192.84 838 SER D N 1
ATOM 14375 C CA . SER D 1 122 ? 51.706 51.820 50.308 1.00 188.90 838 SER D CA 1
ATOM 14376 C C . SER D 1 122 ? 51.510 53.099 51.139 1.00 188.24 838 SER D C 1
ATOM 14377 O O . SER D 1 122 ? 50.825 53.071 52.161 1.00 190.85 838 SER D O 1
ATOM 14380 N N . ARG D 1 123 ? 52.089 54.216 50.691 1.00 187.06 839 ARG D N 1
ATOM 14381 C CA . ARG D 1 123 ? 52.030 55.488 51.443 1.00 185.71 839 ARG D CA 1
ATOM 14382 C C . ARG D 1 123 ? 50.686 56.205 51.275 1.00 185.92 839 ARG D C 1
ATOM 14383 O O . ARG D 1 123 ? 50.015 56.500 52.264 1.00 182.15 839 ARG D O 1
ATOM 14391 N N . GLU D 1 124 ? 50.305 56.478 50.027 1.00 189.31 840 GLU D N 1
ATOM 14392 C CA . GLU D 1 124 ? 49.027 57.152 49.708 1.00 190.29 840 GLU D CA 1
ATOM 14393 C C . GLU D 1 124 ? 47.819 56.407 50.300 1.00 190.66 840 GLU D C 1
ATOM 14394 O O . GLU D 1 124 ? 46.826 57.023 50.692 1.00 186.11 840 GLU D O 1
ATOM 14400 N N . GLU D 1 125 ? 47.931 55.081 50.353 1.00 194.45 841 GLU D N 1
ATOM 14401 C CA . GLU D 1 125 ? 46.905 54.200 50.904 1.00 198.36 841 GLU D CA 1
ATOM 14402 C C . GLU D 1 125 ? 46.822 54.291 52.432 1.00 195.47 841 GLU D C 1
ATOM 14403 O O . GLU D 1 125 ? 45.729 54.409 52.986 1.00 198.07 841 GLU D O 1
ATOM 14409 N N . LEU D 1 126 ? 47.975 54.220 53.100 1.00 190.41 842 LEU D N 1
ATOM 14410 C CA . LEU D 1 126 ? 48.049 54.353 54.570 1.00 187.13 842 LEU D CA 1
ATOM 14411 C C . LEU D 1 126 ? 47.574 55.711 55.117 1.00 184.92 842 LEU D C 1
ATOM 14412 O O . LEU D 1 126 ? 47.138 55.789 56.268 1.00 180.59 842 LEU D O 1
ATOM 14417 N N . LEU D 1 127 ? 47.689 56.770 54.312 1.00 186.05 843 LEU D N 1
ATOM 14418 C CA . LEU D 1 127 ? 47.180 58.101 54.682 1.00 185.02 843 LEU D CA 1
ATOM 14419 C C . LEU D 1 127 ? 45.654 58.164 54.591 1.00 187.37 843 LEU D C 1
ATOM 14420 O O . LEU D 1 127 ? 45.013 58.768 55.452 1.00 190.19 843 LEU D O 1
ATOM 14425 N N . SER D 1 128 ? 45.082 57.557 53.546 1.00 187.71 844 SER D N 1
ATOM 14426 C CA . SER D 1 128 ? 43.617 57.432 53.407 1.00 186.19 844 SER D CA 1
ATOM 14427 C C . SER D 1 128 ? 42.972 56.663 54.564 1.00 182.84 844 SER D C 1
ATOM 14428 O O . SER D 1 128 ? 41.820 56.921 54.912 1.00 180.92 844 SER D O 1
ATOM 14431 N N . PHE D 1 129 ? 43.717 55.718 55.138 1.00 181.31 845 PHE D N 1
ATOM 14432 C CA . PHE D 1 129 ? 43.304 55.012 56.350 1.00 181.81 845 PHE D CA 1
ATOM 14433 C C . PHE D 1 129 ? 43.212 55.972 57.537 1.00 177.72 845 PHE D C 1
ATOM 14434 O O . PHE D 1 129 ? 42.213 55.976 58.258 1.00 180.07 845 PHE D O 1
ATOM 14442 N N . ILE D 1 130 ? 44.258 56.773 57.733 1.00 172.33 846 ILE D N 1
ATOM 14443 C CA . ILE D 1 130 ? 44.329 57.706 58.863 1.00 166.94 846 ILE D CA 1
ATOM 14444 C C . ILE D 1 130 ? 43.255 58.791 58.743 1.00 164.74 846 ILE D C 1
ATOM 14445 O O . ILE D 1 130 ? 42.648 59.158 59.745 1.00 162.63 846 ILE D O 1
ATOM 14450 N N . GLN D 1 131 ? 43.013 59.285 57.529 1.00 164.97 847 GLN D N 1
ATOM 14451 C CA . GLN D 1 131 ? 41.913 60.227 57.281 1.00 165.94 847 GLN D CA 1
ATOM 14452 C C . GLN D 1 131 ? 40.591 59.704 57.821 1.00 166.39 847 GLN D C 1
ATOM 14453 O O . GLN D 1 131 ? 39.848 60.436 58.474 1.00 165.31 847 GLN D O 1
ATOM 14459 N N . HIS D 1 132 ? 40.315 58.433 57.539 1.00 170.26 848 HIS D N 1
ATOM 14460 C CA . HIS D 1 132 ? 39.052 57.801 57.906 1.00 173.11 848 HIS D CA 1
ATOM 14461 C C . HIS D 1 132 ? 39.014 57.343 59.371 1.00 174.59 848 HIS D C 1
ATOM 14462 O O . HIS D 1 132 ? 38.064 57.660 60.087 1.00 175.81 848 HIS D O 1
ATOM 14469 N N . TYR D 1 133 ? 40.042 56.610 59.806 1.00 173.48 849 TYR D N 1
ATOM 14470 C CA . TYR D 1 133 ? 40.072 55.997 61.148 1.00 173.80 849 TYR D CA 1
ATOM 14471 C C . TYR D 1 133 ? 40.823 56.788 62.224 1.00 171.78 849 TYR D C 1
ATOM 14472 O O . TYR D 1 133 ? 40.818 56.397 63.393 1.00 171.64 849 TYR D O 1
ATOM 14481 N N . GLY D 1 134 ? 41.460 57.893 61.847 1.00 170.39 850 GLY D N 1
ATOM 14482 C CA . GLY D 1 134 ? 42.257 58.674 62.790 1.00 167.95 850 GLY D CA 1
ATOM 14483 C C . GLY D 1 134 ? 43.584 58.015 63.124 1.00 167.04 850 GLY D C 1
ATOM 14484 O O . GLY D 1 134 ? 44.059 57.141 62.395 1.00 166.94 850 GLY D O 1
ATOM 14485 N N . SER D 1 135 ? 44.161 58.441 64.243 1.00 166.81 851 SER D N 1
ATOM 14486 C CA . SER D 1 135 ? 45.511 58.057 64.661 1.00 168.85 851 SER D CA 1
ATOM 14487 C C . SER D 1 135 ? 45.565 57.222 65.940 1.00 172.23 851 SER D C 1
ATOM 14488 O O . SER D 1 135 ? 46.442 56.367 66.077 1.00 173.42 851 SER D O 1
ATOM 14491 N N . HIS D 1 136 ? 44.658 57.498 66.881 1.00 175.56 852 HIS D N 1
ATOM 14492 C CA . HIS D 1 136 ? 44.605 56.822 68.181 1.00 178.38 852 HIS D CA 1
ATOM 14493 C C . HIS D 1 136 ? 43.199 56.310 68.473 1.00 180.88 852 HIS D C 1
ATOM 14494 O O . HIS D 1 136 ? 42.264 56.562 67.707 1.00 182.49 852 HIS D O 1
ATOM 14501 N N . TYR D 1 137 ? 43.067 55.588 69.583 1.00 182.41 853 TYR D N 1
ATOM 14502 C CA . TYR D 1 137 ? 41.770 55.342 70.210 1.00 186.07 853 TYR D CA 1
ATOM 14503 C C . TYR D 1 137 ? 41.819 55.903 71.624 1.00 181.97 853 TYR D C 1
ATOM 14504 O O . TYR D 1 137 ? 42.888 55.945 72.242 1.00 179.20 853 TYR D O 1
ATOM 14513 N N . ILE D 1 138 ? 40.669 56.345 72.124 1.00 179.58 854 ILE D N 1
ATOM 14514 C CA . ILE D 1 138 ? 40.598 56.953 73.449 1.00 178.63 854 ILE D CA 1
ATOM 14515 C C . ILE D 1 138 ? 40.541 55.837 74.482 1.00 178.62 854 ILE D C 1
ATOM 14516 O O . ILE D 1 138 ? 39.687 54.961 74.396 1.00 178.96 854 ILE D O 1
ATOM 14521 N N . ALA D 1 139 ? 41.451 55.891 75.452 1.00 176.95 855 ALA D N 1
ATOM 14522 C CA . ALA D 1 139 ? 41.581 54.868 76.490 1.00 177.97 855 ALA D CA 1
ATOM 14523 C C . ALA D 1 139 ? 40.861 55.268 77.772 1.00 176.83 855 ALA D C 1
ATOM 14524 O O . ALA D 1 139 ? 40.137 54.464 78.349 1.00 180.29 855 ALA D O 1
ATOM 14526 N N . GLU D 1 140 ? 41.097 56.498 78.224 1.00 174.35 856 GLU D N 1
ATOM 14527 C CA . GLU D 1 140 ? 40.442 57.065 79.405 1.00 176.95 856 GLU D CA 1
ATOM 14528 C C . GLU D 1 140 ? 39.888 58.441 79.040 1.00 174.06 856 GLU D C 1
ATOM 14529 O O . GLU D 1 140 ? 40.540 59.198 78.319 1.00 174.55 856 GLU D O 1
ATOM 14535 N N . ALA D 1 141 ? 38.694 58.761 79.542 1.00 172.71 857 ALA D N 1
ATOM 14536 C CA . ALA D 1 141 ? 38.050 60.050 79.266 1.00 169.20 857 ALA D CA 1
ATOM 14537 C C . ALA D 1 141 ? 37.105 60.470 80.387 1.00 166.92 857 ALA D C 1
ATOM 14538 O O . ALA D 1 141 ? 36.537 59.626 81.075 1.00 169.21 857 ALA D O 1
ATOM 14540 N N . LEU D 1 142 ? 36.947 61.783 80.550 1.00 161.71 858 LEU D N 1
ATOM 14541 C CA . LEU D 1 142 ? 36.029 62.362 81.524 1.00 160.68 858 LEU D CA 1
ATOM 14542 C C . LEU D 1 142 ? 34.812 62.911 80.795 1.00 160.28 858 LEU D C 1
ATOM 14543 O O . LEU D 1 142 ? 34.950 63.719 79.877 1.00 156.82 858 LEU D O 1
ATOM 14548 N N . TYR D 1 143 ? 33.626 62.471 81.212 1.00 161.65 859 TYR D N 1
ATOM 14549 C CA . TYR D 1 143 ? 32.363 62.997 80.701 1.00 158.61 859 TYR D CA 1
ATOM 14550 C C . TYR D 1 143 ? 31.668 63.784 81.795 1.00 158.06 859 TYR D C 1
ATOM 14551 O O . TYR D 1 143 ? 32.011 63.658 82.968 1.00 156.05 859 TYR D O 1
ATOM 14560 N N . GLY D 1 144 ? 30.695 64.600 81.400 1.00 157.28 860 GLY D N 1
ATOM 14561 C CA . GLY D 1 144 ? 29.915 65.389 82.346 1.00 157.08 860 GLY D CA 1
ATOM 14562 C C . GLY D 1 144 ? 29.310 66.634 81.740 1.00 155.23 860 GLY D C 1
ATOM 14563 O O . GLY D 1 144 ? 29.043 66.684 80.539 1.00 153.89 860 GLY D O 1
ATOM 14564 N N . SER D 1 145 ? 29.087 67.632 82.591 1.00 154.63 861 SER D N 1
ATOM 14565 C CA . SER D 1 145 ? 28.505 68.904 82.197 1.00 153.43 861 SER D CA 1
ATOM 14566 C C . SER D 1 145 ? 29.364 70.000 82.791 1.00 151.11 861 SER D C 1
ATOM 14567 O O . SER D 1 145 ? 29.431 70.118 84.010 1.00 150.15 861 SER D O 1
ATOM 14570 N N . GLU D 1 146 ? 30.039 70.780 81.947 1.00 149.90 862 GLU D N 1
ATOM 14571 C CA . GLU D 1 146 ? 30.818 71.922 82.438 1.00 147.78 862 GLU D CA 1
ATOM 14572 C C . GLU D 1 146 ? 30.328 73.238 81.850 1.00 143.58 862 GLU D C 1
ATOM 14573 O O . GLU D 1 146 ? 30.021 73.328 80.662 1.00 143.16 862 GLU D O 1
ATOM 14579 N N . LEU D 1 147 ? 30.210 74.231 82.724 1.00 139.62 863 LEU D N 1
ATOM 14580 C CA . LEU D 1 147 ? 29.913 75.600 82.352 1.00 136.37 863 LEU D CA 1
ATOM 14581 C C . LEU D 1 147 ? 31.205 76.363 82.562 1.00 134.79 863 LEU D C 1
ATOM 14582 O O . LEU D 1 147 ? 31.699 76.410 83.680 1.00 137.28 863 LEU D O 1
ATOM 14587 N N . THR D 1 148 ? 31.739 76.956 81.497 1.00 131.70 864 THR D N 1
ATOM 14588 C CA . THR D 1 148 ? 32.932 77.789 81.570 1.00 128.23 864 THR D CA 1
ATOM 14589 C C . THR D 1 148 ? 32.535 79.204 81.201 1.00 127.69 864 THR D C 1
ATOM 14590 O O . THR D 1 148 ? 32.031 79.435 80.106 1.00 128.86 864 THR D O 1
ATOM 14594 N N . CYS D 1 149 ? 32.754 80.140 82.119 1.00 128.39 865 CYS D N 1
ATOM 14595 C CA . CYS D 1 149 ? 32.471 81.551 81.886 1.00 129.23 865 CYS D CA 1
ATOM 14596 C C . CYS D 1 149 ? 33.723 82.396 82.035 1.00 124.84 865 CYS D C 1
ATOM 14597 O O . CYS D 1 149 ? 34.670 82.002 82.699 1.00 126.19 865 CYS D O 1
ATOM 14600 N N . ILE D 1 150 ? 33.717 83.560 81.396 1.00 120.62 866 ILE D N 1
ATOM 14601 C CA . ILE D 1 150 ? 34.841 84.483 81.429 1.00 116.28 866 ILE D CA 1
ATOM 14602 C C . ILE D 1 150 ? 34.312 85.871 81.709 1.00 114.20 866 ILE D C 1
ATOM 14603 O O . ILE D 1 150 ? 33.517 86.400 80.943 1.00 113.36 866 ILE D O 1
ATOM 14608 N N . ILE D 1 151 ? 34.779 86.462 82.798 1.00 113.72 867 ILE D N 1
ATOM 14609 C CA . ILE D 1 151 ? 34.388 87.803 83.165 1.00 114.95 867 ILE D CA 1
ATOM 14610 C C . ILE D 1 151 ? 35.455 88.730 82.584 1.00 113.89 867 ILE D C 1
ATOM 14611 O O . ILE D 1 151 ? 36.638 88.551 82.849 1.00 111.58 867 ILE D O 1
ATOM 14616 N N . HIS D 1 152 ? 35.024 89.691 81.769 1.00 115.42 868 HIS D N 1
ATOM 14617 C CA . HIS D 1 152 ? 35.908 90.675 81.140 1.00 114.43 868 HIS D CA 1
ATOM 14618 C C . HIS D 1 152 ? 35.801 92.003 81.876 1.00 113.52 868 HIS D C 1
ATOM 14619 O O . HIS D 1 152 ? 34.769 92.660 81.796 1.00 116.09 868 HIS D O 1
ATOM 14626 N N . PHE D 1 153 ? 36.854 92.392 82.594 1.00 110.42 869 PHE D N 1
ATOM 14627 C CA . PHE D 1 153 ? 36.891 93.682 83.281 1.00 107.34 869 PHE D CA 1
ATOM 14628 C C . PHE D 1 153 ? 37.661 94.702 82.436 1.00 108.07 869 PHE D C 1
ATOM 14629 O O . PHE D 1 153 ? 38.621 94.328 81.751 1.00 109.95 869 PHE D O 1
ATOM 14637 N N . PRO D 1 154 ? 37.278 95.995 82.500 1.00 109.65 870 PRO D N 1
ATOM 14638 C CA . PRO D 1 154 ? 38.046 97.017 81.770 1.00 112.21 870 PRO D CA 1
ATOM 14639 C C . PRO D 1 154 ? 39.419 97.371 82.374 1.00 116.78 870 PRO D C 1
ATOM 14640 O O . PRO D 1 154 ? 40.248 97.960 81.678 1.00 121.28 870 PRO D O 1
ATOM 14644 N N . SER D 1 155 ? 39.650 97.051 83.648 1.00 121.45 871 SER D N 1
ATOM 14645 C CA . SER D 1 155 ? 40.929 97.349 84.299 1.00 126.52 871 SER D CA 1
ATOM 14646 C C . SER D 1 155 ? 41.178 96.503 85.542 1.00 131.93 871 SER D C 1
ATOM 14647 O O . SER D 1 155 ? 40.249 95.956 86.138 1.00 134.48 871 SER D O 1
ATOM 14650 N N . LYS D 1 156 ? 42.447 96.439 85.939 1.00 136.07 872 LYS D N 1
ATOM 14651 C CA . LYS D 1 156 ? 42.858 95.774 87.174 1.00 138.60 872 LYS D CA 1
ATOM 14652 C C . LYS D 1 156 ? 42.268 96.467 88.408 1.00 138.80 872 LYS D C 1
ATOM 14653 O O . LYS D 1 156 ? 41.964 95.808 89.394 1.00 138.57 872 LYS D O 1
ATOM 14659 N N . LYS D 1 157 ? 42.112 97.789 88.343 1.00 140.91 873 LYS D N 1
ATOM 14660 C CA . LYS D 1 157 ? 41.515 98.576 89.424 1.00 144.71 873 LYS D CA 1
ATOM 14661 C C . LYS D 1 157 ? 40.039 98.244 89.573 1.00 140.57 873 LYS D C 1
ATOM 14662 O O . LYS D 1 157 ? 39.590 97.929 90.677 1.00 140.88 873 LYS D O 1
ATOM 14668 N N . VAL D 1 158 ? 39.303 98.314 88.462 1.00 136.48 874 VAL D N 1
ATOM 14669 C CA . VAL D 1 158 ? 37.854 98.047 88.447 1.00 135.71 874 VAL D CA 1
ATOM 14670 C C . VAL D 1 158 ? 37.519 96.688 89.050 1.00 135.71 874 VAL D C 1
ATOM 14671 O O . VAL D 1 158 ? 36.558 96.584 89.802 1.00 138.53 874 VAL D O 1
ATOM 14675 N N . GLN D 1 159 ? 38.299 95.657 88.734 1.00 134.85 875 GLN D N 1
ATOM 14676 C CA . GLN D 1 159 ? 38.101 94.364 89.382 1.00 138.67 875 GLN D CA 1
ATOM 14677 C C . GLN D 1 159 ? 38.302 94.441 90.882 1.00 146.65 875 GLN D C 1
ATOM 14678 O O . GLN D 1 159 ? 37.416 94.048 91.646 1.00 155.71 875 GLN D O 1
ATOM 14684 N N . GLN D 1 160 ? 39.487 94.892 91.293 1.00 148.01 876 GLN D N 1
ATOM 14685 C CA . GLN D 1 160 ? 39.861 94.911 92.710 1.00 149.50 876 GLN D CA 1
ATOM 14686 C C . GLN D 1 160 ? 38.787 95.598 93.553 1.00 149.28 876 GLN D C 1
ATOM 14687 O O . GLN D 1 160 ? 38.395 95.073 94.584 1.00 147.15 876 GLN D O 1
ATOM 14693 N N . GLN D 1 161 ? 38.276 96.729 93.068 1.00 147.21 877 GLN D N 1
ATOM 14694 C CA . GLN D 1 161 ? 37.161 97.419 93.720 1.00 147.28 877 GLN D CA 1
ATOM 14695 C C . GLN D 1 161 ? 35.911 96.540 93.802 1.00 145.01 877 GLN D C 1
ATOM 14696 O O . GLN D 1 161 ? 35.316 96.428 94.865 1.00 147.64 877 GLN D O 1
ATOM 14702 N N . LEU D 1 162 ? 35.540 95.902 92.693 1.00 142.91 878 LEU D N 1
ATOM 14703 C CA . LEU D 1 162 ? 34.375 95.002 92.660 1.00 143.04 878 LEU D CA 1
ATOM 14704 C C . LEU D 1 162 ? 34.545 93.740 93.498 1.00 145.58 878 LEU D C 1
ATOM 14705 O O . LEU D 1 162 ? 33.575 93.263 94.082 1.00 144.76 878 LEU D O 1
ATOM 14710 N N . TRP D 1 163 ? 35.757 93.190 93.530 1.00 146.22 879 TRP D N 1
ATOM 14711 C CA . TRP D 1 163 ? 36.051 92.020 94.352 1.00 147.34 879 TRP D CA 1
ATOM 14712 C C . TRP D 1 163 ? 35.944 92.370 95.829 1.00 153.27 879 TRP D C 1
ATOM 14713 O O . TRP D 1 163 ? 35.389 91.601 96.609 1.00 156.54 879 TRP D O 1
ATOM 14724 N N . LEU D 1 164 ? 36.485 93.527 96.205 1.00 158.49 880 LEU D N 1
ATOM 14725 C CA . LEU D 1 164 ? 36.420 94.006 97.592 1.00 163.30 880 LEU D CA 1
ATOM 14726 C C . LEU D 1 164 ? 35.001 94.457 97.967 1.00 156.15 880 LEU D C 1
ATOM 14727 O O . LEU D 1 164 ? 34.552 94.208 99.085 1.00 160.05 880 LEU D O 1
ATOM 14732 N N . GLN D 1 165 ? 34.302 95.091 97.027 1.00 148.40 881 GLN D N 1
ATOM 14733 C CA . GLN D 1 165 ? 32.880 95.441 97.187 1.00 145.56 881 GLN D CA 1
ATOM 14734 C C . GLN D 1 165 ? 31.998 94.196 97.361 1.00 144.63 881 GLN D C 1
ATOM 14735 O O . GLN D 1 165 ? 31.091 94.185 98.192 1.00 144.01 881 GLN D O 1
ATOM 14741 N N . TYR D 1 166 ? 32.279 93.164 96.569 1.00 142.30 882 TYR D N 1
ATOM 14742 C CA . TYR D 1 166 ? 31.641 91.841 96.695 1.00 142.43 882 TYR D CA 1
ATOM 14743 C C . TYR D 1 166 ? 31.926 91.171 98.037 1.00 150.81 882 TYR D C 1
ATOM 14744 O O . TYR D 1 166 ? 31.026 90.606 98.656 1.00 152.84 882 TYR D O 1
ATOM 14753 N N . GLN D 1 167 ? 33.188 91.225 98.459 1.00 158.25 883 GLN D N 1
ATOM 14754 C CA . GLN D 1 167 ? 33.641 90.562 99.684 1.00 163.26 883 GLN D CA 1
ATOM 14755 C C . GLN D 1 167 ? 33.092 91.242 100.947 1.00 168.68 883 GLN D C 1
ATOM 14756 O O . GLN D 1 167 ? 32.886 90.581 101.969 1.00 171.78 883 GLN D O 1
ATOM 14762 N N . LYS D 1 168 ? 32.852 92.554 100.862 1.00 171.07 884 LYS D N 1
ATOM 14763 C CA . LYS D 1 168 ? 32.217 93.317 101.943 1.00 176.05 884 LYS D CA 1
ATOM 14764 C C . LYS D 1 168 ? 30.748 92.913 102.079 1.00 175.57 884 LYS D C 1
ATOM 14765 O O . LYS D 1 168 ? 30.311 92.491 103.152 1.00 178.03 884 LYS D O 1
ATOM 14771 N N . GLU D 1 169 ? 30.012 93.007 100.973 1.00 173.07 885 GLU D N 1
ATOM 14772 C CA . GLU D 1 169 ? 28.563 92.755 100.958 1.00 173.11 885 GLU D CA 1
ATOM 14773 C C . GLU D 1 169 ? 28.146 91.277 101.020 1.00 172.15 885 GLU D C 1
ATOM 14774 O O . GLU D 1 169 ? 26.962 90.993 101.178 1.00 169.88 885 GLU D O 1
ATOM 14780 N N . THR D 1 170 ? 29.091 90.345 100.877 1.00 173.83 886 THR D N 1
ATOM 14781 C CA . THR D 1 170 ? 28.806 88.913 101.069 1.00 178.12 886 THR D CA 1
ATOM 14782 C C . THR D 1 170 ? 29.050 88.457 102.521 1.00 183.67 886 THR D C 1
ATOM 14783 O O . THR D 1 170 ? 28.307 87.618 103.033 1.00 188.22 886 THR D O 1
ATOM 14787 N N . THR D 1 171 ? 30.084 89.005 103.166 1.00 184.64 887 THR D N 1
ATOM 14788 C CA . THR D 1 171 ? 30.413 88.699 104.566 1.00 185.28 887 THR D CA 1
ATOM 14789 C C . THR D 1 171 ? 30.564 89.996 105.357 1.00 183.51 887 THR D C 1
ATOM 14790 O O . THR D 1 171 ? 29.639 90.420 106.050 1.00 182.70 887 THR D O 1
ATOM 14794 N N . SER D 1 181 ? 27.733 83.072 100.654 1.00 180.17 897 SER D N 1
ATOM 14795 C CA . SER D 1 181 ? 26.392 82.749 100.171 1.00 182.78 897 SER D CA 1
ATOM 14796 C C . SER D 1 181 ? 26.306 82.709 98.642 1.00 180.87 897 SER D C 1
ATOM 14797 O O . SER D 1 181 ? 25.735 81.776 98.067 1.00 185.70 897 SER D O 1
ATOM 14800 N N . MET D 1 182 ? 26.883 83.727 98.004 1.00 175.31 898 MET D N 1
ATOM 14801 C CA . MET D 1 182 ? 26.728 83.984 96.576 1.00 170.41 898 MET D CA 1
ATOM 14802 C C . MET D 1 182 ? 28.086 83.922 95.875 1.00 167.41 898 MET D C 1
ATOM 14803 O O . MET D 1 182 ? 29.044 84.525 96.354 1.00 170.77 898 MET D O 1
ATOM 14808 N N . PRO D 1 183 ? 28.187 83.185 94.748 1.00 163.24 899 PRO D N 1
ATOM 14809 C CA . PRO D 1 183 ? 29.407 83.245 93.919 1.00 159.02 899 PRO D CA 1
ATOM 14810 C C . PRO D 1 183 ? 29.693 84.633 93.340 1.00 152.91 899 PRO D C 1
ATOM 14811 O O . PRO D 1 183 ? 28.771 85.425 93.143 1.00 151.78 899 PRO D O 1
ATOM 14815 N N . PHE D 1 184 ? 30.965 84.905 93.063 1.00 148.23 900 PHE D N 1
ATOM 14816 C CA . PHE D 1 184 ? 31.394 86.216 92.567 1.00 143.89 900 PHE D CA 1
ATOM 14817 C C . PHE D 1 184 ? 30.727 86.580 91.247 1.00 142.59 900 PHE D C 1
ATOM 14818 O O . PHE D 1 184 ? 30.298 87.719 91.061 1.00 141.95 900 PHE D O 1
ATOM 14826 N N . ILE D 1 185 ? 30.634 85.606 90.346 1.00 142.54 901 ILE D N 1
ATOM 14827 C CA . ILE D 1 185 ? 30.032 85.828 89.027 1.00 138.72 901 ILE D CA 1
ATOM 14828 C C . ILE D 1 185 ? 28.538 86.185 89.095 1.00 138.74 901 ILE D C 1
ATOM 14829 O O . ILE D 1 185 ? 28.093 87.071 88.367 1.00 137.08 901 ILE D O 1
ATOM 14834 N N . THR D 1 186 ? 27.781 85.521 89.973 1.00 138.06 902 THR D N 1
ATOM 14835 C CA . THR D 1 186 ? 26.346 85.794 90.103 1.00 138.20 902 THR D CA 1
ATOM 14836 C C . THR D 1 186 ? 26.082 87.142 90.776 1.00 137.20 902 THR D C 1
ATOM 14837 O O . THR D 1 186 ? 25.066 87.781 90.500 1.00 138.36 902 THR D O 1
ATOM 14841 N N . TYR D 1 187 ? 26.979 87.563 91.668 1.00 136.73 903 TYR D N 1
ATOM 14842 C CA . TYR D 1 187 ? 26.917 88.912 92.249 1.00 137.21 903 TYR D CA 1
ATOM 14843 C C . TYR D 1 187 ? 27.105 89.980 91.169 1.00 132.90 903 TYR D C 1
ATOM 14844 O O . TYR D 1 187 ? 26.412 91.001 91.170 1.00 128.69 903 TYR D O 1
ATOM 14853 N N . LEU D 1 188 ? 28.058 89.741 90.270 1.00 133.93 904 LEU D N 1
ATOM 14854 C CA . LEU D 1 188 ? 28.323 90.649 89.149 1.00 134.17 904 LEU D CA 1
ATOM 14855 C C . LEU D 1 188 ? 27.191 90.630 88.136 1.00 134.19 904 LEU D C 1
ATOM 14856 O O . LEU D 1 188 ? 26.770 91.688 87.665 1.00 134.06 904 LEU D O 1
ATOM 14861 N N . SER D 1 189 ? 26.705 89.432 87.811 1.00 135.84 905 SER D N 1
ATOM 14862 C CA . SER D 1 189 ? 25.556 89.282 86.913 1.00 137.82 905 SER D CA 1
ATOM 14863 C C . SER D 1 189 ? 24.325 89.968 87.504 1.00 143.11 905 SER D C 1
ATOM 14864 O O . SER D 1 189 ? 23.563 90.597 86.778 1.00 143.22 905 SER D O 1
ATOM 14867 N N . GLY D 1 190 ? 24.153 89.849 88.822 1.00 148.90 906 GLY D N 1
ATOM 14868 C CA . GLY D 1 190 ? 23.116 90.576 89.555 1.00 152.86 906 GLY D CA 1
ATOM 14869 C C . GLY D 1 190 ? 23.165 92.082 89.341 1.00 154.09 906 GLY D C 1
ATOM 14870 O O . GLY D 1 190 ? 22.146 92.708 89.057 1.00 155.83 906 GLY D O 1
ATOM 14871 N N . LEU D 1 191 ? 24.354 92.664 89.470 1.00 155.19 907 LEU D N 1
ATOM 14872 C CA . LEU D 1 191 ? 24.524 94.102 89.252 1.00 154.75 907 LEU D CA 1
ATOM 14873 C C . LEU D 1 191 ? 24.516 94.493 87.773 1.00 151.24 907 LEU D C 1
ATOM 14874 O O . LEU D 1 191 ? 24.172 95.626 87.451 1.00 149.08 907 LEU D O 1
ATOM 14879 N N . LEU D 1 192 ? 24.903 93.575 86.887 1.00 150.38 908 LEU D N 1
ATOM 14880 C CA . LEU D 1 192 ? 24.842 93.823 85.436 1.00 151.28 908 LEU D CA 1
ATOM 14881 C C . LEU D 1 192 ? 23.409 93.933 84.919 1.00 153.44 908 LEU D C 1
ATOM 14882 O O . LEU D 1 192 ? 23.109 94.836 84.142 1.00 151.13 908 LEU D O 1
ATOM 14887 N N . THR D 1 193 ? 22.539 93.016 85.346 1.00 157.69 909 THR D N 1
ATOM 14888 C CA . THR D 1 193 ? 21.138 92.997 84.897 1.00 161.57 909 THR D CA 1
ATOM 14889 C C . THR D 1 193 ? 20.293 94.098 85.547 1.00 169.33 909 THR D C 1
ATOM 14890 O O . THR D 1 193 ? 19.403 94.656 84.908 1.00 169.90 909 THR D O 1
ATOM 14894 N N . ALA D 1 194 ? 20.565 94.395 86.817 1.00 178.26 910 ALA D N 1
ATOM 14895 C CA . ALA D 1 194 ? 19.898 95.495 87.524 1.00 184.31 910 ALA D CA 1
ATOM 14896 C C . ALA D 1 194 ? 20.258 96.891 86.984 1.00 190.23 910 ALA D C 1
ATOM 14897 O O . ALA D 1 194 ? 19.506 97.837 87.218 1.00 191.16 910 ALA D O 1
ATOM 14899 N N . GLN D 1 195 ? 21.383 97.014 86.264 1.00 197.03 911 GLN D N 1
ATOM 14900 C CA . GLN D 1 195 ? 21.846 98.306 85.701 1.00 202.52 911 GLN D CA 1
ATOM 14901 C C . GLN D 1 195 ? 20.912 98.936 84.647 1.00 207.86 911 GLN D C 1
ATOM 14902 O O . GLN D 1 195 ? 21.102 100.095 84.277 1.00 204.86 911 GLN D O 1
ATOM 14908 N N . MET D 1 196 ? 19.922 98.181 84.160 1.00 216.30 912 MET D N 1
ATOM 14909 C CA . MET D 1 196 ? 18.789 98.762 83.412 1.00 222.35 912 MET D CA 1
ATOM 14910 C C . MET D 1 196 ? 17.987 99.786 84.238 1.00 223.98 912 MET D C 1
ATOM 14911 O O . MET D 1 196 ? 17.319 100.652 83.669 1.00 226.85 912 MET D O 1
ATOM 14916 N N . LEU D 1 197 ? 18.046 99.671 85.567 1.00 222.53 913 LEU D N 1
ATOM 14917 C CA . LEU D 1 197 ? 17.478 100.669 86.479 1.00 222.59 913 LEU D CA 1
ATOM 14918 C C . LEU D 1 197 ? 18.332 101.948 86.549 1.00 221.61 913 LEU D C 1
ATOM 14919 O O . LEU D 1 197 ? 17.789 103.051 86.482 1.00 223.65 913 LEU D O 1
ATOM 14924 N N . SER D 1 198 ? 19.653 101.792 86.680 1.00 219.07 914 SER D N 1
ATOM 14925 C CA . SER D 1 198 ? 20.592 102.924 86.818 1.00 217.25 914 SER D CA 1
ATOM 14926 C C . SER D 1 198 ? 21.358 103.192 85.498 1.00 217.12 914 SER D C 1
ATOM 14927 O O . SER D 1 198 ? 20.841 102.884 84.421 1.00 216.05 914 SER D O 1
ATOM 14930 N N . ASP D 1 199 ? 22.553 103.794 85.572 1.00 216.42 915 ASP D N 1
ATOM 14931 C CA . ASP D 1 199 ? 23.409 104.008 84.388 1.00 215.55 915 ASP D CA 1
ATOM 14932 C C . ASP D 1 199 ? 24.910 103.811 84.749 1.00 213.56 915 ASP D C 1
ATOM 14933 O O . ASP D 1 199 ? 25.274 102.702 85.149 1.00 215.30 915 ASP D O 1
ATOM 14938 N N . ASP D 1 200 ? 25.766 104.840 84.634 1.00 208.58 916 ASP D N 1
ATOM 14939 C CA . ASP D 1 200 ? 27.225 104.675 84.822 1.00 200.15 916 ASP D CA 1
ATOM 14940 C C . ASP D 1 200 ? 27.628 104.475 86.281 1.00 196.01 916 ASP D C 1
ATOM 14941 O O . ASP D 1 200 ? 27.141 105.169 87.175 1.00 198.62 916 ASP D O 1
ATOM 14946 N N . GLN D 1 201 ? 28.537 103.529 86.498 1.00 189.02 917 GLN D N 1
ATOM 14947 C CA . GLN D 1 201 ? 29.010 103.171 87.832 1.00 186.19 917 GLN D CA 1
ATOM 14948 C C . GLN D 1 201 ? 30.325 102.403 87.676 1.00 181.45 917 GLN D C 1
ATOM 14949 O O . GLN D 1 201 ? 30.813 102.232 86.558 1.00 177.26 917 GLN D O 1
ATOM 14955 N N . LEU D 1 202 ? 30.906 101.972 88.794 1.00 180.95 918 LEU D N 1
ATOM 14956 C CA . LEU D 1 202 ? 32.044 101.034 88.815 1.00 179.34 918 LEU D CA 1
ATOM 14957 C C . LEU D 1 202 ? 31.919 99.815 87.880 1.00 175.49 918 LEU D C 1
ATOM 14958 O O . LEU D 1 202 ? 32.935 99.309 87.396 1.00 177.32 918 LEU D O 1
ATOM 14963 N N . ILE D 1 203 ? 30.688 99.354 87.639 1.00 170.70 919 ILE D N 1
ATOM 14964 C CA . ILE D 1 203 ? 30.412 98.172 86.799 1.00 165.72 919 ILE D CA 1
ATOM 14965 C C . ILE D 1 203 ? 30.228 98.486 85.300 1.00 160.07 919 ILE D C 1
ATOM 14966 O O . ILE D 1 203 ? 30.087 97.570 84.500 1.00 155.11 919 ILE D O 1
ATOM 14971 N N . SER D 1 204 ? 30.307 99.763 84.923 1.00 157.75 920 SER D N 1
ATOM 14972 C CA . SER D 1 204 ? 30.174 100.214 83.528 1.00 156.60 920 SER D CA 1
ATOM 14973 C C . SER D 1 204 ? 30.582 99.202 82.439 1.00 150.16 920 SER D C 1
ATOM 14974 O O . SER D 1 204 ? 29.727 98.710 81.710 1.00 155.95 920 SER D O 1
ATOM 14977 N N . GLY D 1 205 ? 31.874 98.891 82.342 1.00 141.36 921 GLY D N 1
ATOM 14978 C CA . GLY D 1 205 ? 32.403 98.110 81.213 1.00 135.09 921 GLY D CA 1
ATOM 14979 C C . GLY D 1 205 ? 32.557 96.603 81.384 1.00 131.09 921 GLY D C 1
ATOM 14980 O O . GLY D 1 205 ? 33.189 95.958 80.546 1.00 130.00 921 GLY D O 1
ATOM 14981 N N . VAL D 1 206 ? 31.997 96.032 82.450 1.00 128.27 922 VAL D N 1
ATOM 14982 C CA . VAL D 1 206 ? 32.160 94.600 82.738 1.00 126.50 922 VAL D CA 1
ATOM 14983 C C . VAL D 1 206 ? 31.258 93.788 81.805 1.00 129.19 922 VAL D C 1
ATOM 14984 O O . VAL D 1 206 ? 30.108 94.164 81.580 1.00 134.87 922 VAL D O 1
ATOM 14988 N N . GLU D 1 207 ? 31.777 92.672 81.290 1.00 128.00 923 GLU D N 1
ATOM 14989 C CA . GLU D 1 207 ? 31.015 91.750 80.429 1.00 126.23 923 GLU D CA 1
ATOM 14990 C C . GLU D 1 207 ? 31.301 90.296 80.785 1.00 120.47 923 GLU D C 1
ATOM 14991 O O . GLU D 1 207 ? 32.438 89.951 81.089 1.00 118.94 923 GLU D O 1
ATOM 14997 N N . ILE D 1 208 ? 30.271 89.451 80.743 1.00 116.77 924 ILE D N 1
ATOM 14998 C CA . ILE D 1 208 ? 30.405 88.021 81.040 1.00 114.87 924 ILE D CA 1
ATOM 14999 C C . ILE D 1 208 ? 30.062 87.225 79.783 1.00 115.95 924 ILE D C 1
ATOM 15000 O O . ILE D 1 208 ? 29.113 87.560 79.089 1.00 115.17 924 ILE D O 1
ATOM 15005 N N . ARG D 1 209 ? 30.856 86.192 79.493 1.00 116.99 925 ARG D N 1
ATOM 15006 C CA . ARG D 1 209 ? 30.674 85.352 78.305 1.00 117.48 925 ARG D CA 1
ATOM 15007 C C . ARG D 1 209 ? 30.835 83.887 78.665 1.00 119.44 925 ARG D C 1
ATOM 15008 O O . ARG D 1 209 ? 31.916 83.478 79.071 1.00 122.51 925 ARG D O 1
ATOM 15016 N N . CYS D 1 210 ? 29.767 83.111 78.511 1.00 125.28 926 CYS D N 1
ATOM 15017 C CA . CYS D 1 210 ? 29.715 81.716 78.962 1.00 131.57 926 CYS D CA 1
ATOM 15018 C C . CYS D 1 210 ? 29.619 80.747 77.802 1.00 131.66 926 CYS D C 1
ATOM 15019 O O . CYS D 1 210 ? 29.090 81.086 76.753 1.00 133.52 926 CYS D O 1
ATOM 15022 N N . GLU D 1 211 ? 30.132 79.538 78.008 1.00 132.60 927 GLU D N 1
ATOM 15023 C CA . GLU D 1 211 ? 30.011 78.450 77.039 1.00 135.56 927 GLU D CA 1
ATOM 15024 C C . GLU D 1 211 ? 29.817 77.149 77.790 1.00 138.14 927 GLU D C 1
ATOM 15025 O O . GLU D 1 211 ? 30.649 76.796 78.618 1.00 138.23 927 GLU D O 1
ATOM 15031 N N . GLU D 1 212 ? 28.726 76.445 77.494 1.00 141.46 928 GLU D N 1
ATOM 15032 C CA . GLU D 1 212 ? 28.360 75.221 78.198 1.00 143.50 928 GLU D CA 1
ATOM 15033 C C . GLU D 1 212 ? 28.669 74.002 77.325 1.00 141.89 928 GLU D C 1
ATOM 15034 O O . GLU D 1 212 ? 28.370 73.999 76.131 1.00 141.25 928 GLU D O 1
ATOM 15040 N N . LYS D 1 213 ? 29.320 73.000 77.916 1.00 141.11 929 LYS D N 1
ATOM 15041 C CA . LYS D 1 213 ? 29.454 71.671 77.324 1.00 143.96 929 LYS D CA 1
ATOM 15042 C C . LYS D 1 213 ? 28.619 70.742 78.181 1.00 149.20 929 LYS D C 1
ATOM 15043 O O . LYS D 1 213 ? 29.000 70.452 79.311 1.00 151.95 929 LYS D O 1
ATOM 15049 N N . GLY D 1 214 ? 27.475 70.301 77.662 1.00 151.73 930 GLY D N 1
ATOM 15050 C CA . GLY D 1 214 ? 26.529 69.506 78.436 1.00 153.72 930 GLY D CA 1
ATOM 15051 C C . GLY D 1 214 ? 25.719 70.377 79.381 1.00 155.09 930 GLY D C 1
ATOM 15052 O O . GLY D 1 214 ? 26.287 71.130 80.177 1.00 152.11 930 GLY D O 1
ATOM 15053 N N . ARG D 1 215 ? 24.393 70.252 79.315 1.00 159.32 931 ARG D N 1
ATOM 15054 C CA . ARG D 1 215 ? 23.489 71.134 80.061 1.00 161.70 931 ARG D CA 1
ATOM 15055 C C . ARG D 1 215 ? 23.570 70.915 81.570 1.00 161.01 931 ARG D C 1
ATOM 15056 O O . ARG D 1 215 ? 23.887 69.820 82.033 1.00 156.51 931 ARG D O 1
ATOM 15064 N N . CYS D 1 216 ? 23.306 71.983 82.320 1.00 162.80 932 CYS D N 1
ATOM 15065 C CA . CYS D 1 216 ? 23.470 71.979 83.772 1.00 166.02 932 CYS D CA 1
ATOM 15066 C C . CYS D 1 216 ? 22.355 71.171 84.423 1.00 169.00 932 CYS D C 1
ATOM 15067 O O . CYS D 1 216 ? 21.179 71.425 84.137 1.00 172.55 932 CYS D O 1
ATOM 15070 N N . PRO D 1 217 ? 22.710 70.206 85.302 1.00 169.69 933 PRO D N 1
ATOM 15071 C CA . PRO D 1 217 ? 21.668 69.422 85.971 1.00 172.64 933 PRO D CA 1
ATOM 15072 C C . PRO D 1 217 ? 20.846 70.237 86.966 1.00 175.13 933 PRO D C 1
ATOM 15073 O O . PRO D 1 217 ? 21.330 71.219 87.527 1.00 171.23 933 PRO D O 1
ATOM 15077 N N . SER D 1 218 ? 19.605 69.810 87.166 1.00 182.89 934 SER D N 1
ATOM 15078 C CA . SER D 1 218 ? 18.662 70.499 88.042 1.00 186.33 934 SER D CA 1
ATOM 15079 C C . SER D 1 218 ? 19.155 70.574 89.494 1.00 189.15 934 SER D C 1
ATOM 15080 O O . SER D 1 218 ? 18.938 71.579 90.171 1.00 191.43 934 SER D O 1
ATOM 15083 N N . THR D 1 219 ? 19.837 69.525 89.953 1.00 189.84 935 THR D N 1
ATOM 15084 C CA . THR D 1 219 ? 20.321 69.448 91.333 1.00 188.85 935 THR D CA 1
ATOM 15085 C C . THR D 1 219 ? 21.382 70.510 91.647 1.00 187.71 935 THR D C 1
ATOM 15086 O O . THR D 1 219 ? 21.305 71.171 92.683 1.00 189.67 935 THR D O 1
ATOM 15090 N N . CYS D 1 220 ? 22.348 70.677 90.743 1.00 185.03 936 CYS D N 1
ATOM 15091 C CA . CYS D 1 220 ? 23.465 71.611 90.940 1.00 182.27 936 CYS D CA 1
ATOM 15092 C C . CYS D 1 220 ? 23.025 73.073 90.784 1.00 179.17 936 CYS D C 1
ATOM 15093 O O . CYS D 1 220 ? 22.456 73.442 89.756 1.00 181.34 936 CYS D O 1
ATOM 15096 N N . HIS D 1 221 ? 23.295 73.893 91.802 1.00 176.24 937 HIS D N 1
ATOM 15097 C CA . HIS D 1 221 ? 22.881 75.304 91.816 1.00 173.57 937 HIS D CA 1
ATOM 15098 C C . HIS D 1 221 ? 23.963 76.283 91.347 1.00 167.92 937 HIS D C 1
ATOM 15099 O O . HIS D 1 221 ? 23.665 77.453 91.130 1.00 165.29 937 HIS D O 1
ATOM 15106 N N . LEU D 1 222 ? 25.202 75.821 91.179 1.00 165.93 938 LEU D N 1
ATOM 15107 C CA . LEU D 1 222 ? 26.293 76.704 90.734 1.00 164.97 938 LEU D CA 1
ATOM 15108 C C . LEU D 1 222 ? 26.301 76.994 89.232 1.00 164.92 938 LEU D C 1
ATOM 15109 O O . LEU D 1 222 ? 26.769 78.059 88.820 1.00 163.08 938 LEU D O 1
ATOM 15114 N N . CYS D 1 223 ? 25.825 76.048 88.420 1.00 167.75 939 CYS D N 1
ATOM 15115 C CA . CYS D 1 223 ? 25.747 76.236 86.961 1.00 167.96 939 CYS D CA 1
ATOM 15116 C C . CYS D 1 223 ? 24.354 76.656 86.457 1.00 165.03 939 CYS D C 1
ATOM 15117 O O . CYS D 1 223 ? 24.134 76.708 85.239 1.00 166.26 939 CYS D O 1
ATOM 15120 N N . ARG D 1 224 ? 23.424 76.962 87.366 1.00 159.67 940 ARG D N 1
ATOM 15121 C CA . ARG D 1 224 ? 22.060 77.292 86.963 1.00 156.42 940 ARG D CA 1
ATOM 15122 C C . ARG D 1 224 ? 22.013 78.629 86.239 1.00 151.16 940 ARG D C 1
ATOM 15123 O O . ARG D 1 224 ? 22.524 79.633 86.738 1.00 152.71 940 ARG D O 1
ATOM 15131 N N . ARG D 1 225 ? 21.400 78.616 85.059 1.00 145.77 941 ARG D N 1
ATOM 15132 C CA . ARG D 1 225 ? 21.145 79.815 84.277 1.00 140.76 941 ARG D CA 1
ATOM 15133 C C . ARG D 1 225 ? 19.650 79.815 83.978 1.00 137.43 941 ARG D C 1
ATOM 15134 O O . ARG D 1 225 ? 19.120 78.779 83.594 1.00 137.22 941 ARG D O 1
ATOM 15142 N N . PRO D 1 226 ? 18.971 80.970 84.135 1.00 133.64 942 PRO D N 1
ATOM 15143 C CA . PRO D 1 226 ? 17.515 81.075 84.122 1.00 136.36 942 PRO D CA 1
ATOM 15144 C C . PRO D 1 226 ? 16.720 79.996 83.354 1.00 141.37 942 PRO D C 1
ATOM 15145 O O . PRO D 1 226 ? 16.075 79.156 83.985 1.00 145.15 942 PRO D O 1
ATOM 15149 N N . GLY D 1 227 ? 16.783 79.985 82.026 1.00 144.16 943 GLY D N 1
ATOM 15150 C CA . GLY D 1 227 ? 15.955 79.072 81.237 1.00 149.14 943 GLY D CA 1
ATOM 15151 C C . GLY D 1 227 ? 16.496 77.658 81.104 1.00 153.46 943 GLY D C 1
ATOM 15152 O O . GLY D 1 227 ? 15.726 76.713 80.947 1.00 153.98 943 GLY D O 1
ATOM 15153 N N . LYS D 1 228 ? 17.820 77.510 81.197 1.00 157.57 944 LYS D N 1
ATOM 15154 C CA . LYS D 1 228 ? 18.533 76.347 80.642 1.00 158.67 944 LYS D CA 1
ATOM 15155 C C . LYS D 1 228 ? 18.686 75.113 81.554 1.00 161.05 944 LYS D C 1
ATOM 15156 O O . LYS D 1 228 ? 19.287 74.125 81.135 1.00 158.28 944 LYS D O 1
ATOM 15162 N N . GLU D 1 229 ? 18.148 75.166 82.776 1.00 164.62 945 GLU D N 1
ATOM 15163 C CA . GLU D 1 229 ? 18.154 74.018 83.706 1.00 167.50 945 GLU D CA 1
ATOM 15164 C C . GLU D 1 229 ? 17.485 72.763 83.122 1.00 169.53 945 GLU D C 1
ATOM 15165 O O . GLU D 1 229 ? 16.579 72.871 82.296 1.00 170.92 945 GLU D O 1
ATOM 15171 N N . GLN D 1 230 ? 17.938 71.583 83.552 1.00 169.82 946 GLN D N 1
ATOM 15172 C CA . GLN D 1 230 ? 17.415 70.306 83.039 1.00 169.94 946 GLN D CA 1
ATOM 15173 C C . GLN D 1 230 ? 17.545 69.158 84.050 1.00 170.96 946 GLN D C 1
ATOM 15174 O O . GLN D 1 230 ? 18.563 69.032 84.719 1.00 170.98 946 GLN D O 1
ATOM 15180 N N . LEU D 1 231 ? 16.520 68.311 84.126 1.00 172.98 947 LEU D N 1
ATOM 15181 C CA . LEU D 1 231 ? 16.543 67.124 84.994 1.00 174.24 947 LEU D CA 1
ATOM 15182 C C . LEU D 1 231 ? 17.355 66.004 84.350 1.00 173.60 947 LEU D C 1
ATOM 15183 O O . LEU D 1 231 ? 17.003 65.533 83.266 1.00 174.75 947 LEU D O 1
ATOM 15188 N N . SER D 1 232 ? 18.423 65.577 85.026 1.00 172.38 948 SER D N 1
ATOM 15189 C CA . SER D 1 232 ? 19.280 64.460 84.585 1.00 172.95 948 SER D CA 1
ATOM 15190 C C . SER D 1 232 ? 19.742 64.554 83.113 1.00 170.64 948 SER D C 1
ATOM 15191 O O . SER D 1 232 ? 19.268 63.799 82.258 1.00 172.55 948 SER D O 1
ATOM 15194 N N . PRO D 1 233 ? 20.666 65.488 82.815 1.00 166.71 949 PRO D N 1
ATOM 15195 C CA . PRO D 1 233 ? 21.166 65.657 81.448 1.00 164.21 949 PRO D CA 1
ATOM 15196 C C . PRO D 1 233 ? 22.154 64.569 81.060 1.00 163.12 949 PRO D C 1
ATOM 15197 O O . PRO D 1 233 ? 22.858 64.047 81.927 1.00 162.83 949 PRO D O 1
ATOM 15201 N N . THR D 1 234 ? 22.224 64.253 79.767 1.00 162.31 950 THR D N 1
ATOM 15202 C CA . THR D 1 234 ? 23.172 63.254 79.279 1.00 162.14 950 THR D CA 1
ATOM 15203 C C . THR D 1 234 ? 24.590 63.841 79.318 1.00 159.68 950 THR D C 1
ATOM 15204 O O . THR D 1 234 ? 24.790 64.995 78.922 1.00 157.07 950 THR D O 1
ATOM 15208 N N . PRO D 1 235 ? 25.575 63.069 79.826 1.00 161.31 951 PRO D N 1
ATOM 15209 C CA . PRO D 1 235 ? 26.926 63.624 79.942 1.00 158.85 951 PRO D CA 1
ATOM 15210 C C . PRO D 1 235 ? 27.633 63.741 78.600 1.00 156.90 951 PRO D C 1
ATOM 15211 O O . PRO D 1 235 ? 27.474 62.881 77.733 1.00 155.75 951 PRO D O 1
ATOM 15215 N N . VAL D 1 236 ? 28.408 64.811 78.463 1.00 155.52 952 VAL D N 1
ATOM 15216 C CA . VAL D 1 236 ? 29.141 65.138 77.250 1.00 153.93 952 VAL D CA 1
ATOM 15217 C C . VAL D 1 236 ? 30.631 64.951 77.538 1.00 152.82 952 VAL D C 1
ATOM 15218 O O . VAL D 1 236 ? 31.075 65.130 78.674 1.00 151.76 952 VAL D O 1
ATOM 15222 N N . LEU D 1 237 ? 31.388 64.580 76.510 1.00 152.76 953 LEU D N 1
ATOM 15223 C CA . LEU D 1 237 ? 32.845 64.455 76.604 1.00 152.37 953 LEU D CA 1
ATOM 15224 C C . LEU D 1 237 ? 33.486 65.793 76.972 1.00 150.61 953 LEU D C 1
ATOM 15225 O O . LEU D 1 237 ? 33.280 66.785 76.273 1.00 148.19 953 LEU D O 1
ATOM 15230 N N . LEU D 1 238 ? 34.257 65.802 78.062 1.00 151.47 954 LEU D N 1
ATOM 15231 C CA . LEU D 1 238 ? 34.957 66.996 78.538 1.00 151.22 954 LEU D CA 1
ATOM 15232 C C . LEU D 1 238 ? 36.452 66.894 78.248 1.00 151.27 954 LEU D C 1
ATOM 15233 O O . LEU D 1 238 ? 36.988 67.701 77.497 1.00 149.45 954 LEU D O 1
ATOM 15238 N N . GLU D 1 239 ? 37.110 65.897 78.841 1.00 154.78 955 GLU D N 1
ATOM 15239 C CA . GLU D 1 239 ? 38.554 65.686 78.698 1.00 154.68 955 GLU D CA 1
ATOM 15240 C C . GLU D 1 239 ? 38.839 64.314 78.108 1.00 157.59 955 GLU D C 1
ATOM 15241 O O . GLU D 1 239 ? 38.145 63.344 78.425 1.00 161.81 955 GLU D O 1
ATOM 15247 N N . ILE D 1 240 ? 39.863 64.240 77.261 1.00 158.35 956 ILE D N 1
ATOM 15248 C CA . ILE D 1 240 ? 40.453 62.971 76.840 1.00 159.35 956 ILE D CA 1
ATOM 15249 C C . ILE D 1 240 ? 41.722 62.799 77.672 1.00 160.10 956 ILE D C 1
ATOM 15250 O O . ILE D 1 240 ? 42.709 63.497 77.453 1.00 158.92 956 ILE D O 1
ATOM 15255 N N . ASN D 1 241 ? 41.680 61.873 78.630 1.00 164.58 957 ASN D N 1
ATOM 15256 C CA . ASN D 1 241 ? 42.756 61.699 79.614 1.00 167.17 957 ASN D CA 1
ATOM 15257 C C . ASN D 1 241 ? 43.914 60.848 79.086 1.00 168.26 957 ASN D C 1
ATOM 15258 O O . ASN D 1 241 ? 45.073 61.145 79.373 1.00 168.54 957 ASN D O 1
ATOM 15263 N N . ARG D 1 242 ? 43.599 59.797 78.326 1.00 170.09 958 ARG D N 1
ATOM 15264 C CA . ARG D 1 242 ? 44.614 58.919 77.735 1.00 171.83 958 ARG D CA 1
ATOM 15265 C C . ARG D 1 242 ? 44.250 58.495 76.315 1.00 171.78 958 ARG D C 1
ATOM 15266 O O . ARG D 1 242 ? 43.101 58.147 76.037 1.00 175.76 958 ARG D O 1
ATOM 15274 N N . VAL D 1 243 ? 45.246 58.508 75.433 1.00 169.53 959 VAL D N 1
ATOM 15275 C CA . VAL D 1 243 ? 45.103 57.997 74.067 1.00 169.36 959 VAL D CA 1
ATOM 15276 C C . VAL D 1 243 ? 46.154 56.923 73.831 1.00 168.05 959 VAL D C 1
ATOM 15277 O O . VAL D 1 243 ? 47.211 56.932 74.458 1.00 164.74 959 VAL D O 1
ATOM 15281 N N . VAL D 1 244 ? 45.845 56.003 72.924 1.00 169.74 960 VAL D N 1
ATOM 15282 C CA . VAL D 1 244 ? 46.744 54.910 72.566 1.00 173.01 960 VAL D CA 1
ATOM 15283 C C . VAL D 1 244 ? 46.778 54.815 71.035 1.00 175.10 960 VAL D C 1
ATOM 15284 O O . VAL D 1 244 ? 45.714 54.818 70.406 1.00 175.61 960 VAL D O 1
ATOM 15288 N N . PRO D 1 245 ? 47.988 54.742 70.429 1.00 176.27 961 PRO D N 1
ATOM 15289 C CA . PRO D 1 245 ? 48.054 54.747 68.958 1.00 176.74 961 PRO D CA 1
ATOM 15290 C C . PRO D 1 245 ? 47.454 53.499 68.311 1.00 181.85 961 PRO D C 1
ATOM 15291 O O . PRO D 1 245 ? 47.543 52.404 68.876 1.00 182.50 961 PRO D O 1
ATOM 15295 N N . LEU D 1 246 ? 46.858 53.675 67.132 1.00 186.69 962 LEU D N 1
ATOM 15296 C CA . LEU D 1 246 ? 46.209 52.572 66.414 1.00 194.87 962 LEU D CA 1
ATOM 15297 C C . LEU D 1 246 ? 47.177 51.507 65.873 1.00 199.82 962 LEU D C 1
ATOM 15298 O O . LEU D 1 246 ? 46.728 50.421 65.504 1.00 204.95 962 LEU D O 1
ATOM 15303 N N . TYR D 1 247 ? 48.483 51.792 65.828 1.00 201.71 963 TYR D N 1
ATOM 15304 C CA . TYR D 1 247 ? 49.471 50.743 65.503 1.00 204.59 963 TYR D CA 1
ATOM 15305 C C . TYR D 1 247 ? 49.634 49.663 66.592 1.00 207.05 963 TYR D C 1
ATOM 15306 O O . TYR D 1 247 ? 50.222 48.617 66.329 1.00 209.71 963 TYR D O 1
ATOM 15315 N N . THR D 1 248 ? 49.122 49.915 67.798 1.00 206.84 964 THR D N 1
ATOM 15316 C CA . THR D 1 248 ? 48.964 48.869 68.821 1.00 209.99 964 THR D CA 1
ATOM 15317 C C . THR D 1 248 ? 48.047 47.724 68.356 1.00 216.12 964 THR D C 1
ATOM 15318 O O . THR D 1 248 ? 48.288 46.566 68.686 1.00 216.79 964 THR D O 1
ATOM 15322 N N . LEU D 1 249 ? 47.012 48.061 67.582 1.00 220.92 965 LEU D N 1
ATOM 15323 C CA . LEU D 1 249 ? 45.974 47.102 67.146 1.00 225.64 965 LEU D CA 1
ATOM 15324 C C . LEU D 1 249 ? 46.338 46.183 65.959 1.00 228.90 965 LEU D C 1
ATOM 15325 O O . LEU D 1 249 ? 45.547 45.303 65.605 1.00 231.72 965 LEU D O 1
ATOM 15330 N N . ILE D 1 250 ? 47.511 46.374 65.353 1.00 228.83 966 ILE D N 1
ATOM 15331 C CA . ILE D 1 250 ? 47.875 45.660 64.116 1.00 230.37 966 ILE D CA 1
ATOM 15332 C C . ILE D 1 250 ? 48.248 44.187 64.372 1.00 231.52 966 ILE D C 1
ATOM 15333 O O . ILE D 1 250 ? 47.890 43.316 63.571 1.00 237.71 966 ILE D O 1
ATOM 15338 N N . GLN D 1 251 ? 48.961 43.927 65.472 1.00 226.42 967 GLN D N 1
ATOM 15339 C CA . GLN D 1 251 ? 49.349 42.566 65.917 1.00 224.87 967 GLN D CA 1
ATOM 15340 C C . GLN D 1 251 ? 50.499 41.898 65.127 1.00 224.49 967 GLN D C 1
ATOM 15341 O O . GLN D 1 251 ? 50.781 40.720 65.355 1.00 227.39 967 GLN D O 1
ATOM 15347 N N . ASP D 1 252 ? 51.164 42.629 64.226 1.00 221.75 968 ASP D N 1
ATOM 15348 C CA . ASP D 1 252 ? 52.349 42.115 63.510 1.00 220.93 968 ASP D CA 1
ATOM 15349 C C . ASP D 1 252 ? 53.410 43.210 63.347 1.00 217.75 968 ASP D C 1
ATOM 15350 O O . ASP D 1 252 ? 53.081 44.383 63.175 1.00 214.47 968 ASP D O 1
ATOM 15355 N N . ASN D 1 253 ? 54.679 42.809 63.384 1.00 218.95 969 ASN D N 1
ATOM 15356 C CA . ASN D 1 253 ? 55.803 43.756 63.408 1.00 216.07 969 ASN D CA 1
ATOM 15357 C C . ASN D 1 253 ? 56.080 44.426 62.052 1.00 214.10 969 ASN D C 1
ATOM 15358 O O . ASN D 1 253 ? 56.606 45.542 62.016 1.00 211.87 969 ASN D O 1
ATOM 15363 N N . GLY D 1 254 ? 55.720 43.759 60.953 1.00 213.96 970 GLY D N 1
ATOM 15364 C CA . GLY D 1 254 ? 55.994 44.259 59.604 1.00 211.47 970 GLY D CA 1
ATOM 15365 C C . GLY D 1 254 ? 55.181 45.478 59.209 1.00 209.26 970 GLY D C 1
ATOM 15366 O O . GLY D 1 254 ? 55.733 46.481 58.757 1.00 205.60 970 GLY D O 1
ATOM 15367 N N . THR D 1 255 ? 53.868 45.391 59.390 1.00 212.85 971 THR D N 1
ATOM 15368 C CA . THR D 1 255 ? 52.955 46.480 59.034 1.00 215.09 971 THR D CA 1
ATOM 15369 C C . THR D 1 255 ? 52.967 47.624 60.057 1.00 216.07 971 THR D C 1
ATOM 15370 O O . THR D 1 255 ? 52.904 48.793 59.665 1.00 217.65 971 THR D O 1
ATOM 15374 N N . LYS D 1 256 ? 53.041 47.300 61.352 1.00 217.25 972 LYS D N 1
ATOM 15375 C CA . LYS D 1 256 ? 52.957 48.329 62.410 1.00 213.66 972 LYS D CA 1
ATOM 15376 C C . LYS D 1 256 ? 54.180 49.250 62.504 1.00 211.64 972 LYS D C 1
ATOM 15377 O O . LYS D 1 256 ? 54.102 50.303 63.138 1.00 209.84 972 LYS D O 1
ATOM 15383 N N . GLU D 1 257 ? 55.293 48.853 61.890 1.00 211.31 973 GLU D N 1
ATOM 15384 C CA . GLU D 1 257 ? 56.419 49.760 61.673 1.00 208.91 973 GLU D CA 1
ATOM 15385 C C . GLU D 1 257 ? 56.165 50.651 60.448 1.00 204.94 973 GLU D C 1
ATOM 15386 O O . GLU D 1 257 ? 56.470 51.843 60.478 1.00 203.64 973 GLU D O 1
ATOM 15392 N N . ALA D 1 258 ? 55.602 50.069 59.387 1.00 203.75 974 ALA D N 1
ATOM 15393 C CA . ALA D 1 258 ? 55.277 50.802 58.152 1.00 202.27 974 ALA D CA 1
ATOM 15394 C C . ALA D 1 258 ? 54.109 51.783 58.310 1.00 202.69 974 ALA D C 1
ATOM 15395 O O . ALA D 1 258 ? 54.083 52.832 57.662 1.00 199.71 974 ALA D O 1
ATOM 15397 N N . PHE D 1 259 ? 53.138 51.424 59.148 1.00 207.97 975 PHE D N 1
ATOM 15398 C CA . PHE D 1 259 ? 52.023 52.311 59.502 1.00 211.43 975 PHE D CA 1
ATOM 15399 C C . PHE D 1 259 ? 52.509 53.508 60.322 1.00 209.16 975 PHE D C 1
ATOM 15400 O O . PHE D 1 259 ? 52.126 54.649 60.052 1.00 207.91 975 PHE D O 1
ATOM 15408 N N . LYS D 1 260 ? 53.331 53.225 61.334 1.00 209.18 976 LYS D N 1
ATOM 15409 C CA . LYS D 1 260 ? 53.883 54.242 62.239 1.00 205.95 976 LYS D CA 1
ATOM 15410 C C . LYS D 1 260 ? 54.593 55.364 61.480 1.00 204.54 976 LYS D C 1
ATOM 15411 O O . LYS D 1 260 ? 54.380 56.533 61.779 1.00 207.12 976 LYS D O 1
ATOM 15417 N N . SER D 1 261 ? 55.421 55.002 60.500 1.00 202.77 977 SER D N 1
ATOM 15418 C CA . SER D 1 261 ? 56.142 55.986 59.679 1.00 199.54 977 SER D CA 1
ATOM 15419 C C . SER D 1 261 ? 55.207 56.839 58.817 1.00 195.73 977 SER D C 1
ATOM 15420 O O . SER D 1 261 ? 55.476 58.020 58.590 1.00 194.68 977 SER D O 1
ATOM 15423 N N . ALA D 1 262 ? 54.119 56.236 58.343 1.00 194.76 978 ALA D N 1
ATOM 15424 C CA . ALA D 1 262 ? 53.077 56.962 57.610 1.00 195.37 978 ALA D CA 1
ATOM 15425 C C . ALA D 1 262 ? 52.282 57.919 58.506 1.00 190.17 978 ALA D C 1
ATOM 15426 O O . ALA D 1 262 ? 51.817 58.966 58.037 1.00 189.13 978 ALA D O 1
ATOM 15428 N N . LEU D 1 263 ? 52.107 57.545 59.776 1.00 184.65 979 LEU D N 1
ATOM 15429 C CA . LEU D 1 263 ? 51.449 58.407 60.762 1.00 179.27 979 LEU D CA 1
ATOM 15430 C C . LEU D 1 263 ? 52.292 59.645 61.019 1.00 176.04 979 LEU D C 1
ATOM 15431 O O . LEU D 1 263 ? 51.787 60.769 60.977 1.00 172.63 979 LEU D O 1
ATOM 15436 N N . MET D 1 264 ? 53.580 59.426 61.265 1.00 176.08 980 MET D N 1
ATOM 15437 C CA . MET D 1 264 ? 54.523 60.519 61.496 1.00 172.85 980 MET D CA 1
ATOM 15438 C C . MET D 1 264 ? 54.619 61.474 60.303 1.00 166.16 980 MET D C 1
ATOM 15439 O O . MET D 1 264 ? 54.846 62.666 60.493 1.00 163.67 980 MET D O 1
ATOM 15444 N N . SER D 1 265 ? 54.452 60.950 59.087 1.00 160.45 981 SER D N 1
ATOM 15445 C CA . SER D 1 265 ? 54.406 61.787 57.884 1.00 156.37 981 SER D CA 1
ATOM 15446 C C . SER D 1 265 ? 53.197 62.724 57.868 1.00 154.38 981 SER D C 1
ATOM 15447 O O . SER D 1 265 ? 53.329 63.893 57.490 1.00 152.51 981 SER D O 1
ATOM 15450 N N . SER D 1 266 ? 52.030 62.210 58.260 1.00 154.46 982 SER D N 1
ATOM 15451 C CA . SER D 1 266 ? 50.795 63.005 58.266 1.00 153.07 982 SER D CA 1
ATOM 15452 C C . SER D 1 266 ? 50.799 64.069 59.361 1.00 151.65 982 SER D C 1
ATOM 15453 O O . SER D 1 266 ? 50.274 65.167 59.158 1.00 151.05 982 SER D O 1
ATOM 15456 N N . TYR D 1 267 ? 51.392 63.741 60.510 1.00 151.28 983 TYR D N 1
ATOM 15457 C CA . TYR D 1 267 ? 51.420 64.650 61.654 1.00 150.63 983 TYR D CA 1
ATOM 15458 C C . TYR D 1 267 ? 52.472 65.749 61.504 1.00 145.97 983 TYR D C 1
ATOM 15459 O O . TYR D 1 267 ? 52.143 66.938 61.529 1.00 142.31 983 TYR D O 1
ATOM 15468 N N . TRP D 1 268 ? 53.729 65.340 61.340 1.00 144.35 984 TRP D N 1
ATOM 15469 C CA . TRP D 1 268 ? 54.873 66.262 61.368 1.00 141.29 984 TRP D CA 1
ATOM 15470 C C . TRP D 1 268 ? 55.241 66.898 60.024 1.00 142.63 984 TRP D C 1
ATOM 15471 O O . TRP D 1 268 ? 55.660 68.059 59.989 1.00 138.94 984 TRP D O 1
ATOM 15482 N N . CYS D 1 269 ? 55.104 66.142 58.934 1.00 147.16 985 CYS D N 1
ATOM 15483 C CA . CYS D 1 269 ? 55.559 66.590 57.610 1.00 151.19 985 CYS D CA 1
ATOM 15484 C C . CYS D 1 269 ? 54.407 66.859 56.631 1.00 152.26 985 CYS D C 1
ATOM 15485 O O . CYS D 1 269 ? 54.573 66.686 55.425 1.00 154.86 985 CYS D O 1
ATOM 15488 N N . SER D 1 270 ? 53.244 67.267 57.145 1.00 151.13 986 SER D N 1
ATOM 15489 C CA . SER D 1 270 ? 52.071 67.610 56.320 1.00 151.41 986 SER D CA 1
ATOM 15490 C C . SER D 1 270 ? 51.626 66.514 55.329 1.00 153.69 986 SER D C 1
ATOM 15491 O O . SER D 1 270 ? 50.993 66.806 54.312 1.00 152.72 986 SER D O 1
ATOM 15494 N N . GLY D 1 271 ? 51.958 65.259 55.633 1.00 156.99 987 GLY D N 1
ATOM 15495 C CA . GLY D 1 271 ? 51.722 64.132 54.725 1.00 161.96 987 GLY D CA 1
ATOM 15496 C C . GLY D 1 271 ? 52.522 64.100 53.425 1.00 164.46 987 GLY D C 1
ATOM 15497 O O . GLY D 1 271 ? 52.313 63.190 52.616 1.00 168.66 987 GLY D O 1
ATOM 15498 N N . LYS D 1 272 ? 53.436 65.059 53.226 1.00 163.16 988 LYS D N 1
ATOM 15499 C CA . LYS D 1 272 ? 54.212 65.192 51.988 1.00 163.42 988 LYS D CA 1
ATOM 15500 C C . LYS D 1 272 ? 55.705 65.048 52.280 1.00 163.04 988 LYS D C 1
ATOM 15501 O O . LYS D 1 272 ? 56.524 65.822 51.779 1.00 163.76 988 LYS D O 1
ATOM 15507 N N . GLY D 1 273 ? 56.061 64.056 53.090 1.00 162.71 989 GLY D N 1
ATOM 15508 C CA . GLY D 1 273 ? 57.462 63.821 53.425 1.00 160.99 989 GLY D CA 1
ATOM 15509 C C . GLY D 1 273 ? 57.640 62.780 54.507 1.00 161.32 989 GLY D C 1
ATOM 15510 O O . GLY D 1 273 ? 56.745 62.557 55.319 1.00 162.13 989 GLY D O 1
ATOM 15511 N N . ASP D 1 274 ? 58.807 62.148 54.516 1.00 162.49 990 ASP D N 1
ATOM 15512 C CA . ASP D 1 274 ? 59.152 61.151 55.528 1.00 163.83 990 ASP D CA 1
ATOM 15513 C C . ASP D 1 274 ? 59.983 61.792 56.628 1.00 159.50 990 ASP D C 1
ATOM 15514 O O . ASP D 1 274 ? 60.717 62.752 56.384 1.00 157.43 990 ASP D O 1
ATOM 15519 N N . VAL D 1 275 ? 59.874 61.236 57.831 1.00 156.44 991 VAL D N 1
ATOM 15520 C CA . VAL D 1 275 ? 60.556 61.778 59.005 1.00 153.58 991 VAL D CA 1
ATOM 15521 C C . VAL D 1 275 ? 61.787 60.941 59.325 1.00 155.70 991 VAL D C 1
ATOM 15522 O O . VAL D 1 275 ? 61.688 59.770 59.688 1.00 154.39 991 VAL D O 1
ATOM 15526 N N . ILE D 1 276 ? 62.951 61.556 59.153 1.00 160.12 992 ILE D N 1
ATOM 15527 C CA . ILE D 1 276 ? 64.199 61.040 59.710 1.00 163.65 992 ILE D CA 1
ATOM 15528 C C . ILE D 1 276 ? 64.193 61.560 61.149 1.00 165.98 992 ILE D C 1
ATOM 15529 O O . ILE D 1 276 ? 63.538 62.561 61.440 1.00 164.28 992 ILE D O 1
ATOM 15534 N N . ASP D 1 277 ? 64.871 60.864 62.057 1.00 170.24 993 ASP D N 1
ATOM 15535 C CA . ASP D 1 277 ? 64.974 61.332 63.447 1.00 172.42 993 ASP D CA 1
ATOM 15536 C C . ASP D 1 277 ? 65.214 62.849 63.488 1.00 170.33 993 ASP D C 1
ATOM 15537 O O . ASP D 1 277 ? 66.181 63.324 62.901 1.00 174.28 993 ASP D O 1
ATOM 15542 N N . ASP D 1 278 ? 64.284 63.596 64.101 1.00 166.14 994 ASP D N 1
ATOM 15543 C CA . ASP D 1 278 ? 64.401 65.059 64.338 1.00 162.37 994 ASP D CA 1
ATOM 15544 C C . ASP D 1 278 ? 63.897 65.995 63.216 1.00 156.99 994 ASP D C 1
ATOM 15545 O O . ASP D 1 278 ? 63.573 67.146 63.501 1.00 152.69 994 ASP D O 1
ATOM 15550 N N . TRP D 1 279 ? 63.833 65.532 61.966 1.00 154.66 995 TRP D N 1
ATOM 15551 C CA . TRP D 1 279 ? 63.522 66.415 60.822 1.00 153.47 995 TRP D CA 1
ATOM 15552 C C . TRP D 1 279 ? 62.791 65.702 59.690 1.00 153.58 995 TRP D C 1
ATOM 15553 O O . TRP D 1 279 ? 62.791 64.480 59.621 1.00 156.05 995 TRP D O 1
ATOM 15564 N N . CYS D 1 280 ? 62.167 66.481 58.810 1.00 152.84 996 CYS D N 1
ATOM 15565 C CA . CYS D 1 280 ? 61.404 65.935 57.690 1.00 155.10 996 CYS D CA 1
ATOM 15566 C C . CYS D 1 280 ? 62.194 65.994 56.394 1.00 156.69 996 CYS D C 1
ATOM 15567 O O . CYS D 1 280 ? 62.700 67.050 56.015 1.00 158.45 996 CYS D O 1
ATOM 15570 N N . ARG D 1 281 ? 62.293 64.849 55.725 1.00 158.50 997 ARG D N 1
ATOM 15571 C CA . ARG D 1 281 ? 62.861 64.751 54.385 1.00 161.22 997 ARG D CA 1
ATOM 15572 C C . ARG D 1 281 ? 61.713 64.947 53.404 1.00 158.70 997 ARG D C 1
ATOM 15573 O O . ARG D 1 281 ? 61.016 63.997 53.060 1.00 157.34 997 ARG D O 1
ATOM 15581 N N . CYS D 1 282 ? 61.511 66.191 52.973 1.00 160.67 998 CYS D N 1
ATOM 15582 C CA . CYS D 1 282 ? 60.363 66.542 52.136 1.00 166.42 998 CYS D CA 1
ATOM 15583 C C . CYS D 1 282 ? 60.547 66.002 50.729 1.00 169.63 998 CYS D C 1
ATOM 15584 O O . CYS D 1 282 ? 61.514 66.357 50.056 1.00 171.68 998 CYS D O 1
ATOM 15587 N N . ASP D 1 283 ? 59.632 65.133 50.297 1.00 173.03 999 ASP D N 1
ATOM 15588 C CA . ASP D 1 283 ? 59.643 64.635 48.917 1.00 176.84 999 ASP D CA 1
ATOM 15589 C C . ASP D 1 283 ? 59.263 65.758 47.945 1.00 178.62 999 ASP D C 1
ATOM 15590 O O . ASP D 1 283 ? 58.384 66.571 48.241 1.00 176.53 999 ASP D O 1
ATOM 15595 N N . LEU D 1 284 ? 59.968 65.823 46.815 1.00 183.69 1000 LEU D N 1
ATOM 15596 C CA . LEU D 1 284 ? 59.689 66.826 45.778 1.00 183.88 1000 LEU D CA 1
ATOM 15597 C C . LEU D 1 284 ? 58.332 66.543 45.112 1.00 184.71 1000 LEU D C 1
ATOM 15598 O O . LEU D 1 284 ? 57.963 65.376 44.981 1.00 186.11 1000 LEU D O 1
ATOM 15603 N N . SER D 1 285 ? 57.564 67.563 44.710 1.00 185.37 1001 SER D N 1
ATOM 15604 C CA . SER D 1 285 ? 57.855 68.986 44.911 1.00 184.51 1001 SER D CA 1
ATOM 15605 C C . SER D 1 285 ? 56.970 69.547 46.027 1.00 182.61 1001 SER D C 1
ATOM 15606 O O . SER D 1 285 ? 56.003 70.268 45.772 1.00 178.98 1001 SER D O 1
ATOM 15609 N N . ALA D 1 286 ? 57.290 69.170 47.264 1.00 183.59 1002 ALA D N 1
ATOM 15610 C CA . ALA D 1 286 ? 56.796 69.876 48.453 1.00 181.57 1002 ALA D CA 1
ATOM 15611 C C . ALA D 1 286 ? 57.373 71.293 48.468 1.00 177.66 1002 ALA D C 1
ATOM 15612 O O . ALA D 1 286 ? 56.681 72.246 48.804 1.00 178.84 1002 ALA D O 1
ATOM 15614 N N . PHE D 1 287 ? 58.648 71.393 48.087 1.00 172.79 1003 PHE D N 1
ATOM 15615 C CA . PHE D 1 287 ? 59.413 72.650 47.971 1.00 169.29 1003 PHE D CA 1
ATOM 15616 C C . PHE D 1 287 ? 58.597 73.858 47.476 1.00 163.01 1003 PHE D C 1
ATOM 15617 O O . PHE D 1 287 ? 57.801 73.738 46.545 1.00 163.50 1003 PHE D O 1
ATOM 15625 N N . ASP D 1 288 ? 58.828 75.018 48.093 1.00 158.02 1004 ASP D N 1
ATOM 15626 C CA . ASP D 1 288 ? 58.028 76.237 47.853 1.00 155.86 1004 ASP D CA 1
ATOM 15627 C C . ASP D 1 288 ? 58.416 76.981 46.554 1.00 153.88 1004 ASP D C 1
ATOM 15628 O O . ASP D 1 288 ? 59.113 76.420 45.711 1.00 155.65 1004 ASP D O 1
ATOM 15633 N N . ALA D 1 289 ? 57.963 78.229 46.396 1.00 151.98 1005 ALA D N 1
ATOM 15634 C CA . ALA D 1 289 ? 58.291 79.060 45.222 1.00 152.35 1005 ALA D CA 1
ATOM 15635 C C . ALA D 1 289 ? 59.792 79.311 45.020 1.00 152.05 1005 ALA D C 1
ATOM 15636 O O . ALA D 1 289 ? 60.253 79.408 43.883 1.00 156.51 1005 ALA D O 1
ATOM 15638 N N . ASN D 1 290 ? 60.541 79.418 46.116 1.00 149.85 1006 ASN D N 1
ATOM 15639 C CA . ASN D 1 290 ? 62.000 79.600 46.071 1.00 150.35 1006 ASN D CA 1
ATOM 15640 C C . ASN D 1 290 ? 62.805 78.292 46.190 1.00 148.88 1006 ASN D C 1
ATOM 15641 O O . ASN D 1 290 ? 64.029 78.332 46.343 1.00 148.55 1006 ASN D O 1
ATOM 15646 N N . GLY D 1 291 ? 62.127 77.144 46.120 1.00 146.04 1007 GLY D N 1
ATOM 15647 C CA . GLY D 1 291 ? 62.782 75.838 46.161 1.00 144.02 1007 GLY D CA 1
ATOM 15648 C C . GLY D 1 291 ? 63.349 75.457 47.516 1.00 140.44 1007 GLY D C 1
ATOM 15649 O O . GLY D 1 291 ? 64.448 74.907 47.587 1.00 141.88 1007 GLY D O 1
ATOM 15650 N N . LEU D 1 292 ? 62.599 75.747 48.582 1.00 135.81 1008 LEU D N 1
ATOM 15651 C CA . LEU D 1 292 ? 63.007 75.447 49.957 1.00 134.26 1008 LEU D CA 1
ATOM 15652 C C . LEU D 1 292 ? 62.003 74.488 50.601 1.00 133.91 1008 LEU D C 1
ATOM 15653 O O . LEU D 1 292 ? 60.804 74.679 50.435 1.00 132.18 1008 LEU D O 1
ATOM 15658 N N . PRO D 1 293 ? 62.484 73.460 51.342 1.00 137.59 1009 PRO D N 1
ATOM 15659 C CA . PRO D 1 293 ? 61.599 72.418 51.886 1.00 139.36 1009 PRO D CA 1
ATOM 15660 C C . PRO D 1 293 ? 60.388 72.996 52.608 1.00 140.23 1009 PRO D C 1
ATOM 15661 O O . PRO D 1 293 ? 60.549 73.842 53.489 1.00 140.22 1009 PRO D O 1
ATOM 15665 N N . ASN D 1 294 ? 59.199 72.545 52.211 1.00 143.89 1010 ASN D N 1
ATOM 15666 C CA . ASN D 1 294 ? 57.935 73.150 52.634 1.00 144.13 1010 ASN D CA 1
ATOM 15667 C C . ASN D 1 294 ? 56.956 72.170 53.292 1.00 146.16 1010 ASN D C 1
ATOM 15668 O O . ASN D 1 294 ? 55.812 72.536 53.536 1.00 145.16 1010 ASN D O 1
ATOM 15673 N N . CYS D 1 295 ? 57.385 70.941 53.576 1.00 150.05 1011 CYS D N 1
ATOM 15674 C CA . CYS D 1 295 ? 56.472 69.915 54.084 1.00 152.88 1011 CYS D CA 1
ATOM 15675 C C . CYS D 1 295 ? 56.173 70.104 55.574 1.00 149.75 1011 CYS D C 1
ATOM 15676 O O . CYS D 1 295 ? 55.031 69.955 55.985 1.00 149.78 1011 CYS D O 1
ATOM 15679 N N . SER D 1 296 ? 57.180 70.444 56.377 1.00 146.22 1012 SER D N 1
ATOM 15680 C CA . SER D 1 296 ? 56.942 70.807 57.779 1.00 143.44 1012 SER D CA 1
ATOM 15681 C C . SER D 1 296 ? 56.558 72.287 57.848 1.00 139.44 1012 SER D C 1
ATOM 15682 O O . SER D 1 296 ? 57.262 73.123 57.290 1.00 138.88 1012 SER D O 1
ATOM 15685 N N . PRO D 1 297 ? 55.450 72.617 58.536 1.00 137.52 1013 PRO D N 1
ATOM 15686 C CA . PRO D 1 297 ? 54.985 74.005 58.548 1.00 134.72 1013 PRO D CA 1
ATOM 15687 C C . PRO D 1 297 ? 55.810 74.909 59.473 1.00 131.73 1013 PRO D C 1
ATOM 15688 O O . PRO D 1 297 ? 56.143 74.506 60.593 1.00 129.01 1013 PRO D O 1
ATOM 15692 N N . LEU D 1 298 ? 56.122 76.113 58.986 1.00 128.97 1014 LEU D N 1
ATOM 15693 C CA . LEU D 1 298 ? 56.767 77.172 59.770 1.00 126.62 1014 LEU D CA 1
ATOM 15694 C C . LEU D 1 298 ? 55.697 78.171 60.198 1.00 125.63 1014 LEU D C 1
ATOM 15695 O O . LEU D 1 298 ? 55.254 79.002 59.397 1.00 124.10 1014 LEU D O 1
ATOM 15700 N N . LEU D 1 299 ? 55.286 78.093 61.458 1.00 126.78 1015 LEU D N 1
ATOM 15701 C CA . LEU D 1 299 ? 54.116 78.843 61.930 1.00 127.80 1015 LEU D CA 1
ATOM 15702 C C . LEU D 1 299 ? 54.405 80.324 62.161 1.00 128.33 1015 LEU D C 1
ATOM 15703 O O . LEU D 1 299 ? 55.558 80.734 62.319 1.00 128.74 1015 LEU D O 1
ATOM 15708 N N . GLN D 1 300 ? 53.333 81.113 62.189 1.00 127.91 1016 GLN D N 1
ATOM 15709 C CA . GLN D 1 300 ? 53.414 82.539 62.471 1.00 125.84 1016 GLN D CA 1
ATOM 15710 C C . GLN D 1 300 ? 53.677 82.733 63.956 1.00 123.87 1016 GLN D C 1
ATOM 15711 O O . GLN D 1 300 ? 52.895 82.261 64.779 1.00 122.90 1016 GLN D O 1
ATOM 15717 N N . PRO D 1 301 ? 54.773 83.427 64.307 1.00 123.17 1017 PRO D N 1
ATOM 15718 C CA . PRO D 1 301 ? 54.980 83.759 65.706 1.00 123.83 1017 PRO D CA 1
ATOM 15719 C C . PRO D 1 301 ? 54.108 84.946 66.070 1.00 124.37 1017 PRO D C 1
ATOM 15720 O O . PRO D 1 301 ? 54.171 85.970 65.402 1.00 126.78 1017 PRO D O 1
ATOM 15724 N N . VAL D 1 302 ? 53.305 84.796 67.118 1.00 121.77 1018 VAL D N 1
ATOM 15725 C CA . VAL D 1 302 ? 52.404 85.849 67.574 1.00 118.15 1018 VAL D CA 1
ATOM 15726 C C . VAL D 1 302 ? 53.141 86.776 68.536 1.00 115.14 1018 VAL D C 1
ATOM 15727 O O . VAL D 1 302 ? 53.414 86.395 69.673 1.00 116.57 1018 VAL D O 1
ATOM 15731 N N . LEU D 1 303 ? 53.440 87.989 68.075 1.00 109.71 1019 LEU D N 1
ATOM 15732 C CA . LEU D 1 303 ? 54.081 89.010 68.901 1.00 105.74 1019 LEU D CA 1
ATOM 15733 C C . LEU D 1 303 ? 53.082 89.581 69.912 1.00 107.85 1019 LEU D C 1
ATOM 15734 O O . LEU D 1 303 ? 52.001 90.028 69.530 1.00 108.79 1019 LEU D O 1
ATOM 15739 N N . ARG D 1 304 ? 53.460 89.565 71.189 1.00 109.73 1020 ARG D N 1
ATOM 15740 C CA . ARG D 1 304 ? 52.617 90.027 72.291 1.00 112.74 1020 ARG D CA 1
ATOM 15741 C C . ARG D 1 304 ? 53.302 91.131 73.079 1.00 111.43 1020 ARG D C 1
ATOM 15742 O O . ARG D 1 304 ? 54.525 91.189 73.128 1.00 112.19 1020 ARG D O 1
ATOM 15750 N N . LEU D 1 305 ? 52.509 92.000 73.704 1.00 110.47 1021 LEU D N 1
ATOM 15751 C CA . LEU D 1 305 ? 53.009 92.824 74.803 1.00 108.41 1021 LEU D CA 1
ATOM 15752 C C . LEU D 1 305 ? 53.177 91.924 76.011 1.00 109.72 1021 LEU D C 1
ATOM 15753 O O . LEU D 1 305 ? 52.390 90.995 76.209 1.00 111.85 1021 LEU D O 1
ATOM 15758 N N . SER D 1 306 ? 54.181 92.229 76.827 1.00 109.45 1022 SER D N 1
ATOM 15759 C CA . SER D 1 306 ? 54.421 91.503 78.066 1.00 110.41 1022 SER D CA 1
ATOM 15760 C C . SER D 1 306 ? 53.218 91.684 79.004 1.00 109.80 1022 SER D C 1
ATOM 15761 O O . SER D 1 306 ? 52.826 92.815 79.275 1.00 109.21 1022 SER D O 1
ATOM 15764 N N . PRO D 1 307 ? 52.616 90.577 79.483 1.00 109.73 1023 PRO D N 1
ATOM 15765 C CA . PRO D 1 307 ? 51.516 90.683 80.451 1.00 109.56 1023 PRO D CA 1
ATOM 15766 C C . PRO D 1 307 ? 51.885 91.347 81.779 1.00 110.00 1023 PRO D C 1
ATOM 15767 O O . PRO D 1 307 ? 51.032 91.974 82.408 1.00 110.70 1023 PRO D O 1
ATOM 15771 N N . THR D 1 308 ? 53.142 91.208 82.191 1.00 109.97 1024 THR D N 1
ATOM 15772 C CA . THR D 1 308 ? 53.601 91.680 83.492 1.00 110.01 1024 THR D CA 1
ATOM 15773 C C . THR D 1 308 ? 54.175 93.096 83.502 1.00 107.61 1024 THR D C 1
ATOM 15774 O O . THR D 1 308 ? 54.372 93.658 84.572 1.00 104.39 1024 THR D O 1
ATOM 15778 N N . VAL D 1 309 ? 54.476 93.659 82.333 1.00 108.48 1025 VAL D N 1
ATOM 15779 C CA . VAL D 1 309 ? 55.101 94.985 82.245 1.00 110.25 1025 VAL D CA 1
ATOM 15780 C C . VAL D 1 309 ? 54.297 95.877 81.292 1.00 111.92 1025 VAL D C 1
ATOM 15781 O O . VAL D 1 309 ? 54.479 95.814 80.072 1.00 113.67 1025 VAL D O 1
ATOM 15785 N N . GLU D 1 310 ? 53.423 96.715 81.854 1.00 111.49 1026 GLU D N 1
ATOM 15786 C CA . GLU D 1 310 ? 52.667 97.690 81.057 1.00 109.01 1026 GLU D CA 1
ATOM 15787 C C . GLU D 1 310 ? 53.633 98.711 80.469 1.00 104.82 1026 GLU D C 1
ATOM 15788 O O . GLU D 1 310 ? 54.515 99.207 81.181 1.00 104.73 1026 GLU D O 1
ATOM 15794 N N . PRO D 1 311 ? 53.502 99.006 79.165 1.00 102.32 1027 PRO D N 1
ATOM 15795 C CA . PRO D 1 311 ? 54.451 99.948 78.583 1.00 101.18 1027 PRO D CA 1
ATOM 15796 C C . PRO D 1 311 ? 54.288 101.322 79.199 1.00 99.50 1027 PRO D C 1
ATOM 15797 O O . PRO D 1 311 ? 53.170 101.733 79.470 1.00 98.03 1027 PRO D O 1
ATOM 15801 N N . SER D 1 312 ? 55.412 101.973 79.486 1.00 100.50 1028 SER D N 1
ATOM 15802 C CA . SER D 1 312 ? 55.436 103.335 79.991 1.00 101.18 1028 SER D CA 1
ATOM 15803 C C . SER D 1 312 ? 55.773 104.224 78.820 1.00 102.79 1028 SER D C 1
ATOM 15804 O O . SER D 1 312 ? 55.786 103.762 77.683 1.00 106.60 1028 SER D O 1
ATOM 15807 N N . SER D 1 313 ? 56.028 105.500 79.080 1.00 104.93 1029 SER D N 1
ATOM 15808 C CA . SER D 1 313 ? 56.689 106.338 78.095 1.00 108.16 1029 SER D CA 1
ATOM 15809 C C . SER D 1 313 ? 58.120 105.859 78.044 1.00 108.42 1029 SER D C 1
ATOM 15810 O O . SER D 1 313 ? 58.698 105.536 79.076 1.00 113.53 1029 SER D O 1
ATOM 15813 N N . THR D 1 314 ? 58.685 105.777 76.851 1.00 108.12 1030 THR D N 1
ATOM 15814 C CA . THR D 1 314 ? 60.081 105.357 76.670 1.00 110.20 1030 THR D CA 1
ATOM 15815 C C . THR D 1 314 ? 60.421 103.872 76.928 1.00 108.15 1030 THR D C 1
ATOM 15816 O O . THR D 1 314 ? 61.564 103.483 76.677 1.00 111.47 1030 THR D O 1
ATOM 15820 N N . VAL D 1 315 ? 59.475 103.045 77.388 1.00 103.73 1031 VAL D N 1
ATOM 15821 C CA . VAL D 1 315 ? 59.791 101.648 77.725 1.00 103.71 1031 VAL D CA 1
ATOM 15822 C C . VAL D 1 315 ? 58.685 100.676 77.336 1.00 100.44 1031 VAL D C 1
ATOM 15823 O O . VAL D 1 315 ? 57.582 100.747 77.857 1.00 102.38 1031 VAL D O 1
ATOM 15827 N N . VAL D 1 316 ? 59.013 99.742 76.451 1.00 98.96 1032 VAL D N 1
ATOM 15828 C CA . VAL D 1 316 ? 58.067 98.746 75.951 1.00 99.36 1032 VAL D CA 1
ATOM 15829 C C . VAL D 1 316 ? 58.777 97.408 75.938 1.00 101.24 1032 VAL D C 1
ATOM 15830 O O . VAL D 1 316 ? 59.915 97.332 75.468 1.00 102.70 1032 VAL D O 1
ATOM 15834 N N . SER D 1 317 ? 58.130 96.357 76.440 1.00 101.56 1033 SER D N 1
ATOM 15835 C CA . SER D 1 317 ? 58.710 95.013 76.344 1.00 101.95 1033 SER D CA 1
ATOM 15836 C C . SER D 1 317 ? 57.719 94.052 75.705 1.00 99.79 1033 SER D C 1
ATOM 15837 O O . SER D 1 317 ? 56.537 94.065 76.036 1.00 98.45 1033 SER D O 1
ATOM 15840 N N . LEU D 1 318 ? 58.240 93.230 74.793 1.00 99.25 1034 LEU D N 1
ATOM 15841 C CA . LEU D 1 318 ? 57.459 92.356 73.933 1.00 98.71 1034 LEU D CA 1
ATOM 15842 C C . LEU D 1 318 ? 57.869 90.903 74.127 1.00 98.86 1034 LEU D C 1
ATOM 15843 O O . LEU D 1 318 ? 59.005 90.617 74.500 1.00 100.22 1034 LEU D O 1
ATOM 15848 N N . GLU D 1 319 ? 56.936 89.998 73.846 1.00 99.48 1035 GLU D N 1
ATOM 15849 C CA . GLU D 1 319 ? 57.129 88.564 74.020 1.00 102.24 1035 GLU D CA 1
ATOM 15850 C C . GLU D 1 319 ? 56.678 87.817 72.783 1.00 100.25 1035 GLU D C 1
ATOM 15851 O O . GLU D 1 319 ? 55.906 88.333 71.983 1.00 98.77 1035 GLU D O 1
ATOM 15857 N N . TRP D 1 320 ? 57.180 86.600 72.627 1.00 101.81 1036 TRP D N 1
ATOM 15858 C CA . TRP D 1 320 ? 56.563 85.624 71.736 1.00 103.67 1036 TRP D CA 1
ATOM 15859 C C . TRP D 1 320 ? 57.001 84.211 72.081 1.00 107.12 1036 TRP D C 1
ATOM 15860 O O . TRP D 1 320 ? 58.098 83.987 72.598 1.00 109.78 1036 TRP D O 1
ATOM 15871 N N . VAL D 1 321 ? 56.126 83.262 71.791 1.00 109.02 1037 VAL D N 1
ATOM 15872 C CA . VAL D 1 321 ? 56.391 81.857 72.081 1.00 111.57 1037 VAL D CA 1
ATOM 15873 C C . VAL D 1 321 ? 57.008 81.231 70.822 1.00 113.24 1037 VAL D C 1
ATOM 15874 O O . VAL D 1 321 ? 56.551 81.502 69.714 1.00 113.08 1037 VAL D O 1
ATOM 15878 N N . ASP D 1 322 ? 58.047 80.412 71.006 1.00 114.82 1038 ASP D N 1
ATOM 15879 C CA . ASP D 1 322 ? 58.794 79.813 69.894 1.00 116.25 1038 ASP D CA 1
ATOM 15880 C C . ASP D 1 322 ? 57.881 78.948 69.028 1.00 114.94 1038 ASP D C 1
ATOM 15881 O O . ASP D 1 322 ? 57.112 78.146 69.543 1.00 115.41 1038 ASP D O 1
ATOM 15886 N N . VAL D 1 323 ? 57.996 79.122 67.714 1.00 114.85 1039 VAL D N 1
ATOM 15887 C CA . VAL D 1 323 ? 57.178 78.399 66.731 1.00 116.35 1039 VAL D CA 1
ATOM 15888 C C . VAL D 1 323 ? 57.773 77.058 66.269 1.00 117.73 1039 VAL D C 1
ATOM 15889 O O . VAL D 1 323 ? 57.194 76.396 65.402 1.00 120.09 1039 VAL D O 1
ATOM 15893 N N . GLN D 1 324 ? 58.920 76.669 66.830 1.00 117.70 1040 GLN D N 1
ATOM 15894 C CA . GLN D 1 324 ? 59.636 75.470 66.407 1.00 118.84 1040 GLN D CA 1
ATOM 15895 C C . GLN D 1 324 ? 58.891 74.213 66.868 1.00 120.34 1040 GLN D C 1
ATOM 15896 O O . GLN D 1 324 ? 58.609 74.076 68.057 1.00 121.11 1040 GLN D O 1
ATOM 15902 N N . PRO D 1 325 ? 58.557 73.298 65.935 1.00 122.01 1041 PRO D N 1
ATOM 15903 C CA . PRO D 1 325 ? 58.021 72.002 66.356 1.00 124.46 1041 PRO D CA 1
ATOM 15904 C C . PRO D 1 325 ? 59.063 71.108 67.028 1.00 129.32 1041 PRO D C 1
ATOM 15905 O O . PRO D 1 325 ? 60.268 71.338 66.893 1.00 129.03 1041 PRO D O 1
ATOM 15909 N N . ALA D 1 326 ? 58.587 70.090 67.739 1.00 135.14 1042 ALA D N 1
ATOM 15910 C CA . ALA D 1 326 ? 59.466 69.061 68.308 1.00 137.90 1042 ALA D CA 1
ATOM 15911 C C . ALA D 1 326 ? 60.209 68.306 67.209 1.00 138.95 1042 ALA D C 1
ATOM 15912 O O . ALA D 1 326 ? 61.362 67.917 67.392 1.00 140.22 1042 ALA D O 1
ATOM 15914 N N . ILE D 1 327 ? 59.526 68.097 66.083 1.00 138.72 1043 ILE D N 1
ATOM 15915 C CA . ILE D 1 327 ? 60.070 67.407 64.922 1.00 140.71 1043 ILE D CA 1
ATOM 15916 C C . ILE D 1 327 ? 59.713 68.201 63.674 1.00 139.90 1043 ILE D C 1
ATOM 15917 O O . ILE D 1 327 ? 58.552 68.562 63.481 1.00 140.42 1043 ILE D O 1
ATOM 15922 N N . GLY D 1 328 ? 60.709 68.454 62.829 1.00 141.40 1044 GLY D N 1
ATOM 15923 C CA . GLY D 1 328 ? 60.496 69.050 61.512 1.00 142.44 1044 GLY D CA 1
ATOM 15924 C C . GLY D 1 328 ? 61.337 70.292 61.332 1.00 142.75 1044 GLY D C 1
ATOM 15925 O O . GLY D 1 328 ? 62.565 70.221 61.387 1.00 146.62 1044 GLY D O 1
ATOM 15926 N N . THR D 1 329 ? 60.676 71.428 61.112 1.00 139.62 1045 THR D N 1
ATOM 15927 C CA . THR D 1 329 ? 61.348 72.719 60.935 1.00 135.93 1045 THR D CA 1
ATOM 15928 C C . THR D 1 329 ? 62.155 73.090 62.173 1.00 132.64 1045 THR D C 1
ATOM 15929 O O . THR D 1 329 ? 61.771 72.748 63.293 1.00 134.42 1045 THR D O 1
ATOM 15933 N N . LYS D 1 330 ? 63.285 73.755 61.949 1.00 126.32 1046 LYS D N 1
ATOM 15934 C CA . LYS D 1 330 ? 64.027 74.406 63.012 1.00 123.04 1046 LYS D CA 1
ATOM 15935 C C . LYS D 1 330 ? 64.130 75.886 62.696 1.00 118.98 1046 LYS D C 1
ATOM 15936 O O . LYS D 1 330 ? 64.448 76.253 61.574 1.00 115.22 1046 LYS D O 1
ATOM 15942 N N . VAL D 1 331 ? 63.863 76.731 63.688 1.00 117.79 1047 VAL D N 1
ATOM 15943 C CA . VAL D 1 331 ? 63.968 78.175 63.522 1.00 116.40 1047 VAL D CA 1
ATOM 15944 C C . VAL D 1 331 ? 65.420 78.563 63.736 1.00 114.59 1047 VAL D C 1
ATOM 15945 O O . VAL D 1 331 ? 66.015 78.206 64.760 1.00 114.50 1047 VAL D O 1
ATOM 15949 N N . SER D 1 332 ? 65.968 79.297 62.770 1.00 112.51 1048 SER D N 1
ATOM 15950 C CA . SER D 1 332 ? 67.327 79.828 62.838 1.00 111.56 1048 SER D CA 1
ATOM 15951 C C . SER D 1 332 ? 67.395 81.266 63.332 1.00 109.05 1048 SER D C 1
ATOM 15952 O O . SER D 1 332 ? 68.450 81.702 63.796 1.00 109.14 1048 SER D O 1
ATOM 15955 N N . ASP D 1 333 ? 66.304 82.017 63.192 1.00 107.03 1049 ASP D N 1
ATOM 15956 C CA . ASP D 1 333 ? 66.305 83.417 63.579 1.00 106.66 1049 ASP D CA 1
ATOM 15957 C C . ASP D 1 333 ? 64.912 84.008 63.646 1.00 103.23 1049 ASP D C 1
ATOM 15958 O O . ASP D 1 333 ? 64.006 83.538 62.975 1.00 104.19 1049 ASP D O 1
ATOM 15963 N N . TYR D 1 334 ? 64.769 85.050 64.458 1.00 101.33 1050 TYR D N 1
ATOM 15964 C CA . TYR D 1 334 ? 63.576 85.879 64.484 1.00 100.70 1050 TYR D CA 1
ATOM 15965 C C . TYR D 1 334 ? 63.981 87.281 64.074 1.00 101.58 1050 TYR D C 1
ATOM 15966 O O . TYR D 1 334 ? 64.905 87.859 64.645 1.00 100.91 1050 TYR D O 1
ATOM 15975 N N . ILE D 1 335 ? 63.292 87.815 63.075 1.00 104.44 1051 ILE D N 1
ATOM 15976 C CA . ILE D 1 335 ? 63.543 89.159 62.582 1.00 107.82 1051 ILE D CA 1
ATOM 15977 C C . ILE D 1 335 ? 62.468 90.071 63.126 1.00 109.12 1051 ILE D C 1
ATOM 15978 O O . ILE D 1 335 ? 61.279 89.800 62.953 1.00 108.58 1051 ILE D O 1
ATOM 15983 N N . LEU D 1 336 ? 62.896 91.167 63.743 1.00 110.33 1052 LEU D N 1
ATOM 15984 C CA . LEU D 1 336 ? 61.990 92.064 64.426 1.00 113.38 1052 LEU D CA 1
ATOM 15985 C C . LEU D 1 336 ? 62.253 93.485 63.974 1.00 113.76 1052 LEU D C 1
ATOM 15986 O O . LEU D 1 336 ? 63.306 94.036 64.276 1.00 115.25 1052 LEU D O 1
ATOM 15991 N N . GLN D 1 337 ? 61.306 94.056 63.227 1.00 116.61 1053 GLN D N 1
ATOM 15992 C CA . GLN D 1 337 ? 61.401 95.439 62.742 1.00 119.73 1053 GLN D CA 1
ATOM 15993 C C . GLN D 1 337 ? 60.525 96.328 63.590 1.00 118.83 1053 GLN D C 1
ATOM 15994 O O . GLN D 1 337 ? 59.514 95.872 64.114 1.00 118.51 1053 GLN D O 1
ATOM 16000 N N . HIS D 1 338 ? 60.906 97.595 63.721 1.00 120.70 1054 HIS D N 1
ATOM 16001 C CA . HIS D 1 338 ? 60.123 98.545 64.498 1.00 123.66 1054 HIS D CA 1
ATOM 16002 C C . HIS D 1 338 ? 60.266 99.954 63.950 1.00 126.19 1054 HIS D C 1
ATOM 16003 O O . HIS D 1 338 ? 61.356 100.398 63.629 1.00 125.65 1054 HIS D O 1
ATOM 16010 N N . LYS D 1 339 ? 59.160 100.669 63.848 1.00 134.00 1055 LYS D N 1
ATOM 16011 C CA . LYS D 1 339 ? 59.237 102.068 63.427 1.00 144.09 1055 LYS D CA 1
ATOM 16012 C C . LYS D 1 339 ? 57.977 102.836 63.836 1.00 144.08 1055 LYS D C 1
ATOM 16013 O O . LYS D 1 339 ? 56.894 102.270 63.849 1.00 146.03 1055 LYS D O 1
ATOM 16019 N N . LYS D 1 340 ? 58.158 104.124 64.145 1.00 145.51 1056 LYS D N 1
ATOM 16020 C CA . LYS D 1 340 ? 57.098 105.042 64.582 1.00 148.95 1056 LYS D CA 1
ATOM 16021 C C . LYS D 1 340 ? 56.677 105.969 63.403 1.00 157.16 1056 LYS D C 1
ATOM 16022 O O . LYS D 1 340 ? 57.530 106.586 62.768 1.00 162.94 1056 LYS D O 1
ATOM 16028 N N . VAL D 1 341 ? 55.390 105.991 63.039 1.00 164.01 1057 VAL D N 1
ATOM 16029 C CA . VAL D 1 341 ? 54.861 106.939 62.021 1.00 176.86 1057 VAL D CA 1
ATOM 16030 C C . VAL D 1 341 ? 53.945 108.011 62.649 1.00 173.16 1057 VAL D C 1
ATOM 16031 O O . VAL D 1 341 ? 53.178 107.700 63.545 1.00 166.06 1057 VAL D O 1
ATOM 16035 N N . ASP D 1 342 ? 54.048 109.268 62.195 1.00 179.03 1058 ASP D N 1
ATOM 16036 C CA . ASP D 1 342 ? 53.224 110.374 62.738 1.00 186.25 1058 ASP D CA 1
ATOM 16037 C C . ASP D 1 342 ? 51.800 110.216 62.168 1.00 188.12 1058 ASP D C 1
ATOM 16038 O O . ASP D 1 342 ? 50.842 109.858 62.878 1.00 186.04 1058 ASP D O 1
ATOM 16043 N N . GLU D 1 343 ? 51.688 110.423 60.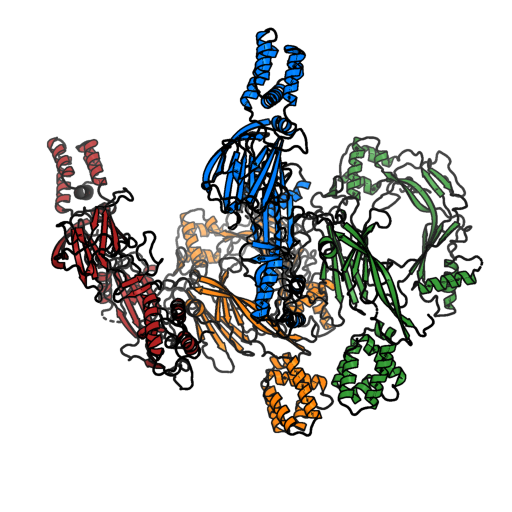857 1.00 194.63 1059 GLU D N 1
ATOM 16044 C CA . GLU D 1 343 ? 50.418 110.317 60.154 1.00 201.11 1059 GLU D CA 1
ATOM 16045 C C . GLU D 1 343 ? 50.307 108.889 59.641 1.00 203.80 1059 GLU D C 1
ATOM 16046 O O . GLU D 1 343 ? 49.484 108.580 58.785 1.00 210.91 1059 GLU D O 1
ATOM 16052 N N . THR D 1 347 ? 55.744 107.874 55.939 1.00 219.34 1063 THR D N 1
ATOM 16053 C CA . THR D 1 347 ? 54.453 107.812 56.628 1.00 218.99 1063 THR D CA 1
ATOM 16054 C C . THR D 1 347 ? 53.902 106.378 56.648 1.00 219.68 1063 THR D C 1
ATOM 16055 O O . THR D 1 347 ? 53.650 105.796 57.717 1.00 213.98 1063 THR D O 1
ATOM 16059 N N . ASP D 1 348 ? 53.727 105.814 55.458 1.00 221.16 1064 ASP D N 1
ATOM 16060 C CA . ASP D 1 348 ? 53.192 104.476 55.275 1.00 219.11 1064 ASP D CA 1
ATOM 16061 C C . ASP D 1 348 ? 54.163 103.480 54.621 1.00 217.13 1064 ASP D C 1
ATOM 16062 O O . ASP D 1 348 ? 54.969 103.826 53.745 1.00 216.26 1064 ASP D O 1
ATOM 16067 N N . LEU D 1 349 ? 54.098 102.249 55.125 1.00 214.80 1065 LEU D N 1
ATOM 16068 C CA . LEU D 1 349 ? 54.806 101.069 54.591 1.00 213.21 1065 LEU D CA 1
ATOM 16069 C C . LEU D 1 349 ? 56.363 101.214 54.408 1.00 214.42 1065 LEU D C 1
ATOM 16070 O O . LEU D 1 349 ? 57.006 100.497 53.610 1.00 218.03 1065 LEU D O 1
ATOM 16075 N N . TYR D 1 350 ? 56.969 102.090 55.215 1.00 212.67 1066 TYR D N 1
ATOM 16076 C CA . TYR D 1 350 ? 58.416 102.339 55.174 1.00 207.81 1066 TYR D CA 1
ATOM 16077 C C . TYR D 1 350 ? 59.004 101.323 56.154 1.00 202.37 1066 TYR D C 1
ATOM 16078 O O . TYR D 1 350 ? 58.440 101.105 57.231 1.00 203.93 1066 TYR D O 1
ATOM 16087 N N . THR D 1 351 ? 60.129 100.710 55.793 1.00 198.31 1067 THR D N 1
ATOM 16088 C CA . THR D 1 351 ? 60.688 99.607 56.577 1.00 192.46 1067 THR D CA 1
ATOM 16089 C C . THR D 1 351 ? 61.501 100.136 57.759 1.00 184.35 1067 THR D C 1
ATOM 16090 O O . THR D 1 351 ? 62.437 100.918 57.589 1.00 186.97 1067 THR D O 1
ATOM 16094 N N . GLY D 1 352 ? 61.141 99.689 58.960 1.00 171.57 1068 GLY D N 1
ATOM 16095 C CA . GLY D 1 352 ? 61.756 100.174 60.186 1.00 163.61 1068 GLY D CA 1
ATOM 16096 C C . GLY D 1 352 ? 63.147 99.607 60.388 1.00 159.88 1068 GLY D C 1
ATOM 16097 O O . GLY D 1 352 ? 63.633 98.817 59.579 1.00 162.24 1068 GLY D O 1
ATOM 16098 N N . GLU D 1 353 ? 63.782 99.987 61.489 1.00 153.39 1069 GLU D N 1
ATOM 16099 C CA . GLU D 1 353 ? 65.110 99.462 61.812 1.00 149.23 1069 GLU D CA 1
ATOM 16100 C C . GLU D 1 353 ? 65.042 97.946 61.997 1.00 143.50 1069 GLU D C 1
ATOM 16101 O O . GLU D 1 353 ? 64.281 97.448 62.814 1.00 142.20 1069 GLU D O 1
ATOM 16107 N N . PHE D 1 354 ? 65.862 97.243 61.228 1.00 137.90 1070 PHE D N 1
ATOM 16108 C CA . PHE D 1 354 ? 65.856 95.786 61.127 1.00 133.11 1070 PHE D CA 1
ATOM 16109 C C . PHE D 1 354 ? 66.710 95.204 62.260 1.00 125.34 1070 PHE D C 1
ATOM 16110 O O . PHE D 1 354 ? 67.842 95.640 62.454 1.00 128.14 1070 PHE D O 1
ATOM 16118 N N . LEU D 1 355 ? 66.178 94.230 63.002 1.00 116.37 1071 LEU D N 1
ATOM 16119 C CA . LEU D 1 355 ? 66.938 93.536 64.062 1.00 111.74 1071 LEU D CA 1
ATOM 16120 C C . LEU D 1 355 ? 66.842 92.020 63.947 1.00 109.70 1071 LEU D C 1
ATOM 16121 O O . LEU D 1 355 ? 65.762 91.435 64.082 1.00 109.31 1071 LEU D O 1
ATOM 16126 N N . SER D 1 356 ? 67.979 91.393 63.675 1.00 109.79 1072 SER D N 1
ATOM 16127 C CA . SER D 1 356 ? 68.116 89.946 63.781 1.00 109.80 1072 SER D CA 1
ATOM 16128 C C . SER D 1 356 ? 68.253 89.628 65.251 1.00 107.96 1072 SER D C 1
ATOM 16129 O O . SER D 1 356 ? 69.092 90.210 65.923 1.00 108.35 1072 SER D O 1
ATOM 16132 N N . PHE D 1 357 ? 67.439 88.705 65.744 1.00 107.53 1073 PHE D N 1
ATOM 16133 C CA . PHE D 1 357 ? 67.538 88.267 67.131 1.00 108.04 1073 PHE D CA 1
ATOM 16134 C C . PHE D 1 357 ? 68.896 87.617 67.386 1.00 109.30 1073 PHE D C 1
ATOM 16135 O O . PHE D 1 357 ? 69.568 87.934 68.365 1.00 111.69 1073 PHE D O 1
ATOM 16143 N N . ALA D 1 358 ? 69.285 86.712 66.495 1.00 110.84 1074 ALA D N 1
ATOM 16144 C CA . ALA D 1 358 ? 70.564 86.014 66.589 1.00 113.44 1074 ALA D CA 1
ATOM 16145 C C . ALA D 1 358 ? 71.764 86.959 66.541 1.00 114.13 1074 ALA D C 1
ATOM 16146 O O . ALA D 1 358 ? 72.639 86.890 67.401 1.00 113.52 1074 ALA D O 1
ATOM 16148 N N . ASP D 1 359 ? 71.783 87.845 65.546 1.00 116.96 1075 ASP D N 1
ATOM 16149 C CA . ASP D 1 359 ? 72.973 88.639 65.219 1.00 121.06 1075 ASP D CA 1
ATOM 16150 C C . ASP D 1 359 ? 73.041 89.980 65.934 1.00 121.88 1075 ASP D C 1
ATOM 16151 O O . ASP D 1 359 ? 74.102 90.373 66.405 1.00 124.13 1075 ASP D O 1
ATOM 16156 N N . ASP D 1 360 ? 71.923 90.696 65.992 1.00 122.92 1076 ASP D N 1
ATOM 16157 C CA . ASP D 1 360 ? 71.909 92.066 66.526 1.00 122.77 1076 ASP D CA 1
ATOM 16158 C C . ASP D 1 360 ? 71.592 92.151 68.018 1.00 119.76 1076 ASP D C 1
ATOM 16159 O O . ASP D 1 360 ? 72.123 93.017 68.699 1.00 118.58 1076 ASP D O 1
ATOM 16164 N N . LEU D 1 361 ? 70.752 91.251 68.530 1.00 119.12 1077 LEU D N 1
ATOM 16165 C CA . LEU D 1 361 ? 70.293 91.328 69.924 1.00 118.90 1077 LEU D CA 1
ATOM 16166 C C . LEU D 1 361 ? 71.097 90.485 70.904 1.00 120.48 1077 LEU D C 1
ATOM 16167 O O . LEU D 1 361 ? 71.350 90.928 72.024 1.00 121.71 1077 LEU D O 1
ATOM 16172 N N . LEU D 1 362 ? 71.472 89.274 70.503 1.00 122.29 1078 LEU D N 1
ATOM 16173 C CA . LEU D 1 362 ? 72.320 88.422 71.335 1.00 126.70 1078 LEU D CA 1
ATOM 16174 C C . LEU D 1 362 ? 73.820 88.728 71.182 1.00 135.61 1078 LEU D C 1
ATOM 16175 O O . LEU D 1 362 ? 74.558 88.640 72.164 1.00 138.25 1078 LEU D O 1
ATOM 16180 N N . SER D 1 363 ? 74.263 89.104 69.976 1.00 143.83 1079 SER D N 1
ATOM 16181 C CA . SER D 1 363 ? 75.700 89.223 69.669 1.00 150.56 1079 SER D CA 1
ATOM 16182 C C . SER D 1 363 ? 76.280 90.647 69.687 1.00 154.75 1079 SER D C 1
ATOM 16183 O O . SER D 1 363 ? 77.365 90.844 70.232 1.00 160.95 1079 SER D O 1
ATOM 16186 N N . GLY D 1 364 ? 75.573 91.632 69.128 1.00 156.90 1080 GLY D N 1
ATOM 16187 C CA . GLY D 1 364 ? 76.124 92.996 68.952 1.00 158.79 1080 GLY D CA 1
ATOM 16188 C C . GLY D 1 364 ? 75.441 94.089 69.764 1.00 161.63 1080 GLY D C 1
ATOM 16189 O O . GLY D 1 364 ? 74.261 94.368 69.558 1.00 164.21 1080 GLY D O 1
ATOM 16190 N N . LEU D 1 365 ? 76.178 94.724 70.676 1.00 163.53 1081 LEU D N 1
ATOM 16191 C CA . LEU D 1 365 ? 75.620 95.802 71.512 1.00 166.28 1081 LEU D CA 1
ATOM 16192 C C . LEU D 1 365 ? 75.539 97.100 70.690 1.00 164.92 1081 LEU D C 1
ATOM 16193 O O . LEU D 1 365 ? 76.575 97.534 70.191 1.00 168.80 1081 LEU D O 1
ATOM 16198 N N . GLY D 1 366 ? 74.369 97.731 70.503 1.00 163.54 1082 GLY D N 1
ATOM 16199 C CA . GLY D 1 366 ? 73.032 97.272 70.926 1.00 164.50 1082 GLY D CA 1
ATOM 16200 C C . GLY D 1 366 ? 72.485 98.026 72.127 1.00 163.85 1082 GLY D C 1
ATOM 16201 O O . GLY D 1 366 ? 71.696 98.964 71.983 1.00 160.72 1082 GLY D O 1
ATOM 16202 N N . THR D 1 367 ? 72.937 97.626 73.313 1.00 165.88 1083 THR D N 1
ATOM 16203 C CA . THR D 1 367 ? 72.490 98.196 74.593 1.00 166.63 1083 THR D CA 1
ATOM 16204 C C . THR D 1 367 ? 72.936 99.674 74.698 1.00 165.59 1083 THR D C 1
ATOM 16205 O O . THR D 1 367 ? 73.773 100.105 73.906 1.00 173.47 1083 THR D O 1
ATOM 16209 N N . SER D 1 368 ? 72.402 100.475 75.626 1.00 159.42 1084 SER D N 1
ATOM 16210 C CA . SER D 1 368 ? 71.402 100.091 76.630 1.00 154.37 1084 SER D CA 1
ATOM 16211 C C . SER D 1 368 ? 69.989 100.417 76.179 1.00 145.81 1084 SER D C 1
ATOM 16212 O O . SER D 1 368 ? 69.149 100.745 77.011 1.00 144.61 1084 SER D O 1
ATOM 16215 N N . CYS D 1 369 ? 69.719 100.325 74.876 1.00 138.56 1085 CYS D N 1
ATOM 16216 C CA . CYS D 1 369 ? 68.410 100.676 74.338 1.00 132.85 1085 CYS D CA 1
ATOM 16217 C C . CYS D 1 369 ? 67.540 99.482 74.004 1.00 123.29 1085 CYS D C 1
ATOM 16218 O O . CYS D 1 369 ? 66.331 99.540 74.193 1.00 121.85 1085 CYS D O 1
ATOM 16221 N N . VAL D 1 370 ? 68.139 98.420 73.488 1.00 117.14 1086 VAL D N 1
ATOM 16222 C CA . VAL D 1 370 ? 67.415 97.187 73.264 1.00 113.90 1086 VAL D CA 1
ATOM 16223 C C . VAL D 1 370 ? 68.149 96.058 73.960 1.00 113.39 1086 VAL D C 1
ATOM 16224 O O . VAL D 1 370 ? 69.380 95.984 73.922 1.00 119.20 1086 VAL D O 1
ATOM 16228 N N . ALA D 1 371 ? 67.373 95.185 74.593 1.00 110.86 1087 ALA D N 1
ATOM 16229 C CA . ALA D 1 371 ? 67.883 93.986 75.245 1.00 109.96 1087 ALA D CA 1
ATOM 16230 C C . ALA D 1 371 ? 66.933 92.835 74.962 1.00 108.32 1087 ALA D C 1
ATOM 16231 O O . ALA D 1 371 ? 65.737 93.048 74.845 1.00 108.33 1087 ALA D O 1
ATOM 16233 N N . ALA D 1 372 ? 67.468 91.625 74.839 1.00 108.38 1088 ALA D N 1
ATOM 16234 C CA . ALA D 1 372 ? 66.668 90.453 74.487 1.00 108.42 1088 ALA D CA 1
ATOM 16235 C C . ALA D 1 372 ? 66.802 89.379 75.537 1.00 108.36 1088 ALA D C 1
ATOM 16236 O O . ALA D 1 372 ? 67.675 89.452 76.392 1.00 110.58 1088 ALA D O 1
ATOM 16238 N N . GLY D 1 373 ? 65.937 88.377 75.461 1.00 109.37 1089 GLY D N 1
ATOM 16239 C CA . GLY D 1 373 ? 65.980 87.268 76.402 1.00 114.02 1089 GLY D CA 1
ATOM 16240 C C . GLY D 1 373 ? 65.197 86.053 75.956 1.00 118.30 1089 GLY D C 1
ATOM 16241 O O . GLY D 1 373 ? 64.182 86.180 75.272 1.00 116.79 1089 GLY D O 1
ATOM 16242 N N . ARG D 1 374 ? 65.687 84.876 76.347 1.00 124.63 1090 ARG D N 1
ATOM 16243 C CA . ARG D 1 374 ? 65.004 83.607 76.115 1.00 130.00 1090 ARG D CA 1
ATOM 16244 C C . ARG D 1 374 ? 64.762 82.918 77.451 1.00 135.04 1090 ARG D C 1
ATOM 16245 O O . ARG D 1 374 ? 65.615 82.964 78.337 1.00 139.22 1090 ARG D O 1
ATOM 16253 N N . SER D 1 375 ? 63.614 82.260 77.576 1.00 140.24 1091 SER D N 1
ATOM 16254 C CA . SER D 1 375 ? 63.172 81.698 78.849 1.00 147.39 1091 SER D CA 1
ATOM 16255 C C . SER D 1 375 ? 62.276 80.474 78.652 1.00 153.78 1091 SER D C 1
ATOM 16256 O O . SER D 1 375 ? 61.634 80.337 77.611 1.00 153.77 1091 SER D O 1
ATOM 16259 N N . HIS D 1 376 ? 62.237 79.596 79.657 1.00 162.38 1092 HIS D N 1
ATOM 16260 C CA . HIS D 1 376 ? 61.384 78.399 79.624 1.00 167.07 1092 HIS D CA 1
ATOM 16261 C C . HIS D 1 376 ? 59.934 78.769 79.904 1.00 170.01 1092 HIS D C 1
ATOM 16262 O O . HIS D 1 376 ? 59.644 79.500 80.854 1.00 169.51 1092 HIS D O 1
ATOM 16269 N N . GLY D 1 377 ? 59.028 78.237 79.086 1.00 175.59 1093 GLY D N 1
ATOM 16270 C CA . GLY D 1 377 ? 57.640 78.690 79.054 1.00 178.52 1093 GLY D CA 1
ATOM 16271 C C . GLY D 1 377 ? 56.687 77.955 79.981 1.00 182.39 1093 GLY D C 1
ATOM 16272 O O . GLY D 1 377 ? 57.015 77.685 81.142 1.00 183.81 1093 GLY D O 1
ATOM 16273 N N . GLU D 1 378 ? 55.512 77.622 79.445 1.00 184.99 1094 GLU D N 1
ATOM 16274 C CA . GLU D 1 378 ? 54.396 77.090 80.231 1.00 187.17 1094 GLU D CA 1
ATOM 16275 C C . GLU D 1 378 ? 54.751 75.689 80.714 1.00 188.90 1094 GLU D C 1
ATOM 16276 O O . GLU D 1 378 ? 54.780 75.424 81.916 1.00 187.36 1094 GLU D O 1
ATOM 16282 N N . VAL D 1 379 ? 55.036 74.814 79.754 1.00 191.08 1095 VAL D N 1
ATOM 16283 C CA . VAL D 1 379 ? 55.544 73.471 80.006 1.00 193.62 1095 VAL D CA 1
ATOM 16284 C C . VAL D 1 379 ? 56.714 73.306 79.037 1.00 190.33 1095 VAL D C 1
ATOM 16285 O O . VAL D 1 379 ? 56.503 73.347 77.824 1.00 188.36 1095 VAL D O 1
ATOM 16289 N N . PRO D 1 380 ? 57.951 73.168 79.557 1.00 188.83 1096 PRO D N 1
ATOM 16290 C CA . PRO D 1 380 ? 59.079 72.906 78.660 1.00 187.18 1096 PRO D CA 1
ATOM 16291 C C . PRO D 1 380 ? 58.923 71.633 77.788 1.00 185.04 1096 PRO D C 1
ATOM 16292 O O . PRO D 1 380 ? 58.302 70.670 78.241 1.00 186.00 1096 PRO D O 1
ATOM 16296 N N . GLU D 1 381 ? 59.469 71.605 76.566 1.00 180.91 1097 GLU D N 1
ATOM 16297 C CA . GLU D 1 381 ? 60.314 72.669 76.016 1.00 179.89 1097 GLU D CA 1
ATOM 16298 C C . GLU D 1 381 ? 59.664 73.472 74.877 1.00 170.26 1097 GLU D C 1
ATOM 16299 O O . GLU D 1 381 ? 59.796 73.133 73.696 1.00 166.13 1097 GLU D O 1
ATOM 16305 N N . VAL D 1 382 ? 58.959 74.536 75.261 1.00 160.83 1098 VAL D N 1
ATOM 16306 C CA . VAL D 1 382 ? 58.673 75.663 74.368 1.00 152.39 1098 VAL D CA 1
ATOM 16307 C C . VAL D 1 382 ? 59.327 76.884 74.997 1.00 144.66 1098 VAL D C 1
ATOM 16308 O O . VAL D 1 382 ? 59.167 77.139 76.195 1.00 144.21 1098 VAL D O 1
ATOM 16312 N N . SER D 1 383 ? 60.093 77.608 74.191 1.00 136.19 1099 SER D N 1
ATOM 16313 C CA . SER D 1 383 ? 60.820 78.778 74.661 1.00 130.59 1099 SER D CA 1
ATOM 16314 C C . SER D 1 383 ? 59.936 80.010 74.556 1.00 123.40 1099 SER D C 1
ATOM 16315 O O . SER D 1 383 ? 59.025 80.061 73.729 1.00 119.87 1099 SER D O 1
ATOM 16318 N N . ILE D 1 384 ? 60.211 80.991 75.411 1.00 119.11 1100 ILE D N 1
ATOM 16319 C CA . ILE D 1 384 ? 59.539 82.285 75.394 1.00 116.73 1100 ILE D CA 1
ATOM 16320 C C . ILE D 1 384 ? 60.592 83.342 75.112 1.00 114.10 1100 ILE D C 1
ATOM 16321 O O . ILE D 1 384 ? 61.344 83.733 76.004 1.00 115.99 1100 ILE D O 1
ATOM 16326 N N . TYR D 1 385 ? 60.652 83.781 73.860 1.00 111.28 1101 TYR D N 1
ATOM 16327 C CA . TYR D 1 385 ? 61.548 84.860 73.463 1.00 108.76 1101 TYR D CA 1
ATOM 16328 C C . TYR D 1 385 ? 60.946 86.192 73.872 1.00 105.82 1101 TYR D C 1
ATOM 16329 O O . TYR D 1 385 ? 59.726 86.339 73.943 1.00 104.52 1101 TYR D O 1
ATOM 16338 N N . SER D 1 386 ? 61.811 87.157 74.161 1.00 105.61 1102 SER D N 1
ATOM 16339 C CA . SER D 1 386 ? 61.368 88.491 74.533 1.00 105.06 1102 SER D CA 1
ATOM 16340 C C . SER D 1 386 ? 62.421 89.537 74.219 1.00 104.92 1102 SER D C 1
ATOM 16341 O O . SER D 1 386 ? 63.614 89.243 74.195 1.00 106.90 1102 SER D O 1
ATOM 16344 N N . VAL D 1 387 ? 61.959 90.759 73.987 1.00 103.29 1103 VAL D N 1
ATOM 16345 C CA . VAL D 1 387 ? 62.831 91.890 73.691 1.00 102.41 1103 VAL D CA 1
ATOM 16346 C C . VAL D 1 387 ? 62.246 93.122 74.369 1.00 99.19 1103 VAL D C 1
ATOM 16347 O O . VAL D 1 387 ? 61.035 93.265 74.416 1.00 98.84 1103 VAL D O 1
ATOM 16351 N N . ILE D 1 388 ? 63.109 93.997 74.882 1.00 98.88 1104 ILE D N 1
ATOM 16352 C CA . ILE D 1 388 ? 62.680 95.204 75.596 1.00 100.40 1104 ILE D CA 1
ATOM 16353 C C . ILE D 1 388 ? 63.330 96.433 74.969 1.00 102.46 1104 ILE D C 1
ATOM 16354 O O . ILE D 1 388 ? 64.532 96.453 74.732 1.00 106.23 1104 ILE D O 1
ATOM 16359 N N . PHE D 1 389 ? 62.510 97.438 74.683 1.00 103.82 1105 PHE D N 1
ATOM 16360 C CA . PHE D 1 389 ? 62.960 98.710 74.135 1.00 106.11 1105 PHE D CA 1
ATOM 16361 C C . PHE D 1 389 ? 62.906 99.716 75.270 1.00 108.23 1105 PHE D C 1
ATOM 16362 O O . PHE D 1 389 ? 61.867 99.858 75.905 1.00 109.65 1105 PHE D O 1
ATOM 16370 N N . LYS D 1 390 ? 64.019 100.399 75.528 1.00 111.15 1106 LYS D N 1
ATOM 16371 C CA . LYS D 1 390 ? 64.154 101.263 76.706 1.00 111.67 1106 LYS D CA 1
ATOM 16372 C C . LYS D 1 390 ? 64.493 102.723 76.413 1.00 112.49 1106 LYS D C 1
ATOM 16373 O O . LYS D 1 390 ? 64.618 103.508 77.347 1.00 110.11 1106 LYS D O 1
ATOM 16379 N N . CYS D 1 391 ? 64.623 103.090 75.137 1.00 118.11 1107 CYS D N 1
ATOM 16380 C CA . CYS D 1 391 ? 64.911 104.469 74.741 1.00 124.36 1107 CYS D CA 1
ATOM 16381 C C . CYS D 1 391 ? 63.902 104.962 73.706 1.00 121.88 1107 CYS D C 1
ATOM 16382 O O . CYS D 1 391 ? 64.264 105.727 72.807 1.00 125.74 1107 CYS D O 1
ATOM 16385 N N . LEU D 1 392 ? 62.643 104.533 73.816 1.00 117.23 1108 LEU D N 1
ATOM 16386 C CA . LEU D 1 392 ? 61.598 105.009 72.903 1.00 114.42 1108 LEU D CA 1
ATOM 16387 C C . LEU D 1 392 ? 61.213 106.419 73.299 1.00 114.85 1108 LEU D C 1
ATOM 16388 O O . LEU D 1 392 ? 61.698 106.933 74.307 1.00 110.32 1108 LEU D O 1
ATOM 16393 N N . GLU D 1 393 ? 60.360 107.044 72.492 1.00 117.97 1109 GLU D N 1
ATOM 16394 C CA . GLU D 1 393 ? 59.971 108.426 72.700 1.00 120.33 1109 GLU D CA 1
ATOM 16395 C C . GLU D 1 393 ? 58.554 108.463 73.271 1.00 115.62 1109 GLU D C 1
ATOM 16396 O O . GLU D 1 393 ? 57.690 107.726 72.805 1.00 111.70 1109 GLU D O 1
ATOM 16402 N N . PRO D 1 394 ? 58.315 109.310 74.288 1.00 113.99 1110 PRO D N 1
ATOM 16403 C CA . PRO D 1 394 ? 56.988 109.414 74.896 1.00 112.98 1110 PRO D CA 1
ATOM 16404 C C . PRO D 1 394 ? 55.889 109.900 73.945 1.00 112.77 1110 PRO D C 1
ATOM 16405 O O . PRO D 1 394 ? 56.168 110.649 73.010 1.00 112.79 1110 PRO D O 1
ATOM 16409 N N . ASP D 1 395 ? 54.653 109.476 74.213 1.00 114.39 1111 ASP D N 1
ATOM 16410 C CA . ASP D 1 395 ? 53.472 109.826 73.411 1.00 116.61 1111 ASP D CA 1
ATOM 16411 C C . ASP D 1 395 ? 53.707 109.586 71.917 1.00 115.13 1111 ASP D C 1
ATOM 16412 O O . ASP D 1 395 ? 53.425 110.435 71.074 1.00 117.04 1111 ASP D O 1
ATOM 16417 N N . GLY D 1 396 ? 54.248 108.419 71.607 1.00 112.51 1112 GLY D N 1
ATOM 16418 C CA . GLY D 1 396 ? 54.569 108.051 70.238 1.00 114.22 1112 GLY D CA 1
ATOM 16419 C C . GLY D 1 396 ? 53.810 106.795 69.894 1.00 113.75 1112 GLY D C 1
ATOM 16420 O O . GLY D 1 396 ? 53.678 105.914 70.736 1.00 113.89 1112 GLY D O 1
ATOM 16421 N N . LEU D 1 397 ? 53.311 106.723 68.661 1.00 112.83 1113 LEU D N 1
ATOM 16422 C CA . LEU D 1 397 ? 52.669 105.520 68.150 1.00 108.00 1113 LEU D CA 1
ATOM 16423 C C . LEU D 1 397 ? 53.739 104.720 67.433 1.00 105.36 1113 LEU D C 1
ATOM 16424 O O . LEU D 1 397 ? 54.395 105.243 66.538 1.00 111.70 1113 LEU D O 1
ATOM 16429 N N . TYR D 1 398 ? 53.934 103.472 67.844 1.00 101.52 1114 TYR D N 1
ATOM 16430 C CA . TYR D 1 398 ? 54.976 102.609 67.289 1.00 101.46 1114 TYR D CA 1
ATOM 16431 C C . TYR D 1 398 ? 54.366 101.370 66.663 1.00 103.00 1114 TYR D C 1
ATOM 16432 O O . TYR D 1 398 ? 53.325 100.895 67.114 1.00 103.27 1114 TYR D O 1
ATOM 16441 N N . LYS D 1 399 ? 55.026 100.851 65.629 1.00 104.84 1115 LYS D N 1
ATOM 16442 C CA . LYS D 1 399 ? 54.637 99.596 64.998 1.00 106.30 1115 LYS D CA 1
ATOM 16443 C C . LYS D 1 399 ? 55.798 98.625 65.094 1.00 103.63 1115 LYS D C 1
ATOM 16444 O O . LYS D 1 399 ? 56.890 98.930 64.632 1.00 106.02 1115 LYS D O 1
ATOM 16450 N N . PHE D 1 400 ? 55.554 97.464 65.690 1.00 101.40 1116 PHE D N 1
ATOM 16451 C CA . PHE D 1 400 ? 56.530 96.385 65.764 1.00 102.57 1116 PHE D CA 1
ATOM 16452 C C . PHE D 1 400 ? 56.039 95.205 64.931 1.00 104.52 1116 PHE D C 1
ATOM 16453 O O . PHE D 1 400 ? 54.889 94.805 65.056 1.00 104.73 1116 PHE D O 1
ATOM 16461 N N . THR D 1 401 ? 56.907 94.649 64.086 1.00 107.14 1117 THR D N 1
ATOM 16462 C CA . THR D 1 401 ? 56.592 93.433 63.325 1.00 108.27 1117 THR D CA 1
ATOM 16463 C C . THR D 1 401 ? 57.645 92.343 63.537 1.00 107.74 1117 THR D C 1
ATOM 16464 O O . THR D 1 401 ? 58.830 92.632 63.726 1.00 108.28 1117 THR D O 1
ATOM 16468 N N . LEU D 1 402 ? 57.193 91.095 63.472 1.00 105.56 1118 LEU D N 1
ATOM 16469 C CA . LEU D 1 402 ? 58.008 89.936 63.799 1.00 104.50 1118 LEU D CA 1
ATOM 16470 C C . LEU D 1 402 ? 57.784 88.840 62.770 1.00 106.44 1118 LEU D C 1
ATOM 16471 O O . LEU D 1 402 ? 56.647 88.590 62.372 1.00 108.55 1118 LEU D O 1
ATOM 16476 N N . TYR D 1 403 ? 58.865 88.179 62.357 1.00 105.79 1119 TYR D N 1
ATOM 16477 C CA . TYR D 1 403 ? 58.752 86.921 61.622 1.00 105.31 1119 TYR D CA 1
ATOM 16478 C C . TYR D 1 403 ? 59.914 85.988 61.901 1.00 103.88 1119 TYR D C 1
ATOM 16479 O O . TYR D 1 403 ? 61.016 86.431 62.225 1.00 103.27 1119 TYR D O 1
ATOM 16488 N N . ALA D 1 404 ? 59.634 84.692 61.786 1.00 104.02 1120 ALA D N 1
ATOM 16489 C CA . ALA D 1 404 ? 60.618 83.640 62.007 1.00 103.72 1120 ALA D CA 1
ATOM 16490 C C . ALA D 1 404 ? 61.315 83.310 60.699 1.00 105.08 1120 ALA D C 1
ATOM 16491 O O . ALA D 1 404 ? 60.773 83.545 59.626 1.00 105.31 1120 ALA D O 1
ATOM 16493 N N . VAL D 1 405 ? 62.522 82.765 60.805 1.00 106.33 1121 VAL D N 1
ATOM 16494 C CA . VAL D 1 405 ? 63.311 82.338 59.650 1.00 106.79 1121 VAL D CA 1
ATOM 16495 C C . VAL D 1 405 ? 63.862 80.955 59.957 1.00 109.17 1121 VAL D C 1
ATOM 16496 O O . VAL D 1 405 ? 64.600 80.799 60.928 1.00 109.93 1121 VAL D O 1
ATOM 16500 N N . ASP D 1 406 ? 63.507 79.956 59.151 1.00 111.42 1122 ASP D N 1
ATOM 16501 C CA . ASP D 1 406 ? 63.953 78.588 59.425 1.00 114.06 1122 ASP D CA 1
ATOM 16502 C C . ASP D 1 406 ? 65.401 78.347 58.989 1.00 116.03 1122 ASP D C 1
ATOM 16503 O O . ASP D 1 406 ? 66.051 79.227 58.421 1.00 113.62 1122 ASP D O 1
ATOM 16508 N N . THR D 1 407 ? 65.883 77.144 59.275 1.00 120.08 1123 THR D N 1
ATOM 16509 C CA . THR D 1 407 ? 67.253 76.714 58.973 1.00 122.87 1123 THR D CA 1
ATOM 16510 C C . THR D 1 407 ? 67.644 76.849 57.496 1.00 125.02 1123 THR D C 1
ATOM 16511 O O . THR D 1 407 ? 68.804 77.136 57.200 1.00 129.67 1123 THR D O 1
ATOM 16515 N N . ARG D 1 408 ? 66.694 76.641 56.587 1.00 125.66 1124 ARG D N 1
ATOM 16516 C CA . ARG D 1 408 ? 66.962 76.704 55.144 1.00 127.93 1124 ARG D CA 1
ATOM 16517 C C . ARG D 1 408 ? 66.629 78.052 54.489 1.00 124.50 1124 ARG D C 1
ATOM 16518 O O . ARG D 1 408 ? 66.906 78.233 53.301 1.00 125.03 1124 ARG D O 1
ATOM 16526 N N . GLY D 1 409 ? 66.044 78.980 55.250 1.00 121.34 1125 GLY D N 1
ATOM 16527 C CA . GLY D 1 409 ? 65.822 80.357 54.792 1.00 121.79 1125 GLY D CA 1
ATOM 16528 C C . GLY D 1 409 ? 64.390 80.795 54.497 1.00 123.22 1125 GLY D C 1
ATOM 16529 O O . GLY D 1 409 ? 64.182 81.932 54.065 1.00 123.25 1125 GLY D O 1
ATOM 16530 N N . ARG D 1 410 ? 63.401 79.921 54.708 1.00 123.38 1126 ARG D N 1
ATOM 16531 C CA . ARG D 1 410 ? 61.998 80.322 54.594 1.00 123.39 1126 ARG D CA 1
ATOM 16532 C C . ARG D 1 410 ? 61.674 81.367 55.637 1.00 121.98 1126 ARG D C 1
ATOM 16533 O O . ARG D 1 410 ? 62.165 81.289 56.766 1.00 121.33 1126 ARG D O 1
ATOM 16541 N N . HIS D 1 411 ? 60.835 82.327 55.258 1.00 120.15 1127 HIS D N 1
ATOM 16542 C CA . HIS D 1 411 ? 60.228 83.250 56.205 1.00 116.44 1127 HIS D CA 1
ATOM 16543 C C . HIS D 1 411 ? 58.873 82.718 56.619 1.00 117.68 1127 HIS D C 1
ATOM 16544 O O . HIS D 1 411 ? 58.184 82.074 55.836 1.00 120.61 1127 HIS D O 1
ATOM 16551 N N . SER D 1 412 ? 58.496 82.994 57.861 1.00 118.84 1128 SER D N 1
ATOM 16552 C CA . SER D 1 412 ? 57.149 82.723 58.342 1.00 117.07 1128 SER D CA 1
ATOM 16553 C C . SER D 1 412 ? 56.231 83.838 57.890 1.00 116.74 1128 SER D C 1
ATOM 16554 O O . SER D 1 412 ? 56.671 84.865 57.362 1.00 111.72 1128 SER D O 1
ATOM 16557 N N . GLU D 1 413 ? 54.947 83.635 58.140 1.00 121.05 1129 GLU D N 1
ATOM 16558 C CA . GLU D 1 413 ? 53.969 84.699 57.995 1.00 124.19 1129 GLU D CA 1
ATOM 16559 C C . GLU D 1 413 ? 54.317 85.770 59.034 1.00 121.58 1129 GLU D C 1
ATOM 16560 O O . GLU D 1 413 ? 54.731 85.453 60.151 1.00 121.12 1129 GLU D O 1
ATOM 16566 N N . LEU D 1 414 ? 54.189 87.032 58.643 1.00 119.72 1130 LEU D N 1
ATOM 16567 C CA . LEU D 1 414 ? 54.551 88.160 59.502 1.00 115.36 1130 LEU D CA 1
ATOM 16568 C C . LEU D 1 414 ? 53.491 88.370 60.582 1.00 112.72 1130 LEU D C 1
ATOM 16569 O O . LEU D 1 414 ? 52.349 87.956 60.428 1.00 110.70 1130 LEU D O 1
ATOM 16574 N N . SER D 1 415 ? 53.897 88.981 61.689 1.00 112.41 1131 SER D N 1
ATOM 16575 C CA . SER D 1 415 ? 52.998 89.317 62.793 1.00 109.34 1131 SER D CA 1
ATOM 16576 C C . SER D 1 415 ? 53.308 90.718 63.302 1.00 109.03 1131 SER D C 1
ATOM 16577 O O . SER D 1 415 ? 54.467 91.100 63.380 1.00 108.75 1131 SER D O 1
ATOM 16580 N N . THR D 1 416 ? 52.269 91.452 63.688 1.00 111.30 1132 THR D N 1
ATOM 16581 C CA . THR D 1 416 ? 52.368 92.894 63.949 1.00 111.27 1132 THR D CA 1
ATOM 16582 C C . THR D 1 416 ? 51.779 93.295 65.301 1.00 107.87 1132 THR D C 1
ATOM 16583 O O . THR D 1 416 ? 50.857 92.659 65.796 1.00 105.92 1132 THR D O 1
ATOM 16587 N N . VAL D 1 417 ? 52.346 94.343 65.891 1.00 104.71 1133 VAL D N 1
ATOM 16588 C CA . VAL D 1 417 ? 51.797 94.998 67.075 1.00 102.20 1133 VAL D CA 1
ATOM 16589 C C . VAL D 1 417 ? 51.952 96.506 66.880 1.00 103.90 1133 VAL D C 1
ATOM 16590 O O . VAL D 1 417 ? 53.040 96.969 66.546 1.00 105.06 1133 VAL D O 1
ATOM 16594 N N . THR D 1 418 ? 50.874 97.267 67.066 1.00 105.45 1134 THR D N 1
ATOM 16595 C CA . THR D 1 418 ? 50.967 98.735 67.113 1.00 106.82 1134 THR D CA 1
ATOM 16596 C C . THR D 1 418 ? 50.451 99.231 68.459 1.00 105.76 1134 THR D C 1
ATOM 16597 O O . THR D 1 418 ? 49.458 98.715 68.963 1.00 104.79 1134 THR D O 1
ATOM 16601 N N . LEU D 1 419 ? 51.139 100.212 69.041 1.00 105.09 1135 LEU D N 1
ATOM 16602 C CA . LEU D 1 419 ? 50.763 100.752 70.348 1.00 105.87 1135 LEU D CA 1
ATOM 16603 C C . LEU D 1 419 ? 51.373 102.119 70.583 1.00 106.13 1135 LEU D C 1
ATOM 16604 O O . LEU D 1 419 ? 52.405 102.443 70.004 1.00 105.10 1135 LEU D O 1
ATOM 16609 N N . ARG D 1 420 ? 50.735 102.902 71.453 1.00 108.39 1136 ARG D N 1
ATOM 16610 C CA . ARG D 1 420 ? 51.266 104.196 71.874 1.00 108.98 1136 ARG D CA 1
ATOM 16611 C C . ARG D 1 420 ? 52.028 104.065 73.176 1.00 103.44 1136 ARG D C 1
ATOM 16612 O O . ARG D 1 420 ? 51.565 103.399 74.086 1.00 100.58 1136 ARG D O 1
ATOM 16620 N N . THR D 1 421 ? 53.178 104.723 73.272 1.00 100.89 1137 THR D N 1
ATOM 16621 C CA . THR D 1 421 ? 53.867 104.862 74.553 1.00 99.95 1137 THR D CA 1
ATOM 16622 C C . THR D 1 421 ? 53.098 105.888 75.403 1.00 100.41 1137 THR D C 1
ATOM 16623 O O . THR D 1 421 ? 52.355 106.678 74.850 1.00 100.36 1137 THR D O 1
ATOM 16627 N N . ALA D 1 422 ? 53.279 105.884 76.726 1.00 101.15 1138 ALA D N 1
ATOM 16628 C CA . ALA D 1 422 ? 52.494 106.735 77.657 1.00 103.75 1138 ALA D CA 1
ATOM 16629 C C . ALA D 1 422 ? 52.850 108.218 77.578 1.00 105.86 1138 ALA D C 1
ATOM 16630 O O . ALA D 1 422 ? 53.757 108.596 76.845 1.00 107.48 1138 ALA D O 1
ATOM 16632 N N . CYS D 1 423 ? 52.157 109.080 78.325 1.00 110.06 1139 CYS D N 1
ATOM 16633 C CA . CYS D 1 423 ? 52.502 110.497 78.245 1.00 115.30 1139 CYS D CA 1
ATOM 16634 C C . CYS D 1 423 ? 53.803 110.787 78.973 1.00 112.72 1139 CYS D C 1
ATOM 16635 O O . CYS D 1 423 ? 54.177 110.033 79.877 1.00 113.70 1139 CYS D O 1
ATOM 16638 N N . PRO D 1 424 ? 54.489 111.885 78.593 1.00 110.98 1140 PRO D N 1
ATOM 16639 C CA . PRO D 1 424 ? 55.705 112.230 79.312 1.00 111.37 1140 PRO D CA 1
ATOM 16640 C C . PRO D 1 424 ? 55.395 112.692 80.707 1.00 109.46 1140 PRO D C 1
ATOM 16641 O O . PRO D 1 424 ? 54.280 113.140 80.966 1.00 109.54 1140 PRO D O 1
ATOM 16645 N N . LEU D 1 425 ? 56.387 112.584 81.583 1.00 108.02 1141 LEU D N 1
ATOM 16646 C CA . LEU D 1 425 ? 56.219 112.977 82.965 1.00 108.02 1141 LEU D CA 1
ATOM 16647 C C . LEU D 1 425 ? 56.122 114.487 83.085 1.00 109.85 1141 LEU D C 1
ATOM 16648 O O . LEU D 1 425 ? 56.722 115.224 82.318 1.00 113.62 1141 LEU D O 1
ATOM 16653 N N . VAL D 1 426 ? 55.330 114.935 84.044 1.00 110.42 1142 VAL D N 1
ATOM 16654 C CA . VAL D 1 426 ? 54.989 116.342 84.191 1.00 111.48 1142 VAL D CA 1
ATOM 16655 C C . VAL D 1 426 ? 55.112 116.682 85.659 1.00 112.42 1142 VAL D C 1
ATOM 16656 O O . VAL D 1 426 ? 54.387 116.112 86.472 1.00 112.12 1142 VAL D O 1
ATOM 16660 N N . ASP D 1 427 ? 56.034 117.587 85.998 1.00 113.62 1143 ASP D N 1
ATOM 16661 C CA . ASP D 1 427 ? 56.101 118.144 87.348 1.00 114.76 1143 ASP D CA 1
ATOM 16662 C C . ASP D 1 427 ? 54.961 119.149 87.485 1.00 116.88 1143 ASP D C 1
ATOM 16663 O O . ASP D 1 427 ? 55.032 120.266 86.977 1.00 117.83 1143 ASP D O 1
ATOM 16668 N N . ASP D 1 428 ? 53.902 118.718 88.158 1.00 117.81 1144 ASP D N 1
ATOM 16669 C CA . ASP D 1 428 ? 52.661 119.471 88.222 1.00 120.66 1144 ASP D CA 1
ATOM 16670 C C . ASP D 1 428 ? 52.784 120.692 89.138 1.00 125.41 1144 ASP D C 1
ATOM 16671 O O . ASP D 1 428 ? 52.096 121.693 88.919 1.00 127.83 1144 ASP D O 1
ATOM 16676 N N . ASN D 1 429 ? 53.642 120.600 90.161 1.00 130.53 1145 ASN D N 1
ATOM 16677 C CA . ASN D 1 429 ? 53.988 121.750 91.022 1.00 136.61 1145 ASN D CA 1
ATOM 16678 C C . ASN D 1 429 ? 54.662 122.836 90.211 1.00 138.36 1145 ASN D C 1
ATOM 16679 O O . ASN D 1 429 ? 54.272 123.998 90.274 1.00 140.66 1145 ASN D O 1
ATOM 16684 N N . LYS D 1 430 ? 55.678 122.431 89.453 1.00 138.05 1146 LYS D N 1
ATOM 16685 C CA . LYS D 1 430 ? 56.418 123.331 88.573 1.00 138.61 1146 LYS D CA 1
ATOM 16686 C C . LYS D 1 430 ? 55.499 123.986 87.547 1.00 135.77 1146 LYS D C 1
ATOM 16687 O O . LYS D 1 430 ? 55.650 125.165 87.250 1.00 140.48 1146 LYS D O 1
ATOM 16693 N N . ALA D 1 431 ? 54.551 123.220 87.014 1.00 129.05 1147 ALA D N 1
ATOM 16694 C CA . ALA D 1 431 ? 53.602 123.750 86.047 1.00 125.69 1147 ALA D CA 1
ATOM 16695 C C . ALA D 1 431 ? 52.737 124.850 86.656 1.00 124.41 1147 ALA D C 1
ATOM 16696 O O . ALA D 1 431 ? 52.621 125.925 86.081 1.00 124.28 1147 ALA D O 1
ATOM 16698 N N . GLU D 1 432 ? 52.147 124.582 87.821 1.00 123.87 1148 GLU D N 1
ATOM 16699 C CA . GLU D 1 432 ? 51.295 125.568 88.510 1.00 126.06 1148 GLU D CA 1
ATOM 16700 C C . GLU D 1 432 ? 52.087 126.797 88.966 1.00 130.56 1148 GLU D C 1
ATOM 16701 O O . GLU D 1 432 ? 51.540 127.902 89.055 1.00 133.55 1148 GLU D O 1
ATOM 16707 N N . GLU D 1 433 ? 53.369 126.587 89.255 1.00 133.97 1149 GLU D N 1
ATOM 16708 C CA . GLU D 1 433 ? 54.291 127.654 89.637 1.00 138.28 1149 GLU D CA 1
ATOM 16709 C C . GLU D 1 433 ? 54.562 128.590 88.458 1.00 136.87 1149 GLU D C 1
ATOM 16710 O O . GLU D 1 433 ? 54.458 129.810 88.595 1.00 139.84 1149 GLU D O 1
ATOM 16716 N N . ILE D 1 434 ? 54.907 128.004 87.313 1.00 131.90 1150 ILE D N 1
ATOM 16717 C CA . ILE D 1 434 ? 55.135 128.751 86.070 1.00 129.34 1150 ILE D CA 1
ATOM 16718 C C . ILE D 1 434 ? 53.904 129.574 85.690 1.00 133.51 1150 ILE D C 1
ATOM 16719 O O . ILE D 1 434 ? 54.022 130.746 85.357 1.00 137.42 1150 ILE D O 1
ATOM 16724 N N . ALA D 1 435 ? 52.730 128.958 85.748 1.00 136.18 1151 ALA D N 1
ATOM 16725 C CA . ALA D 1 435 ? 51.479 129.648 85.431 1.00 139.54 1151 ALA D CA 1
ATOM 16726 C C . ALA D 1 435 ? 51.285 130.923 86.250 1.00 142.33 1151 ALA D C 1
ATOM 16727 O O . ALA D 1 435 ? 50.836 131.937 85.715 1.00 143.40 1151 ALA D O 1
ATOM 16729 N N . ASP D 1 436 ? 51.637 130.866 87.534 1.00 146.02 1152 ASP D N 1
ATOM 16730 C CA . ASP D 1 436 ? 51.551 132.033 88.419 1.00 153.43 1152 ASP D CA 1
ATOM 16731 C C . ASP D 1 436 ? 52.625 133.062 88.083 1.00 158.99 1152 ASP D C 1
ATOM 16732 O O . ASP D 1 436 ? 52.349 134.263 88.041 1.00 166.42 1152 ASP D O 1
ATOM 16737 N N . LYS D 1 437 ? 53.844 132.588 87.837 1.00 161.19 1153 LYS D N 1
ATOM 16738 C CA . LYS D 1 437 ? 54.935 133.452 87.381 1.00 164.54 1153 LYS D CA 1
ATOM 16739 C C . LYS D 1 437 ? 54.519 134.229 86.124 1.00 162.56 1153 LYS D C 1
ATOM 16740 O O . LYS D 1 437 ? 54.676 135.445 86.081 1.00 166.66 1153 LYS D O 1
ATOM 16746 N N . ILE D 1 438 ? 53.952 133.526 85.142 1.00 155.76 1154 ILE D N 1
ATOM 16747 C CA . ILE D 1 438 ? 53.508 134.129 83.873 1.00 153.80 1154 ILE D CA 1
ATOM 16748 C C . ILE D 1 438 ? 52.390 135.151 84.076 1.00 153.06 1154 ILE D C 1
ATOM 16749 O O . ILE D 1 438 ? 52.388 136.200 83.432 1.00 155.05 1154 ILE D O 1
ATOM 16754 N N . TYR D 1 439 ? 51.445 134.841 84.958 1.00 150.92 1155 TYR D N 1
ATOM 16755 C CA . TYR D 1 439 ? 50.338 135.750 85.258 1.00 152.92 1155 TYR D CA 1
ATOM 16756 C C . TYR D 1 439 ? 50.803 137.061 85.903 1.00 159.27 1155 TYR D C 1
ATOM 16757 O O . TYR D 1 439 ? 50.297 138.136 85.565 1.00 166.35 1155 TYR D O 1
ATOM 16766 N N . ASN D 1 440 ? 51.750 136.962 86.835 1.00 159.69 1156 ASN D N 1
ATOM 16767 C CA . ASN D 1 440 ? 52.299 138.138 87.519 1.00 160.55 1156 ASN D CA 1
ATOM 16768 C C . ASN D 1 440 ? 53.185 138.998 86.611 1.00 162.16 1156 ASN D C 1
ATOM 16769 O O . ASN D 1 440 ? 53.337 140.197 86.861 1.00 164.85 1156 ASN D O 1
ATOM 16774 N N . LEU D 1 441 ? 53.760 138.399 85.565 1.00 159.84 1157 LEU D N 1
ATOM 16775 C CA . LEU D 1 441 ? 54.435 139.174 84.519 1.00 160.46 1157 LEU D CA 1
ATOM 16776 C C . LEU D 1 441 ? 53.427 139.898 83.626 1.00 162.10 1157 LEU D C 1
ATOM 16777 O O . LEU D 1 441 ? 53.602 141.083 83.341 1.00 165.36 1157 LEU D O 1
ATOM 16782 N N . TYR D 1 442 ? 52.370 139.199 83.210 1.00 160.47 1158 TYR D N 1
ATOM 16783 C CA . TYR D 1 442 ? 51.293 139.809 82.409 1.00 162.00 1158 TYR D CA 1
ATOM 16784 C C . TYR D 1 442 ? 50.520 140.906 83.170 1.00 168.37 1158 TYR D C 1
ATOM 16785 O O . TYR D 1 442 ? 49.935 141.787 82.537 1.00 171.48 1158 TYR D O 1
ATOM 16794 N N . ASN D 1 443 ? 50.518 140.842 84.508 1.00 173.23 1159 ASN D N 1
ATOM 16795 C CA . ASN D 1 443 ? 50.028 141.943 85.373 1.00 179.13 1159 ASN D CA 1
ATOM 16796 C C . ASN D 1 443 ? 51.083 143.032 85.638 1.00 186.67 1159 ASN D C 1
ATOM 16797 O O . ASN D 1 443 ? 50.728 144.166 85.967 1.00 188.07 1159 ASN D O 1
ATOM 16802 N N . GLY D 1 444 ? 52.365 142.675 85.545 1.00 191.11 1160 GLY D N 1
ATOM 16803 C CA . GLY D 1 444 ? 53.448 143.661 85.451 1.00 195.82 1160 GLY D CA 1
ATOM 16804 C C . GLY D 1 444 ? 53.400 144.505 84.178 1.00 201.02 1160 GLY D C 1
ATOM 16805 O O . GLY D 1 444 ? 53.702 145.701 84.219 1.00 201.91 1160 GLY D O 1
ATOM 16806 N N . TYR D 1 445 ? 53.020 143.879 83.057 1.00 203.63 1161 TYR D N 1
ATOM 16807 C CA . TYR D 1 445 ? 52.908 144.517 81.725 1.00 207.86 1161 TYR D CA 1
ATOM 16808 C C . TYR D 1 445 ? 54.233 145.059 81.174 1.00 214.59 1161 TYR D C 1
ATOM 16809 O O . TYR D 1 445 ? 54.881 144.412 80.345 1.00 213.24 1161 TYR D O 1
ATOM 16818 N N . THR D 1 446 ? 54.623 146.233 81.680 1.00 223.74 1162 THR D N 1
ATOM 16819 C CA . THR D 1 446 ? 55.497 147.192 80.980 1.00 232.54 1162 THR D CA 1
ATOM 16820 C C . THR D 1 446 ? 56.787 146.624 80.395 1.00 236.50 1162 THR D C 1
ATOM 16821 O O . THR D 1 446 ? 57.096 146.862 79.225 1.00 242.14 1162 THR D O 1
ATOM 16825 N N . SER D 1 447 ? 57.526 145.869 81.202 1.00 237.04 1163 SER D N 1
ATOM 16826 C CA . SER D 1 447 ? 58.915 145.550 80.883 1.00 236.75 1163 SER D CA 1
ATOM 16827 C C . SER D 1 447 ? 59.054 144.631 79.666 1.00 233.65 1163 SER D C 1
ATOM 16828 O O . SER D 1 447 ? 58.265 143.704 79.479 1.00 229.46 1163 SER D O 1
ATOM 16831 N N . GLY D 1 448 ? 60.044 144.936 78.828 1.00 233.63 1164 GLY D N 1
ATOM 16832 C CA . GLY D 1 448 ? 60.450 144.072 77.726 1.00 232.40 1164 GLY D CA 1
ATOM 16833 C C . GLY D 1 448 ? 61.276 142.886 78.197 1.00 230.79 1164 GLY D C 1
ATOM 16834 O O . GLY D 1 448 ? 61.390 141.894 77.477 1.00 226.07 1164 GLY D O 1
ATOM 16835 N N . LYS D 1 449 ? 61.868 142.995 79.392 1.00 233.41 1165 LYS D N 1
ATOM 16836 C CA . LYS D 1 449 ? 62.511 141.852 80.056 1.00 231.61 1165 LYS D CA 1
ATOM 16837 C C . LYS D 1 449 ? 61.457 140.843 80.482 1.00 223.90 1165 LYS D C 1
ATOM 16838 O O . LYS D 1 449 ? 61.613 139.644 80.247 1.00 218.83 1165 LYS D O 1
ATOM 16844 N N . GLU D 1 450 ? 60.411 141.345 81.143 1.00 218.41 1166 GLU D N 1
ATOM 16845 C CA . GLU D 1 450 ? 59.251 140.540 81.527 1.00 212.68 1166 GLU D CA 1
ATOM 16846 C C . GLU D 1 450 ? 58.681 139.795 80.317 1.00 214.36 1166 GLU D C 1
ATOM 16847 O O . GLU D 1 450 ? 58.499 138.575 80.367 1.00 217.92 1166 GLU D O 1
ATOM 16853 N N . GLN D 1 451 ? 58.428 140.529 79.233 1.00 216.47 1167 GLN D N 1
ATOM 16854 C CA . GLN D 1 451 ? 57.921 139.943 77.982 1.00 219.45 1167 GLN D CA 1
ATOM 16855 C C . GLN D 1 451 ? 58.827 138.850 77.413 1.00 221.88 1167 GLN D C 1
ATOM 16856 O O . GLN D 1 451 ? 58.344 137.799 76.989 1.00 221.59 1167 GLN D O 1
ATOM 16862 N N . GLN D 1 452 ? 60.132 139.110 77.403 1.00 226.17 1168 GLN D N 1
ATOM 16863 C CA . GLN D 1 452 ? 61.112 138.159 76.871 1.00 226.67 1168 GLN D CA 1
ATOM 16864 C C . GLN D 1 452 ? 61.240 136.933 77.783 1.00 226.22 1168 GLN D C 1
ATOM 16865 O O . GLN D 1 452 ? 61.190 135.798 77.308 1.00 224.73 1168 GLN D O 1
ATOM 16871 N N . MET D 1 453 ? 61.379 137.178 79.087 1.00 226.64 1169 MET D N 1
ATOM 16872 C CA . MET D 1 453 ? 61.528 136.112 80.091 1.00 223.24 1169 MET D CA 1
ATOM 16873 C C . MET D 1 453 ? 60.280 135.234 80.209 1.00 220.87 1169 MET D C 1
ATOM 16874 O O . MET D 1 453 ? 60.391 134.036 80.478 1.00 219.28 1169 MET D O 1
ATOM 16879 N N . ALA D 1 454 ? 59.103 135.836 80.031 1.00 220.55 1170 ALA D N 1
ATOM 16880 C CA . ALA D 1 454 ? 57.846 135.087 79.936 1.00 217.68 1170 ALA D CA 1
ATOM 16881 C C . ALA D 1 454 ? 57.864 134.155 78.727 1.00 215.20 1170 ALA D C 1
ATOM 16882 O O . ALA D 1 454 ? 57.557 132.968 78.848 1.00 215.65 1170 ALA D O 1
ATOM 16884 N N . TYR D 1 455 ? 58.234 134.700 77.569 1.00 213.54 1171 TYR D N 1
ATOM 16885 C CA . TYR D 1 455 ? 58.351 133.911 76.340 1.00 212.34 1171 TYR D CA 1
ATOM 16886 C C . TYR D 1 455 ? 59.428 132.820 76.433 1.00 216.01 1171 TYR D C 1
ATOM 16887 O O . TYR D 1 455 ? 59.228 131.714 75.922 1.00 216.60 1171 TYR D O 1
ATOM 16896 N N . ASN D 1 456 ? 60.554 133.126 77.081 1.00 219.13 1172 ASN D N 1
ATOM 16897 C CA . ASN D 1 456 ? 61.661 132.164 77.201 1.00 216.88 1172 ASN D CA 1
ATOM 16898 C C . ASN D 1 456 ? 61.289 130.970 78.081 1.00 212.17 1172 ASN D C 1
ATOM 16899 O O . ASN D 1 456 ? 61.491 129.824 77.675 1.00 208.21 1172 ASN D O 1
ATOM 16904 N N . THR D 1 457 ? 60.742 131.236 79.269 1.00 208.95 1173 THR D N 1
ATOM 16905 C CA . THR D 1 457 ? 60.347 130.160 80.189 1.00 203.74 1173 THR D CA 1
ATOM 16906 C C . THR D 1 457 ? 59.268 129.253 79.589 1.00 203.15 1173 THR D C 1
ATOM 16907 O O . THR D 1 457 ? 59.323 128.034 79.769 1.00 205.46 1173 THR D O 1
ATOM 16911 N N . LEU D 1 458 ? 58.312 129.837 78.864 1.00 202.58 1174 LEU D N 1
ATOM 16912 C CA . LEU D 1 458 ? 57.263 129.053 78.188 1.00 201.91 1174 LEU D CA 1
ATOM 16913 C C . LEU D 1 458 ? 57.796 128.174 77.046 1.00 200.69 1174 LEU D C 1
ATOM 16914 O O . LEU D 1 458 ? 57.315 127.053 76.850 1.00 201.81 1174 LEU D O 1
ATOM 16919 N N . MET D 1 459 ? 58.778 128.675 76.302 1.00 199.38 1175 MET D N 1
ATOM 16920 C CA . MET D 1 459 ? 59.388 127.902 75.215 1.00 197.62 1175 MET D CA 1
ATOM 16921 C C . MET D 1 459 ? 60.431 126.898 75.719 1.00 195.81 1175 MET D C 1
ATOM 16922 O O . MET D 1 459 ? 60.573 125.826 75.132 1.00 195.41 1175 MET D O 1
ATOM 16927 N N . GLU D 1 460 ? 61.145 127.236 76.796 1.00 193.89 1176 GLU D N 1
ATOM 16928 C CA . GLU D 1 460 ? 62.205 126.364 77.345 1.00 190.01 1176 GLU D CA 1
ATOM 16929 C C . GLU D 1 460 ? 61.722 125.011 77.890 1.00 182.48 1176 GLU D C 1
ATOM 16930 O O . GLU D 1 460 ? 62.486 124.049 77.895 1.00 178.50 1176 GLU D O 1
ATOM 16936 N N . VAL D 1 461 ? 60.469 124.944 78.336 1.00 177.15 1177 VAL D N 1
ATOM 16937 C CA . VAL D 1 461 ? 59.892 123.718 78.903 1.00 170.94 1177 VAL D CA 1
ATOM 16938 C C . VAL D 1 461 ? 59.127 122.912 77.830 1.00 166.48 1177 VAL D C 1
ATOM 16939 O O . VAL D 1 461 ? 58.688 123.474 76.822 1.00 164.24 1177 VAL D O 1
ATOM 16943 N N . SER D 1 462 ? 58.989 121.599 78.046 1.00 161.78 1178 SER D N 1
ATOM 16944 C CA . SER D 1 462 ? 58.367 120.683 77.063 1.00 157.67 1178 SER D CA 1
ATOM 16945 C C . SER D 1 462 ? 56.918 121.017 76.734 1.00 153.12 1178 SER D C 1
ATOM 16946 O O . SER D 1 462 ? 56.234 121.679 77.509 1.00 156.90 1178 SER D O 1
ATOM 16949 N N . ALA D 1 463 ? 56.453 120.497 75.603 1.00 145.48 1179 ALA D N 1
ATOM 16950 C CA . ALA D 1 463 ? 55.102 120.767 75.113 1.00 140.95 1179 ALA D CA 1
ATOM 16951 C C . ALA D 1 463 ? 54.014 120.303 76.078 1.00 137.68 1179 ALA D C 1
ATOM 16952 O O . ALA D 1 463 ? 52.995 120.979 76.227 1.00 140.91 1179 ALA D O 1
ATOM 16954 N N . SER D 1 464 ? 54.229 119.156 76.720 1.00 130.10 1180 SER D N 1
ATOM 16955 C CA . SER D 1 464 ? 53.300 118.655 77.724 1.00 127.39 1180 SER D CA 1
ATOM 16956 C C . SER D 1 464 ? 53.236 119.587 78.921 1.00 125.88 1180 SER D C 1
ATOM 16957 O O . SER D 1 464 ? 52.145 119.870 79.424 1.00 128.98 1180 SER D O 1
ATOM 16960 N N . MET D 1 465 ? 54.401 120.034 79.384 1.00 123.60 1181 MET D N 1
ATOM 16961 C CA . MET D 1 465 ? 54.481 121.023 80.466 1.00 125.82 1181 MET D CA 1
ATOM 16962 C C . MET D 1 465 ? 53.786 122.325 80.096 1.00 124.97 1181 MET D C 1
ATOM 16963 O O . MET D 1 465 ? 53.068 122.895 80.915 1.00 126.83 1181 MET D O 1
ATOM 16968 N N . LEU D 1 466 ? 53.982 122.778 78.861 1.00 123.71 1182 LEU D N 1
ATOM 16969 C CA . LEU D 1 466 ? 53.305 123.980 78.371 1.00 124.54 1182 LEU D CA 1
ATOM 16970 C C . LEU D 1 466 ? 51.792 123.782 78.372 1.00 122.10 1182 LEU D C 1
ATOM 16971 O O . LEU D 1 466 ? 51.046 124.674 78.776 1.00 122.86 1182 LEU D O 1
ATOM 16976 N N . PHE D 1 467 ? 51.345 122.611 77.927 1.00 117.52 1183 PHE D N 1
ATOM 16977 C CA . PHE D 1 467 ? 49.923 122.280 77.958 1.00 116.35 1183 PHE D CA 1
ATOM 16978 C C . PHE D 1 467 ? 49.371 122.278 79.380 1.00 114.31 1183 PHE D C 1
ATOM 16979 O O . PHE D 1 467 ? 48.220 122.669 79.607 1.00 114.29 1183 PHE D O 1
ATOM 16987 N N . ARG D 1 468 ? 50.198 121.833 80.319 1.00 111.21 1184 ARG D N 1
ATOM 16988 C CA . ARG D 1 468 ? 49.851 121.849 81.723 1.00 111.05 1184 ARG D CA 1
ATOM 16989 C C . ARG D 1 468 ? 49.854 123.260 82.311 1.00 113.06 1184 ARG D C 1
ATOM 16990 O O . ARG D 1 468 ? 48.966 123.576 83.105 1.00 115.55 1184 ARG D O 1
ATOM 16998 N N . VAL D 1 469 ? 50.814 124.115 81.940 1.00 113.40 1185 VAL D N 1
ATOM 16999 C CA . VAL D 1 469 ? 50.803 125.498 82.473 1.00 115.48 1185 VAL D CA 1
ATOM 17000 C C . VAL D 1 469 ? 49.594 126.262 81.937 1.00 113.41 1185 VAL D C 1
ATOM 17001 O O . VAL D 1 469 ? 49.081 127.145 82.615 1.00 114.04 1185 VAL D O 1
ATOM 17005 N N . GLN D 1 470 ? 49.145 125.907 80.734 1.00 110.32 1186 GLN D N 1
ATOM 17006 C CA . GLN D 1 470 ? 47.902 126.440 80.183 1.00 110.57 1186 GLN D CA 1
ATOM 17007 C C . GLN D 1 470 ? 46.719 126.004 81.033 1.00 110.38 1186 GLN D C 1
ATOM 17008 O O . GLN D 1 470 ? 45.874 126.824 81.406 1.00 111.78 1186 GLN D O 1
ATOM 17014 N N . HIS D 1 471 ? 46.678 124.709 81.343 1.00 107.98 1187 HIS D N 1
ATOM 17015 C CA . HIS D 1 471 ? 45.620 124.143 82.175 1.00 107.22 1187 HIS D CA 1
ATOM 17016 C C . HIS D 1 471 ? 45.487 124.874 83.502 1.00 105.95 1187 HIS D C 1
ATOM 17017 O O . HIS D 1 471 ? 44.376 125.194 83.926 1.00 106.19 1187 HIS D O 1
ATOM 17024 N N . HIS D 1 472 ? 46.620 125.118 84.153 1.00 104.44 1188 HIS D N 1
ATOM 17025 C CA . HIS D 1 472 ? 46.643 125.867 85.402 1.00 105.57 1188 HIS D CA 1
ATOM 17026 C C . HIS D 1 472 ? 46.295 127.331 85.194 1.00 107.96 1188 HIS D C 1
ATOM 17027 O O . HIS D 1 472 ? 45.461 127.865 85.921 1.00 112.02 1188 HIS D O 1
ATOM 17034 N N . TYR D 1 473 ? 46.904 127.971 84.200 1.00 108.87 1189 TYR D N 1
ATOM 17035 C CA . TYR D 1 473 ? 46.635 129.384 83.930 1.00 112.04 1189 TYR D CA 1
ATOM 17036 C C . TYR D 1 473 ? 45.134 129.650 83.761 1.00 112.07 1189 TYR D C 1
ATOM 17037 O O . TYR D 1 473 ? 44.619 130.639 84.281 1.00 112.40 1189 TYR D O 1
ATOM 17046 N N . ASN D 1 474 ? 44.449 128.772 83.035 1.00 111.50 1190 ASN D N 1
ATOM 17047 C CA . ASN D 1 474 ? 43.006 128.906 82.807 1.00 113.55 1190 ASN D CA 1
ATOM 17048 C C . ASN D 1 474 ? 42.145 128.492 84.002 1.00 113.43 1190 ASN D C 1
ATOM 17049 O O . ASN D 1 474 ? 41.028 128.978 84.146 1.00 115.10 1190 ASN D O 1
ATOM 17054 N N . SER D 1 475 ? 42.644 127.592 84.845 1.00 112.90 1191 SER D N 1
ATOM 17055 C CA . SER D 1 475 ? 41.950 127.244 86.088 1.00 113.87 1191 SER D CA 1
ATOM 17056 C C . SER D 1 475 ? 41.775 128.440 86.998 1.00 116.47 1191 SER D C 1
ATOM 17057 O O . SER D 1 475 ? 40.734 128.584 87.635 1.00 117.88 1191 SER D O 1
ATOM 17060 N N . HIS D 1 476 ? 42.786 129.303 87.031 1.00 119.89 1192 HIS D N 1
ATOM 17061 C CA . HIS D 1 476 ? 42.825 130.435 87.944 1.00 126.31 1192 HIS D CA 1
ATOM 17062 C C . HIS D 1 476 ? 42.416 131.756 87.299 1.00 131.77 1192 HIS D C 1
ATOM 17063 O O . HIS D 1 476 ? 41.512 132.427 87.796 1.00 135.46 1192 HIS D O 1
ATOM 17070 N N . TYR D 1 477 ? 43.061 132.118 86.191 1.00 135.93 1193 TYR D N 1
ATOM 17071 C CA . TYR D 1 477 ? 43.003 133.493 85.665 1.00 141.12 1193 TYR D CA 1
ATOM 17072 C C . TYR D 1 477 ? 42.180 133.697 84.380 1.00 144.07 1193 TYR D C 1
ATOM 17073 O O . TYR D 1 477 ? 42.372 134.696 83.678 1.00 147.50 1193 TYR D O 1
ATOM 17082 N N . GLU D 1 478 ? 41.250 132.787 84.095 1.00 145.14 1194 GLU D N 1
ATOM 17083 C CA . GLU D 1 478 ? 40.479 132.829 82.844 1.00 147.90 1194 GLU D CA 1
ATOM 17084 C C . GLU D 1 478 ? 39.520 134.017 82.749 1.00 150.33 1194 GLU D C 1
ATOM 17085 O O . GLU D 1 478 ? 39.202 134.457 81.644 1.00 150.79 1194 GLU D O 1
ATOM 17091 N N . LYS D 1 479 ? 39.080 134.541 83.895 1.00 152.56 1195 LYS D N 1
ATOM 17092 C CA . LYS D 1 479 ? 38.164 135.688 83.925 1.00 156.62 1195 LYS D CA 1
ATOM 17093 C C . LYS D 1 479 ? 38.841 136.974 83.442 1.00 155.96 1195 LYS D C 1
ATOM 17094 O O . LYS D 1 479 ? 38.172 137.849 82.898 1.00 160.87 1195 LYS D O 1
ATOM 17100 N N . PHE D 1 480 ? 40.159 137.075 83.620 1.00 151.51 1196 PHE D N 1
ATOM 17101 C CA . PHE D 1 480 ? 40.930 138.253 83.204 1.00 150.52 1196 PHE D CA 1
ATOM 17102 C C . PHE D 1 480 ? 41.653 138.052 81.868 1.00 146.87 1196 PHE D C 1
ATOM 17103 O O . PHE D 1 480 ? 42.534 138.841 81.520 1.00 148.91 1196 PHE D O 1
ATOM 17111 N N . GLY D 1 481 ? 41.279 137.016 81.115 1.00 141.62 1197 GLY D N 1
ATOM 17112 C CA . GLY D 1 481 ? 41.910 136.713 79.835 1.00 138.59 1197 GLY D CA 1
ATOM 17113 C C . GLY D 1 481 ? 42.425 135.286 79.791 1.00 133.34 1197 GLY D C 1
ATOM 17114 O O . GLY D 1 481 ? 43.241 134.895 80.620 1.00 129.53 1197 GLY D O 1
ATOM 17115 N N . ASP D 1 482 ? 41.917 134.527 78.822 1.00 132.07 1198 ASP D N 1
ATOM 17116 C CA . ASP D 1 482 ? 42.391 133.187 78.457 1.00 131.81 1198 ASP D CA 1
ATOM 17117 C C . ASP D 1 482 ? 43.906 133.157 78.148 1.00 132.53 1198 ASP D C 1
ATOM 17118 O O . ASP D 1 482 ? 44.463 134.159 77.710 1.00 135.25 1198 ASP D O 1
ATOM 17123 N N . PHE D 1 483 ? 44.558 132.008 78.363 1.00 131.80 1199 PHE D N 1
ATOM 17124 C CA . PHE D 1 483 ? 46.032 131.878 78.246 1.00 131.71 1199 PHE D CA 1
ATOM 17125 C C . PHE D 1 483 ? 46.624 132.277 76.900 1.00 135.78 1199 PHE D C 1
ATOM 17126 O O . PHE D 1 483 ? 47.638 132.978 76.851 1.00 140.94 1199 PHE D O 1
ATOM 17134 N N . VAL D 1 484 ? 46.019 131.794 75.820 1.00 137.85 1200 VAL D N 1
ATOM 17135 C CA . VAL D 1 484 ? 46.480 132.115 74.465 1.00 140.18 1200 VAL D CA 1
ATOM 17136 C C . VAL D 1 484 ? 46.155 133.571 74.155 1.00 142.65 1200 VAL D C 1
ATOM 17137 O O . VAL D 1 484 ? 47.030 134.326 73.724 1.00 143.81 1200 VAL D O 1
ATOM 17141 N N . TRP D 1 485 ? 44.898 133.949 74.391 1.00 142.99 1201 TRP D N 1
ATOM 17142 C CA . TRP D 1 485 ? 44.422 135.313 74.160 1.00 146.18 1201 TRP D CA 1
ATOM 17143 C C . TRP D 1 485 ? 45.254 136.358 74.906 1.00 149.83 1201 TRP D C 1
ATOM 17144 O O . TRP D 1 485 ? 45.623 137.378 74.332 1.00 155.58 1201 TRP D O 1
ATOM 17155 N N . ARG D 1 486 ? 45.560 136.091 76.170 1.00 152.73 1202 ARG D N 1
ATOM 17156 C CA . ARG D 1 486 ? 46.362 137.005 76.989 1.00 158.81 1202 ARG D CA 1
ATOM 17157 C C . ARG D 1 486 ? 47.851 136.980 76.616 1.00 162.49 1202 ARG D C 1
ATOM 17158 O O . ARG D 1 486 ? 48.530 138.003 76.734 1.00 166.62 1202 ARG D O 1
ATOM 17166 N N . SER D 1 487 ? 48.359 135.824 76.184 1.00 164.27 1203 SER D N 1
ATOM 17167 C CA . SER D 1 487 ? 49.727 135.730 75.647 1.00 166.39 1203 SER D CA 1
ATOM 17168 C C . SER D 1 487 ? 49.891 136.578 74.384 1.00 171.61 1203 SER D C 1
ATOM 17169 O O . SER D 1 487 ? 50.936 137.199 74.188 1.00 177.92 1203 SER D O 1
ATOM 17172 N N . GLU D 1 488 ? 48.858 136.600 73.541 1.00 172.42 1204 GLU D N 1
ATOM 17173 C CA . GLU D 1 488 ? 48.856 137.424 72.328 1.00 173.97 1204 GLU D CA 1
ATOM 17174 C C . GLU D 1 488 ? 48.827 138.920 72.646 1.00 175.02 1204 GLU D C 1
ATOM 17175 O O . GLU D 1 488 ? 49.524 139.694 71.995 1.00 179.09 1204 GLU D O 1
ATOM 17181 N N . ASP D 1 489 ? 48.037 139.312 73.644 1.00 173.40 1205 ASP D N 1
ATOM 17182 C CA . ASP D 1 489 ? 47.979 140.707 74.099 1.00 175.90 1205 ASP D CA 1
ATOM 17183 C C . ASP D 1 489 ? 49.321 141.237 74.607 1.00 178.27 1205 ASP D C 1
ATOM 17184 O O . ASP D 1 489 ? 49.706 142.355 74.274 1.00 183.39 1205 ASP D O 1
ATOM 17189 N N . GLU D 1 490 ? 50.024 140.435 75.404 1.00 178.74 1206 GLU D N 1
ATOM 17190 C CA . GLU D 1 490 ? 51.233 140.886 76.107 1.00 181.80 1206 GLU D CA 1
ATOM 17191 C C . GLU D 1 490 ? 52.544 140.582 75.363 1.00 185.02 1206 GLU D C 1
ATOM 17192 O O . GLU D 1 490 ? 53.531 141.287 75.561 1.00 185.48 1206 GLU D O 1
ATOM 17198 N N . LEU D 1 491 ? 52.558 139.536 74.531 1.00 188.95 1207 LEU D N 1
ATOM 17199 C CA . LEU D 1 491 ? 53.760 139.142 73.765 1.00 192.99 1207 LEU D CA 1
ATOM 17200 C C . LEU D 1 491 ? 53.675 139.380 72.250 1.00 194.35 1207 LEU D C 1
ATOM 17201 O O . LEU D 1 491 ? 54.702 139.349 71.565 1.00 198.08 1207 LEU D O 1
ATOM 17206 N N . GLY D 1 492 ? 52.466 139.588 71.729 1.00 192.94 1208 GLY D N 1
ATOM 17207 C CA . GLY D 1 492 ? 52.258 139.916 70.322 1.00 192.79 1208 GLY D CA 1
ATOM 17208 C C . GLY D 1 492 ? 51.951 138.701 69.463 1.00 190.20 1208 GLY D C 1
ATOM 17209 O O . GLY D 1 492 ? 52.207 137.572 69.890 1.00 186.01 1208 GLY D O 1
ATOM 17210 N N . PRO D 1 493 ? 51.417 138.926 68.240 1.00 193.22 1209 PRO D N 1
ATOM 17211 C CA . PRO D 1 493 ? 50.881 137.873 67.362 1.00 193.64 1209 PRO D CA 1
ATOM 17212 C C . PRO D 1 493 ? 51.762 136.639 67.132 1.00 194.70 1209 PRO D C 1
ATOM 17213 O O . PRO D 1 493 ? 51.255 135.525 67.253 1.00 194.22 1209 PRO D O 1
ATOM 17217 N N . ARG D 1 494 ? 53.047 136.827 66.804 1.00 198.14 1210 ARG D N 1
ATOM 17218 C CA . ARG D 1 494 ? 53.903 135.693 66.391 1.00 197.50 1210 ARG D CA 1
ATOM 17219 C C . ARG D 1 494 ? 54.361 134.800 67.551 1.00 197.28 1210 ARG D C 1
ATOM 17220 O O . ARG D 1 494 ? 54.283 133.569 67.450 1.00 193.49 1210 ARG D O 1
ATOM 17228 N N . LYS D 1 495 ? 54.804 135.411 68.652 1.00 203.39 1211 LYS D N 1
ATOM 17229 C CA . LYS D 1 495 ? 55.204 134.654 69.853 1.00 205.07 1211 LYS D CA 1
ATOM 17230 C C . LYS D 1 495 ? 54.045 133.807 70.394 1.00 202.86 1211 LYS D C 1
ATOM 17231 O O . LYS D 1 495 ? 54.242 132.658 70.792 1.00 200.90 1211 LYS D O 1
ATOM 17237 N N . ALA D 1 496 ? 52.844 134.383 70.387 1.00 203.64 1212 ALA D N 1
ATOM 17238 C CA . ALA D 1 496 ? 51.625 133.674 70.784 1.00 202.15 1212 ALA D CA 1
ATOM 17239 C C . ALA D 1 496 ? 51.286 132.495 69.869 1.00 199.03 1212 ALA D C 1
ATOM 17240 O O . ALA D 1 496 ? 50.778 131.482 70.342 1.00 198.67 1212 ALA D O 1
ATOM 17242 N N . HIS D 1 497 ? 51.553 132.636 68.571 1.00 197.01 1213 HIS D N 1
ATOM 17243 C CA . HIS D 1 497 ? 51.349 131.543 67.610 1.00 195.70 1213 HIS D CA 1
ATOM 17244 C C . HIS D 1 497 ? 52.425 130.463 67.717 1.00 189.91 1213 HIS D C 1
ATOM 17245 O O . HIS D 1 497 ? 52.144 129.298 67.449 1.00 186.64 1213 HIS D O 1
ATOM 17252 N N . LEU D 1 498 ? 53.653 130.850 68.070 1.00 187.01 1214 LEU D N 1
ATOM 17253 C CA . LEU D 1 498 ? 54.716 129.874 68.361 1.00 183.05 1214 LEU D CA 1
ATOM 17254 C C . LEU D 1 498 ? 54.374 129.032 69.591 1.00 177.53 1214 LEU D C 1
ATOM 17255 O O . LEU D 1 498 ? 54.592 127.820 69.597 1.00 175.13 1214 LEU D O 1
ATOM 17260 N N . ILE D 1 499 ? 53.840 129.690 70.619 1.00 173.21 1215 ILE D N 1
ATOM 17261 C CA . ILE D 1 499 ? 53.326 129.018 71.811 1.00 167.56 1215 ILE D CA 1
ATOM 17262 C C . ILE D 1 499 ? 52.209 128.049 71.421 1.00 164.26 1215 ILE D C 1
ATOM 17263 O O . ILE D 1 499 ? 52.296 126.863 71.727 1.00 162.40 1215 ILE D O 1
ATOM 17268 N N . LEU D 1 500 ? 51.172 128.560 70.755 1.00 164.49 1216 LEU D N 1
ATOM 17269 C CA . LEU D 1 500 ? 50.053 127.728 70.259 1.00 164.18 1216 LEU D CA 1
ATOM 17270 C C . LEU D 1 500 ? 50.513 126.472 69.526 1.00 162.69 1216 LEU D C 1
ATOM 17271 O O . LEU D 1 500 ? 50.014 125.383 69.797 1.00 157.41 1216 LEU D O 1
ATOM 17276 N N . ARG D 1 501 ? 51.437 126.649 68.582 1.00 168.10 1217 ARG D N 1
ATOM 17277 C CA . ARG D 1 501 ? 51.983 125.544 67.782 1.00 169.09 1217 ARG D CA 1
ATOM 17278 C C . ARG D 1 501 ? 52.615 124.430 68.614 1.00 164.43 1217 ARG D C 1
ATOM 17279 O O . ARG D 1 501 ? 52.457 123.249 68.302 1.00 157.99 1217 ARG D O 1
ATOM 17287 N N . ARG D 1 502 ? 53.332 124.813 69.666 1.00 164.69 1218 ARG D N 1
ATOM 17288 C CA . ARG D 1 502 ? 53.918 123.840 70.581 1.00 164.74 1218 ARG D CA 1
ATOM 17289 C C . ARG D 1 502 ? 52.832 122.961 71.210 1.00 165.70 1218 ARG D C 1
ATOM 17290 O O . ARG D 1 502 ? 52.985 121.746 71.299 1.00 163.53 1218 ARG D O 1
ATOM 17298 N N . LEU D 1 503 ? 51.729 123.586 71.622 1.00 166.69 1219 LEU D N 1
ATOM 17299 C CA . LEU D 1 503 ? 50.597 122.874 72.230 1.00 160.76 1219 LEU D CA 1
ATOM 17300 C C . LEU D 1 503 ? 49.944 121.872 71.273 1.00 157.68 1219 LEU D C 1
ATOM 17301 O O . LEU D 1 503 ? 49.390 120.870 71.715 1.00 149.06 1219 LEU D O 1
ATOM 17306 N N . GLU D 1 504 ? 50.023 122.148 69.970 1.00 162.81 1220 GLU D N 1
ATOM 17307 C CA . GLU D 1 504 ? 49.512 121.240 68.934 1.00 165.48 1220 GLU D CA 1
ATOM 17308 C C . GLU D 1 504 ? 50.278 119.917 68.911 1.00 158.68 1220 GLU D C 1
ATOM 17309 O O . GLU D 1 504 ? 49.715 118.889 68.548 1.00 156.12 1220 GLU D O 1
ATOM 17315 N N . ARG D 1 505 ? 51.555 119.951 69.293 1.00 157.13 1221 ARG D N 1
ATOM 17316 C CA . ARG D 1 505 ? 52.410 118.756 69.275 1.00 158.44 1221 ARG D CA 1
ATOM 17317 C C . ARG D 1 505 ? 52.047 117.707 70.345 1.00 152.60 1221 ARG D C 1
ATOM 17318 O O . ARG D 1 505 ? 52.517 116.575 70.277 1.00 150.77 1221 ARG D O 1
ATOM 17326 N N . VAL D 1 506 ? 51.218 118.084 71.320 1.00 148.55 1222 VAL D N 1
ATOM 17327 C CA . VAL D 1 506 ? 50.652 117.141 72.298 1.00 140.64 1222 VAL D CA 1
ATOM 17328 C C . VAL D 1 506 ? 49.463 116.422 71.656 1.00 135.86 1222 VAL D C 1
ATOM 17329 O O . VAL D 1 506 ? 48.645 117.057 70.993 1.00 141.19 1222 VAL D O 1
ATOM 17333 N N . SER D 1 507 ? 49.350 115.117 71.875 1.00 128.57 1223 SER D N 1
ATOM 17334 C CA . SER D 1 507 ? 48.292 114.308 71.247 1.00 129.47 1223 SER D CA 1
ATOM 17335 C C . SER D 1 507 ? 46.904 114.530 71.859 1.00 132.71 1223 SER D C 1
ATOM 17336 O O . SER D 1 507 ? 46.757 115.282 72.817 1.00 134.86 1223 SER D O 1
ATOM 17339 N N . SER D 1 508 ? 45.892 113.873 71.288 1.00 134.23 1224 SER D N 1
ATOM 17340 C CA . SER D 1 508 ? 44.528 113.879 71.839 1.00 134.05 1224 SER D CA 1
ATOM 17341 C C . SER D 1 508 ? 44.434 113.139 73.166 1.00 129.96 1224 SER D C 1
ATOM 17342 O O . SER D 1 508 ? 43.747 113.588 74.075 1.00 129.36 1224 SER D O 1
ATOM 17345 N N . HIS D 1 509 ? 45.140 112.017 73.271 1.00 130.08 1225 HIS D N 1
ATOM 17346 C CA . HIS D 1 509 ? 45.094 111.170 74.473 1.00 132.07 1225 HIS D CA 1
ATOM 17347 C C . HIS D 1 509 ? 45.769 111.883 75.627 1.00 128.61 1225 HIS D C 1
ATOM 17348 O O . HIS D 1 509 ? 45.212 111.962 76.713 1.00 128.94 1225 HIS D O 1
ATOM 17355 N N . CYS D 1 510 ? 46.950 112.435 75.367 1.00 125.94 1226 CYS D N 1
ATOM 17356 C CA . CYS D 1 510 ? 47.687 113.164 76.389 1.00 123.83 1226 CYS D CA 1
ATOM 17357 C C . CYS D 1 510 ? 47.018 114.457 76.811 1.00 121.68 1226 CYS D C 1
ATOM 17358 O O . CYS D 1 510 ? 46.968 114.754 78.001 1.00 122.84 1226 CYS D O 1
ATOM 17361 N N . SER D 1 511 ? 46.505 115.226 75.858 1.00 122.27 1227 SER D N 1
ATOM 17362 C CA . SER D 1 511 ? 45.814 116.468 76.198 1.00 125.36 1227 SER D CA 1
ATOM 17363 C C . SER D 1 511 ? 44.606 116.208 77.108 1.00 124.30 1227 SER D C 1
ATOM 17364 O O . SER D 1 511 ? 44.322 117.006 77.997 1.00 127.03 1227 SER D O 1
ATOM 17367 N N . SER D 1 512 ? 43.914 115.090 76.898 1.00 121.02 1228 SER D N 1
ATOM 17368 C CA . SER D 1 512 ? 42.809 114.693 77.772 1.00 118.28 1228 SER D CA 1
ATOM 17369 C C . SER D 1 512 ? 43.302 114.399 79.190 1.00 112.71 1228 SER D C 1
ATOM 17370 O O . SER D 1 512 ? 42.824 114.997 80.146 1.00 113.51 1228 SER D O 1
ATOM 17373 N N . LEU D 1 513 ? 44.268 113.496 79.309 1.00 108.00 1229 LEU D N 1
ATOM 17374 C CA . LEU D 1 513 ? 44.885 113.161 80.604 1.00 105.55 1229 LEU D CA 1
ATOM 17375 C C . LEU D 1 513 ? 45.538 114.369 81.297 1.00 105.41 1229 LEU D C 1
ATOM 17376 O O . LEU D 1 513 ? 45.478 114.487 82.513 1.00 104.22 1229 LEU D O 1
ATOM 17381 N N . LEU D 1 514 ? 46.144 115.268 80.522 1.00 106.24 1230 LEU D N 1
ATOM 17382 C CA . LEU D 1 514 ? 46.807 116.458 81.072 1.00 106.03 1230 LEU D CA 1
ATOM 17383 C C . LEU D 1 514 ? 45.852 117.593 81.469 1.00 107.94 1230 LEU D C 1
ATOM 17384 O O . LEU D 1 514 ? 46.308 118.635 81.945 1.00 107.65 1230 LEU D O 1
ATOM 17389 N N . ARG D 1 515 ? 44.545 117.405 81.278 1.00 110.00 1231 ARG D N 1
ATOM 17390 C CA . ARG D 1 515 ? 43.527 118.273 81.893 1.00 112.65 1231 ARG D CA 1
ATOM 17391 C C . ARG D 1 515 ? 43.012 117.751 83.243 1.00 109.40 1231 ARG D C 1
ATOM 17392 O O . ARG D 1 515 ? 42.093 118.338 83.808 1.00 111.48 1231 ARG D O 1
ATOM 17400 N N . SER D 1 516 ? 43.589 116.661 83.755 1.00 105.20 1232 SER D N 1
ATOM 17401 C CA . SER D 1 516 ? 43.235 116.123 85.081 1.00 103.39 1232 SER D CA 1
ATOM 17402 C C . SER D 1 516 ? 43.387 117.137 86.211 1.00 105.02 1232 SER D C 1
ATOM 17403 O O . SER D 1 516 ? 44.084 118.128 86.063 1.00 108.19 1232 SER D O 1
ATOM 17406 N N . ALA D 1 517 ? 42.754 116.861 87.348 1.00 105.25 1233 ALA D N 1
ATOM 17407 C CA . ALA D 1 517 ? 42.885 117.717 88.523 1.00 104.97 1233 ALA D CA 1
ATOM 17408 C C . ALA D 1 517 ? 44.318 117.739 89.026 1.00 103.91 1233 ALA D C 1
ATOM 17409 O O . ALA D 1 517 ? 44.904 118.810 89.106 1.00 105.14 1233 ALA D O 1
ATOM 17411 N N . TYR D 1 518 ? 44.880 116.570 89.354 1.00 103.09 1234 TYR D N 1
ATOM 17412 C CA . TYR D 1 518 ? 46.277 116.496 89.827 1.00 103.02 1234 TYR D CA 1
ATOM 17413 C C . TYR D 1 518 ? 47.041 115.332 89.135 1.00 103.43 1234 TYR D C 1
ATOM 17414 O O . TYR D 1 518 ? 46.472 114.280 88.760 1.00 106.73 1234 TYR D O 1
ATOM 17423 N N . ILE D 1 519 ? 48.335 115.552 88.935 1.00 103.52 1235 ILE D N 1
ATOM 17424 C CA . ILE D 1 519 ? 49.230 114.577 88.314 1.00 103.14 1235 ILE D CA 1
ATOM 17425 C C . ILE D 1 519 ? 50.366 114.318 89.296 1.00 104.10 1235 ILE D C 1
ATOM 17426 O O . ILE D 1 519 ? 50.981 115.257 89.786 1.00 101.25 1235 ILE D O 1
ATOM 17431 N N . GLN D 1 520 ? 50.601 113.044 89.601 1.00 106.86 1236 GLN D N 1
ATOM 17432 C CA . GLN D 1 520 ? 51.661 112.625 90.514 1.00 110.91 1236 GLN D CA 1
ATOM 17433 C C . GLN D 1 520 ? 52.487 111.553 89.836 1.00 110.57 1236 GLN D C 1
ATOM 17434 O O . GLN D 1 520 ? 52.035 110.954 88.864 1.00 111.58 1236 GLN D O 1
ATOM 17440 N N . SER D 1 521 ? 53.678 111.296 90.359 1.00 111.25 1237 SER D N 1
ATOM 17441 C CA . SER D 1 521 ? 54.596 110.353 89.738 1.00 114.70 1237 SER D CA 1
ATOM 17442 C C . SER D 1 521 ? 54.917 109.198 90.665 1.00 118.09 1237 SER D C 1
ATOM 17443 O O . SER D 1 521 ? 55.534 109.413 91.697 1.00 128.59 1237 SER D O 1
ATOM 17446 N N . ARG D 1 522 ? 54.491 107.983 90.315 1.00 117.91 1238 ARG D N 1
ATOM 17447 C CA . ARG D 1 522 ? 55.008 106.764 90.957 1.00 117.45 1238 ARG D CA 1
ATOM 17448 C C . ARG D 1 522 ? 56.142 106.202 90.095 1.00 115.55 1238 ARG D C 1
ATOM 17449 O O . ARG D 1 522 ? 56.163 106.415 88.880 1.00 115.31 1238 ARG D O 1
ATOM 17457 N N . VAL D 1 523 ? 57.082 105.504 90.727 1.00 115.67 1239 VAL D N 1
ATOM 17458 C CA . VAL D 1 523 ? 58.171 104.835 90.014 1.00 116.36 1239 VAL D CA 1
ATOM 17459 C C . VAL D 1 523 ? 58.123 103.342 90.314 1.00 118.26 1239 VAL D C 1
ATOM 17460 O O . VAL D 1 523 ? 58.490 102.902 91.403 1.00 124.32 1239 VAL D O 1
ATOM 17464 N N . GLU D 1 524 ? 57.662 102.579 89.331 1.00 119.94 1240 GLU D N 1
ATOM 17465 C CA . GLU D 1 524 ? 57.677 101.122 89.366 1.00 123.83 1240 GLU D CA 1
ATOM 17466 C C . GLU D 1 524 ? 59.085 100.684 88.986 1.00 123.40 1240 GLU D C 1
ATOM 17467 O O . GLU D 1 524 ? 59.758 101.376 88.220 1.00 124.53 1240 GLU D O 1
ATOM 17473 N N . THR D 1 525 ? 59.555 99.586 89.572 1.00 125.36 1241 THR D N 1
ATOM 17474 C CA . THR D 1 525 ? 60.845 98.997 89.208 1.00 124.87 1241 THR D CA 1
ATOM 17475 C C . THR D 1 525 ? 60.606 97.522 88.952 1.00 124.35 1241 THR D C 1
ATOM 17476 O O . THR D 1 525 ? 60.160 96.808 89.850 1.00 126.99 1241 THR D O 1
ATOM 17480 N N . VAL D 1 526 ? 60.916 97.070 87.736 1.00 121.26 1242 VAL D N 1
ATOM 17481 C CA . VAL D 1 526 ? 60.568 95.713 87.300 1.00 119.63 1242 VAL D CA 1
ATOM 17482 C C . VAL D 1 526 ? 61.739 94.992 86.626 1.00 116.56 1242 VAL D C 1
ATOM 17483 O O . VAL D 1 526 ? 62.617 95.642 86.045 1.00 115.88 1242 VAL D O 1
ATOM 17487 N N . PRO D 1 527 ? 61.755 93.647 86.702 1.00 114.88 1243 PRO D N 1
ATOM 17488 C CA . PRO D 1 527 ? 62.868 92.885 86.165 1.00 116.98 1243 PRO D CA 1
ATOM 17489 C C . PRO D 1 527 ? 62.680 92.557 84.696 1.00 118.10 1243 PRO D C 1
ATOM 17490 O O . PRO D 1 527 ? 61.541 92.465 84.228 1.00 119.30 1243 PRO D O 1
ATOM 17494 N N . TYR D 1 528 ? 63.796 92.398 83.986 1.00 119.26 1244 TYR D N 1
ATOM 17495 C CA . TYR D 1 528 ? 63.797 91.851 82.635 1.00 119.47 1244 TYR D CA 1
ATOM 17496 C C . TYR D 1 528 ? 65.026 90.979 82.415 1.00 123.78 1244 TYR D C 1
ATOM 17497 O O . TYR D 1 528 ? 66.099 91.238 82.953 1.00 124.33 1244 TYR D O 1
ATOM 17506 N N . LEU D 1 529 ? 64.858 89.969 81.577 1.00 128.85 1245 LEU D N 1
ATOM 17507 C CA . LEU D 1 529 ? 65.910 89.017 81.285 1.00 132.31 1245 LEU D CA 1
ATOM 17508 C C . LEU D 1 529 ? 66.834 89.618 80.228 1.00 131.51 1245 LEU D C 1
ATOM 17509 O O . LEU D 1 529 ? 66.362 90.072 79.191 1.00 135.95 1245 LEU D O 1
ATOM 17514 N N . PHE D 1 530 ? 68.136 89.635 80.502 1.00 130.89 1246 PHE D N 1
ATOM 17515 C CA . PHE D 1 530 ? 69.145 90.174 79.582 1.00 130.23 1246 PHE D CA 1
ATOM 17516 C C . PHE D 1 530 ? 70.098 89.053 79.186 1.00 130.69 1246 PHE D C 1
ATOM 17517 O O . PHE D 1 530 ? 70.935 88.649 79.990 1.00 136.34 1246 PHE D O 1
ATOM 17525 N N . CYS D 1 531 ? 69.967 88.545 77.963 1.00 129.41 1247 CYS D N 1
ATOM 17526 C CA . CYS D 1 531 ? 70.752 87.396 77.517 1.00 130.97 1247 CYS D CA 1
ATOM 17527 C C . CYS D 1 531 ? 71.690 87.779 76.392 1.00 133.06 1247 CYS D C 1
ATOM 17528 O O . CYS D 1 531 ? 71.352 88.610 75.551 1.00 131.31 1247 CYS D O 1
ATOM 17531 N N . ARG D 1 532 ? 72.880 87.180 76.410 1.00 136.83 1248 ARG D N 1
ATOM 17532 C CA . ARG D 1 532 ? 73.894 87.370 75.378 1.00 137.85 1248 ARG D CA 1
ATOM 17533 C C . ARG D 1 532 ? 74.385 86.021 74.903 1.00 141.34 1248 ARG D C 1
ATOM 17534 O O . ARG D 1 532 ? 74.283 85.032 75.622 1.00 143.67 1248 ARG D O 1
ATOM 17542 N N . SER D 1 533 ? 74.920 85.991 73.688 1.00 144.12 1249 SER D N 1
ATOM 17543 C CA . SER D 1 533 ? 75.410 84.759 73.091 1.00 147.16 1249 SER D CA 1
ATOM 17544 C C . SER D 1 533 ? 76.850 84.522 73.505 1.00 152.91 1249 SER D C 1
ATOM 17545 O O . SER D 1 533 ? 77.716 85.354 73.242 1.00 153.93 1249 SER D O 1
ATOM 17548 N N . GLU D 1 534 ? 77.094 83.393 74.166 1.00 161.66 1250 GLU D N 1
ATOM 17549 C CA . GLU D 1 534 ? 78.456 82.932 74.451 1.00 169.37 1250 GLU D CA 1
ATOM 17550 C C . GLU D 1 534 ? 79.129 82.498 73.149 1.00 172.55 1250 GLU D C 1
ATOM 17551 O O . GLU D 1 534 ? 80.167 83.029 72.752 1.00 171.64 1250 GLU D O 1
ATOM 17557 N N . GLU D 1 535 ? 78.480 81.551 72.481 1.00 177.68 1251 GLU D N 1
ATOM 17558 C CA . GLU D 1 535 ? 79.037 80.815 71.355 1.00 184.21 1251 GLU D CA 1
ATOM 17559 C C . GLU D 1 535 ? 78.482 81.342 70.031 1.00 182.58 1251 GLU D C 1
ATOM 17560 O O . GLU D 1 535 ? 77.278 81.239 69.791 1.00 183.16 1251 GLU D O 1
ATOM 17566 N N . VAL D 1 536 ? 79.345 81.903 69.178 1.00 180.06 1252 VAL D N 1
ATOM 17567 C CA . VAL D 1 536 ? 78.958 82.209 67.786 1.00 177.01 1252 VAL D CA 1
ATOM 17568 C C . VAL D 1 536 ? 78.862 80.885 67.001 1.00 176.17 1252 VAL D C 1
ATOM 17569 O O . VAL D 1 536 ? 79.823 80.113 66.946 1.00 179.25 1252 VAL D O 1
ATOM 17573 N N . ARG D 1 537 ? 77.689 80.621 66.428 1.00 172.24 1253 ARG D N 1
ATOM 17574 C CA . ARG D 1 537 ? 77.364 79.305 65.867 1.00 170.50 1253 ARG D CA 1
ATOM 17575 C C . ARG D 1 537 ? 77.794 79.194 64.403 1.00 166.02 1253 ARG D C 1
ATOM 17576 O O . ARG D 1 537 ? 77.776 80.191 63.677 1.00 161.67 1253 ARG D O 1
ATOM 17584 N N . PRO D 1 538 ? 78.163 77.975 63.958 1.00 163.45 1254 PRO D N 1
ATOM 17585 C CA . PRO D 1 538 ? 78.578 77.797 62.570 1.00 163.00 1254 PRO D CA 1
ATOM 17586 C C . PRO D 1 538 ? 77.383 77.855 61.616 1.00 159.41 1254 PRO D C 1
ATOM 17587 O O . PRO D 1 538 ? 76.428 77.100 61.788 1.00 158.46 1254 PRO D O 1
ATOM 17591 N N . ALA D 1 539 ? 77.449 78.751 60.630 1.00 154.67 1255 ALA D N 1
ATOM 17592 C CA . ALA D 1 539 ? 76.425 78.875 59.591 1.00 149.27 1255 ALA D CA 1
ATOM 17593 C C . ALA D 1 539 ? 77.038 78.594 58.227 1.00 146.01 1255 ALA D C 1
ATOM 17594 O O . ALA D 1 539 ? 78.189 78.946 57.983 1.00 144.55 1255 ALA D O 1
ATOM 17596 N N . GLY D 1 540 ? 76.274 77.947 57.350 1.00 143.10 1256 GLY D N 1
ATOM 17597 C CA . GLY D 1 540 ? 76.697 77.712 55.969 1.00 142.66 1256 GLY D CA 1
ATOM 17598 C C . GLY D 1 540 ? 76.275 78.836 55.044 1.00 140.10 1256 GLY D C 1
ATOM 17599 O O . GLY D 1 540 ? 75.970 79.941 55.492 1.00 139.12 1256 GLY D O 1
ATOM 17600 N N . MET D 1 541 ? 76.258 78.541 53.748 1.00 138.88 1257 MET D N 1
ATOM 17601 C CA . MET D 1 541 ? 75.765 79.475 52.745 1.00 139.53 1257 MET D CA 1
ATOM 17602 C C . MET D 1 541 ? 74.256 79.323 52.580 1.00 140.63 1257 MET D C 1
ATOM 17603 O O . MET D 1 541 ? 73.521 80.306 52.648 1.00 143.16 1257 MET D O 1
ATOM 17608 N N . VAL D 1 542 ? 73.813 78.088 52.357 1.00 140.89 1258 VAL D N 1
ATOM 17609 C CA . VAL D 1 542 ? 72.406 77.766 52.084 1.00 138.87 1258 VAL D CA 1
ATOM 17610 C C . VAL D 1 542 ? 71.637 77.240 53.324 1.00 137.67 1258 VAL D C 1
ATOM 17611 O O . VAL D 1 542 ? 70.401 77.237 53.330 1.00 137.52 1258 VAL D O 1
ATOM 17615 N N . TRP D 1 543 ? 72.365 76.823 54.365 1.00 135.99 1259 TRP D N 1
ATOM 17616 C CA . TRP D 1 543 ? 71.781 76.375 55.639 1.00 133.48 1259 TRP D CA 1
ATOM 17617 C C . TRP D 1 543 ? 72.304 77.258 56.767 1.00 126.50 1259 TRP D C 1
ATOM 17618 O O . TRP D 1 543 ? 73.413 77.788 56.683 1.00 123.74 1259 TRP D O 1
ATOM 17629 N N . TYR D 1 544 ? 71.506 77.406 57.823 1.00 121.98 1260 TYR D N 1
ATOM 17630 C CA . TYR D 1 544 ? 71.871 78.231 58.984 1.00 118.70 1260 TYR D CA 1
ATOM 17631 C C . TYR D 1 544 ? 71.730 77.460 60.288 1.00 117.14 1260 TYR D C 1
ATOM 17632 O O . TYR D 1 544 ? 71.161 76.368 60.323 1.00 114.53 1260 TYR D O 1
ATOM 17641 N N . SER D 1 545 ? 72.277 78.041 61.351 1.00 117.30 1261 SER D N 1
ATOM 17642 C CA . SER D 1 545 ? 72.343 77.381 62.650 1.00 119.72 1261 SER D CA 1
ATOM 17643 C C . SER D 1 545 ? 71.030 77.508 63.389 1.00 117.31 1261 SER D C 1
ATOM 17644 O O . SER D 1 545 ? 70.321 78.490 63.225 1.00 116.11 1261 SER D O 1
ATOM 17647 N N . ILE D 1 546 ? 70.734 76.514 64.222 1.00 118.40 1262 ILE D N 1
ATOM 17648 C CA . ILE D 1 546 ? 69.482 76.455 64.981 1.00 116.60 1262 ILE D CA 1
ATOM 17649 C C . ILE D 1 546 ? 69.587 77.420 66.156 1.00 116.70 1262 ILE D C 1
ATOM 17650 O O . ILE D 1 546 ? 70.508 77.305 66.960 1.00 118.58 1262 ILE D O 1
ATOM 17655 N N . LEU D 1 547 ? 68.643 78.355 66.247 1.00 117.75 1263 LEU D N 1
ATOM 17656 C CA . LEU D 1 547 ? 68.679 79.417 67.264 1.00 120.17 1263 LEU D CA 1
ATOM 17657 C C . LEU D 1 547 ? 68.537 78.892 68.686 1.00 124.57 1263 LEU D C 1
ATOM 17658 O O . LEU D 1 547 ? 69.187 79.395 69.601 1.00 125.77 1263 LEU D O 1
ATOM 17663 N N . LYS D 1 548 ? 67.672 77.896 68.859 1.00 130.28 1264 LYS D N 1
ATOM 17664 C CA . LYS D 1 548 ? 67.392 77.292 70.167 1.00 134.14 1264 LYS D CA 1
ATOM 17665 C C . LYS D 1 548 ? 68.622 76.630 70.803 1.00 134.91 1264 LYS D C 1
ATOM 17666 O O . LYS D 1 548 ? 68.745 76.620 72.027 1.00 138.77 1264 LYS D O 1
ATOM 17672 N N . ASP D 1 549 ? 69.514 76.088 69.972 1.00 133.87 1265 ASP D N 1
ATOM 17673 C CA . ASP D 1 549 ? 70.751 75.440 70.433 1.00 134.34 1265 ASP D CA 1
ATOM 17674 C C . ASP D 1 549 ? 71.867 76.414 70.819 1.00 132.05 1265 ASP D C 1
ATOM 17675 O O . ASP D 1 549 ? 72.786 76.024 71.534 1.00 133.10 1265 ASP D O 1
ATOM 17680 N N . THR D 1 550 ? 71.807 77.653 70.328 1.00 130.32 1266 THR D N 1
ATOM 17681 C CA . THR D 1 550 ? 72.764 78.705 70.701 1.00 130.69 1266 THR D CA 1
ATOM 17682 C C . THR D 1 550 ? 72.897 78.798 72.221 1.00 133.18 1266 THR D C 1
ATOM 17683 O O . THR D 1 550 ? 71.912 79.055 72.909 1.00 132.64 1266 THR D O 1
ATOM 17687 N N . LYS D 1 551 ? 74.108 78.578 72.730 1.00 139.35 1267 LYS D N 1
ATOM 17688 C CA . LYS D 1 551 ? 74.373 78.671 74.165 1.00 145.79 1267 LYS D CA 1
ATOM 17689 C C . LYS D 1 551 ? 74.365 80.145 74.549 1.00 146.39 1267 LYS D C 1
ATOM 17690 O O . LYS D 1 551 ? 75.071 80.949 73.936 1.00 146.97 1267 LYS D O 1
ATOM 17696 N N . ILE D 1 552 ? 73.570 80.488 75.562 1.00 147.26 1268 ILE D N 1
ATOM 17697 C CA . ILE D 1 552 ? 73.411 81.878 75.997 1.00 145.29 1268 ILE D CA 1
ATOM 17698 C C . ILE D 1 552 ? 73.576 82.017 77.506 1.00 144.69 1268 ILE D C 1
ATOM 17699 O O . ILE D 1 552 ? 73.319 81.073 78.257 1.00 145.93 1268 ILE D O 1
ATOM 17704 N N . THR D 1 553 ? 73.984 83.212 77.926 1.00 142.19 1269 THR D N 1
ATOM 17705 C CA . THR D 1 553 ? 74.247 83.528 79.331 1.00 142.53 1269 THR D CA 1
ATOM 17706 C C . THR D 1 553 ? 73.242 84.591 79.799 1.00 140.93 1269 THR D C 1
ATOM 17707 O O . THR D 1 553 ? 73.353 85.758 79.441 1.00 137.51 1269 THR D O 1
ATOM 17711 N N . CYS D 1 554 ? 72.244 84.168 80.577 1.00 144.67 1270 CYS D N 1
ATOM 17712 C CA . CYS D 1 554 ? 71.122 85.035 80.958 1.00 147.45 1270 CYS D CA 1
ATOM 17713 C C . CYS D 1 554 ? 71.255 85.597 82.368 1.00 150.03 1270 CYS D C 1
ATOM 17714 O O . CYS D 1 554 ? 71.433 84.852 83.334 1.00 153.21 1270 CYS D O 1
ATOM 17717 N N . GLU D 1 555 ? 71.130 86.920 82.455 1.00 150.84 1271 GLU D N 1
ATOM 17718 C CA . GLU D 1 555 ? 71.248 87.689 83.687 1.00 152.24 1271 GLU D CA 1
ATOM 17719 C C . GLU D 1 555 ? 69.958 88.486 83.888 1.00 150.17 1271 GLU D C 1
ATOM 17720 O O . GLU D 1 555 ? 69.385 88.981 82.919 1.00 155.01 1271 GLU D O 1
ATOM 17726 N N . GLU D 1 556 ? 69.489 88.590 85.131 1.00 145.90 1272 GLU D N 1
ATOM 17727 C CA . GLU D 1 556 ? 68.320 89.413 85.446 1.00 142.67 1272 GLU D CA 1
ATOM 17728 C C . GLU D 1 556 ? 68.780 90.824 85.793 1.00 136.44 1272 GLU D C 1
ATOM 17729 O O . GLU D 1 556 ? 69.701 90.998 86.580 1.00 132.02 1272 GLU D O 1
ATOM 17735 N N . LYS D 1 557 ? 68.131 91.819 85.188 1.00 131.53 1273 LYS D N 1
ATOM 17736 C CA . LYS D 1 557 ? 68.399 93.232 85.441 1.00 127.78 1273 LYS D CA 1
ATOM 17737 C C . LYS D 1 557 ? 67.092 93.906 85.828 1.00 121.62 1273 LYS D C 1
ATOM 17738 O O . LYS D 1 557 ? 66.047 93.258 85.851 1.00 117.45 1273 LYS D O 1
ATOM 17744 N N . MET D 1 558 ? 67.151 95.200 86.129 1.00 119.52 1274 MET D N 1
ATOM 17745 C CA . MET D 1 558 ? 65.972 95.964 86.536 1.00 119.80 1274 MET D CA 1
ATOM 17746 C C . MET D 1 558 ? 65.824 97.254 85.719 1.00 118.85 1274 MET D C 1
ATOM 17747 O O . MET D 1 558 ? 66.808 97.961 85.502 1.00 119.58 1274 MET D O 1
ATOM 17752 N N . VAL D 1 559 ? 64.601 97.540 85.256 1.00 118.41 1275 VAL D N 1
ATOM 17753 C CA . VAL D 1 559 ? 64.260 98.846 84.679 1.00 119.09 1275 VAL D CA 1
ATOM 17754 C C . VAL D 1 559 ? 63.416 99.591 85.683 1.00 118.43 1275 VAL D C 1
ATOM 17755 O O . VAL D 1 559 ? 62.506 99.009 86.274 1.00 111.76 1275 VAL D O 1
ATOM 17759 N N . SER D 1 560 ? 63.704 100.881 85.845 1.00 122.92 1276 SER D N 1
ATOM 17760 C CA . SER D 1 560 ? 62.829 101.772 86.589 1.00 126.31 1276 SER D CA 1
ATOM 17761 C C . SER D 1 560 ? 61.908 102.450 85.577 1.00 124.60 1276 SER D C 1
ATOM 17762 O O . SER D 1 560 ? 62.365 102.954 84.551 1.00 126.05 1276 SER D O 1
ATOM 17765 N N . MET D 1 561 ? 60.615 102.449 85.869 1.00 125.25 1277 MET D N 1
ATOM 17766 C CA . MET D 1 561 ? 59.600 102.964 84.959 1.00 124.95 1277 MET D CA 1
ATOM 17767 C C . MET D 1 561 ? 58.770 104.032 85.634 1.00 122.38 1277 MET D C 1
ATOM 17768 O O . MET D 1 561 ? 57.827 103.732 86.368 1.00 122.66 1277 MET D O 1
ATOM 17773 N N . ALA D 1 562 ? 59.122 105.280 85.355 1.00 121.09 1278 ALA D N 1
ATOM 17774 C CA . ALA D 1 562 ? 58.403 106.425 85.876 1.00 120.06 1278 ALA D CA 1
ATOM 17775 C C . ALA D 1 562 ? 57.086 106.579 85.111 1.00 117.26 1278 ALA D C 1
ATOM 17776 O O . ALA D 1 562 ? 57.063 106.576 83.870 1.00 117.73 1278 ALA D O 1
ATOM 17778 N N . ARG D 1 563 ? 55.994 106.681 85.862 1.00 113.43 1279 ARG D N 1
ATOM 17779 C CA . ARG D 1 563 ? 54.668 106.857 85.299 1.00 113.07 1279 ARG D CA 1
ATOM 17780 C C . ARG D 1 563 ? 53.985 108.032 85.952 1.00 110.49 1279 ARG D C 1
ATOM 17781 O O . ARG D 1 563 ? 54.217 108.324 87.112 1.00 110.12 1279 ARG D O 1
ATOM 17789 N N . ASN D 1 564 ? 53.139 108.703 85.187 1.00 108.40 1280 ASN D N 1
ATOM 17790 C CA . ASN D 1 564 ? 52.248 109.697 85.745 1.00 107.26 1280 ASN D CA 1
ATOM 17791 C C . ASN D 1 564 ? 51.066 108.974 86.362 1.00 105.90 1280 ASN D C 1
ATOM 17792 O O . ASN D 1 564 ? 50.712 107.873 85.941 1.00 106.17 1280 ASN D O 1
ATOM 17797 N N . THR D 1 565 ? 50.455 109.623 87.346 1.00 105.51 1281 THR D N 1
ATOM 17798 C CA . THR D 1 565 ? 49.294 109.110 88.055 1.00 106.07 1281 THR D CA 1
ATOM 17799 C C . THR D 1 565 ? 48.257 110.212 88.043 1.00 105.72 1281 THR D C 1
ATOM 17800 O O . THR D 1 565 ? 48.464 111.264 88.641 1.00 107.99 1281 THR D O 1
ATOM 17804 N N . TYR D 1 566 ? 47.156 109.977 87.346 1.00 103.21 1282 TYR D N 1
ATOM 17805 C CA . TYR D 1 566 ? 46.193 111.022 87.077 1.00 103.96 1282 TYR D CA 1
ATOM 17806 C C . TYR D 1 566 ? 45.054 110.846 88.045 1.00 105.89 1282 TYR D C 1
ATOM 17807 O O . TYR D 1 566 ? 44.550 109.731 88.185 1.00 110.45 1282 TYR D O 1
ATOM 17816 N N . GLY D 1 567 ? 44.609 111.957 88.637 1.00 108.78 1283 GLY D N 1
ATOM 17817 C CA . GLY D 1 567 ? 43.739 111.964 89.823 1.00 115.26 1283 GLY D CA 1
ATOM 17818 C C . GLY D 1 567 ? 42.452 112.628 89.404 1.00 120.54 1283 GLY D C 1
ATOM 17819 O O . GLY D 1 567 ? 42.487 113.612 88.662 1.00 119.02 1283 GLY D O 1
ATOM 17820 N N . GLU D 1 568 ? 41.328 112.113 89.909 1.00 130.35 1284 GLU D N 1
ATOM 17821 C CA . GLU D 1 568 ? 40.004 112.409 89.315 1.00 139.55 1284 GLU D CA 1
ATOM 17822 C C . GLU D 1 568 ? 39.478 113.741 89.816 1.00 143.40 1284 GLU D C 1
ATOM 17823 O O . GLU D 1 568 ? 39.938 114.234 90.842 1.00 148.49 1284 GLU D O 1
ATOM 17829 N N . SER D 1 569 ? 38.502 114.304 89.105 1.00 144.22 1285 SER D N 1
ATOM 17830 C CA . SER D 1 569 ? 37.804 115.507 89.564 1.00 145.02 1285 SER D CA 1
ATOM 17831 C C . SER D 1 569 ? 36.834 115.135 90.697 1.00 145.78 1285 SER D C 1
ATOM 17832 O O . SER D 1 569 ? 35.805 115.783 90.910 1.00 147.44 1285 SER D O 1
#

Foldseek 3Di:
DQDADAVGQQQQAAADQVGDTNQGGWFDFDQPDFDDDPPGDTGTPQKDKAFDDPVQAFDKDKADKFADQVQFFAARDAFQQFFGKIKIKMKTWHFKIKMFGPDTDTDPVNVVLLVVVQVVLDQVSLVVVCNRRHWWGFGIFMWGKMKMKMKIGRHPVLVVVLVVVCVVVVCPDDSVVVLVVVVVCCVVPPDDSSHPIDMDMDMFWFHEPVRDPRDDVPGYDHDTRIGTDGRPDIGTPLVVSPDDRRSVSSVQSSCQVRFQVSQFTFDVQATPGDPPCADPVRFRNRGDQAEWGKGWDRVDTFAFQKTKIKTKDRDDSGHWFWQWKKKFKDWDVDPPDTGDIDTCQDQAFANDPDDAKFKDWDPDDDPPIIMIMMMGRGHHAQIKMKMKMWTATFQGDIHDMGIYIDHHHHDDEPLVVLLVLLVLLVVLLVVQDDPCSLVVNLCVLVVDALLSNLLNQLNNCVPPVVVPRPLRSNCVRNNDPSSVVSVVRNVPQDPSSSVQSNFQDKDKDKDKDKDKGKHFPDDDDQDDRGGDRPVPGDIDIDIDMDIHIHINGHNDDPD/DQDADAVGQQQQAAADQVGDTNQGGWFDFDQPDFDDDPPGDTGTPQKDKAFDDPVQAFDKDKADKFADQVQFFAAHDAFQQFFGKIKIKMKTWHFKIKMFGPDTDTDPVNVVLLVVVQVVLDQVSLVVVCNRRHWWGFGIFMWGKMKMKMKIGRHPVLVVVLVVVCVVVVCPDDSVVVLVVVVVCCVVPPDDSSHPIDMDMDMFWFHEPVRPPRDDVPGYDHDTRIGTDDRPDIGTPLVVSPDDRRSVSSVQSSCQVRFQVSQFTFDVQATPGDPPCADPVRFRNRGDQAEWGKGWDRVDGFAFQKTKIKTKDRDDSGHWFFFWKKKFKDWDDPDDDTGDIDTCQDQAFANDPDDAKFKDWDPDDDPPIIMIMMMGRGHHAQIKMKMKMWTATFQGDIHDMGIYIDHHHHDDEPLVVLLVLLVLLVVLLVVQDDPCSLVVNLCVLVVDALLSNLLNQLNNCVPPVVVPRPLRSNCVRNNDPSSVVSVVRNVPDDPSSSVQSNFLDKDKDKDKDKDKGKHFPDDDDGDDRGGDRNVPGDIDIDIDIDIHIHIHGHNDDD/DQDADAVGQQQQAAADFVGDTNQGGWFDFDQPDFDDDPPGDTGTPQKDKAFDDPVQAFDKDKADKFADQVQFFAARDAFPQFFGKIKIKMKTWHFKIKMFGPDTDTDPVNVVLLVVVQVVLDQVSLVVVCNRRHWWGFGMFMWGKMKMKMKIGRHPVLVVVLVVVCVVVVCPDDSVVVLVVVVVCCVVPPDDSSHPMDMDMDMFWFHEPVRPPRDDVPGYDHDTRIGTDDRPDIGTPLVVSPDDRRSVSSVQSSCCVRFQVSQFTFDVQATPGDPPCADPVRFRNRGDQAEWGKGWDRVDGFAFQKTKIKTKDRDDSGHWFWQWKKKFKDWDDPPCPQPPPTGDIDTCQDQAQANDPPDAKFKDWDPDDDPPIIMIMMMGRGHHAQIKMKMKMWTATFQGDIHDMGIYIDTHHHDDEPLVVLLVLLVLLVVLLVVQDDPCSLVVNLCVLVVDALLSNLLNQLNNCVPPVVVPRPLRSNCVRNNDPSSVVSVVRNVPRDPSSSVQSNFLDKDKDKDKDKDKGKHFPDDDDQDDRGHDRPVPGDIDIDIDMDIHIHINGDNDDPD/DQDADAVGQQQQAAADQVGDTNQGGWFDFDQPDFDDDPPGDTGTPQKDKAFDDPVQAFDKDKADKFADQVQFFAARDAFPQFFGKIKIKMKTWHFKIKMFGPDTDTDPVNVVLLVVVQVVLDQVSLVVVCNRRHWWGFGIFMWGKMKMKMKIGNHPVLVVVLVVVCVVVVCPDDSVVVLVVVVVCCVVPPDDSSHPIDMDMDMFWFHEPVRPPRDDVPGYDHDTRIGTDDRPDIGTPLVVSPDDRRSVSSVQSSCQVRFQVSQFTFDVQATPGDPPCADPVRFRNRGDQAEWGKGWDRVDGFAFQKTKIKTKDRDDSGHWFWQWKKKFKDFPDVNPPDTGDIDTCQDQAFANDPPDAKFKDWDPDDDPPIIMIMMMGRGHHAQTKMKMKMWTATFQGDIHDMGIYIDHHHHDDEPLVVLLVLLVLLVVLLVVQDDPCSLVVNLCVLVVDALLSNLLNQLNNCVPPVVVPRPLRSNCVRNNDPSSVVSVVRNVPRDPSSSVLSNFPDKDKDKDKDKDKGKHFPDDDDQDDRGGDRPVPGDIDIDIDMDIHIHINGDHD

InterPro domains:
  IPR020864 Membrane attack complex component/perforin (MACPF) domain [PF01823] (856-943)
  IPR020864 Membrane attack complex component/perforin (MACPF) domain [SM00457] (851-1035)
  IPR026995 Astrotactin [PTHR16592] (50-1338)
  IPR036116 Fibronectin type III superfamily [SSF49265] (1073-1186)
  IPR040510 Astrotactin-2, C-terminal beta-hairpin domain [PF18577] (1286-1332)
  IPR040685 Annexin-like domain [PF18411] (1190-1282)
  IPR045574 Astrotactin-1/2, Fn3 domain [PF19743] (1067-1188)
  IPR045575 Astrotactin-1/2, N-terminal [PF19441] (148-691)

B-factor: mean 136.34, std 38.81, range [71.11, 258.73]

Radius of gyration: 50.9 Å; Cα contacts (8 Å, |Δi|>4): 4480; chains: 4; bounding box: 131×133×126 Å

GO terms:
  GO:0005509 calcium ion binding (F, IDA)
  GO:0043533 inositol 1,3,4,5 tetrakisphosphate binding (F, IDA)

Secondary structure (DSSP, 8-state):
-----TT-STTT-B-SSS--S--S--B----SS-B--SSS-PBPTTEEEEEPPTTTTTEEEEPPPEE-GGGGSSEE---TTT-S-EEEEEEEE-S-EEEEE---PBPHHHHHHHHHHHH---HHHHHHHHHHH-SEEEEEEEEE-EEEEEEEES-HHHHHHHHHHHHHHH----HHHHHHHHHHHTTTS-SSTTTT-EEEEEEESPPBSS-SSS--TTT-BSSPPPEEEEEEEEEEGGGGS-SHHHHHHHHHHHHHHHHSTTSEEEETTEEEEPTT---TTS---SS--PPP--EE-SS----SS-EEEEEE----SSS--EEEEEEEEEEE---S---EEEEIIIIITTS--TTTEEEEEEE-SSSS-EEEEEEE-S--TT-EEEEEEEEEETTSPBPPPEEEEEE--PPP--HHHHHHHHHHHHHHHHH-S-HHHHHHHHHHHHHS-HHHHHHHHHHHHHHHGGG--HHHHHHHHH-HHHHHHHHHHHHTS-HHHHHHTTSSEEEEEEEEEEEEEEEESSPPP--SS----GGGS-EEEEEEEEEEEEEEEESSS--/-----TT-STTT-B-SSS--S--S--B----SS-B--SSS-PBPTTEEEEEPPTTTTTEEEEPPPEE-GGGGSSEE---TTT-S-EEEEEEEE-S-EEEEE---PBPHHHHHHHHHHHH---HHHHHHHHHHH-SEEEEEEEEE-EEEEEEEES-HHHHHHHHHHHHHHH----HHHHHHHHHHHTTTS--STTTT-EEEEEEESPPBSS-SSS--TTT-BSSPPPEEEEEEEEEEGGGGS-SHHHHHHHHHHHHHHHHSTTSEEEETTEEEEPTT---TTS---SS--PPP--EE-SS----SS-EEEEEE----SSS--EEEEEEEEEEE-----PPEEEEIIIIITTS--TTTEEEEEEE-SSSS-EEEEEEE-S--TT-EEEEEEEEEETTSPBPPPEEEEEEPPPPP--HHHHHHHHHHHHHHHHH-S-HHHHHHHHHHHHHS-HHHHHHHHHHHHHHHGGG--HHHHHHHHH-HHHHHHHHHHHHTS-HHHHHHTT---EEEEEEEEEEEEEEESSPPPB-SS----GGGS-EEEEEEEEEEEEEEE-SS--/-----TT-STTT-B-SSS--S--S--B----SS-B--SSS-PBPTTEEEEEPPTTTTTEEEEPPPEE-GGGGSSEE---TTT-S-EEEEEEEE-S-EEEEE---PBPHHHHHHHHHHHH---HHHHHHHHHHH-SEEEEEEEEE-EEEEEEEES-HHHHHHHHHHHHHHH----HHHHHHHHHHHTTTS-SSTTTT-EEEEEEESPPBSS-SSS--TTT-BSSPPPEEEEEEEEEEGGGGS-SHHHHHHHHHHHHHHHHSTTSEEEETTEEEEPTT---TTS---SS--PPP--EE-SS----SS-EEEEEE----SSS--EEEEEEEEEEEPSSSSSTTPPPEEEEIIIIITTS--TTTEEEEEEE-SSSS-EEEEEEE-S--TT-EEEEEEEEEETT-PBPPPEEEEEE--PPP--HHHHHHHHHHHHHHHHH-S-HHHHHHHHHHHHHS-HHHHHHHHHHHHHHHGGG--HHHHHHHHH-HHHHHHHHHHHHTS-HHHHHHTT---EEEEEEEEEEEEEEESSPPP--SS----GGGS-EEEEEEEEEEEEEEE-SSS--/-----TT-STTT-B-SSS--S--S--B----SS-B--SSS-PBPTTEEEEEPPTTTTTEEEEPPPEE-GGGGSSEE---TTT-S-EEEEEEEE-S-EEEEE---PBPHHHHHHHHHHHH---HHHHHHHHHHH-SEEEEEEEEE-EEEEEEEES-HHHHHHHHHHHHHHH----HHHHHHHHHHHTTTS-SSTTTT-EEEEEEESPPBSS-SSS--TTT-BSSPPPEEEEEEEEEEGGGGS-SHHHHHHHHHHHHHHHHSTTSEEEETTEEEEPTT---TTS---SS--PPP--EE-SSS---SS-EEEEEE----SSS--EEEEEEEEEE-----S---EEEEIIIIITTS--TTTEEEEEEE-SSSS-EEEEEEE-S--TT-EEEEEEEEEETTSPBPPPEEEEEE--PPP--HHHHHHHHHHHHHHHHH-S-HHHHHHHHHHHHHS-HHHHHHHHHHHHHHHGGG--HHHHHHHHH-HHHHHHHHHHHHTS-HHHHHHTTSSEEEEEEEEEEEEEEEESSPPP--SS----GGGS-EEEEEEEEEEEEEEEE--

Sequence (2237 aa):
KFNDTLFGEMLHGYNNRTQHVNQGQVFQMTFRENNFIKDFPQLADGLLVIPLPVEEQCRGVLSEPLPDLQLLTGDIRYDEAMGYPMVQQWRVRSNLYRVKLSTITLAAGFTNVLKILTKESSREELLSFIQHYGSHYIAEALYGSELTCIIHFPSKKVQQQLWLQYQKETTSMPFITYLSGLLTAQMLSDDQLISGVEIRCEEKGRCPSTCHLCRRPGKEQLSPTPVLLEINRVVPLYTLIQDNGTKEAFKSALMSSYWCSGKGDVIDDWCRCDLSAFDANGLPNCSPLLQPVLRLSPTVEPSSTVVSLEWVDVQPAIGTKVSDYILQHKKVDTDLYTGEFLSFADDLLSGLGTSCVAAGRSHGEVPEVSIYSVIFKCLEPDGLYKFTLYAVDTRGRHSELSTVTLRTACPLVDDNKAEEIADKIYNLYNGYTSGKEQQMAYNTLMEVSASMLFRVQHHYNSHYEKFGDFVWRSEDELGPRKAHLILRRLERVSSHCSSLLRSAYIQSRVETVPYLFCRSEEVRPAGMVWYSILKDTKITCEEKMVSMARNTYGESKGRKFNDTLFGEMLHGYNNRTQHVNQGQVFQMTFRENNFIKDFPQLADGLLVIPLPVEEQCRGVLSEPLPDLQLLTGDIRYDEAMGYPMVQQWRVRSNLYRVKLSTITLAAGFTNVLKILTKESSREELLSFIQHYGSHYIAEALYGSELTCIIHFPSKKVQQQLWLQYQKETTSMPFITYLSGLLTAQMLSDDQLISGVEIRCEEKGRCPSTCHLCRRPGKEQLSPTPVLLEINRVVPLYTLIQDNGTKEAFKSALMSSYWCSGKGDVIDDWCRCDLSAFDANGLPNCSPLLQPVLRLSPTVEPSSTVVSLEWVDVQPAIGTKVSDYILQHKKVDTDLYTGEFLSFADDLLSGLGTSCVAAGRSHGEVPEVSIYSVIFKCLEPDGLYKFTLYAVDTRGRHSELSTVTLRTACPLVDDNKAEEIADKIYNLYNGYTSGKEQQMAYNTLMEVSASMLFRVQHHYNSHYEKFGDFVWRSEDELGPRKAHLILRRLERVSSHCSSLLRSAYIQSRVETVPYLFCRSEEVRPAGMVWYSILKDTKITCEEKMVSMARNTYGESKGKFNDTLFGEMLHGYNNRTQHVNQGQVFQMTFRENNFIKDFPQLADGLLVIPLPVEEQCRGVLSEPLPDLQLLTGDIRYDEAMGYPMVQQWRVRSNLYRVKLSTITLAAGFTNVLKILTKESSREELLSFIQHYGSHYIAEALYGSELTCIIHFPSKKVQQQLWLQYQKETTSMPFITYLSGLLTAQMLSDDQLISGVEIRCEEKGRCPSTCHLCRRPGKEQLSPTPVLLEINRVVPLYTLIQDNGTKEAFKSALMSSYWCSGKGDVIDDWCRCDLSAFDANGLPNCSPLLQPVLRLSPTVEPSSTVVSLEWVDVQPAIGTKVSDYILQHKKVDEYTDTDLYTGEFLSFADDLLSGLGTSCVAAGRSHGEVPEVSIYSVIFKCLEPDGLYKFTLYAVDTRGRHSELSTVTLRTACPLVDDNKAEEIADKIYNLYNGYTSGKEQQMAYNTLMEVSASMLFRVQHHYNSHYEKFGDFVWRSEDELGPRKAHLILRRLERVSSHCSSLLRSAYIQSRVETVPYLFCRSEEVRPAGMVWYSILKDTKITCEEKMVSMARNTYGESKGRKFNDTLFGEMLHGYNNRTQHVNQGQVFQMTFRENNFIKDFPQLADGLLVIPLPVEEQCRGVLSEPLPDLQLLTGDIRYDEAMGYPMVQQWRVRSNLYRVKLSTITLAAGFTNVLKILTKESSREELLSFIQHYGSHYIAEALYGSELTCIIHFPSKKVQQQLWLQYQKETTSMPFITYLSGLLTAQMLSDDQLISGVEIRCEEKGRCPSTCHLCRRPGKEQLSPTPVLLEINRVVPLYTLIQDNGTKEAFKSALMSSYWCSGKGDVIDDWCRCDLSAFDANGLPNCSPLLQPVLRLSPTVEPSSTVVSLEWVDVQPAIGTKVSDYILQHKKVDETDLYTGEFLSFADDLLSGLGTSCVAAGRSHGEVPEVSIYSVIFKCLEPDGLYKFTLYAVDTRGRHSELSTVTLRTACPLVDDNKAEEIADKIYNLYNGYTSGKEQQMAYNTLMEVSASMLFRVQHHYNSHYEKFGDFVWRSEDELGPRKAHLILRRLERVSSHCSSLLRSAYIQSRVETVPYLFCRSEEVRPAGMVWYSILKDTKITCEEKMVSMARNTYGES

Nearest PDB structures (foldseek):
  5j67-assembly3_C  TM=1.002E+00  e=0.000E+00  Homo sapiens
  5j67-assembly4_D  TM=9.964E-01  e=0.000E+00  Homo sapiens
  5j67-assembly2_B  TM=9.611E-01  e=0.000E+00  Homo sapiens
  5j69-assembly2_B-3  TM=9.450E-01  e=1.184E-41  Homo sapiens
  5j69-assembly1_A-2  TM=9.550E-01  e=4.258E-40  Homo sapiens

Solvent-accessible surface area: 115674 Å² total; per-residue (Å²): 257,127,72,108,31,39,1,7,36,0,0,4,0,20,16,60,148,48,133,99,41,64,36,19,40,0,12,56,40,27,91,181,108,48,38,58,10,131,121,20,100,54,5,0,15,13,5,89,4,44,17,26,40,122,118,71,44,42,116,20,50,51,44,140,47,116,16,13,81,143,94,0,33,32,109,8,113,56,72,47,51,90,5,1,25,12,31,8,64,17,64,0,32,12,22,4,9,65,0,65,22,90,125,26,90,47,6,79,40,1,40,88,46,21,127,109,21,39,160,96,92,36,73,139,59,10,28,67,11,10,140,110,22,0,3,20,31,0,8,33,0,4,2,0,1,18,1,34,0,63,0,58,4,33,1,116,95,18,8,94,77,0,79,114,54,27,85,169,122,43,148,147,85,35,6,1,40,22,0,8,31,60,34,29,45,45,73,98,66,109,123,116,46,7,72,38,7,80,2,77,9,129,48,107,15,43,3,11,33,117,6,138,53,1,88,11,36,8,27,79,50,144,68,4,87,6,60,27,21,67,55,57,127,54,24,36,2,52,69,15,13,153,54,131,61,14,57,113,32,5,72,47,0,27,54,0,24,82,61,0,66,19,125,0,61,26,56,123,77,116,16,159,18,80,155,102,14,76,42,112,126,41,30,35,66,2,7,66,22,102,70,0,50,0,59,0,6,36,112,13,42,5,2,8,47,7,0,12,0,47,2,47,12,15,32,28,82,36,6,10,24,1,10,17,0,10,1,36,23,26,85,28,150,105,110,192,154,106,17,121,114,30,6,1,27,94,54,10,3,64,36,120,51,53,83,52,24,2,2,0,39,52,134,23,137,118,84,92,53,3,36,1,28,2,7,3,45,77,18,100,46,40,2,41,12,73,0,15,0,26,0,16,8,33,79,21,22,116,14,124,82,11,41,0,17,1,84,5,13,5,30,72,3,86,20,123,99,0,70,106,13,1,52,76,0,30,94,27,4,79,34,120,132,38,49,165,40,72,88,89,0,30,51,32,0,34,144,36,61,14,6,12,0,20,0,0,30,39,13,0,33,72,93,36,87,180,138,11,54,1,24,146,16,0,63,86,18,19,20,97,166,45,1,104,59,0,65,158,53,18,139,170,16,34,91,89,2,16,69,25,0,140,14,37,89,9,80,68,118,99,55,83,18,64,27,58,24,0,43,27,126,75,140,76,90,65,29,174,89,124,81,23,43,3,47,66,13,130,38,66,60,94,115,79,118,17,76,1,34,26,13,46,22,19,140,69,135,77,207,256,127,73,107,31,40,1,7,35,0,0,3,0,20,16,61,147,48,130,100,42,63,37,20,38,0,12,55,41,28,90,180,108,125,50,133,51,136,120,20,101,54,4,0,15,13,6,103,15,77,66,25,75,125,122,71,44,44,122,20,52,52,44,141,46,115,17,12,78,142,91,0,34,33,110,8,110,56,74,51,52,90,6,2,24,11,32,8,65,18,65,0,31,12,22,4,10,66,0,65,21,89,128,28,90,47,6,82,41,1,41,87,45,22,127,110,22,38,162,95,89,35,75,138,60,11,26,67,12,9,138,109,22,0,4,19,32,0,8,32,0,5,3,0,1,16,8,34,2,63,0,57,4,34,1,119,132,18,8,93,72,0,79,56,53,24,74,104,123,41,148,150,84,34,5,14,51,21,0,40,32,61,49,91,46,45,176,164,68,109,123,114,45,7,73,38,8,85,38,140,44,141,47,105,15,118,3,12,34,116,5,140,55,1,96,64,132,69,95,81,74,147,68,4,86,6,60,26,21,68,53,57,128,54,24,37,2,53,69,17,13,151,56,132,61,14,56,114,34,6,71,48,0,28,54,0,23,83,60,0,67,19,124,0,61,28,57,124,78,94,13,96,10,76,114,102,14,58,41,110,125,41,14,21,66,2,6,66,23,103,71,0,50,0,56,0,6,38,123,22,57,7,0,5,46,5,0,13,0,45,3,47,12,16,36,30,81,36,6,11,24,2,8,3,0,6,1,43,26,26,88,38,140,157,119,153,150,113,12,113,57,29,0,2,26,64,54,16,6,78,38,92,47,45,72,52,23,1,1,1,36,54,130,23,136,117,84,93,54,3,35,1,32,2,8,3,38,75,20,100,50,62,2,42,13,62,0,14,0,28,0,5,8,31,39,5,21,91,13,126,82,10,42,0,17,1,92,5,16,7,38,79,2,84,22,122,100,0,55,103,13,1,26,75,0,15,92,28,4,79,35,116,130,38,48,165,41,71,87,89,0,32,52,32,0,34,144,36,61,14,7,12,0,20,0,0,30,30,12,0,32,72,44,7,85,180,104,11,53,1,26,147,14,0,65,85,18,18,20,92,210,63,1,92,79,1,67,164,52,18,136,187,19,39,95,106,3,16,68,18,0,136,15,42,75,2,79,29,73,34,37,24,24,57,25,60,7,0,102,33,126,76,126,71,67,17,0,4,26,84,5,24,42,5,45,69,13,132,40,64,59,96,56,70,48,13,75,1,34,30,15,54,28,21,142,33,138,76,255,127,73,108,31,40,1,8,34,0,0,4,0,20,15,60,146,48,131,101,40,62,36,20,40,0,10,55,41,28,89,180,109,124,50,132,51,133,121,20,101,54,5,0,16,13,6,101,15,76,68,26,75,127,123,72,45,42,119,20,53,50,45,139,46,114,16,12,79,142,93,0,33,33,108,8,142,58,77,54,69,89,6,2,23,11,31,8,65,20,66,0,30,12,22,4,9,65,0,66,22,92,127,27,91,47,7,79,40,1,42,88,45,23,126,109,23,38,162,95,90,36,74,138,59,11,27,66,13,8,142,109,22,0,3,19,31,0,8,33,0,4,2,0,1,18,8,36,2,64,0,57,4,34,1,118,132,19,8,96,76,0,78,113,54,24,83,167,121,44,146,150,85,35,5,14,50,22,0,41,32,60,48,90,44,44,175,166,66,108,124,115,46,8,73,38,8,85,39,140,46,142,47,107,14,117,3,10,33,118,5,137,54,1,91,65,131,71,95,82,74,148,67,3,87,6,61,25,21,67,53,59,130,53,24,37,2,54,70,16,12,152,56,131,60,15,56,115,33,5,72,47,0,26,54,0,24,83,60,0,68,20,125,0,59,28,57,125,78,79,14,96,12,78,133,102,15,64,42,111,126,41,15,22,65,2,7,66,24,103,71,0,51,0,55,0,6,36,117,15,56,6,1,5,48,8,0,12,0,45,2,45,11,14,31,31,82,35,6,12,23,1,6,2,0,5,0,39,26,27,82,41,72,140,140,101,57,46,103,53,130,107,12,118,52,29,0,1,26,75,54,11,3,58,37,121,50,54,85,52,25,3,1,0,37,50,132,24,137,118,85,92,53,3,37,1,29,2,8,3,45,76,19,95,42,23,1,34,12,49,0,14,0,24,0,4,7,34,36,4,22,87,12,127,82,11,42,0,17,1,82,3,12,4,21,72,4,86,22,124,99,0,70,104,13,1,53,77,0,29,92,28,4,78,34,117,131,38,47,164,40,72,86,89,0,33,51,33,0,34,142,36,61,15,6,13,0,20,0,0,31,37,15,0,33,73,94,36,86,181,137,11,53,1,25,146,14,0,61,85,16,18,22,25,60,65,1,90,48,1,63,136,53,17,129,174,15,24,90,106,2,16,69,30,0,139,16,44,91,9,80,66,122,96,62,84,22,66,29,60,26,0,44,27,125,74,124,77,56,21,0,3,29,65,7,24,41,2,48,68,11,131,40,65,61,95,116,78,116,15,74,1,33,30,12,57,38,27,137,76,132,68,260,248,111,73,93,31,38,1,7,34,0,0,5,0,19,16,58,146,48,132,100,41,63,36,19,40,0,11,57,42,28,88,181,108,126,49,130,52,134,121,18,101,54,4,0,14,13,5,102,15,76,66,26,76,126,124,73,44,42,119,20,52,50,46,138,46,115,17,14,80,140,94,0,34,32,109,8,112,59,76,52,65,90,6,2,23,11,31,9,66,17,64,0,31,12,22,4,9,65,0,65,22,90,126,27,90,49,6,77,40,1,40,89,46,20,126,108,22,39,164,94,92,36,72,137,59,10,27,67,12,9,140,110,21,0,3,20,31,0,8,32,0,4,2,0,1,18,1,34,0,64,0,56,4,35,1,118,132,19,8,95,77,0,79,113,53,25,86,166,123,43,148,149,85,34,5,0,38,22,0,9,32,60,47,40,45,46,58,105,61,109,124,112,47,7,72,40,7,84,8,94,2,113,47,107,15,36,2,10,33,115,6,137,50,1,87,8,38,8,30,76,38,148,67,4,86,6,62,26,21,66,53,58,127,54,24,36,2,54,69,16,13,153,56,132,61,14,58,115,32,6,72,47,0,28,54,0,24,82,60,0,66,20,125,0,60,27,58,124,79,115,14,159,17,78,154,101,16,74,44,113,127,42,30,34,66,2,7,67,23,102,71,1,51,0,56,0,6,38,115,13,51,6,1,7,47,8,0,12,0,46,3,46,11,15,32,31,80,35,6,10,24,2,9,17,1,10,1,35,22,67,69,51,140,163,98,110,176,143,101,13,119,111,29,6,1,25,92,56,11,3,61,36,120,51,52,84,52,25,2,1,0,38,52,130,23,137,118,83,92,53,3,36,1,28,2,7,3,45,74,19,102,44,38,3,51,15,95,0,14,0,25,0,16,7,34,78,20,22,116,12,127,82,12,42,0,19,1,87,5,14,5,30,72,4,85,23,123,101,0,70,106,14,1,51,74,0,29,93,28,4,78,34,118,132,38,49,162,40,72,87,88,0,32,52,33,0,35,144,35,61,14,8,13,0,14,0,0,32,40,11,0,33,73,92,37,86,180,138,11,54,1,26,147,15,0,64,87,19,18,21,91,209,63,1,91,77,1,65,162,54,18,135,183,16,34,90,92,2,23,78,25,0,161,22,54,108,9,106,68,120,98,60,82,20,66,28,55,25,0,45,27,126,75,138,77,91,66,30,174,90,125,81,24,42,3,46,68,12,130,39,66,60,95,115,79,116,16,74,1,35,28,13,53,37,9,157,146